Protein 2BO4 (pdb70)

Organism: Rhodothermus marinus (NCBI:txid29549)

InterPro domains:
  IPR029044 Nucleotide-diphospho-sugar transferases [G3DSA:3.90.550.10] (1-147)
  IPR029044 Nucleotide-diphospho-sugar transferases [G3DSA:3.90.550.10] (148-223)
  IPR029044 Nucleotide-diphospho-sugar transferases [SSF53448] (4-381)
  IPR054143 Mannosylglycerate synthase, C-terminal domain [PF21967] (263-370)
  IPR054145 Mannosylglycerate synthase, GT domain [PF21969] (2-239)

Solvent-accessible surface area: 82065 Å² total

Radius of gyration: 50.49 Å; Cα contacts (8 Å, |Δi|>4): 4241; chains: 6; bounding box: 122×125×132 Å

Structure (mmCIF, N/CA/C/O backbone):
data_2BO4
#
_entry.id   2BO4
#
_cell.length_a   261.148
_cell.length_b   151.288
_cell.length_c   153.240
_cell.angle_alpha   90.00
_cell.angle_beta   90.41
_cell.angle_gamma   90.00
#
_symmetry.space_group_name_H-M   'C 1 2 1'
#
loop_
_entity.id
_entity.type
_entity.pdbx_description
1 polymer 'MANNOSYLGLYCERATE SYNTHASE'
2 non-polymer 'CITRATE ANION'
3 water water
#
loop_
_atom_site.group_PDB
_atom_site.id
_atom_site.type_symbol
_atom_site.label_atom_id
_atom_site.label_alt_id
_atom_site.label_comp_id
_atom_site.label_asym_id
_atom_site.label_entity_id
_atom_site.label_seq_id
_atom_site.pdbx_PDB_ins_code
_atom_site.Cartn_x
_atom_site.Cartn_y
_atom_site.Cartn_z
_atom_site.occupancy
_atom_site.B_iso_or_equiv
_atom_site.auth_seq_id
_atom_site.auth_comp_id
_atom_site.auth_asym_id
_atom_site.auth_atom_id
_atom_site.pdbx_PDB_model_num
ATOM 1 N N . SER A 1 2 ? 94.650 -20.534 21.470 1.00 18.66 2 SER A N 1
ATOM 2 C CA . SER A 1 2 ? 94.448 -19.080 21.742 1.00 18.56 2 SER A CA 1
ATOM 3 C C . SER A 1 2 ? 95.459 -18.554 22.768 1.00 17.69 2 SER A C 1
ATOM 4 O O . SER A 1 2 ? 96.144 -19.329 23.424 1.00 17.82 2 SER A O 1
ATOM 7 N N . LEU A 1 3 ? 95.558 -17.233 22.885 1.00 16.47 3 LEU A N 1
ATOM 8 C CA . LEU A 1 3 ? 96.474 -16.589 23.820 1.00 15.58 3 LEU A CA 1
ATOM 9 C C . LEU A 1 3 ? 95.707 -16.206 25.072 1.00 14.84 3 LEU A C 1
ATOM 10 O O . LEU A 1 3 ? 94.640 -15.630 24.970 1.00 14.58 3 LEU A O 1
ATOM 15 N N . VAL A 1 4 ? 96.240 -16.527 26.243 1.00 14.06 4 VAL A N 1
ATOM 16 C CA . VAL A 1 4 ? 95.678 -16.045 27.499 1.00 13.99 4 VAL A CA 1
ATOM 17 C C . VAL A 1 4 ? 96.666 -15.095 28.146 1.00 13.62 4 VAL A C 1
ATOM 18 O O . VAL A 1 4 ? 97.839 -15.430 28.314 1.00 13.40 4 VAL A O 1
ATOM 22 N N . VAL A 1 5 ? 96.173 -13.922 28.520 1.00 13.33 5 VAL A N 1
ATOM 23 C CA . VAL A 1 5 ? 97.002 -12.847 29.030 1.00 14.07 5 VAL A CA 1
ATOM 24 C C . VAL A 1 5 ? 96.628 -12.520 30.475 1.00 13.94 5 VAL A C 1
ATOM 25 O O . VAL A 1 5 ? 95.470 -12.249 30.766 1.00 13.96 5 VAL A O 1
ATOM 29 N N . PHE A 1 6 ? 97.616 -12.549 31.358 1.00 14.15 6 PHE A N 1
ATOM 30 C CA . PHE A 1 6 ? 97.472 -12.082 32.730 1.00 14.97 6 PHE A CA 1
ATOM 31 C C . PHE A 1 6 ? 98.319 -10.816 32.961 1.00 15.84 6 PHE A C 1
ATOM 32 O O . PHE A 1 6 ? 99.524 -10.916 33.145 1.00 15.47 6 PHE A O 1
ATOM 40 N N . PRO A 1 7 ? 97.707 -9.639 32.955 1.00 17.07 7 PRO A N 1
ATOM 41 C CA . PRO A 1 7 ? 98.400 -8.443 33.441 1.00 18.41 7 PRO A CA 1
ATOM 42 C C . PRO A 1 7 ? 98.539 -8.561 34.958 1.00 19.69 7 PRO A C 1
ATOM 43 O O . PRO A 1 7 ? 97.577 -8.994 35.602 1.00 20.06 7 PRO A O 1
ATOM 47 N N . PHE A 1 8 ? 99.701 -8.230 35.504 1.00 20.78 8 PHE A N 1
ATOM 48 C CA . PHE A 1 8 ? 99.977 -8.450 36.925 1.00 22.32 8 PHE A CA 1
ATOM 49 C C . PHE A 1 8 ? 100.793 -7.320 37.559 1.00 24.51 8 PHE A C 1
ATOM 50 O O . PHE A 1 8 ? 101.431 -6.537 36.860 1.00 23.66 8 PHE A O 1
ATOM 58 N N . LYS A 1 9 ? 100.753 -7.267 38.890 1.00 27.61 9 LYS A N 1
ATOM 59 C CA . LYS A 1 9 ? 101.428 -6.246 39.692 1.00 30.25 9 LYS A CA 1
ATOM 60 C C . LYS A 1 9 ? 102.031 -6.846 40.969 1.00 31.78 9 LYS A C 1
ATOM 61 O O . LYS A 1 9 ? 102.445 -8.011 40.978 1.00 32.51 9 LYS A O 1
ATOM 67 N N . HIS A 1 10 ? 102.135 -5.994 41.998 1.00 33.76 10 HIS A N 1
ATOM 68 C CA . HIS A 1 10 ? 102.157 -6.358 43.437 1.00 34.98 10 HIS A CA 1
ATOM 69 C C . HIS A 1 10 ? 101.912 -7.860 43.666 1.00 34.78 10 HIS A C 1
ATOM 70 O O . HIS A 1 10 ? 102.846 -8.669 43.586 1.00 34.43 10 HIS A O 1
ATOM 77 N N . GLU A 1 11 ? 100.654 -8.176 44.022 1.00 34.91 11 GLU A N 1
ATOM 78 C CA . GLU A 1 11 ? 100.001 -9.462 43.777 1.00 34.59 11 GLU A CA 1
ATOM 79 C C . GLU A 1 11 ? 100.880 -10.653 44.037 1.00 33.61 11 GLU A C 1
ATOM 80 O O . GLU A 1 11 ? 101.701 -11.005 43.190 1.00 33.98 11 GLU A O 1
ATOM 86 N N . HIS A 1 12 ? 100.695 -11.284 45.193 1.00 32.59 12 HIS A N 1
ATOM 87 C CA . HIS A 1 12 ? 101.446 -12.490 45.527 1.00 31.51 12 HIS A CA 1
ATOM 88 C C . HIS A 1 12 ? 101.592 -13.375 44.288 1.00 29.95 12 HIS A C 1
ATOM 89 O O . HIS A 1 12 ? 100.599 -13.665 43.598 1.00 29.39 12 HIS A O 1
ATOM 96 N N . PRO A 1 13 ? 102.824 -13.785 44.001 1.00 28.21 13 PRO A N 1
ATOM 97 C CA . PRO A 1 13 ? 103.106 -14.564 42.791 1.00 27.45 13 PRO A CA 1
ATOM 98 C C . PRO A 1 13 ? 102.406 -15.918 42.753 1.00 26.77 13 PRO A C 1
ATOM 99 O O . PRO A 1 13 ? 102.188 -16.420 41.659 1.00 26.47 13 PRO A O 1
ATOM 103 N N . GLU A 1 14 ? 102.073 -16.495 43.908 1.00 26.13 14 GLU A N 1
ATOM 104 C CA . GLU A 1 14 ? 101.463 -17.827 43.954 1.00 25.85 14 GLU A CA 1
ATOM 105 C C . GLU A 1 14 ? 100.055 -17.853 43.364 1.00 24.66 14 GLU A C 1
ATOM 106 O O . GLU A 1 14 ? 99.652 -18.849 42.778 1.00 24.30 14 GLU A O 1
ATOM 112 N N . VAL A 1 15 ? 99.315 -16.762 43.510 1.00 23.75 15 VAL A N 1
ATOM 113 C CA . VAL A 1 15 ? 98.019 -16.645 42.853 1.00 23.21 15 VAL A CA 1
ATOM 114 C C . VAL A 1 15 ? 98.206 -16.575 41.330 1.00 22.51 15 VAL A C 1
ATOM 115 O O . VAL A 1 15 ? 97.520 -17.273 40.593 1.00 22.32 15 VAL A O 1
ATOM 119 N N . LEU A 1 16 ? 99.144 -15.747 40.868 1.00 21.57 16 LEU A N 1
ATOM 120 C CA . LEU A 1 16 ? 99.430 -15.618 39.435 1.00 20.76 16 LEU A CA 1
ATOM 121 C C . LEU A 1 16 ? 99.855 -16.948 38.823 1.00 19.97 16 LEU A C 1
ATOM 122 O O . LEU A 1 16 ? 99.347 -17.354 37.783 1.00 19.57 16 LEU A O 1
ATOM 127 N N . LEU A 1 17 ? 100.789 -17.624 39.474 1.00 19.22 17 LEU A N 1
ATOM 128 C CA . LEU A 1 17 ? 101.345 -18.862 38.948 1.00 19.08 17 LEU A CA 1
ATOM 129 C C . LEU A 1 17 ? 100.278 -19.970 38.855 1.00 18.78 17 LEU A C 1
ATOM 130 O O . LEU A 1 17 ? 100.300 -20.766 37.922 1.00 18.16 17 LEU A O 1
ATOM 135 N N . HIS A 1 18 ? 99.351 -19.998 39.813 1.00 18.48 18 HIS A N 1
ATOM 136 C CA . HIS A 1 18 ? 98.232 -20.950 39.803 1.00 18.79 18 HIS A CA 1
ATOM 137 C C . HIS A 1 18 ? 97.364 -20.702 38.575 1.00 18.14 18 HIS A C 1
ATOM 138 O O . HIS A 1 18 ? 97.052 -21.619 37.836 1.00 18.04 18 HIS A O 1
ATOM 145 N N . ASN A 1 19 ? 97.005 -19.443 38.357 1.00 17.97 19 ASN A N 1
ATOM 146 C CA . ASN A 1 19 ? 96.181 -19.054 37.218 1.00 17.47 19 ASN A CA 1
ATOM 147 C C . ASN A 1 19 ? 96.860 -19.357 35.885 1.00 17.26 19 ASN A C 1
ATOM 148 O O . ASN A 1 19 ? 96.206 -19.814 34.952 1.00 16.98 19 ASN A O 1
ATOM 153 N N . VAL A 1 20 ? 98.177 -19.146 35.811 1.00 16.86 20 VAL A N 1
ATOM 154 C CA . VAL A 1 20 ? 98.953 -19.476 34.621 1.00 16.25 20 VAL A CA 1
ATOM 155 C C . VAL A 1 20 ? 98.911 -20.979 34.359 1.00 16.53 20 VAL A C 1
ATOM 156 O O . VAL A 1 20 ? 98.810 -21.416 33.208 1.00 16.02 20 VAL A O 1
ATOM 160 N N . ARG A 1 21 ? 99.015 -21.768 35.423 1.00 16.64 21 ARG A N 1
ATOM 161 C CA . ARG A 1 21 ? 98.960 -23.223 35.300 1.00 17.31 21 ARG A CA 1
ATOM 162 C C . ARG A 1 21 ? 97.594 -23.701 34.790 1.00 16.60 21 ARG A C 1
ATOM 163 O O . ARG A 1 21 ? 97.525 -24.611 33.982 1.00 16.40 21 ARG A O 1
ATOM 171 N N . VAL A 1 22 ? 96.525 -23.057 35.241 1.00 16.35 22 VAL A N 1
ATOM 172 C CA . VAL A 1 22 ? 95.178 -23.383 34.786 1.00 16.48 22 VAL A CA 1
ATOM 173 C C . VAL A 1 22 ? 95.039 -23.087 33.282 1.00 16.26 22 VAL A C 1
ATOM 174 O O . VAL A 1 22 ? 94.631 -23.953 32.509 1.00 15.66 22 VAL A O 1
ATOM 178 N N . ALA A 1 23 ? 95.418 -21.881 32.867 1.00 16.07 23 ALA A N 1
ATOM 179 C CA . ALA A 1 23 ? 95.376 -21.512 31.451 1.00 16.15 23 ALA A CA 1
ATOM 180 C C . ALA A 1 23 ? 96.221 -22.446 30.578 1.00 16.04 23 ALA A C 1
ATOM 181 O O . ALA A 1 23 ? 95.763 -22.917 29.537 1.00 16.20 23 ALA A O 1
ATOM 183 N N . ALA A 1 24 ? 97.448 -22.717 31.013 1.00 15.75 24 ALA A N 1
ATOM 184 C CA . ALA A 1 24 ? 98.398 -23.496 30.224 1.00 15.75 24 ALA A CA 1
ATOM 185 C C . ALA A 1 24 ? 97.933 -24.931 30.005 1.00 15.57 24 ALA A C 1
ATOM 186 O O . ALA A 1 24 ? 98.228 -25.526 28.967 1.00 15.50 24 ALA A O 1
ATOM 188 N N . ALA A 1 25 ? 97.214 -25.474 30.983 1.00 15.57 25 ALA A N 1
ATOM 189 C CA . ALA A 1 25 ? 96.737 -26.858 30.936 1.00 15.82 25 ALA A CA 1
ATOM 190 C C . ALA A 1 25 ? 95.410 -27.010 30.170 1.00 15.85 25 ALA A C 1
ATOM 191 O O . ALA A 1 25 ? 94.987 -28.127 29.884 1.00 15.80 25 ALA A O 1
ATOM 193 N N . HIS A 1 26 ? 94.761 -25.896 29.838 1.00 15.87 26 HIS A N 1
ATOM 194 C CA . HIS A 1 26 ? 93.494 -25.936 29.116 1.00 16.17 26 HIS A CA 1
ATOM 195 C C . HIS A 1 26 ? 93.721 -26.315 27.650 1.00 16.38 26 HIS A C 1
ATOM 196 O O . HIS A 1 26 ? 94.577 -25.736 26.995 1.00 16.02 26 HIS A O 1
ATOM 203 N N . PRO A 1 27 ? 92.967 -27.287 27.136 1.00 16.92 27 PRO A N 1
ATOM 204 C CA . PRO A 1 27 ? 93.206 -27.803 25.777 1.00 17.21 27 PRO A CA 1
ATOM 205 C C . PRO A 1 27 ? 93.098 -26.779 24.643 1.00 17.25 27 PRO A C 1
ATOM 206 O O . PRO A 1 27 ? 93.666 -27.014 23.585 1.00 17.34 27 PRO A O 1
ATOM 210 N N . ARG A 1 28 ? 92.378 -25.683 24.846 1.00 17.52 28 ARG A N 1
ATOM 211 C CA . ARG A 1 28 ? 92.186 -24.689 23.790 1.00 18.05 28 ARG A CA 1
ATOM 212 C C . ARG A 1 28 ? 93.175 -23.523 23.874 1.00 17.72 28 ARG A C 1
ATOM 213 O O . ARG A 1 28 ? 93.185 -22.650 23.009 1.00 17.89 28 ARG A O 1
ATOM 221 N N . VAL A 1 29 ? 94.005 -23.515 24.909 1.00 17.23 29 VAL A N 1
ATOM 222 C CA . VAL A 1 29 ? 95.002 -22.465 25.099 1.00 17.21 29 VAL A CA 1
ATOM 223 C C . VAL A 1 29 ? 96.343 -22.910 24.507 1.00 17.27 29 VAL A C 1
ATOM 224 O O . VAL A 1 29 ? 96.887 -23.947 24.879 1.00 16.63 29 VAL A O 1
ATOM 228 N N . HIS A 1 30 ? 96.845 -22.135 23.551 1.00 17.43 30 HIS A N 1
ATOM 229 C CA . HIS A 1 30 ? 98.097 -22.452 22.871 1.00 17.89 30 HIS A CA 1
ATOM 230 C C . HIS A 1 30 ? 99.274 -21.624 23.390 1.00 17.07 30 HIS A C 1
ATOM 231 O O . HIS A 1 30 ? 100.422 -21.939 23.102 1.00 16.88 30 HIS A O 1
ATOM 238 N N . GLU A 1 31 ? 98.990 -20.585 24.176 1.00 16.18 31 GLU A N 1
ATOM 239 C CA . GLU A 1 31 ? 100.030 -19.719 24.724 1.00 15.73 31 GLU A CA 1
ATOM 240 C C . GLU A 1 31 ? 99.527 -18.868 25.894 1.00 15.15 31 GLU A C 1
ATOM 241 O O . GLU A 1 31 ? 98.395 -18.414 25.896 1.00 14.93 31 GLU A O 1
ATOM 247 N N . VAL A 1 32 ? 100.389 -18.655 26.883 1.00 14.62 32 VAL A N 1
ATOM 248 C CA . VAL A 1 32 ? 100.097 -17.782 28.008 1.00 14.22 32 VAL A CA 1
ATOM 249 C C . VAL A 1 32 ? 101.146 -16.652 28.043 1.00 14.26 32 VAL A C 1
ATOM 250 O O . VAL A 1 32 ? 102.333 -16.893 27.811 1.00 14.24 32 VAL A O 1
ATOM 254 N N . LEU A 1 33 ? 100.683 -15.431 28.306 1.00 13.98 33 LEU A N 1
ATOM 255 C CA . LEU A 1 33 ? 101.532 -14.236 28.385 1.00 14.31 33 LEU A CA 1
ATOM 256 C C . LEU A 1 33 ? 101.198 -13.469 29.646 1.00 14.29 33 LEU A C 1
ATOM 257 O O . LEU A 1 33 ? 100.034 -13.137 29.880 1.00 14.53 33 LEU A O 1
ATOM 262 N N . CYS A 1 34 ? 102.204 -13.214 30.469 1.00 14.58 34 CYS A N 1
ATOM 263 C CA . CYS A 1 34 ? 102.053 -12.359 31.636 1.00 15.12 34 CYS A CA 1
ATOM 264 C C . CYS A 1 34 ? 102.757 -11.027 31.363 1.00 15.33 34 CYS A C 1
ATOM 265 O O . CYS A 1 34 ? 103.870 -11.018 30.860 1.00 14.73 34 CYS A O 1
ATOM 268 N N . ILE A 1 35 ? 102.099 -9.916 31.686 1.00 15.72 35 ILE A N 1
ATOM 269 C CA . ILE A 1 35 ? 102.652 -8.583 31.470 1.00 16.33 35 ILE A CA 1
ATOM 270 C C . ILE A 1 35 ? 102.769 -7.865 32.807 1.00 16.34 35 ILE A C 1
ATOM 271 O O . ILE A 1 35 ? 101.781 -7.716 33.508 1.00 16.18 35 ILE A O 1
ATOM 276 N N . GLY A 1 36 ? 103.975 -7.424 33.150 1.00 16.36 36 GLY A N 1
ATOM 277 C CA . GLY A 1 36 ? 104.191 -6.617 34.336 1.00 16.61 36 GLY A CA 1
ATOM 278 C C . GLY A 1 36 ? 104.928 -5.329 34.008 1.00 16.63 36 GLY A C 1
ATOM 279 O O . GLY A 1 36 ? 105.521 -5.197 32.934 1.00 16.15 36 GLY A O 1
ATOM 280 N N . TYR A 1 37 ? 104.913 -4.400 34.952 1.00 16.54 37 TYR A N 1
ATOM 281 C CA . TYR A 1 37 ? 105.488 -3.076 34.758 1.00 16.85 37 TYR A CA 1
ATOM 282 C C . TYR A 1 37 ? 107.011 -3.104 34.834 1.00 16.79 37 TYR A C 1
ATOM 283 O O . TYR A 1 37 ? 107.691 -2.433 34.054 1.00 16.43 37 TYR A O 1
ATOM 292 N N . GLU A 1 38 ? 107.539 -3.868 35.785 1.00 16.82 38 GLU A N 1
ATOM 293 C CA . GLU A 1 38 ? 108.971 -3.909 36.055 1.00 17.32 38 GLU A CA 1
ATOM 294 C C . GLU A 1 38 ? 109.430 -5.307 36.432 1.00 17.64 38 GLU A C 1
ATOM 295 O O . GLU A 1 38 ? 108.610 -6.165 36.761 1.00 17.98 38 GLU A O 1
ATOM 301 N N . ARG A 1 39 ? 110.741 -5.511 36.412 1.00 17.88 39 ARG A N 1
ATOM 302 C CA . ARG A 1 39 ? 111.361 -6.786 36.758 1.00 18.56 39 ARG A CA 1
ATOM 303 C C . ARG A 1 39 ? 111.558 -6.852 38.276 1.00 19.02 39 ARG A C 1
ATOM 304 O O . ARG A 1 39 ? 112.677 -6.780 38.775 1.00 19.06 39 ARG A O 1
ATOM 312 N N . ASP A 1 40 ? 110.447 -6.970 39.001 1.00 20.25 40 ASP A N 1
ATOM 313 C CA . ASP A 1 40 ? 110.463 -7.171 40.455 1.00 21.18 40 ASP A CA 1
ATOM 314 C C . ASP A 1 40 ? 110.448 -8.681 40.755 1.00 21.70 40 ASP A C 1
ATOM 315 O O . ASP A 1 40 ? 110.621 -9.488 39.847 1.00 21.15 40 ASP A O 1
ATOM 320 N N . GLN A 1 41 ? 110.243 -9.062 42.014 1.00 22.68 41 GLN A N 1
ATOM 321 C CA . GLN A 1 41 ? 110.317 -10.475 42.419 1.00 23.56 41 GLN A CA 1
ATOM 322 C C . GLN A 1 41 ? 109.209 -11.336 41.827 1.00 23.22 41 GLN A C 1
ATOM 323 O O . GLN A 1 41 ? 109.441 -12.504 41.510 1.00 23.34 41 GLN A O 1
ATOM 329 N N . THR A 1 42 ? 108.018 -10.762 41.677 1.00 23.17 42 THR A N 1
ATOM 330 C CA . THR A 1 42 ? 106.895 -11.472 41.074 1.00 23.12 42 THR A CA 1
ATOM 331 C C . THR A 1 42 ? 107.195 -11.794 39.614 1.00 22.75 42 THR A C 1
ATOM 332 O O . THR A 1 42 ? 106.988 -12.923 39.165 1.00 22.83 42 THR A O 1
ATOM 336 N N . TYR A 1 43 ? 107.707 -10.799 38.885 1.00 22.05 43 TYR A N 1
ATOM 337 C CA . TYR A 1 43 ? 108.137 -10.977 37.498 1.00 21.14 43 TYR A CA 1
ATOM 338 C C . TYR A 1 43 ? 109.179 -12.089 37.382 1.00 20.95 43 TYR A C 1
ATOM 339 O O . TYR A 1 43 ? 109.095 -12.919 36.486 1.00 20.13 43 TYR A O 1
ATOM 348 N N . GLU A 1 44 ? 110.156 -12.102 38.288 1.00 21.42 44 GLU A N 1
ATOM 349 C CA . GLU A 1 44 ? 111.245 -13.088 38.249 1.00 21.98 44 GLU A CA 1
ATOM 350 C C . GLU A 1 44 ? 110.750 -14.498 38.577 1.00 21.83 44 GLU A C 1
ATOM 351 O O . GLU A 1 44 ? 111.252 -15.480 38.028 1.00 21.43 44 GLU A O 1
ATOM 357 N N . ALA A 1 45 ? 109.767 -14.592 39.467 1.00 22.05 45 ALA A N 1
ATOM 358 C CA . ALA A 1 45 ? 109.192 -15.883 39.855 1.00 22.32 45 ALA A CA 1
ATOM 359 C C . ALA A 1 45 ? 108.493 -16.556 38.676 1.00 22.58 45 ALA A C 1
ATOM 360 O O . ALA A 1 45 ? 108.653 -17.756 38.479 1.00 22.98 45 ALA A O 1
ATOM 362 N N . VAL A 1 46 ? 107.757 -15.781 37.878 1.00 23.01 46 VAL A N 1
ATOM 363 C CA . VAL A 1 46 ? 107.069 -16.318 36.696 1.00 23.42 46 VAL A CA 1
ATOM 364 C C . VAL A 1 46 ? 108.053 -16.706 35.606 1.00 23.89 46 VAL A C 1
ATOM 365 O O . VAL A 1 46 ? 107.917 -17.766 34.990 1.00 24.03 46 VAL A O 1
ATOM 369 N N . GLU A 1 47 ? 109.039 -15.843 35.364 1.00 24.22 47 GLU A N 1
ATOM 370 C CA . GLU A 1 47 ? 110.091 -16.120 34.389 1.00 24.63 47 GLU A CA 1
ATOM 371 C C . GLU A 1 47 ? 110.835 -17.404 34.768 1.00 24.50 47 GLU A C 1
ATOM 372 O O . GLU A 1 47 ? 111.268 -18.156 33.897 1.00 24.91 47 GLU A O 1
ATOM 378 N N . ARG A 1 48 ? 110.952 -17.659 36.068 1.00 24.45 48 ARG A N 1
ATOM 379 C CA . ARG A 1 48 ? 111.646 -18.839 36.584 1.00 24.56 48 ARG A CA 1
ATOM 380 C C . ARG A 1 48 ? 110.785 -20.102 36.467 1.00 24.37 48 ARG A C 1
ATOM 381 O O . ARG A 1 48 ? 111.292 -21.178 36.162 1.00 24.04 48 ARG A O 1
ATOM 389 N N . ALA A 1 49 ? 109.482 -19.962 36.707 1.00 24.57 49 ALA A N 1
ATOM 390 C CA . ALA A 1 49 ? 108.550 -21.094 36.646 1.00 24.75 49 ALA A CA 1
ATOM 391 C C . ALA A 1 49 ? 108.176 -21.459 35.207 1.00 25.03 49 ALA A C 1
ATOM 392 O O . ALA A 1 49 ? 107.827 -22.601 34.933 1.00 25.11 49 ALA A O 1
ATOM 394 N N . ALA A 1 50 ? 108.292 -20.495 34.293 1.00 25.38 50 ALA A N 1
ATOM 395 C CA . ALA A 1 50 ? 107.735 -20.607 32.940 1.00 25.46 50 ALA A CA 1
ATOM 396 C C . ALA A 1 50 ? 108.219 -21.810 32.133 1.00 25.57 50 ALA A C 1
ATOM 397 O O . ALA A 1 50 ? 107.403 -22.456 31.482 1.00 25.82 50 ALA A O 1
ATOM 399 N N . PRO A 1 51 ? 109.523 -22.101 32.134 1.00 25.40 51 PRO A N 1
ATOM 400 C CA . PRO A 1 51 ? 110.034 -23.286 31.427 1.00 25.21 51 PRO A CA 1
ATOM 401 C C . PRO A 1 51 ? 109.471 -24.627 31.926 1.00 25.05 51 PRO A C 1
ATOM 402 O O . PRO A 1 51 ? 109.278 -25.517 31.101 1.00 24.90 51 PRO A O 1
ATOM 406 N N . GLU A 1 52 ? 109.238 -24.770 33.230 1.00 25.01 52 GLU A N 1
ATOM 407 C CA . GLU A 1 52 ? 108.651 -25.996 33.793 1.00 25.15 52 GLU A CA 1
ATOM 408 C C . GLU A 1 52 ? 107.169 -26.146 33.421 1.00 24.72 52 GLU A C 1
ATOM 409 O O . GLU A 1 52 ? 106.718 -27.237 33.082 1.00 24.76 52 GLU A O 1
ATOM 415 N N . ILE A 1 53 ? 106.414 -25.055 33.516 1.00 24.24 53 ILE A N 1
ATOM 416 C CA . ILE A 1 53 ? 105.011 -25.055 33.118 1.00 23.82 53 ILE A CA 1
ATOM 417 C C . ILE A 1 53 ? 104.905 -25.358 31.621 1.00 24.03 53 ILE A C 1
ATOM 418 O O . ILE A 1 53 ? 104.041 -26.121 31.207 1.00 24.19 53 ILE A O 1
ATOM 423 N N . SER A 1 54 ? 105.811 -24.795 30.825 1.00 24.03 54 SER A N 1
ATOM 424 C CA . SER A 1 54 ? 105.801 -24.983 29.376 1.00 24.04 54 SER A CA 1
ATOM 425 C C . SER A 1 54 ? 106.118 -26.415 28.973 1.00 24.18 54 SER A C 1
ATOM 426 O O . SER A 1 54 ? 105.597 -26.907 27.975 1.00 24.51 54 SER A O 1
ATOM 429 N N . ARG A 1 55 ? 106.979 -27.080 29.741 1.00 24.23 55 ARG A N 1
ATOM 430 C CA . ARG A 1 55 ? 107.375 -28.458 29.448 1.00 24.02 55 ARG A CA 1
ATOM 431 C C . ARG A 1 55 ? 106.289 -29.443 29.895 1.00 23.28 55 ARG A C 1
ATOM 432 O O . ARG A 1 55 ? 106.022 -30.427 29.211 1.00 23.09 55 ARG A O 1
ATOM 440 N N . ALA A 1 56 ? 105.666 -29.161 31.037 1.00 22.61 56 ALA A N 1
ATOM 441 C CA . ALA A 1 56 ? 104.610 -30.010 31.603 1.00 22.17 56 ALA A CA 1
ATOM 442 C C . ALA A 1 56 ? 103.311 -29.998 30.788 1.00 21.55 56 ALA A C 1
ATOM 443 O O . ALA A 1 56 ? 102.662 -31.031 30.645 1.00 21.57 56 ALA A O 1
ATOM 445 N N . THR A 1 57 ? 102.941 -28.834 30.257 1.00 20.67 57 THR A N 1
ATOM 446 C CA . THR A 1 57 ? 101.651 -28.657 29.584 1.00 20.04 57 THR A CA 1
ATOM 447 C C . THR A 1 57 ? 101.730 -28.687 28.057 1.00 19.53 57 THR A C 1
ATOM 448 O O . THR A 1 57 ? 100.709 -28.858 27.390 1.00 19.43 57 THR A O 1
ATOM 452 N N . GLY A 1 58 ? 102.926 -28.502 27.504 1.00 18.72 58 GLY A N 1
ATOM 453 C CA . GLY A 1 58 ? 103.083 -28.278 26.077 1.00 18.38 58 GLY A CA 1
ATOM 454 C C . GLY A 1 58 ? 102.663 -26.882 25.618 1.00 18.23 58 GLY A C 1
ATOM 455 O O . GLY A 1 58 ? 102.637 -26.610 24.415 1.00 18.41 58 GLY A O 1
ATOM 456 N N . THR A 1 59 ? 102.361 -25.993 26.566 1.00 17.51 59 THR A N 1
ATOM 457 C CA . THR A 1 59 ? 101.928 -24.636 26.262 1.00 17.37 59 THR A CA 1
ATOM 458 C C . THR A 1 59 ? 103.016 -23.619 26.637 1.00 17.25 59 THR A C 1
ATOM 459 O O . THR A 1 59 ? 103.342 -23.499 27.816 1.00 17.34 59 THR A O 1
ATOM 463 N N . PRO A 1 60 ? 103.560 -22.877 25.670 1.00 17.00 60 PRO A N 1
ATOM 464 C CA . PRO A 1 60 ? 104.563 -21.844 25.986 1.00 16.90 60 PRO A CA 1
ATOM 465 C C . PRO A 1 60 ? 104.015 -20.732 26.883 1.00 16.56 60 PRO A C 1
ATOM 466 O O . PRO A 1 60 ? 102.906 -20.244 26.670 1.00 16.39 60 PRO A O 1
ATOM 470 N N . VAL A 1 61 ? 104.803 -20.368 27.892 1.00 16.18 61 VAL A N 1
ATOM 471 C CA . VAL A 1 61 ? 104.492 -19.295 28.825 1.00 15.63 61 VAL A CA 1
ATOM 472 C C . VAL A 1 61 ? 105.598 -18.247 28.711 1.00 15.69 61 VAL A C 1
ATOM 473 O O . VAL A 1 61 ? 106.783 -18.573 28.827 1.00 15.31 61 VAL A O 1
ATOM 477 N N . SER A 1 62 ? 105.205 -17.005 28.453 1.00 15.54 62 SER A N 1
ATOM 478 C CA . SER A 1 62 ? 106.134 -15.883 28.359 1.00 15.63 62 SER A CA 1
ATOM 479 C C . SER A 1 62 ? 105.754 -14.807 29.350 1.00 15.20 62 SER A C 1
ATOM 480 O O . SER A 1 62 ? 104.584 -14.650 29.700 1.00 14.70 62 SER A O 1
ATOM 483 N N . VAL A 1 63 ? 106.767 -14.072 29.788 1.00 14.88 63 VAL A N 1
ATOM 484 C CA . VAL A 1 63 ? 106.600 -12.853 30.550 1.00 15.17 63 VAL A CA 1
ATOM 485 C C . VAL A 1 63 ? 107.254 -11.716 29.767 1.00 14.96 63 VAL A C 1
ATOM 486 O O . VAL A 1 63 ? 108.372 -11.859 29.260 1.00 14.52 63 VAL A O 1
ATOM 490 N N . ARG A 1 64 ? 106.537 -10.603 29.659 1.00 14.81 64 ARG A N 1
ATOM 491 C CA . ARG A 1 64 ? 107.038 -9.418 28.982 1.00 14.74 64 ARG A CA 1
ATOM 492 C C . ARG A 1 64 ? 106.776 -8.192 29.833 1.00 14.64 64 ARG A C 1
ATOM 493 O O . ARG A 1 64 ? 105.877 -8.175 30.661 1.00 14.39 64 ARG A O 1
ATOM 501 N N . LEU A 1 65 ? 107.598 -7.173 29.626 1.00 14.26 65 LEU A N 1
ATOM 502 C CA . LEU A 1 65 ? 107.422 -5.890 30.265 1.00 14.40 65 LEU A CA 1
ATOM 503 C C . LEU A 1 65 ? 106.364 -5.087 29.538 1.00 14.17 65 LEU A C 1
ATOM 504 O O . LEU A 1 65 ? 106.222 -5.160 28.318 1.00 13.87 65 LEU A O 1
ATOM 509 N N . GLN A 1 66 ? 105.643 -4.301 30.313 1.00 13.94 66 GLN A N 1
ATOM 510 C CA . GLN A 1 66 ? 104.716 -3.323 29.806 1.00 14.36 66 GLN A CA 1
ATOM 511 C C . GLN A 1 66 ? 105.471 -2.235 29.016 1.00 14.31 66 GLN A C 1
ATOM 512 O O . GLN A 1 66 ? 106.453 -1.672 29.500 1.00 13.90 66 GLN A O 1
ATOM 518 N N . GLU A 1 67 ? 105.011 -1.963 27.805 1.00 14.38 67 GLU A N 1
ATOM 519 C CA . GLU A 1 67 ? 105.584 -0.908 26.975 1.00 15.12 67 GLU A CA 1
ATOM 520 C C . GLU A 1 67 ? 104.779 0.378 27.094 1.00 15.12 67 GLU A C 1
ATOM 521 O O . GLU A 1 67 ? 103.562 0.348 27.312 1.00 15.20 67 GLU A O 1
ATOM 527 N N . ARG A 1 68 ? 105.473 1.501 26.946 1.00 15.81 68 ARG A N 1
ATOM 528 C CA . ARG A 1 68 ? 104.862 2.822 26.980 1.00 16.52 68 ARG A CA 1
ATOM 529 C C . ARG A 1 68 ? 104.297 3.162 25.596 1.00 16.51 68 ARG A C 1
ATOM 530 O O . ARG A 1 68 ? 104.994 3.713 24.733 1.00 16.80 68 ARG A O 1
ATOM 538 N N . LEU A 1 69 ? 103.029 2.816 25.412 1.00 16.66 69 LEU A N 1
ATOM 539 C CA . LEU A 1 69 ? 102.326 2.944 24.144 1.00 17.08 69 LEU A CA 1
ATOM 540 C C . LEU A 1 69 ? 101.357 4.130 24.096 1.00 17.19 69 LEU A C 1
ATOM 541 O O . LEU A 1 69 ? 101.041 4.609 23.007 1.00 17.39 69 LEU A O 1
ATOM 546 N N . GLY A 1 70 ? 100.918 4.608 25.262 1.00 16.96 70 GLY A N 1
ATOM 547 C CA . GLY A 1 70 ? 99.965 5.703 25.371 1.00 16.96 70 GLY A CA 1
ATOM 548 C C . GLY A 1 70 ? 100.566 6.965 25.970 1.00 17.13 70 GLY A C 1
ATOM 549 O O . GLY A 1 70 ? 101.782 7.078 26.069 1.00 16.12 70 GLY A O 1
ATOM 550 N N . THR A 1 71 ? 99.709 7.908 26.375 1.00 17.36 71 THR A N 1
ATOM 551 C CA . THR A 1 71 ? 100.146 9.258 26.769 1.00 17.96 71 THR A CA 1
ATOM 552 C C . THR A 1 71 ? 99.551 9.742 28.097 1.00 17.59 71 THR A C 1
ATOM 553 O O . THR A 1 71 ? 99.691 10.902 28.465 1.00 17.02 71 THR A O 1
ATOM 557 N N . LEU A 1 72 ? 98.898 8.845 28.822 1.00 17.34 72 LEU A N 1
ATOM 558 C CA . LEU A 1 72 ? 98.300 9.175 30.108 1.00 17.67 72 LEU A CA 1
ATOM 559 C C . LEU A 1 72 ? 99.180 8.542 31.198 1.00 17.10 72 LEU A C 1
ATOM 560 O O . LEU A 1 72 ? 100.304 8.161 30.928 1.00 16.77 72 LEU A O 1
ATOM 565 N N . ARG A 1 73 ? 98.705 8.435 32.435 1.00 17.00 73 ARG A N 1
ATOM 566 C CA . ARG A 1 73 ? 99.454 7.679 33.451 1.00 16.77 73 ARG A CA 1
ATOM 567 C C . ARG A 1 73 ? 99.745 6.266 32.915 1.00 16.48 73 ARG A C 1
ATOM 568 O O . ARG A 1 73 ? 98.862 5.638 32.358 1.00 15.67 73 ARG A O 1
ATOM 576 N N . PRO A 1 74 ? 100.985 5.798 33.038 1.00 16.72 74 PRO A N 1
ATOM 577 C CA . PRO A 1 74 ? 101.353 4.448 32.580 1.00 17.21 74 PRO A CA 1
ATOM 578 C C . PRO A 1 74 ? 100.776 3.353 33.497 1.00 17.77 74 PRO A C 1
ATOM 579 O O . PRO A 1 74 ? 101.408 2.964 34.469 1.00 19.41 74 PRO A O 1
ATOM 583 N N . GLY A 1 75 ? 99.581 2.885 33.177 1.00 17.28 75 GLY A N 1
ATOM 584 C CA . GLY A 1 75 ? 98.858 1.938 34.009 1.00 17.33 75 GLY A CA 1
ATOM 585 C C . GLY A 1 75 ? 98.349 0.762 33.204 1.00 16.94 75 GLY A C 1
ATOM 586 O O . GLY A 1 75 ? 99.065 0.241 32.336 1.00 16.57 75 GLY A O 1
ATOM 587 N N . LYS A 1 76 ? 97.110 0.357 33.471 1.00 17.38 76 LYS A N 1
ATOM 588 C CA . LYS A 1 76 ? 96.571 -0.882 32.911 1.00 17.64 76 LYS A CA 1
ATOM 589 C C . LYS A 1 76 ? 96.468 -0.849 31.385 1.00 16.95 76 LYS A C 1
ATOM 590 O O . LYS A 1 76 ? 96.746 -1.836 30.728 1.00 16.77 76 LYS A O 1
ATOM 596 N N . GLY A 1 77 ? 96.080 0.290 30.831 1.00 16.76 77 GLY A N 1
ATOM 597 C CA . GLY A 1 77 ? 96.021 0.458 29.385 1.00 16.48 77 GLY A CA 1
ATOM 598 C C . GLY A 1 77 ? 97.299 0.105 28.635 1.00 16.19 77 GLY A C 1
ATOM 599 O O . GLY A 1 77 ? 97.255 -0.601 27.628 1.00 16.54 77 GLY A O 1
ATOM 600 N N . ASP A 1 78 ? 98.436 0.591 29.110 1.00 16.17 78 ASP A N 1
ATOM 601 C CA . ASP A 1 78 ? 99.710 0.246 28.483 1.00 16.24 78 ASP A CA 1
ATOM 602 C C . ASP A 1 78 ? 99.954 -1.264 28.552 1.00 16.27 78 ASP A C 1
ATOM 603 O O . ASP A 1 78 ? 100.449 -1.856 27.602 1.00 16.11 78 ASP A O 1
ATOM 608 N N . GLY A 1 79 ? 99.618 -1.878 29.681 1.00 16.39 79 GLY A N 1
ATOM 609 C CA . GLY A 1 79 ? 99.714 -3.325 29.817 1.00 16.34 79 GLY A CA 1
ATOM 610 C C . GLY A 1 79 ? 98.872 -4.077 28.795 1.00 16.21 79 GLY A C 1
ATOM 611 O O . GLY A 1 79 ? 99.378 -4.957 28.086 1.00 15.87 79 GLY A O 1
ATOM 612 N N . MET A 1 80 ? 97.598 -3.717 28.694 1.00 15.52 80 MET A N 1
ATOM 613 C CA . MET A 1 80 ? 96.680 -4.428 27.810 1.00 16.13 80 MET A CA 1
ATOM 614 C C . MET A 1 80 ? 97.032 -4.207 26.337 1.00 15.75 80 MET A C 1
ATOM 615 O O . MET A 1 80 ? 97.036 -5.156 25.550 1.00 15.29 80 MET A O 1
ATOM 620 N N . ASN A 1 81 ? 97.363 -2.970 25.975 1.00 15.70 81 ASN A N 1
ATOM 621 C CA . ASN A 1 81 ? 97.741 -2.659 24.601 1.00 15.45 81 ASN A CA 1
ATOM 622 C C . ASN A 1 81 ? 99.072 -3.325 24.207 1.00 15.50 81 ASN A C 1
ATOM 623 O O . ASN A 1 81 ? 99.252 -3.689 23.055 1.00 15.43 81 ASN A O 1
ATOM 628 N N . THR A 1 82 ? 99.971 -3.517 25.175 1.00 15.16 82 THR A N 1
ATOM 629 C CA . THR A 1 82 ? 101.213 -4.253 24.950 1.00 14.98 82 THR A CA 1
ATOM 630 C C . THR A 1 82 ? 100.910 -5.699 24.601 1.00 14.45 82 THR A C 1
ATOM 631 O O . THR A 1 82 ? 101.516 -6.269 23.689 1.00 13.45 82 THR A O 1
ATOM 635 N N . ALA A 1 83 ? 99.960 -6.288 25.319 1.00 14.50 83 ALA A N 1
ATOM 636 C CA . ALA A 1 83 ? 99.524 -7.657 25.042 1.00 14.78 83 ALA A CA 1
ATOM 637 C C . ALA A 1 83 ? 98.862 -7.769 23.663 1.00 15.08 83 ALA A C 1
ATOM 638 O O . ALA A 1 83 ? 99.102 -8.723 22.921 1.00 14.71 83 ALA A O 1
ATOM 640 N N . LEU A 1 84 ? 98.066 -6.772 23.306 1.00 15.38 84 LEU A N 1
ATOM 641 C CA . LEU A 1 84 ? 97.479 -6.702 21.962 1.00 16.21 84 LEU A CA 1
ATOM 642 C C . LEU A 1 84 ? 98.563 -6.698 20.885 1.00 15.95 84 LEU A C 1
ATOM 643 O O . LEU A 1 84 ? 98.472 -7.394 19.882 1.00 15.83 84 LEU A O 1
ATOM 648 N N . ARG A 1 85 ? 99.616 -5.929 21.116 1.00 15.78 85 ARG A N 1
ATOM 649 C CA . ARG A 1 85 ? 100.698 -5.847 20.167 1.00 15.91 85 ARG A CA 1
ATOM 650 C C . ARG A 1 85 ? 101.390 -7.197 20.027 1.00 15.66 85 ARG A C 1
ATOM 651 O O . ARG A 1 85 ? 101.666 -7.631 18.907 1.00 15.07 85 ARG A O 1
ATOM 659 N N . TYR A 1 86 ? 101.660 -7.857 21.150 1.00 15.12 86 TYR A N 1
ATOM 660 C CA . TYR A 1 86 ? 102.247 -9.194 21.129 1.00 15.15 86 TYR A CA 1
ATOM 661 C C . TYR A 1 86 ? 101.354 -10.193 20.368 1.00 15.03 86 TYR A C 1
ATOM 662 O O . TYR A 1 86 ? 101.819 -10.948 19.524 1.00 14.85 86 TYR A O 1
ATOM 671 N N . PHE A 1 87 ? 100.075 -10.203 20.700 1.00 15.24 87 PHE A N 1
ATOM 672 C CA . PHE A 1 87 ? 99.085 -11.057 20.031 1.00 15.48 87 PHE A CA 1
ATOM 673 C C . PHE A 1 87 ? 99.124 -10.889 18.495 1.00 15.78 87 PHE A C 1
ATOM 674 O O . PHE A 1 87 ? 99.144 -11.868 17.748 1.00 15.18 87 PHE A O 1
ATOM 682 N N . LEU A 1 88 ? 99.164 -9.641 18.044 1.00 16.32 88 LEU A N 1
ATOM 683 C CA . LEU A 1 88 ? 99.039 -9.308 16.627 1.00 17.07 88 LEU A CA 1
ATOM 684 C C . LEU A 1 88 ? 100.350 -9.413 15.833 1.00 17.79 88 LEU A C 1
ATOM 685 O O . LEU A 1 88 ? 100.339 -9.800 14.662 1.00 17.72 88 LEU A O 1
ATOM 690 N N . GLU A 1 89 ? 101.475 -9.085 16.465 1.00 18.51 89 GLU A N 1
ATOM 691 C CA . GLU A 1 89 ? 102.764 -9.026 15.772 1.00 19.33 89 GLU A CA 1
ATOM 692 C C . GLU A 1 89 ? 103.640 -10.273 15.969 1.00 19.24 89 GLU A C 1
ATOM 693 O O . GLU A 1 89 ? 104.485 -10.559 15.130 1.00 19.02 89 GLU A O 1
ATOM 699 N N . GLU A 1 90 ? 103.428 -11.011 17.058 1.00 19.24 90 GLU A N 1
ATOM 700 C CA . GLU A 1 90 ? 104.277 -12.158 17.417 1.00 19.47 90 GLU A CA 1
ATOM 701 C C . GLU A 1 90 ? 103.546 -13.500 17.466 1.00 19.42 90 GLU A C 1
ATOM 702 O O . GLU A 1 90 ? 104.166 -14.525 17.754 1.00 19.58 90 GLU A O 1
ATOM 708 N N . THR A 1 91 ? 102.240 -13.507 17.207 1.00 19.22 91 THR A N 1
ATOM 709 C CA . THR A 1 91 ? 101.495 -14.763 17.110 1.00 19.24 91 THR A CA 1
ATOM 710 C C . THR A 1 91 ? 100.510 -14.762 15.964 1.00 19.54 91 THR A C 1
ATOM 711 O O . THR A 1 91 ? 100.234 -13.741 15.343 1.00 18.90 91 THR A O 1
ATOM 715 N N . GLN A 1 92 ? 99.935 -15.930 15.749 1.00 20.49 92 GLN A N 1
ATOM 716 C CA . GLN A 1 92 ? 98.934 -16.135 14.727 1.00 21.47 92 GLN A CA 1
ATOM 717 C C . GLN A 1 92 ? 97.635 -16.684 15.297 1.00 20.83 92 GLN A C 1
ATOM 718 O O . GLN A 1 92 ? 96.802 -17.183 14.542 1.00 21.21 92 GLN A O 1
ATOM 724 N N . TRP A 1 93 ? 97.451 -16.595 16.612 1.00 20.04 93 TRP A N 1
ATOM 725 C CA . TRP A 1 93 ? 96.251 -17.154 17.240 1.00 19.39 93 TRP A CA 1
ATOM 726 C C . TRP A 1 93 ? 95.005 -16.338 16.865 1.00 18.85 93 TRP A C 1
ATOM 727 O O . TRP A 1 93 ? 95.082 -15.124 16.644 1.00 18.29 93 TRP A O 1
ATOM 738 N N . GLU A 1 94 ? 93.862 -17.019 16.781 1.00 18.31 94 GLU A N 1
ATOM 739 C CA . GLU A 1 94 ? 92.611 -16.401 16.355 1.00 18.18 94 GLU A CA 1
ATOM 740 C C . GLU A 1 94 ? 91.934 -15.624 17.485 1.00 17.67 94 GLU A C 1
ATOM 741 O O . GLU A 1 94 ? 91.125 -14.743 17.222 1.00 17.67 94 GLU A O 1
ATOM 747 N N . ARG A 1 95 ? 92.261 -15.962 18.733 1.00 16.79 95 ARG A N 1
ATOM 748 C CA . ARG A 1 95 ? 91.615 -15.370 19.900 1.00 16.39 95 ARG A CA 1
ATOM 749 C C . ARG A 1 95 ? 92.602 -15.029 21.007 1.00 15.52 95 ARG A C 1
ATOM 750 O O . ARG A 1 95 ? 93.599 -15.708 21.184 1.00 14.79 95 ARG A O 1
ATOM 758 N N . ILE A 1 96 ? 92.275 -13.984 21.758 1.00 14.71 96 ILE A N 1
ATOM 759 C CA . ILE A 1 96 ? 93.035 -13.573 22.929 1.00 14.70 96 ILE A CA 1
ATOM 760 C C . ILE A 1 96 ? 92.077 -13.433 24.112 1.00 14.69 96 ILE A C 1
ATOM 761 O O . ILE A 1 96 ? 91.015 -12.836 23.966 1.00 15.11 96 ILE A O 1
ATOM 766 N N . HIS A 1 97 ? 92.443 -13.999 25.262 1.00 14.66 97 HIS A N 1
ATOM 767 C CA . HIS A 1 97 ? 91.750 -13.740 26.529 1.00 14.62 97 HIS A CA 1
ATOM 768 C C . HIS A 1 97 ? 92.577 -12.806 27.405 1.00 15.01 97 HIS A C 1
ATOM 769 O O . HIS A 1 97 ? 93.803 -12.881 27.415 1.00 14.98 97 HIS A O 1
ATOM 776 N N . PHE A 1 98 ? 91.896 -11.967 28.177 1.00 15.15 98 PHE A N 1
ATOM 777 C CA . PHE A 1 98 ? 92.496 -11.274 29.303 1.00 15.65 98 PHE A CA 1
ATOM 778 C C . PHE A 1 98 ? 91.822 -11.740 30.594 1.00 16.10 98 PHE A C 1
ATOM 779 O O . PHE A 1 98 ? 90.602 -11.843 30.642 1.00 15.68 98 PHE A O 1
ATOM 787 N N . TYR A 1 99 ? 92.608 -11.994 31.634 1.00 16.83 99 TYR A N 1
ATOM 788 C CA . TYR A 1 99 ? 92.087 -12.131 32.998 1.00 17.98 99 TYR A CA 1
ATOM 789 C C . TYR A 1 99 ? 92.997 -11.384 33.960 1.00 19.54 99 TYR A C 1
ATOM 790 O O . TYR A 1 99 ? 94.213 -11.467 33.851 1.00 19.08 99 TYR A O 1
ATOM 799 N N . ASP A 1 100 ? 92.410 -10.658 34.905 1.00 21.51 100 ASP A N 1
ATOM 800 C CA . ASP A 1 100 ? 93.188 -10.089 35.997 1.00 23.41 100 ASP A CA 1
ATOM 801 C C . ASP A 1 100 ? 93.914 -11.213 36.741 1.00 23.98 100 ASP A C 1
ATOM 802 O O . ASP A 1 100 ? 93.344 -12.262 37.002 1.00 23.39 100 ASP A O 1
ATOM 807 N N . ALA A 1 101 ? 95.192 -10.990 37.036 1.00 25.13 101 ALA A N 1
ATOM 808 C CA . ALA A 1 101 ? 96.058 -12.014 37.614 1.00 26.39 101 ALA A CA 1
ATOM 809 C C . ALA A 1 101 ? 95.684 -12.422 39.040 1.00 27.57 101 ALA A C 1
ATOM 810 O O . ALA A 1 101 ? 95.988 -13.535 39.456 1.00 27.20 101 ALA A O 1
ATOM 812 N N . ASP A 1 102 ? 95.053 -11.509 39.780 1.00 29.30 102 ASP A N 1
ATOM 813 C CA . ASP A 1 102 ? 94.774 -11.698 41.206 1.00 30.87 102 ASP A CA 1
ATOM 814 C C . ASP A 1 102 ? 93.451 -12.403 41.522 1.00 31.24 102 ASP A C 1
ATOM 815 O O . ASP A 1 102 ? 93.062 -12.491 42.687 1.00 32.07 102 ASP A O 1
ATOM 820 N N . ILE A 1 103 ? 92.770 -12.916 40.501 1.00 31.35 103 ILE A N 1
ATOM 821 C CA . ILE A 1 103 ? 91.513 -13.645 40.702 1.00 31.37 103 ILE A CA 1
ATOM 822 C C . ILE A 1 103 ? 91.767 -15.011 41.356 1.00 31.13 103 ILE A C 1
ATOM 823 O O . ILE A 1 103 ? 92.570 -15.789 40.872 1.00 30.96 103 ILE A O 1
ATOM 828 N N . THR A 1 104 ? 91.061 -15.293 42.450 1.00 31.70 104 THR A N 1
ATOM 829 C CA . THR A 1 104 ? 91.300 -16.505 43.250 1.00 31.79 104 THR A CA 1
ATOM 830 C C . THR A 1 104 ? 90.303 -17.624 42.971 1.00 31.61 104 THR A C 1
ATOM 831 O O . THR A 1 104 ? 90.411 -18.696 43.558 1.00 31.76 104 THR A O 1
ATOM 835 N N . SER A 1 105 ? 89.359 -17.380 42.063 1.00 31.19 105 SER A N 1
ATOM 836 C CA . SER A 1 105 ? 88.319 -18.352 41.723 1.00 31.03 105 SER A CA 1
ATOM 837 C C . SER A 1 105 ? 88.484 -18.923 40.299 1.00 30.42 105 SER A C 1
ATOM 838 O O . SER A 1 105 ? 87.616 -19.662 39.811 1.00 30.32 105 SER A O 1
ATOM 841 N N . PHE A 1 106 ? 89.608 -18.599 39.651 1.00 29.31 106 PHE A N 1
ATOM 842 C CA . PHE A 1 106 ? 89.836 -18.942 38.246 1.00 28.05 106 PHE A CA 1
ATOM 843 C C . PHE A 1 106 ? 89.783 -20.435 38.020 1.00 27.57 106 PHE A C 1
ATOM 844 O O . PHE A 1 106 ? 90.332 -21.206 38.802 1.00 28.25 106 PHE A O 1
ATOM 852 N N . GLY A 1 107 ? 89.096 -20.840 36.956 1.00 26.70 107 GLY A N 1
ATOM 853 C CA . GLY A 1 107 ? 89.001 -22.243 36.587 1.00 25.93 107 GLY A CA 1
ATOM 854 C C . GLY A 1 107 ? 88.909 -22.413 35.085 1.00 25.27 107 GLY A C 1
ATOM 855 O O . GLY A 1 107 ? 88.633 -21.448 34.369 1.00 25.33 107 GLY A O 1
ATOM 856 N N . PRO A 1 108 ? 89.137 -23.628 34.597 1.00 24.89 108 PRO A N 1
ATOM 857 C CA . PRO A 1 108 ? 89.120 -23.891 33.152 1.00 24.62 108 PRO A CA 1
ATOM 858 C C . PRO A 1 108 ? 87.784 -23.560 32.479 1.00 24.45 108 PRO A C 1
ATOM 859 O O . PRO A 1 108 ? 87.770 -23.211 31.301 1.00 23.67 108 PRO A O 1
ATOM 863 N N . ASP A 1 109 ? 86.679 -23.665 33.215 1.00 24.34 109 ASP A N 1
ATOM 864 C CA . ASP A 1 109 ? 85.366 -23.354 32.654 1.00 24.32 109 ASP A CA 1
ATOM 865 C C . ASP A 1 109 ? 85.216 -21.898 32.211 1.00 22.87 109 ASP A C 1
ATOM 866 O O . ASP A 1 109 ? 84.461 -21.623 31.291 1.00 22.90 109 ASP A O 1
ATOM 871 N N . TRP A 1 110 ? 85.933 -20.973 32.843 1.00 21.64 110 TRP A N 1
ATOM 872 C CA . TRP A 1 110 ? 85.919 -19.577 32.404 1.00 20.47 110 TRP A CA 1
ATOM 873 C C . TRP A 1 110 ? 86.412 -19.504 30.962 1.00 19.75 110 TRP A C 1
ATOM 874 O O . TRP A 1 110 ? 85.805 -18.847 30.122 1.00 19.63 110 TRP A O 1
ATOM 885 N N . ILE A 1 111 ? 87.520 -20.187 30.690 1.00 18.78 111 ILE A N 1
ATOM 886 C CA . ILE A 1 111 ? 88.098 -20.231 29.356 1.00 18.27 111 ILE A CA 1
ATOM 887 C C . ILE A 1 111 ? 87.147 -20.939 28.385 1.00 18.35 111 ILE A C 1
ATOM 888 O O . ILE A 1 111 ? 86.921 -20.473 27.268 1.00 17.72 111 ILE A O 1
ATOM 893 N N . THR A 1 112 ? 86.579 -22.056 28.824 1.00 18.17 112 THR A N 1
ATOM 894 C CA . THR A 1 112 ? 85.687 -22.838 27.982 1.00 18.56 112 THR A CA 1
ATOM 895 C C . THR A 1 112 ? 84.454 -22.039 27.562 1.00 18.52 112 THR A C 1
ATOM 896 O O . THR A 1 112 ? 84.091 -22.031 26.390 1.00 18.50 112 THR A O 1
ATOM 900 N N . LYS A 1 113 ? 83.842 -21.345 28.511 1.00 18.84 113 LYS A N 1
ATOM 901 C CA . LYS A 1 113 ? 82.638 -20.565 28.242 1.00 19.31 113 LYS A CA 1
ATOM 902 C C . LYS A 1 113 ? 82.866 -19.495 27.175 1.00 19.21 113 LYS A C 1
ATOM 903 O O . LYS A 1 113 ? 82.020 -19.300 26.292 1.00 19.41 113 LYS A O 1
ATOM 909 N N . ALA A 1 114 ? 84.013 -18.818 27.244 1.00 18.78 114 ALA A N 1
ATOM 910 C CA . ALA A 1 114 ? 84.329 -17.767 26.297 1.00 18.49 114 ALA A CA 1
ATOM 911 C C . ALA A 1 114 ? 84.661 -18.353 24.927 1.00 18.58 114 ALA A C 1
ATOM 912 O O . ALA A 1 114 ? 84.223 -17.818 23.908 1.00 18.65 114 ALA A O 1
ATOM 914 N N . GLU A 1 115 ? 85.434 -19.440 24.904 1.00 18.43 115 GLU A N 1
ATOM 915 C CA . GLU A 1 115 ? 85.829 -20.091 23.654 1.00 19.06 115 GLU A CA 1
ATOM 916 C C . GLU A 1 115 ? 84.610 -20.632 22.890 1.00 19.39 115 GLU A C 1
ATOM 917 O O . GLU A 1 115 ? 84.539 -20.532 21.664 1.00 19.79 115 GLU A O 1
ATOM 923 N N . GLU A 1 116 ? 83.652 -21.187 23.618 1.00 19.99 116 GLU A N 1
ATOM 924 C CA . GLU A 1 116 ? 82.461 -21.766 23.001 1.00 20.64 116 GLU A CA 1
ATOM 925 C C . GLU A 1 116 ? 81.516 -20.691 22.475 1.00 20.99 116 GLU A C 1
ATOM 926 O O . GLU A 1 116 ? 80.946 -20.847 21.397 1.00 21.55 116 GLU A O 1
ATOM 932 N N . ALA A 1 117 ? 81.392 -19.584 23.201 1.00 21.19 117 ALA A N 1
ATOM 933 C CA . ALA A 1 117 ? 80.651 -18.439 22.698 1.00 21.31 117 ALA A CA 1
ATOM 934 C C . ALA A 1 117 ? 81.308 -17.903 21.430 1.00 21.54 117 ALA A C 1
ATOM 935 O O . ALA A 1 117 ? 80.623 -17.573 20.463 1.00 21.96 117 ALA A O 1
ATOM 937 N N . ALA A 1 118 ? 82.637 -17.848 21.411 1.00 21.25 118 ALA A N 1
ATOM 938 C CA . ALA A 1 118 ? 83.355 -17.373 20.233 1.00 21.48 118 ALA A CA 1
ATOM 939 C C . ALA A 1 118 ? 83.211 -18.313 19.040 1.00 21.31 118 ALA A C 1
ATOM 940 O O . ALA A 1 118 ? 83.310 -17.870 17.905 1.00 21.43 118 ALA A O 1
ATOM 942 N N . ASP A 1 119 ? 82.960 -19.599 19.284 1.00 21.82 119 ASP A N 1
ATOM 943 C CA . ASP A 1 119 ? 82.707 -20.558 18.194 1.00 21.88 119 ASP A CA 1
ATOM 944 C C . ASP A 1 119 ? 81.439 -20.231 17.404 1.00 22.12 119 ASP A C 1
ATOM 945 O O . ASP A 1 119 ? 81.293 -20.667 16.267 1.00 21.74 119 ASP A O 1
ATOM 950 N N . PHE A 1 120 ? 80.513 -19.501 18.025 1.00 22.18 120 PHE A N 1
ATOM 951 C CA . PHE A 1 120 ? 79.288 -19.079 17.351 1.00 22.27 120 PHE A CA 1
ATOM 952 C C . PHE A 1 120 ? 79.395 -17.694 16.713 1.00 22.10 120 PHE A C 1
ATOM 953 O O . PHE A 1 120 ? 78.408 -17.143 16.240 1.00 22.98 120 PHE A O 1
ATOM 961 N N . GLY A 1 121 ? 80.599 -17.140 16.690 1.00 21.66 121 GLY A N 1
ATOM 962 C CA . GLY A 1 121 ? 80.884 -15.946 15.911 1.00 21.12 121 GLY A CA 1
ATOM 963 C C . GLY A 1 121 ? 80.916 -14.632 16.668 1.00 20.64 121 GLY A C 1
ATOM 964 O O . GLY A 1 121 ? 81.178 -13.599 16.053 1.00 20.81 121 GLY A O 1
ATOM 965 N N . TYR A 1 122 ? 80.670 -14.639 17.980 1.00 19.87 122 TYR A N 1
ATOM 966 C CA . TYR A 1 122 ? 80.745 -13.397 18.754 1.00 19.34 122 TYR A CA 1
ATOM 967 C C . TYR A 1 122 ? 82.165 -12.846 18.709 1.00 19.14 122 TYR A C 1
ATOM 968 O O . TYR A 1 122 ? 83.126 -13.588 18.913 1.00 19.27 122 TYR A O 1
ATOM 977 N N . GLY A 1 123 ? 82.285 -11.551 18.415 1.00 18.50 123 GLY A N 1
ATOM 978 C CA . GLY A 1 123 ? 83.571 -10.884 18.304 1.00 17.97 123 GLY A CA 1
ATOM 979 C C . GLY A 1 123 ? 84.221 -10.574 19.634 1.00 17.56 123 GLY A C 1
ATOM 980 O O . GLY A 1 123 ? 85.444 -10.485 19.721 1.00 16.98 123 GLY A O 1
ATOM 981 N N . LEU A 1 124 ? 83.389 -10.391 20.656 1.00 17.27 124 LEU A N 1
ATOM 982 C CA . LEU A 1 124 ? 83.840 -10.074 22.006 1.00 17.37 124 LEU A CA 1
ATOM 983 C C . LEU A 1 124 ? 82.989 -10.860 23.004 1.00 17.28 124 LEU A C 1
ATOM 984 O O . LEU A 1 124 ? 81.755 -10.883 22.896 1.00 16.87 124 LEU A O 1
ATOM 989 N N . VAL A 1 125 ? 83.644 -11.527 23.947 1.00 16.99 125 VAL A N 1
ATOM 990 C CA . VAL A 1 125 ? 82.966 -12.207 25.041 1.00 16.70 125 VAL A CA 1
ATOM 991 C C . VAL A 1 125 ? 83.436 -11.538 26.309 1.00 16.91 125 VAL A C 1
ATOM 992 O O . VAL A 1 125 ? 84.636 -11.433 26.527 1.00 17.37 125 VAL A O 1
ATOM 996 N N . ARG A 1 126 ? 82.498 -11.045 27.115 1.00 16.97 126 ARG A N 1
ATOM 997 C CA . ARG A 1 126 ? 82.792 -10.404 28.388 1.00 17.21 126 ARG A CA 1
ATOM 998 C C . ARG A 1 126 ? 82.303 -11.307 29.527 1.00 17.34 126 ARG A C 1
ATOM 999 O O . ARG A 1 126 ? 81.146 -11.712 29.543 1.00 16.89 126 ARG A O 1
ATOM 1007 N N . HIS A 1 127 ? 83.171 -11.587 30.495 1.00 17.37 127 HIS A N 1
ATOM 1008 C CA . HIS A 1 127 ? 82.765 -12.288 31.702 1.00 16.98 127 HIS A CA 1
ATOM 1009 C C . HIS A 1 127 ? 82.245 -11.279 32.718 1.00 16.54 127 HIS A C 1
ATOM 1010 O O . HIS A 1 127 ? 82.907 -10.286 33.003 1.00 16.83 127 HIS A O 1
ATOM 1017 N N . TYR A 1 128 ? 81.069 -11.535 33.273 1.00 16.16 128 TYR A N 1
ATOM 1018 C CA . TYR A 1 128 ? 80.540 -10.698 34.345 1.00 16.10 128 TYR A CA 1
ATOM 1019 C C . TYR A 1 128 ? 80.164 -11.499 35.588 1.00 16.17 128 TYR A C 1
ATOM 1020 O O . TYR A 1 128 ? 79.931 -12.695 35.516 1.00 16.01 128 TYR A O 1
ATOM 1029 N N . PHE A 1 129 ? 80.128 -10.817 36.727 1.00 16.14 129 PHE A N 1
ATOM 1030 C CA . PHE A 1 129 ? 80.143 -11.441 38.038 1.00 16.35 129 PHE A CA 1
ATOM 1031 C C . PHE A 1 129 ? 79.117 -10.803 38.964 1.00 16.38 129 PHE A C 1
ATOM 1032 O O . PHE A 1 129 ? 78.812 -9.613 38.830 1.00 16.94 129 PHE A O 1
ATOM 1040 N N . PRO A 1 130 ? 78.647 -11.559 39.950 1.00 16.50 130 PRO A N 1
ATOM 1041 C CA . PRO A 1 130 ? 77.837 -10.971 41.018 1.00 17.18 130 PRO A CA 1
ATOM 1042 C C . PRO A 1 130 ? 78.700 -10.000 41.812 1.00 17.59 130 PRO A C 1
ATOM 1043 O O . PRO A 1 130 ? 79.871 -10.290 42.014 1.00 17.80 130 PRO A O 1
ATOM 1047 N N . ARG A 1 131 ? 78.148 -8.861 42.218 1.00 18.52 131 ARG A N 1
ATOM 1048 C CA . ARG A 1 131 ? 78.895 -7.874 43.001 1.00 19.11 131 ARG A CA 1
ATOM 1049 C C . ARG A 1 131 ? 78.040 -7.388 44.161 1.00 18.36 131 ARG A C 1
ATOM 1050 O O . ARG A 1 131 ? 76.817 -7.278 44.046 1.00 17.83 131 ARG A O 1
ATOM 1058 N N . ALA A 1 132 ? 78.696 -7.116 45.284 1.00 17.66 132 ALA A N 1
ATOM 1059 C CA . ALA A 1 132 ? 78.040 -6.569 46.465 1.00 17.22 132 ALA A CA 1
ATOM 1060 C C . ALA A 1 132 ? 77.412 -5.210 46.136 1.00 16.74 132 ALA A C 1
ATOM 1061 O O . ALA A 1 132 ? 77.835 -4.522 45.194 1.00 15.90 132 ALA A O 1
ATOM 1063 N N . SER A 1 133 ? 76.393 -4.829 46.902 1.00 16.61 133 SER A N 1
ATOM 1064 C CA . SER A 1 133 ? 75.642 -3.609 46.612 1.00 16.83 133 SER A CA 1
ATOM 1065 C C . SER A 1 133 ? 76.488 -2.352 46.806 1.00 17.05 133 SER A C 1
ATOM 1066 O O . SER A 1 133 ? 76.203 -1.325 46.200 1.00 17.62 133 SER A O 1
ATOM 1069 N N . THR A 1 134 ? 77.535 -2.429 47.630 1.00 16.93 134 THR A N 1
ATOM 1070 C CA . THR A 1 134 ? 78.427 -1.278 47.823 1.00 17.20 134 THR A CA 1
ATOM 1071 C C . THR A 1 134 ? 79.797 -1.451 47.161 1.00 17.92 134 THR A C 1
ATOM 1072 O O . THR A 1 134 ? 80.730 -0.697 47.462 1.00 17.75 134 THR A O 1
ATOM 1076 N N . ASP A 1 135 ? 79.906 -2.441 46.272 1.00 18.64 135 ASP A N 1
ATOM 1077 C CA . ASP A 1 135 ? 80.974 -2.492 45.284 1.00 19.29 135 ASP A CA 1
ATOM 1078 C C . ASP A 1 135 ? 80.465 -1.892 43.975 1.00 19.31 135 ASP A C 1
ATOM 1079 O O . ASP A 1 135 ? 79.280 -1.546 43.838 1.00 19.77 135 ASP A O 1
ATOM 1084 N N . ALA A 1 136 ? 81.383 -1.776 43.022 1.00 18.97 136 ALA A N 1
ATOM 1085 C CA . ALA A 1 136 ? 81.090 -1.365 41.663 1.00 18.38 136 ALA A CA 1
ATOM 1086 C C . ALA A 1 136 ? 80.493 0.039 41.612 1.00 18.13 136 ALA A C 1
ATOM 1087 O O . ALA A 1 136 ? 79.690 0.347 40.743 1.00 18.25 136 ALA A O 1
ATOM 1089 N N . MET A 1 137 ? 80.913 0.903 42.529 1.00 18.25 137 MET A N 1
ATOM 1090 C CA . MET A 1 137 ? 80.406 2.275 42.569 1.00 18.05 137 MET A CA 1
ATOM 1091 C C . MET A 1 137 ? 80.967 3.188 41.465 1.00 18.02 137 MET A C 1
ATOM 1092 O O . MET A 1 137 ? 80.328 4.181 41.091 1.00 17.70 137 MET A O 1
ATOM 1097 N N . ILE A 1 138 ? 82.123 2.849 40.911 1.00 16.92 138 ILE A N 1
ATOM 1098 C CA . ILE A 1 138 ? 82.562 3.537 39.708 1.00 17.29 138 ILE A CA 1
ATOM 1099 C C . ILE A 1 138 ? 81.759 3.046 38.511 1.00 17.02 138 ILE A C 1
ATOM 1100 O O . ILE A 1 138 ? 81.224 3.847 37.748 1.00 16.87 138 ILE A O 1
ATOM 1105 N N . THR A 1 139 ? 81.672 1.730 38.357 1.00 17.23 139 THR A N 1
ATOM 1106 C CA . THR A 1 139 ? 80.860 1.108 37.309 1.00 17.32 139 THR A CA 1
ATOM 1107 C C . THR A 1 139 ? 79.473 1.754 37.231 1.00 17.29 139 THR A C 1
ATOM 1108 O O . THR A 1 139 ? 79.042 2.185 36.168 1.00 17.18 139 THR A O 1
ATOM 1112 N N . TRP A 1 140 ? 78.785 1.846 38.360 1.00 17.30 140 TRP A N 1
ATOM 1113 C CA . TRP A 1 140 ? 77.395 2.295 38.341 1.00 17.38 140 TRP A CA 1
ATOM 1114 C C . TRP A 1 140 ? 77.264 3.814 38.244 1.00 17.36 140 TRP A C 1
ATOM 1115 O O . TRP A 1 140 ? 76.526 4.314 37.398 1.00 17.80 140 TRP A O 1
ATOM 1126 N N . MET A 1 141 ? 77.955 4.536 39.118 1.00 17.48 141 MET A N 1
ATOM 1127 C CA . MET A 1 141 ? 77.767 5.987 39.249 1.00 17.46 141 MET A CA 1
ATOM 1128 C C . MET A 1 141 ? 78.558 6.826 38.264 1.00 17.56 141 MET A C 1
ATOM 1129 O O . MET A 1 141 ? 78.247 8.004 38.085 1.00 17.54 141 MET A O 1
ATOM 1134 N N . ILE A 1 142 ? 79.556 6.232 37.604 1.00 17.23 142 ILE A N 1
ATOM 1135 C CA . ILE A 1 142 ? 80.383 6.948 36.654 1.00 17.25 142 ILE A CA 1
ATOM 1136 C C . ILE A 1 142 ? 80.189 6.397 35.241 1.00 17.14 142 ILE A C 1
ATOM 1137 O O . ILE A 1 142 ? 79.759 7.116 34.347 1.00 17.67 142 ILE A O 1
ATOM 1142 N N . THR A 1 143 ? 80.481 5.121 35.037 1.00 16.56 143 THR A N 1
ATOM 1143 C CA . THR A 1 143 ? 80.566 4.577 33.679 1.00 16.25 143 THR A CA 1
ATOM 1144 C C . THR A 1 143 ? 79.202 4.311 33.046 1.00 15.48 143 THR A C 1
ATOM 1145 O O . THR A 1 143 ? 78.876 4.845 31.987 1.00 14.59 143 THR A O 1
ATOM 1149 N N . ARG A 1 144 ? 78.404 3.493 33.703 1.00 15.46 144 ARG A N 1
ATOM 1150 C CA . ARG A 1 144 ? 77.066 3.181 33.214 1.00 16.00 144 ARG A CA 1
ATOM 1151 C C . ARG A 1 144 ? 76.147 4.404 33.244 1.00 16.49 144 ARG A C 1
ATOM 1152 O O . ARG A 1 144 ? 75.392 4.610 32.309 1.00 17.37 144 ARG A O 1
ATOM 1160 N N . THR A 1 145 ? 76.241 5.221 34.287 1.00 16.62 145 THR A N 1
ATOM 1161 C CA . THR A 1 145 ? 75.511 6.484 34.339 1.00 16.86 145 THR A CA 1
ATOM 1162 C C . THR A 1 145 ? 75.883 7.377 33.152 1.00 16.97 145 THR A C 1
ATOM 1163 O O . THR A 1 145 ? 75.017 7.956 32.498 1.00 16.93 145 THR A O 1
ATOM 1167 N N . GLY A 1 146 ? 77.175 7.488 32.868 1.00 17.13 146 GLY A N 1
ATOM 1168 C CA . GLY A 1 146 ? 77.617 8.350 31.800 1.00 16.66 146 GLY A CA 1
ATOM 1169 C C . GLY A 1 146 ? 77.117 7.859 30.458 1.00 16.76 146 GLY A C 1
ATOM 1170 O O . GLY A 1 146 ? 76.651 8.648 29.632 1.00 16.91 146 GLY A O 1
ATOM 1171 N N . PHE A 1 147 ? 77.236 6.556 30.230 1.00 16.55 147 PHE A N 1
ATOM 1172 C CA . PHE A 1 147 ? 76.720 5.942 29.013 1.00 16.62 147 PHE A CA 1
ATOM 1173 C C . PHE A 1 147 ? 75.201 6.165 28.841 1.00 16.73 147 PHE A C 1
ATOM 1174 O O . PHE A 1 147 ? 74.729 6.400 27.727 1.00 16.81 147 PHE A O 1
ATOM 1182 N N . ALA A 1 148 ? 74.454 6.094 29.940 1.00 16.98 148 ALA A N 1
ATOM 1183 C CA . ALA A 1 148 ? 72.997 6.300 29.924 1.00 16.84 148 ALA A CA 1
ATOM 1184 C C . ALA A 1 148 ? 72.607 7.760 29.646 1.00 17.00 148 ALA A C 1
ATOM 1185 O O . ALA A 1 148 ? 71.652 8.029 28.909 1.00 16.89 148 ALA A O 1
ATOM 1187 N N . LEU A 1 149 ? 73.337 8.694 30.248 1.00 17.07 149 LEU A N 1
ATOM 1188 C CA . LEU A 1 149 ? 73.016 10.109 30.131 1.00 17.11 149 LEU A CA 1
ATOM 1189 C C . LEU A 1 149 ? 73.339 10.654 28.731 1.00 17.29 149 LEU A C 1
ATOM 1190 O O . LEU A 1 149 ? 72.643 11.537 28.231 1.00 16.64 149 LEU A O 1
ATOM 1195 N N . LEU A 1 150 ? 74.389 10.122 28.112 1.00 17.57 150 LEU A N 1
ATOM 1196 C CA . LEU A 1 150 ? 74.914 10.652 26.857 1.00 18.14 150 LEU A CA 1
ATOM 1197 C C . LEU A 1 150 ? 74.472 9.876 25.637 1.00 17.53 150 LEU A C 1
ATOM 1198 O O . LEU A 1 150 ? 74.286 10.462 24.591 1.00 17.76 150 LEU A O 1
ATOM 1203 N N . TRP A 1 151 ? 74.291 8.561 25.771 1.00 16.99 151 TRP A N 1
ATOM 1204 C CA . TRP A 1 151 ? 73.917 7.709 24.641 1.00 16.86 151 TRP A CA 1
ATOM 1205 C C . TRP A 1 151 ? 72.757 6.760 25.015 1.00 17.01 151 TRP A C 1
ATOM 1206 O O . TRP A 1 151 ? 72.903 5.535 24.951 1.00 16.24 151 TRP A O 1
ATOM 1217 N N . PRO A 1 152 ? 71.617 7.329 25.392 1.00 17.14 152 PRO A N 1
ATOM 1218 C CA . PRO A 1 152 ? 70.480 6.541 25.900 1.00 17.90 152 PRO A CA 1
ATOM 1219 C C . PRO A 1 152 ? 69.898 5.507 24.924 1.00 18.28 152 PRO A C 1
ATOM 1220 O O . PRO A 1 152 ? 69.357 4.515 25.387 1.00 19.22 152 PRO A O 1
ATOM 1224 N N . HIS A 1 153 ? 70.001 5.727 23.616 1.00 18.80 153 HIS A N 1
ATOM 1225 C CA . HIS A 1 153 ? 69.399 4.817 22.635 1.00 19.14 153 HIS A CA 1
ATOM 1226 C C . HIS A 1 153 ? 70.350 3.726 22.150 1.00 19.14 153 HIS A C 1
ATOM 1227 O O . HIS A 1 153 ? 69.971 2.898 21.309 1.00 21.16 153 HIS A O 1
ATOM 1234 N N . THR A 1 154 ? 71.567 3.703 22.681 1.00 18.12 154 THR A N 1
ATOM 1235 C CA . THR A 1 154 ? 72.585 2.758 22.242 1.00 17.49 154 THR A CA 1
ATOM 1236 C C . THR A 1 154 ? 72.732 1.619 23.228 1.00 17.61 154 THR A C 1
ATOM 1237 O O . THR A 1 154 ? 72.191 1.665 24.331 1.00 17.38 154 THR A O 1
ATOM 1241 N N . GLU A 1 155 ? 73.524 0.625 22.838 1.00 17.66 155 GLU A N 1
ATOM 1242 C CA . GLU A 1 155 ? 73.865 -0.497 23.713 1.00 18.26 155 GLU A CA 1
ATOM 1243 C C . GLU A 1 155 ? 74.781 -0.172 24.891 1.00 18.28 155 GLU A C 1
ATOM 1244 O O . GLU A 1 155 ? 74.880 -0.978 25.817 1.00 18.19 155 GLU A O 1
ATOM 1250 N N . LEU A 1 156 ? 75.463 0.977 24.867 1.00 17.97 156 LEU A N 1
ATOM 1251 C CA . LEU A 1 156 ? 76.559 1.225 25.810 1.00 18.06 156 LEU A CA 1
ATOM 1252 C C . LEU A 1 156 ? 76.214 0.977 27.278 1.00 17.70 156 LEU A C 1
ATOM 1253 O O . LEU A 1 156 ? 76.923 0.239 27.950 1.00 17.57 156 LEU A O 1
ATOM 1258 N N . SER A 1 157 ? 75.138 1.586 27.766 1.00 17.56 157 SER A N 1
ATOM 1259 C CA . SER A 1 157 ? 74.774 1.469 29.176 1.00 17.61 157 SER A CA 1
ATOM 1260 C C . SER A 1 157 ? 74.163 0.119 29.523 1.00 17.62 157 SER A C 1
ATOM 1261 O O . SER A 1 157 ? 73.943 -0.152 30.682 1.00 18.25 157 SER A O 1
ATOM 1264 N N . TRP A 1 158 ? 73.894 -0.710 28.523 1.00 17.87 158 TRP A N 1
ATOM 1265 C CA . TRP A 1 158 ? 73.373 -2.067 28.727 1.00 18.26 158 TRP A CA 1
ATOM 1266 C C . TRP A 1 158 ? 74.471 -3.132 28.863 1.00 18.33 158 TRP A C 1
ATOM 1267 O O . TRP A 1 158 ? 74.169 -4.280 29.169 1.00 18.75 158 TRP A O 1
ATOM 1278 N N . ILE A 1 159 ? 75.727 -2.776 28.635 1.00 18.12 159 ILE A N 1
ATOM 1279 C CA . ILE A 1 159 ? 76.841 -3.675 28.985 1.00 18.38 159 ILE A CA 1
ATOM 1280 C C . ILE A 1 159 ? 76.989 -3.694 30.512 1.00 18.15 159 ILE A C 1
ATOM 1281 O O . ILE A 1 159 ? 77.093 -2.651 31.164 1.00 17.95 159 ILE A O 1
ATOM 1286 N N . GLU A 1 160 ? 76.974 -4.888 31.082 1.00 18.21 160 GLU A N 1
ATOM 1287 C CA . GLU A 1 160 ? 76.881 -5.035 32.529 1.00 18.51 160 GLU A CA 1
ATOM 1288 C C . GLU A 1 160 ? 78.097 -4.532 33.273 1.00 18.40 160 GLU A C 1
ATOM 1289 O O . GLU A 1 160 ? 77.962 -3.793 34.253 1.00 18.39 160 GLU A O 1
ATOM 1295 N N . GLN A 1 161 ? 79.282 -4.930 32.828 1.00 18.05 161 GLN A N 1
ATOM 1296 C CA . GLN A 1 161 ? 80.511 -4.575 33.538 1.00 18.18 161 GLN A CA 1
ATOM 1297 C C . GLN A 1 161 ? 81.524 -3.991 32.567 1.00 17.97 161 GLN A C 1
ATOM 1298 O O . GLN A 1 161 ? 82.479 -4.650 32.156 1.00 17.56 161 GLN A O 1
ATOM 1304 N N . PRO A 1 162 ? 81.299 -2.734 32.194 1.00 17.92 162 PRO A N 1
ATOM 1305 C CA . PRO A 1 162 ? 82.133 -2.062 31.196 1.00 18.16 162 PRO A CA 1
ATOM 1306 C C . PRO A 1 162 ? 83.583 -1.880 31.612 1.00 18.69 162 PRO A C 1
ATOM 1307 O O . PRO A 1 162 ? 84.413 -1.649 30.733 1.00 19.57 162 PRO A O 1
ATOM 1311 N N . LEU A 1 163 ? 83.873 -1.957 32.906 1.00 19.18 163 LEU A N 1
ATOM 1312 C CA . LEU A 1 163 ? 85.228 -1.840 33.425 1.00 19.80 163 LEU A CA 1
ATOM 1313 C C . LEU A 1 163 ? 85.898 -3.197 33.624 1.00 20.31 163 LEU A C 1
ATOM 1314 O O . LEU A 1 163 ? 87.046 -3.263 34.039 1.00 21.52 163 LEU A O 1
ATOM 1319 N N . GLY A 1 164 ? 85.193 -4.280 33.337 1.00 20.51 164 GLY A N 1
ATOM 1320 C CA . GLY A 1 164 ? 85.706 -5.608 33.622 1.00 20.61 164 GLY A CA 1
ATOM 1321 C C . GLY A 1 164 ? 86.876 -5.989 32.727 1.00 20.42 164 GLY A C 1
ATOM 1322 O O . GLY A 1 164 ? 86.831 -5.794 31.510 1.00 21.08 164 GLY A O 1
ATOM 1323 N N . GLY A 1 165 ? 87.909 -6.557 33.332 1.00 20.29 165 GLY A N 1
ATOM 1324 C CA . GLY A 1 165 ? 89.116 -6.941 32.625 1.00 20.16 165 GLY A CA 1
ATOM 1325 C C . GLY A 1 165 ? 89.182 -8.412 32.236 1.00 19.98 165 GLY A C 1
ATOM 1326 O O . GLY A 1 165 ? 90.251 -8.899 31.863 1.00 20.08 165 GLY A O 1
ATOM 1327 N N . GLU A 1 166 ? 88.065 -9.130 32.342 1.00 19.27 166 GLU A N 1
ATOM 1328 C CA . GLU A 1 166 ? 88.021 -10.535 31.969 1.00 19.26 166 GLU A CA 1
ATOM 1329 C C . GLU A 1 166 ? 87.201 -10.636 30.705 1.00 18.70 166 GLU A C 1
ATOM 1330 O O . GLU A 1 166 ? 86.000 -10.379 30.718 1.00 19.12 166 GLU A O 1
ATOM 1336 N N . LEU A 1 167 ? 87.851 -10.979 29.606 1.00 18.34 167 LEU A N 1
ATOM 1337 C CA . LEU A 1 167 ? 87.181 -11.029 28.317 1.00 18.74 167 LEU A CA 1
ATOM 1338 C C . LEU A 1 167 ? 87.987 -11.801 27.273 1.00 18.35 167 LEU A C 1
ATOM 1339 O O . LEU A 1 167 ? 89.154 -12.129 27.490 1.00 18.30 167 LEU A O 1
ATOM 1344 N N . LEU A 1 168 ? 87.331 -12.094 26.157 1.00 17.58 168 LEU A N 1
ATOM 1345 C CA . LEU A 1 168 ? 87.951 -12.706 24.995 1.00 17.84 168 LEU A CA 1
ATOM 1346 C C . LEU A 1 168 ? 87.624 -11.847 23.765 1.00 17.97 168 LEU A C 1
ATOM 1347 O O . LEU A 1 168 ? 86.498 -11.366 23.623 1.00 17.41 168 LEU A O 1
ATOM 1352 N N . MET A 1 169 ? 88.616 -11.637 22.903 1.00 18.08 169 MET A N 1
ATOM 1353 C CA . MET A 1 169 ? 88.429 -10.945 21.631 1.00 18.39 169 MET A CA 1
ATOM 1354 C C . MET A 1 169 ? 88.866 -11.839 20.490 1.00 18.12 169 MET A C 1
ATOM 1355 O O . MET A 1 169 ? 89.896 -12.484 20.585 1.00 17.49 169 MET A O 1
ATOM 1360 N N . ARG A 1 170 ? 88.095 -11.860 19.411 1.00 18.42 170 ARG A N 1
ATOM 1361 C CA . ARG A 1 170 ? 88.563 -12.384 18.132 1.00 19.03 170 ARG A CA 1
ATOM 1362 C C . ARG A 1 170 ? 89.677 -11.480 17.593 1.00 18.78 170 ARG A C 1
ATOM 1363 O O . ARG A 1 170 ? 89.735 -10.297 17.911 1.00 18.30 170 ARG A O 1
ATOM 1371 N N . ARG A 1 171 ? 90.522 -12.043 16.742 1.00 19.03 171 ARG A N 1
ATOM 1372 C CA . ARG A 1 171 ? 91.712 -11.360 16.234 1.00 19.49 171 ARG A CA 1
ATOM 1373 C C . ARG A 1 171 ? 91.370 -10.038 15.548 1.00 19.50 171 ARG A C 1
ATOM 1374 O O . ARG A 1 171 ? 92.058 -9.051 15.733 1.00 19.27 171 ARG A O 1
ATOM 1382 N N . GLU A 1 172 ? 90.296 -10.027 14.769 1.00 19.94 172 GLU A N 1
ATOM 1383 C CA . GLU A 1 172 ? 89.896 -8.847 14.003 1.00 20.60 172 GLU A CA 1
ATOM 1384 C C . GLU A 1 172 ? 89.450 -7.709 14.927 1.00 19.56 172 GLU A C 1
ATOM 1385 O O . GLU A 1 172 ? 89.614 -6.541 14.601 1.00 19.04 172 GLU A O 1
ATOM 1391 N N . VAL A 1 173 ? 88.892 -8.059 16.077 1.00 18.48 173 VAL A N 1
ATOM 1392 C CA . VAL A 1 173 ? 88.478 -7.070 17.066 1.00 18.10 173 VAL A CA 1
ATOM 1393 C C . VAL A 1 173 ? 89.709 -6.472 17.756 1.00 17.87 173 VAL A C 1
ATOM 1394 O O . VAL A 1 173 ? 89.818 -5.248 17.890 1.00 17.60 173 VAL A O 1
ATOM 1398 N N . ALA A 1 174 ? 90.648 -7.332 18.154 1.00 17.28 174 ALA A N 1
ATOM 1399 C CA . ALA A 1 174 ? 91.908 -6.889 18.728 1.00 16.85 174 ALA A CA 1
ATOM 1400 C C . ALA A 1 174 ? 92.660 -5.963 17.773 1.00 16.85 174 ALA A C 1
ATOM 1401 O O . ALA A 1 174 ? 93.187 -4.950 18.198 1.00 16.55 174 ALA A O 1
ATOM 1403 N N . ALA A 1 175 ? 92.705 -6.309 16.486 1.00 16.89 175 ALA A N 1
ATOM 1404 C CA . ALA A 1 175 ? 93.384 -5.489 15.493 1.00 17.03 175 ALA A CA 1
ATOM 1405 C C . ALA A 1 175 ? 92.734 -4.123 15.378 1.00 17.21 175 ALA A C 1
ATOM 1406 O O . ALA A 1 175 ? 93.414 -3.114 15.310 1.00 16.70 175 ALA A O 1
ATOM 1408 N N . MET A 1 176 ? 91.407 -4.097 15.369 1.00 18.06 176 MET A N 1
ATOM 1409 C CA . MET A 1 176 ? 90.675 -2.842 15.282 1.00 18.64 176 MET A CA 1
ATOM 1410 C C . MET A 1 176 ? 90.997 -1.953 16.487 1.00 18.56 176 MET A C 1
ATOM 1411 O O . MET A 1 176 ? 91.281 -0.758 16.330 1.00 18.68 176 MET A O 1
ATOM 1416 N N . LEU A 1 177 ? 90.996 -2.538 17.683 1.00 18.56 177 LEU A N 1
ATOM 1417 C CA . LEU A 1 177 ? 91.265 -1.782 18.914 1.00 18.77 177 LEU A CA 1
ATOM 1418 C C . LEU A 1 177 ? 92.705 -1.295 19.001 1.00 18.91 177 LEU A C 1
ATOM 1419 O O . LEU A 1 177 ? 92.948 -0.167 19.412 1.00 19.36 177 LEU A O 1
ATOM 1424 N N . TYR A 1 178 ? 93.656 -2.137 18.611 1.00 19.78 178 TYR A N 1
ATOM 1425 C CA . TYR A 1 178 ? 95.065 -1.746 18.621 1.00 20.57 178 TYR A CA 1
ATOM 1426 C C . TYR A 1 178 ? 95.341 -0.595 17.622 1.00 21.44 178 TYR A C 1
ATOM 1427 O O . TYR A 1 178 ? 96.165 0.283 17.891 1.00 21.28 178 TYR A O 1
ATOM 1436 N N . GLU A 1 179 ? 94.622 -0.577 16.501 1.00 22.30 179 GLU A N 1
ATOM 1437 C CA . GLU A 1 179 ? 94.834 0.445 15.458 1.00 23.55 179 GLU A CA 1
ATOM 1438 C C . GLU A 1 179 ? 94.186 1.781 15.805 1.00 23.01 179 GLU A C 1
ATOM 1439 O O . GLU A 1 179 ? 94.500 2.807 15.202 1.00 23.33 179 GLU A O 1
ATOM 1445 N N . ASP A 1 180 ? 93.276 1.761 16.767 1.00 22.22 180 ASP A N 1
ATOM 1446 C CA . ASP A 1 180 ? 92.510 2.936 17.127 1.00 21.89 180 ASP A CA 1
ATOM 1447 C C . ASP A 1 180 ? 93.297 3.850 18.078 1.00 21.27 180 ASP A C 1
ATOM 1448 O O . ASP A 1 180 ? 93.657 3.448 19.181 1.00 20.29 180 ASP A O 1
ATOM 1453 N N . GLU A 1 181 ? 93.532 5.086 17.646 1.00 21.11 181 GLU A N 1
ATOM 1454 C CA . GLU A 1 181 ? 94.350 6.043 18.385 1.00 21.52 181 GLU A CA 1
ATOM 1455 C C . GLU A 1 181 ? 93.773 6.388 19.760 1.00 20.62 181 GLU A C 1
ATOM 1456 O O . GLU A 1 181 ? 94.536 6.623 20.688 1.00 19.32 181 GLU A O 1
ATOM 1462 N N . ARG A 1 182 ? 92.446 6.438 19.887 1.00 20.02 182 ARG A N 1
ATOM 1463 C CA . ARG A 1 182 ? 91.824 6.756 21.181 1.00 20.06 182 ARG A CA 1
ATOM 1464 C C . ARG A 1 182 ? 92.060 5.654 22.199 1.00 19.10 182 ARG A C 1
ATOM 1465 O O . ARG A 1 182 ? 92.143 5.917 23.386 1.00 19.70 182 ARG A O 1
ATOM 1473 N N . VAL A 1 183 ? 92.109 4.420 21.720 1.00 18.69 183 VAL A N 1
ATOM 1474 C CA . VAL A 1 183 ? 92.353 3.256 22.567 1.00 18.28 183 VAL A CA 1
ATOM 1475 C C . VAL A 1 183 ? 93.834 3.212 22.951 1.00 18.30 183 VAL A C 1
ATOM 1476 O O . VAL A 1 183 ? 94.170 3.062 24.120 1.00 17.63 183 VAL A O 1
ATOM 1480 N N . ARG A 1 184 ? 94.703 3.374 21.957 1.00 18.38 184 ARG A N 1
ATOM 1481 C CA . ARG A 1 184 ? 96.152 3.304 22.153 1.00 19.21 184 ARG A CA 1
ATOM 1482 C C . ARG A 1 184 ? 96.654 4.327 23.165 1.00 19.07 184 ARG A C 1
ATOM 1483 O O . ARG A 1 184 ? 97.557 4.031 23.937 1.00 19.12 184 ARG A O 1
ATOM 1491 N N . ARG A 1 185 ? 96.061 5.517 23.165 1.00 18.86 185 ARG A N 1
ATOM 1492 C CA . ARG A 1 185 ? 96.500 6.569 24.058 1.00 19.40 185 ARG A CA 1
ATOM 1493 C C . ARG A 1 185 ? 96.069 6.362 25.516 1.00 18.08 185 ARG A C 1
ATOM 1494 O O . ARG A 1 185 ? 96.677 6.932 26.409 1.00 16.66 185 ARG A O 1
ATOM 1502 N N . ARG A 1 186 ? 95.067 5.505 25.741 1.00 17.21 186 ARG A N 1
ATOM 1503 C CA . ARG A 1 186 ? 94.461 5.302 27.054 1.00 16.97 186 ARG A CA 1
ATOM 1504 C C . ARG A 1 186 ? 95.256 4.317 27.900 1.00 16.42 186 ARG A C 1
ATOM 1505 O O . ARG A 1 186 ? 94.837 3.181 28.147 1.00 16.57 186 ARG A O 1
ATOM 1513 N N . SER A 1 187 ? 96.399 4.783 28.374 1.00 15.66 187 SER A N 1
ATOM 1514 C CA . SER A 1 187 ? 97.366 3.930 29.039 1.00 15.31 187 SER A CA 1
ATOM 1515 C C . SER A 1 187 ? 97.002 3.644 30.491 1.00 15.22 187 SER A C 1
ATOM 1516 O O . SER A 1 187 ? 97.625 2.788 31.110 1.00 14.34 187 SER A O 1
ATOM 1519 N N . ASP A 1 188 ? 96.008 4.362 31.014 1.00 15.21 188 ASP A N 1
ATOM 1520 C CA . ASP A 1 188 ? 95.674 4.341 32.437 1.00 16.12 188 ASP A CA 1
ATOM 1521 C C . ASP A 1 188 ? 94.483 3.411 32.737 1.00 16.86 188 ASP A C 1
ATOM 1522 O O . ASP A 1 188 ? 94.280 2.453 32.006 1.00 16.71 188 ASP A O 1
ATOM 1527 N N . TRP A 1 189 ? 93.723 3.662 33.812 1.00 17.81 189 TRP A N 1
ATOM 1528 C CA . TRP A 1 189 ? 92.557 2.839 34.155 1.00 18.11 189 TRP A CA 1
ATOM 1529 C C . TRP A 1 189 ? 91.412 2.988 33.153 1.00 18.37 189 TRP A C 1
ATOM 1530 O O . TRP A 1 189 ? 90.461 2.216 33.177 1.00 19.07 189 TRP A O 1
ATOM 1541 N N . GLY A 1 190 ? 91.497 3.982 32.277 1.00 18.35 190 GLY A N 1
ATOM 1542 C CA . GLY A 1 190 ? 90.457 4.232 31.298 1.00 18.03 190 GLY A CA 1
ATOM 1543 C C . GLY A 1 190 ? 90.356 3.215 30.179 1.00 17.82 190 GLY A C 1
ATOM 1544 O O . GLY A 1 190 ? 89.404 3.267 29.409 1.00 17.58 190 GLY A O 1
ATOM 1545 N N . ILE A 1 191 ? 91.326 2.303 30.077 1.00 17.11 191 ILE A N 1
ATOM 1546 C CA . ILE A 1 191 ? 91.377 1.351 28.960 1.00 16.63 191 ILE A CA 1
ATOM 1547 C C . ILE A 1 191 ? 90.117 0.506 28.802 1.00 16.88 191 ILE A C 1
ATOM 1548 O O . ILE A 1 191 ? 89.647 0.317 27.693 1.00 15.71 191 ILE A O 1
ATOM 1553 N N . ASP A 1 192 ? 89.565 0.004 29.897 1.00 17.28 192 ASP A N 1
ATOM 1554 C CA . ASP A 1 192 ? 88.413 -0.906 29.801 1.00 18.35 192 ASP A CA 1
ATOM 1555 C C . ASP A 1 192 ? 87.167 -0.200 29.253 1.00 17.91 192 ASP A C 1
ATOM 1556 O O . ASP A 1 192 ? 86.434 -0.761 28.448 1.00 17.72 192 ASP A O 1
ATOM 1561 N N . THR A 1 193 ? 86.965 1.044 29.673 1.00 17.83 193 THR A N 1
ATOM 1562 C CA . THR A 1 193 ? 85.930 1.906 29.115 1.00 17.98 193 THR A CA 1
ATOM 1563 C C . THR A 1 193 ? 86.104 2.066 27.607 1.00 17.59 193 THR A C 1
ATOM 1564 O O . THR A 1 193 ? 85.130 2.014 26.867 1.00 17.32 193 THR A O 1
ATOM 1568 N N . LEU A 1 194 ? 87.343 2.270 27.166 1.00 17.10 194 LEU A N 1
ATOM 1569 C CA . LEU A 1 194 ? 87.615 2.518 25.751 1.00 17.18 194 LEU A CA 1
ATOM 1570 C C . LEU A 1 194 ? 87.387 1.262 24.928 1.00 16.79 194 LEU A C 1
ATOM 1571 O O . LEU A 1 194 ? 86.841 1.337 23.831 1.00 16.94 194 LEU A O 1
ATOM 1576 N N . TYR A 1 195 ? 87.805 0.102 25.436 1.00 17.00 195 TYR A N 1
ATOM 1577 C CA . TYR A 1 195 ? 87.552 -1.157 24.730 1.00 17.63 195 TYR A CA 1
ATOM 1578 C C . TYR A 1 195 ? 86.047 -1.375 24.615 1.00 17.35 195 TYR A C 1
ATOM 1579 O O . TYR A 1 195 ? 85.547 -1.812 23.580 1.00 17.72 195 TYR A O 1
ATOM 1588 N N . THR A 1 196 ? 85.329 -1.078 25.690 1.00 17.49 196 THR A N 1
ATOM 1589 C CA . THR A 1 196 ? 83.879 -1.249 25.713 1.00 17.38 196 THR A CA 1
ATOM 1590 C C . THR A 1 196 ? 83.223 -0.311 24.700 1.00 17.23 196 THR A C 1
ATOM 1591 O O . THR A 1 196 ? 82.369 -0.725 23.913 1.00 17.09 196 THR A O 1
ATOM 1595 N N . PHE A 1 197 ? 83.624 0.954 24.732 1.00 16.94 197 PHE A N 1
ATOM 1596 C CA . PHE A 1 197 ? 82.982 1.984 23.919 1.00 16.94 197 PHE A CA 1
ATOM 1597 C C . PHE A 1 197 ? 83.234 1.751 22.434 1.00 16.73 197 PHE A C 1
ATOM 1598 O O . PHE A 1 197 ? 82.318 1.818 21.622 1.00 16.48 197 PHE A O 1
ATOM 1606 N N . VAL A 1 198 ? 84.482 1.470 22.090 1.00 16.81 198 VAL A N 1
ATOM 1607 C CA . VAL A 1 198 ? 84.882 1.347 20.698 1.00 17.10 198 VAL A CA 1
ATOM 1608 C C . VAL A 1 198 ? 84.290 0.072 20.083 1.00 17.00 198 VAL A C 1
ATOM 1609 O O . VAL A 1 198 ? 83.838 0.096 18.936 1.00 17.05 198 VAL A O 1
ATOM 1613 N N . THR A 1 199 ? 84.241 -1.025 20.842 1.00 16.91 199 THR A N 1
ATOM 1614 C CA . THR A 1 199 ? 83.611 -2.245 20.322 1.00 17.05 199 THR A CA 1
ATOM 1615 C C . THR A 1 199 ? 82.124 -2.015 20.016 1.00 17.13 199 THR A C 1
ATOM 1616 O O . THR A 1 199 ? 81.648 -2.420 18.962 1.00 17.47 199 THR A O 1
ATOM 1620 N N . VAL A 1 200 ? 81.414 -1.330 20.909 1.00 16.95 200 VAL A N 1
ATOM 1621 C CA . VAL A 1 200 ? 79.995 -1.027 20.702 1.00 17.27 200 VAL A CA 1
ATOM 1622 C C . VAL A 1 200 ? 79.820 -0.039 19.535 1.00 17.35 200 VAL A C 1
ATOM 1623 O O . VAL A 1 200 ? 78.960 -0.228 18.669 1.00 16.87 200 VAL A O 1
ATOM 1627 N N . GLN A 1 201 ? 80.657 0.988 19.486 1.00 17.27 201 GLN A N 1
ATOM 1628 C CA . GLN A 1 201 ? 80.544 2.005 18.439 1.00 17.47 201 GLN A CA 1
ATOM 1629 C C . GLN A 1 201 ? 80.738 1.389 17.053 1.00 17.70 201 GLN A C 1
ATOM 1630 O O . GLN A 1 201 ? 80.119 1.825 16.076 1.00 17.40 201 GLN A O 1
ATOM 1636 N N . GLN A 1 202 ? 81.581 0.363 16.977 1.00 17.93 202 GLN A N 1
ATOM 1637 C CA . GLN A 1 202 ? 81.865 -0.320 15.719 1.00 18.73 202 GLN A CA 1
ATOM 1638 C C . GLN A 1 202 ? 80.894 -1.474 15.439 1.00 18.57 202 GLN A C 1
ATOM 1639 O O . GLN A 1 202 ? 80.994 -2.122 14.415 1.00 18.02 202 GLN A O 1
ATOM 1645 N N . GLY A 1 203 ? 79.960 -1.741 16.346 1.00 18.56 203 GLY A N 1
ATOM 1646 C CA . GLY A 1 203 ? 78.946 -2.759 16.103 1.00 18.61 203 GLY A CA 1
ATOM 1647 C C . GLY A 1 203 ? 79.428 -4.202 16.216 1.00 18.68 203 GLY A C 1
ATOM 1648 O O . GLY A 1 203 ? 78.832 -5.115 15.634 1.00 18.67 203 GLY A O 1
ATOM 1649 N N . VAL A 1 204 ? 80.491 -4.409 16.989 1.00 18.75 204 VAL A N 1
ATOM 1650 C CA . VAL A 1 204 ? 80.987 -5.745 17.316 1.00 18.66 204 VAL A CA 1
ATOM 1651 C C . VAL A 1 204 ? 79.913 -6.512 18.080 1.00 18.18 204 VAL A C 1
ATOM 1652 O O . VAL A 1 204 ? 79.288 -5.974 18.983 1.00 18.19 204 VAL A O 1
ATOM 1656 N N . SER A 1 205 ? 79.683 -7.757 17.689 1.00 17.98 205 SER A N 1
ATOM 1657 C CA . SER A 1 205 ? 78.725 -8.626 18.370 1.00 18.17 205 SER A CA 1
ATOM 1658 C C . SER A 1 205 ? 79.296 -9.087 19.724 1.00 18.05 205 SER A C 1
ATOM 1659 O O . SER A 1 205 ? 80.433 -9.530 19.811 1.00 18.73 205 SER A O 1
ATOM 1662 N N . ILE A 1 206 ? 78.511 -8.938 20.781 1.00 17.95 206 ILE A N 1
ATOM 1663 C CA . ILE A 1 206 ? 78.994 -9.123 22.149 1.00 17.39 206 ILE A CA 1
ATOM 1664 C C . ILE A 1 206 ? 78.179 -10.196 22.867 1.00 16.75 206 ILE A C 1
ATOM 1665 O O . ILE A 1 206 ? 76.939 -10.165 22.839 1.00 16.51 206 ILE A O 1
ATOM 1670 N N . TYR A 1 207 ? 78.874 -11.165 23.463 1.00 15.92 207 TYR A N 1
ATOM 1671 C CA . TYR A 1 207 ? 78.266 -12.130 24.373 1.00 15.78 207 TYR A CA 1
ATOM 1672 C C . TYR A 1 207 ? 78.802 -11.868 25.769 1.00 15.69 207 TYR A C 1
ATOM 1673 O O . TYR A 1 207 ? 80.007 -11.740 25.967 1.00 15.88 207 TYR A O 1
ATOM 1682 N N . GLU A 1 208 ? 77.908 -11.772 26.738 1.00 16.01 208 GLU A N 1
ATOM 1683 C CA . GLU A 1 208 ? 78.283 -11.633 28.140 1.00 16.34 208 GLU A CA 1
ATOM 1684 C C . GLU A 1 208 ? 77.981 -12.940 28.852 1.00 17.05 208 GLU A C 1
ATOM 1685 O O . GLU A 1 208 ? 76.822 -13.391 28.900 1.00 16.01 208 GLU A O 1
ATOM 1691 N N . CYS A 1 209 ? 79.012 -13.589 29.370 1.00 17.86 209 CYS A N 1
ATOM 1692 C CA . CYS A 1 209 ? 78.789 -14.812 30.111 1.00 19.60 209 CYS A CA 1
ATOM 1693 C C . CYS A 1 209 ? 78.922 -14.594 31.606 1.00 18.45 209 CYS A C 1
ATOM 1694 O O . CYS A 1 209 ? 79.764 -13.844 32.076 1.00 18.02 209 CYS A O 1
ATOM 1697 N N . TYR A 1 210 ? 78.050 -15.247 32.345 1.00 18.06 210 TYR A N 1
ATOM 1698 C CA . TYR A 1 210 ? 77.977 -15.047 33.780 1.00 18.58 210 TYR A CA 1
ATOM 1699 C C . TYR A 1 210 ? 78.828 -16.072 34.512 1.00 18.41 210 TYR A C 1
ATOM 1700 O O . TYR A 1 210 ? 78.723 -17.255 34.268 1.00 17.49 210 TYR A O 1
ATOM 1709 N N . ILE A 1 211 ? 79.669 -15.604 35.421 1.00 18.81 211 ILE A N 1
ATOM 1710 C CA . ILE A 1 211 ? 80.496 -16.489 36.226 1.00 19.59 211 ILE A CA 1
ATOM 1711 C C . ILE A 1 211 ? 79.938 -16.377 37.638 1.00 21.33 211 ILE A C 1
ATOM 1712 O O . ILE A 1 211 ? 80.105 -15.338 38.276 1.00 20.61 211 ILE A O 1
ATOM 1717 N N . PRO A 1 212 ? 79.249 -17.421 38.101 1.00 24.16 212 PRO A N 1
ATOM 1718 C CA . PRO A 1 212 ? 78.403 -17.329 39.305 1.00 26.39 212 PRO A CA 1
ATOM 1719 C C . PRO A 1 212 ? 79.155 -17.298 40.618 1.00 28.76 212 PRO A C 1
ATOM 1720 O O . PRO A 1 212 ? 78.604 -16.880 41.644 1.00 29.48 212 PRO A O 1
ATOM 1724 N N . GLU A 1 213 ? 80.409 -17.708 40.561 1.00 31.45 213 GLU A N 1
ATOM 1725 C CA . GLU A 1 213 ? 81.248 -17.892 41.734 1.00 33.28 213 GLU A CA 1
ATOM 1726 C C . GLU A 1 213 ? 81.698 -16.504 42.200 1.00 33.88 213 GLU A C 1
ATOM 1727 O O . GLU A 1 213 ? 81.857 -16.263 43.393 1.00 34.35 213 GLU A O 1
ATOM 1733 N N . GLY A 1 214 ? 81.883 -15.594 41.253 1.00 35.07 214 GLY A N 1
ATOM 1734 C CA . GLY A 1 214 ? 82.410 -14.264 41.551 1.00 35.88 214 GLY A CA 1
ATOM 1735 C C . GLY A 1 214 ? 83.937 -14.218 41.537 1.00 36.54 214 GLY A C 1
ATOM 1736 O O . GLY A 1 214 ? 84.573 -15.249 41.296 1.00 36.17 214 GLY A O 1
ATOM 1737 N N . LYS A 1 215 ? 84.501 -13.033 41.841 1.00 37.58 215 LYS A N 1
ATOM 1738 C CA . LYS A 1 215 ? 85.940 -12.721 41.699 1.00 37.85 215 LYS A CA 1
ATOM 1739 C C . LYS A 1 215 ? 86.573 -12.018 42.942 1.00 38.43 215 LYS A C 1
ATOM 1740 O O . LYS A 1 215 ? 86.158 -12.276 44.081 1.00 39.08 215 LYS A O 1
ATOM 1746 N N . ALA A 1 216 ? 87.564 -11.140 42.720 1.00 38.77 216 ALA A N 1
ATOM 1747 C CA . ALA A 1 216 ? 88.449 -10.611 43.785 1.00 38.90 216 ALA A CA 1
ATOM 1748 C C . ALA A 1 216 ? 87.952 -9.345 44.520 1.00 38.87 216 ALA A C 1
ATOM 1749 O O . ALA A 1 216 ? 87.562 -8.355 43.891 1.00 39.44 216 ALA A O 1
ATOM 1751 N N . HIS A 1 217 ? 88.019 -9.379 45.851 1.00 38.39 217 HIS A N 1
ATOM 1752 C CA . HIS A 1 217 ? 87.682 -8.233 46.693 1.00 37.87 217 HIS A CA 1
ATOM 1753 C C . HIS A 1 217 ? 88.937 -7.458 47.041 1.00 37.48 217 HIS A C 1
ATOM 1754 O O . HIS A 1 217 ? 89.907 -8.037 47.538 1.00 37.44 217 HIS A O 1
ATOM 1761 N N . ARG A 1 218 ? 88.917 -6.145 46.806 1.00 36.75 218 ARG A N 1
ATOM 1762 C CA . ARG A 1 218 ? 90.015 -5.291 47.252 1.00 36.18 218 ARG A CA 1
ATOM 1763 C C . ARG A 1 218 ? 90.119 -5.339 48.777 1.00 35.33 218 ARG A C 1
ATOM 1764 O O . ARG A 1 218 ? 89.181 -5.771 49.467 1.00 35.07 218 ARG A O 1
ATOM 1772 N N . LEU A 1 219 ? 91.278 -4.935 49.290 1.00 34.60 219 LEU A N 1
ATOM 1773 C CA . LEU A 1 219 ? 91.474 -4.767 50.731 1.00 33.93 219 LEU A CA 1
ATOM 1774 C C . LEU A 1 219 ? 90.389 -3.823 51.268 1.00 32.99 219 LEU A C 1
ATOM 1775 O O . LEU A 1 219 ? 89.945 -2.906 50.573 1.00 33.25 219 LEU A O 1
ATOM 1780 N N . TYR A 1 220 ? 89.946 -4.061 52.494 1.00 31.57 220 TYR A N 1
ATOM 1781 C CA . TYR A 1 220 ? 88.951 -3.192 53.122 1.00 30.32 220 TYR A CA 1
ATOM 1782 C C . TYR A 1 220 ? 89.561 -1.796 53.280 1.00 28.53 220 TYR A C 1
ATOM 1783 O O . TYR A 1 220 ? 90.658 -1.663 53.823 1.00 28.55 220 TYR A O 1
ATOM 1792 N N . GLY A 1 221 ? 88.873 -0.775 52.769 1.00 26.24 221 GLY A N 1
ATOM 1793 C CA . GLY A 1 221 ? 89.310 0.604 52.944 1.00 24.28 221 GLY A CA 1
ATOM 1794 C C . GLY A 1 221 ? 88.238 1.636 52.612 1.00 22.79 221 GLY A C 1
ATOM 1795 O O . GLY A 1 221 ? 87.130 1.304 52.193 1.00 21.69 221 GLY A O 1
ATOM 1796 N N . GLY A 1 222 ? 88.574 2.904 52.802 1.00 21.13 222 GLY A N 1
ATOM 1797 C CA . GLY A 1 222 ? 87.718 3.984 52.375 1.00 20.55 222 GLY A CA 1
ATOM 1798 C C . GLY A 1 222 ? 87.637 4.047 50.864 1.00 19.96 222 GLY A C 1
ATOM 1799 O O . GLY A 1 222 ? 88.407 3.388 50.150 1.00 19.57 222 GLY A O 1
ATOM 1800 N N . LEU A 1 223 ? 86.723 4.870 50.373 1.00 19.14 223 LEU A N 1
ATOM 1801 C CA . LEU A 1 223 ? 86.579 5.078 48.942 1.00 18.93 223 LEU A CA 1
ATOM 1802 C C . LEU A 1 223 ? 87.839 5.652 48.274 1.00 18.94 223 LEU A C 1
ATOM 1803 O O . LEU A 1 223 ? 88.030 5.485 47.072 1.00 19.03 223 LEU A O 1
ATOM 1808 N N . ASP A 1 224 ? 88.695 6.329 49.029 1.00 19.53 224 ASP A N 1
ATOM 1809 C CA . ASP A 1 224 ? 89.908 6.908 48.441 1.00 20.56 224 ASP A CA 1
ATOM 1810 C C . ASP A 1 224 ? 90.934 5.899 47.885 1.00 20.23 224 ASP A C 1
ATOM 1811 O O . ASP A 1 224 ? 91.774 6.267 47.070 1.00 18.88 224 ASP A O 1
ATOM 1816 N N . ASP A 1 225 ? 90.829 4.629 48.269 1.00 20.26 225 ASP A N 1
ATOM 1817 C CA . ASP A 1 225 ? 91.579 3.572 47.591 1.00 20.61 225 ASP A CA 1
ATOM 1818 C C . ASP A 1 225 ? 91.223 3.490 46.088 1.00 20.15 225 ASP A C 1
ATOM 1819 O O . ASP A 1 225 ? 92.003 2.989 45.295 1.00 20.42 225 ASP A O 1
ATOM 1824 N N . LEU A 1 226 ? 90.051 3.991 45.706 1.00 19.13 226 LEU A N 1
ATOM 1825 C CA . LEU A 1 226 ? 89.590 3.965 44.322 1.00 18.78 226 LEU A CA 1
ATOM 1826 C C . LEU A 1 226 ? 89.704 5.321 43.621 1.00 17.67 226 LEU A C 1
ATOM 1827 O O . LEU A 1 226 ? 89.236 5.476 42.500 1.00 17.44 226 LEU A O 1
ATOM 1832 N N . ARG A 1 227 ? 90.330 6.288 44.271 1.00 17.25 227 ARG A N 1
ATOM 1833 C CA . ARG A 1 227 ? 90.333 7.666 43.793 1.00 17.62 227 ARG A CA 1
ATOM 1834 C C . ARG A 1 227 ? 90.956 7.824 42.394 1.00 17.19 227 ARG A C 1
ATOM 1835 O O . ARG A 1 227 ? 90.387 8.472 41.543 1.00 17.18 227 ARG A O 1
ATOM 1843 N N . THR A 1 228 ? 92.119 7.227 42.168 1.00 17.27 228 THR A N 1
ATOM 1844 C CA . THR A 1 228 ? 92.790 7.312 40.861 1.00 17.19 228 THR A CA 1
ATOM 1845 C C . THR A 1 228 ? 91.958 6.656 39.782 1.00 16.66 228 THR A C 1
ATOM 1846 O O . THR A 1 228 ? 91.753 7.207 38.708 1.00 16.51 228 THR A O 1
ATOM 1850 N N . MET A 1 229 ? 91.442 5.472 40.075 1.00 17.23 229 MET A N 1
ATOM 1851 C CA . MET A 1 229 ? 90.569 4.791 39.136 1.00 17.17 229 MET A CA 1
ATOM 1852 C C . MET A 1 229 ? 89.329 5.638 38.794 1.00 16.70 229 MET A C 1
ATOM 1853 O O . MET A 1 229 ? 88.946 5.749 37.632 1.00 15.86 229 MET A O 1
ATOM 1858 N N . LEU A 1 230 ? 88.744 6.276 39.799 1.00 16.53 230 LEU A N 1
ATOM 1859 C CA . LEU A 1 230 ? 87.603 7.168 39.590 1.00 16.51 230 LEU A CA 1
ATOM 1860 C C . LEU A 1 230 ? 87.902 8.312 38.628 1.00 16.68 230 LEU A C 1
ATOM 1861 O O . LEU A 1 230 ? 87.158 8.547 37.684 1.00 16.74 230 LEU A O 1
ATOM 1866 N N . VAL A 1 231 ? 88.988 9.038 38.883 1.00 17.26 231 VAL A N 1
ATOM 1867 C CA . VAL A 1 231 ? 89.284 10.226 38.102 1.00 17.48 231 VAL A CA 1
ATOM 1868 C C . VAL A 1 231 ? 89.600 9.830 36.660 1.00 17.06 231 VAL A C 1
ATOM 1869 O O . VAL A 1 231 ? 89.223 10.530 35.738 1.00 16.79 231 VAL A O 1
ATOM 1873 N N . GLU A 1 232 ? 90.242 8.684 36.473 1.00 16.52 232 GLU A N 1
ATOM 1874 C CA . GLU A 1 232 ? 90.610 8.222 35.140 1.00 16.71 232 GLU A CA 1
ATOM 1875 C C . GLU A 1 232 ? 89.417 7.608 34.388 1.00 16.56 232 GLU A C 1
ATOM 1876 O O . GLU A 1 232 ? 89.301 7.753 33.167 1.00 15.83 232 GLU A O 1
ATOM 1882 N N . CYS A 1 233 ? 88.517 6.947 35.107 1.00 16.40 233 CYS A N 1
ATOM 1883 C CA . CYS A 1 233 ? 87.315 6.401 34.477 1.00 17.11 233 CYS A CA 1
ATOM 1884 C C . CYS A 1 233 ? 86.368 7.516 34.053 1.00 16.89 233 CYS A C 1
ATOM 1885 O O . CYS A 1 233 ? 85.803 7.471 32.953 1.00 16.36 233 CYS A O 1
ATOM 1888 N N . PHE A 1 234 ? 86.217 8.522 34.908 1.00 16.58 234 PHE A N 1
ATOM 1889 C CA . PHE A 1 234 ? 85.465 9.697 34.526 1.00 16.38 234 PHE A CA 1
ATOM 1890 C C . PHE A 1 234 ? 86.100 10.413 33.337 1.00 16.22 234 PHE A C 1
ATOM 1891 O O . PHE A 1 234 ? 85.408 10.786 32.400 1.00 16.07 234 PHE A O 1
ATOM 1899 N N . ALA A 1 235 ? 87.411 10.622 33.372 1.00 16.86 235 ALA A N 1
ATOM 1900 C CA . ALA A 1 235 ? 88.094 11.294 32.264 1.00 16.36 235 ALA A CA 1
ATOM 1901 C C . ALA A 1 235 ? 87.855 10.579 30.950 1.00 16.65 235 ALA A C 1
ATOM 1902 O O . ALA A 1 235 ? 87.727 11.229 29.916 1.00 16.56 235 ALA A O 1
ATOM 1904 N N . ALA A 1 236 ? 87.792 9.254 30.986 1.00 16.66 236 ALA A N 1
ATOM 1905 C CA . ALA A 1 236 ? 87.563 8.471 29.777 1.00 17.26 236 ALA A CA 1
ATOM 1906 C C . ALA A 1 236 ? 86.187 8.778 29.158 1.00 17.20 236 ALA A C 1
ATOM 1907 O O . ALA A 1 236 ? 86.098 8.990 27.959 1.00 17.67 236 ALA A O 1
ATOM 1909 N N . ILE A 1 237 ? 85.139 8.808 29.979 1.00 17.51 237 ILE A N 1
ATOM 1910 C CA . ILE A 1 237 ? 83.791 9.174 29.512 1.00 17.82 237 ILE A CA 1
ATOM 1911 C C . ILE A 1 237 ? 83.802 10.584 28.955 1.00 17.56 237 ILE A C 1
ATOM 1912 O O . ILE A 1 237 ? 83.289 10.836 27.868 1.00 17.55 237 ILE A O 1
ATOM 1917 N N . GLN A 1 238 ? 84.403 11.507 29.701 1.00 17.92 238 GLN A N 1
ATOM 1918 C CA . GLN A 1 238 ? 84.480 12.901 29.271 1.00 17.66 238 GLN A CA 1
ATOM 1919 C C . GLN A 1 238 ? 85.137 13.043 27.903 1.00 17.83 238 GLN A C 1
ATOM 1920 O O . GLN A 1 238 ? 84.689 13.857 27.078 1.00 17.58 238 GLN A O 1
ATOM 1926 N N . SER A 1 239 ? 86.186 12.253 27.658 1.00 17.52 239 SER A N 1
ATOM 1927 C CA . SER A 1 239 ? 86.946 12.347 26.415 1.00 18.03 239 SER A CA 1
ATOM 1928 C C . SER A 1 239 ? 86.115 11.889 25.228 1.00 18.01 239 SER A C 1
ATOM 1929 O O . SER A 1 239 ? 86.380 12.267 24.093 1.00 17.47 239 SER A O 1
ATOM 1932 N N . LEU A 1 240 ? 85.117 11.056 25.506 1.00 18.33 240 LEU A N 1
ATOM 1933 C CA . LEU A 1 240 ? 84.275 10.459 24.475 1.00 18.59 240 LEU A CA 1
ATOM 1934 C C . LEU A 1 240 ? 82.946 11.199 24.235 1.00 18.70 240 LEU A C 1
ATOM 1935 O O . LEU A 1 240 ? 82.202 10.838 23.333 1.00 17.78 240 LEU A O 1
ATOM 1940 N N . GLN A 1 241 ? 82.652 12.226 25.032 1.00 19.09 241 GLN A N 1
ATOM 1941 C CA . GLN A 1 241 ? 81.280 12.755 25.131 1.00 19.34 241 GLN A CA 1
ATOM 1942 C C . GLN A 1 241 ? 80.679 13.315 23.838 1.00 19.92 241 GLN A C 1
ATOM 1943 O O . GLN A 1 241 ? 79.454 13.399 23.717 1.00 20.43 241 GLN A O 1
ATOM 1949 N N . HIS A 1 242 ? 81.521 13.716 22.889 1.00 19.97 242 HIS A N 1
ATOM 1950 C CA . HIS A 1 242 ? 81.035 14.266 21.623 1.00 20.57 242 HIS A CA 1
ATOM 1951 C C . HIS A 1 242 ? 80.961 13.217 20.500 1.00 20.09 242 HIS A C 1
ATOM 1952 O O . HIS A 1 242 ? 80.643 13.547 19.373 1.00 19.56 242 HIS A O 1
ATOM 1959 N N . GLU A 1 243 ? 81.239 11.958 20.819 1.00 19.50 243 GLU A N 1
ATOM 1960 C CA . GLU A 1 243 ? 81.203 10.888 19.833 1.00 19.48 243 GLU A CA 1
ATOM 1961 C C . GLU A 1 243 ? 79.767 10.552 19.462 1.00 19.47 243 GLU A C 1
ATOM 1962 O O . GLU A 1 243 ? 78.848 10.731 20.268 1.00 19.27 243 GLU A O 1
ATOM 1968 N N . VAL A 1 244 ? 79.593 10.095 18.229 1.00 19.34 244 VAL A N 1
ATOM 1969 C CA . VAL A 1 244 ? 78.318 9.627 17.721 1.00 19.72 244 VAL A CA 1
ATOM 1970 C C . VAL A 1 244 ? 78.355 8.101 17.757 1.00 19.29 244 VAL A C 1
ATOM 1971 O O . VAL A 1 244 ? 79.317 7.483 17.303 1.00 18.94 244 VAL A O 1
ATOM 1975 N N . VAL A 1 245 ? 77.304 7.512 18.312 1.00 18.90 245 VAL A N 1
ATOM 1976 C CA . VAL A 1 245 ? 77.152 6.072 18.405 1.00 18.98 245 VAL A CA 1
ATOM 1977 C C . VAL A 1 245 ? 75.793 5.684 17.802 1.00 19.52 245 VAL A C 1
ATOM 1978 O O . VAL A 1 245 ? 74.768 6.296 18.111 1.00 19.17 245 VAL A O 1
ATOM 1982 N N . GLY A 1 246 ? 75.799 4.686 16.926 1.00 20.11 246 GLY A N 1
ATOM 1983 C CA . GLY A 1 246 ? 74.593 4.232 16.261 1.00 20.99 246 GLY A CA 1
ATOM 1984 C C . GLY A 1 246 ? 73.730 3.306 17.103 1.00 21.61 246 GLY A C 1
ATOM 1985 O O . GLY A 1 246 ? 73.980 3.081 18.287 1.00 21.36 246 GLY A O 1
ATOM 1986 N N . GLN A 1 247 ? 72.692 2.769 16.475 1.00 22.82 247 GLN A N 1
ATOM 1987 C CA . GLN A 1 247 ? 71.758 1.860 17.140 1.00 23.83 247 GLN A CA 1
ATOM 1988 C C . GLN A 1 247 ? 72.397 0.494 17.507 1.00 23.39 247 GLN A C 1
ATOM 1989 O O . GLN A 1 247 ? 73.443 0.115 16.967 1.00 23.19 247 GLN A O 1
ATOM 1995 N N . PRO A 1 248 ? 71.775 -0.236 18.437 1.00 23.39 248 PRO A N 1
ATOM 1996 C CA . PRO A 1 248 ? 72.308 -1.530 18.895 1.00 22.97 248 PRO A CA 1
ATOM 1997 C C . PRO A 1 248 ? 72.607 -2.529 17.778 1.00 22.51 248 PRO A C 1
ATOM 1998 O O . PRO A 1 248 ? 71.889 -2.586 16.784 1.00 22.52 248 PRO A O 1
ATOM 2002 N N . ALA A 1 249 ? 73.702 -3.265 17.940 1.00 22.16 249 ALA A N 1
ATOM 2003 C CA . ALA A 1 249 ? 74.015 -4.427 17.122 1.00 21.88 249 ALA A CA 1
ATOM 2004 C C . ALA A 1 249 ? 73.708 -5.686 17.969 1.00 21.55 249 ALA A C 1
ATOM 2005 O O . ALA A 1 249 ? 72.827 -5.638 18.829 1.00 21.89 249 ALA A O 1
ATOM 2007 N N . ILE A 1 250 ? 74.412 -6.796 17.750 1.00 20.86 250 ILE A N 1
ATOM 2008 C CA . ILE A 1 250 ? 74.106 -8.050 18.455 1.00 20.36 250 ILE A CA 1
ATOM 2009 C C . ILE A 1 250 ? 74.672 -8.014 19.886 1.00 19.34 250 ILE A C 1
ATOM 2010 O O . ILE A 1 250 ? 75.854 -7.750 20.095 1.00 18.64 250 ILE A O 1
ATOM 2015 N N . HIS A 1 251 ? 73.808 -8.264 20.857 1.00 18.50 251 HIS A N 1
ATOM 2016 C CA . HIS A 1 251 ? 74.191 -8.328 22.265 1.00 18.45 251 HIS A CA 1
ATOM 2017 C C . HIS A 1 251 ? 73.374 -9.439 22.914 1.00 18.21 251 HIS A C 1
ATOM 2018 O O . HIS A 1 251 ? 72.145 -9.331 23.019 1.00 18.16 251 HIS A O 1
ATOM 2025 N N . ARG A 1 252 ? 74.059 -10.522 23.281 1.00 17.66 252 ARG A N 1
ATOM 2026 C CA . ARG A 1 252 ? 73.465 -11.659 23.996 1.00 18.07 252 ARG A CA 1
ATOM 2027 C C . ARG A 1 252 ? 74.070 -11.654 25.404 1.00 17.65 252 ARG A C 1
ATOM 2028 O O . ARG A 1 252 ? 75.258 -11.412 25.585 1.00 17.71 252 ARG A O 1
ATOM 2036 N N . GLN A 1 253 ? 73.239 -11.901 26.398 1.00 17.77 253 GLN A N 1
ATOM 2037 C CA . GLN A 1 253 ? 73.638 -11.792 27.793 1.00 17.61 253 GLN A CA 1
ATOM 2038 C C . GLN A 1 253 ? 73.064 -12.958 28.591 1.00 17.46 253 GLN A C 1
ATOM 2039 O O . GLN A 1 253 ? 71.845 -13.071 28.751 1.00 17.99 253 GLN A O 1
ATOM 2045 N N . GLU A 1 254 ? 73.937 -13.839 29.061 1.00 17.14 254 GLU A N 1
ATOM 2046 C CA . GLU A 1 254 ? 73.525 -14.927 29.937 1.00 17.55 254 GLU A CA 1
ATOM 2047 C C . GLU A 1 254 ? 72.752 -14.360 31.134 1.00 17.16 254 GLU A C 1
ATOM 2048 O O . GLU A 1 254 ? 73.135 -13.346 31.699 1.00 16.78 254 GLU A O 1
ATOM 2054 N N . HIS A 1 255 ? 71.626 -14.980 31.466 1.00 16.92 255 HIS A N 1
ATOM 2055 C CA . HIS A 1 255 ? 70.814 -14.548 32.605 1.00 17.43 255 HIS A CA 1
ATOM 2056 C C . HIS A 1 255 ? 71.555 -14.822 33.909 1.00 17.24 255 HIS A C 1
ATOM 2057 O O . HIS A 1 255 ? 72.057 -15.916 34.090 1.00 16.99 255 HIS A O 1
ATOM 2064 N N . PRO A 1 256 ? 71.654 -13.828 34.788 1.00 17.92 256 PRO A N 1
ATOM 2065 C CA . PRO A 1 256 ? 72.393 -13.996 36.048 1.00 18.26 256 PRO A CA 1
ATOM 2066 C C . PRO A 1 256 ? 71.804 -15.059 36.943 1.00 18.13 256 PRO A C 1
ATOM 2067 O O . PRO A 1 256 ? 70.587 -15.140 37.084 1.00 17.93 256 PRO A O 1
ATOM 2071 N N . HIS A 1 257 ? 72.669 -15.880 37.528 1.00 17.86 257 HIS A N 1
ATOM 2072 C CA . HIS A 1 257 ? 72.240 -16.891 38.491 1.00 17.86 257 HIS A CA 1
ATOM 2073 C C . HIS A 1 257 ? 71.906 -16.181 39.814 1.00 17.35 257 HIS A C 1
ATOM 2074 O O . HIS A 1 257 ? 72.013 -14.967 39.919 1.00 17.41 257 HIS A O 1
ATOM 2081 N N . ARG A 1 258 ? 71.495 -16.940 40.816 1.00 17.03 258 ARG A N 1
ATOM 2082 C CA . ARG A 1 258 ? 71.258 -16.383 42.148 1.00 17.34 258 ARG A CA 1
ATOM 2083 C C . ARG A 1 258 ? 72.572 -15.862 42.756 1.00 17.02 258 ARG A C 1
ATOM 2084 O O . ARG A 1 258 ? 73.612 -16.502 42.643 1.00 16.92 258 ARG A O 1
ATOM 2092 N N . VAL A 1 259 ? 72.517 -14.691 43.376 1.00 16.95 259 VAL A N 1
ATOM 2093 C CA . VAL A 1 259 ? 73.689 -14.098 44.024 1.00 16.91 259 VAL A CA 1
ATOM 2094 C C . VAL A 1 259 ? 74.149 -14.991 45.200 1.00 16.19 259 VAL A C 1
ATOM 2095 O O . VAL A 1 259 ? 73.325 -15.431 45.997 1.00 15.05 259 VAL A O 1
ATOM 2099 N N . PRO A 1 260 ? 75.443 -15.293 45.299 1.00 15.69 260 PRO A N 1
ATOM 2100 C CA . PRO A 1 260 ? 75.935 -16.025 46.470 1.00 15.89 260 PRO A CA 1
ATOM 2101 C C . PRO A 1 260 ? 75.699 -15.198 47.732 1.00 15.42 260 PRO A C 1
ATOM 2102 O O . PRO A 1 260 ? 75.793 -13.967 47.688 1.00 14.48 260 PRO A O 1
ATOM 2106 N N . VAL A 1 261 ? 75.381 -15.864 48.826 1.00 15.53 261 VAL A N 1
ATOM 2107 C CA . VAL A 1 261 ? 75.007 -15.180 50.055 1.00 16.30 261 VAL A CA 1
ATOM 2108 C C . VAL A 1 261 ? 76.142 -14.267 50.539 1.00 16.64 261 VAL A C 1
ATOM 2109 O O . VAL A 1 261 ? 75.886 -13.129 50.935 1.00 15.89 261 VAL A O 1
ATOM 2113 N N . HIS A 1 262 ? 77.385 -14.736 50.449 1.00 17.19 262 HIS A N 1
ATOM 2114 C CA . HIS A 1 262 ? 78.530 -13.956 50.929 1.00 18.36 262 HIS A CA 1
ATOM 2115 C C . HIS A 1 262 ? 78.737 -12.684 50.131 1.00 18.28 262 HIS A C 1
ATOM 2116 O O . HIS A 1 262 ? 79.310 -11.722 50.637 1.00 19.26 262 HIS A O 1
ATOM 2123 N N . ILE A 1 263 ? 78.266 -12.656 48.887 1.00 17.54 263 ILE A N 1
ATOM 2124 C CA . ILE A 1 263 ? 78.306 -11.437 48.098 1.00 17.38 263 ILE A CA 1
ATOM 2125 C C . ILE A 1 263 ? 77.158 -10.488 48.450 1.00 17.13 263 ILE A C 1
ATOM 2126 O O . ILE A 1 263 ? 77.368 -9.275 48.581 1.00 16.68 263 ILE A O 1
ATOM 2131 N N . ALA A 1 264 ? 75.950 -11.026 48.596 1.00 16.78 264 ALA A N 1
ATOM 2132 C CA . ALA A 1 264 ? 74.795 -10.210 48.964 1.00 17.16 264 ALA A CA 1
ATOM 2133 C C . ALA A 1 264 ? 74.991 -9.583 50.346 1.00 17.33 264 ALA A C 1
ATOM 2134 O O . ALA A 1 264 ? 74.486 -8.500 50.598 1.00 17.74 264 ALA A O 1
ATOM 2136 N N . GLU A 1 265 ? 75.746 -10.253 51.215 1.00 16.77 265 GLU A N 1
ATOM 2137 C CA . GLU A 1 265 ? 75.953 -9.792 52.588 1.00 16.87 265 GLU A CA 1
ATOM 2138 C C . GLU A 1 265 ? 77.311 -9.078 52.805 1.00 17.31 265 GLU A C 1
ATOM 2139 O O . GLU A 1 265 ? 77.690 -8.783 53.926 1.00 18.12 265 GLU A O 1
ATOM 2145 N N . ARG A 1 266 ? 78.012 -8.760 51.726 1.00 17.08 266 ARG A N 1
ATOM 2146 C CA . ARG A 1 266 ? 79.289 -8.056 51.806 1.00 17.38 266 ARG A CA 1
ATOM 2147 C C . ARG A 1 266 ? 79.096 -6.529 51.861 1.00 17.07 266 ARG A C 1
ATOM 2148 O O . ARG A 1 266 ? 78.231 -5.981 51.186 1.00 16.72 266 ARG A O 1
ATOM 2156 N N . VAL A 1 267 ? 79.934 -5.869 52.660 1.00 17.04 267 VAL A N 1
ATOM 2157 C CA . VAL A 1 267 ? 80.072 -4.417 52.676 1.00 17.42 267 VAL A CA 1
ATOM 2158 C C . VAL A 1 267 ? 81.390 -4.038 51.994 1.00 17.44 267 VAL A C 1
ATOM 2159 O O . VAL A 1 267 ? 82.461 -4.496 52.395 1.00 18.12 267 VAL A O 1
ATOM 2163 N N . GLY A 1 268 ? 81.300 -3.197 50.974 1.00 17.19 268 GLY A N 1
ATOM 2164 C CA . GLY A 1 268 ? 82.390 -2.976 50.042 1.00 17.25 268 GLY A CA 1
ATOM 2165 C C . GLY A 1 268 ? 83.364 -1.869 50.385 1.00 17.26 268 GLY A C 1
ATOM 2166 O O . GLY A 1 268 ? 84.376 -1.736 49.708 1.00 17.68 268 GLY A O 1
ATOM 2167 N N . TYR A 1 269 ? 83.065 -1.065 51.407 1.00 16.86 269 TYR A N 1
ATOM 2168 C CA . TYR A 1 269 ? 83.975 -0.002 51.838 1.00 16.31 269 TYR A CA 1
ATOM 2169 C C . TYR A 1 269 ? 83.768 0.365 53.314 1.00 16.38 269 TYR A C 1
ATOM 2170 O O . TYR A 1 269 ? 82.739 0.032 53.918 1.00 15.39 269 TYR A O 1
ATOM 2179 N N . ASP A 1 270 ? 84.760 1.060 53.868 1.00 15.87 270 ASP A N 1
ATOM 2180 C CA . ASP A 1 270 ? 84.786 1.499 55.260 1.00 15.92 270 ASP A CA 1
ATOM 2181 C C . ASP A 1 270 ? 84.093 2.869 55.348 1.00 15.58 270 ASP A C 1
ATOM 2182 O O . ASP A 1 270 ? 84.626 3.893 54.879 1.00 14.50 270 ASP A O 1
ATOM 2187 N N . VAL A 1 271 ? 82.902 2.872 55.937 1.00 15.31 271 VAL A N 1
ATOM 2188 C CA . VAL A 1 271 ? 82.047 4.061 55.956 1.00 15.21 271 VAL A CA 1
ATOM 2189 C C . VAL A 1 271 ? 82.654 5.159 56.809 1.00 14.70 271 VAL A C 1
ATOM 2190 O O . VAL A 1 271 ? 82.696 6.302 56.372 1.00 14.69 271 VAL A O 1
ATOM 2194 N N . GLU A 1 272 ? 83.126 4.824 58.005 1.00 14.41 272 GLU A N 1
ATOM 2195 C CA . GLU A 1 272 ? 83.725 5.815 58.885 1.00 14.68 272 GLU A CA 1
ATOM 2196 C C . GLU A 1 272 ? 84.897 6.522 58.206 1.00 14.84 272 GLU A C 1
ATOM 2197 O O . GLU A 1 272 ? 84.980 7.756 58.230 1.00 13.84 272 GLU A O 1
ATOM 2203 N N . ALA A 1 273 ? 85.802 5.743 57.611 1.00 14.60 273 ALA A N 1
ATOM 2204 C CA . ALA A 1 273 ? 86.971 6.313 56.943 1.00 14.67 273 ALA A CA 1
ATOM 2205 C C . ALA A 1 273 ? 86.552 7.175 55.774 1.00 14.78 273 ALA A C 1
ATOM 2206 O O . ALA A 1 273 ? 87.188 8.186 55.496 1.00 14.50 273 ALA A O 1
ATOM 2208 N N . THR A 1 274 ? 85.479 6.787 55.092 1.00 14.77 274 THR A N 1
ATOM 2209 C CA . THR A 1 274 ? 85.004 7.531 53.927 1.00 15.02 274 THR A CA 1
ATOM 2210 C C . THR A 1 274 ? 84.434 8.899 54.342 1.00 15.78 274 THR A C 1
ATOM 2211 O O . THR A 1 274 ? 84.675 9.918 53.668 1.00 15.50 274 THR A O 1
ATOM 2215 N N . LEU A 1 275 ? 83.741 8.915 55.483 1.00 15.98 275 LEU A N 1
ATOM 2216 C CA . LEU A 1 275 ? 83.159 10.126 56.053 1.00 15.96 275 LEU A CA 1
ATOM 2217 C C . LEU A 1 275 ? 84.228 11.109 56.471 1.00 15.96 275 LEU A C 1
ATOM 2218 O O . LEU A 1 275 ? 84.110 12.287 56.193 1.00 16.44 275 LEU A O 1
ATOM 2223 N N . HIS A 1 276 ? 85.262 10.619 57.148 1.00 16.46 276 HIS A N 1
ATOM 2224 C CA . HIS A 1 276 ? 86.407 11.411 57.584 1.00 16.84 276 HIS A CA 1
ATOM 2225 C C . HIS A 1 276 ? 87.132 12.022 56.389 1.00 16.91 276 HIS A C 1
ATOM 2226 O O . HIS A 1 276 ? 87.473 13.212 56.387 1.00 16.84 276 HIS A O 1
ATOM 2233 N N . ARG A 1 277 ? 87.368 11.203 55.373 1.00 16.54 277 ARG A N 1
ATOM 2234 C CA . ARG A 1 277 ? 88.140 11.620 54.210 1.00 16.87 277 ARG A CA 1
ATOM 2235 C C . ARG A 1 277 ? 87.421 12.721 53.404 1.00 17.05 277 ARG A C 1
ATOM 2236 O O . ARG A 1 277 ? 88.056 13.576 52.789 1.00 16.44 277 ARG A O 1
ATOM 2244 N N . LEU A 1 278 ? 86.097 12.721 53.473 1.00 17.40 278 LEU A N 1
ATOM 2245 C CA . LEU A 1 278 ? 85.260 13.760 52.877 1.00 17.79 278 LEU A CA 1
ATOM 2246 C C . LEU A 1 278 ? 85.518 15.165 53.466 1.00 17.78 278 LEU A C 1
ATOM 2247 O O . LEU A 1 278 ? 85.308 16.187 52.799 1.00 18.28 278 LEU A O 1
ATOM 2252 N N . MET A 1 279 ? 85.986 15.212 54.711 1.00 17.17 279 MET A N 1
ATOM 2253 C CA . ME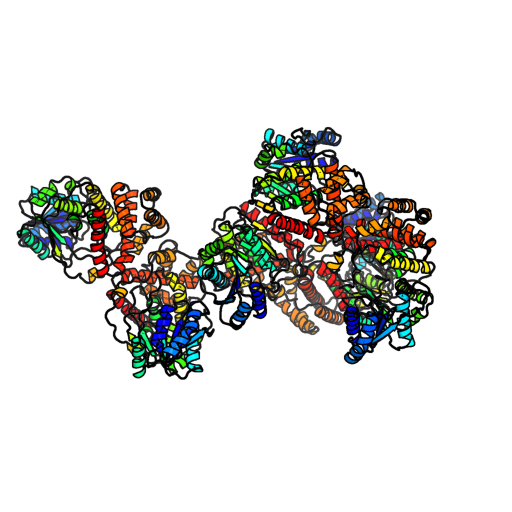T A 1 279 ? 86.296 16.463 55.398 1.00 17.21 279 MET A CA 1
ATOM 2254 C C . MET A 1 279 ? 87.739 16.921 55.203 1.00 17.03 279 MET A C 1
ATOM 2255 O O . MET A 1 279 ? 88.143 17.940 55.753 1.00 16.78 279 MET A O 1
ATOM 2260 N N . GLN A 1 280 ? 88.518 16.176 54.423 1.00 16.94 280 GLN A N 1
ATOM 2261 C CA . GLN A 1 280 ? 89.956 16.413 54.311 1.00 17.44 280 GLN A CA 1
ATOM 2262 C C . GLN A 1 280 ? 90.339 16.957 52.935 1.00 17.14 280 GLN A C 1
ATOM 2263 O O . GLN A 1 280 ? 89.564 16.855 51.987 1.00 16.33 280 GLN A O 1
ATOM 2269 N N . HIS A 1 281 ? 91.533 17.551 52.855 1.00 17.34 281 HIS A N 1
ATOM 2270 C CA . HIS A 1 281 ? 92.133 18.016 51.600 1.00 18.02 281 HIS A CA 1
ATOM 2271 C C . HIS A 1 281 ? 91.332 19.107 50.873 1.00 17.82 281 HIS A C 1
ATOM 2272 O O . HIS A 1 281 ? 91.349 19.178 49.641 1.00 17.72 281 HIS A O 1
ATOM 2279 N N . TRP A 1 282 ? 90.638 19.940 51.643 1.00 17.05 282 TRP A N 1
ATOM 2280 C CA . TRP A 1 282 ? 89.940 21.106 51.104 1.00 17.50 282 TRP A CA 1
ATOM 2281 C C . TRP A 1 282 ? 90.936 22.204 50.759 1.00 17.60 282 TRP A C 1
ATOM 2282 O O . TRP A 1 282 ? 91.948 22.357 51.432 1.00 16.80 282 TRP A O 1
ATOM 2293 N N . THR A 1 283 ? 90.646 22.930 49.686 1.00 18.08 283 THR A N 1
ATOM 2294 C CA . THR A 1 283 ? 91.319 24.179 49.364 1.00 18.93 283 THR A CA 1
ATOM 2295 C C . THR A 1 283 ? 90.312 25.262 49.019 1.00 18.91 283 THR A C 1
ATOM 2296 O O . THR A 1 283 ? 89.199 24.970 48.616 1.00 18.52 283 THR A O 1
ATOM 2300 N N . PRO A 1 284 ? 90.718 26.518 49.150 1.00 19.25 284 PRO A N 1
ATOM 2301 C CA . PRO A 1 284 ? 89.862 27.628 48.707 1.00 19.52 284 PRO A CA 1
ATOM 2302 C C . PRO A 1 284 ? 89.410 27.480 47.246 1.00 19.48 284 PRO A C 1
ATOM 2303 O O . PRO A 1 284 ? 88.278 27.824 46.943 1.00 19.45 284 PRO A O 1
ATOM 2307 N N . ARG A 1 285 ? 90.265 26.959 46.371 1.00 19.62 285 ARG A N 1
ATOM 2308 C CA . ARG A 1 285 ? 89.883 26.749 44.975 1.00 20.30 285 ARG A CA 1
ATOM 2309 C C . ARG A 1 285 ? 88.761 25.721 44.806 1.00 20.05 285 ARG A C 1
ATOM 2310 O O . ARG A 1 285 ? 87.896 25.896 43.961 1.00 19.54 285 ARG A O 1
ATOM 2318 N N . GLN A 1 286 ? 88.767 24.646 45.592 1.00 19.83 286 GLN A N 1
ATOM 2319 C CA . GLN A 1 286 ? 87.665 23.689 45.544 1.00 19.78 286 GLN A CA 1
ATOM 2320 C C . GLN A 1 286 ? 86.360 24.376 45.926 1.00 20.02 286 GLN A C 1
ATOM 2321 O O . GLN A 1 286 ? 85.313 24.130 45.314 1.00 19.35 286 GLN A O 1
ATOM 2327 N N . VAL A 1 287 ? 86.425 25.231 46.943 1.00 20.17 287 VAL A N 1
ATOM 2328 C CA . VAL A 1 287 ? 85.242 25.941 47.416 1.00 21.05 287 VAL A CA 1
ATOM 2329 C C . VAL A 1 287 ? 84.698 26.838 46.293 1.00 21.54 287 VAL A C 1
ATOM 2330 O O . VAL A 1 287 ? 83.499 26.869 46.060 1.00 21.67 287 VAL A O 1
ATOM 2334 N N . GLU A 1 288 ? 85.599 27.515 45.591 1.00 22.01 288 GLU A N 1
ATOM 2335 C CA . GLU A 1 288 ? 85.261 28.407 44.472 1.00 23.12 288 GLU A CA 1
ATOM 2336 C C . GLU A 1 288 ? 84.689 27.635 43.273 1.00 22.44 288 GLU A C 1
ATOM 2337 O O . GLU A 1 288 ? 83.716 28.061 42.665 1.00 22.25 288 GLU A O 1
ATOM 2343 N N . LEU A 1 289 ? 85.281 26.490 42.957 1.00 21.73 289 LEU A N 1
ATOM 2344 C CA . LEU A 1 289 ? 84.858 25.677 41.813 1.00 21.50 289 LEU A CA 1
ATOM 2345 C C . LEU A 1 289 ? 83.399 25.220 41.961 1.00 20.93 289 LEU A C 1
ATOM 2346 O O . LEU A 1 289 ? 82.705 25.023 40.967 1.00 20.00 289 LEU A O 1
ATOM 2351 N N . LEU A 1 290 ? 82.937 25.082 43.205 1.00 20.44 290 LEU A N 1
ATOM 2352 C CA . LEU A 1 290 ? 81.553 24.701 43.475 1.00 20.70 290 LEU A CA 1
ATOM 2353 C C . LEU A 1 290 ? 80.500 25.725 43.029 1.00 20.63 290 LEU A C 1
ATOM 2354 O O . LEU A 1 290 ? 79.336 25.380 42.922 1.00 20.18 290 LEU A O 1
ATOM 2359 N N . GLU A 1 291 ? 80.899 26.968 42.770 1.00 20.85 291 GLU A N 1
ATOM 2360 C CA . GLU A 1 291 ? 79.995 27.953 42.164 1.00 21.39 291 GLU A CA 1
ATOM 2361 C C . GLU A 1 291 ? 79.430 27.507 40.802 1.00 20.71 291 GLU A C 1
ATOM 2362 O O . GLU A 1 291 ? 78.401 28.016 40.369 1.00 20.78 291 GLU A O 1
ATOM 2368 N N . LEU A 1 292 ? 80.099 26.567 40.136 1.00 19.85 292 LEU A N 1
ATOM 2369 C CA . LEU A 1 292 ? 79.624 26.017 38.859 1.00 19.30 292 LEU A CA 1
ATOM 2370 C C . LEU A 1 292 ? 78.454 25.023 38.989 1.00 19.10 292 LEU A C 1
ATOM 2371 O O . LEU A 1 292 ? 77.812 24.677 37.990 1.00 18.41 292 LEU A O 1
ATOM 2376 N N . PHE A 1 293 ? 78.195 24.556 40.207 1.00 18.66 293 PHE A N 1
ATOM 2377 C CA . PHE A 1 293 ? 77.215 23.487 40.447 1.00 19.00 293 PHE A CA 1
ATOM 2378 C C . PHE A 1 293 ? 75.875 24.043 40.911 1.00 19.49 293 PHE A C 1
ATOM 2379 O O . PHE A 1 293 ? 75.770 25.224 41.223 1.00 19.32 293 PHE A O 1
ATOM 2387 N N . THR A 1 294 ? 74.848 23.200 40.931 1.00 20.35 294 THR A N 1
ATOM 2388 C CA . THR A 1 294 ? 73.531 23.631 41.411 1.00 20.95 294 THR A CA 1
ATOM 2389 C C . THR A 1 294 ? 73.617 24.000 42.883 1.00 21.41 294 THR A C 1
ATOM 2390 O O . THR A 1 294 ? 74.470 23.489 43.606 1.00 21.12 294 THR A O 1
ATOM 2394 N N . THR A 1 295 ? 72.726 24.884 43.316 1.00 21.63 295 THR A N 1
ATOM 2395 C CA . THR A 1 295 ? 72.753 25.404 44.673 1.00 22.02 295 THR A CA 1
ATOM 2396 C C . THR A 1 295 ? 72.739 24.328 45.759 1.00 21.68 295 THR A C 1
ATOM 2397 O O . THR A 1 295 ? 73.502 24.427 46.701 1.00 21.56 295 THR A O 1
ATOM 2401 N N . PRO A 1 296 ? 71.888 23.312 45.652 1.00 21.45 296 PRO A N 1
ATOM 2402 C CA . PRO A 1 296 ? 71.883 22.247 46.664 1.00 21.37 296 PRO A CA 1
ATOM 2403 C C . PRO A 1 296 ? 73.216 21.475 46.734 1.00 20.45 296 PRO A C 1
ATOM 2404 O O . PRO A 1 296 ? 73.646 21.109 47.819 1.00 20.61 296 PRO A O 1
ATOM 2408 N N . VAL A 1 297 ? 73.845 21.230 45.593 1.00 19.31 297 VAL A N 1
ATOM 2409 C CA . VAL A 1 297 ? 75.152 20.563 45.560 1.00 18.91 297 VAL A CA 1
ATOM 2410 C C . VAL A 1 297 ? 76.282 21.463 46.056 1.00 18.75 297 VAL A C 1
ATOM 2411 O O . VAL A 1 297 ? 77.126 21.028 46.815 1.00 18.87 297 VAL A O 1
ATOM 2415 N N . ARG A 1 298 ? 76.290 22.718 45.637 1.00 19.09 298 ARG A N 1
ATOM 2416 C CA . ARG A 1 298 ? 77.274 23.679 46.107 1.00 19.15 298 ARG A CA 1
ATOM 2417 C C . ARG A 1 298 ? 77.228 23.797 47.634 1.00 19.09 298 ARG A C 1
ATOM 2418 O O . ARG A 1 298 ? 78.255 23.687 48.302 1.00 18.49 298 ARG A O 1
ATOM 2426 N N . GLU A 1 299 ? 76.036 24.011 48.176 1.00 19.26 299 GLU A N 1
ATOM 2427 C CA . GLU A 1 299 ? 75.858 24.171 49.624 1.00 20.30 299 GLU A CA 1
ATOM 2428 C C . GLU A 1 299 ? 76.086 22.873 50.405 1.00 19.70 299 GLU A C 1
ATOM 2429 O O . GLU A 1 299 ? 76.594 22.899 51.521 1.00 19.83 299 GLU A O 1
ATOM 2435 N N . GLY A 1 300 ? 75.717 21.747 49.807 1.00 19.23 300 GLY A N 1
ATOM 2436 C CA . GLY A 1 300 ? 75.888 20.450 50.428 1.00 18.96 300 GLY A CA 1
ATOM 2437 C C . GLY A 1 300 ? 77.350 20.077 50.578 1.00 18.37 300 GLY A C 1
ATOM 2438 O O . GLY A 1 300 ? 77.778 19.698 51.655 1.00 17.99 300 GLY A O 1
ATOM 2439 N N . LEU A 1 301 ? 78.117 20.183 49.502 1.00 18.54 301 LEU A N 1
ATOM 2440 C CA . LEU A 1 301 ? 79.541 19.847 49.559 1.00 19.13 301 LEU A CA 1
ATOM 2441 C C . LEU A 1 301 ? 80.315 20.833 50.423 1.00 18.67 301 LEU A C 1
ATOM 2442 O O . LEU A 1 301 ? 81.236 20.443 51.131 1.00 18.87 301 LEU A O 1
ATOM 2447 N N . ARG A 1 302 ? 79.965 22.115 50.359 1.00 18.53 302 ARG A N 1
ATOM 2448 C CA . ARG A 1 302 ? 80.631 23.109 51.201 1.00 18.35 302 ARG A CA 1
ATOM 2449 C C . ARG A 1 302 ? 80.439 22.791 52.680 1.00 17.44 302 ARG A C 1
ATOM 2450 O O . ARG A 1 302 ? 81.313 23.056 53.477 1.00 16.87 302 ARG A O 1
ATOM 2458 N N . THR A 1 303 ? 79.303 22.204 53.035 1.00 17.09 303 THR A N 1
ATOM 2459 C CA . THR A 1 303 ? 79.073 21.774 54.413 1.00 17.25 303 THR A CA 1
ATOM 2460 C C . THR A 1 303 ? 80.098 20.733 54.874 1.00 17.00 303 THR A C 1
ATOM 2461 O O . THR A 1 303 ? 80.421 20.657 56.047 1.00 16.43 303 THR A O 1
ATOM 2465 N N . CYS A 1 304 ? 80.595 19.938 53.931 1.00 17.35 304 CYS A N 1
ATOM 2466 C CA . CYS A 1 304 ? 81.581 18.894 54.205 1.00 17.68 304 CYS A CA 1
ATOM 2467 C C . CYS A 1 304 ? 82.915 19.409 54.708 1.00 17.96 304 CYS A C 1
ATOM 2468 O O . CYS A 1 304 ? 83.726 18.610 55.159 1.00 19.15 304 CYS A O 1
ATOM 2471 N N . GLN A 1 305 ? 83.145 20.726 54.682 1.00 18.04 305 GLN A N 1
ATOM 2472 C CA . GLN A 1 305 ? 84.311 21.294 55.357 1.00 17.79 305 GLN A CA 1
ATOM 2473 C C . GLN A 1 305 ? 84.201 21.173 56.868 1.00 17.75 305 GLN A C 1
ATOM 2474 O O . GLN A 1 305 ? 85.213 21.182 57.562 1.00 16.97 305 GLN A O 1
ATOM 2480 N N . ARG A 1 306 ? 82.974 21.107 57.374 1.00 17.82 306 ARG A N 1
ATOM 2481 C CA . ARG A 1 306 ? 82.711 21.121 58.818 1.00 18.74 306 ARG A CA 1
ATOM 2482 C C . ARG A 1 306 ? 82.186 19.779 59.337 1.00 18.00 306 ARG A C 1
ATOM 2483 O O . ARG A 1 306 ? 82.436 19.384 60.472 1.00 17.16 306 ARG A O 1
ATOM 2491 N N . ARG A 1 307 ? 81.406 19.108 58.511 1.00 17.99 307 ARG A N 1
ATOM 2492 C CA . ARG A 1 307 ? 80.855 17.804 58.868 1.00 18.36 307 ARG A CA 1
ATOM 2493 C C . ARG A 1 307 ? 80.343 17.094 57.633 1.00 18.15 307 ARG A C 1
ATOM 2494 O O . ARG A 1 307 ? 80.080 17.727 56.615 1.00 17.70 307 ARG A O 1
ATOM 2502 N N . PRO A 1 308 ? 80.241 15.772 57.682 1.00 18.20 308 PRO A N 1
ATOM 2503 C CA . PRO A 1 308 ? 79.829 15.025 56.496 1.00 18.00 308 PRO A CA 1
ATOM 2504 C C . PRO A 1 308 ? 78.371 15.318 56.136 1.00 17.83 308 PRO A C 1
ATOM 2505 O O . PRO A 1 308 ? 77.492 15.314 56.998 1.00 17.81 308 PRO A O 1
ATOM 2509 N N . ALA A 1 309 ? 78.143 15.611 54.863 1.00 16.56 309 ALA A N 1
ATOM 2510 C CA . ALA A 1 309 ? 76.811 15.832 54.344 1.00 16.41 309 ALA A CA 1
ATOM 2511 C C . ALA A 1 309 ? 76.713 15.085 53.026 1.00 16.12 309 ALA A C 1
ATOM 2512 O O . ALA A 1 309 ? 77.648 15.113 52.223 1.00 16.19 309 ALA A O 1
ATOM 2514 N N . PHE A 1 310 ? 75.595 14.408 52.827 1.00 15.74 310 PHE A N 1
ATOM 2515 C CA . PHE A 1 310 ? 75.361 13.622 51.626 1.00 16.16 310 PHE A CA 1
ATOM 2516 C C . PHE A 1 310 ? 73.879 13.405 51.264 1.00 16.16 310 PHE A C 1
ATOM 2517 O O . PHE A 1 310 ? 73.598 12.951 50.157 1.00 16.65 310 PHE A O 1
ATOM 2525 N N . ASN A 1 311 ? 72.937 13.694 52.168 1.00 16.36 311 ASN A N 1
ATOM 2526 C CA . ASN A 1 311 ? 71.500 13.568 51.857 1.00 16.81 311 ASN A CA 1
ATOM 2527 C C . ASN A 1 311 ? 71.100 14.349 50.595 1.00 16.73 311 ASN A C 1
ATOM 2528 O O . ASN A 1 311 ? 70.196 13.940 49.876 1.00 17.18 311 ASN A O 1
ATOM 2533 N N . PHE A 1 312 ? 71.791 15.443 50.314 1.00 16.38 312 PHE A N 1
ATOM 2534 C CA . PHE A 1 312 ? 71.516 16.260 49.128 1.00 16.48 312 PHE A CA 1
ATOM 2535 C C . PHE A 1 312 ? 71.803 15.563 47.787 1.00 16.82 312 PHE A C 1
ATOM 2536 O O . PHE A 1 312 ? 71.248 15.958 46.749 1.00 16.56 312 PHE A O 1
ATOM 2544 N N . MET A 1 313 ? 72.694 14.570 47.794 1.00 16.57 313 MET A N 1
ATOM 2545 C CA . MET A 1 313 ? 73.206 13.999 46.553 1.00 16.60 313 MET A CA 1
ATOM 2546 C C . MET A 1 313 ? 72.378 12.801 46.133 1.00 16.68 313 MET A C 1
ATOM 2547 O O . MET A 1 313 ? 72.861 11.663 46.078 1.00 17.09 313 MET A O 1
ATOM 2552 N N . ASP A 1 314 ? 71.122 13.083 45.824 1.00 16.86 314 ASP A N 1
ATOM 2553 C CA . ASP A 1 314 ? 70.205 12.090 45.335 1.00 17.49 314 ASP A CA 1
ATOM 2554 C C . ASP A 1 314 ? 70.430 11.889 43.827 1.00 17.19 314 ASP A C 1
ATOM 2555 O O . ASP A 1 314 ? 71.337 12.480 43.238 1.00 16.50 314 ASP A O 1
ATOM 2560 N N . GLU A 1 315 ? 69.608 11.048 43.229 1.00 17.12 315 GLU A N 1
ATOM 2561 C CA . GLU A 1 315 ? 69.753 10.628 41.850 1.00 18.06 315 GLU A CA 1
ATOM 2562 C C . GLU A 1 315 ? 69.703 11.789 40.854 1.00 18.08 315 GLU A C 1
ATOM 2563 O O . GLU A 1 315 ? 70.503 11.843 39.913 1.00 18.11 315 GLU A O 1
ATOM 2569 N N . MET A 1 316 ? 68.764 12.706 41.068 1.00 18.16 316 MET A N 1
ATOM 2570 C CA . MET A 1 316 ? 68.594 13.874 40.193 1.00 19.53 316 MET A CA 1
ATOM 2571 C C . MET A 1 316 ? 69.763 14.862 40.354 1.00 17.83 316 MET A C 1
ATOM 2572 O O . MET A 1 316 ? 70.252 15.414 39.373 1.00 17.03 316 MET A O 1
ATOM 2577 N N . ALA A 1 317 ? 70.201 15.080 41.594 1.00 16.65 317 ALA A N 1
ATOM 2578 C CA . ALA A 1 317 ? 71.343 15.959 41.864 1.00 16.13 317 ALA A CA 1
ATOM 2579 C C . ALA A 1 317 ? 72.629 15.411 41.240 1.00 15.96 317 ALA A C 1
ATOM 2580 O O . ALA A 1 317 ? 73.468 16.172 40.751 1.00 14.87 317 ALA A O 1
ATOM 2582 N N . TRP A 1 318 ? 72.780 14.089 41.246 1.00 15.65 318 TRP A N 1
ATOM 2583 C CA . TRP A 1 318 ? 73.966 13.462 40.674 1.00 15.58 318 TRP A CA 1
ATOM 2584 C C . TRP A 1 318 ? 74.024 13.655 39.160 1.00 15.67 318 TRP A C 1
ATOM 2585 O O . TRP A 1 318 ? 75.084 13.960 38.612 1.00 16.09 318 TRP A O 1
ATOM 2596 N N . ALA A 1 319 ? 72.889 13.521 38.487 1.00 15.25 319 ALA A N 1
ATOM 2597 C CA . ALA A 1 319 ? 72.838 13.722 37.047 1.00 15.28 319 ALA A CA 1
ATOM 2598 C C . ALA A 1 319 ? 73.184 15.169 36.674 1.00 15.62 319 ALA A C 1
ATOM 2599 O O . ALA A 1 319 ? 73.928 15.393 35.734 1.00 15.26 319 ALA A O 1
ATOM 2601 N N . ALA A 1 320 ? 72.663 16.137 37.429 1.00 16.00 320 ALA A N 1
ATOM 2602 C CA . ALA A 1 320 ? 72.988 17.548 37.210 1.00 16.60 320 ALA A CA 1
ATOM 2603 C C . ALA A 1 320 ? 74.484 17.795 37.428 1.00 16.33 320 ALA A C 1
ATOM 2604 O O . ALA A 1 320 ? 75.115 18.495 36.653 1.00 16.54 320 ALA A O 1
ATOM 2606 N N . THR A 1 321 ? 75.024 17.195 38.485 1.00 15.78 321 THR A N 1
ATOM 2607 C CA . THR A 1 321 ? 76.434 17.281 38.833 1.00 15.52 321 THR A CA 1
ATOM 2608 C C . THR A 1 321 ? 77.312 16.684 37.732 1.00 15.60 321 THR A C 1
ATOM 2609 O O . THR A 1 321 ? 78.348 17.247 37.366 1.00 15.47 321 THR A O 1
ATOM 2613 N N . TYR A 1 322 ? 76.873 15.548 37.204 1.00 15.70 322 TYR A N 1
ATOM 2614 C CA . TYR A 1 322 ? 77.576 14.832 36.147 1.00 15.78 322 TYR A CA 1
ATOM 2615 C C . TYR A 1 322 ? 77.750 15.721 34.914 1.00 16.07 322 TYR A C 1
ATOM 2616 O O . TYR A 1 322 ? 78.843 15.790 34.347 1.00 15.94 322 TYR A O 1
ATOM 2625 N N . HIS A 1 323 ? 76.695 16.426 34.524 1.00 16.32 323 HIS A N 1
ATOM 2626 C CA . HIS A 1 323 ? 76.762 17.294 33.343 1.00 16.96 323 HIS A CA 1
ATOM 2627 C C . HIS A 1 323 ? 77.691 18.492 33.558 1.00 16.36 323 HIS A C 1
ATOM 2628 O O . HIS A 1 323 ? 78.384 18.902 32.637 1.00 15.54 323 HIS A O 1
ATOM 2635 N N . VAL A 1 324 ? 77.727 19.027 34.778 1.00 16.39 324 VAL A N 1
ATOM 2636 C CA . VAL A 1 324 ? 78.645 20.123 35.102 1.00 16.65 324 VAL A CA 1
ATOM 2637 C C . VAL A 1 324 ? 80.096 19.632 35.007 1.00 16.76 324 VAL A C 1
ATOM 2638 O O . VAL A 1 324 ? 80.942 20.309 34.423 1.00 17.17 324 VAL A O 1
ATOM 2642 N N . LEU A 1 325 ? 80.372 18.456 35.565 1.00 16.51 325 LEU A N 1
ATOM 2643 C CA . LEU A 1 325 ? 81.693 17.839 35.465 1.00 16.63 325 LEU A CA 1
ATOM 2644 C C . LEU A 1 325 ? 82.097 17.576 34.008 1.00 16.89 325 LEU A C 1
ATOM 2645 O O . LEU A 1 325 ? 83.230 17.844 33.621 1.00 16.79 325 LEU A O 1
ATOM 2650 N N . LEU A 1 326 ? 81.173 17.095 33.185 1.00 16.91 326 LEU A N 1
ATOM 2651 C CA . LEU A 1 326 ? 81.510 16.800 31.793 1.00 17.24 326 LEU A CA 1
ATOM 2652 C C . LEU A 1 326 ? 82.032 18.041 31.086 1.00 17.52 326 LEU A C 1
ATOM 2653 O O . LEU A 1 326 ? 82.964 17.953 30.289 1.00 17.60 326 LEU A O 1
ATOM 2658 N N . GLU A 1 327 ? 81.433 19.190 31.395 1.00 17.62 327 GLU A N 1
ATOM 2659 C CA . GLU A 1 327 ? 81.815 20.457 30.782 1.00 18.29 327 GLU A CA 1
ATOM 2660 C C . GLU A 1 327 ? 83.110 21.024 31.379 1.00 17.87 327 GLU A C 1
ATOM 2661 O O . GLU A 1 327 ? 83.945 21.523 30.646 1.00 17.37 327 GLU A O 1
ATOM 2667 N N . HIS A 1 328 ? 83.271 20.941 32.698 1.00 17.33 328 HIS A N 1
ATOM 2668 C CA . HIS A 1 328 ? 84.264 21.756 33.399 1.00 17.53 328 HIS A CA 1
ATOM 2669 C C . HIS A 1 328 ? 85.431 21.011 34.051 1.00 16.86 328 HIS A C 1
ATOM 2670 O O . HIS A 1 328 ? 86.475 21.595 34.270 1.00 16.77 328 HIS A O 1
ATOM 2677 N N . PHE A 1 329 ? 85.247 19.738 34.385 1.00 16.88 329 PHE A N 1
ATOM 2678 C CA . PHE A 1 329 ? 86.313 18.937 34.981 1.00 16.33 329 PHE A CA 1
ATOM 2679 C C . PHE A 1 329 ? 87.575 18.923 34.108 1.00 16.45 329 PHE A C 1
ATOM 2680 O O . PHE A 1 329 ? 87.502 18.708 32.890 1.00 15.13 329 PHE A O 1
ATOM 2688 N N . GLN A 1 330 ? 88.721 19.144 34.754 1.00 16.31 330 GLN A N 1
ATOM 2689 C CA . GLN A 1 330 ? 90.024 19.098 34.087 1.00 16.86 330 GLN A CA 1
ATOM 2690 C C . GLN A 1 330 ? 90.852 17.947 34.636 1.00 16.73 330 GLN A C 1
ATOM 2691 O O . GLN A 1 330 ? 91.345 18.022 35.760 1.00 16.52 330 GLN A O 1
ATOM 2697 N N . PRO A 1 331 ? 91.010 16.875 33.867 1.00 16.92 331 PRO A N 1
ATOM 2698 C CA . PRO A 1 331 ? 91.915 15.794 34.286 1.00 17.15 331 PRO A CA 1
ATOM 2699 C C . PRO A 1 331 ? 93.322 16.353 34.520 1.00 17.06 331 PRO A C 1
ATOM 2700 O O . PRO A 1 331 ? 93.797 17.171 33.739 1.00 16.84 331 PRO A O 1
ATOM 2704 N N . GLY A 1 332 ? 93.940 15.960 35.624 1.00 17.43 332 GLY A N 1
ATOM 2705 C CA . GLY A 1 332 ? 95.281 16.395 35.977 1.00 17.50 332 GLY A CA 1
ATOM 2706 C C . GLY A 1 332 ? 95.328 17.610 36.881 1.00 17.84 332 GLY A C 1
ATOM 2707 O O . GLY A 1 332 ? 96.372 17.909 37.445 1.00 18.81 332 GLY A O 1
ATOM 2708 N N . ASP A 1 333 ? 94.231 18.352 36.993 1.00 17.90 333 ASP A N 1
ATOM 2709 C CA . ASP A 1 333 ? 94.183 19.472 37.925 1.00 18.00 333 ASP A CA 1
ATOM 2710 C C . ASP A 1 333 ? 93.875 18.890 39.312 1.00 18.18 333 ASP A C 1
ATOM 2711 O O . ASP A 1 333 ? 92.841 18.256 39.483 1.00 17.46 333 ASP A O 1
ATOM 2716 N N . PRO A 1 334 ? 94.751 19.085 40.294 1.00 18.69 334 PRO A N 1
ATOM 2717 C CA . PRO A 1 334 ? 94.547 18.457 41.618 1.00 18.64 334 PRO A CA 1
ATOM 2718 C C . PRO A 1 334 ? 93.221 18.837 42.282 1.00 18.26 334 PRO A C 1
ATOM 2719 O O . PRO A 1 334 ? 92.577 17.982 42.886 1.00 17.77 334 PRO A O 1
ATOM 2723 N N . ASP A 1 335 ? 92.814 20.096 42.163 1.00 17.93 335 ASP A N 1
ATOM 2724 C CA . ASP A 1 335 ? 91.557 20.546 42.767 1.00 18.06 335 ASP A CA 1
ATOM 2725 C C . ASP A 1 335 ? 90.324 19.948 42.094 1.00 17.57 335 ASP A C 1
ATOM 2726 O O . ASP A 1 335 ? 89.384 19.558 42.777 1.00 17.37 335 ASP A O 1
ATOM 2731 N N . TRP A 1 336 ? 90.328 19.848 40.764 1.00 17.37 336 TRP A N 1
ATOM 2732 C CA . TRP A 1 336 ? 89.217 19.204 40.047 1.00 16.87 336 TRP A CA 1
ATOM 2733 C C . TRP A 1 336 ? 89.131 17.724 40.366 1.00 16.53 336 TRP A C 1
ATOM 2734 O O . TRP A 1 336 ? 88.043 17.174 40.530 1.00 16.23 336 TRP A O 1
ATOM 2745 N N . GLU A 1 337 ? 90.280 17.077 40.478 1.00 16.28 337 GLU A N 1
ATOM 2746 C CA . GLU A 1 337 ? 90.291 15.663 40.806 1.00 16.75 337 GLU A CA 1
ATOM 2747 C C . GLU A 1 337 ? 89.728 15.419 42.200 1.00 16.50 337 GLU A C 1
ATOM 2748 O O . GLU A 1 337 ? 88.947 14.485 42.394 1.00 16.05 337 GLU A O 1
ATOM 2754 N N . GLU A 1 338 ? 90.089 16.278 43.141 1.00 16.55 338 GLU A N 1
ATOM 2755 C CA . GLU A 1 338 ? 89.611 16.161 44.511 1.00 16.93 338 GLU A CA 1
ATOM 2756 C C . GLU A 1 338 ? 88.125 16.480 44.614 1.00 17.26 338 GLU A C 1
ATOM 2757 O O . GLU A 1 338 ? 87.408 15.834 45.380 1.00 17.17 338 GLU A O 1
ATOM 2763 N N . LEU A 1 339 ? 87.655 17.458 43.844 1.00 17.37 339 LEU A N 1
ATOM 2764 C CA . LEU A 1 339 ? 86.238 17.810 43.860 1.00 17.96 339 LEU A CA 1
ATOM 2765 C C . LEU A 1 339 ? 85.409 16.659 43.316 1.00 17.35 339 LEU A C 1
ATOM 2766 O O . LEU A 1 339 ? 84.399 16.316 43.891 1.00 16.77 339 LEU A O 1
ATOM 2771 N N . LEU A 1 340 ? 85.858 16.054 42.218 1.00 16.86 340 LEU A N 1
ATOM 2772 C CA . LEU A 1 340 ? 85.204 14.884 41.664 1.00 16.90 340 LEU A CA 1
ATOM 2773 C C . LEU A 1 340 ? 85.131 13.770 42.694 1.00 16.15 340 LEU A C 1
ATOM 2774 O O . LEU A 1 340 ? 84.073 13.169 42.894 1.00 16.27 340 LEU A O 1
ATOM 2779 N N . PHE A 1 341 ? 86.239 13.516 43.376 1.00 15.70 341 PHE A N 1
ATOM 2780 C CA . PHE A 1 341 ? 86.267 12.476 44.384 1.00 15.71 341 PHE A CA 1
ATOM 2781 C C . PHE A 1 341 ? 85.264 12.751 45.524 1.00 15.87 341 PHE A C 1
ATOM 2782 O O . PHE A 1 341 ? 84.571 11.834 45.981 1.00 14.80 341 PHE A O 1
ATOM 2790 N N . LYS A 1 342 ? 85.195 13.997 45.992 1.00 15.32 342 LYS A N 1
ATOM 2791 C CA . LYS A 1 342 ? 84.277 14.333 47.088 1.00 15.57 342 LYS A CA 1
ATOM 2792 C C . LYS A 1 342 ? 82.828 14.230 46.631 1.00 15.39 342 LYS A C 1
ATOM 2793 O O . LYS A 1 342 ? 81.983 13.703 47.340 1.00 15.33 342 LYS A O 1
ATOM 2799 N N . LEU A 1 343 ? 82.551 14.692 45.418 1.00 15.10 343 LEU A N 1
ATOM 2800 C CA . LEU A 1 343 ? 81.197 14.665 44.901 1.00 15.40 343 LEU A CA 1
ATOM 2801 C C . LEU A 1 343 ? 80.717 13.216 44.760 1.00 15.65 343 LEU A C 1
ATOM 2802 O O . LEU A 1 343 ? 79.613 12.869 45.175 1.00 15.68 343 LEU A O 1
ATOM 2807 N N . TRP A 1 344 ? 81.567 12.380 44.174 1.00 15.88 344 TRP A N 1
ATOM 2808 C CA . TRP A 1 344 ? 81.287 10.963 44.023 1.00 16.00 344 TRP A CA 1
ATOM 2809 C C . TRP A 1 344 ? 81.110 10.294 45.381 1.00 15.42 344 TRP A C 1
ATOM 2810 O O . TRP A 1 344 ? 80.217 9.465 45.550 1.00 15.53 344 TRP A O 1
ATOM 2821 N N . THR A 1 345 ? 81.955 10.650 46.342 1.00 15.23 345 THR A N 1
ATOM 2822 C CA . THR A 1 345 ? 81.825 10.125 47.702 1.00 15.21 345 THR A CA 1
ATOM 2823 C C . THR A 1 345 ? 80.426 10.397 48.279 1.00 15.19 345 THR A C 1
ATOM 2824 O O . THR A 1 345 ? 79.809 9.497 48.860 1.00 14.66 345 THR A O 1
ATOM 2828 N N . THR A 1 346 ? 79.920 11.622 48.110 1.00 14.81 346 THR A N 1
ATOM 2829 C CA . THR A 1 346 ? 78.592 11.952 48.638 1.00 14.76 346 THR A CA 1
ATOM 2830 C C . THR A 1 346 ? 77.490 11.155 47.932 1.00 14.51 346 THR A C 1
ATOM 2831 O O . THR A 1 346 ? 76.539 10.741 48.575 1.00 14.54 346 THR A O 1
ATOM 2835 N N . ARG A 1 347 ? 77.622 10.924 46.629 1.00 14.35 347 ARG A N 1
ATOM 2836 C CA . ARG A 1 347 ? 76.647 10.130 45.915 1.00 14.72 347 ARG A CA 1
ATOM 2837 C C . ARG A 1 347 ? 76.660 8.695 46.445 1.00 14.63 347 ARG A C 1
ATOM 2838 O O . ARG A 1 347 ? 75.605 8.115 46.700 1.00 14.24 347 ARG A O 1
ATOM 2846 N N . VAL A 1 348 ? 77.856 8.135 46.624 1.00 14.32 348 VAL A N 1
ATOM 2847 C CA . VAL A 1 348 ? 77.987 6.770 47.134 1.00 14.22 348 VAL A CA 1
ATOM 2848 C C . VAL A 1 348 ? 77.408 6.649 48.553 1.00 14.09 348 VAL A C 1
ATOM 2849 O O . VAL A 1 348 ? 76.714 5.685 48.872 1.00 14.05 348 VAL A O 1
ATOM 2853 N N . LEU A 1 349 ? 77.678 7.630 49.396 1.00 14.15 349 LEU A N 1
ATOM 2854 C CA . LEU A 1 349 ? 77.155 7.614 50.757 1.00 14.63 349 LEU A CA 1
ATOM 2855 C C . LEU A 1 349 ? 75.632 7.721 50.743 1.00 15.01 349 LEU A C 1
ATOM 2856 O O . LEU A 1 349 ? 74.950 7.023 51.481 1.00 14.80 349 LEU A O 1
ATOM 2861 N N . ASN A 1 350 ? 75.099 8.571 49.875 1.00 15.27 350 ASN A N 1
ATOM 2862 C CA . ASN A 1 350 ? 73.654 8.756 49.784 1.00 15.16 350 ASN A CA 1
ATOM 2863 C C . ASN A 1 350 ? 72.981 7.464 49.361 1.00 14.76 350 ASN A C 1
ATOM 2864 O O . ASN A 1 350 ? 72.003 7.026 49.969 1.00 14.52 350 ASN A O 1
ATOM 2869 N N . TYR A 1 351 ? 73.512 6.872 48.297 1.00 14.94 351 TYR A N 1
ATOM 2870 C CA . TYR A 1 351 ? 73.055 5.577 47.787 1.00 14.85 351 TYR A CA 1
ATOM 2871 C C . TYR A 1 351 ? 73.112 4.488 48.859 1.00 14.72 351 TYR A C 1
ATOM 2872 O O . TYR A 1 351 ? 72.182 3.697 49.020 1.00 14.07 351 TYR A O 1
ATOM 2881 N N . THR A 1 352 ? 74.190 4.469 49.620 1.00 14.92 352 THR A N 1
ATOM 2882 C CA . THR A 1 352 ? 74.385 3.472 50.659 1.00 14.65 352 THR A CA 1
ATOM 2883 C C . THR A 1 352 ? 73.295 3.551 51.731 1.00 15.55 352 THR A C 1
ATOM 2884 O O . THR A 1 352 ? 72.739 2.529 52.114 1.00 14.87 352 THR A O 1
ATOM 2888 N N . MET A 1 353 ? 72.987 4.759 52.203 1.00 15.99 353 MET A N 1
ATOM 2889 C CA . MET A 1 353 ? 71.998 4.921 53.272 1.00 16.46 353 MET A CA 1
ATOM 2890 C C . MET A 1 353 ? 70.547 4.875 52.781 1.00 16.65 353 MET A C 1
ATOM 2891 O O . MET A 1 353 ? 69.689 4.400 53.501 1.00 17.40 353 MET A O 1
ATOM 2896 N N . THR A 1 354 ? 70.272 5.307 51.554 1.00 17.18 354 THR A N 1
ATOM 2897 C CA . THR A 1 354 ? 68.895 5.354 51.047 1.00 17.44 354 THR A CA 1
ATOM 2898 C C . THR A 1 354 ? 68.506 4.148 50.199 1.00 17.45 354 THR A C 1
ATOM 2899 O O . THR A 1 354 ? 67.322 3.936 49.956 1.00 17.26 354 THR A O 1
ATOM 2903 N N . VAL A 1 355 ? 69.495 3.387 49.724 1.00 17.25 355 VAL A N 1
ATOM 2904 C CA . VAL A 1 355 ? 69.249 2.248 48.862 1.00 17.36 355 VAL A CA 1
ATOM 2905 C C . VAL A 1 355 ? 69.876 0.961 49.398 1.00 17.11 355 VAL A C 1
ATOM 2906 O O . VAL A 1 355 ? 69.154 -0.001 49.653 1.00 17.35 355 VAL A O 1
ATOM 2910 N N . ALA A 1 356 ? 71.202 0.916 49.552 1.00 16.32 356 ALA A N 1
ATOM 2911 C CA . ALA A 1 356 ? 71.869 -0.335 49.934 1.00 15.70 356 ALA A CA 1
ATOM 2912 C C . ALA A 1 356 ? 71.399 -0.856 51.287 1.00 15.38 356 ALA A C 1
ATOM 2913 O O . ALA A 1 356 ? 71.258 -2.067 51.485 1.00 13.79 356 ALA A O 1
ATOM 2915 N N . LEU A 1 357 ? 71.111 0.064 52.203 1.00 15.22 357 LEU A N 1
ATOM 2916 C CA . LEU A 1 357 ? 70.637 -0.282 53.534 1.00 15.17 357 LEU A CA 1
ATOM 2917 C C . LEU A 1 357 ? 69.230 -0.944 53.533 1.00 15.24 357 LEU A C 1
ATOM 2918 O O . LEU A 1 357 ? 68.840 -1.595 54.485 1.00 13.61 357 LEU A O 1
ATOM 2923 N N . ARG A 1 358 ? 68.487 -0.798 52.441 1.00 15.19 358 ARG A N 1
ATOM 2924 C CA . ARG A 1 358 ? 67.201 -1.474 52.307 1.00 15.18 358 ARG A CA 1
ATOM 2925 C C . ARG A 1 358 ? 67.327 -2.922 51.818 1.00 14.84 358 ARG A C 1
ATOM 2926 O O . ARG A 1 358 ? 66.324 -3.603 51.675 1.00 14.70 358 ARG A O 1
ATOM 2934 N N . GLY A 1 359 ? 68.545 -3.370 51.517 1.00 14.47 359 GLY A N 1
ATOM 2935 C CA . GLY A 1 359 ? 68.822 -4.760 51.211 1.00 14.15 359 GLY A CA 1
ATOM 2936 C C . GLY A 1 359 ? 69.238 -4.951 49.770 1.00 14.25 359 GLY A C 1
ATOM 2937 O O . GLY A 1 359 ? 68.986 -4.111 48.911 1.00 13.08 359 GLY A O 1
ATOM 2938 N N . TYR A 1 360 ? 69.838 -6.101 49.510 1.00 14.90 360 TYR A N 1
ATOM 2939 C CA . TYR A 1 360 ? 70.494 -6.380 48.249 1.00 15.86 360 TYR A CA 1
ATOM 2940 C C . TYR A 1 360 ? 69.499 -6.345 47.084 1.00 16.00 360 TYR A C 1
ATOM 2941 O O . TYR A 1 360 ? 69.786 -5.764 46.051 1.00 15.52 360 TYR A O 1
ATOM 2950 N N . ASP A 1 361 ? 68.330 -6.951 47.261 1.00 16.47 361 ASP A N 1
ATOM 2951 C CA . ASP A 1 361 ? 67.340 -6.999 46.179 1.00 17.79 361 ASP A CA 1
ATOM 2952 C C . ASP A 1 361 ? 66.816 -5.600 45.841 1.00 17.16 361 ASP A C 1
ATOM 2953 O O . ASP A 1 361 ? 66.717 -5.253 44.667 1.00 16.35 361 ASP A O 1
ATOM 2958 N N . TYR A 1 362 ? 66.540 -4.789 46.861 1.00 16.59 362 TYR A N 1
ATOM 2959 C CA . TYR A 1 362 ? 66.137 -3.400 46.633 1.00 17.03 362 TYR A CA 1
ATOM 2960 C C . TYR A 1 362 ? 67.217 -2.629 45.873 1.00 16.81 362 TYR A C 1
ATOM 2961 O O . TYR A 1 362 ? 66.918 -1.843 44.964 1.00 16.21 362 TYR A O 1
ATOM 2970 N N . ALA A 1 363 ? 68.475 -2.848 46.246 1.00 16.56 363 ALA A N 1
ATOM 2971 C CA . ALA A 1 363 ? 69.574 -2.138 45.627 1.00 16.55 363 ALA A CA 1
ATOM 2972 C C . ALA A 1 363 ? 69.724 -2.523 44.167 1.00 16.78 363 ALA A C 1
ATOM 2973 O O . ALA A 1 363 ? 69.978 -1.661 43.338 1.00 15.94 363 ALA A O 1
ATOM 2975 N N . GLN A 1 364 ? 69.511 -3.793 43.837 1.00 17.24 364 GLN A N 1
ATOM 2976 C CA . GLN A 1 364 ? 69.641 -4.237 42.450 1.00 18.24 364 GLN A CA 1
ATOM 2977 C C . GLN A 1 364 ? 68.546 -3.596 41.580 1.00 18.05 364 GLN A C 1
ATOM 2978 O O . GLN A 1 364 ? 68.850 -3.047 40.528 1.00 18.24 364 GLN A O 1
ATOM 2984 N N . GLN A 1 365 ? 67.288 -3.643 42.029 1.00 17.76 365 GLN A N 1
ATOM 2985 C CA . GLN A 1 365 ? 66.210 -3.020 41.264 1.00 17.88 365 GLN A CA 1
ATOM 2986 C C . GLN A 1 365 ? 66.465 -1.528 41.106 1.00 17.41 365 GLN A C 1
ATOM 2987 O O . GLN A 1 365 ? 66.287 -0.993 40.015 1.00 16.65 365 GLN A O 1
ATOM 2993 N N . TYR A 1 366 ? 66.937 -0.887 42.177 1.00 16.88 366 TYR A N 1
ATOM 2994 C CA . TYR A 1 366 ? 67.208 0.536 42.162 1.00 16.63 366 TYR A CA 1
ATOM 2995 C C . TYR A 1 366 ? 68.224 0.916 41.091 1.00 16.68 366 TYR A C 1
ATOM 2996 O O . TYR A 1 366 ? 68.014 1.861 40.349 1.00 16.49 366 TYR A O 1
ATOM 3005 N N . LEU A 1 367 ? 69.335 0.190 41.026 1.00 16.51 367 LEU A N 1
ATOM 3006 C CA . LEU A 1 367 ? 70.427 0.539 40.138 1.00 16.60 367 LEU A CA 1
ATOM 3007 C C . LEU A 1 367 ? 70.033 0.386 38.669 1.00 16.39 367 LEU A C 1
ATOM 3008 O O . LEU A 1 367 ? 70.322 1.260 37.856 1.00 15.51 367 LEU A O 1
ATOM 3013 N N . TYR A 1 368 ? 69.363 -0.715 38.336 1.00 16.35 368 TYR A N 1
ATOM 3014 C CA . TYR A 1 368 ? 68.932 -0.955 36.961 1.00 16.83 368 TYR A CA 1
ATOM 3015 C C . TYR A 1 368 ? 67.850 0.042 36.542 1.00 16.74 368 TYR A C 1
ATOM 3016 O O . TYR A 1 368 ? 67.865 0.525 35.414 1.00 16.47 368 TYR A O 1
ATOM 3025 N N . ARG A 1 369 ? 66.943 0.369 37.461 1.00 16.67 369 ARG A N 1
ATOM 3026 C CA . ARG A 1 369 ? 65.885 1.336 37.173 1.00 16.80 369 ARG A CA 1
ATOM 3027 C C . ARG A 1 369 ? 66.413 2.772 37.160 1.00 16.67 369 ARG A C 1
ATOM 3028 O O . ARG A 1 369 ? 65.885 3.609 36.436 1.00 16.01 369 ARG A O 1
ATOM 3036 N N . MET A 1 370 ? 67.461 3.037 37.940 1.00 16.65 370 MET A N 1
ATOM 3037 C CA . MET A 1 370 ? 68.173 4.311 37.904 1.00 16.60 370 MET A CA 1
ATOM 3038 C C . MET A 1 370 ? 68.680 4.573 36.483 1.00 16.26 370 MET A C 1
ATOM 3039 O O . MET A 1 370 ? 68.473 5.657 35.940 1.00 16.56 370 MET A O 1
ATOM 3044 N N . LEU A 1 371 ? 69.342 3.593 35.883 1.00 15.46 371 LEU A N 1
ATOM 3045 C CA . LEU A 1 371 ? 69.818 3.742 34.522 1.00 15.46 371 LEU A CA 1
ATOM 3046 C C . LEU A 1 371 ? 68.655 3.978 33.567 1.00 15.43 371 LEU A C 1
ATOM 3047 O O . LEU A 1 371 ? 68.769 4.785 32.649 1.00 15.32 371 LEU A O 1
ATOM 3052 N N . GLY A 1 372 ? 67.540 3.282 33.782 1.00 15.07 372 GLY A N 1
ATOM 3053 C CA . GLY A 1 372 ? 66.349 3.455 32.964 1.00 15.21 372 GLY A CA 1
ATOM 3054 C C . GLY A 1 372 ? 65.787 4.870 33.032 1.00 15.22 372 GLY A C 1
ATOM 3055 O O . GLY A 1 372 ? 65.430 5.455 32.008 1.00 15.00 372 GLY A O 1
ATOM 3056 N N . ARG A 1 373 ? 65.725 5.424 34.232 1.00 15.10 373 ARG A N 1
ATOM 3057 C CA . ARG A 1 373 ? 65.279 6.799 34.426 1.00 15.66 373 ARG A CA 1
ATOM 3058 C C . ARG A 1 373 ? 66.217 7.789 33.749 1.00 15.59 373 ARG A C 1
ATOM 3059 O O . ARG A 1 373 ? 65.762 8.728 33.108 1.00 15.80 373 ARG A O 1
ATOM 3067 N N . TYR A 1 374 ? 67.520 7.564 33.867 1.00 15.64 374 TYR A N 1
ATOM 3068 C CA . TYR A 1 374 ? 68.510 8.441 33.262 1.00 15.80 374 TYR A CA 1
ATOM 3069 C C . TYR A 1 374 ? 68.389 8.423 31.733 1.00 16.34 374 TYR A C 1
ATOM 3070 O O . TYR A 1 374 ? 68.409 9.473 31.093 1.00 15.87 374 TYR A O 1
ATOM 3079 N N . ARG A 1 375 ? 68.212 7.248 31.145 1.00 16.56 375 ARG A N 1
ATOM 3080 C CA . ARG A 1 375 ? 68.063 7.155 29.692 1.00 16.97 375 ARG A CA 1
ATOM 3081 C C . ARG A 1 375 ? 66.811 7.847 29.192 1.00 17.16 375 ARG A C 1
ATOM 3082 O O . ARG A 1 375 ? 66.837 8.537 28.178 1.00 16.05 375 ARG A O 1
ATOM 3090 N N . TYR A 1 376 ? 65.698 7.577 29.871 1.00 17.36 376 TYR A N 1
ATOM 3091 C CA . TYR A 1 376 ? 64.409 8.168 29.547 1.00 18.13 376 TYR A CA 1
ATOM 3092 C C . TYR A 1 376 ? 64.478 9.699 29.602 1.00 18.91 376 TYR A C 1
ATOM 3093 O O . TYR A 1 376 ? 64.056 10.374 28.665 1.00 18.18 376 TYR A O 1
ATOM 3102 N N . GLN A 1 377 ? 65.033 10.228 30.688 1.00 19.99 377 GLN A N 1
ATOM 3103 C CA . GLN A 1 377 ? 65.212 11.672 30.858 1.00 21.72 377 GLN A CA 1
ATOM 3104 C C . GLN A 1 377 ? 66.114 12.259 29.772 1.00 21.33 377 GLN A C 1
ATOM 3105 O O . GLN A 1 377 ? 65.808 13.296 29.201 1.00 21.11 377 GLN A O 1
ATOM 3111 N N . ALA A 1 378 ? 67.214 11.582 29.484 1.00 21.75 378 ALA A N 1
ATOM 3112 C CA . ALA A 1 378 ? 68.165 12.043 28.476 1.00 22.79 378 ALA A CA 1
ATOM 3113 C C . ALA A 1 378 ? 67.546 12.072 27.080 1.00 23.83 378 ALA A C 1
ATOM 3114 O O . ALA A 1 378 ? 67.823 12.970 26.301 1.00 23.64 378 ALA A O 1
ATOM 3116 N N . ALA A 1 379 ? 66.699 11.095 26.778 1.00 25.25 379 ALA A N 1
ATOM 3117 C CA . ALA A 1 379 ? 66.042 11.017 25.480 1.00 26.73 379 ALA A CA 1
ATOM 3118 C C . ALA A 1 379 ? 64.937 12.074 25.329 1.00 28.42 379 ALA A C 1
ATOM 3119 O O . ALA A 1 379 ? 64.651 12.511 24.222 1.00 28.18 379 ALA A O 1
ATOM 3121 N N . LEU A 1 380 ? 64.338 12.485 26.443 1.00 31.07 380 LEU A N 1
ATOM 3122 C CA . LEU A 1 380 ? 63.223 13.445 26.439 1.00 33.52 380 LEU A CA 1
ATOM 3123 C C . LEU A 1 380 ? 63.652 14.905 26.314 1.00 35.62 380 LEU A C 1
ATOM 3124 O O . LEU A 1 380 ? 62.813 15.775 26.065 1.00 36.43 380 LEU A O 1
ATOM 3129 N N . GLU A 1 381 ? 64.938 15.174 26.510 1.00 37.98 381 GLU A N 1
ATOM 3130 C CA . GLU A 1 381 ? 65.495 16.521 26.371 1.00 39.70 381 GLU A CA 1
ATOM 3131 C C . GLU A 1 381 ? 66.463 16.563 25.183 1.00 40.45 381 GLU A C 1
ATOM 3132 O O . GLU A 1 381 ? 67.233 17.516 24.988 1.00 41.31 381 GLU A O 1
ATOM 3138 N N . ASN A 1 382 ? 66.509 15.635 24.365 1.00 41.19 382 ASN A N 1
ATOM 3139 N N . SER B 1 2 ? 35.903 -7.909 79.012 1.00 17.69 2 SER B N 1
ATOM 3140 C CA . SER B 1 2 ? 37.266 -7.366 79.254 1.00 17.59 2 SER B CA 1
ATOM 3141 C C . SER B 1 2 ? 37.263 -5.846 79.080 1.00 17.08 2 SER B C 1
ATOM 3142 O O . SER B 1 2 ? 36.368 -5.291 78.448 1.00 17.57 2 SER B O 1
ATOM 3145 N N . LEU B 1 3 ? 38.255 -5.183 79.665 1.00 16.29 3 LEU B N 1
ATOM 3146 C CA . LEU B 1 3 ? 38.493 -3.757 79.456 1.00 15.57 3 LEU B CA 1
ATOM 3147 C C . LEU B 1 3 ? 39.589 -3.609 78.407 1.00 15.36 3 LEU B C 1
ATOM 3148 O O . LEU B 1 3 ? 40.604 -4.286 78.492 1.00 14.71 3 LEU B O 1
ATOM 3153 N N . VAL B 1 4 ? 39.375 -2.755 77.408 1.00 14.87 4 VAL B N 1
ATOM 3154 C CA . VAL B 1 4 ? 40.410 -2.439 76.430 1.00 14.61 4 VAL B CA 1
ATOM 3155 C C . VAL B 1 4 ? 40.766 -0.980 76.639 1.00 14.70 4 VAL B C 1
ATOM 3156 O O . VAL B 1 4 ? 39.884 -0.127 76.698 1.00 14.45 4 VAL B O 1
ATOM 3160 N N . VAL B 1 5 ? 42.059 -0.701 76.747 1.00 14.47 5 VAL B N 1
ATOM 3161 C CA . VAL B 1 5 ? 42.546 0.630 77.079 1.00 14.74 5 VAL B CA 1
ATOM 3162 C C . VAL B 1 5 ? 43.420 1.183 75.951 1.00 15.09 5 VAL B C 1
ATOM 3163 O O . VAL B 1 5 ? 44.340 0.505 75.474 1.00 14.85 5 VAL B O 1
ATOM 3167 N N . PHE B 1 6 ? 43.141 2.415 75.544 1.00 15.00 6 PHE B N 1
ATOM 3168 C CA . PHE B 1 6 ? 43.995 3.142 74.618 1.00 15.40 6 PHE B CA 1
ATOM 3169 C C . PHE B 1 6 ? 44.543 4.381 75.343 1.00 16.11 6 PHE B C 1
ATOM 3170 O O . PHE B 1 6 ? 43.829 5.369 75.497 1.00 15.95 6 PHE B O 1
ATOM 3178 N N . PRO B 1 7 ? 45.786 4.330 75.812 1.00 16.71 7 PRO B N 1
ATOM 3179 C CA . PRO B 1 7 ? 46.454 5.551 76.280 1.00 17.63 7 PRO B CA 1
ATOM 3180 C C . PRO B 1 7 ? 46.772 6.421 75.076 1.00 17.57 7 PRO B C 1
ATOM 3181 O O . PRO B 1 7 ? 47.180 5.896 74.044 1.00 17.78 7 PRO B O 1
ATOM 3185 N N . PHE B 1 8 ? 46.557 7.719 75.188 1.00 17.56 8 PHE B N 1
ATOM 3186 C CA . PHE B 1 8 ? 46.855 8.615 74.093 1.00 17.96 8 PHE B CA 1
ATOM 3187 C C . PHE B 1 8 ? 47.374 9.957 74.597 1.00 18.52 8 PHE B C 1
ATOM 3188 O O . PHE B 1 8 ? 47.098 10.364 75.730 1.00 18.55 8 PHE B O 1
ATOM 3196 N N . LYS B 1 9 ? 48.134 10.623 73.736 1.00 19.05 9 LYS B N 1
ATOM 3197 C CA . LYS B 1 9 ? 48.636 11.964 73.976 1.00 19.56 9 LYS B CA 1
ATOM 3198 C C . LYS B 1 9 ? 48.183 12.871 72.828 1.00 19.88 9 LYS B C 1
ATOM 3199 O O . LYS B 1 9 ? 47.094 13.441 72.902 1.00 19.74 9 LYS B O 1
ATOM 3205 N N . HIS B 1 10 ? 48.969 12.974 71.755 1.00 20.43 10 HIS B N 1
ATOM 3206 C CA . HIS B 1 10 ? 48.613 13.836 70.620 1.00 21.27 10 HIS B CA 1
ATOM 3207 C C . HIS B 1 10 ? 48.406 13.083 69.298 1.00 21.68 10 HIS B C 1
ATOM 3208 O O . HIS B 1 10 ? 48.427 13.690 68.230 1.00 21.63 10 HIS B O 1
ATOM 3215 N N . GLU B 1 11 ? 48.149 11.779 69.375 1.00 22.42 11 GLU B N 1
ATOM 3216 C CA . GLU B 1 11 ? 47.922 10.966 68.177 1.00 22.87 11 GLU B CA 1
ATOM 3217 C C . GLU B 1 11 ? 46.676 11.462 67.457 1.00 22.86 11 GLU B C 1
ATOM 3218 O O . GLU B 1 11 ? 45.776 12.028 68.081 1.00 23.36 11 GLU B O 1
ATOM 3224 N N . HIS B 1 12 ? 46.633 11.273 66.141 1.00 23.02 12 HIS B N 1
ATOM 3225 C CA . HIS B 1 12 ? 45.521 11.779 65.333 1.00 22.93 12 HIS B CA 1
ATOM 3226 C C . HIS B 1 12 ? 44.227 11.108 65.818 1.00 22.05 12 HIS B C 1
ATOM 3227 O O . HIS B 1 12 ? 44.184 9.890 65.954 1.00 21.51 12 HIS B O 1
ATOM 3234 N N . PRO B 1 13 ? 43.197 11.893 66.123 1.00 21.43 13 PRO B N 1
ATOM 3235 C CA . PRO B 1 13 ? 41.993 11.342 66.763 1.00 21.43 13 PRO B CA 1
ATOM 3236 C C . PRO B 1 13 ? 41.187 10.370 65.894 1.00 21.49 13 PRO B C 1
ATOM 3237 O O . PRO B 1 13 ? 40.513 9.504 66.444 1.00 20.69 13 PRO B O 1
ATOM 3241 N N . GLU B 1 14 ? 41.276 10.493 64.573 1.00 21.63 14 GLU B N 1
ATOM 3242 C CA . GLU B 1 14 ? 40.486 9.661 63.669 1.00 22.01 14 GLU B CA 1
ATOM 3243 C C . GLU B 1 14 ? 41.002 8.219 63.584 1.00 21.37 14 GLU B C 1
ATOM 3244 O O . GLU B 1 14 ? 40.200 7.297 63.515 1.00 21.07 14 GLU B O 1
ATOM 3250 N N . VAL B 1 15 ? 42.319 8.012 63.614 1.00 20.98 15 VAL B N 1
ATOM 3251 C CA . VAL B 1 15 ? 42.844 6.645 63.725 1.00 20.89 15 VAL B CA 1
ATOM 3252 C C . VAL B 1 15 ? 42.521 6.067 65.110 1.00 20.03 15 VAL B C 1
ATOM 3253 O O . VAL B 1 15 ? 42.147 4.902 65.225 1.00 19.94 15 VAL B O 1
ATOM 3257 N N . LEU B 1 16 ? 42.648 6.879 66.154 1.00 19.00 16 LEU B N 1
ATOM 3258 C CA . LEU B 1 16 ? 42.307 6.427 67.507 1.00 18.42 16 LEU B CA 1
ATOM 3259 C C . LEU B 1 16 ? 40.838 5.993 67.599 1.00 17.70 16 LEU B C 1
ATOM 3260 O O . LEU B 1 16 ? 40.538 4.931 68.125 1.00 16.75 16 LEU B O 1
ATOM 3265 N N . LEU B 1 17 ? 39.935 6.805 67.060 1.00 17.11 17 LEU B N 1
ATOM 3266 C CA . LEU B 1 17 ? 38.508 6.548 67.184 1.00 17.12 17 LEU B CA 1
ATOM 3267 C C . LEU B 1 17 ? 38.081 5.327 66.366 1.00 17.01 17 LEU B C 1
ATOM 3268 O O . LEU B 1 17 ? 37.203 4.584 66.783 1.00 16.60 17 LEU B O 1
ATOM 3273 N N . HIS B 1 18 ? 38.710 5.123 65.214 1.00 17.11 18 HIS B N 1
ATOM 3274 C CA . HIS B 1 18 ? 38.533 3.894 64.446 1.00 17.51 18 HIS B CA 1
ATOM 3275 C C . HIS B 1 18 ? 38.912 2.676 65.294 1.00 17.11 18 HIS B C 1
ATOM 3276 O O . HIS B 1 18 ? 38.166 1.707 65.343 1.00 16.89 18 HIS B O 1
ATOM 3283 N N . ASN B 1 19 ? 40.056 2.740 65.973 1.00 16.86 19 ASN B N 1
ATOM 3284 C CA . ASN B 1 19 ? 40.505 1.635 66.833 1.00 17.14 19 ASN B CA 1
ATOM 3285 C C . ASN B 1 19 ? 39.581 1.418 68.036 1.00 17.04 19 ASN B C 1
ATOM 3286 O O . ASN B 1 19 ? 39.345 0.282 68.442 1.00 16.70 19 ASN B O 1
ATOM 3291 N N . VAL B 1 20 ? 39.053 2.509 68.587 1.00 16.79 20 VAL B N 1
ATOM 3292 C CA . VAL B 1 20 ? 38.113 2.441 69.706 1.00 16.77 20 VAL B CA 1
ATOM 3293 C C . VAL B 1 20 ? 36.847 1.711 69.261 1.00 16.85 20 VAL B C 1
ATOM 3294 O O . VAL B 1 20 ? 36.311 0.892 70.000 1.00 16.52 20 VAL B O 1
ATOM 3298 N N . ARG B 1 21 ? 36.400 2.002 68.042 1.00 17.02 21 ARG B N 1
ATOM 3299 C CA . ARG B 1 21 ? 35.201 1.394 67.465 1.00 17.58 21 ARG B CA 1
ATOM 3300 C C . ARG B 1 21 ? 35.384 -0.109 67.274 1.00 16.98 21 ARG B C 1
ATOM 3301 O O . ARG B 1 21 ? 34.483 -0.888 67.567 1.00 16.14 21 ARG B O 1
ATOM 3309 N N . VAL B 1 22 ? 36.550 -0.501 66.765 1.00 16.37 22 VAL B N 1
ATOM 3310 C CA . VAL B 1 22 ? 36.872 -1.914 66.592 1.00 16.45 22 VAL B CA 1
ATOM 3311 C C . VAL B 1 22 ? 36.822 -2.633 67.941 1.00 15.90 22 VAL B C 1
ATOM 3312 O O . VAL B 1 22 ? 36.230 -3.693 68.051 1.00 15.46 22 VAL B O 1
ATOM 3316 N N . ALA B 1 23 ? 37.435 -2.043 68.965 1.00 15.62 23 ALA B N 1
ATOM 3317 C CA . ALA B 1 23 ? 37.448 -2.647 70.295 1.00 15.62 23 ALA B CA 1
ATOM 3318 C C . ALA B 1 23 ? 36.035 -2.763 70.872 1.00 15.73 23 ALA B C 1
ATOM 3319 O O . ALA B 1 23 ? 35.672 -3.802 71.415 1.00 15.95 23 ALA B O 1
ATOM 3321 N N . ALA B 1 24 ? 35.237 -1.706 70.728 1.00 15.68 24 ALA B N 1
ATOM 3322 C CA . ALA B 1 24 ? 33.888 -1.671 71.288 1.00 15.82 24 ALA B CA 1
ATOM 3323 C C . ALA B 1 24 ? 32.952 -2.659 70.594 1.00 15.66 24 ALA B C 1
ATOM 3324 O O . ALA B 1 24 ? 32.029 -3.173 71.218 1.00 16.28 24 ALA B O 1
ATOM 3326 N N . ALA B 1 25 ? 33.195 -2.930 69.314 1.00 15.54 25 ALA B N 1
ATOM 3327 C CA . ALA B 1 25 ? 32.338 -3.820 68.528 1.00 15.93 25 ALA B CA 1
ATOM 3328 C C . ALA B 1 25 ? 32.660 -5.301 68.755 1.00 15.89 25 ALA B C 1
ATOM 3329 O O . ALA B 1 25 ? 31.910 -6.168 68.327 1.00 15.39 25 ALA B O 1
ATOM 3331 N N . HIS B 1 26 ? 33.788 -5.581 69.408 1.00 16.25 26 HIS B N 1
ATOM 3332 C CA . HIS B 1 26 ? 34.231 -6.956 69.658 1.00 16.33 26 HIS B CA 1
ATOM 3333 C C . HIS B 1 26 ? 33.378 -7.585 70.752 1.00 16.32 26 HIS B C 1
ATOM 3334 O O . HIS B 1 26 ? 33.199 -6.975 71.803 1.00 15.99 26 HIS B O 1
ATOM 3341 N N . PRO B 1 27 ? 32.858 -8.796 70.527 1.00 16.77 27 PRO B N 1
ATOM 3342 C CA . PRO B 1 27 ? 31.951 -9.426 71.502 1.00 17.04 27 PRO B CA 1
ATOM 3343 C C . PRO B 1 27 ? 32.572 -9.766 72.871 1.00 17.21 27 PRO B C 1
ATOM 3344 O O . PRO B 1 27 ? 31.835 -9.955 73.832 1.00 17.59 27 PRO B O 1
ATOM 3348 N N . ARG B 1 28 ? 33.891 -9.844 72.971 1.00 17.35 28 ARG B N 1
ATOM 3349 C CA . ARG B 1 28 ? 34.524 -10.142 74.258 1.00 17.69 28 ARG B CA 1
ATOM 3350 C C . ARG B 1 28 ? 34.914 -8.892 75.052 1.00 17.26 28 ARG B C 1
ATOM 3351 O O . ARG B 1 28 ? 35.326 -8.984 76.206 1.00 17.17 28 ARG B O 1
ATOM 3359 N N . VAL B 1 29 ? 34.733 -7.724 74.439 1.00 16.82 29 VAL B N 1
ATOM 3360 C CA . VAL B 1 29 ? 35.030 -6.448 75.084 1.00 16.66 29 VAL B CA 1
ATOM 3361 C C . VAL B 1 29 ? 33.756 -5.832 75.684 1.00 16.60 29 VAL B C 1
ATOM 3362 O O . VAL B 1 29 ? 32.753 -5.617 74.982 1.00 15.51 29 VAL B O 1
ATOM 3366 N N . HIS B 1 30 ? 33.807 -5.567 76.989 1.00 16.71 30 HIS B N 1
ATOM 3367 C CA . HIS B 1 30 ? 32.667 -5.021 77.722 1.00 17.38 30 HIS B CA 1
ATOM 3368 C C . HIS B 1 30 ? 32.820 -3.549 78.074 1.00 16.74 30 HIS B C 1
ATOM 3369 O O . HIS B 1 30 ? 31.874 -2.933 78.548 1.00 16.63 30 HIS B O 1
ATOM 3376 N N . GLU B 1 31 ? 34.011 -2.995 77.863 1.00 15.96 31 GLU B N 1
ATOM 3377 C CA . GLU B 1 31 ? 34.256 -1.576 78.102 1.00 15.59 31 GLU B CA 1
ATOM 3378 C C . GLU B 1 31 ? 35.550 -1.143 77.419 1.00 15.04 31 GLU B C 1
ATOM 3379 O O . GLU B 1 31 ? 36.504 -1.908 77.335 1.00 14.01 31 GLU B O 1
ATOM 3385 N N . VAL B 1 32 ? 35.561 0.088 76.926 1.00 14.86 32 VAL B N 1
ATOM 3386 C CA . VAL B 1 32 ? 36.752 0.692 76.371 1.00 14.95 32 VAL B CA 1
ATOM 3387 C C . VAL B 1 32 ? 37.047 1.963 77.157 1.00 15.53 32 VAL B C 1
ATOM 3388 O O . VAL B 1 32 ? 36.158 2.785 77.392 1.00 15.19 32 VAL B O 1
ATOM 3392 N N . LEU B 1 33 ? 38.300 2.105 77.568 1.00 16.19 33 LEU B N 1
ATOM 3393 C CA . LEU B 1 33 ? 38.784 3.275 78.281 1.00 16.83 33 LEU B CA 1
ATOM 3394 C C . LEU B 1 33 ? 39.890 3.956 77.482 1.00 17.08 33 LEU B C 1
ATOM 3395 O O . LEU B 1 33 ? 40.871 3.316 77.119 1.00 16.66 33 LEU B O 1
ATOM 3400 N N . CYS B 1 34 ? 39.733 5.248 77.216 1.00 17.07 34 CYS B N 1
ATOM 3401 C CA . CYS B 1 34 ? 40.795 6.051 76.629 1.00 17.56 34 CYS B CA 1
ATOM 3402 C C . CYS B 1 34 ? 41.352 6.963 77.721 1.00 17.73 34 CYS B C 1
ATOM 3403 O O . CYS B 1 34 ? 40.609 7.730 78.324 1.00 16.54 34 CYS B O 1
ATOM 3406 N N . ILE B 1 35 ? 42.644 6.832 78.010 1.00 17.98 35 ILE B N 1
ATOM 3407 C CA . ILE B 1 35 ? 43.311 7.655 79.022 1.00 18.71 35 ILE B CA 1
ATOM 3408 C C . ILE B 1 35 ? 44.193 8.677 78.323 1.00 18.34 35 ILE B C 1
ATOM 3409 O O . ILE B 1 35 ? 45.199 8.310 77.716 1.00 18.03 35 ILE B O 1
ATOM 3414 N N . GLY B 1 36 ? 43.816 9.950 78.413 1.00 18.23 36 GLY B N 1
ATOM 3415 C CA . GLY B 1 36 ? 44.545 11.034 77.776 1.00 18.60 36 GLY B CA 1
ATOM 3416 C C . GLY B 1 36 ? 45.595 11.715 78.648 1.00 18.70 36 GLY B C 1
ATOM 3417 O O . GLY B 1 36 ? 45.459 11.798 79.855 1.00 19.29 36 GLY B O 1
ATOM 3418 N N . TYR B 1 37 ? 46.626 12.241 78.007 1.00 18.90 37 TYR B N 1
ATOM 3419 C CA . TYR B 1 37 ? 47.692 13.004 78.659 1.00 18.85 37 TYR B CA 1
ATOM 3420 C C . TYR B 1 37 ? 47.166 14.303 79.268 1.00 18.94 37 TYR B C 1
ATOM 3421 O O . TYR B 1 37 ? 47.462 14.633 80.415 1.00 18.14 37 TYR B O 1
ATOM 3430 N N . GLU B 1 38 ? 46.383 15.031 78.480 1.00 19.32 38 GLU B N 1
ATOM 3431 C CA . GLU B 1 38 ? 45.845 16.320 78.879 1.00 19.53 38 GLU B CA 1
ATOM 3432 C C . GLU B 1 38 ? 44.625 16.655 78.031 1.00 19.88 38 GLU B C 1
ATOM 3433 O O . GLU B 1 38 ? 44.348 15.977 77.050 1.00 19.38 38 GLU B O 1
ATOM 3439 N N . ARG B 1 39 ? 43.925 17.725 78.394 1.00 20.21 39 ARG B N 1
ATOM 3440 C CA . ARG B 1 39 ? 42.748 18.183 77.660 1.00 20.78 39 ARG B CA 1
ATOM 3441 C C . ARG B 1 39 ? 43.134 18.961 76.387 1.00 20.84 39 ARG B C 1
ATOM 3442 O O . ARG B 1 39 ? 42.851 20.144 76.258 1.00 20.73 39 ARG B O 1
ATOM 3450 N N . ASP B 1 40 ? 43.779 18.271 75.447 1.00 21.55 40 ASP B N 1
ATOM 3451 C CA . ASP B 1 40 ? 44.187 18.852 74.169 1.00 22.06 40 ASP B CA 1
ATOM 3452 C C . ASP B 1 40 ? 43.103 18.625 73.100 1.00 22.58 40 ASP B C 1
ATOM 3453 O O . ASP B 1 40 ? 41.972 18.245 73.427 1.00 22.54 40 ASP B O 1
ATOM 3458 N N . GLN B 1 41 ? 43.448 18.869 71.834 1.00 22.98 41 GLN B N 1
ATOM 3459 C CA . GLN B 1 41 ? 42.504 18.711 70.722 1.00 23.48 41 GLN B CA 1
ATOM 3460 C C . GLN B 1 41 ? 42.113 17.250 70.531 1.00 22.52 41 GLN B C 1
ATOM 3461 O O . GLN B 1 41 ? 40.954 16.961 70.294 1.00 22.42 41 GLN B O 1
ATOM 3467 N N . THR B 1 42 ? 43.085 16.346 70.618 1.00 22.21 42 THR B N 1
ATOM 3468 C CA . THR B 1 42 ? 42.809 14.920 70.550 1.00 21.93 42 THR B CA 1
ATOM 3469 C C . THR B 1 42 ? 41.780 14.543 71.613 1.00 21.46 42 THR B C 1
ATOM 3470 O O . THR B 1 42 ? 40.778 13.918 71.293 1.00 21.23 42 THR B O 1
ATOM 3474 N N . TYR B 1 43 ? 42.019 14.952 72.862 1.00 20.96 43 TYR B N 1
ATOM 3475 C CA . TYR B 1 43 ? 41.122 14.633 73.983 1.00 20.35 43 TYR B CA 1
ATOM 3476 C C . TYR B 1 43 ? 39.692 15.050 73.706 1.00 20.09 43 TYR B C 1
ATOM 3477 O O . TYR B 1 43 ? 38.782 14.263 73.886 1.00 19.51 43 TYR B O 1
ATOM 3486 N N . GLU B 1 44 ? 39.494 16.288 73.275 1.00 20.23 44 GLU B N 1
ATOM 3487 C CA . GLU B 1 44 ? 38.138 16.819 73.113 1.00 20.67 44 GLU B CA 1
ATOM 3488 C C . GLU B 1 44 ? 37.420 16.131 71.956 1.00 19.99 44 GLU B C 1
ATOM 3489 O O . GLU B 1 44 ? 36.228 15.915 72.024 1.00 19.57 44 GLU B O 1
ATOM 3495 N N . ALA B 1 45 ? 38.163 15.776 70.912 1.00 19.85 45 ALA B N 1
ATOM 3496 C CA . ALA B 1 45 ? 37.634 14.986 69.801 1.00 19.77 45 ALA B CA 1
ATOM 3497 C C . ALA B 1 45 ? 37.152 13.612 70.273 1.00 19.40 45 ALA B C 1
ATOM 3498 O O . ALA B 1 45 ? 36.108 13.137 69.839 1.00 19.15 45 ALA B O 1
ATOM 3500 N N . VAL B 1 46 ? 37.914 12.994 71.168 1.00 19.24 46 VAL B N 1
ATOM 3501 C CA . VAL B 1 46 ? 37.598 11.661 71.672 1.00 19.38 46 VAL B CA 1
ATOM 3502 C C . VAL B 1 46 ? 36.404 11.699 72.635 1.00 19.43 46 VAL B C 1
ATOM 3503 O O . VAL B 1 46 ? 35.499 10.869 72.540 1.00 19.03 46 VAL B O 1
ATOM 3507 N N . GLU B 1 47 ? 36.404 12.674 73.541 1.00 19.62 47 GLU B N 1
ATOM 3508 C CA . GLU B 1 47 ? 35.309 12.881 74.497 1.00 20.13 47 GLU B CA 1
ATOM 3509 C C . GLU B 1 47 ? 33.964 13.091 73.782 1.00 19.89 47 GLU B C 1
ATOM 3510 O O . GLU B 1 47 ? 32.933 12.551 74.189 1.00 20.06 47 GLU B O 1
ATOM 3516 N N . ARG B 1 48 ? 34.006 13.863 72.702 1.00 19.60 48 ARG B N 1
ATOM 3517 C CA . ARG B 1 48 ? 32.839 14.170 71.871 1.00 19.91 48 ARG B CA 1
ATOM 3518 C C . ARG B 1 48 ? 32.296 12.920 71.160 1.00 19.38 48 ARG B C 1
ATOM 3519 O O . ARG B 1 48 ? 31.094 12.712 71.084 1.00 19.00 48 ARG B O 1
ATOM 3527 N N . ALA B 1 49 ? 33.203 12.096 70.645 1.00 18.97 49 ALA B N 1
ATOM 3528 C CA . ALA B 1 49 ? 32.846 10.937 69.832 1.00 18.84 49 ALA B CA 1
ATOM 3529 C C . ALA B 1 49 ? 32.399 9.722 70.647 1.00 18.67 49 ALA B C 1
ATOM 3530 O O . ALA B 1 49 ? 31.684 8.864 70.128 1.00 18.53 49 ALA B O 1
ATOM 3532 N N . ALA B 1 50 ? 32.805 9.656 71.914 1.00 18.55 50 ALA B N 1
ATOM 3533 C CA . ALA B 1 50 ? 32.652 8.439 72.712 1.00 18.36 50 ALA B CA 1
ATOM 3534 C C . ALA B 1 50 ? 31.200 7.994 72.929 1.00 18.46 50 ALA B C 1
ATOM 3535 O O . ALA B 1 50 ? 30.933 6.796 72.847 1.00 18.34 50 ALA B O 1
ATOM 3537 N N . PRO B 1 51 ? 30.274 8.918 73.220 1.00 18.45 51 PRO B N 1
ATOM 3538 C CA . PRO B 1 51 ? 28.852 8.565 73.374 1.00 18.40 51 PRO B CA 1
ATOM 3539 C C . PRO B 1 51 ? 28.204 7.867 72.161 1.00 18.35 51 PRO B C 1
ATOM 3540 O O . PRO B 1 51 ? 27.472 6.899 72.349 1.00 18.15 51 PRO B O 1
ATOM 3544 N N . GLU B 1 52 ? 28.456 8.362 70.952 1.00 18.30 52 GLU B N 1
ATOM 3545 C CA . GLU B 1 52 ? 27.935 7.743 69.734 1.00 18.44 52 GLU B CA 1
ATOM 3546 C C . GLU B 1 52 ? 28.486 6.326 69.555 1.00 18.33 52 GLU B C 1
ATOM 3547 O O . GLU B 1 52 ? 27.774 5.450 69.069 1.00 17.91 52 GLU B O 1
ATOM 3553 N N . ILE B 1 53 ? 29.745 6.109 69.940 1.00 18.05 53 ILE B N 1
ATOM 3554 C CA . ILE B 1 53 ? 30.357 4.781 69.830 1.00 18.30 53 ILE B CA 1
ATOM 3555 C C . ILE B 1 53 ? 29.701 3.814 70.816 1.00 18.40 53 ILE B C 1
ATOM 3556 O O . ILE B 1 53 ? 29.389 2.682 70.451 1.00 18.46 53 ILE B O 1
ATOM 3561 N N . SER B 1 54 ? 29.464 4.283 72.040 1.00 18.42 54 SER B N 1
ATOM 3562 C CA . SER B 1 54 ? 28.810 3.492 73.085 1.00 18.62 54 SER B CA 1
ATOM 3563 C C . SER B 1 54 ? 27.399 3.067 72.689 1.00 18.92 54 SER B C 1
ATOM 3564 O O . SER B 1 54 ? 26.970 1.950 72.979 1.00 18.93 54 SER B O 1
ATOM 3567 N N . ARG B 1 55 ? 26.690 3.972 72.029 1.00 19.24 55 ARG B N 1
ATOM 3568 C CA . ARG B 1 55 ? 25.308 3.750 71.619 1.00 19.82 55 ARG B CA 1
ATOM 3569 C C . ARG B 1 55 ? 25.240 2.734 70.471 1.00 19.43 55 ARG B C 1
ATOM 3570 O O . ARG B 1 55 ? 24.415 1.820 70.491 1.00 19.49 55 ARG B O 1
ATOM 3578 N N . ALA B 1 56 ? 26.138 2.886 69.498 1.00 19.21 56 ALA B N 1
ATOM 3579 C CA . ALA B 1 56 ? 26.151 2.062 68.288 1.00 19.10 56 ALA B CA 1
ATOM 3580 C C . ALA B 1 56 ? 26.623 0.622 68.522 1.00 18.93 56 ALA B C 1
ATOM 3581 O O . ALA B 1 56 ? 26.197 -0.288 67.814 1.00 19.02 56 ALA B O 1
ATOM 3583 N N . THR B 1 57 ? 27.504 0.421 69.500 1.00 18.57 57 THR B N 1
ATOM 3584 C CA . THR B 1 57 ? 28.051 -0.903 69.796 1.00 18.15 57 THR B CA 1
ATOM 3585 C C . THR B 1 57 ? 27.431 -1.555 71.020 1.00 18.23 57 THR B C 1
ATOM 3586 O O . THR B 1 57 ? 27.552 -2.765 71.194 1.00 18.68 57 THR B O 1
ATOM 3590 N N . GLY B 1 58 ? 26.781 -0.764 71.870 1.00 18.00 58 GLY B N 1
ATOM 3591 C CA . GLY B 1 58 ? 26.281 -1.247 73.148 1.00 17.86 58 GLY B CA 1
ATOM 3592 C C . GLY B 1 58 ? 27.361 -1.459 74.196 1.00 17.83 58 GLY B C 1
ATOM 3593 O O . GLY B 1 58 ? 27.090 -1.987 75.272 1.00 18.15 58 GLY B O 1
ATOM 3594 N N . THR B 1 59 ? 28.586 -1.036 73.887 1.00 17.83 59 THR B N 1
ATOM 3595 C CA . THR B 1 59 ? 29.726 -1.174 74.783 1.00 17.50 59 THR B CA 1
ATOM 3596 C C . THR B 1 59 ? 30.126 0.221 75.268 1.00 17.44 59 THR B C 1
ATOM 3597 O O . THR B 1 59 ? 30.403 1.097 74.451 1.00 17.25 59 THR B O 1
ATOM 3601 N N . PRO B 1 60 ? 30.157 0.437 76.582 1.00 17.38 60 PRO B N 1
ATOM 3602 C CA . PRO B 1 60 ? 30.492 1.762 77.120 1.00 17.46 60 PRO B CA 1
ATOM 3603 C C . PRO B 1 60 ? 31.939 2.173 76.825 1.00 17.56 60 PRO B C 1
ATOM 3604 O O . PRO B 1 60 ? 32.869 1.387 77.008 1.00 17.24 60 PRO B O 1
ATOM 3608 N N . VAL B 1 61 ? 32.100 3.399 76.342 1.00 17.59 61 VAL B N 1
ATOM 3609 C CA . VAL B 1 61 ? 33.401 3.984 76.064 1.00 17.70 61 VAL B CA 1
ATOM 3610 C C . VAL B 1 61 ? 33.529 5.224 76.930 1.00 18.14 61 VAL B C 1
ATOM 3611 O O . VAL B 1 61 ? 32.703 6.136 76.840 1.00 17.53 61 VAL B O 1
ATOM 3615 N N . SER B 1 62 ? 34.534 5.260 77.793 1.00 18.46 62 SER B N 1
ATOM 3616 C CA . SER B 1 62 ? 34.776 6.467 78.569 1.00 19.33 62 SER B CA 1
ATOM 3617 C C . SER B 1 62 ? 36.162 7.000 78.339 1.00 19.27 62 SER B C 1
ATOM 3618 O O . SER B 1 62 ? 37.063 6.282 77.909 1.00 19.01 62 SER B O 1
ATOM 3621 N N . VAL B 1 63 ? 36.307 8.279 78.636 1.00 19.62 63 VAL B N 1
ATOM 3622 C CA . VAL B 1 63 ? 37.543 9.006 78.448 1.00 20.04 63 VAL B CA 1
ATOM 3623 C C . VAL B 1 63 ? 37.885 9.681 79.769 1.00 20.05 63 VAL B C 1
ATOM 3624 O O . VAL B 1 63 ? 37.019 10.319 80.379 1.00 19.68 63 VAL B O 1
ATOM 3628 N N . ARG B 1 64 ? 39.130 9.520 80.205 1.00 19.89 64 ARG B N 1
ATOM 3629 C CA . ARG B 1 64 ? 39.633 10.148 81.426 1.00 20.40 64 ARG B CA 1
ATOM 3630 C C . ARG B 1 64 ? 41.029 10.714 81.203 1.00 19.81 64 ARG B C 1
ATOM 3631 O O . ARG B 1 64 ? 41.735 10.287 80.303 1.00 19.02 64 ARG B O 1
ATOM 3639 N N . LEU B 1 65 ? 41.405 11.666 82.050 1.00 19.15 65 LEU B N 1
ATOM 3640 C CA . LEU B 1 65 ? 42.755 12.208 82.101 1.00 19.35 65 LEU B CA 1
ATOM 3641 C C . LEU B 1 65 ? 43.635 11.285 82.931 1.00 18.85 65 LEU B C 1
ATOM 3642 O O . LEU B 1 65 ? 43.179 10.745 83.935 1.00 18.22 65 LEU B O 1
ATOM 3647 N N . GLN B 1 66 ? 44.895 11.123 82.532 1.00 18.40 66 GLN B N 1
ATOM 3648 C CA . GLN B 1 66 ? 45.854 10.404 83.361 1.00 18.62 66 GLN B CA 1
ATOM 3649 C C . GLN B 1 66 ? 46.060 11.143 84.677 1.00 18.73 66 GLN B C 1
ATOM 3650 O O . GLN B 1 66 ? 46.047 12.374 84.721 1.00 18.62 66 GLN B O 1
ATOM 3656 N N . GLU B 1 67 ? 46.216 10.368 85.741 1.00 18.33 67 GLU B N 1
ATOM 3657 C CA . GLU B 1 67 ? 46.433 10.880 87.083 1.00 18.34 67 GLU B CA 1
ATOM 3658 C C . GLU B 1 67 ? 47.933 10.938 87.329 1.00 18.37 67 GLU B C 1
ATOM 3659 O O . GLU B 1 67 ? 48.705 10.317 86.597 1.00 18.33 67 GLU B O 1
ATOM 3665 N N . ARG B 1 68 ? 48.350 11.699 88.335 1.00 18.32 68 ARG B N 1
ATOM 3666 C CA . ARG B 1 68 ? 49.758 11.799 88.705 1.00 18.52 68 ARG B CA 1
ATOM 3667 C C . ARG B 1 68 ? 49.993 10.790 89.821 1.00 18.17 68 ARG B C 1
ATOM 3668 O O . ARG B 1 68 ? 49.690 11.057 90.976 1.00 17.60 68 ARG B O 1
ATOM 3676 N N . LEU B 1 69 ? 50.513 9.623 89.451 1.00 18.21 69 LEU B N 1
ATOM 3677 C CA . LEU B 1 69 ? 50.700 8.507 90.381 1.00 18.48 69 LEU B CA 1
ATOM 3678 C C . LEU B 1 69 ? 52.166 8.195 90.706 1.00 18.62 69 LEU B C 1
ATOM 3679 O O . LEU B 1 69 ? 52.452 7.617 91.760 1.00 18.92 69 LEU B O 1
ATOM 3684 N N . GLY B 1 70 ? 53.081 8.567 89.813 1.00 18.35 70 GLY B N 1
ATOM 3685 C CA . GLY B 1 70 ? 54.503 8.318 89.991 1.00 18.15 70 GLY B CA 1
ATOM 3686 C C . GLY B 1 70 ? 55.307 9.577 90.298 1.00 18.53 70 GLY B C 1
ATOM 3687 O O . GLY B 1 70 ? 54.736 10.627 90.591 1.00 17.66 70 GLY B O 1
ATOM 3688 N N . THR B 1 71 ? 56.633 9.464 90.201 1.00 18.34 71 THR B N 1
ATOM 3689 C CA . THR B 1 71 ? 57.561 10.494 90.679 1.00 18.96 71 THR B CA 1
ATOM 3690 C C . THR B 1 71 ? 58.599 10.931 89.654 1.00 18.69 71 THR B C 1
ATOM 3691 O O . THR B 1 71 ? 59.462 11.730 89.971 1.00 19.11 71 THR B O 1
ATOM 3695 N N . LEU B 1 72 ? 58.529 10.396 88.442 1.00 18.05 72 LEU B N 1
ATOM 3696 C CA . LEU B 1 72 ? 59.449 10.763 87.370 1.00 18.42 72 LEU B CA 1
ATOM 3697 C C . LEU B 1 72 ? 58.733 11.739 86.427 1.00 17.64 72 LEU B C 1
ATOM 3698 O O . LEU B 1 72 ? 57.777 12.359 86.829 1.00 16.75 72 LEU B O 1
ATOM 3703 N N . ARG B 1 73 ? 59.188 11.896 85.184 1.00 17.37 73 ARG B N 1
ATOM 3704 C CA . ARG B 1 73 ? 58.461 12.719 84.204 1.00 17.04 73 ARG B CA 1
ATOM 3705 C C . ARG B 1 73 ? 57.039 12.160 84.062 1.00 17.34 73 ARG B C 1
ATOM 3706 O O . ARG B 1 73 ? 56.873 10.931 83.964 1.00 16.65 73 ARG B O 1
ATOM 3714 N N . PRO B 1 74 ? 56.018 13.027 84.095 1.00 17.33 74 PRO B N 1
ATOM 3715 C CA . PRO B 1 74 ? 54.640 12.578 83.850 1.00 17.54 74 PRO B CA 1
ATOM 3716 C C . PRO B 1 74 ? 54.463 12.145 82.396 1.00 17.86 74 PRO B C 1
ATOM 3717 O O . PRO B 1 74 ? 54.424 12.979 81.494 1.00 17.53 74 PRO B O 1
ATOM 3721 N N . GLY B 1 75 ? 54.357 10.838 82.190 1.00 17.63 75 GLY B N 1
ATOM 3722 C CA . GLY B 1 75 ? 54.326 10.281 80.855 1.00 17.59 75 GLY B CA 1
ATOM 3723 C C . GLY B 1 75 ? 53.538 8.992 80.789 1.00 17.69 75 GLY B C 1
ATOM 3724 O O . GLY B 1 75 ? 52.513 8.818 81.450 1.00 16.62 75 GLY B O 1
ATOM 3725 N N . LYS B 1 76 ? 54.049 8.069 79.993 1.00 17.88 76 LYS B N 1
ATOM 3726 C CA . LYS B 1 76 ? 53.309 6.873 79.638 1.00 18.34 76 LYS B CA 1
ATOM 3727 C C . LYS B 1 76 ? 52.918 6.049 80.860 1.00 17.20 76 LYS B C 1
ATOM 3728 O O . LYS B 1 76 ? 51.830 5.498 80.911 1.00 17.24 76 LYS B O 1
ATOM 3734 N N . GLY B 1 77 ? 53.817 5.959 81.830 1.00 16.36 77 GLY B N 1
ATOM 3735 C CA . GLY B 1 77 ? 53.574 5.196 83.038 1.00 15.98 77 GLY B CA 1
ATOM 3736 C C . GLY B 1 77 ? 52.409 5.684 83.871 1.00 15.86 77 GLY B C 1
ATOM 3737 O O . GLY B 1 77 ? 51.632 4.877 84.367 1.00 15.92 77 GLY B O 1
ATOM 3738 N N . ASP B 1 78 ? 52.284 7.000 84.040 1.00 15.99 78 ASP B N 1
ATOM 3739 C CA . ASP B 1 78 ? 51.115 7.576 84.683 1.00 15.93 78 ASP B CA 1
ATOM 3740 C C . ASP B 1 78 ? 49.844 7.178 83.931 1.00 15.90 78 ASP B C 1
ATOM 3741 O O . ASP B 1 78 ? 48.838 6.849 84.546 1.00 16.40 78 ASP B O 1
ATOM 3746 N N . GLY B 1 79 ? 49.891 7.209 82.604 1.00 15.67 79 GLY B N 1
ATOM 3747 C CA . GLY B 1 79 ? 48.762 6.795 81.788 1.00 16.00 79 GLY B CA 1
ATOM 3748 C C . GLY B 1 79 ? 48.335 5.360 82.030 1.00 15.93 79 GLY B C 1
ATOM 3749 O O . GLY B 1 79 ? 47.172 5.085 82.333 1.00 16.18 79 GLY B O 1
ATOM 3750 N N . MET B 1 80 ? 49.283 4.440 81.925 1.00 16.51 80 MET B N 1
ATOM 3751 C CA . MET B 1 80 ? 48.980 3.020 82.070 1.00 16.82 80 MET B CA 1
ATOM 3752 C C . MET B 1 80 ? 48.609 2.650 83.516 1.00 16.75 80 MET B C 1
ATOM 3753 O O . MET B 1 80 ? 47.716 1.845 83.731 1.00 17.00 80 MET B O 1
ATOM 3758 N N . ASN B 1 81 ? 49.269 3.255 84.499 1.00 16.93 81 ASN B N 1
ATOM 3759 C CA . ASN B 1 81 ? 48.964 2.970 85.904 1.00 16.83 81 ASN B CA 1
ATOM 3760 C C . ASN B 1 81 ? 47.612 3.544 86.322 1.00 16.96 81 ASN B C 1
ATOM 3761 O O . ASN B 1 81 ? 46.949 2.997 87.203 1.00 17.09 81 ASN B O 1
ATOM 3766 N N . THR B 1 82 ? 47.197 4.639 85.682 1.00 16.55 82 THR B N 1
ATOM 3767 C CA . THR B 1 82 ? 45.859 5.182 85.881 1.00 15.99 82 THR B CA 1
ATOM 3768 C C . THR B 1 82 ? 44.815 4.190 85.423 1.00 15.55 82 THR B C 1
ATOM 3769 O O . THR B 1 82 ? 43.812 3.993 86.086 1.00 15.04 82 THR B O 1
ATOM 3773 N N . ALA B 1 83 ? 45.057 3.587 84.268 1.00 15.88 83 ALA B N 1
ATOM 3774 C CA . ALA B 1 83 ? 44.160 2.590 83.696 1.00 15.84 83 ALA B CA 1
ATOM 3775 C C . ALA B 1 83 ? 44.071 1.368 84.600 1.00 16.04 83 ALA B C 1
ATOM 3776 O O . ALA B 1 83 ? 42.993 0.820 84.794 1.00 15.22 83 ALA B O 1
ATOM 3778 N N . LEU B 1 84 ? 45.208 0.952 85.149 1.00 16.31 84 LEU B N 1
ATOM 3779 C CA . LEU B 1 84 ? 45.239 -0.138 86.122 1.00 16.89 84 LEU B CA 1
ATOM 3780 C C . LEU B 1 84 ? 44.353 0.209 87.312 1.00 17.01 84 LEU B C 1
ATOM 3781 O O . LEU B 1 84 ? 43.587 -0.627 87.770 1.00 16.91 84 LEU B O 1
ATOM 3786 N N . ARG B 1 85 ? 44.448 1.441 87.804 1.00 17.42 85 ARG B N 1
ATOM 3787 C CA . ARG B 1 85 ? 43.665 1.845 88.972 1.00 18.21 85 ARG B CA 1
ATOM 3788 C C . ARG B 1 85 ? 42.167 1.803 88.672 1.00 18.23 85 ARG B C 1
ATOM 3789 O O . ARG B 1 85 ? 41.387 1.283 89.471 1.00 18.05 85 ARG B O 1
ATOM 3797 N N . TYR B 1 86 ? 41.771 2.347 87.523 1.00 18.01 86 TYR B N 1
ATOM 3798 C CA . TYR B 1 86 ? 40.373 2.329 87.109 1.00 17.95 86 TYR B CA 1
ATOM 3799 C C . TYR B 1 86 ? 39.866 0.900 86.980 1.00 17.80 86 TYR B C 1
ATOM 3800 O O . TYR B 1 86 ? 38.790 0.569 87.465 1.00 17.31 86 TYR B O 1
ATOM 3809 N N . PHE B 1 87 ? 40.653 0.066 86.306 1.00 17.46 87 PHE B N 1
ATOM 3810 C CA . PHE B 1 87 ? 40.337 -1.345 86.104 1.00 17.56 87 PHE B CA 1
ATOM 3811 C C . PHE B 1 87 ? 40.083 -2.049 87.444 1.00 17.72 87 PHE B C 1
ATOM 3812 O O . PHE B 1 87 ? 39.101 -2.774 87.598 1.00 17.11 87 PHE B O 1
ATOM 3820 N N . LEU B 1 88 ? 40.946 -1.785 88.419 1.00 18.26 88 LEU B N 1
ATOM 3821 C CA . LEU B 1 88 ? 40.921 -2.485 89.705 1.00 18.84 88 LEU B CA 1
ATOM 3822 C C . LEU B 1 88 ? 39.891 -1.929 90.691 1.00 19.12 88 LEU B C 1
ATOM 3823 O O . LEU B 1 88 ? 39.250 -2.690 91.401 1.00 19.03 88 LEU B O 1
ATOM 3828 N N . GLU B 1 89 ? 39.742 -0.606 90.739 1.00 19.68 89 GLU B N 1
ATOM 3829 C CA . GLU B 1 89 ? 38.918 0.044 91.754 1.00 20.06 89 GLU B CA 1
ATOM 3830 C C . GLU B 1 89 ? 37.500 0.385 91.275 1.00 20.28 89 GLU B C 1
ATOM 3831 O O . GLU B 1 89 ? 36.619 0.585 92.092 1.00 19.74 89 GLU B O 1
ATOM 3837 N N . GLU B 1 90 ? 37.285 0.442 89.962 1.00 20.47 90 GLU B N 1
ATOM 3838 C CA . GLU B 1 90 ? 36.001 0.877 89.399 1.00 20.69 90 GLU B CA 1
ATOM 3839 C C . GLU B 1 90 ? 35.336 -0.113 88.424 1.00 20.51 90 GLU B C 1
ATOM 3840 O O . GLU B 1 90 ? 34.282 0.190 87.869 1.00 20.56 90 GLU B O 1
ATOM 3846 N N . THR B 1 91 ? 35.943 -1.279 88.197 1.00 20.33 91 THR B N 1
ATOM 3847 C CA . THR B 1 91 ? 35.316 -2.322 87.387 1.00 20.12 91 THR B CA 1
ATOM 3848 C C . THR B 1 91 ? 35.487 -3.690 88.025 1.00 20.53 91 THR B C 1
ATOM 3849 O O . THR B 1 91 ? 36.250 -3.857 88.977 1.00 20.46 91 THR B O 1
ATOM 3853 N N . GLN B 1 92 ? 34.771 -4.661 87.468 1.00 20.93 92 GLN B N 1
ATOM 3854 C CA . GLN B 1 92 ? 34.891 -6.059 87.860 1.00 21.50 92 GLN B CA 1
ATOM 3855 C C . GLN B 1 92 ? 35.358 -6.943 86.706 1.00 20.56 92 GLN B C 1
ATOM 3856 O O . GLN B 1 92 ? 35.295 -8.160 86.803 1.00 19.99 92 GLN B O 1
ATOM 3862 N N . TRP B 1 93 ? 35.852 -6.336 85.629 1.00 19.70 93 TRP B N 1
ATOM 3863 C CA . TRP B 1 93 ? 36.315 -7.103 84.475 1.00 19.23 93 TRP B CA 1
ATOM 3864 C C . TRP B 1 93 ? 37.514 -7.968 84.865 1.00 18.95 93 TRP B C 1
ATOM 3865 O O . TRP B 1 93 ? 38.305 -7.592 85.725 1.00 18.66 93 TRP B O 1
ATOM 3876 N N . GLU B 1 94 ? 37.631 -9.128 84.227 1.00 18.71 94 GLU B N 1
ATOM 3877 C CA . GLU B 1 94 ? 38.651 -10.112 84.575 1.00 19.19 94 GLU B CA 1
ATOM 3878 C C . GLU B 1 94 ? 39.967 -9.912 83.825 1.00 18.37 94 GLU B C 1
ATOM 3879 O O . GLU B 1 94 ? 40.983 -10.483 84.203 1.00 18.44 94 GLU B O 1
ATOM 3885 N N . ARG B 1 95 ? 39.940 -9.129 82.749 1.00 17.48 95 ARG B N 1
ATOM 3886 C CA . ARG B 1 95 ? 41.111 -8.935 81.898 1.00 16.57 95 ARG B CA 1
ATOM 3887 C C . ARG B 1 95 ? 41.162 -7.510 81.381 1.00 16.03 95 ARG B C 1
ATOM 3888 O O . ARG B 1 95 ? 40.127 -6.903 81.135 1.00 14.91 95 ARG B O 1
ATOM 3896 N N . ILE B 1 96 ? 42.377 -7.005 81.193 1.00 15.48 96 ILE B N 1
ATOM 3897 C CA . ILE B 1 96 ? 42.605 -5.668 80.665 1.00 15.33 96 ILE B CA 1
ATOM 3898 C C . ILE B 1 96 ? 43.591 -5.764 79.505 1.00 15.27 96 ILE B C 1
ATOM 3899 O O . ILE B 1 96 ? 44.624 -6.421 79.629 1.00 15.22 96 ILE B O 1
ATOM 3904 N N . HIS B 1 97 ? 43.258 -5.141 78.377 1.00 15.10 97 HIS B N 1
ATOM 3905 C CA . HIS B 1 97 ? 44.186 -5.011 77.266 1.00 15.07 97 HIS B CA 1
ATOM 3906 C C . HIS B 1 97 ? 44.704 -3.579 77.237 1.00 14.90 97 HIS B C 1
ATOM 3907 O O . HIS B 1 97 ? 43.996 -2.657 77.639 1.00 14.72 97 HIS B O 1
ATOM 3914 N N . PHE B 1 98 ? 45.922 -3.402 76.734 1.00 14.77 98 PHE B N 1
ATOM 3915 C CA . PHE B 1 98 ? 46.437 -2.102 76.311 1.00 15.05 98 PHE B CA 1
ATOM 3916 C C . PHE B 1 98 ? 46.817 -2.189 74.837 1.00 15.59 98 PHE B C 1
ATOM 3917 O O . PHE B 1 98 ? 47.362 -3.211 74.402 1.00 15.41 98 PHE B O 1
ATOM 3925 N N . TYR B 1 99 ? 46.495 -1.139 74.078 1.00 15.83 99 TYR B N 1
ATOM 3926 C CA . TYR B 1 99 ? 46.979 -0.939 72.709 1.00 16.64 99 TYR B CA 1
ATOM 3927 C C . TYR B 1 99 ? 47.352 0.529 72.523 1.00 17.61 99 TYR B C 1
ATOM 3928 O O . TYR B 1 99 ? 46.679 1.419 73.042 1.00 17.13 99 TYR B O 1
ATOM 3937 N N . ASP B 1 100 ? 48.417 0.783 71.776 1.00 18.87 100 ASP B N 1
ATOM 3938 C CA . ASP B 1 100 ? 48.793 2.159 71.438 1.00 19.96 100 ASP B CA 1
ATOM 3939 C C . ASP B 1 100 ? 47.728 2.789 70.534 1.00 19.61 100 ASP B C 1
ATOM 3940 O O . ASP B 1 100 ? 47.080 2.102 69.740 1.00 19.05 100 ASP B O 1
ATOM 3945 N N . ALA B 1 101 ? 47.555 4.103 70.668 1.00 19.97 101 ALA B N 1
ATOM 3946 C CA . ALA B 1 101 ? 46.488 4.833 69.993 1.00 20.32 101 ALA B CA 1
ATOM 3947 C C . ALA B 1 101 ? 46.677 4.959 68.490 1.00 20.89 101 ALA B C 1
ATOM 3948 O O . ALA B 1 101 ? 45.701 5.125 67.759 1.00 20.98 101 ALA B O 1
ATOM 3950 N N . ASP B 1 102 ? 47.925 4.902 68.033 1.00 21.93 102 ASP B N 1
ATOM 3951 C CA . ASP B 1 102 ? 48.241 5.109 66.615 1.00 22.97 102 ASP B CA 1
ATOM 3952 C C . ASP B 1 102 ? 48.537 3.831 65.812 1.00 23.62 102 ASP B C 1
ATOM 3953 O O . ASP B 1 102 ? 49.070 3.910 64.698 1.00 23.63 102 ASP B O 1
ATOM 3958 N N . ILE B 1 103 ? 48.200 2.659 66.349 1.00 23.70 103 ILE B N 1
ATOM 3959 C CA . ILE B 1 103 ? 48.323 1.430 65.552 1.00 23.80 103 ILE B CA 1
ATOM 3960 C C . ILE B 1 103 ? 47.503 1.558 64.258 1.00 23.78 103 ILE B C 1
ATOM 3961 O O . ILE B 1 103 ? 46.390 2.088 64.255 1.00 23.68 103 ILE B O 1
ATOM 3966 N N . THR B 1 104 ? 48.075 1.073 63.161 1.00 24.00 104 THR B N 1
ATOM 3967 C CA . THR B 1 104 ? 47.566 1.336 61.810 1.00 24.25 104 THR B CA 1
ATOM 3968 C C . THR B 1 104 ? 46.783 0.182 61.211 1.00 24.11 104 THR B C 1
ATOM 3969 O O . THR B 1 104 ? 46.096 0.363 60.207 1.00 24.44 104 THR B O 1
ATOM 3973 N N . SER B 1 105 ? 46.911 -1.005 61.788 1.00 23.71 105 SER B N 1
ATOM 3974 C CA . SER B 1 105 ? 46.334 -2.198 61.180 1.00 23.82 105 SER B CA 1
ATOM 3975 C C . SER B 1 105 ? 45.492 -2.996 62.182 1.00 23.19 105 SER B C 1
ATOM 3976 O O . SER B 1 105 ? 45.348 -4.217 62.061 1.00 23.33 105 SER B O 1
ATOM 3979 N N . PHE B 1 106 ? 44.923 -2.290 63.153 1.00 22.24 106 PHE B N 1
ATOM 3980 C CA . PHE B 1 106 ? 44.145 -2.906 64.217 1.00 21.45 106 PHE B CA 1
ATOM 3981 C C . PHE B 1 106 ? 42.926 -3.596 63.644 1.00 20.98 106 PHE B C 1
ATOM 3982 O O . PHE B 1 106 ? 42.300 -3.106 62.698 1.00 20.91 106 PHE B O 1
ATOM 3990 N N . GLY B 1 107 ? 42.598 -4.741 64.226 1.00 20.55 107 GLY B N 1
ATOM 3991 C CA . GLY B 1 107 ? 41.394 -5.466 63.879 1.00 20.39 107 GLY B CA 1
ATOM 3992 C C . GLY B 1 107 ? 40.946 -6.349 65.031 1.00 20.12 107 GLY B C 1
ATOM 3993 O O . GLY B 1 107 ? 41.674 -6.504 66.016 1.00 19.60 107 GLY B O 1
ATOM 3994 N N . PRO B 1 108 ? 39.756 -6.931 64.914 1.00 19.92 108 PRO B N 1
ATOM 3995 C CA . PRO B 1 108 ? 39.223 -7.796 65.973 1.00 20.06 108 PRO B CA 1
ATOM 3996 C C . PRO B 1 108 ? 40.142 -8.979 66.301 1.00 20.31 108 PRO B C 1
ATOM 3997 O O . PRO B 1 108 ? 40.172 -9.419 67.447 1.00 19.88 108 PRO B O 1
ATOM 4001 N N . ASP B 1 109 ? 40.891 -9.463 65.316 1.00 20.70 109 ASP B N 1
ATOM 4002 C CA . ASP B 1 109 ? 41.786 -10.604 65.510 1.00 21.55 109 ASP B CA 1
ATOM 4003 C C . ASP B 1 109 ? 42.870 -10.375 66.562 1.00 20.24 109 ASP B C 1
ATOM 4004 O O . ASP B 1 109 ? 43.316 -11.328 67.185 1.00 20.10 109 ASP B O 1
ATOM 4009 N N . TRP B 1 110 ? 43.296 -9.129 66.752 1.00 19.12 110 TRP B N 1
ATOM 4010 C CA . TRP B 1 110 ? 44.304 -8.827 67.764 1.00 18.12 110 TRP B CA 1
ATOM 4011 C C . TRP B 1 110 ? 43.733 -9.099 69.152 1.00 17.26 110 TRP B C 1
ATOM 4012 O O . TRP B 1 110 ? 44.407 -9.643 70.016 1.00 16.75 110 TRP B O 1
ATOM 4023 N N . ILE B 1 111 ? 42.491 -8.672 69.357 1.00 16.16 111 ILE B N 1
ATOM 4024 C CA . ILE B 1 111 ? 41.796 -8.870 70.620 1.00 15.59 111 ILE B CA 1
ATOM 4025 C C . ILE B 1 111 ? 41.513 -10.368 70.827 1.00 15.70 111 ILE B C 1
ATOM 4026 O O . ILE B 1 111 ? 41.731 -10.901 71.908 1.00 15.38 111 ILE B O 1
ATOM 4031 N N . THR B 1 112 ? 41.041 -11.031 69.775 1.00 15.27 112 THR B N 1
ATOM 4032 C CA . THR B 1 112 ? 40.688 -12.448 69.834 1.00 15.80 112 THR B CA 1
ATOM 4033 C C . THR B 1 112 ? 41.897 -13.320 70.184 1.00 15.84 112 THR B C 1
ATOM 4034 O O . THR B 1 112 ? 41.780 -14.244 70.981 1.00 15.69 112 THR B O 1
ATOM 4038 N N . LYS B 1 113 ? 43.047 -13.005 69.600 1.00 15.82 113 LYS B N 1
ATOM 4039 C CA . LYS B 1 113 ? 44.262 -13.791 69.810 1.00 16.39 113 LYS B CA 1
ATOM 4040 C C . LYS B 1 113 ? 44.710 -13.681 71.261 1.00 16.22 113 LYS B C 1
ATOM 4041 O O . LYS B 1 113 ? 45.075 -14.679 71.872 1.00 16.31 113 LYS B O 1
ATOM 4047 N N . ALA B 1 114 ? 44.656 -12.473 71.813 1.00 15.83 114 ALA B N 1
ATOM 4048 C CA . ALA B 1 114 ? 45.048 -12.244 73.200 1.00 15.66 114 ALA B CA 1
ATOM 4049 C C . ALA B 1 114 ? 44.105 -12.963 74.156 1.00 15.68 114 ALA B C 1
ATOM 4050 O O . ALA B 1 114 ? 44.540 -13.586 75.120 1.00 15.75 114 ALA B O 1
ATOM 4052 N N . GLU B 1 115 ? 42.810 -12.885 73.871 1.00 15.66 115 GLU B N 1
ATOM 4053 C CA . GLU B 1 115 ? 41.788 -13.472 74.737 1.00 15.70 115 GLU B CA 1
ATOM 4054 C C . GLU B 1 115 ? 41.856 -14.993 74.715 1.00 15.51 115 GLU B C 1
ATOM 4055 O O . GLU B 1 115 ? 41.659 -15.643 75.736 1.00 14.75 115 GLU B O 1
ATOM 4061 N N . GLU B 1 116 ? 42.152 -15.549 73.549 1.00 15.02 116 GLU B N 1
ATOM 4062 C CA . GLU B 1 116 ? 42.215 -16.992 73.395 1.00 15.72 116 GLU B CA 1
ATOM 4063 C C . GLU B 1 116 ? 43.460 -17.567 74.075 1.00 15.47 116 GLU B C 1
ATOM 4064 O O . GLU B 1 116 ? 43.393 -18.622 74.687 1.00 15.44 116 GLU B O 1
ATOM 4070 N N . ALA B 1 117 ? 44.582 -16.855 73.998 1.00 15.94 117 ALA B N 1
ATOM 4071 C CA . ALA B 1 117 ? 45.774 -17.220 74.761 1.00 15.98 117 ALA B CA 1
ATOM 4072 C C . ALA B 1 117 ? 45.523 -17.121 76.275 1.00 15.96 117 ALA B C 1
ATOM 4073 O O . ALA B 1 117 ? 45.969 -17.973 77.035 1.00 15.69 117 ALA B O 1
ATOM 4075 N N . ALA B 1 118 ? 44.797 -16.096 76.712 1.00 15.98 118 ALA B N 1
ATOM 4076 C CA . ALA B 1 118 ? 44.445 -15.978 78.133 1.00 16.15 118 ALA B CA 1
ATOM 4077 C C . ALA B 1 118 ? 43.517 -17.124 78.557 1.00 16.12 118 ALA B C 1
ATOM 4078 O O . ALA B 1 118 ? 43.606 -17.620 79.673 1.00 16.05 118 ALA B O 1
ATOM 4080 N N . ASP B 1 119 ? 42.645 -17.558 77.652 1.00 16.27 119 ASP B N 1
ATOM 4081 C CA . ASP B 1 119 ? 41.744 -18.678 77.917 1.00 16.39 119 ASP B CA 1
ATOM 4082 C C . ASP B 1 119 ? 42.526 -19.969 78.163 1.00 16.27 119 ASP B C 1
ATOM 4083 O O . ASP B 1 119 ? 42.067 -20.846 78.892 1.00 15.20 119 ASP B O 1
ATOM 4088 N N . PHE B 1 120 ? 43.686 -20.089 77.513 1.00 15.96 120 PHE B N 1
ATOM 4089 C CA . PHE B 1 120 ? 44.555 -21.246 77.710 1.00 16.24 120 PHE B CA 1
ATOM 4090 C C . PHE B 1 120 ? 45.154 -21.282 79.123 1.00 16.30 120 PHE B C 1
ATOM 4091 O O . PHE B 1 120 ? 45.436 -22.352 79.643 1.00 16.24 120 PHE B O 1
ATOM 4099 N N . GLY B 1 121 ? 45.336 -20.110 79.719 1.00 16.35 121 GLY B N 1
ATOM 4100 C CA . GLY B 1 121 ? 45.741 -19.988 81.114 1.00 16.55 121 GLY B CA 1
ATOM 4101 C C . GLY B 1 121 ? 46.827 -18.950 81.385 1.00 16.21 121 GLY B C 1
ATOM 4102 O O . GLY B 1 121 ? 47.202 -18.751 82.532 1.00 16.07 121 GLY B O 1
ATOM 4103 N N . TYR B 1 122 ? 47.340 -18.291 80.346 1.00 16.17 122 TYR B N 1
ATOM 4104 C CA . TYR B 1 122 ? 48.432 -17.326 80.507 1.00 16.16 122 TYR B CA 1
ATOM 4105 C C . TYR B 1 122 ? 47.996 -16.112 81.335 1.00 16.18 122 TYR B C 1
ATOM 4106 O O . TYR B 1 122 ? 46.870 -15.648 81.208 1.00 16.21 122 TYR B O 1
ATOM 4115 N N . GLY B 1 123 ? 48.883 -15.626 82.199 1.00 16.01 123 GLY B N 1
ATOM 4116 C CA . GLY B 1 123 ? 48.640 -14.427 82.984 1.00 16.11 123 GLY B CA 1
ATOM 4117 C C . GLY B 1 123 ? 48.898 -13.127 82.237 1.00 16.51 123 GLY B C 1
ATOM 4118 O O . GLY B 1 123 ? 48.291 -12.091 82.553 1.00 16.00 123 GLY B O 1
ATOM 4119 N N . LEU B 1 124 ? 49.790 -13.185 81.255 1.00 16.52 124 LEU B N 1
ATOM 4120 C CA . LEU B 1 124 ? 50.197 -12.023 80.474 1.00 17.00 124 LEU B CA 1
ATOM 4121 C C . LEU B 1 124 ? 50.365 -12.463 79.032 1.00 16.86 124 LEU B C 1
ATOM 4122 O O . LEU B 1 124 ? 51.051 -13.425 78.755 1.00 16.39 124 LEU B O 1
ATOM 4127 N N . VAL B 1 125 ? 49.733 -11.744 78.125 1.00 16.67 125 VAL B N 1
ATOM 4128 C CA . VAL B 1 125 ? 49.882 -11.967 76.690 1.00 16.64 125 VAL B CA 1
ATOM 4129 C C . VAL B 1 125 ? 50.452 -10.691 76.079 1.00 16.93 125 VAL B C 1
ATOM 4130 O O . VAL B 1 125 ? 49.938 -9.603 76.329 1.00 16.57 125 VAL B O 1
ATOM 4134 N N . ARG B 1 126 ? 51.525 -10.818 75.303 1.00 17.11 126 ARG B N 1
ATOM 4135 C CA . ARG B 1 126 ? 52.187 -9.681 74.684 1.00 17.16 126 ARG B CA 1
ATOM 4136 C C . ARG B 1 126 ? 52.082 -9.823 73.172 1.00 17.44 126 ARG B C 1
ATOM 4137 O O . ARG B 1 126 ? 52.294 -10.905 72.641 1.00 18.24 126 ARG B O 1
ATOM 4145 N N . HIS B 1 127 ? 51.750 -8.752 72.467 1.00 17.16 127 HIS B N 1
ATOM 4146 C CA . HIS B 1 127 ? 51.774 -8.780 71.006 1.00 17.48 127 HIS B CA 1
ATOM 4147 C C . HIS B 1 127 ? 53.123 -8.285 70.523 1.00 16.92 127 HIS B C 1
ATOM 4148 O O . HIS B 1 127 ? 53.592 -7.222 70.946 1.00 17.61 127 HIS B O 1
ATOM 4155 N N . TYR B 1 128 ? 53.753 -9.038 69.635 1.00 16.60 128 TYR B N 1
ATOM 4156 C CA . TYR B 1 128 ? 55.012 -8.598 69.053 1.00 16.13 128 TYR B CA 1
ATOM 4157 C C . TYR B 1 128 ? 54.932 -8.609 67.547 1.00 16.12 128 TYR B C 1
ATOM 4158 O O . TYR B 1 128 ? 54.114 -9.333 66.957 1.00 15.34 128 TYR B O 1
ATOM 4167 N N . PHE B 1 129 ? 55.787 -7.779 66.950 1.00 16.72 129 PHE B N 1
ATOM 4168 C CA . PHE B 1 129 ? 55.723 -7.390 65.543 1.00 17.55 129 PHE B CA 1
ATOM 4169 C C . PHE B 1 129 ? 57.090 -7.490 64.888 1.00 17.82 129 PHE B C 1
ATOM 4170 O O . PHE B 1 129 ? 58.107 -7.250 65.543 1.00 18.17 129 PHE B O 1
ATOM 4178 N N . PRO B 1 130 ? 57.132 -7.726 63.584 1.00 18.28 130 PRO B N 1
ATOM 4179 C CA . PRO B 1 130 ? 58.397 -7.598 62.864 1.00 19.07 130 PRO B CA 1
ATOM 4180 C C . PRO B 1 130 ? 58.798 -6.117 62.819 1.00 19.55 130 PRO B C 1
ATOM 4181 O O . PRO B 1 130 ? 57.919 -5.277 62.715 1.00 19.33 130 PRO B O 1
ATOM 4185 N N . ARG B 1 131 ? 60.090 -5.828 62.963 1.00 20.31 131 ARG B N 1
ATOM 4186 C CA . ARG B 1 131 ? 60.627 -4.459 62.965 1.00 20.88 131 ARG B CA 1
ATOM 4187 C C . ARG B 1 131 ? 61.778 -4.365 61.976 1.00 20.71 131 ARG B C 1
ATOM 4188 O O . ARG B 1 131 ? 62.509 -5.332 61.773 1.00 20.58 131 ARG B O 1
ATOM 4196 N N . ALA B 1 132 ? 61.939 -3.192 61.373 1.00 20.34 132 ALA B N 1
ATOM 4197 C CA . ALA B 1 132 ? 63.080 -2.905 60.504 1.00 20.11 132 ALA B CA 1
ATOM 4198 C C . ALA B 1 132 ? 64.383 -3.113 61.272 1.00 19.82 132 ALA B C 1
ATOM 4199 O O . ALA B 1 132 ? 64.433 -2.945 62.493 1.00 19.01 132 ALA B O 1
ATOM 4201 N N . SER B 1 133 ? 65.433 -3.483 60.547 1.00 19.48 133 SER B N 1
ATOM 4202 C CA . SER B 1 133 ? 66.726 -3.769 61.164 1.00 19.35 133 SER B CA 1
ATOM 4203 C C . SER B 1 133 ? 67.313 -2.576 61.911 1.00 18.80 133 SER B C 1
ATOM 4204 O O . SER B 1 133 ? 68.080 -2.766 62.834 1.00 18.90 133 SER B O 1
ATOM 4207 N N . THR B 1 134 ? 66.910 -1.362 61.556 1.00 18.94 134 THR B N 1
ATOM 4208 C CA . THR B 1 134 ? 67.389 -0.153 62.240 1.00 18.87 134 THR B CA 1
ATOM 4209 C C . THR B 1 134 ? 66.312 0.567 63.046 1.00 19.60 134 THR B C 1
ATOM 4210 O O . THR B 1 134 ? 66.494 1.725 63.440 1.00 19.91 134 THR B O 1
ATOM 4214 N N . ASP B 1 135 ? 65.188 -0.104 63.269 1.00 20.14 135 ASP B N 1
ATOM 4215 C CA . ASP B 1 135 ? 64.281 0.255 64.359 1.00 20.58 135 ASP B CA 1
ATOM 4216 C C . ASP B 1 135 ? 64.668 -0.583 65.576 1.00 20.08 135 ASP B C 1
ATOM 4217 O O . ASP B 1 135 ? 65.560 -1.432 65.503 1.00 20.39 135 ASP B O 1
ATOM 4222 N N . ALA B 1 136 ? 63.988 -0.322 66.683 1.00 19.78 136 ALA B N 1
ATOM 4223 C CA . ALA B 1 136 ? 64.085 -1.116 67.899 1.00 19.24 136 ALA B CA 1
ATOM 4224 C C . ALA B 1 136 ? 65.492 -1.075 68.501 1.00 18.48 136 ALA B C 1
ATOM 4225 O O . ALA B 1 136 ? 65.935 -2.036 69.108 1.00 18.36 136 ALA B O 1
ATOM 4227 N N . MET B 1 137 ? 66.208 0.026 68.313 1.00 17.75 137 MET B N 1
ATOM 4228 C CA . MET B 1 137 ? 67.577 0.127 68.833 1.00 17.46 137 MET B CA 1
ATOM 4229 C C . MET B 1 137 ? 67.668 0.355 70.353 1.00 17.01 137 MET B C 1
ATOM 4230 O O . MET B 1 137 ? 68.686 0.045 70.959 1.00 17.24 137 MET B O 1
ATOM 4235 N N . ILE B 1 138 ? 66.622 0.874 70.974 1.00 16.46 138 ILE B N 1
ATOM 4236 C CA . ILE B 1 138 ? 66.568 0.886 72.440 1.00 16.83 138 ILE B CA 1
ATOM 4237 C C . ILE B 1 138 ? 66.258 -0.519 72.952 1.00 17.02 138 ILE B C 1
ATOM 4238 O O . ILE B 1 138 ? 66.937 -1.039 73.832 1.00 16.93 138 ILE B O 1
ATOM 4243 N N . THR B 1 139 ? 65.243 -1.141 72.378 1.00 17.16 139 THR B N 1
ATOM 4244 C CA . THR B 1 139 ? 64.899 -2.519 72.697 1.00 17.31 139 THR B CA 1
ATOM 4245 C C . THR B 1 139 ? 66.116 -3.443 72.688 1.00 17.39 139 THR B C 1
ATOM 4246 O O . THR B 1 139 ? 66.360 -4.154 73.651 1.00 17.40 139 THR B O 1
ATOM 4250 N N . TRP B 1 140 ? 66.862 -3.455 71.592 1.00 17.17 140 TRP B N 1
ATOM 4251 C CA . TRP B 1 140 ? 67.976 -4.387 71.461 1.00 17.31 140 TRP B CA 1
ATOM 4252 C C . TRP B 1 140 ? 69.229 -3.966 72.228 1.00 17.12 140 TRP B C 1
ATOM 4253 O O . TRP B 1 140 ? 69.786 -4.760 72.976 1.00 17.83 140 TRP B O 1
ATOM 4264 N N . MET B 1 141 ? 69.673 -2.729 72.038 1.00 17.10 141 MET B N 1
ATOM 4265 C CA . MET B 1 141 ? 70.950 -2.284 72.600 1.00 17.06 141 MET B CA 1
ATOM 4266 C C . MET B 1 141 ? 70.870 -1.828 74.046 1.00 17.25 141 MET B C 1
ATOM 4267 O O . MET B 1 141 ? 71.894 -1.781 74.712 1.00 17.85 141 MET B O 1
ATOM 4272 N N . ILE B 1 142 ? 69.676 -1.487 74.535 1.00 17.00 142 ILE B N 1
ATOM 4273 C CA . ILE B 1 142 ? 69.518 -1.070 75.928 1.00 16.88 142 ILE B CA 1
ATOM 4274 C C . ILE B 1 142 ? 68.813 -2.113 76.792 1.00 16.88 142 ILE B C 1
ATOM 4275 O O . ILE B 1 142 ? 69.372 -2.603 77.775 1.00 17.22 142 ILE B O 1
ATOM 4280 N N . THR B 1 143 ? 67.583 -2.446 76.430 1.00 17.01 143 THR B N 1
ATOM 4281 C CA . THR B 1 143 ? 66.713 -3.208 77.303 1.00 16.48 143 THR B CA 1
ATOM 4282 C C . THR B 1 143 ? 67.082 -4.693 77.274 1.00 16.57 143 THR B C 1
ATOM 4283 O O . THR B 1 143 ? 67.413 -5.267 78.312 1.00 15.42 143 THR B O 1
ATOM 4287 N N . ARG B 1 144 ? 67.042 -5.307 76.093 1.00 16.02 144 ARG B N 1
ATOM 4288 C CA . ARG B 1 144 ? 67.349 -6.733 75.993 1.00 16.52 144 ARG B CA 1
ATOM 4289 C C . ARG B 1 144 ? 68.808 -6.997 76.339 1.00 16.42 144 ARG B C 1
ATOM 4290 O O . ARG B 1 144 ? 69.118 -7.975 77.014 1.00 16.68 144 ARG B O 1
ATOM 4298 N N . THR B 1 145 ? 69.697 -6.108 75.903 1.00 16.67 145 THR B N 1
ATOM 4299 C CA . THR B 1 145 ? 71.115 -6.209 76.258 1.00 16.95 145 THR B CA 1
ATOM 4300 C C . THR B 1 145 ? 71.327 -6.131 77.793 1.00 17.12 145 THR B C 1
ATOM 4301 O O . THR B 1 145 ? 72.044 -6.939 78.374 1.00 16.97 145 THR B O 1
ATOM 4305 N N . GLY B 1 146 ? 70.678 -5.180 78.443 1.00 17.27 146 GLY B N 1
ATOM 4306 C CA . GLY B 1 146 ? 70.798 -5.043 79.886 1.00 17.32 146 GLY B CA 1
ATOM 4307 C C . GLY B 1 146 ? 70.280 -6.272 80.609 1.00 17.24 146 GLY B C 1
ATOM 4308 O O . GLY B 1 146 ? 70.921 -6.771 81.546 1.00 17.34 146 GLY B O 1
ATOM 4309 N N . PHE B 1 147 ? 69.124 -6.777 80.175 1.00 16.87 147 PHE B N 1
ATOM 4310 C CA . PHE B 1 147 ? 68.558 -7.986 80.769 1.00 16.52 147 PHE B CA 1
ATOM 4311 C C . PHE B 1 147 ? 69.518 -9.180 80.627 1.00 16.27 147 PHE B C 1
ATOM 4312 O O . PHE B 1 147 ? 69.648 -9.990 81.532 1.00 16.07 147 PHE B O 1
ATOM 4320 N N . ALA B 1 148 ? 70.171 -9.294 79.479 1.00 16.40 148 ALA B N 1
ATOM 4321 C CA . ALA B 1 148 ? 71.087 -10.409 79.206 1.00 16.50 148 ALA B CA 1
ATOM 4322 C C . ALA B 1 148 ? 72.355 -10.308 80.043 1.00 16.51 148 ALA B C 1
ATOM 4323 O O . ALA B 1 148 ? 72.859 -11.317 80.524 1.00 16.27 148 ALA B O 1
ATOM 4325 N N . LEU B 1 149 ? 72.875 -9.090 80.190 1.00 16.50 149 LEU B N 1
ATOM 4326 C CA . LEU B 1 149 ? 74.120 -8.873 80.923 1.00 16.93 149 LEU B CA 1
ATOM 4327 C C . LEU B 1 149 ? 73.912 -9.019 82.433 1.00 16.81 149 LEU B C 1
ATOM 4328 O O . LEU B 1 149 ? 74.809 -9.453 83.128 1.00 17.45 149 LEU B O 1
ATOM 4333 N N . LEU B 1 150 ? 72.728 -8.676 82.928 1.00 16.93 150 LEU B N 1
ATOM 4334 C CA . LEU B 1 150 ? 72.485 -8.613 84.376 1.00 17.22 150 LEU B CA 1
ATOM 4335 C C . LEU B 1 150 ? 71.821 -9.873 84.911 1.00 16.99 150 LEU B C 1
ATOM 4336 O O . LEU B 1 150 ? 72.084 -10.273 86.038 1.00 16.01 150 LEU B O 1
ATOM 4341 N N . TRP B 1 151 ? 70.969 -10.500 84.097 1.00 16.66 151 TRP B N 1
ATOM 4342 C CA . TRP B 1 151 ? 70.236 -11.703 84.513 1.00 16.62 151 TRP B CA 1
ATOM 4343 C C . TRP B 1 151 ? 70.274 -12.772 83.421 1.00 16.92 151 TRP B C 1
ATOM 4344 O O . TRP B 1 151 ? 69.229 -13.184 82.923 1.00 16.72 151 TRP B O 1
ATOM 4355 N N . PRO B 1 152 ? 71.477 -13.243 83.084 1.00 17.47 152 PRO B N 1
ATOM 4356 C CA . PRO B 1 152 ? 71.676 -14.132 81.931 1.00 17.76 152 PRO B CA 1
ATOM 4357 C C . PRO B 1 152 ? 70.950 -15.479 82.007 1.00 18.27 152 PRO B C 1
ATOM 4358 O O . PRO B 1 152 ? 70.687 -16.063 80.957 1.00 18.51 152 PRO B O 1
ATOM 4362 N N . HIS B 1 153 ? 70.653 -15.970 83.204 1.00 18.43 153 HIS B N 1
ATOM 4363 C CA . HIS B 1 153 ? 70.014 -17.271 83.357 1.00 18.59 153 HIS B CA 1
ATOM 4364 C C . HIS B 1 153 ? 68.485 -17.185 83.350 1.00 18.51 153 HIS B C 1
ATOM 4365 O O . HIS B 1 153 ? 67.811 -18.218 83.399 1.00 18.92 153 HIS B O 1
ATOM 4372 N N . THR B 1 154 ? 67.939 -15.966 83.284 1.00 17.38 154 THR B N 1
ATOM 4373 C CA . THR B 1 154 ? 66.499 -15.761 83.414 1.00 16.82 154 THR B CA 1
ATOM 4374 C C . THR B 1 154 ? 65.834 -15.556 82.074 1.00 16.68 154 THR B C 1
ATOM 4375 O O . THR B 1 154 ? 66.495 -15.376 81.056 1.00 16.78 154 THR B O 1
ATOM 4379 N N . GLU B 1 155 ? 64.508 -15.523 82.105 1.00 17.09 155 GLU B N 1
ATOM 4380 C CA . GLU B 1 155 ? 63.693 -15.309 80.921 1.00 17.12 155 GLU B CA 1
ATOM 4381 C C . GLU B 1 155 ? 63.690 -13.869 80.428 1.00 16.94 155 GLU B C 1
ATOM 4382 O O . GLU B 1 155 ? 63.252 -13.617 79.308 1.00 16.78 155 GLU B O 1
ATOM 4388 N N . LEU B 1 156 ? 64.175 -12.928 81.242 1.00 16.34 156 LEU B N 1
ATOM 4389 C CA . LEU B 1 156 ? 64.061 -11.505 80.927 1.00 16.31 156 LEU B CA 1
ATOM 4390 C C . LEU B 1 156 ? 64.487 -11.135 79.495 1.00 16.49 156 LEU B C 1
ATOM 4391 O O . LEU B 1 156 ? 63.722 -10.487 78.779 1.00 16.57 156 LEU B O 1
ATOM 4396 N N . SER B 1 157 ? 65.691 -11.538 79.089 1.00 16.35 157 SER B N 1
ATOM 4397 C CA . SER B 1 157 ? 66.225 -11.161 77.773 1.00 16.54 157 SER B CA 1
ATOM 4398 C C . SER B 1 157 ? 65.580 -11.914 76.614 1.00 16.84 157 SER B C 1
ATOM 4399 O O . SER B 1 157 ? 65.821 -11.567 75.454 1.00 16.66 157 SER B O 1
ATOM 4402 N N . TRP B 1 158 ? 64.786 -12.934 76.925 1.00 17.36 158 TRP B N 1
ATOM 4403 C CA . TRP B 1 158 ? 64.060 -13.713 75.918 1.00 17.94 158 TRP B CA 1
ATOM 4404 C C . TRP B 1 158 ? 62.717 -13.119 75.491 1.00 18.34 158 TRP B C 1
ATOM 4405 O O . TRP B 1 158 ? 62.154 -13.560 74.487 1.00 18.64 158 TRP B O 1
ATOM 4416 N N . ILE B 1 159 ? 62.208 -12.148 76.244 1.00 18.49 159 ILE B N 1
ATOM 4417 C CA . ILE B 1 159 ? 60.970 -11.454 75.888 1.00 19.00 159 ILE B CA 1
ATOM 4418 C C . ILE B 1 159 ? 61.264 -10.632 74.628 1.00 19.18 159 ILE B C 1
ATOM 4419 O O . ILE B 1 159 ? 62.236 -9.874 74.583 1.00 18.80 159 ILE B O 1
ATOM 4424 N N . GLU B 1 160 ? 60.444 -10.796 73.598 1.00 18.99 160 GLU B N 1
ATOM 4425 C CA . GLU B 1 160 ? 60.761 -10.224 72.296 1.00 19.65 160 GLU B CA 1
ATOM 4426 C C . GLU B 1 160 ? 60.785 -8.710 72.300 1.00 19.16 160 GLU B C 1
ATOM 4427 O O . GLU B 1 160 ? 61.750 -8.110 71.840 1.00 19.18 160 GLU B O 1
ATOM 4433 N N . GLN B 1 161 ? 59.714 -8.107 72.807 1.00 18.57 161 GLN B N 1
ATOM 4434 C CA . GLN B 1 161 ? 59.539 -6.663 72.752 1.00 18.70 161 GLN B CA 1
ATOM 4435 C C . GLN B 1 161 ? 59.123 -6.147 74.128 1.00 18.37 161 GLN B C 1
ATOM 4436 O O . GLN B 1 161 ? 57.957 -5.825 74.350 1.00 18.26 161 GLN B O 1
ATOM 4442 N N . PRO B 1 162 ? 60.098 -6.074 75.041 1.00 17.79 162 PRO B N 1
ATOM 4443 C CA . PRO B 1 162 ? 59.856 -5.691 76.437 1.00 18.26 162 PRO B CA 1
ATOM 4444 C C . PRO B 1 162 ? 59.364 -4.257 76.599 1.00 18.41 162 PRO B C 1
ATOM 4445 O O . PRO B 1 162 ? 58.832 -3.907 77.659 1.00 18.47 162 PRO B O 1
ATOM 4449 N N . LEU B 1 163 ? 59.558 -3.433 75.573 1.00 18.38 163 LEU B N 1
ATOM 4450 C CA . LEU B 1 163 ? 59.076 -2.058 75.580 1.00 19.34 163 LEU B CA 1
ATOM 4451 C C . LEU B 1 163 ? 57.719 -1.913 74.922 1.00 19.70 163 LEU B C 1
ATOM 4452 O O . LEU B 1 163 ? 57.195 -0.802 74.852 1.00 20.36 163 LEU B O 1
ATOM 4457 N N . GLY B 1 164 ? 57.168 -3.017 74.420 1.00 19.92 164 GLY B N 1
ATOM 4458 C CA . GLY B 1 164 ? 55.929 -2.996 73.662 1.00 20.36 164 GLY B CA 1
ATOM 4459 C C . GLY B 1 164 ? 54.711 -2.697 74.526 1.00 20.49 164 GLY B C 1
ATOM 4460 O O . GLY B 1 164 ? 54.578 -3.250 75.619 1.00 20.65 164 GLY B O 1
ATOM 4461 N N . GLY B 1 165 ? 53.820 -1.844 74.022 1.00 20.24 165 GLY B N 1
ATOM 4462 C CA . GLY B 1 165 ? 52.628 -1.432 74.756 1.00 20.24 165 GLY B CA 1
ATOM 4463 C C . GLY B 1 165 ? 51.335 -2.139 74.375 1.00 20.16 165 GLY B C 1
ATOM 4464 O O . GLY B 1 165 ? 50.251 -1.698 74.764 1.00 20.19 165 GLY B O 1
ATOM 4465 N N . GLU B 1 166 ? 51.435 -3.209 73.588 1.00 19.56 166 GLU B N 1
ATOM 4466 C CA . GLU B 1 166 ? 50.269 -4.003 73.219 1.00 19.57 166 GLU B CA 1
ATOM 4467 C C . GLU B 1 166 ? 50.330 -5.289 74.041 1.00 19.16 166 GLU B C 1
ATOM 4468 O O . GLU B 1 166 ? 51.246 -6.091 73.868 1.00 18.55 166 GLU B O 1
ATOM 4474 N N . LEU B 1 167 ? 49.383 -5.450 74.959 1.00 18.95 167 LEU B N 1
ATOM 4475 C CA . LEU B 1 167 ? 49.360 -6.604 75.845 1.00 18.99 167 LEU B CA 1
ATOM 4476 C C . LEU B 1 167 ? 48.002 -6.820 76.505 1.00 18.65 167 LEU B C 1
ATOM 4477 O O . LEU B 1 167 ? 47.114 -5.968 76.425 1.00 18.36 167 LEU B O 1
ATOM 4482 N N . LEU B 1 168 ? 47.844 -7.988 77.120 1.00 17.85 168 LEU B N 1
ATOM 4483 C CA . LEU B 1 168 ? 46.696 -8.315 77.946 1.00 17.55 168 LEU B CA 1
ATOM 4484 C C . LEU B 1 168 ? 47.194 -8.851 79.287 1.00 17.69 168 LEU B C 1
ATOM 4485 O O . LEU B 1 168 ? 48.105 -9.663 79.319 1.00 17.54 168 LEU B O 1
ATOM 4490 N N . MET B 1 169 ? 46.611 -8.374 80.382 1.00 17.69 169 MET B N 1
ATOM 4491 C CA . MET B 1 169 ? 46.873 -8.896 81.717 1.00 18.55 169 MET B CA 1
ATOM 4492 C C . MET B 1 169 ? 45.570 -9.420 82.298 1.00 18.61 169 MET B C 1
ATOM 4493 O O . MET B 1 169 ? 44.528 -8.784 82.181 1.00 18.43 169 MET B O 1
ATOM 4498 N N . ARG B 1 170 ? 45.606 -10.552 82.965 1.00 19.28 170 ARG B N 1
ATOM 4499 C CA . ARG B 1 170 ? 44.455 -10.896 83.784 1.00 20.18 170 ARG B CA 1
ATOM 4500 C C . ARG B 1 170 ? 44.497 -10.104 85.090 1.00 19.63 170 ARG B C 1
ATOM 4501 O O . ARG B 1 170 ? 45.530 -9.531 85.450 1.00 19.03 170 ARG B O 1
ATOM 4509 N N . ARG B 1 171 ? 43.354 -10.045 85.758 1.00 19.69 171 ARG B N 1
ATOM 4510 C CA . ARG B 1 171 ? 43.133 -9.129 86.877 1.00 19.63 171 ARG B CA 1
ATOM 4511 C C . ARG B 1 171 ? 44.207 -9.225 87.944 1.00 19.37 171 ARG B C 1
ATOM 4512 O O . ARG B 1 171 ? 44.659 -8.211 88.456 1.00 18.56 171 ARG B O 1
ATOM 4520 N N . GLU B 1 172 ? 44.611 -10.450 88.262 1.00 19.38 172 GLU B N 1
ATOM 4521 C CA . GLU B 1 172 ? 45.533 -10.710 89.376 1.00 19.98 172 GLU B CA 1
ATOM 4522 C C . GLU B 1 172 ? 46.926 -10.157 89.069 1.00 18.91 172 GLU B C 1
ATOM 4523 O O . GLU B 1 172 ? 47.623 -9.680 89.965 1.00 18.04 172 GLU B O 1
ATOM 4529 N N . VAL B 1 173 ? 47.313 -10.208 87.798 1.00 17.77 173 VAL B N 1
ATOM 4530 C CA . VAL B 1 173 ? 48.596 -9.676 87.360 1.00 17.41 173 VAL B CA 1
ATOM 4531 C C . VAL B 1 173 ? 48.554 -8.148 87.429 1.00 17.56 173 VAL B C 1
ATOM 4532 O O . VAL B 1 173 ? 49.471 -7.513 87.940 1.00 17.84 173 VAL B O 1
ATOM 4536 N N . ALA B 1 174 ? 47.473 -7.566 86.924 1.00 17.38 174 ALA B N 1
ATOM 4537 C CA . ALA B 1 174 ? 47.254 -6.140 87.030 1.00 17.26 174 ALA B CA 1
ATOM 4538 C C . ALA B 1 174 ? 47.311 -5.668 88.494 1.00 17.51 174 ALA B C 1
ATOM 4539 O O . ALA B 1 174 ? 47.929 -4.652 88.789 1.00 17.05 174 ALA B O 1
ATOM 4541 N N . ALA B 1 175 ? 46.684 -6.411 89.399 1.00 17.44 175 ALA B N 1
ATOM 4542 C CA . ALA B 1 175 ? 46.638 -6.028 90.814 1.00 18.07 175 ALA B CA 1
ATOM 4543 C C . ALA B 1 175 ? 48.043 -6.021 91.419 1.00 18.51 175 ALA B C 1
ATOM 4544 O O . ALA B 1 175 ? 48.427 -5.087 92.110 1.00 18.80 175 ALA B O 1
ATOM 4546 N N . MET B 1 176 ? 48.816 -7.060 91.124 1.00 18.89 176 MET B N 1
ATOM 4547 C CA . MET B 1 176 ? 50.196 -7.171 91.587 1.00 19.38 176 MET B CA 1
ATOM 4548 C C . MET B 1 176 ? 51.056 -5.988 91.083 1.00 18.71 176 MET B C 1
ATOM 4549 O O . MET B 1 176 ? 51.815 -5.397 91.843 1.00 18.19 176 MET B O 1
ATOM 4554 N N . LEU B 1 177 ? 50.915 -5.634 89.812 1.00 18.34 177 LEU B N 1
ATOM 4555 C CA . LEU B 1 177 ? 51.673 -4.520 89.236 1.00 18.35 177 LEU B CA 1
ATOM 4556 C C . LEU B 1 177 ? 51.295 -3.174 89.852 1.00 18.34 177 LEU B C 1
ATOM 4557 O O . LEU B 1 177 ? 52.157 -2.372 90.182 1.00 18.44 177 LEU B O 1
ATOM 4562 N N . TYR B 1 178 ? 50.003 -2.937 90.016 1.00 18.68 178 TYR B N 1
ATOM 4563 C CA . TYR B 1 178 ? 49.527 -1.680 90.563 1.00 19.07 178 TYR B CA 1
ATOM 4564 C C . TYR B 1 178 ? 49.972 -1.474 92.023 1.00 19.77 178 TYR B C 1
ATOM 4565 O O . TYR B 1 178 ? 50.245 -0.353 92.433 1.00 19.56 178 TYR B O 1
ATOM 4574 N N . GLU B 1 179 ? 50.076 -2.558 92.785 1.00 20.54 179 GLU B N 1
ATOM 4575 C CA . GLU B 1 179 ? 50.467 -2.487 94.196 1.00 21.77 179 GLU B CA 1
ATOM 4576 C C . GLU B 1 179 ? 51.979 -2.354 94.368 1.00 21.09 179 GLU B C 1
ATOM 4577 O O . GLU B 1 179 ? 52.456 -2.050 95.447 1.00 21.11 179 GLU B O 1
ATOM 4583 N N . ASP B 1 180 ? 52.732 -2.589 93.304 1.00 20.87 180 ASP B N 1
ATOM 4584 C CA . ASP B 1 180 ? 54.185 -2.556 93.375 1.00 20.94 180 ASP B CA 1
ATOM 4585 C C . ASP B 1 180 ? 54.748 -1.123 93.269 1.00 21.01 180 ASP B C 1
ATOM 4586 O O . ASP B 1 180 ? 54.584 -0.463 92.255 1.00 19.87 180 ASP B O 1
ATOM 4591 N N . GLU B 1 181 ? 55.422 -0.655 94.318 1.00 21.03 181 GLU B N 1
ATOM 4592 C CA . GLU B 1 181 ? 55.935 0.717 94.345 1.00 21.86 181 GLU B CA 1
ATOM 4593 C C . GLU B 1 181 ? 56.941 1.030 93.231 1.00 20.82 181 GLU B C 1
ATOM 4594 O O . GLU B 1 181 ? 56.993 2.169 92.759 1.00 19.76 181 GLU B O 1
ATOM 4600 N N . ARG B 1 182 ? 57.733 0.042 92.807 1.00 19.78 182 ARG B N 1
ATOM 4601 C CA . ARG B 1 182 ? 58.684 0.273 91.714 1.00 19.67 182 ARG B CA 1
ATOM 4602 C C . ARG B 1 182 ? 57.977 0.557 90.397 1.00 19.11 182 ARG B C 1
ATOM 4603 O O . ARG B 1 182 ? 58.503 1.272 89.540 1.00 19.32 182 ARG B O 1
ATOM 4611 N N . VAL B 1 183 ? 56.810 -0.055 90.231 1.00 18.65 183 VAL B N 1
ATOM 4612 C CA . VAL B 1 183 ? 55.997 0.097 89.031 1.00 18.76 183 VAL B CA 1
ATOM 4613 C C . VAL B 1 183 ? 55.228 1.418 89.098 1.00 18.84 183 VAL B C 1
ATOM 4614 O O . VAL B 1 183 ? 55.195 2.187 88.133 1.00 18.02 183 VAL B O 1
ATOM 4618 N N . ARG B 1 184 ? 54.657 1.699 90.264 1.00 18.86 184 ARG B N 1
ATOM 4619 C CA . ARG B 1 184 ? 53.831 2.882 90.457 1.00 19.36 184 ARG B CA 1
ATOM 4620 C C . ARG B 1 184 ? 54.607 4.182 90.260 1.00 19.74 184 ARG B C 1
ATOM 4621 O O . ARG B 1 184 ? 54.072 5.169 89.749 1.00 19.38 184 ARG B O 1
ATOM 4629 N N . ARG B 1 185 ? 55.866 4.191 90.674 1.00 20.14 185 ARG B N 1
ATOM 4630 C CA . ARG B 1 185 ? 56.670 5.394 90.559 1.00 20.75 185 ARG B CA 1
ATOM 4631 C C . ARG B 1 185 ? 57.192 5.647 89.144 1.00 19.68 185 ARG B C 1
ATOM 4632 O O . ARG B 1 185 ? 57.536 6.771 88.813 1.00 19.33 185 ARG B O 1
ATOM 4640 N N . ARG B 1 186 ? 57.225 4.611 88.315 1.00 19.13 186 ARG B N 1
ATOM 4641 C CA . ARG B 1 186 ? 57.721 4.728 86.951 1.00 18.80 186 ARG B CA 1
ATOM 4642 C C . ARG B 1 186 ? 56.706 5.400 86.015 1.00 18.14 186 ARG B C 1
ATOM 4643 O O . ARG B 1 186 ? 56.111 4.758 85.158 1.00 17.98 186 ARG B O 1
ATOM 4651 N N . SER B 1 187 ? 56.571 6.712 86.160 1.00 17.26 187 SER B N 1
ATOM 4652 C CA . SER B 1 187 ? 55.530 7.484 85.478 1.00 17.20 187 SER B CA 1
ATOM 4653 C C . SER B 1 187 ? 55.870 7.799 84.007 1.00 17.06 187 SER B C 1
ATOM 4654 O O . SER B 1 187 ? 55.035 8.321 83.270 1.00 16.33 187 SER B O 1
ATOM 4657 N N . ASP B 1 188 ? 57.098 7.478 83.613 1.00 16.97 188 ASP B N 1
ATOM 4658 C CA . ASP B 1 188 ? 57.674 7.917 82.351 1.00 16.95 188 ASP B CA 1
ATOM 4659 C C . ASP B 1 188 ? 57.752 6.772 81.308 1.00 16.97 188 ASP B C 1
ATOM 4660 O O . ASP B 1 188 ? 56.926 5.849 81.343 1.00 17.10 188 ASP B O 1
ATOM 4665 N N . TRP B 1 189 ? 58.709 6.826 80.376 1.00 17.06 189 TRP B N 1
ATOM 4666 C CA . TRP B 1 189 ? 58.844 5.785 79.343 1.00 18.16 189 TRP B CA 1
ATOM 4667 C C . TRP B 1 189 ? 59.282 4.443 79.929 1.00 18.20 189 TRP B C 1
ATOM 4668 O O . TRP B 1 189 ? 59.177 3.411 79.268 1.00 18.36 189 TRP B O 1
ATOM 4679 N N . GLY B 1 190 ? 59.770 4.449 81.165 1.00 17.89 190 GLY B N 1
ATOM 4680 C CA . GLY B 1 190 ? 60.281 3.242 81.777 1.00 18.13 190 GLY B CA 1
ATOM 4681 C C . GLY B 1 190 ? 59.243 2.238 82.237 1.00 18.05 190 GLY B C 1
ATOM 4682 O O . GLY B 1 190 ? 59.612 1.142 82.655 1.00 18.12 190 GLY B O 1
ATOM 4683 N N . ILE B 1 191 ? 57.964 2.595 82.157 1.00 17.96 191 ILE B N 1
ATOM 4684 C CA . ILE B 1 191 ? 56.889 1.726 82.625 1.00 17.71 191 ILE B CA 1
ATOM 4685 C C . ILE B 1 191 ? 56.888 0.333 81.980 1.00 18.53 191 ILE B C 1
ATOM 4686 O O . ILE B 1 191 ? 56.659 -0.660 82.669 1.00 17.91 191 ILE B O 1
ATOM 4691 N N . ASP B 1 192 ? 57.108 0.255 80.668 1.00 18.85 192 ASP B N 1
ATOM 4692 C CA . ASP B 1 192 ? 57.005 -1.038 79.974 1.00 19.58 192 ASP B CA 1
ATOM 4693 C C . ASP B 1 192 ? 58.116 -1.974 80.432 1.00 19.07 192 ASP B C 1
ATOM 4694 O O . ASP B 1 192 ? 57.897 -3.173 80.593 1.00 19.35 192 ASP B O 1
ATOM 4699 N N . THR B 1 193 ? 59.299 -1.410 80.665 1.00 18.72 193 THR B N 1
ATOM 4700 C CA . THR B 1 193 ? 60.422 -2.135 81.244 1.00 18.64 193 THR B CA 1
ATOM 4701 C C . THR B 1 193 ? 60.039 -2.714 82.604 1.00 18.31 193 THR B C 1
ATOM 4702 O O . THR B 1 193 ? 60.287 -3.878 82.875 1.00 18.16 193 THR B O 1
ATOM 4706 N N . LEU B 1 194 ? 59.416 -1.902 83.441 1.00 17.76 194 LEU B N 1
ATOM 4707 C CA . LEU B 1 194 ? 58.994 -2.336 84.770 1.00 18.05 194 LEU B CA 1
ATOM 4708 C C . LEU B 1 194 ? 57.888 -3.412 84.728 1.00 18.01 194 LEU B C 1
ATOM 4709 O O . LEU B 1 194 ? 57.953 -4.361 85.492 1.00 17.81 194 LEU B O 1
ATOM 4714 N N . TYR B 1 195 ? 56.896 -3.281 83.849 1.00 17.83 195 TYR B N 1
ATOM 4715 C CA . TYR B 1 195 ? 55.875 -4.325 83.702 1.00 17.98 195 TYR B CA 1
ATOM 4716 C C . TYR B 1 195 ? 56.504 -5.661 83.275 1.00 17.98 195 TYR B C 1
ATOM 4717 O O . TYR B 1 195 ? 56.157 -6.729 83.806 1.00 17.76 195 TYR B O 1
ATOM 4726 N N . THR B 1 196 ? 57.416 -5.592 82.312 1.00 17.49 196 THR B N 1
ATOM 4727 C CA . THR B 1 196 ? 58.113 -6.768 81.815 1.00 17.64 196 THR B CA 1
ATOM 4728 C C . THR B 1 196 ? 58.943 -7.401 82.924 1.00 17.30 196 THR B C 1
ATOM 4729 O O . THR B 1 196 ? 58.894 -8.616 83.149 1.00 16.78 196 THR B O 1
ATOM 4733 N N . PHE B 1 197 ? 59.726 -6.570 83.602 1.00 17.14 197 PHE B N 1
ATOM 4734 C CA . PHE B 1 197 ? 60.611 -7.056 84.648 1.00 17.18 197 PHE B CA 1
ATOM 4735 C C . PHE B 1 197 ? 59.846 -7.707 85.777 1.00 17.19 197 PHE B C 1
ATOM 4736 O O . PHE B 1 197 ? 60.165 -8.822 86.160 1.00 17.10 197 PHE B O 1
ATOM 4744 N N . VAL B 1 198 ? 58.862 -7.033 86.349 1.00 17.49 198 VAL B N 1
ATOM 4745 C CA . VAL B 1 198 ? 58.282 -7.601 87.568 1.00 17.40 198 VAL B CA 1
ATOM 4746 C C . VAL B 1 198 ? 57.315 -8.750 87.282 1.00 17.14 198 VAL B C 1
ATOM 4747 O O . VAL B 1 198 ? 57.197 -9.652 88.118 1.00 16.75 198 VAL B O 1
ATOM 4751 N N . THR B 1 199 ? 56.695 -8.795 86.095 1.00 16.61 199 THR B N 1
ATOM 4752 C CA . THR B 1 199 ? 55.926 -9.994 85.729 1.00 16.58 199 THR B CA 1
ATOM 4753 C C . THR B 1 199 ? 56.838 -11.214 85.639 1.00 16.54 199 THR B C 1
ATOM 4754 O O . THR B 1 199 ? 56.486 -12.278 86.150 1.00 16.64 199 THR B O 1
ATOM 4758 N N . VAL B 1 200 ? 58.008 -11.063 85.016 1.00 15.91 200 VAL B N 1
ATOM 4759 C CA . VAL B 1 200 ? 58.967 -12.164 84.966 1.00 16.28 200 VAL B CA 1
ATOM 4760 C C . VAL B 1 200 ? 59.491 -12.539 86.368 1.00 16.09 200 VAL B C 1
ATOM 4761 O O . VAL B 1 200 ? 59.514 -13.713 86.727 1.00 14.89 200 VAL B O 1
ATOM 4765 N N . GLN B 1 201 ? 59.858 -11.544 87.163 1.00 16.42 201 GLN B N 1
ATOM 4766 C CA . GLN B 1 201 ? 60.397 -11.788 88.499 1.00 16.88 201 GLN B CA 1
ATOM 4767 C C . GLN B 1 201 ? 59.377 -12.507 89.400 1.00 17.81 201 GLN B C 1
ATOM 4768 O O . GLN B 1 201 ? 59.760 -13.255 90.288 1.00 18.08 201 GLN B O 1
ATOM 4774 N N . GLN B 1 202 ? 58.086 -12.280 89.165 1.00 18.51 202 GLN B N 1
ATOM 4775 C CA . GLN B 1 202 ? 57.015 -12.903 89.944 1.00 19.35 202 GLN B CA 1
ATOM 4776 C C . GLN B 1 202 ? 56.520 -14.230 89.368 1.00 19.00 202 GLN B C 1
ATOM 4777 O O . GLN B 1 202 ? 55.579 -14.816 89.893 1.00 19.33 202 GLN B O 1
ATOM 4783 N N . GLY B 1 203 ? 57.127 -14.686 88.279 1.00 19.14 203 GLY B N 1
ATOM 4784 C CA . GLY B 1 203 ? 56.785 -15.968 87.684 1.00 19.15 203 GLY B CA 1
ATOM 4785 C C . GLY B 1 203 ? 55.439 -16.025 86.972 1.00 18.64 203 GLY B C 1
ATOM 4786 O O . GLY B 1 203 ? 54.821 -17.070 86.928 1.00 18.94 203 GLY B O 1
ATOM 4787 N N . VAL B 1 204 ? 54.993 -14.915 86.402 1.00 18.12 204 VAL B N 1
ATOM 4788 C CA . VAL B 1 204 ? 53.755 -14.886 85.626 1.00 18.04 204 VAL B CA 1
ATOM 4789 C C . VAL B 1 204 ? 53.982 -15.645 84.321 1.00 17.50 204 VAL B C 1
ATOM 4790 O O . VAL B 1 204 ? 55.016 -15.482 83.700 1.00 17.89 204 VAL B O 1
ATOM 4794 N N . SER B 1 205 ? 53.039 -16.488 83.920 1.00 17.27 205 SER B N 1
ATOM 4795 C CA . SER B 1 205 ? 53.142 -17.167 82.628 1.00 17.55 205 SER B CA 1
ATOM 4796 C C . SER B 1 205 ? 52.870 -16.168 81.496 1.00 17.33 205 SER B C 1
ATOM 4797 O O . SER B 1 205 ? 51.930 -15.365 81.576 1.00 17.23 205 SER B O 1
ATOM 4800 N N . ILE B 1 206 ? 53.703 -16.214 80.459 1.00 16.86 206 ILE B N 1
ATOM 4801 C CA . ILE B 1 206 ? 53.696 -15.215 79.402 1.00 16.70 206 ILE B CA 1
ATOM 4802 C C . ILE B 1 206 ? 53.609 -15.873 78.042 1.00 16.70 206 ILE B C 1
ATOM 4803 O O . ILE B 1 206 ? 54.373 -16.797 77.745 1.00 16.51 206 ILE B O 1
ATOM 4808 N N . TYR B 1 207 ? 52.659 -15.414 77.229 1.00 16.23 207 TYR B N 1
ATOM 4809 C CA . TYR B 1 207 ? 52.533 -15.832 75.833 1.00 16.14 207 TYR B CA 1
ATOM 4810 C C . TYR B 1 207 ? 52.748 -14.622 74.927 1.00 16.53 207 TYR B C 1
ATOM 4811 O O . TYR B 1 207 ? 52.179 -13.546 75.171 1.00 15.58 207 TYR B O 1
ATOM 4820 N N . GLU B 1 208 ? 53.552 -14.793 73.881 1.00 16.56 208 GLU B N 1
ATOM 4821 C CA . GLU B 1 208 ? 53.749 -13.732 72.899 1.00 17.26 208 GLU B CA 1
ATOM 4822 C C . GLU B 1 208 ? 53.078 -14.065 71.566 1.00 17.25 208 GLU B C 1
ATOM 4823 O O . GLU B 1 208 ? 53.479 -15.006 70.892 1.00 16.65 208 GLU B O 1
ATOM 4829 N N . CYS B 1 209 ? 52.023 -13.322 71.240 1.00 17.50 209 CYS B N 1
ATOM 4830 C CA . CYS B 1 209 ? 51.290 -13.445 69.983 1.00 18.95 209 CYS B CA 1
ATOM 4831 C C . CYS B 1 209 ? 52.005 -12.649 68.895 1.00 17.97 209 CYS B C 1
ATOM 4832 O O . CYS B 1 209 ? 52.392 -11.524 69.119 1.00 17.71 209 CYS B O 1
ATOM 4835 N N . TYR B 1 210 ? 52.140 -13.226 67.713 1.00 17.78 210 TYR B N 1
ATOM 4836 C CA . TYR B 1 210 ? 52.753 -12.546 66.583 1.00 17.98 210 TYR B CA 1
ATOM 4837 C C . TYR B 1 210 ? 51.714 -11.827 65.722 1.00 18.31 210 TYR B C 1
ATOM 4838 O O . TYR B 1 210 ? 50.741 -12.433 65.282 1.00 17.63 210 TYR B O 1
ATOM 4847 N N . ILE B 1 211 ? 51.948 -10.538 65.488 1.00 19.02 211 ILE B N 1
ATOM 4848 C CA . ILE B 1 211 ? 51.131 -9.712 64.615 1.00 19.94 211 ILE B CA 1
ATOM 4849 C C . ILE B 1 211 ? 52.048 -9.194 63.496 1.00 21.01 211 ILE B C 1
ATOM 4850 O O . ILE B 1 211 ? 53.027 -8.522 63.768 1.00 20.55 211 ILE B O 1
ATOM 4855 N N . PRO B 1 212 ? 51.771 -9.529 62.248 1.00 22.87 212 PRO B N 1
ATOM 4856 C CA . PRO B 1 212 ? 52.687 -9.149 61.155 1.00 24.25 212 PRO B CA 1
ATOM 4857 C C . PRO B 1 212 ? 52.858 -7.633 60.904 1.00 25.61 212 PRO B C 1
ATOM 4858 O O . PRO B 1 212 ? 53.925 -7.212 60.451 1.00 26.16 212 PRO B O 1
ATOM 4862 N N . GLU B 1 213 ? 51.840 -6.838 61.202 1.00 26.66 213 GLU B N 1
ATOM 4863 C CA . GLU B 1 213 ? 51.835 -5.430 60.824 1.00 28.16 213 GLU B CA 1
ATOM 4864 C C . GLU B 1 213 ? 51.008 -4.634 61.819 1.00 28.20 213 GLU B C 1
ATOM 4865 O O . GLU B 1 213 ? 50.070 -5.167 62.412 1.00 27.23 213 GLU B O 1
ATOM 4871 N N . GLY B 1 214 ? 51.353 -3.362 62.002 1.00 28.93 214 GLY B N 1
ATOM 4872 C CA . GLY B 1 214 ? 50.494 -2.460 62.756 1.00 29.58 214 GLY B CA 1
ATOM 4873 C C . GLY B 1 214 ? 51.136 -1.461 63.691 1.00 29.98 214 GLY B C 1
ATOM 4874 O O . GLY B 1 214 ? 50.445 -0.561 64.153 1.00 30.21 214 GLY B O 1
ATOM 4875 N N . LYS B 1 215 ? 52.418 -1.612 64.012 1.00 30.61 215 LYS B N 1
ATOM 4876 C CA . LYS B 1 215 ? 53.122 -0.563 64.745 1.00 31.02 215 LYS B CA 1
ATOM 4877 C C . LYS B 1 215 ? 53.312 0.631 63.807 1.00 30.82 215 LYS B C 1
ATOM 4878 O O . LYS B 1 215 ? 53.802 0.475 62.697 1.00 30.84 215 LYS B O 1
ATOM 4884 N N . ALA B 1 216 ? 52.880 1.808 64.247 1.00 30.77 216 ALA B N 1
ATOM 4885 C CA . ALA B 1 216 ? 53.168 3.050 63.543 1.00 30.85 216 ALA B CA 1
ATOM 4886 C C . ALA B 1 216 ? 54.672 3.316 63.528 1.00 30.74 216 ALA B C 1
ATOM 4887 O O . ALA B 1 216 ? 55.383 2.997 64.471 1.00 30.45 216 ALA B O 1
ATOM 4889 N N . HIS B 1 217 ? 55.144 3.894 62.436 1.00 30.90 217 HIS B N 1
ATOM 4890 C CA . HIS B 1 217 ? 56.537 4.266 62.301 1.00 30.87 217 HIS B CA 1
ATOM 4891 C C . HIS B 1 217 ? 56.666 5.722 62.707 1.00 30.82 217 HIS B C 1
ATOM 4892 O O . HIS B 1 217 ? 55.862 6.558 62.291 1.00 30.83 217 HIS B O 1
ATOM 4899 N N . ARG B 1 218 ? 57.674 6.027 63.518 1.00 30.92 218 ARG B N 1
ATOM 4900 C CA . ARG B 1 218 ? 57.978 7.404 63.859 1.00 30.99 218 ARG B CA 1
ATOM 4901 C C . ARG B 1 218 ? 58.399 8.168 62.600 1.00 30.61 218 ARG B C 1
ATOM 4902 O O . ARG B 1 218 ? 58.827 7.582 61.597 1.00 30.25 218 ARG B O 1
ATOM 4910 N N . LEU B 1 219 ? 58.255 9.481 62.659 1.00 30.44 219 LEU B N 1
ATOM 4911 C CA . LEU B 1 219 ? 58.657 10.343 61.555 1.00 30.35 219 LEU B CA 1
ATOM 4912 C C . LEU B 1 219 ? 60.152 10.149 61.295 1.00 29.34 219 LEU B C 1
ATOM 4913 O O . LEU B 1 219 ? 60.914 9.826 62.211 1.00 28.97 219 LEU B O 1
ATOM 4918 N N . TYR B 1 220 ? 60.556 10.308 60.041 1.00 28.44 220 TYR B N 1
ATOM 4919 C CA . TYR B 1 220 ? 61.967 10.264 59.672 1.00 27.62 220 TYR B CA 1
ATOM 4920 C C . TYR B 1 220 ? 62.745 11.289 60.502 1.00 26.56 220 TYR B C 1
ATOM 4921 O O . TYR B 1 220 ? 62.411 12.479 60.502 1.00 25.78 220 TYR B O 1
ATOM 4930 N N . GLY B 1 221 ? 63.753 10.824 61.243 1.00 25.03 221 GLY B N 1
ATOM 4931 C CA . GLY B 1 221 ? 64.607 11.738 61.988 1.00 23.64 221 GLY B CA 1
ATOM 4932 C C . GLY B 1 221 ? 65.876 11.095 62.493 1.00 22.54 221 GLY B C 1
ATOM 4933 O O . GLY B 1 221 ? 66.055 9.883 62.385 1.00 21.61 221 GLY B O 1
ATOM 4934 N N . GLY B 1 222 ? 66.763 11.914 63.044 1.00 21.35 222 GLY B N 1
ATOM 4935 C CA . GLY B 1 222 ? 67.911 11.413 63.768 1.00 21.03 222 GLY B CA 1
ATOM 4936 C C . GLY B 1 222 ? 67.541 10.614 65.005 1.00 20.46 222 GLY B C 1
ATOM 4937 O O . GLY B 1 222 ? 66.404 10.654 65.478 1.00 20.30 222 GLY B O 1
ATOM 4938 N N . LEU B 1 223 ? 68.520 9.900 65.544 1.00 19.77 223 LEU B N 1
ATOM 4939 C CA . LEU B 1 223 ? 68.359 9.167 66.791 1.00 19.18 223 LEU B CA 1
ATOM 4940 C C . LEU B 1 223 ? 68.005 10.076 67.970 1.00 19.70 223 LEU B C 1
ATOM 4941 O O . LEU B 1 223 ? 67.456 9.611 68.963 1.00 18.88 223 LEU B O 1
ATOM 4946 N N . ASP B 1 224 ? 68.344 11.359 67.840 1.00 20.33 224 ASP B N 1
ATOM 4947 C CA . ASP B 1 224 ? 67.973 12.442 68.757 1.00 21.78 224 ASP B CA 1
ATOM 4948 C C . ASP B 1 224 ? 66.482 12.423 69.153 1.00 20.86 224 ASP B C 1
ATOM 4949 O O . ASP B 1 224 ? 66.113 12.767 70.274 1.00 20.26 224 ASP B O 1
ATOM 4954 N N . ASP B 1 225 ? 65.636 12.042 68.209 1.00 20.30 225 ASP B N 1
ATOM 4955 C CA . ASP B 1 225 ? 64.194 11.957 68.443 1.00 20.70 225 ASP B CA 1
ATOM 4956 C C . ASP B 1 225 ? 63.798 10.934 69.501 1.00 19.73 225 ASP B C 1
ATOM 4957 O O . ASP B 1 225 ? 62.716 11.029 70.051 1.00 19.91 225 ASP B O 1
ATOM 4962 N N . LEU B 1 226 ? 64.675 9.968 69.770 1.00 18.99 226 LEU B N 1
ATOM 4963 C CA . LEU B 1 226 ? 64.459 8.938 70.779 1.00 18.43 226 LEU B CA 1
ATOM 4964 C C . LEU B 1 226 ? 65.226 9.179 72.078 1.00 17.78 226 LEU B C 1
ATOM 4965 O O . LEU B 1 226 ? 65.218 8.338 72.951 1.00 16.84 226 LEU B O 1
ATOM 4970 N N . ARG B 1 227 ? 65.839 10.347 72.220 1.00 17.80 227 ARG B N 1
ATOM 4971 C CA . ARG B 1 227 ? 66.746 10.619 73.333 1.00 17.78 227 ARG B CA 1
ATOM 4972 C C . ARG B 1 227 ? 66.073 10.514 74.704 1.00 17.45 227 ARG B C 1
ATOM 4973 O O . ARG B 1 227 ? 66.619 9.917 75.628 1.00 16.80 227 ARG B O 1
ATOM 4981 N N . THR B 1 228 ? 64.891 11.081 74.842 1.00 17.01 228 THR B N 1
ATOM 4982 C CA . THR B 1 228 ? 64.181 10.999 76.114 1.00 17.30 228 THR B CA 1
ATOM 4983 C C . THR B 1 228 ? 63.803 9.580 76.489 1.00 17.29 228 THR B C 1
ATOM 4984 O O . THR B 1 228 ? 63.993 9.168 77.630 1.00 16.57 228 THR B O 1
ATOM 4988 N N . MET B 1 229 ? 63.268 8.828 75.530 1.00 17.44 229 MET B N 1
ATOM 4989 C CA . MET B 1 229 ? 62.946 7.432 75.748 1.00 17.68 229 MET B CA 1
ATOM 4990 C C . MET B 1 229 ? 64.205 6.655 76.128 1.00 17.61 229 MET B C 1
ATOM 4991 O O . MET B 1 229 ? 64.171 5.820 77.035 1.00 17.11 229 MET B O 1
ATOM 4996 N N . LEU B 1 230 ? 65.309 6.946 75.441 1.00 17.42 230 LEU B N 1
ATOM 4997 C CA . LEU B 1 230 ? 66.586 6.296 75.718 1.00 17.71 230 LEU B CA 1
ATOM 4998 C C . LEU B 1 230 ? 66.999 6.465 77.161 1.00 17.99 230 LEU B C 1
ATOM 4999 O O . LEU B 1 230 ? 67.275 5.474 77.842 1.00 17.99 230 LEU B O 1
ATOM 5004 N N . VAL B 1 231 ? 67.055 7.711 77.632 1.00 17.97 231 VAL B N 1
ATOM 5005 C CA . VAL B 1 231 ? 67.602 7.963 78.969 1.00 18.34 231 VAL B CA 1
ATOM 5006 C C . VAL B 1 231 ? 66.685 7.425 80.059 1.00 18.11 231 VAL B C 1
ATOM 5007 O O . VAL B 1 231 ? 67.162 7.010 81.103 1.00 17.85 231 VAL B O 1
ATOM 5011 N N . GLU B 1 232 ? 65.378 7.401 79.809 1.00 18.01 232 GLU B N 1
ATOM 5012 C CA . GLU B 1 232 ? 64.435 6.850 80.782 1.00 17.89 232 GLU B CA 1
ATOM 5013 C C . GLU B 1 232 ? 64.410 5.320 80.790 1.00 17.56 232 GLU B C 1
ATOM 5014 O O . GLU B 1 232 ? 64.271 4.707 81.841 1.00 17.28 232 GLU B O 1
ATOM 5020 N N . CYS B 1 233 ? 64.568 4.701 79.630 1.00 17.61 233 CYS B N 1
ATOM 5021 C CA . CYS B 1 233 ? 64.629 3.233 79.551 1.00 17.36 233 CYS B CA 1
ATOM 5022 C C . CYS B 1 233 ? 65.922 2.709 80.174 1.00 17.01 233 CYS B C 1
ATOM 5023 O O . CYS B 1 233 ? 65.924 1.680 80.853 1.00 17.05 233 CYS B O 1
ATOM 5026 N N . PHE B 1 234 ? 67.031 3.401 79.950 1.00 16.88 234 PHE B N 1
ATOM 5027 C CA . PHE B 1 234 ? 68.271 3.010 80.594 1.00 16.59 234 PHE B CA 1
ATOM 5028 C C . PHE B 1 234 ? 68.196 3.192 82.105 1.00 16.66 234 PHE B C 1
ATOM 5029 O O . PHE B 1 234 ? 68.654 2.334 82.837 1.00 16.13 234 PHE B O 1
ATOM 5037 N N . ALA B 1 235 ? 67.629 4.307 82.562 1.00 16.92 235 ALA B N 1
ATOM 5038 C CA . ALA B 1 235 ? 67.486 4.566 83.996 1.00 16.89 235 ALA B CA 1
ATOM 5039 C C . ALA B 1 235 ? 66.639 3.482 84.671 1.00 16.97 235 ALA B C 1
ATOM 5040 O O . ALA B 1 235 ? 66.925 3.090 85.790 1.00 16.16 235 ALA B O 1
ATOM 5042 N N . ALA B 1 236 ? 65.621 2.984 83.975 1.00 16.99 236 ALA B N 1
ATOM 5043 C CA . ALA B 1 236 ? 64.783 1.908 84.505 1.00 17.28 236 ALA B CA 1
ATOM 5044 C C . ALA B 1 236 ? 65.608 0.635 84.729 1.00 17.31 236 ALA B C 1
ATOM 5045 O O . ALA B 1 236 ? 65.540 0.050 85.801 1.00 16.84 236 ALA B O 1
ATOM 5047 N N . ILE B 1 237 ? 66.399 0.232 83.732 1.00 17.59 237 ILE B N 1
ATOM 5048 C CA . ILE B 1 237 ? 67.276 -0.922 83.885 1.00 18.39 237 ILE B CA 1
ATOM 5049 C C . ILE B 1 237 ? 68.244 -0.692 85.046 1.00 18.14 237 ILE B C 1
ATOM 5050 O O . ILE B 1 237 ? 68.413 -1.567 85.893 1.00 18.27 237 ILE B O 1
ATOM 5055 N N . GLN B 1 238 ? 68.876 0.482 85.083 1.00 17.83 238 GLN B N 1
ATOM 5056 C CA . GLN B 1 238 ? 69.817 0.794 86.157 1.00 17.68 238 GLN B CA 1
ATOM 5057 C C . GLN B 1 238 ? 69.172 0.695 87.532 1.00 17.88 238 GLN B C 1
ATOM 5058 O O . GLN B 1 238 ? 69.799 0.203 88.473 1.00 17.04 238 GLN B O 1
ATOM 5064 N N . SER B 1 239 ? 67.915 1.140 87.653 1.00 17.99 239 SER B N 1
ATOM 5065 C CA . SER B 1 239 ? 67.203 1.116 88.944 1.00 17.76 239 SER B CA 1
ATOM 5066 C C . SER B 1 239 ? 66.943 -0.311 89.429 1.00 17.73 239 SER B C 1
ATOM 5067 O O . SER B 1 239 ? 66.761 -0.542 90.624 1.00 16.69 239 SER B O 1
ATOM 5070 N N . LEU B 1 240 ? 66.875 -1.251 88.489 1.00 17.30 240 LEU B N 1
ATOM 5071 C CA . LEU B 1 240 ? 66.632 -2.663 88.809 1.00 17.63 240 LEU B CA 1
ATOM 5072 C C . LEU B 1 240 ? 67.885 -3.529 89.002 1.00 17.80 240 LEU B C 1
ATOM 5073 O O . LEU B 1 240 ? 67.766 -4.715 89.316 1.00 17.40 240 LEU B O 1
ATOM 5078 N N . GLN B 1 241 ? 69.073 -2.958 88.835 1.00 18.38 241 GLN B N 1
ATOM 5079 C CA . GLN B 1 241 ? 70.284 -3.770 88.606 1.00 19.12 241 GLN B CA 1
ATOM 5080 C C . GLN B 1 241 ? 70.715 -4.689 89.749 1.00 19.53 241 GLN B C 1
ATOM 5081 O O . GLN B 1 241 ? 71.427 -5.667 89.515 1.00 19.91 241 GLN B O 1
ATOM 5087 N N . HIS B 1 242 ? 70.292 -4.378 90.970 1.00 19.55 242 HIS B N 1
ATOM 5088 C CA . HIS B 1 242 ? 70.624 -5.183 92.136 1.00 20.33 242 HIS B CA 1
ATOM 5089 C C . HIS B 1 242 ? 69.497 -6.154 92.528 1.00 19.77 242 HIS B C 1
ATOM 5090 O O . HIS B 1 242 ? 69.579 -6.810 93.545 1.00 19.65 242 HIS B O 1
ATOM 5097 N N . GLU B 1 243 ? 68.453 -6.247 91.716 1.00 19.21 243 GLU B N 1
ATOM 5098 C CA . GLU B 1 243 ? 67.361 -7.176 91.979 1.00 19.41 243 GLU B CA 1
ATOM 5099 C C . GLU B 1 243 ? 67.814 -8.614 91.717 1.00 19.69 243 GLU B C 1
ATOM 5100 O O . GLU B 1 243 ? 68.686 -8.865 90.879 1.00 18.67 243 GLU B O 1
ATOM 5106 N N . VAL B 1 244 ? 67.207 -9.530 92.452 1.00 20.45 244 VAL B N 1
ATOM 5107 C CA . VAL B 1 244 ? 67.382 -10.957 92.284 1.00 21.69 244 VAL B CA 1
ATOM 5108 C C . VAL B 1 244 ? 66.162 -11.486 91.510 1.00 22.34 244 VAL B C 1
ATOM 5109 O O . VAL B 1 244 ? 65.020 -11.107 91.792 1.00 21.47 244 VAL B O 1
ATOM 5113 N N . VAL B 1 245 ? 66.419 -12.347 90.533 1.00 23.57 245 VAL B N 1
ATOM 5114 C CA . VAL B 1 245 ? 65.380 -12.941 89.689 1.00 25.21 245 VAL B CA 1
ATOM 5115 C C . VAL B 1 245 ? 65.638 -14.448 89.566 1.00 26.98 245 VAL B C 1
ATOM 5116 O O . VAL B 1 245 ? 66.746 -14.854 89.237 1.00 27.90 245 VAL B O 1
ATOM 5120 N N . GLY B 1 246 ? 64.628 -15.271 89.844 1.00 28.93 246 GLY B N 1
ATOM 5121 C CA . GLY B 1 246 ? 64.729 -16.721 89.699 1.00 30.02 246 GLY B CA 1
ATOM 5122 C C . GLY B 1 246 ? 64.648 -17.189 88.246 1.00 31.24 246 GLY B C 1
ATOM 5123 O O . GLY B 1 246 ? 64.212 -16.436 87.362 1.00 31.20 246 GLY B O 1
ATOM 5124 N N . GLN B 1 247 ? 65.068 -18.432 87.984 1.00 32.75 247 GLN B N 1
ATOM 5125 C CA . GLN B 1 247 ? 64.983 -18.978 86.618 1.00 33.69 247 GLN B CA 1
ATOM 5126 C C . GLN B 1 247 ? 63.558 -19.391 86.184 1.00 33.56 247 GLN B C 1
ATOM 5127 O O . GLN B 1 247 ? 63.181 -19.121 85.025 1.00 34.02 247 GLN B O 1
ATOM 5133 N N . PRO B 1 248 ? 62.786 -20.044 87.068 1.00 33.27 248 PRO B N 1
ATOM 5134 C CA . PRO B 1 248 ? 61.472 -20.603 86.688 1.00 32.56 248 PRO B CA 1
ATOM 5135 C C . PRO B 1 248 ? 60.569 -19.617 85.954 1.00 31.78 248 PRO B C 1
ATOM 5136 O O . PRO B 1 248 ? 60.277 -18.537 86.440 1.00 31.90 248 PRO B O 1
ATOM 5140 N N . ALA B 1 249 ? 60.146 -20.026 84.768 1.00 30.54 249 ALA B N 1
ATOM 5141 C CA . ALA B 1 249 ? 59.324 -19.212 83.886 1.00 28.86 249 ALA B CA 1
ATOM 5142 C C . ALA B 1 249 ? 58.504 -20.132 82.997 1.00 27.20 249 ALA B C 1
ATOM 5143 O O . ALA B 1 249 ? 58.942 -21.251 82.658 1.00 27.17 249 ALA B O 1
ATOM 5145 N N . ILE B 1 250 ? 57.300 -19.692 82.654 1.00 24.32 250 ILE B N 1
ATOM 5146 C CA . ILE B 1 250 ? 56.610 -20.264 81.515 1.00 22.22 250 ILE B CA 1
ATOM 5147 C C . ILE B 1 250 ? 56.458 -19.125 80.546 1.00 20.73 250 ILE B C 1
ATOM 5148 O O . ILE B 1 250 ? 55.777 -18.135 80.836 1.00 19.34 250 ILE B O 1
ATOM 5153 N N . HIS B 1 251 ? 57.143 -19.253 79.414 1.00 18.88 251 HIS B N 1
ATOM 5154 C CA . HIS B 1 251 ? 57.209 -18.196 78.437 1.00 18.15 251 HIS B CA 1
ATOM 5155 C C . HIS B 1 251 ? 57.225 -18.812 77.041 1.00 17.65 251 HIS B C 1
ATOM 5156 O O . HIS B 1 251 ? 58.209 -19.461 76.669 1.00 16.98 251 HIS B O 1
ATOM 5163 N N . ARG B 1 252 ? 56.133 -18.625 76.297 1.00 16.81 252 ARG B N 1
ATOM 5164 C CA . ARG B 1 252 ? 55.988 -19.175 74.948 1.00 17.00 252 ARG B CA 1
ATOM 5165 C C . ARG B 1 252 ? 55.841 -18.060 73.932 1.00 17.32 252 ARG B C 1
ATOM 5166 O O . ARG B 1 252 ? 55.310 -17.004 74.244 1.00 17.00 252 ARG B O 1
ATOM 5174 N N . GLN B 1 253 ? 56.277 -18.332 72.709 1.00 17.92 253 GLN B N 1
ATOM 5175 C CA . GLN B 1 253 ? 56.213 -17.397 71.598 1.00 18.84 253 GLN B CA 1
ATOM 5176 C C . GLN B 1 253 ? 55.572 -18.061 70.367 1.00 18.48 253 GLN B C 1
ATOM 5177 O O . GLN B 1 253 ? 55.997 -19.141 69.951 1.00 18.00 253 GLN B O 1
ATOM 5183 N N . GLU B 1 254 ? 54.545 -17.424 69.810 1.00 18.20 254 GLU B N 1
ATOM 5184 C CA . GLU B 1 254 ? 53.980 -17.822 68.526 1.00 18.49 254 GLU B CA 1
ATOM 5185 C C . GLU B 1 254 ? 55.054 -17.610 67.460 1.00 18.52 254 GLU B C 1
ATOM 5186 O O . GLU B 1 254 ? 55.725 -16.585 67.437 1.00 18.83 254 GLU B O 1
ATOM 5192 N N . HIS B 1 255 ? 55.219 -18.597 66.594 1.00 18.78 255 HIS B N 1
ATOM 5193 C CA . HIS B 1 255 ? 56.241 -18.563 65.566 1.00 19.69 255 HIS B CA 1
ATOM 5194 C C . HIS B 1 255 ? 55.913 -17.470 64.537 1.00 20.31 255 HIS B C 1
ATOM 5195 O O . HIS B 1 255 ? 54.770 -17.381 64.079 1.00 19.36 255 HIS B O 1
ATOM 5202 N N . PRO B 1 256 ? 56.894 -16.638 64.193 1.00 21.58 256 PRO B N 1
ATOM 5203 C CA . PRO B 1 256 ? 56.690 -15.619 63.151 1.00 23.20 256 PRO B CA 1
ATOM 5204 C C . PRO B 1 256 ? 56.303 -16.185 61.780 1.00 24.72 256 PRO B C 1
ATOM 5205 O O . PRO B 1 256 ? 56.634 -17.326 61.442 1.00 24.70 256 PRO B O 1
ATOM 5209 N N . HIS B 1 257 ? 55.583 -15.379 61.010 1.00 26.82 257 HIS B N 1
ATOM 5210 C CA . HIS B 1 257 ? 55.525 -15.542 59.550 1.00 28.70 257 HIS B CA 1
ATOM 5211 C C . HIS B 1 257 ? 56.740 -14.811 58.940 1.00 29.52 257 HIS B C 1
ATOM 5212 O O . HIS B 1 257 ? 57.445 -14.053 59.614 1.00 30.52 257 HIS B O 1
ATOM 5219 N N . ARG B 1 258 ? 57.000 -15.048 57.664 1.00 30.57 258 ARG B N 1
ATOM 5220 C CA . ARG B 1 258 ? 58.056 -14.302 56.953 1.00 30.96 258 ARG B CA 1
ATOM 5221 C C . ARG B 1 258 ? 57.799 -12.768 57.069 1.00 30.77 258 ARG B C 1
ATOM 5222 O O . ARG B 1 258 ? 56.653 -12.297 57.067 1.00 31.29 258 ARG B O 1
ATOM 5230 N N . VAL B 1 259 ? 58.864 -11.990 57.210 1.00 30.57 259 VAL B N 1
ATOM 5231 C CA . VAL B 1 259 ? 58.729 -10.541 57.390 1.00 29.74 259 VAL B CA 1
ATOM 5232 C C . VAL B 1 259 ? 58.152 -9.876 56.126 1.00 28.67 259 VAL B C 1
ATOM 5233 O O . VAL B 1 259 ? 58.531 -10.256 55.014 1.00 28.26 259 VAL B O 1
ATOM 5237 N N . PRO B 1 260 ? 57.228 -8.921 56.280 1.00 27.19 260 PRO B N 1
ATOM 5238 C CA . PRO B 1 260 ? 56.692 -8.197 55.121 1.00 26.52 260 PRO B CA 1
ATOM 5239 C C . PRO B 1 260 ? 57.759 -7.335 54.439 1.00 26.55 260 PRO B C 1
ATOM 5240 O O . PRO B 1 260 ? 58.562 -6.689 55.129 1.00 25.32 260 PRO B O 1
ATOM 5244 N N . VAL B 1 261 ? 57.746 -7.322 53.106 1.00 26.13 261 VAL B N 1
ATOM 5245 C CA . VAL B 1 261 ? 58.736 -6.581 52.315 1.00 26.38 261 VAL B CA 1
ATOM 5246 C C . VAL B 1 261 ? 58.965 -5.164 52.822 1.00 25.87 261 VAL B C 1
ATOM 5247 O O . VAL B 1 261 ? 60.105 -4.739 52.929 1.00 26.29 261 VAL B O 1
ATOM 5251 N N . HIS B 1 262 ? 57.892 -4.439 53.128 1.00 25.57 262 HIS B N 1
ATOM 5252 C CA . HIS B 1 262 ? 58.014 -3.038 53.524 1.00 25.89 262 HIS B CA 1
ATOM 5253 C C . HIS B 1 262 ? 58.689 -2.796 54.886 1.00 25.40 262 HIS B C 1
ATOM 5254 O O . HIS B 1 262 ? 59.159 -1.682 55.176 1.00 25.59 262 HIS B O 1
ATOM 5261 N N . ILE B 1 263 ? 58.726 -3.828 55.724 1.00 24.30 263 ILE B N 1
ATOM 5262 C CA . ILE B 1 263 ? 59.483 -3.780 56.962 1.00 23.20 263 ILE B CA 1
ATOM 5263 C C . ILE B 1 263 ? 60.950 -4.100 56.694 1.00 22.36 263 ILE B C 1
ATOM 5264 O O . ILE B 1 263 ? 61.833 -3.435 57.226 1.00 21.89 263 ILE B O 1
ATOM 5269 N N . ALA B 1 264 ? 61.205 -5.125 55.887 1.00 21.65 264 ALA B N 1
ATOM 5270 C CA . ALA B 1 264 ? 62.572 -5.509 55.547 1.00 21.70 264 ALA B CA 1
ATOM 5271 C C . ALA B 1 264 ? 63.325 -4.394 54.802 1.00 21.57 264 ALA B C 1
ATOM 5272 O O . ALA B 1 264 ? 64.540 -4.277 54.929 1.00 22.48 264 ALA B O 1
ATOM 5274 N N . GLU B 1 265 ? 62.596 -3.589 54.028 1.00 20.54 265 GLU B N 1
ATOM 5275 C CA . GLU B 1 265 ? 63.173 -2.517 53.223 1.00 19.63 265 GLU B CA 1
ATOM 5276 C C . GLU B 1 265 ? 63.216 -1.168 53.960 1.00 19.11 265 GLU B C 1
ATOM 5277 O O . GLU B 1 265 ? 63.696 -0.190 53.412 1.00 19.11 265 GLU B O 1
ATOM 5283 N N . ARG B 1 266 ? 62.699 -1.107 55.181 1.00 18.33 266 ARG B N 1
ATOM 5284 C CA . ARG B 1 266 ? 62.613 0.150 55.919 1.00 18.61 266 ARG B CA 1
ATOM 5285 C C . ARG B 1 266 ? 63.957 0.546 56.568 1.00 18.42 266 ARG B C 1
ATOM 5286 O O . ARG B 1 266 ? 64.719 -0.293 57.045 1.00 18.47 266 ARG B O 1
ATOM 5294 N N . VAL B 1 267 ? 64.233 1.841 56.553 1.00 18.29 267 VAL B N 1
ATOM 5295 C CA . VAL B 1 267 ? 65.349 2.420 57.274 1.00 18.35 267 VAL B CA 1
ATOM 5296 C C . VAL B 1 267 ? 64.730 3.249 58.392 1.00 18.37 267 VAL B C 1
ATOM 5297 O O . VAL B 1 267 ? 63.850 4.054 58.144 1.00 19.00 267 VAL B O 1
ATOM 5301 N N . GLY B 1 268 ? 65.199 3.043 59.612 1.00 17.99 268 GLY B N 1
ATOM 5302 C CA . GLY B 1 268 ? 64.531 3.536 60.794 1.00 18.49 268 GLY B CA 1
ATOM 5303 C C . GLY B 1 268 ? 64.988 4.902 61.277 1.00 18.46 268 GLY B C 1
ATOM 5304 O O . GLY B 1 268 ? 64.361 5.471 62.168 1.00 18.59 268 GLY B O 1
ATOM 5305 N N . TYR B 1 269 ? 66.072 5.428 60.707 1.00 18.08 269 TYR B N 1
ATOM 5306 C CA . TYR B 1 269 ? 66.590 6.731 61.124 1.00 17.34 269 TYR B CA 1
ATOM 5307 C C . TYR B 1 269 ? 67.409 7.416 60.036 1.00 17.41 269 TYR B C 1
ATOM 5308 O O . TYR B 1 269 ? 67.833 6.794 59.083 1.00 17.29 269 TYR B O 1
ATOM 5317 N N . ASP B 1 270 ? 67.603 8.719 60.210 1.00 16.99 270 ASP B N 1
ATOM 5318 C CA . ASP B 1 270 ? 68.348 9.575 59.302 1.00 16.95 270 ASP B CA 1
ATOM 5319 C C . ASP B 1 270 ? 69.820 9.515 59.716 1.00 16.46 270 ASP B C 1
ATOM 5320 O O . ASP B 1 270 ? 70.202 10.024 60.770 1.00 16.25 270 ASP B O 1
ATOM 5325 N N . VAL B 1 271 ? 70.631 8.855 58.891 1.00 15.75 271 VAL B N 1
ATOM 5326 C CA . VAL B 1 271 ? 72.024 8.578 59.213 1.00 15.47 271 VAL B CA 1
ATOM 5327 C C . VAL B 1 271 ? 72.835 9.867 59.223 1.00 15.21 271 VAL B C 1
ATOM 5328 O O . VAL B 1 271 ? 73.584 10.096 60.157 1.00 15.37 271 VAL B O 1
ATOM 5332 N N . GLU B 1 272 ? 72.653 10.727 58.227 1.00 14.80 272 GLU B N 1
ATOM 5333 C CA . GLU B 1 272 ? 73.401 11.977 58.173 1.00 15.20 272 GLU B CA 1
ATOM 5334 C C . GLU B 1 272 ? 73.150 12.832 59.420 1.00 16.02 272 GLU B C 1
ATOM 5335 O O . GLU B 1 272 ? 74.100 13.361 60.017 1.00 15.32 272 GLU B O 1
ATOM 5341 N N . ALA B 1 273 ? 71.876 12.982 59.788 1.00 16.15 273 ALA B N 1
ATOM 5342 C CA . ALA B 1 273 ? 71.503 13.785 60.962 1.00 16.41 273 ALA B CA 1
ATOM 5343 C C . ALA B 1 273 ? 72.100 13.220 62.230 1.00 16.19 273 ALA B C 1
ATOM 5344 O O . ALA B 1 273 ? 72.535 13.970 63.100 1.00 16.72 273 ALA B O 1
ATOM 5346 N N . THR B 1 274 ? 72.130 11.900 62.320 1.00 16.46 274 THR B N 1
ATOM 5347 C CA . THR B 1 274 ? 72.671 11.191 63.468 1.00 16.57 274 THR B CA 1
ATOM 5348 C C . THR B 1 274 ? 74.193 11.380 63.594 1.00 16.85 274 THR B C 1
ATOM 5349 O O . THR B 1 274 ? 74.691 11.572 64.692 1.00 16.55 274 THR B O 1
ATOM 5353 N N . LEU B 1 275 ? 74.910 11.360 62.470 1.00 17.01 275 LEU B N 1
ATOM 5354 C CA . LEU B 1 275 ? 76.358 11.630 62.440 1.00 17.28 275 LEU B CA 1
ATOM 5355 C C . LEU B 1 275 ? 76.683 13.049 62.886 1.00 17.86 275 LEU B C 1
ATOM 5356 O O . LEU B 1 275 ? 77.600 13.259 63.671 1.00 19.15 275 LEU B O 1
ATOM 5361 N N . HIS B 1 276 ? 75.918 14.019 62.403 1.00 18.30 276 HIS B N 1
ATOM 5362 C CA . HIS B 1 276 ? 76.092 15.419 62.758 1.00 18.70 276 HIS B CA 1
ATOM 5363 C C . HIS B 1 276 ? 75.884 15.642 64.260 1.00 18.99 276 HIS B C 1
ATOM 5364 O O . HIS B 1 276 ? 76.647 16.363 64.907 1.00 18.70 276 HIS B O 1
ATOM 5371 N N . ARG B 1 277 ? 74.839 15.023 64.793 1.00 18.81 277 ARG B N 1
ATOM 5372 C CA . ARG B 1 277 ? 74.404 15.241 66.175 1.00 18.82 277 ARG B CA 1
ATOM 5373 C C . ARG B 1 277 ? 75.422 14.681 67.158 1.00 18.46 277 ARG B C 1
ATOM 5374 O O . ARG B 1 277 ? 75.577 15.170 68.276 1.00 18.08 277 ARG B O 1
ATOM 5382 N N . LEU B 1 278 ? 76.140 13.665 66.711 1.00 18.56 278 LEU B N 1
ATOM 5383 C CA . LEU B 1 278 ? 77.229 13.072 67.461 1.00 18.71 278 LEU B CA 1
ATOM 5384 C C . LEU B 1 278 ? 78.377 14.065 67.759 1.00 18.92 278 LEU B C 1
ATOM 5385 O O . LEU B 1 278 ? 79.104 13.908 68.731 1.00 19.12 278 LEU B O 1
ATOM 5390 N N . MET B 1 279 ? 78.522 15.076 66.907 1.00 18.22 279 MET B N 1
ATOM 5391 C CA . MET B 1 279 ? 79.560 16.078 67.026 1.00 18.73 279 MET B CA 1
ATOM 5392 C C . MET B 1 279 ? 79.106 17.298 67.821 1.00 18.27 279 MET B C 1
ATOM 5393 O O . MET B 1 279 ? 79.869 18.219 67.991 1.00 18.45 279 MET B O 1
ATOM 5398 N N . GLN B 1 280 ? 77.860 17.307 68.279 1.00 18.46 280 GLN B N 1
ATOM 5399 C CA . GLN B 1 280 ? 77.275 18.474 68.915 1.00 18.75 280 GLN B CA 1
ATOM 5400 C C . GLN B 1 280 ? 77.115 18.280 70.417 1.00 19.02 280 GLN B C 1
ATOM 5401 O O . GLN B 1 280 ? 77.146 17.149 70.919 1.00 18.31 280 GLN B O 1
ATOM 5407 N N . HIS B 1 281 ? 76.947 19.412 71.102 1.00 19.63 281 HIS B N 1
ATOM 5408 C CA . HIS B 1 281 ? 76.585 19.495 72.519 1.00 20.84 281 HIS B CA 1
ATOM 5409 C C . HIS B 1 281 ? 77.609 18.871 73.463 1.00 19.98 281 HIS B C 1
ATOM 5410 O O . HIS B 1 281 ? 77.254 18.347 74.507 1.00 20.63 281 HIS B O 1
ATOM 5417 N N . TRP B 1 282 ? 78.877 18.967 73.088 1.00 19.40 282 TRP B N 1
ATOM 5418 C CA . TRP B 1 282 ? 79.986 18.555 73.935 1.00 18.99 282 TRP B CA 1
ATOM 5419 C C . TRP B 1 282 ? 80.245 19.594 75.022 1.00 18.32 282 TRP B C 1
ATOM 5420 O O . TRP B 1 282 ? 80.011 20.777 74.852 1.00 18.06 282 TRP B O 1
ATOM 5431 N N . THR B 1 283 ? 80.666 19.111 76.180 1.00 17.52 283 THR B N 1
ATOM 5432 C CA . THR B 1 283 ? 81.131 19.962 77.259 1.00 17.11 283 THR B CA 1
ATOM 5433 C C . THR B 1 283 ? 82.444 19.426 77.794 1.00 16.95 283 THR B C 1
ATOM 5434 O O . THR B 1 283 ? 82.730 18.250 77.663 1.00 16.01 283 THR B O 1
ATOM 5438 N N . PRO B 1 284 ? 83.245 20.284 78.409 1.00 16.91 284 PRO B N 1
ATOM 5439 C CA . PRO B 1 284 ? 84.464 19.779 79.053 1.00 17.29 284 PRO B CA 1
ATOM 5440 C C . PRO B 1 284 ? 84.205 18.634 80.046 1.00 17.69 284 PRO B C 1
ATOM 5441 O O . PRO B 1 284 ? 85.036 17.715 80.143 1.00 18.18 284 PRO B O 1
ATOM 5445 N N . ARG B 1 285 ? 83.070 18.661 80.735 1.00 17.14 285 ARG B N 1
ATOM 5446 C CA . ARG B 1 285 ? 82.734 17.614 81.708 1.00 17.12 285 ARG B CA 1
ATOM 5447 C C . ARG B 1 285 ? 82.481 16.248 81.044 1.00 17.00 285 ARG B C 1
ATOM 5448 O O . ARG B 1 285 ? 82.909 15.221 81.549 1.00 16.22 285 ARG B O 1
ATOM 5456 N N . GLN B 1 286 ? 81.803 16.240 79.905 1.00 16.96 286 GLN B N 1
ATOM 5457 C CA . GLN B 1 286 ? 81.614 15.014 79.143 1.00 17.19 286 GLN B CA 1
ATOM 5458 C C . GLN B 1 286 ? 82.964 14.403 78.762 1.00 17.14 286 GLN B C 1
ATOM 5459 O O . GLN B 1 286 ? 83.146 13.196 78.868 1.00 16.69 286 GLN B O 1
ATOM 5465 N N . VAL B 1 287 ? 83.890 15.247 78.318 1.00 17.16 287 VAL B N 1
ATOM 5466 C CA . VAL B 1 287 ? 85.212 14.808 77.899 1.00 17.56 287 VAL B CA 1
ATOM 5467 C C . VAL B 1 287 ? 85.937 14.151 79.073 1.00 18.21 287 VAL B C 1
ATOM 5468 O O . VAL B 1 287 ? 86.558 13.107 78.923 1.00 17.98 287 VAL B O 1
ATOM 5472 N N . GLU B 1 288 ? 85.802 14.745 80.252 1.00 18.53 288 GLU B N 1
ATOM 5473 C CA . GLU B 1 288 ? 86.440 14.250 81.452 1.00 19.25 288 GLU B CA 1
ATOM 5474 C C . GLU B 1 288 ? 85.809 12.954 81.978 1.00 18.68 288 GLU B C 1
ATOM 5475 O O . GLU B 1 288 ? 86.527 12.051 82.397 1.00 18.43 288 GLU B O 1
ATOM 5481 N N . LEU B 1 289 ? 84.480 12.867 81.967 1.00 17.98 289 LEU B N 1
ATOM 5482 C CA . LEU B 1 289 ? 83.777 11.671 82.422 1.00 17.76 289 LEU B CA 1
ATOM 5483 C C . LEU B 1 289 ? 84.151 10.429 81.614 1.00 17.52 289 LEU B C 1
ATOM 5484 O O . LEU B 1 289 ? 84.036 9.328 82.118 1.00 16.80 289 LEU B O 1
ATOM 5489 N N . LEU B 1 290 ? 84.580 10.609 80.365 1.00 17.42 290 LEU B N 1
ATOM 5490 C CA . LEU B 1 290 ? 85.019 9.490 79.537 1.00 18.29 290 LEU B CA 1
ATOM 5491 C C . LEU B 1 290 ? 86.254 8.765 80.084 1.00 19.02 290 LEU B C 1
ATOM 5492 O O . LEU B 1 290 ? 86.561 7.658 79.653 1.00 18.94 290 LEU B O 1
ATOM 5497 N N . GLU B 1 291 ? 86.957 9.397 81.020 1.00 19.61 291 GLU B N 1
ATOM 5498 C CA . GLU B 1 291 ? 88.052 8.757 81.735 1.00 20.80 291 GLU B CA 1
ATOM 5499 C C . GLU B 1 291 ? 87.603 7.484 82.490 1.00 20.16 291 GLU B C 1
ATOM 5500 O O . GLU B 1 291 ? 88.426 6.634 82.797 1.00 19.52 291 GLU B O 1
ATOM 5506 N N . LEU B 1 292 ? 86.306 7.366 82.769 1.00 19.22 292 LEU B N 1
ATOM 5507 C CA . LEU B 1 292 ? 85.746 6.208 83.470 1.00 19.48 292 LEU B CA 1
ATOM 5508 C C . LEU B 1 292 ? 85.597 4.969 82.580 1.00 18.64 292 LEU B C 1
ATOM 5509 O O . LEU B 1 292 ? 85.355 3.874 83.075 1.00 18.60 292 LEU B O 1
ATOM 5514 N N . PHE B 1 293 ? 85.741 5.150 81.276 1.00 18.29 293 PHE B N 1
ATOM 5515 C CA . PHE B 1 293 ? 85.473 4.104 80.298 1.00 18.64 293 PHE B CA 1
ATOM 5516 C C . PHE B 1 293 ? 86.788 3.490 79.818 1.00 19.16 293 PHE B C 1
ATOM 5517 O O . PHE B 1 293 ? 87.861 4.018 80.087 1.00 18.94 293 PHE B O 1
ATOM 5525 N N . THR B 1 294 ? 86.696 2.379 79.102 1.00 20.17 294 THR B N 1
ATOM 5526 C CA . THR B 1 294 ? 87.882 1.718 78.550 1.00 20.72 294 THR B CA 1
ATOM 5527 C C . THR B 1 294 ? 88.542 2.644 77.555 1.00 21.06 294 THR B C 1
ATOM 5528 O O . THR B 1 294 ? 87.892 3.506 76.979 1.00 20.80 294 THR B O 1
ATOM 5532 N N . THR B 1 295 ? 89.825 2.433 77.314 1.00 21.42 295 THR B N 1
ATOM 5533 C CA . THR B 1 295 ? 90.592 3.353 76.491 1.00 22.02 295 THR B CA 1
ATOM 5534 C C . THR B 1 295 ? 90.097 3.479 75.047 1.00 21.56 295 THR B C 1
ATOM 5535 O O . THR B 1 295 ? 90.029 4.585 74.538 1.00 21.03 295 THR B O 1
ATOM 5539 N N . PRO B 1 296 ? 89.778 2.377 74.372 1.00 21.58 296 PRO B N 1
ATOM 5540 C CA . PRO B 1 296 ? 89.214 2.487 73.011 1.00 21.34 296 PRO B CA 1
ATOM 5541 C C . PRO B 1 296 ? 87.910 3.317 72.950 1.00 20.66 296 PRO B C 1
ATOM 5542 O O . PRO B 1 296 ? 87.713 4.040 71.975 1.00 20.64 296 PRO B O 1
ATOM 5546 N N . VAL B 1 297 ? 87.055 3.213 73.967 1.00 19.90 297 VAL B N 1
ATOM 5547 C CA . VAL B 1 297 ? 85.796 3.964 74.005 1.00 19.37 297 VAL B CA 1
ATOM 5548 C C . VAL B 1 297 ? 86.042 5.424 74.355 1.00 19.34 297 VAL B C 1
ATOM 5549 O O . VAL B 1 297 ? 85.478 6.313 73.735 1.00 19.16 297 VAL B O 1
ATOM 5553 N N . ARG B 1 298 ? 86.889 5.670 75.343 1.00 19.45 298 ARG B N 1
ATOM 5554 C CA . ARG B 1 298 ? 87.290 7.026 75.697 1.00 20.18 298 ARG B CA 1
ATOM 5555 C C . ARG B 1 298 ? 87.851 7.775 74.500 1.00 20.14 298 ARG B C 1
ATOM 5556 O O . ARG B 1 298 ? 87.423 8.880 74.191 1.00 19.38 298 ARG B O 1
ATOM 5564 N N . GLU B 1 299 ? 88.812 7.167 73.829 1.00 20.50 299 GLU B N 1
ATOM 5565 C CA . GLU B 1 299 ? 89.464 7.796 72.684 1.00 21.72 299 GLU B CA 1
ATOM 5566 C C . GLU B 1 299 ? 88.537 7.895 71.469 1.00 20.83 299 GLU B C 1
ATOM 5567 O O . GLU B 1 299 ? 88.579 8.882 70.736 1.00 21.15 299 GLU B O 1
ATOM 5573 N N . GLY B 1 300 ? 87.701 6.879 71.276 1.00 20.27 300 GLY B N 1
ATOM 5574 C CA . GLY B 1 300 ? 86.760 6.849 70.169 1.00 19.75 300 GLY B CA 1
ATOM 5575 C C . GLY B 1 300 ? 85.696 7.929 70.285 1.00 19.13 300 GLY B C 1
ATOM 5576 O O . GLY B 1 300 ? 85.428 8.635 69.327 1.00 18.79 300 GLY B O 1
ATOM 5577 N N . LEU B 1 301 ? 85.087 8.073 71.456 1.00 18.62 301 LEU B N 1
ATOM 5578 C CA . LEU B 1 301 ? 84.041 9.077 71.597 1.00 18.73 301 LEU B CA 1
ATOM 5579 C C . LEU B 1 301 ? 84.619 10.491 71.607 1.00 18.70 301 LEU B C 1
ATOM 5580 O O . LEU B 1 301 ? 84.003 11.409 71.073 1.00 18.94 301 LEU B O 1
ATOM 5585 N N . ARG B 1 302 ? 85.806 10.673 72.177 1.00 18.49 302 ARG B N 1
ATOM 5586 C CA . ARG B 1 302 ? 86.450 11.993 72.151 1.00 18.28 302 ARG B CA 1
ATOM 5587 C C . ARG B 1 302 ? 86.769 12.455 70.730 1.00 18.12 302 ARG B C 1
ATOM 5588 O O . ARG B 1 302 ? 86.731 13.643 70.430 1.00 17.64 302 ARG B O 1
ATOM 5596 N N . THR B 1 303 ? 87.075 11.510 69.856 1.00 18.36 303 THR B N 1
ATOM 5597 C CA . THR B 1 303 ? 87.256 11.804 68.435 1.00 18.75 303 THR B CA 1
ATOM 5598 C C . THR B 1 303 ? 86.018 12.470 67.818 1.00 18.41 303 THR B C 1
ATOM 5599 O O . THR B 1 303 ? 86.144 13.249 66.879 1.00 17.48 303 THR B O 1
ATOM 5603 N N . CYS B 1 304 ? 84.833 12.160 68.348 1.00 18.64 304 CYS B N 1
ATOM 5604 C CA . CYS B 1 304 ? 83.578 12.731 67.856 1.00 18.73 304 CYS B CA 1
ATOM 5605 C C . CYS B 1 304 ? 83.436 14.235 68.048 1.00 19.18 304 CYS B C 1
ATOM 5606 O O . CYS B 1 304 ? 82.560 14.834 67.452 1.00 19.53 304 CYS B O 1
ATOM 5609 N N . GLN B 1 305 ? 84.310 14.860 68.837 1.00 19.52 305 GLN B N 1
ATOM 5610 C CA . GLN B 1 305 ? 84.400 16.327 68.856 1.00 19.59 305 GLN B CA 1
ATOM 5611 C C . GLN B 1 305 ? 84.836 16.917 67.505 1.00 19.81 305 GLN B C 1
ATOM 5612 O O . GLN B 1 305 ? 84.515 18.061 67.188 1.00 19.38 305 GLN B O 1
ATOM 5618 N N . ARG B 1 306 ? 85.580 16.147 66.722 1.00 19.94 306 ARG B N 1
ATOM 5619 C CA . ARG B 1 306 ? 86.138 16.631 65.464 1.00 20.87 306 ARG B CA 1
ATOM 5620 C C . ARG B 1 306 ? 85.511 15.981 64.232 1.00 20.50 306 ARG B C 1
ATOM 5621 O O . ARG B 1 306 ? 85.373 16.625 63.185 1.00 20.12 306 ARG B O 1
ATOM 5629 N N . ARG B 1 307 ? 85.155 14.709 64.349 1.00 19.90 307 ARG B N 1
ATOM 5630 C CA . ARG B 1 307 ? 84.486 13.996 63.264 1.00 20.32 307 ARG B CA 1
ATOM 5631 C C . ARG B 1 307 ? 83.798 12.728 63.769 1.00 19.95 307 ARG B C 1
ATOM 5632 O O . ARG B 1 307 ? 84.165 12.191 64.815 1.00 19.95 307 ARG B O 1
ATOM 5640 N N . PRO B 1 308 ? 82.799 12.238 63.046 1.00 19.76 308 PRO B N 1
ATOM 5641 C CA . PRO B 1 308 ? 82.027 11.095 63.549 1.00 19.96 308 PRO B CA 1
ATOM 5642 C C . PRO B 1 308 ? 82.891 9.842 63.585 1.00 19.60 308 PRO B C 1
ATOM 5643 O O . PRO B 1 308 ? 83.515 9.520 62.578 1.00 20.50 308 PRO B O 1
ATOM 5647 N N . ALA B 1 309 ? 82.976 9.198 64.739 1.00 18.41 309 ALA B N 1
ATOM 5648 C CA . ALA B 1 309 ? 83.685 7.930 64.873 1.00 18.27 309 ALA B CA 1
ATOM 5649 C C . ALA B 1 309 ? 82.758 6.920 65.511 1.00 17.52 309 ALA B C 1
ATOM 5650 O O . ALA B 1 309 ? 82.007 7.257 66.427 1.00 17.42 309 ALA B O 1
ATOM 5652 N N . PHE B 1 310 ? 82.800 5.685 65.019 1.00 16.59 310 PHE B N 1
ATOM 5653 C CA . PHE B 1 310 ? 81.957 4.619 65.549 1.00 16.59 310 PHE B CA 1
ATOM 5654 C C . PHE B 1 310 ? 82.495 3.195 65.312 1.00 16.70 310 PHE B C 1
ATOM 5655 O O . PHE B 1 310 ? 81.979 2.256 65.887 1.00 16.24 310 PHE B O 1
ATOM 5663 N N . ASN B 1 311 ? 83.533 3.025 64.496 1.00 16.83 311 ASN B N 1
ATOM 5664 C CA . ASN B 1 311 ? 84.119 1.693 64.295 1.00 17.33 311 ASN B CA 1
ATOM 5665 C C . ASN B 1 311 ? 84.552 1.030 65.602 1.00 16.84 311 ASN B C 1
ATOM 5666 O O . ASN B 1 311 ? 84.508 -0.181 65.719 1.00 17.04 311 ASN B O 1
ATOM 5671 N N . PHE B 1 312 ? 84.938 1.837 66.580 1.00 16.98 312 PHE B N 1
ATOM 5672 C CA . PHE B 1 312 ? 85.373 1.341 67.881 1.00 17.09 312 PHE B CA 1
ATOM 5673 C C . PHE B 1 312 ? 84.268 0.663 68.710 1.00 17.27 312 PHE B C 1
ATOM 5674 O O . PHE B 1 312 ? 84.574 -0.165 69.572 1.00 17.47 312 PHE B O 1
ATOM 5682 N N . MET B 1 313 ? 83.005 1.033 68.485 1.00 16.88 313 MET B N 1
ATOM 5683 C CA . MET B 1 313 ? 81.916 0.572 69.342 1.00 16.86 313 MET B CA 1
ATOM 5684 C C . MET B 1 313 ? 81.306 -0.719 68.815 1.00 17.04 313 MET B C 1
ATOM 5685 O O . MET B 1 313 ? 80.142 -0.774 68.365 1.00 16.31 313 MET B O 1
ATOM 5690 N N . ASP B 1 314 ? 82.113 -1.775 68.900 1.00 16.98 314 ASP B N 1
ATOM 5691 C CA . ASP B 1 314 ? 81.672 -3.092 68.515 1.00 17.27 314 ASP B CA 1
ATOM 5692 C C . ASP B 1 314 ? 80.930 -3.723 69.686 1.00 17.36 314 ASP B C 1
ATOM 5693 O O . ASP B 1 314 ? 80.723 -3.096 70.732 1.00 16.36 314 ASP B O 1
ATOM 5698 N N . GLU B 1 315 ? 80.498 -4.953 69.486 1.00 17.56 315 GLU B N 1
ATOM 5699 C CA . GLU B 1 315 ? 79.665 -5.653 70.442 1.00 18.22 315 GLU B CA 1
ATOM 5700 C C . GLU B 1 315 ? 80.290 -5.725 71.841 1.00 18.44 315 GLU B C 1
ATOM 5701 O O . GLU B 1 315 ? 79.625 -5.484 72.829 1.00 17.41 315 GLU B O 1
ATOM 5707 N N . MET B 1 316 ? 81.572 -6.056 71.909 1.00 19.16 316 MET B N 1
ATOM 5708 C CA . MET B 1 316 ? 82.266 -6.180 73.191 1.00 20.20 316 MET B CA 1
ATOM 5709 C C . MET B 1 316 ? 82.512 -4.855 73.885 1.00 18.65 316 MET B C 1
ATOM 5710 O O . MET B 1 316 ? 82.388 -4.756 75.107 1.00 18.14 316 MET B O 1
ATOM 5715 N N . ALA B 1 317 ? 82.877 -3.844 73.109 1.00 17.61 317 ALA B N 1
ATOM 5716 C CA . ALA B 1 317 ? 83.070 -2.511 73.648 1.00 17.08 317 ALA B CA 1
ATOM 5717 C C . ALA B 1 317 ? 81.754 -1.992 74.231 1.00 16.77 317 ALA B C 1
ATOM 5718 O O . ALA B 1 317 ? 81.750 -1.336 75.256 1.00 16.93 317 ALA B O 1
ATOM 5720 N N . TRP B 1 318 ? 80.632 -2.302 73.588 1.00 16.64 318 TRP B N 1
ATOM 5721 C CA . TRP B 1 318 ? 79.340 -1.846 74.086 1.00 16.73 318 TRP B CA 1
ATOM 5722 C C . TRP B 1 318 ? 79.008 -2.482 75.436 1.00 16.50 318 TRP B C 1
ATOM 5723 O O . TRP B 1 318 ? 78.499 -1.806 76.319 1.00 16.46 318 TRP B O 1
ATOM 5734 N N . ALA B 1 319 ? 79.298 -3.769 75.610 1.00 16.19 319 ALA B N 1
ATOM 5735 C CA . ALA B 1 319 ? 79.061 -4.425 76.904 1.00 15.96 319 ALA B CA 1
ATOM 5736 C C . ALA B 1 319 ? 79.908 -3.798 78.017 1.00 16.12 319 ALA B C 1
ATOM 5737 O O . ALA B 1 319 ? 79.415 -3.548 79.114 1.00 16.43 319 ALA B O 1
ATOM 5739 N N . ALA B 1 320 ? 81.179 -3.535 77.734 1.00 16.16 320 ALA B N 1
ATOM 5740 C CA . ALA B 1 320 ? 82.052 -2.901 78.716 1.00 16.08 320 ALA B CA 1
ATOM 5741 C C . ALA B 1 320 ? 81.530 -1.488 79.048 1.00 16.21 320 ALA B C 1
ATOM 5742 O O . ALA B 1 320 ? 81.503 -1.095 80.196 1.00 15.76 320 ALA B O 1
ATOM 5744 N N . THR B 1 321 ? 81.068 -0.770 78.030 1.00 16.29 321 THR B N 1
ATOM 5745 C CA . THR B 1 321 ? 80.500 0.565 78.193 1.00 16.78 321 THR B CA 1
ATOM 5746 C C . THR B 1 321 ? 79.229 0.513 79.048 1.00 17.14 321 THR B C 1
ATOM 5747 O O . THR B 1 321 ? 79.037 1.327 79.960 1.00 17.67 321 THR B O 1
ATOM 5751 N N . TYR B 1 322 ? 78.378 -0.469 78.754 1.00 17.20 322 TYR B N 1
ATOM 5752 C CA . TYR B 1 322 ? 77.134 -0.689 79.482 1.00 16.91 322 TYR B CA 1
ATOM 5753 C C . TYR B 1 322 ? 77.388 -0.809 80.995 1.00 16.37 322 TYR B C 1
ATOM 5754 O O . TYR B 1 322 ? 76.678 -0.208 81.783 1.00 15.82 322 TYR B O 1
ATOM 5763 N N . HIS B 1 323 ? 78.410 -1.554 81.392 1.00 16.51 323 HIS B N 1
ATOM 5764 C CA . HIS B 1 323 ? 78.707 -1.756 82.814 1.00 16.98 323 HIS B CA 1
ATOM 5765 C C . HIS B 1 323 ? 79.233 -0.479 83.484 1.00 16.43 323 HIS B C 1
ATOM 5766 O O . HIS B 1 323 ? 78.935 -0.220 84.639 1.00 15.26 323 HIS B O 1
ATOM 5773 N N . VAL B 1 324 ? 80.007 0.317 82.756 1.00 16.12 324 VAL B N 1
ATOM 5774 C CA . VAL B 1 324 ? 80.466 1.597 83.280 1.00 16.34 324 VAL B CA 1
ATOM 5775 C C . VAL B 1 324 ? 79.261 2.528 83.507 1.00 16.46 324 VAL B C 1
ATOM 5776 O O . VAL B 1 324 ? 79.143 3.134 84.565 1.00 16.42 324 VAL B O 1
ATOM 5780 N N . LEU B 1 325 ? 78.363 2.612 82.528 1.00 16.53 325 LEU B N 1
ATOM 5781 C CA . LEU B 1 325 ? 77.116 3.377 82.676 1.00 16.57 325 LEU B CA 1
ATOM 5782 C C . LEU B 1 325 ? 76.266 2.908 83.858 1.00 16.81 325 LEU B C 1
ATOM 5783 O O . LEU B 1 325 ? 75.761 3.718 84.627 1.00 16.25 325 LEU B O 1
ATOM 5788 N N . LEU B 1 326 ? 76.124 1.600 84.036 1.00 16.76 326 LEU B N 1
ATOM 5789 C CA . LEU B 1 326 ? 75.337 1.096 85.158 1.00 16.75 326 LEU B CA 1
ATOM 5790 C C . LEU B 1 326 ? 75.888 1.590 86.488 1.00 16.88 326 LEU B C 1
ATOM 5791 O O . LEU B 1 326 ? 75.129 1.874 87.404 1.00 16.32 326 LEU B O 1
ATOM 5796 N N . GLU B 1 327 ? 77.209 1.694 86.594 1.00 17.16 327 GLU B N 1
ATOM 5797 C CA . GLU B 1 327 ? 77.827 2.103 87.850 1.00 17.59 327 GLU B CA 1
ATOM 5798 C C . GLU B 1 327 ? 77.771 3.617 88.050 1.00 17.44 327 GLU B C 1
ATOM 5799 O O . GLU B 1 327 ? 77.545 4.070 89.151 1.00 17.20 327 GLU B O 1
ATOM 5805 N N . HIS B 1 328 ? 77.960 4.391 86.984 1.00 17.56 328 HIS B N 1
ATOM 5806 C CA . HIS B 1 328 ? 78.259 5.823 87.111 1.00 17.86 328 HIS B CA 1
ATOM 5807 C C . HIS B 1 328 ? 77.201 6.784 86.551 1.00 17.62 328 HIS B C 1
ATOM 5808 O O . HIS B 1 328 ? 77.190 7.953 86.899 1.00 17.28 328 HIS B O 1
ATOM 5815 N N . PHE B 1 329 ? 76.325 6.297 85.678 1.00 17.67 329 PHE B N 1
ATOM 5816 C CA . PHE B 1 329 ? 75.287 7.128 85.080 1.00 17.78 329 PHE B CA 1
ATOM 5817 C C . PHE B 1 329 ? 74.387 7.736 86.161 1.00 18.22 329 PHE B C 1
ATOM 5818 O O . PHE B 1 329 ? 73.898 7.035 87.058 1.00 17.86 329 PHE B O 1
ATOM 5826 N N . GLN B 1 330 ? 74.195 9.049 86.068 1.00 18.54 330 GLN B N 1
ATOM 5827 C CA . GLN B 1 330 ? 73.334 9.789 86.994 1.00 19.67 330 GLN B CA 1
ATOM 5828 C C . GLN B 1 330 ? 72.079 10.220 86.251 1.00 18.93 330 GLN B C 1
ATOM 5829 O O . GLN B 1 330 ? 72.153 11.122 85.433 1.00 18.35 330 GLN B O 1
ATOM 5835 N N . PRO B 1 331 ? 70.937 9.596 86.516 1.00 19.19 331 PRO B N 1
ATOM 5836 C CA . PRO B 1 331 ? 69.680 10.029 85.893 1.00 19.22 331 PRO B CA 1
ATOM 5837 C C . PRO B 1 331 ? 69.391 11.516 86.147 1.00 18.52 331 PRO B C 1
ATOM 5838 O O . PRO B 1 331 ? 69.609 12.003 87.243 1.00 17.13 331 PRO B O 1
ATOM 5842 N N . GLY B 1 332 ? 68.966 12.228 85.107 1.00 18.57 332 GLY B N 1
ATOM 5843 C CA . GLY B 1 332 ? 68.667 13.651 85.202 1.00 18.83 332 GLY B CA 1
ATOM 5844 C C . GLY B 1 332 ? 69.845 14.596 84.979 1.00 18.65 332 GLY B C 1
ATOM 5845 O O . GLY B 1 332 ? 69.641 15.789 84.756 1.00 19.60 332 GLY B O 1
ATOM 5846 N N . ASP B 1 333 ? 71.067 14.078 85.049 1.00 18.08 333 ASP B N 1
ATOM 5847 C CA . ASP B 1 333 ? 72.283 14.872 84.903 1.00 18.29 333 ASP B CA 1
ATOM 5848 C C . ASP B 1 333 ? 72.508 15.080 83.406 1.00 17.82 333 ASP B C 1
ATOM 5849 O O . ASP B 1 333 ? 72.742 14.106 82.690 1.00 17.88 333 ASP B O 1
ATOM 5854 N N . PRO B 1 334 ? 72.430 16.314 82.908 1.00 16.83 334 PRO B N 1
ATOM 5855 C CA . PRO B 1 334 ? 72.538 16.541 81.452 1.00 17.13 334 PRO B CA 1
ATOM 5856 C C . PRO B 1 334 ? 73.783 15.942 80.773 1.00 16.83 334 PRO B C 1
ATOM 5857 O O . PRO B 1 334 ? 73.654 15.391 79.681 1.00 17.14 334 PRO B O 1
ATOM 5861 N N . ASP B 1 335 ? 74.956 16.033 81.396 1.00 16.39 335 ASP B N 1
ATOM 5862 C CA . ASP B 1 335 ? 76.173 15.447 80.809 1.00 16.32 335 ASP B CA 1
ATOM 5863 C C . ASP B 1 335 ? 76.140 13.927 80.730 1.00 15.97 335 ASP B C 1
ATOM 5864 O O . ASP B 1 335 ? 76.574 13.357 79.732 1.00 15.29 335 ASP B O 1
ATOM 5869 N N . TRP B 1 336 ? 75.644 13.275 81.776 1.00 15.50 336 TRP B N 1
ATOM 5870 C CA . TRP B 1 336 ? 75.515 11.821 81.761 1.00 16.15 336 TRP B CA 1
ATOM 5871 C C . TRP B 1 336 ? 74.480 11.350 80.750 1.00 16.25 336 TRP B C 1
ATOM 5872 O O . TRP B 1 336 ? 74.715 10.370 80.049 1.00 15.93 336 TRP B O 1
ATOM 5883 N N . GLU B 1 337 ? 73.366 12.072 80.650 1.00 16.00 337 GLU B N 1
ATOM 5884 C CA . GLU B 1 337 ? 72.334 11.752 79.666 1.00 16.48 337 GLU B CA 1
ATOM 5885 C C . GLU B 1 337 ? 72.859 11.932 78.247 1.00 16.56 337 GLU B C 1
ATOM 5886 O O . GLU B 1 337 ? 72.566 11.118 77.369 1.00 16.45 337 GLU B O 1
ATOM 5892 N N . GLU B 1 338 ? 73.692 12.953 78.043 1.00 16.72 338 GLU B N 1
ATOM 5893 C CA . GLU B 1 338 ? 74.257 13.222 76.731 1.00 17.18 338 GLU B CA 1
ATOM 5894 C C . GLU B 1 338 ? 75.316 12.184 76.367 1.00 17.35 338 GLU B C 1
ATOM 5895 O O . GLU B 1 338 ? 75.396 11.756 75.222 1.00 17.48 338 GLU B O 1
ATOM 5901 N N . LEU B 1 339 ? 76.110 11.777 77.347 1.00 17.29 339 LEU B N 1
ATOM 5902 C CA . LEU B 1 339 ? 77.108 10.729 77.152 1.00 17.99 339 LEU B CA 1
ATOM 5903 C C . LEU B 1 339 ? 76.447 9.398 76.790 1.00 17.29 339 LEU B C 1
ATOM 5904 O O . LEU B 1 339 ? 76.886 8.723 75.876 1.00 17.39 339 LEU B O 1
ATOM 5909 N N . LEU B 1 340 ? 75.398 9.025 77.520 1.00 17.15 340 LEU B N 1
ATOM 5910 C CA . LEU B 1 340 ? 74.625 7.823 77.208 1.00 17.09 340 LEU B CA 1
ATOM 5911 C C . LEU B 1 340 ? 74.122 7.921 75.774 1.00 16.79 340 LEU B C 1
ATOM 5912 O O . LEU B 1 340 ? 74.250 6.975 74.992 1.00 15.89 340 LEU B O 1
ATOM 5917 N N . PHE B 1 341 ? 73.596 9.085 75.416 1.00 16.64 341 PHE B N 1
ATOM 5918 C CA . PHE B 1 341 ? 73.064 9.281 74.075 1.00 16.56 341 PHE B CA 1
ATOM 5919 C C . PHE B 1 341 ? 74.133 9.140 72.975 1.00 16.58 341 PHE B C 1
ATOM 5920 O O . PHE B 1 341 ? 73.897 8.496 71.938 1.00 16.98 341 PHE B O 1
ATOM 5928 N N . LYS B 1 342 ? 75.292 9.762 73.172 1.00 16.28 342 LYS B N 1
ATOM 5929 C CA . LYS B 1 342 ? 76.364 9.683 72.173 1.00 16.44 342 LYS B CA 1
ATOM 5930 C C . LYS B 1 342 ? 76.938 8.260 72.077 1.00 15.94 342 LYS B C 1
ATOM 5931 O O . LYS B 1 342 ? 77.217 7.768 70.994 1.00 15.68 342 LYS B O 1
ATOM 5937 N N . LEU B 1 343 ? 77.135 7.627 73.216 1.00 15.25 343 LEU B N 1
ATOM 5938 C CA . LEU B 1 343 ? 77.672 6.272 73.248 1.00 15.61 343 LEU B CA 1
ATOM 5939 C C . LEU B 1 343 ? 76.730 5.298 72.530 1.00 15.78 343 LEU B C 1
ATOM 5940 O O . LEU B 1 343 ? 77.167 4.499 71.705 1.00 15.74 343 LEU B O 1
ATOM 5945 N N . TRP B 1 344 ? 75.439 5.398 72.836 1.00 15.34 344 TRP B N 1
ATOM 5946 C CA . TRP B 1 344 ? 74.419 4.583 72.195 1.00 15.56 344 TRP B CA 1
ATOM 5947 C C . TRP B 1 344 ? 74.369 4.855 70.690 1.00 15.83 344 TRP B C 1
ATOM 5948 O O . TRP B 1 344 ? 74.310 3.922 69.900 1.00 15.83 344 TRP B O 1
ATOM 5959 N N . THR B 1 345 ? 74.433 6.128 70.306 1.00 15.47 345 THR B N 1
ATOM 5960 C CA . THR B 1 345 ? 74.559 6.514 68.909 1.00 15.81 345 THR B CA 1
ATOM 5961 C C . THR B 1 345 ? 75.693 5.759 68.198 1.00 15.99 345 THR B C 1
ATOM 5962 O O . THR B 1 345 ? 75.481 5.215 67.106 1.00 15.49 345 THR B O 1
ATOM 5966 N N . THR B 1 346 ? 76.880 5.711 68.806 1.00 15.72 346 THR B N 1
ATOM 5967 C CA . THR B 1 346 ? 78.020 5.068 68.152 1.00 15.55 346 THR B CA 1
ATOM 5968 C C . THR B 1 346 ? 77.792 3.579 68.004 1.00 15.52 346 THR B C 1
ATOM 5969 O O . THR B 1 346 ? 78.201 3.006 67.007 1.00 16.01 346 THR B O 1
ATOM 5973 N N . ARG B 1 347 ? 77.139 2.960 68.979 1.00 15.65 347 ARG B N 1
ATOM 5974 C CA . ARG B 1 347 ? 76.816 1.548 68.881 1.00 15.90 347 ARG B CA 1
ATOM 5975 C C . ARG B 1 347 ? 75.825 1.297 67.738 1.00 15.78 347 ARG B C 1
ATOM 5976 O O . ARG B 1 347 ? 76.019 0.382 66.952 1.00 15.19 347 ARG B O 1
ATOM 5984 N N . VAL B 1 348 ? 74.788 2.123 67.644 1.00 14.97 348 VAL B N 1
ATOM 5985 C CA . VAL B 1 348 ? 73.791 1.978 66.597 1.00 15.04 348 VAL B CA 1
ATOM 5986 C C . VAL B 1 348 ? 74.408 2.161 65.207 1.00 14.58 348 VAL B C 1
ATOM 5987 O O . VAL B 1 348 ? 74.099 1.403 64.282 1.00 15.02 348 VAL B O 1
ATOM 5991 N N . LEU B 1 349 ? 75.269 3.171 65.060 1.00 14.28 349 LEU B N 1
ATOM 5992 C CA . LEU B 1 349 ? 75.971 3.412 63.811 1.00 13.73 349 LEU B CA 1
ATOM 5993 C C . LEU B 1 349 ? 76.868 2.225 63.444 1.00 14.13 349 LEU B C 1
ATOM 5994 O O . LEU B 1 349 ? 76.883 1.779 62.294 1.00 12.81 349 LEU B O 1
ATOM 5999 N N . ASN B 1 350 ? 77.574 1.687 64.430 1.00 14.33 350 ASN B N 1
ATOM 6000 C CA . ASN B 1 350 ? 78.496 0.578 64.199 1.00 15.11 350 ASN B CA 1
ATOM 6001 C C . ASN B 1 350 ? 77.701 -0.638 63.740 1.00 15.13 350 ASN B C 1
ATOM 6002 O O . ASN B 1 350 ? 78.027 -1.262 62.727 1.00 15.33 350 ASN B O 1
ATOM 6007 N N . TYR B 1 351 ? 76.642 -0.941 64.491 1.00 15.37 351 TYR B N 1
ATOM 6008 C CA . TYR B 1 351 ? 75.714 -2.018 64.149 1.00 15.63 351 TYR B CA 1
ATOM 6009 C C . TYR B 1 351 ? 75.124 -1.812 62.759 1.00 15.14 351 TYR B C 1
ATOM 6010 O O . TYR B 1 351 ? 75.009 -2.762 61.993 1.00 14.71 351 TYR B O 1
ATOM 6019 N N . THR B 1 352 ? 74.784 -0.570 62.420 1.00 14.87 352 THR B N 1
ATOM 6020 C CA . THR B 1 352 ? 74.186 -0.269 61.125 1.00 14.39 352 THR B CA 1
ATOM 6021 C C . THR B 1 352 ? 75.107 -0.605 59.957 1.00 14.92 352 THR B C 1
ATOM 6022 O O . THR B 1 352 ? 74.670 -1.198 58.975 1.00 14.04 352 THR B O 1
ATOM 6026 N N . MET B 1 353 ? 76.379 -0.215 60.063 1.00 14.78 353 MET B N 1
ATOM 6027 C CA . MET B 1 353 ? 77.339 -0.416 58.992 1.00 14.84 353 MET B CA 1
ATOM 6028 C C . MET B 1 353 ? 77.951 -1.813 58.977 1.00 14.87 353 MET B C 1
ATOM 6029 O O . MET B 1 353 ? 78.358 -2.277 57.915 1.00 15.46 353 MET B O 1
ATOM 6034 N N . THR B 1 354 ? 78.016 -2.495 60.122 1.00 15.16 354 THR B N 1
ATOM 6035 C CA . THR B 1 354 ? 78.620 -3.844 60.153 1.00 15.17 354 THR B CA 1
ATOM 6036 C C . THR B 1 354 ? 77.609 -4.972 60.137 1.00 15.59 354 THR B C 1
ATOM 6037 O O . THR B 1 354 ? 77.987 -6.124 59.928 1.00 15.60 354 THR B O 1
ATOM 6041 N N . VAL B 1 355 ? 76.341 -4.672 60.393 1.00 15.38 355 VAL B N 1
ATOM 6042 C CA . VAL B 1 355 ? 75.313 -5.718 60.438 1.00 15.44 355 VAL B CA 1
ATOM 6043 C C . VAL B 1 355 ? 74.131 -5.394 59.527 1.00 15.23 355 VAL B C 1
ATOM 6044 O O . VAL B 1 355 ? 73.862 -6.144 58.604 1.00 14.97 355 VAL B O 1
ATOM 6048 N N . ALA B 1 356 ? 73.439 -4.274 59.773 1.00 15.42 356 ALA B N 1
ATOM 6049 C CA . ALA B 1 356 ? 72.212 -3.951 59.019 1.00 14.90 356 ALA B CA 1
ATOM 6050 C C . ALA B 1 356 ? 72.445 -3.804 57.529 1.00 14.59 356 ALA B C 1
ATOM 6051 O O . ALA B 1 356 ? 71.609 -4.215 56.719 1.00 13.81 356 ALA B O 1
ATOM 6053 N N . LEU B 1 357 ? 73.600 -3.257 57.158 1.00 14.30 357 LEU B N 1
ATOM 6054 C CA . LEU B 1 357 ? 73.963 -3.080 55.751 1.00 14.61 357 LEU B CA 1
ATOM 6055 C C . LEU B 1 357 ? 74.177 -4.419 55.028 1.00 13.91 357 LEU B C 1
ATOM 6056 O O . LEU B 1 357 ? 74.128 -4.492 53.801 1.00 13.30 357 LEU B O 1
ATOM 6061 N N . ARG B 1 358 ? 74.388 -5.486 55.793 1.00 14.02 358 ARG B N 1
ATOM 6062 C CA . ARG B 1 358 ? 74.455 -6.845 55.226 1.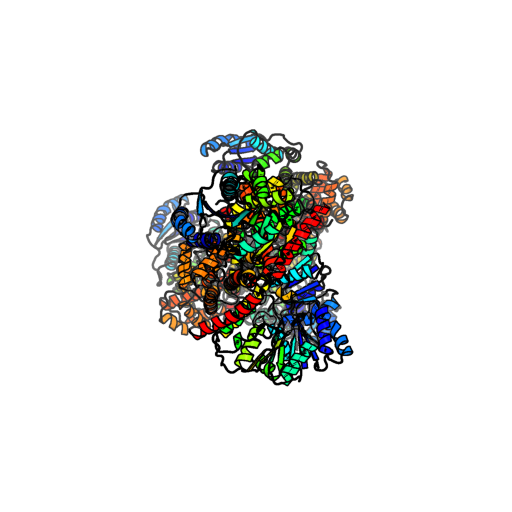00 14.31 358 ARG B CA 1
ATOM 6063 C C . ARG B 1 358 ? 73.076 -7.451 54.941 1.00 14.18 358 ARG B C 1
ATOM 6064 O O . ARG B 1 358 ? 72.978 -8.506 54.338 1.00 14.72 358 ARG B O 1
ATOM 6072 N N . GLY B 1 359 ? 72.014 -6.806 55.398 1.00 14.28 359 GLY B N 1
ATOM 6073 C CA . GLY B 1 359 ? 70.677 -7.199 55.000 1.00 14.76 359 GLY B CA 1
ATOM 6074 C C . GLY B 1 359 ? 69.861 -7.699 56.167 1.00 15.12 359 GLY B C 1
ATOM 6075 O O . GLY B 1 359 ? 70.386 -8.054 57.232 1.00 14.73 359 GLY B O 1
ATOM 6076 N N . TYR B 1 360 ? 68.555 -7.724 55.957 1.00 15.71 360 TYR B N 1
ATOM 6077 C CA . TYR B 1 360 ? 67.606 -7.999 57.027 1.00 16.41 360 TYR B CA 1
ATOM 6078 C C . TYR B 1 360 ? 67.837 -9.368 57.688 1.00 16.00 360 TYR B C 1
ATOM 6079 O O . TYR B 1 360 ? 67.831 -9.487 58.909 1.00 15.33 360 TYR B O 1
ATOM 6088 N N . ASP B 1 361 ? 67.988 -10.397 56.868 1.00 16.46 361 ASP B N 1
ATOM 6089 C CA . ASP B 1 361 ? 68.168 -11.757 57.371 1.00 17.45 361 ASP B CA 1
ATOM 6090 C C . ASP B 1 361 ? 69.457 -11.873 58.208 1.00 17.00 361 ASP B C 1
ATOM 6091 O O . ASP B 1 361 ? 69.443 -12.446 59.308 1.00 16.11 361 ASP B O 1
ATOM 6096 N N . TYR B 1 362 ? 70.543 -11.268 57.724 1.00 15.99 362 TYR B N 1
ATOM 6097 C CA . TYR B 1 362 ? 71.787 -11.253 58.483 1.00 15.52 362 TYR B CA 1
ATOM 6098 C C . TYR B 1 362 ? 71.602 -10.580 59.827 1.00 15.44 362 TYR B C 1
ATOM 6099 O O . TYR B 1 362 ? 72.055 -11.093 60.846 1.00 14.64 362 TYR B O 1
ATOM 6108 N N . ALA B 1 363 ? 70.934 -9.430 59.824 1.00 15.51 363 ALA B N 1
ATOM 6109 C CA . ALA B 1 363 ? 70.728 -8.659 61.026 1.00 16.68 363 ALA B CA 1
ATOM 6110 C C . ALA B 1 363 ? 69.918 -9.418 62.059 1.00 17.70 363 ALA B C 1
ATOM 6111 O O . ALA B 1 363 ? 70.266 -9.406 63.230 1.00 17.41 363 ALA B O 1
ATOM 6113 N N . GLN B 1 364 ? 68.842 -10.074 61.636 1.00 18.88 364 GLN B N 1
ATOM 6114 C CA . GLN B 1 364 ? 67.994 -10.794 62.584 1.00 20.76 364 GLN B CA 1
ATOM 6115 C C . GLN B 1 364 ? 68.788 -11.910 63.286 1.00 20.00 364 GLN B C 1
ATOM 6116 O O . GLN B 1 364 ? 68.796 -11.997 64.514 1.00 19.96 364 GLN B O 1
ATOM 6122 N N . GLN B 1 365 ? 69.490 -12.727 62.514 1.00 19.14 365 GLN B N 1
ATOM 6123 C CA . GLN B 1 365 ? 70.293 -13.780 63.123 1.00 19.39 365 GLN B CA 1
ATOM 6124 C C . GLN B 1 365 ? 71.387 -13.198 64.031 1.00 18.87 365 GLN B C 1
ATOM 6125 O O . GLN B 1 365 ? 71.646 -13.741 65.113 1.00 17.64 365 GLN B O 1
ATOM 6131 N N . TYR B 1 366 ? 71.966 -12.059 63.627 1.00 17.97 366 TYR B N 1
ATOM 6132 C CA . TYR B 1 366 ? 73.006 -11.408 64.409 1.00 17.20 366 TYR B CA 1
ATOM 6133 C C . TYR B 1 366 ? 72.490 -11.012 65.780 1.00 17.10 366 TYR B C 1
ATOM 6134 O O . TYR B 1 366 ? 73.139 -11.279 66.794 1.00 16.71 366 TYR B O 1
ATOM 6143 N N . LEU B 1 367 ? 71.336 -10.348 65.809 1.00 16.26 367 LEU B N 1
ATOM 6144 C CA . LEU B 1 367 ? 70.800 -9.801 67.048 1.00 16.45 367 LEU B CA 1
ATOM 6145 C C . LEU B 1 367 ? 70.528 -10.887 68.097 1.00 16.08 367 LEU B C 1
ATOM 6146 O O . LEU B 1 367 ? 70.868 -10.715 69.274 1.00 15.68 367 LEU B O 1
ATOM 6151 N N . TYR B 1 368 ? 69.936 -12.002 67.681 1.00 15.96 368 TYR B N 1
ATOM 6152 C CA . TYR B 1 368 ? 69.705 -13.102 68.625 1.00 16.92 368 TYR B CA 1
ATOM 6153 C C . TYR B 1 368 ? 71.023 -13.720 69.111 1.00 17.34 368 TYR B C 1
ATOM 6154 O O . TYR B 1 368 ? 71.159 -14.049 70.290 1.00 17.83 368 TYR B O 1
ATOM 6163 N N . ARG B 1 369 ? 71.994 -13.833 68.216 1.00 17.33 369 ARG B N 1
ATOM 6164 C CA . ARG B 1 369 ? 73.288 -14.400 68.571 1.00 17.50 369 ARG B CA 1
ATOM 6165 C C . ARG B 1 369 ? 74.062 -13.454 69.484 1.00 16.78 369 ARG B C 1
ATOM 6166 O O . ARG B 1 369 ? 74.815 -13.902 70.342 1.00 15.95 369 ARG B O 1
ATOM 6174 N N . MET B 1 370 ? 73.839 -12.153 69.307 1.00 16.31 370 MET B N 1
ATOM 6175 C CA . MET B 1 370 ? 74.423 -11.117 70.145 1.00 16.45 370 MET B CA 1
ATOM 6176 C C . MET B 1 370 ? 73.977 -11.294 71.608 1.00 15.96 370 MET B C 1
ATOM 6177 O O . MET B 1 370 ? 74.800 -11.279 72.516 1.00 15.76 370 MET B O 1
ATOM 6182 N N . LEU B 1 371 ? 72.680 -11.462 71.826 1.00 15.72 371 LEU B N 1
ATOM 6183 C CA . LEU B 1 371 ? 72.147 -11.705 73.170 1.00 15.76 371 LEU B CA 1
ATOM 6184 C C . LEU B 1 371 ? 72.670 -13.004 73.769 1.00 15.82 371 LEU B C 1
ATOM 6185 O O . LEU B 1 371 ? 72.964 -13.069 74.966 1.00 15.66 371 LEU B O 1
ATOM 6190 N N . GLY B 1 372 ? 72.785 -14.029 72.934 1.00 15.86 372 GLY B N 1
ATOM 6191 C CA . GLY B 1 372 ? 73.427 -15.274 73.309 1.00 15.91 372 GLY B CA 1
ATOM 6192 C C . GLY B 1 372 ? 74.843 -15.081 73.851 1.00 16.22 372 GLY B C 1
ATOM 6193 O O . GLY B 1 372 ? 75.176 -15.611 74.910 1.00 16.48 372 GLY B O 1
ATOM 6194 N N . ARG B 1 373 ? 75.672 -14.330 73.132 1.00 15.71 373 ARG B N 1
ATOM 6195 C CA . ARG B 1 373 ? 77.057 -14.098 73.551 1.00 16.43 373 ARG B CA 1
ATOM 6196 C C . ARG B 1 373 ? 77.116 -13.257 74.830 1.00 16.34 373 ARG B C 1
ATOM 6197 O O . ARG B 1 373 ? 77.969 -13.478 75.669 1.00 16.12 373 ARG B O 1
ATOM 6205 N N . TYR B 1 374 ? 76.202 -12.301 74.975 1.00 16.84 374 TYR B N 1
ATOM 6206 C CA . TYR B 1 374 ? 76.138 -11.489 76.185 1.00 16.73 374 TYR B CA 1
ATOM 6207 C C . TYR B 1 374 ? 75.727 -12.323 77.408 1.00 17.48 374 TYR B C 1
ATOM 6208 O O . TYR B 1 374 ? 76.279 -12.154 78.488 1.00 17.42 374 TYR B O 1
ATOM 6217 N N . ARG B 1 375 ? 74.747 -13.208 77.250 1.00 18.05 375 ARG B N 1
ATOM 6218 C CA . ARG B 1 375 ? 74.342 -14.094 78.349 1.00 18.31 375 ARG B CA 1
ATOM 6219 C C . ARG B 1 375 ? 75.503 -14.969 78.774 1.00 18.19 375 ARG B C 1
ATOM 6220 O O . ARG B 1 375 ? 75.727 -15.199 79.951 1.00 18.06 375 ARG B O 1
ATOM 6228 N N . TYR B 1 376 ? 76.186 -15.527 77.784 1.00 18.40 376 TYR B N 1
ATOM 6229 C CA . TYR B 1 376 ? 77.296 -16.431 78.024 1.00 18.50 376 TYR B CA 1
ATOM 6230 C C . TYR B 1 376 ? 78.426 -15.705 78.763 1.00 18.85 376 TYR B C 1
ATOM 6231 O O . TYR B 1 376 ? 78.913 -16.195 79.776 1.00 18.02 376 TYR B O 1
ATOM 6240 N N . GLN B 1 377 ? 78.818 -14.536 78.255 1.00 19.47 377 GLN B N 1
ATOM 6241 C CA . GLN B 1 377 ? 79.859 -13.720 78.876 1.00 20.61 377 GLN B CA 1
ATOM 6242 C C . GLN B 1 377 ? 79.481 -13.397 80.326 1.00 20.22 377 GLN B C 1
ATOM 6243 O O . GLN B 1 377 ? 80.281 -13.588 81.234 1.00 19.88 377 GLN B O 1
ATOM 6249 N N . ALA B 1 378 ? 78.248 -12.945 80.534 1.00 19.94 378 ALA B N 1
ATOM 6250 C CA . ALA B 1 378 ? 77.778 -12.546 81.854 1.00 20.18 378 ALA B CA 1
ATOM 6251 C C . ALA B 1 378 ? 77.725 -13.727 82.822 1.00 20.87 378 ALA B C 1
ATOM 6252 O O . ALA B 1 378 ? 78.055 -13.585 84.000 1.00 20.50 378 ALA B O 1
ATOM 6254 N N . ALA B 1 379 ? 77.336 -14.897 82.324 1.00 21.55 379 ALA B N 1
ATOM 6255 C CA . ALA B 1 379 ? 77.237 -16.099 83.152 1.00 22.90 379 ALA B CA 1
ATOM 6256 C C . ALA B 1 379 ? 78.611 -16.579 83.657 1.00 24.22 379 ALA B C 1
ATOM 6257 O O . ALA B 1 379 ? 78.722 -17.125 84.755 1.00 23.75 379 ALA B O 1
ATOM 6259 N N . LEU B 1 380 ? 79.640 -16.368 82.843 1.00 26.49 380 LEU B N 1
ATOM 6260 C CA . LEU B 1 380 ? 81.010 -16.749 83.178 1.00 28.82 380 LEU B CA 1
ATOM 6261 C C . LEU B 1 380 ? 81.692 -15.796 84.147 1.00 30.87 380 LEU B C 1
ATOM 6262 O O . LEU B 1 380 ? 82.596 -16.203 84.855 1.00 31.39 380 LEU B O 1
ATOM 6267 N N . GLU B 1 381 ? 81.274 -14.534 84.165 1.00 33.66 381 GLU B N 1
ATOM 6268 C CA . GLU B 1 381 ? 81.981 -13.488 84.917 1.00 35.89 381 GLU B CA 1
ATOM 6269 C C . GLU B 1 381 ? 81.488 -13.373 86.361 1.00 36.94 381 GLU B C 1
ATOM 6270 O O . GLU B 1 381 ? 80.785 -14.248 86.880 1.00 38.65 381 GLU B O 1
ATOM 6276 N N . SER C 1 2 ? 120.949 51.350 -29.800 1.00 16.28 2 SER C N 1
ATOM 6277 C CA . SER C 1 2 ? 119.844 50.467 -29.340 1.00 16.48 2 SER C CA 1
ATOM 6278 C C . SER C 1 2 ? 118.882 51.168 -28.379 1.00 15.77 2 SER C C 1
ATOM 6279 O O . SER C 1 2 ? 119.219 52.174 -27.759 1.00 15.48 2 SER C O 1
ATOM 6282 N N . LEU C 1 3 ? 117.685 50.609 -28.257 1.00 15.08 3 LEU C N 1
ATOM 6283 C CA . LEU C 1 3 ? 116.680 51.099 -27.330 1.00 14.79 3 LEU C CA 1
ATOM 6284 C C . LEU C 1 3 ? 116.725 50.232 -26.087 1.00 14.31 3 LEU C C 1
ATOM 6285 O O . LEU C 1 3 ? 116.747 49.017 -26.200 1.00 14.54 3 LEU C O 1
ATOM 6290 N N . VAL C 1 4 ? 116.742 50.855 -24.913 1.00 13.78 4 VAL C N 1
ATOM 6291 C CA . VAL C 1 4 ? 116.612 50.141 -23.649 1.00 13.66 4 VAL C CA 1
ATOM 6292 C C . VAL C 1 4 ? 115.289 50.535 -23.000 1.00 13.28 4 VAL C C 1
ATOM 6293 O O . VAL C 1 4 ? 115.004 51.714 -22.817 1.00 13.51 4 VAL C O 1
ATOM 6297 N N . VAL C 1 5 ? 114.509 49.532 -22.628 1.00 13.10 5 VAL C N 1
ATOM 6298 C CA . VAL C 1 5 ? 113.174 49.720 -22.091 1.00 13.64 5 VAL C CA 1
ATOM 6299 C C . VAL C 1 5 ? 113.097 49.253 -20.637 1.00 13.57 5 VAL C C 1
ATOM 6300 O O . VAL C 1 5 ? 113.487 48.142 -20.331 1.00 13.98 5 VAL C O 1
ATOM 6304 N N . PHE C 1 6 ? 112.574 50.099 -19.765 1.00 14.06 6 PHE C N 1
ATOM 6305 C CA . PHE C 1 6 ? 112.303 49.752 -18.374 1.00 15.00 6 PHE C CA 1
ATOM 6306 C C . PHE C 1 6 ? 110.799 49.856 -18.108 1.00 16.12 6 PHE C C 1
ATOM 6307 O O . PHE C 1 6 ? 110.283 50.954 -17.902 1.00 15.60 6 PHE C O 1
ATOM 6315 N N . PRO C 1 7 ? 110.079 48.738 -18.128 1.00 17.46 7 PRO C N 1
ATOM 6316 C CA . PRO C 1 7 ? 108.691 48.750 -17.655 1.00 18.87 7 PRO C CA 1
ATOM 6317 C C . PRO C 1 7 ? 108.706 48.913 -16.138 1.00 20.11 7 PRO C C 1
ATOM 6318 O O . PRO C 1 7 ? 109.512 48.247 -15.479 1.00 20.56 7 PRO C O 1
ATOM 6322 N N . PHE C 1 8 ? 107.873 49.798 -15.606 1.00 21.14 8 PHE C N 1
ATOM 6323 C CA . PHE C 1 8 ? 107.895 50.110 -14.177 1.00 22.58 8 PHE C CA 1
ATOM 6324 C C . PHE C 1 8 ? 106.492 50.222 -13.569 1.00 24.78 8 PHE C C 1
ATOM 6325 O O . PHE C 1 8 ? 105.508 50.396 -14.281 1.00 24.06 8 PHE C O 1
ATOM 6333 N N . LYS C 1 9 ? 106.433 50.130 -12.243 1.00 27.75 9 LYS C N 1
ATOM 6334 C CA . LYS C 1 9 ? 105.173 50.132 -11.503 1.00 30.34 9 LYS C CA 1
ATOM 6335 C C . LYS C 1 9 ? 105.360 50.616 -10.059 1.00 31.90 9 LYS C C 1
ATOM 6336 O O . LYS C 1 9 ? 105.347 51.826 -9.798 1.00 31.86 9 LYS C O 1
ATOM 6342 N N . HIS C 1 10 ? 105.557 49.678 -9.129 1.00 34.17 10 HIS C N 1
ATOM 6343 C CA . HIS C 1 10 ? 105.556 49.992 -7.685 1.00 35.72 10 HIS C CA 1
ATOM 6344 C C . HIS C 1 10 ? 106.950 50.395 -7.182 1.00 35.89 10 HIS C C 1
ATOM 6345 O O . HIS C 1 10 ? 107.091 50.994 -6.104 1.00 36.30 10 HIS C O 1
ATOM 6352 N N . GLU C 1 11 ? 107.975 50.063 -7.969 1.00 35.78 11 GLU C N 1
ATOM 6353 C CA . GLU C 1 11 ? 109.357 50.371 -7.607 1.00 35.38 11 GLU C CA 1
ATOM 6354 C C . GLU C 1 11 ? 109.493 51.791 -7.121 1.00 34.54 11 GLU C C 1
ATOM 6355 O O . GLU C 1 11 ? 108.928 52.707 -7.719 1.00 35.19 11 GLU C O 1
ATOM 6361 N N . HIS C 1 12 ? 110.244 51.967 -6.037 1.00 33.53 12 HIS C N 1
ATOM 6362 C CA . HIS C 1 12 ? 110.702 53.285 -5.634 1.00 32.51 12 HIS C CA 1
ATOM 6363 C C . HIS C 1 12 ? 111.436 53.923 -6.818 1.00 30.93 12 HIS C C 1
ATOM 6364 O O . HIS C 1 12 ? 112.221 53.254 -7.503 1.00 30.58 12 HIS C O 1
ATOM 6371 N N . PRO C 1 13 ? 111.150 55.194 -7.084 1.00 29.21 13 PRO C N 1
ATOM 6372 C CA . PRO C 1 13 ? 111.676 55.861 -8.278 1.00 28.40 13 PRO C CA 1
ATOM 6373 C C . PRO C 1 13 ? 113.203 55.946 -8.356 1.00 27.50 13 PRO C C 1
ATOM 6374 O O . PRO C 1 13 ? 113.729 55.951 -9.462 1.00 27.13 13 PRO C O 1
ATOM 6378 N N . GLU C 1 14 ? 113.891 56.029 -7.220 1.00 26.77 14 GLU C N 1
ATOM 6379 C CA . GLU C 1 14 ? 115.350 56.173 -7.219 1.00 26.15 14 GLU C CA 1
ATOM 6380 C C . GLU C 1 14 ? 116.052 54.971 -7.844 1.00 24.94 14 GLU C C 1
ATOM 6381 O O . GLU C 1 14 ? 117.080 55.129 -8.492 1.00 24.20 14 GLU C O 1
ATOM 6387 N N . VAL C 1 15 ? 115.489 53.782 -7.665 1.00 24.09 15 VAL C N 1
ATOM 6388 C CA . VAL C 1 15 ? 116.039 52.587 -8.291 1.00 23.69 15 VAL C CA 1
ATOM 6389 C C . VAL C 1 15 ? 115.877 52.664 -9.809 1.00 22.90 15 VAL C C 1
ATOM 6390 O O . VAL C 1 15 ? 116.814 52.378 -10.544 1.00 22.71 15 VAL C O 1
ATOM 6394 N N . LEU C 1 16 ? 114.693 53.059 -10.270 1.00 21.94 16 LEU C N 1
ATOM 6395 C CA . LEU C 1 16 ? 114.441 53.198 -11.704 1.00 21.11 16 LEU C CA 1
ATOM 6396 C C . LEU C 1 16 ? 115.368 54.248 -12.320 1.00 20.07 16 LEU C C 1
ATOM 6397 O O . LEU C 1 16 ? 115.947 54.030 -13.375 1.00 19.66 16 LEU C O 1
ATOM 6402 N N . LEU C 1 17 ? 115.508 55.379 -11.652 1.00 19.17 17 LEU C N 1
ATOM 6403 C CA . LEU C 1 17 ? 116.299 56.485 -12.178 1.00 18.95 17 LEU C CA 1
ATOM 6404 C C . LEU C 1 17 ? 117.796 56.133 -12.265 1.00 18.32 17 LEU C C 1
ATOM 6405 O O . LEU C 1 17 ? 118.490 56.569 -13.185 1.00 17.52 17 LEU C O 1
ATOM 6410 N N . HIS C 1 18 ? 118.273 55.354 -11.298 1.00 17.63 18 HIS C N 1
ATOM 6411 C CA . HIS C 1 18 ? 119.648 54.867 -11.297 1.00 17.86 18 HIS C CA 1
ATOM 6412 C C . HIS C 1 18 ? 119.854 53.993 -12.523 1.00 17.09 18 HIS C C 1
ATOM 6413 O O . HIS C 1 18 ? 120.796 54.187 -13.273 1.00 16.86 18 HIS C O 1
ATOM 6420 N N . ASN C 1 19 ? 118.940 53.051 -12.727 1.00 16.82 19 ASN C N 1
ATOM 6421 C CA . ASN C 1 19 ? 118.986 52.157 -13.879 1.00 16.86 19 ASN C CA 1
ATOM 6422 C C . ASN C 1 19 ? 118.912 52.917 -15.198 1.00 16.63 19 ASN C C 1
ATOM 6423 O O . ASN C 1 19 ? 119.622 52.582 -16.146 1.00 16.51 19 ASN C O 1
ATOM 6428 N N . VAL C 1 20 ? 118.079 53.958 -15.250 1.00 16.32 20 VAL C N 1
ATOM 6429 C CA . VAL C 1 20 ? 117.942 54.761 -16.456 1.00 16.13 20 VAL C CA 1
ATOM 6430 C C . VAL C 1 20 ? 119.265 55.453 -16.773 1.00 16.86 20 VAL C C 1
ATOM 6431 O O . VAL C 1 20 ? 119.645 55.562 -17.939 1.00 16.85 20 VAL C O 1
ATOM 6435 N N . ARG C 1 21 ? 119.956 55.930 -15.739 1.00 17.15 21 ARG C N 1
ATOM 6436 C CA . ARG C 1 21 ? 121.238 56.611 -15.921 1.00 17.83 21 ARG C CA 1
ATOM 6437 C C . ARG C 1 21 ? 122.365 55.664 -16.383 1.00 17.10 21 ARG C C 1
ATOM 6438 O O . ARG C 1 21 ? 123.189 56.044 -17.206 1.00 16.94 21 ARG C O 1
ATOM 6446 N N . VAL C 1 22 ? 122.375 54.433 -15.885 1.00 16.97 22 VAL C N 1
ATOM 6447 C CA . VAL C 1 22 ? 123.337 53.428 -16.340 1.00 16.69 22 VAL C CA 1
ATOM 6448 C C . VAL C 1 22 ? 123.135 53.163 -17.843 1.00 16.48 22 VAL C C 1
ATOM 6449 O O . VAL C 1 22 ? 124.070 53.262 -18.637 1.00 16.18 22 VAL C O 1
ATOM 6453 N N . ALA C 1 23 ? 121.900 52.870 -18.234 1.00 15.97 23 ALA C N 1
ATOM 6454 C CA . ALA C 1 23 ? 121.579 52.655 -19.642 1.00 15.94 23 ALA C CA 1
ATOM 6455 C C . ALA C 1 23 ? 121.926 53.863 -20.512 1.00 15.75 23 ALA C C 1
ATOM 6456 O O . ALA C 1 23 ? 122.542 53.714 -21.567 1.00 15.77 23 ALA C O 1
ATOM 6458 N N . ALA C 1 24 ? 121.546 55.057 -20.067 1.00 15.54 24 ALA C N 1
ATOM 6459 C CA . ALA C 1 24 ? 121.746 56.268 -20.852 1.00 15.70 24 ALA C CA 1
ATOM 6460 C C . ALA C 1 24 ? 123.227 56.585 -21.079 1.00 15.55 24 ALA C C 1
ATOM 6461 O O . ALA C 1 24 ? 123.583 57.146 -22.109 1.00 15.54 24 ALA C O 1
ATOM 6463 N N . ALA C 1 25 ? 124.070 56.223 -20.117 1.00 15.65 25 ALA C N 1
ATOM 6464 C CA . ALA C 1 25 ? 125.507 56.499 -20.177 1.00 15.89 25 ALA C CA 1
ATOM 6465 C C . ALA C 1 25 ? 126.302 55.431 -20.942 1.00 15.93 25 ALA C C 1
ATOM 6466 O O . ALA C 1 25 ? 127.477 55.623 -21.210 1.00 16.16 25 ALA C O 1
ATOM 6468 N N . HIS C 1 26 ? 125.668 54.315 -21.287 1.00 16.08 26 HIS C N 1
ATOM 6469 C CA . HIS C 1 26 ? 126.329 53.248 -22.041 1.00 16.43 26 HIS C CA 1
ATOM 6470 C C . HIS C 1 26 ? 126.534 53.650 -23.513 1.00 16.57 26 HIS C C 1
ATOM 6471 O O . HIS C 1 26 ? 125.592 54.101 -24.168 1.00 16.43 26 HIS C O 1
ATOM 6478 N N . PRO C 1 27 ? 127.748 53.482 -24.043 1.00 16.71 27 PRO C N 1
ATOM 6479 C CA . PRO C 1 27 ? 128.066 53.972 -25.396 1.00 16.95 27 PRO C CA 1
ATOM 6480 C C . PRO C 1 27 ? 127.279 53.326 -26.549 1.00 16.94 27 PRO C C 1
ATOM 6481 O O . PRO C 1 27 ? 127.210 53.910 -27.624 1.00 17.03 27 PRO C O 1
ATOM 6485 N N . ARG C 1 28 ? 126.693 52.152 -26.333 1.00 16.94 28 ARG C N 1
ATOM 6486 C CA . ARG C 1 28 ? 125.935 51.478 -27.389 1.00 17.35 28 ARG C CA 1
ATOM 6487 C C . ARG C 1 28 ? 124.429 51.726 -27.298 1.00 16.70 28 ARG C C 1
ATOM 6488 O O . ARG C 1 28 ? 123.682 51.297 -28.169 1.00 16.62 28 ARG C O 1
ATOM 6496 N N . VAL C 1 29 ? 123.997 52.429 -26.256 1.00 16.29 29 VAL C N 1
ATOM 6497 C CA . VAL C 1 29 ? 122.585 52.768 -26.066 1.00 15.83 29 VAL C CA 1
ATOM 6498 C C . VAL C 1 29 ? 122.302 54.146 -26.654 1.00 16.07 29 VAL C C 1
ATOM 6499 O O . VAL C 1 29 ? 122.914 55.133 -26.253 1.00 15.51 29 VAL C O 1
ATOM 6503 N N . HIS C 1 30 ? 121.378 54.204 -27.613 1.00 16.64 30 HIS C N 1
ATOM 6504 C CA . HIS C 1 30 ? 121.016 55.463 -28.269 1.00 17.16 30 HIS C CA 1
ATOM 6505 C C . HIS C 1 30 ? 119.704 56.064 -27.750 1.00 16.39 30 HIS C C 1
ATOM 6506 O O . HIS C 1 30 ? 119.438 57.233 -27.987 1.00 16.01 30 HIS C O 1
ATOM 6513 N N . GLU C 1 31 ? 118.898 55.278 -27.039 1.00 15.81 31 GLU C N 1
ATOM 6514 C CA . GLU C 1 31 ? 117.643 55.767 -26.471 1.00 15.54 31 GLU C CA 1
ATOM 6515 C C . GLU C 1 31 ? 117.183 54.917 -25.285 1.00 15.04 31 GLU C C 1
ATOM 6516 O O . GLU C 1 31 ? 117.393 53.712 -25.256 1.00 14.42 31 GLU C O 1
ATOM 6522 N N . VAL C 1 32 ? 116.561 55.564 -24.305 1.00 14.84 32 VAL C N 1
ATOM 6523 C CA . VAL C 1 32 ? 115.931 54.874 -23.186 1.00 14.78 32 VAL C CA 1
ATOM 6524 C C . VAL C 1 32 ? 114.440 55.229 -23.140 1.00 14.95 32 VAL C C 1
ATOM 6525 O O . VAL C 1 32 ? 114.057 56.383 -23.377 1.00 14.58 32 VAL C O 1
ATOM 6529 N N . LEU C 1 33 ? 113.612 54.221 -22.856 1.00 14.86 33 LEU C N 1
ATOM 6530 C CA . LEU C 1 33 ? 112.157 54.372 -22.751 1.00 15.19 33 LEU C CA 1
ATOM 6531 C C . LEU C 1 33 ? 111.660 53.722 -21.468 1.00 15.23 33 LEU C C 1
ATOM 6532 O O . LEU C 1 33 ? 111.937 52.558 -21.218 1.00 15.27 33 LEU C O 1
ATOM 6537 N N . CYS C 1 34 ? 110.932 54.466 -20.653 1.00 15.44 34 CYS C N 1
ATOM 6538 C CA . CYS C 1 34 ? 110.285 53.888 -19.484 1.00 15.90 34 CYS C CA 1
ATOM 6539 C C . CYS C 1 34 ? 108.791 53.817 -19.751 1.00 16.04 34 CYS C C 1
ATOM 6540 O O . CYS C 1 34 ? 108.222 54.773 -20.254 1.00 15.20 34 CYS C O 1
ATOM 6543 N N . ILE C 1 35 ? 108.168 52.683 -19.433 1.00 16.48 35 ILE C N 1
ATOM 6544 C CA . ILE C 1 35 ? 106.732 52.487 -19.659 1.00 17.18 35 ILE C CA 1
ATOM 6545 C C . ILE C 1 35 ? 106.045 52.245 -18.332 1.00 17.06 35 ILE C C 1
ATOM 6546 O O . ILE C 1 35 ? 106.403 51.313 -17.633 1.00 17.09 35 ILE C O 1
ATOM 6551 N N . GLY C 1 36 ? 105.058 53.073 -17.996 1.00 17.00 36 GLY C N 1
ATOM 6552 C CA . GLY C 1 36 ? 104.248 52.872 -16.808 1.00 17.46 36 GLY C CA 1
ATOM 6553 C C . GLY C 1 36 ? 102.757 52.861 -17.114 1.00 17.73 36 GLY C C 1
ATOM 6554 O O . GLY C 1 36 ? 102.331 53.321 -18.174 1.00 17.74 36 GLY C O 1
ATOM 6555 N N . TYR C 1 37 ? 101.965 52.363 -16.173 1.00 17.68 37 TYR C N 1
ATOM 6556 C CA . TYR C 1 37 ? 100.520 52.234 -16.347 1.00 17.72 37 TYR C CA 1
ATOM 6557 C C . TYR C 1 37 ? 99.783 53.570 -16.262 1.00 17.86 37 TYR C C 1
ATOM 6558 O O . TYR C 1 37 ? 98.849 53.830 -17.025 1.00 17.32 37 TYR C O 1
ATOM 6567 N N . GLU C 1 38 ? 100.196 54.405 -15.317 1.00 17.98 38 GLU C N 1
ATOM 6568 C CA . GLU C 1 38 ? 99.520 55.661 -15.037 1.00 18.36 38 GLU C CA 1
ATOM 6569 C C . GLU C 1 38 ? 100.506 56.739 -14.617 1.00 18.64 38 GLU C C 1
ATOM 6570 O O . GLU C 1 38 ? 101.646 56.432 -14.254 1.00 18.40 38 GLU C O 1
ATOM 6576 N N . ARG C 1 39 ? 100.044 57.989 -14.651 1.00 18.74 39 ARG C N 1
ATOM 6577 C CA . ARG C 1 39 ? 100.845 59.161 -14.305 1.00 19.41 39 ARG C CA 1
ATOM 6578 C C . ARG C 1 39 ? 100.790 59.365 -12.795 1.00 20.07 39 ARG C C 1
ATOM 6579 O O . ARG C 1 39 ? 100.118 60.269 -12.301 1.00 19.69 39 ARG C O 1
ATOM 6587 N N . ASP C 1 40 ? 101.495 58.496 -12.071 1.00 21.29 40 ASP C N 1
ATOM 6588 C CA . ASP C 1 40 ? 101.620 58.594 -10.614 1.00 22.48 40 ASP C CA 1
ATOM 6589 C C . ASP C 1 40 ? 102.933 59.320 -10.275 1.00 22.99 40 ASP C C 1
ATOM 6590 O O . ASP C 1 40 ? 103.569 59.881 -11.166 1.00 22.56 40 ASP C O 1
ATOM 6595 N N . GLN C 1 41 ? 103.334 59.310 -9.003 1.00 23.96 41 GLN C N 1
ATOM 6596 C CA . GLN C 1 41 ? 104.524 60.048 -8.549 1.00 24.73 41 GLN C CA 1
ATOM 6597 C C . GLN C 1 41 ? 105.809 59.596 -9.238 1.00 24.39 41 GLN C C 1
ATOM 6598 O O . GLN C 1 41 ? 106.659 60.418 -9.581 1.00 24.51 41 GLN C O 1
ATOM 6604 N N . THR C 1 42 ? 105.935 58.289 -9.440 1.00 24.18 42 THR C N 1
ATOM 6605 C CA . THR C 1 42 ? 107.126 57.692 -10.040 1.00 23.95 42 THR C CA 1
ATOM 6606 C C . THR C 1 42 ? 107.262 58.084 -11.506 1.00 23.43 42 THR C C 1
ATOM 6607 O O . THR C 1 42 ? 108.349 58.424 -11.969 1.00 23.16 42 THR C O 1
ATOM 6611 N N . TYR C 1 43 ? 106.141 58.034 -12.227 1.00 22.76 43 TYR C N 1
ATOM 6612 C CA . TYR C 1 43 ? 106.082 58.448 -13.627 1.00 21.78 43 TYR C CA 1
ATOM 6613 C C . TYR C 1 43 ? 106.551 59.886 -13.746 1.00 21.55 43 TYR C C 1
ATOM 6614 O O . TYR C 1 43 ? 107.350 60.208 -14.615 1.00 20.95 43 TYR C O 1
ATOM 6623 N N . GLU C 1 44 ? 106.052 60.740 -12.859 1.00 21.78 44 GLU C N 1
ATOM 6624 C CA . GLU C 1 44 ? 106.359 62.167 -12.900 1.00 22.15 44 GLU C CA 1
ATOM 6625 C C . GLU C 1 44 ? 107.815 62.441 -12.523 1.00 22.01 44 GLU C C 1
ATOM 6626 O O . GLU C 1 44 ? 108.434 63.340 -13.074 1.00 21.71 44 GLU C O 1
ATOM 6632 N N . ALA C 1 45 ? 108.363 61.648 -11.608 1.00 22.29 45 ALA C N 1
ATOM 6633 C CA . ALA C 1 45 ? 109.769 61.778 -11.211 1.00 22.48 45 ALA C CA 1
ATOM 6634 C C . ALA C 1 45 ? 110.696 61.516 -12.394 1.00 22.73 45 ALA C C 1
ATOM 6635 O O . ALA C 1 45 ? 111.674 62.227 -12.574 1.00 23.10 45 ALA C O 1
ATOM 6637 N N . VAL C 1 46 ? 110.369 60.519 -13.214 1.00 23.20 46 VAL C N 1
ATOM 6638 C CA . VAL C 1 46 ? 111.201 60.166 -14.363 1.00 23.67 46 VAL C CA 1
ATOM 6639 C C . VAL C 1 46 ? 111.067 61.190 -15.481 1.00 24.05 46 VAL C C 1
ATOM 6640 O O . VAL C 1 46 ? 112.064 61.595 -16.081 1.00 24.21 46 VAL C O 1
ATOM 6644 N N . GLU C 1 47 ? 109.833 61.602 -15.765 1.00 24.46 47 GLU C N 1
ATOM 6645 C CA . GLU C 1 47 ? 109.563 62.627 -16.776 1.00 24.75 47 GLU C CA 1
ATOM 6646 C C . GLU C 1 47 ? 110.280 63.928 -16.409 1.00 24.72 47 GLU C C 1
ATOM 6647 O O . GLU C 1 47 ? 110.719 64.672 -17.283 1.00 25.11 47 GLU C O 1
ATOM 6653 N N . ARG C 1 48 ? 110.416 64.170 -15.107 1.00 24.61 48 ARG C N 1
ATOM 6654 C CA . ARG C 1 48 ? 111.061 65.365 -14.568 1.00 24.75 48 ARG C CA 1
ATOM 6655 C C . ARG C 1 48 ? 112.590 65.286 -14.658 1.00 24.64 48 ARG C C 1
ATOM 6656 O O . ARG C 1 48 ? 113.252 66.281 -14.940 1.00 24.52 48 ARG C O 1
ATOM 6664 N N . ALA C 1 49 ? 113.140 64.097 -14.418 1.00 24.82 49 ALA C N 1
ATOM 6665 C CA . ALA C 1 49 ? 114.584 63.875 -14.464 1.00 24.90 49 ALA C CA 1
ATOM 6666 C C . ALA C 1 49 ? 115.103 63.682 -15.885 1.00 25.20 49 ALA C C 1
ATOM 6667 O O . ALA C 1 49 ? 116.293 63.848 -16.129 1.00 25.45 49 ALA C O 1
ATOM 6669 N N . ALA C 1 50 ? 114.212 63.355 -16.820 1.00 25.45 50 ALA C N 1
ATOM 6670 C CA . ALA C 1 50 ? 114.618 62.886 -18.148 1.00 25.52 50 ALA C CA 1
ATOM 6671 C C . ALA C 1 50 ? 115.411 63.906 -18.960 1.00 25.38 50 ALA C C 1
ATOM 6672 O O . ALA C 1 50 ? 116.410 63.537 -19.566 1.00 25.57 50 ALA C O 1
ATOM 6674 N N . PRO C 1 51 ? 114.979 65.166 -18.998 1.00 25.21 51 PRO C N 1
ATOM 6675 C CA . PRO C 1 51 ? 115.726 66.208 -19.719 1.00 25.12 51 PRO C CA 1
ATOM 6676 C C . PRO C 1 51 ? 117.189 66.381 -19.288 1.00 24.99 51 PRO C C 1
ATOM 6677 O O . PRO C 1 51 ? 118.017 66.706 -20.137 1.00 24.68 51 PRO C O 1
ATOM 6681 N N . GLU C 1 52 ? 117.484 66.195 -18.002 1.00 25.05 52 GLU C N 1
ATOM 6682 C CA . GLU C 1 52 ? 118.840 66.394 -17.472 1.00 25.23 52 GLU C CA 1
ATOM 6683 C C . GLU C 1 52 ? 119.731 65.175 -17.729 1.00 24.65 52 GLU C C 1
ATOM 6684 O O . GLU C 1 52 ? 120.919 65.323 -18.006 1.00 24.80 52 GLU C O 1
ATOM 6690 N N . ILE C 1 53 ? 119.157 63.980 -17.619 1.00 24.00 53 ILE C N 1
ATOM 6691 C CA . ILE C 1 53 ? 119.859 62.750 -17.967 1.00 23.46 53 ILE C CA 1
ATOM 6692 C C . ILE C 1 53 ? 120.166 62.748 -19.469 1.00 23.64 53 ILE C C 1
ATOM 6693 O O . ILE C 1 53 ? 121.239 62.324 -19.884 1.00 23.51 53 ILE C O 1
ATOM 6698 N N . SER C 1 54 ? 119.225 63.242 -20.271 1.00 23.66 54 SER C N 1
ATOM 6699 C CA . SER C 1 54 ? 119.399 63.343 -21.719 1.00 23.67 54 SER C CA 1
ATOM 6700 C C . SER C 1 54 ? 120.478 64.341 -22.095 1.00 23.61 54 SER C C 1
ATOM 6701 O O . SER C 1 54 ? 121.227 64.122 -23.044 1.00 23.83 54 SER C O 1
ATOM 6704 N N . ARG C 1 55 ? 120.546 65.439 -21.348 1.00 23.50 55 ARG C N 1
ATOM 6705 C CA . ARG C 1 55 ? 121.500 66.510 -21.611 1.00 23.25 55 ARG C CA 1
ATOM 6706 C C . ARG C 1 55 ? 122.918 66.075 -21.225 1.00 22.61 55 ARG C C 1
ATOM 6707 O O . ARG C 1 55 ? 123.877 66.383 -21.926 1.00 22.52 55 ARG C O 1
ATOM 6715 N N . ALA C 1 56 ? 123.029 65.330 -20.127 1.00 21.89 56 ALA C N 1
ATOM 6716 C CA . ALA C 1 56 ? 124.315 64.898 -19.580 1.00 21.31 56 ALA C CA 1
ATOM 6717 C C . ALA C 1 56 ? 124.953 63.729 -20.343 1.00 20.77 56 ALA C C 1
ATOM 6718 O O . ALA C 1 56 ? 126.177 63.645 -20.422 1.00 20.82 56 ALA C O 1
ATOM 6720 N N . THR C 1 57 ? 124.133 62.829 -20.891 1.00 19.69 57 THR C N 1
ATOM 6721 C CA . THR C 1 57 ? 124.636 61.629 -21.567 1.00 18.85 57 THR C CA 1
ATOM 6722 C C . THR C 1 57 ? 124.613 61.721 -23.091 1.00 18.19 57 THR C C 1
ATOM 6723 O O . THR C 1 57 ? 125.231 60.901 -23.763 1.00 17.90 57 THR C O 1
ATOM 6727 N N . GLY C 1 58 ? 123.890 62.696 -23.634 1.00 17.49 58 GLY C N 1
ATOM 6728 C CA . GLY C 1 58 ? 123.590 62.730 -25.057 1.00 17.11 58 GLY C CA 1
ATOM 6729 C C . GLY C 1 58 ? 122.582 61.676 -25.514 1.00 17.09 58 GLY C C 1
ATOM 6730 O O . GLY C 1 58 ? 122.375 61.500 -26.720 1.00 16.92 58 GLY C O 1
ATOM 6731 N N . THR C 1 59 ? 121.933 61.002 -24.561 1.00 16.72 59 THR C N 1
ATOM 6732 C CA . THR C 1 59 ? 121.004 59.912 -24.848 1.00 16.62 59 THR C CA 1
ATOM 6733 C C . THR C 1 59 ? 119.565 60.315 -24.483 1.00 16.50 59 THR C C 1
ATOM 6734 O O . THR C 1 59 ? 119.273 60.513 -23.307 1.00 16.45 59 THR C O 1
ATOM 6738 N N . PRO C 1 60 ? 118.672 60.434 -25.467 1.00 16.26 60 PRO C N 1
ATOM 6739 C CA . PRO C 1 60 ? 117.265 60.761 -25.183 1.00 16.42 60 PRO C CA 1
ATOM 6740 C C . PRO C 1 60 ? 116.560 59.738 -24.279 1.00 16.14 60 PRO C C 1
ATOM 6741 O O . PRO C 1 60 ? 116.699 58.527 -24.463 1.00 16.16 60 PRO C O 1
ATOM 6745 N N . VAL C 1 61 ? 115.834 60.254 -23.294 1.00 15.91 61 VAL C N 1
ATOM 6746 C CA . VAL C 1 61 ? 115.087 59.457 -22.333 1.00 15.84 61 VAL C CA 1
ATOM 6747 C C . VAL C 1 61 ? 113.628 59.898 -22.408 1.00 16.05 61 VAL C C 1
ATOM 6748 O O . VAL C 1 61 ? 113.333 61.083 -22.263 1.00 15.75 61 VAL C O 1
ATOM 6752 N N . SER C 1 62 ? 112.737 58.939 -22.652 1.00 16.27 62 SER C N 1
ATOM 6753 C CA . SER C 1 62 ? 111.299 59.179 -22.753 1.00 16.59 62 SER C CA 1
ATOM 6754 C C . SER C 1 62 ? 110.542 58.329 -21.751 1.00 16.51 62 SER C C 1
ATOM 6755 O O . SER C 1 62 ? 110.982 57.244 -21.372 1.00 16.06 62 SER C O 1
ATOM 6758 N N . VAL C 1 63 ? 109.389 58.833 -21.342 1.00 16.22 63 VAL C N 1
ATOM 6759 C CA . VAL C 1 63 ? 108.447 58.080 -20.545 1.00 16.39 63 VAL C CA 1
ATOM 6760 C C . VAL C 1 63 ? 107.118 58.068 -21.298 1.00 16.11 63 VAL C C 1
ATOM 6761 O O . VAL C 1 63 ? 106.679 59.100 -21.812 1.00 16.26 63 VAL C O 1
ATOM 6765 N N . ARG C 1 64 ? 106.498 56.894 -21.361 1.00 15.58 64 ARG C N 1
ATOM 6766 C CA . ARG C 1 64 ? 105.230 56.715 -22.046 1.00 15.25 64 ARG C CA 1
ATOM 6767 C C . ARG C 1 64 ? 104.304 55.876 -21.198 1.00 14.73 64 ARG C C 1
ATOM 6768 O O . ARG C 1 64 ? 104.741 55.100 -20.350 1.00 14.30 64 ARG C O 1
ATOM 6776 N N . LEU C 1 65 ? 103.012 56.060 -21.429 1.00 14.40 65 LEU C N 1
ATOM 6777 C CA . LEU C 1 65 ? 101.989 55.248 -20.810 1.00 14.26 65 LEU C CA 1
ATOM 6778 C C . LEU C 1 65 ? 101.795 53.945 -21.565 1.00 14.42 65 LEU C C 1
ATOM 6779 O O . LEU C 1 65 ? 101.960 53.868 -22.783 1.00 14.35 65 LEU C O 1
ATOM 6784 N N . GLN C 1 66 ? 101.450 52.921 -20.805 1.00 14.23 66 GLN C N 1
ATOM 6785 C CA . GLN C 1 66 ? 101.092 51.630 -21.324 1.00 14.94 66 GLN C CA 1
ATOM 6786 C C . GLN C 1 66 ? 99.780 51.762 -22.119 1.00 14.80 66 GLN C C 1
ATOM 6787 O O . GLN C 1 66 ? 98.836 52.385 -21.654 1.00 14.48 66 GLN C O 1
ATOM 6793 N N . GLU C 1 67 ? 99.748 51.192 -23.319 1.00 15.01 67 GLU C N 1
ATOM 6794 C CA . GLU C 1 67 ? 98.551 51.189 -24.145 1.00 15.80 67 GLU C CA 1
ATOM 6795 C C . GLU C 1 67 ? 97.831 49.851 -24.021 1.00 15.95 67 GLU C C 1
ATOM 6796 O O . GLU C 1 67 ? 98.464 48.810 -23.788 1.00 15.81 67 GLU C O 1
ATOM 6802 N N . ARG C 1 68 ? 96.506 49.893 -24.133 1.00 16.44 68 ARG C N 1
ATOM 6803 C CA . ARG C 1 68 ? 95.682 48.689 -24.143 1.00 17.38 68 ARG C CA 1
ATOM 6804 C C . ARG C 1 68 ? 95.695 48.067 -25.545 1.00 17.07 68 ARG C C 1
ATOM 6805 O O . ARG C 1 68 ? 94.885 48.419 -26.409 1.00 17.43 68 ARG C O 1
ATOM 6813 N N . LEU C 1 69 ? 96.637 47.151 -25.743 1.00 17.00 69 LEU C N 1
ATOM 6814 C CA . LEU C 1 69 ? 96.855 46.471 -27.011 1.00 17.22 69 LEU C CA 1
ATOM 6815 C C . LEU C 1 69 ? 96.279 45.053 -27.017 1.00 17.06 69 LEU C C 1
ATOM 6816 O O . LEU C 1 69 ? 95.959 44.527 -28.084 1.00 17.15 69 LEU C O 1
ATOM 6821 N N . GLY C 1 70 ? 96.133 44.456 -25.832 1.00 16.68 70 GLY C N 1
ATOM 6822 C CA . GLY C 1 70 ? 95.649 43.094 -25.686 1.00 16.30 70 GLY C CA 1
ATOM 6823 C C . GLY C 1 70 ? 94.255 42.985 -25.101 1.00 16.13 70 GLY C C 1
ATOM 6824 O O . GLY C 1 70 ? 93.543 43.968 -25.015 1.00 15.84 70 GLY C O 1
ATOM 6825 N N . THR C 1 71 ? 93.868 41.776 -24.697 1.00 16.30 71 THR C N 1
ATOM 6826 C CA . THR C 1 71 ? 92.485 41.472 -24.319 1.00 16.91 71 THR C CA 1
ATOM 6827 C C . THR C 1 71 ? 92.347 40.732 -22.988 1.00 16.74 71 THR C C 1
ATOM 6828 O O . THR C 1 71 ? 91.246 40.375 -22.597 1.00 16.43 71 THR C O 1
ATOM 6832 N N . LEU C 1 72 ? 93.462 40.504 -22.299 1.00 16.42 72 LEU C N 1
ATOM 6833 C CA . LEU C 1 72 ? 93.464 39.855 -20.990 1.00 16.88 72 LEU C CA 1
ATOM 6834 C C . LEU C 1 72 ? 93.561 40.955 -19.923 1.00 16.34 72 LEU C C 1
ATOM 6835 O O . LEU C 1 72 ? 93.324 42.104 -20.214 1.00 15.90 72 LEU C O 1
ATOM 6840 N N . ARG C 1 73 ? 93.879 40.624 -18.678 1.00 16.64 73 ARG C N 1
ATOM 6841 C CA . ARG C 1 73 ? 94.148 41.661 -17.674 1.00 16.56 73 ARG C CA 1
ATOM 6842 C C . ARG C 1 73 ? 95.255 42.611 -18.174 1.00 17.04 73 ARG C C 1
ATOM 6843 O O . ARG C 1 73 ? 96.263 42.161 -18.732 1.00 16.49 73 ARG C O 1
ATOM 6851 N N . PRO C 1 74 ? 95.049 43.917 -18.028 1.00 17.79 74 PRO C N 1
ATOM 6852 C CA . PRO C 1 74 ? 96.045 44.903 -18.472 1.00 18.28 74 PRO C CA 1
ATOM 6853 C C . PRO C 1 74 ? 97.263 44.911 -17.556 1.00 18.95 74 PRO C C 1
ATOM 6854 O O . PRO C 1 74 ? 97.256 45.565 -16.523 1.00 20.65 74 PRO C O 1
ATOM 6858 N N . GLY C 1 75 ? 98.294 44.175 -17.936 1.00 18.59 75 GLY C N 1
ATOM 6859 C CA . GLY C 1 75 ? 99.462 43.994 -17.098 1.00 18.20 75 GLY C CA 1
ATOM 6860 C C . GLY C 1 75 ? 100.732 44.132 -17.901 1.00 17.91 75 GLY C C 1
ATOM 6861 O O . GLY C 1 75 ? 100.830 44.980 -18.796 1.00 17.45 75 GLY C O 1
ATOM 6862 N N . LYS C 1 76 ? 101.707 43.282 -17.602 1.00 17.81 76 LYS C N 1
ATOM 6863 C CA . LYS C 1 76 ? 103.045 43.450 -18.152 1.00 18.00 76 LYS C CA 1
ATOM 6864 C C . LYS C 1 76 ? 103.073 43.342 -19.679 1.00 17.52 76 LYS C C 1
ATOM 6865 O O . LYS C 1 76 ? 103.817 44.054 -20.328 1.00 17.46 76 LYS C O 1
ATOM 6871 N N . GLY C 1 77 ? 102.260 42.457 -20.245 1.00 16.79 77 GLY C N 1
ATOM 6872 C CA . GLY C 1 77 ? 102.184 42.301 -21.691 1.00 16.56 77 GLY C CA 1
ATOM 6873 C C . GLY C 1 77 ? 101.827 43.568 -22.460 1.00 16.20 77 GLY C C 1
ATOM 6874 O O . GLY C 1 77 ? 102.453 43.871 -23.474 1.00 16.37 77 GLY C O 1
ATOM 6875 N N . ASP C 1 78 ? 100.836 44.308 -21.983 1.00 15.66 78 ASP C N 1
ATOM 6876 C CA . ASP C 1 78 ? 100.493 45.588 -22.592 1.00 16.25 78 ASP C CA 1
ATOM 6877 C C . ASP C 1 78 ? 101.697 46.527 -22.529 1.00 15.98 78 ASP C C 1
ATOM 6878 O O . ASP C 1 78 ? 101.987 47.228 -23.489 1.00 16.09 78 ASP C O 1
ATOM 6883 N N . GLY C 1 79 ? 102.397 46.536 -21.400 1.00 16.07 79 GLY C N 1
ATOM 6884 C CA . GLY C 1 79 ? 103.595 47.342 -21.258 1.00 16.27 79 GLY C CA 1
ATOM 6885 C C . GLY C 1 79 ? 104.675 47.011 -22.282 1.00 16.34 79 GLY C C 1
ATOM 6886 O O . GLY C 1 79 ? 105.147 47.902 -23.000 1.00 16.37 79 GLY C O 1
ATOM 6887 N N . MET C 1 80 ? 105.049 45.736 -22.364 1.00 16.11 80 MET C N 1
ATOM 6888 C CA . MET C 1 80 ? 106.108 45.302 -23.270 1.00 16.64 80 MET C CA 1
ATOM 6889 C C . MET C 1 80 ? 105.714 45.471 -24.738 1.00 16.41 80 MET C C 1
ATOM 6890 O O . MET C 1 80 ? 106.525 45.917 -25.536 1.00 16.53 80 MET C O 1
ATOM 6895 N N . ASN C 1 81 ? 104.469 45.155 -25.083 1.00 16.11 81 ASN C N 1
ATOM 6896 C CA . ASN C 1 81 ? 103.995 45.314 -26.457 1.00 15.76 81 ASN C CA 1
ATOM 6897 C C . ASN C 1 81 ? 103.892 46.785 -26.892 1.00 15.61 81 ASN C C 1
ATOM 6898 O O . ASN C 1 81 ? 104.082 47.096 -28.064 1.00 15.16 81 ASN C O 1
ATOM 6903 N N . THR C 1 82 ? 103.628 47.678 -25.936 1.00 15.36 82 THR C N 1
ATOM 6904 C CA . THR C 1 82 ? 103.640 49.113 -26.175 1.00 15.36 82 THR C CA 1
ATOM 6905 C C . THR C 1 82 ? 105.047 49.575 -26.516 1.00 15.43 82 THR C C 1
ATOM 6906 O O . THR C 1 82 ? 105.246 50.390 -27.423 1.00 14.42 82 THR C O 1
ATOM 6910 N N . ALA C 1 83 ? 106.029 49.036 -25.804 1.00 15.30 83 ALA C N 1
ATOM 6911 C CA . ALA C 1 83 ? 107.426 49.345 -26.091 1.00 15.72 83 ALA C CA 1
ATOM 6912 C C . ALA C 1 83 ? 107.839 48.807 -27.462 1.00 15.88 83 ALA C C 1
ATOM 6913 O O . ALA C 1 83 ? 108.574 49.467 -28.195 1.00 15.10 83 ALA C O 1
ATOM 6915 N N . LEU C 1 84 ? 107.346 47.628 -27.818 1.00 16.36 84 LEU C N 1
ATOM 6916 C CA . LEU C 1 84 ? 107.616 47.063 -29.147 1.00 16.96 84 LEU C CA 1
ATOM 6917 C C . LEU C 1 84 ? 107.080 47.996 -30.218 1.00 16.77 84 LEU C C 1
ATOM 6918 O O . LEU C 1 84 ? 107.748 48.280 -31.204 1.00 17.22 84 LEU C O 1
ATOM 6923 N N . ARG C 1 85 ? 105.872 48.496 -30.009 1.00 16.44 85 ARG C N 1
ATOM 6924 C CA . ARG C 1 85 ? 105.270 49.432 -30.946 1.00 16.56 85 ARG C CA 1
ATOM 6925 C C . ARG C 1 85 ? 106.112 50.695 -31.102 1.00 16.11 85 ARG C C 1
ATOM 6926 O O . ARG C 1 85 ? 106.329 51.168 -32.229 1.00 15.45 85 ARG C O 1
ATOM 6934 N N . TYR C 1 86 ? 106.567 51.242 -29.980 1.00 15.42 86 TYR C N 1
ATOM 6935 C CA . TYR C 1 86 ? 107.392 52.442 -29.984 1.00 15.39 86 TYR C CA 1
ATOM 6936 C C . TYR C 1 86 ? 108.692 52.180 -30.748 1.00 15.37 86 TYR C C 1
ATOM 6937 O O . TYR C 1 86 ? 109.092 52.959 -31.605 1.00 15.05 86 TYR C O 1
ATOM 6946 N N . PHE C 1 87 ? 109.337 51.069 -30.429 1.00 15.08 87 PHE C N 1
ATOM 6947 C CA . PHE C 1 87 ? 110.557 50.630 -31.113 1.00 15.42 87 PHE C CA 1
ATOM 6948 C C . PHE C 1 87 ? 110.395 50.568 -32.643 1.00 15.90 87 PHE C C 1
ATOM 6949 O O . PHE C 1 87 ? 111.228 51.087 -33.384 1.00 15.13 87 PHE C O 1
ATOM 6957 N N . LEU C 1 88 ? 109.296 49.966 -33.098 1.00 16.88 88 LEU C N 1
ATOM 6958 C CA . LEU C 1 88 ? 109.072 49.688 -34.517 1.00 17.69 88 LEU C CA 1
ATOM 6959 C C . LEU C 1 88 ? 108.511 50.869 -35.321 1.00 18.25 88 LEU C C 1
ATOM 6960 O O . LEU C 1 88 ? 108.806 51.002 -36.512 1.00 18.52 88 LEU C O 1
ATOM 6965 N N . GLU C 1 89 ? 107.741 51.734 -34.670 1.00 18.73 89 GLU C N 1
ATOM 6966 C CA . GLU C 1 89 ? 107.033 52.818 -35.343 1.00 19.35 89 GLU C CA 1
ATOM 6967 C C . GLU C 1 89 ? 107.673 54.201 -35.142 1.00 19.35 89 GLU C C 1
ATOM 6968 O O . GLU C 1 89 ? 107.478 55.082 -35.972 1.00 19.46 89 GLU C O 1
ATOM 6974 N N . GLU C 1 90 ? 108.441 54.381 -34.067 1.00 19.25 90 GLU C N 1
ATOM 6975 C CA . GLU C 1 90 ? 109.028 55.688 -33.717 1.00 19.26 90 GLU C CA 1
ATOM 6976 C C . GLU C 1 90 ? 110.558 55.711 -33.681 1.00 18.82 90 GLU C C 1
ATOM 6977 O O . GLU C 1 90 ? 111.145 56.760 -33.423 1.00 19.08 90 GLU C O 1
ATOM 6983 N N . THR C 1 91 ? 111.205 54.569 -33.896 1.00 18.27 91 THR C N 1
ATOM 6984 C CA . THR C 1 91 ? 112.662 54.534 -34.007 1.00 18.19 91 THR C CA 1
ATOM 6985 C C . THR C 1 91 ? 113.109 53.684 -35.177 1.00 18.79 91 THR C C 1
ATOM 6986 O O . THR C 1 91 ? 112.329 52.939 -35.763 1.00 18.36 91 THR C O 1
ATOM 6990 N N . GLN C 1 92 ? 114.399 53.765 -35.461 1.00 19.80 92 GLN C N 1
ATOM 6991 C CA . GLN C 1 92 ? 115.036 52.949 -36.477 1.00 20.85 92 GLN C CA 1
ATOM 6992 C C . GLN C 1 92 ? 116.178 52.127 -35.904 1.00 20.23 92 GLN C C 1
ATOM 6993 O O . GLN C 1 92 ? 117.011 51.618 -36.660 1.00 20.51 92 GLN C O 1
ATOM 6999 N N . TRP C 1 93 ? 116.219 51.973 -34.581 1.00 19.57 93 TRP C N 1
ATOM 7000 C CA . TRP C 1 93 ? 117.309 51.233 -33.945 1.00 18.86 93 TRP C CA 1
ATOM 7001 C C . TRP C 1 93 ? 117.212 49.743 -34.303 1.00 18.24 93 TRP C C 1
ATOM 7002 O O . TRP C 1 93 ? 116.124 49.225 -34.530 1.00 17.33 93 TRP C O 1
ATOM 7013 N N . GLU C 1 94 ? 118.360 49.072 -34.363 1.00 17.69 94 GLU C N 1
ATOM 7014 C CA . GLU C 1 94 ? 118.431 47.679 -34.792 1.00 17.71 94 GLU C CA 1
ATOM 7015 C C . GLU C 1 94 ? 118.127 46.704 -33.654 1.00 17.26 94 GLU C C 1
ATOM 7016 O O . GLU C 1 94 ? 117.818 45.552 -33.918 1.00 17.17 94 GLU C O 1
ATOM 7022 N N . ARG C 1 95 ? 118.224 47.162 -32.402 1.00 16.54 95 ARG C N 1
ATOM 7023 C CA . ARG C 1 95 ? 118.024 46.305 -31.234 1.00 16.57 95 ARG C CA 1
ATOM 7024 C C . ARG C 1 95 ? 117.229 46.979 -30.127 1.00 15.86 95 ARG C C 1
ATOM 7025 O O . ARG C 1 95 ? 117.272 48.193 -29.976 1.00 15.55 95 ARG C O 1
ATOM 7033 N N . ILE C 1 96 ? 116.528 46.164 -29.344 1.00 15.07 96 ILE C N 1
ATOM 7034 C CA . ILE C 1 96 ? 115.795 46.628 -28.177 1.00 14.90 96 ILE C CA 1
ATOM 7035 C C . ILE C 1 96 ? 116.138 45.725 -27.000 1.00 14.87 96 ILE C C 1
ATOM 7036 O O . ILE C 1 96 ? 116.149 44.510 -27.154 1.00 15.48 96 ILE C O 1
ATOM 7041 N N . HIS C 1 97 ? 116.460 46.320 -25.850 1.00 14.56 97 HIS C N 1
ATOM 7042 C CA . HIS C 1 97 ? 116.579 45.589 -24.589 1.00 14.51 97 HIS C CA 1
ATOM 7043 C C . HIS C 1 97 ? 115.360 45.863 -23.723 1.00 14.51 97 HIS C C 1
ATOM 7044 O O . HIS C 1 97 ? 114.801 46.951 -23.757 1.00 14.71 97 HIS C O 1
ATOM 7051 N N . PHE C 1 98 ? 114.985 44.877 -22.921 1.00 14.84 98 PHE C N 1
ATOM 7052 C CA . PHE C 1 98 ? 114.077 45.050 -21.802 1.00 15.15 98 PHE C CA 1
ATOM 7053 C C . PHE C 1 98 ? 114.818 44.667 -20.518 1.00 15.45 98 PHE C C 1
ATOM 7054 O O . PHE C 1 98 ? 115.499 43.650 -20.485 1.00 14.89 98 PHE C O 1
ATOM 7062 N N . TYR C 1 99 ? 114.661 45.461 -19.471 1.00 16.33 99 TYR C N 1
ATOM 7063 C CA . TYR C 1 99 ? 115.048 45.071 -18.107 1.00 18.09 99 TYR C CA 1
ATOM 7064 C C . TYR C 1 99 ? 113.955 45.525 -17.168 1.00 20.13 99 TYR C C 1
ATOM 7065 O O . TYR C 1 99 ? 113.463 46.643 -17.311 1.00 19.68 99 TYR C O 1
ATOM 7074 N N . ASP C 1 100 ? 113.554 44.717 -16.191 1.00 23.06 100 ASP C N 1
ATOM 7075 C CA . ASP C 1 100 ? 112.592 45.303 -15.272 1.00 25.60 100 ASP C CA 1
ATOM 7076 C C . ASP C 1 100 ? 113.244 46.300 -14.332 1.00 25.99 100 ASP C C 1
ATOM 7077 O O . ASP C 1 100 ? 114.426 46.227 -14.027 1.00 25.32 100 ASP C O 1
ATOM 7082 N N . ALA C 1 101 ? 112.445 47.295 -13.969 1.00 26.74 101 ALA C N 1
ATOM 7083 C CA . ALA C 1 101 ? 112.935 48.532 -13.392 1.00 27.60 101 ALA C CA 1
ATOM 7084 C C . ALA C 1 101 ? 113.489 48.383 -11.983 1.00 28.53 101 ALA C C 1
ATOM 7085 O O . ALA C 1 101 ? 114.273 49.225 -11.561 1.00 28.78 101 ALA C O 1
ATOM 7087 N N . ASP C 1 102 ? 113.070 47.331 -11.272 1.00 30.01 102 ASP C N 1
ATOM 7088 C CA . ASP C 1 102 ? 113.425 47.107 -9.857 1.00 31.49 102 ASP C CA 1
ATOM 7089 C C . ASP C 1 102 ? 114.718 46.328 -9.604 1.00 31.58 102 ASP C C 1
ATOM 7090 O O . ASP C 1 102 ? 115.028 46.007 -8.458 1.00 32.28 102 ASP C O 1
ATOM 7095 N N . ILE C 1 103 ? 115.467 46.016 -10.653 1.00 31.64 103 ILE C N 1
ATOM 7096 C CA . ILE C 1 103 ? 116.739 45.314 -10.498 1.00 31.43 103 ILE C CA 1
ATOM 7097 C C . ILE C 1 103 ? 117.757 46.213 -9.793 1.00 31.36 103 ILE C C 1
ATOM 7098 O O . ILE C 1 103 ? 118.013 47.328 -10.236 1.00 30.94 103 ILE C O 1
ATOM 7103 N N . THR C 1 104 ? 118.338 45.718 -8.699 1.00 31.89 104 THR C N 1
ATOM 7104 C CA . THR C 1 104 ? 119.277 46.511 -7.879 1.00 31.89 104 THR C CA 1
ATOM 7105 C C . THR C 1 104 ? 120.751 46.245 -8.208 1.00 31.57 104 THR C C 1
ATOM 7106 O O . THR C 1 104 ? 121.630 46.930 -7.685 1.00 31.65 104 THR C O 1
ATOM 7110 N N . SER C 1 105 ? 121.017 45.285 -9.093 1.00 31.00 105 SER C N 1
ATOM 7111 C CA . SER C 1 105 ? 122.389 44.903 -9.453 1.00 30.79 105 SER C CA 1
ATOM 7112 C C . SER C 1 105 ? 122.777 45.305 -10.895 1.00 30.31 105 SER C C 1
ATOM 7113 O O . SER C 1 105 ? 123.835 44.907 -11.389 1.00 30.40 105 SER C O 1
ATOM 7116 N N . PHE C 1 106 ? 121.920 46.098 -11.551 1.00 29.42 106 PHE C N 1
ATOM 7117 C CA . PHE C 1 106 ? 122.099 46.507 -12.951 1.00 28.20 106 PHE C CA 1
ATOM 7118 C C . PHE C 1 106 ? 123.394 47.267 -13.185 1.00 27.82 106 PHE C C 1
ATOM 7119 O O . PHE C 1 106 ? 123.741 48.181 -12.434 1.00 28.33 106 PHE C O 1
ATOM 7127 N N . GLY C 1 107 ? 124.113 46.876 -14.232 1.00 26.83 107 GLY C N 1
ATOM 7128 C CA . GLY C 1 107 ? 125.340 47.545 -14.618 1.00 26.16 107 GLY C CA 1
ATOM 7129 C C . GLY C 1 107 ? 125.546 47.522 -16.121 1.00 25.63 107 GLY C C 1
ATOM 7130 O O . GLY C 1 107 ? 124.844 46.818 -16.841 1.00 25.48 107 GLY C O 1
ATOM 7131 N N . PRO C 1 108 ? 126.511 48.294 -16.601 1.00 25.08 108 PRO C N 1
ATOM 7132 C CA . PRO C 1 108 ? 126.766 48.401 -18.044 1.00 24.87 108 PRO C CA 1
ATOM 7133 C C . PRO C 1 108 ? 127.141 47.070 -18.711 1.00 24.75 108 PRO C C 1
ATOM 7134 O O . PRO C 1 108 ? 126.902 46.898 -19.901 1.00 24.43 108 PRO C O 1
ATOM 7138 N N . ASP C 1 109 ? 127.721 46.145 -17.952 1.00 24.46 109 ASP C N 1
ATOM 7139 C CA . ASP C 1 109 ? 128.113 44.846 -18.491 1.00 24.25 109 ASP C CA 1
ATOM 7140 C C . ASP C 1 109 ? 126.930 43.991 -18.952 1.00 22.83 109 ASP C C 1
ATOM 7141 O O . ASP C 1 109 ? 127.066 43.213 -19.888 1.00 22.42 109 ASP C O 1
ATOM 7146 N N . TRP C 1 110 ? 125.775 44.155 -18.315 1.00 21.61 110 TRP C N 1
ATOM 7147 C CA . TRP C 1 110 ? 124.542 43.488 -18.748 1.00 20.71 110 TRP C CA 1
ATOM 7148 C C . TRP C 1 110 ? 124.218 43.869 -20.191 1.00 20.18 110 TRP C C 1
ATOM 7149 O O . TRP C 1 110 ? 123.899 43.024 -21.020 1.00 19.91 110 TRP C O 1
ATOM 7160 N N . ILE C 1 111 ? 124.292 45.162 -20.469 1.00 19.44 111 ILE C N 1
ATOM 7161 C CA . ILE C 1 111 ? 124.057 45.680 -21.807 1.00 18.92 111 ILE C CA 1
ATOM 7162 C C . ILE C 1 111 ? 125.126 45.177 -22.782 1.00 18.53 111 ILE C C 1
ATOM 7163 O O . ILE C 1 111 ? 124.812 44.712 -23.874 1.00 18.33 111 ILE C O 1
ATOM 7168 N N . THR C 1 112 ? 126.384 45.256 -22.372 1.00 18.43 112 THR C N 1
ATOM 7169 C CA . THR C 1 112 ? 127.510 44.877 -23.221 1.00 18.47 112 THR C CA 1
ATOM 7170 C C . THR C 1 112 ? 127.424 43.409 -23.629 1.00 18.32 112 THR C C 1
ATOM 7171 O O . THR C 1 112 ? 127.587 43.078 -24.801 1.00 18.10 112 THR C O 1
ATOM 7175 N N . LYS C 1 113 ? 127.134 42.543 -22.667 1.00 18.47 113 LYS C N 1
ATOM 7176 C CA . LYS C 1 113 ? 127.071 41.104 -22.914 1.00 18.93 113 LYS C CA 1
ATOM 7177 C C . LYS C 1 113 ? 126.027 40.778 -23.986 1.00 18.57 113 LYS C C 1
ATOM 7178 O O . LYS C 1 113 ? 126.303 39.994 -24.903 1.00 18.34 113 LYS C O 1
ATOM 7184 N N . ALA C 1 114 ? 124.848 41.403 -23.892 1.00 18.22 114 ALA C N 1
ATOM 7185 C CA . ALA C 1 114 ? 123.786 41.159 -24.850 1.00 17.82 114 ALA C CA 1
ATOM 7186 C C . ALA C 1 114 ? 124.113 41.753 -26.219 1.00 17.98 114 ALA C C 1
ATOM 7187 O O . ALA C 1 114 ? 123.853 41.128 -27.243 1.00 18.14 114 ALA C O 1
ATOM 7189 N N . GLU C 1 115 ? 124.679 42.956 -26.239 1.00 17.95 115 GLU C N 1
ATOM 7190 C CA . GLU C 1 115 ? 125.042 43.618 -27.489 1.00 18.33 115 GLU C CA 1
ATOM 7191 C C . GLU C 1 115 ? 126.119 42.833 -28.259 1.00 18.65 115 GLU C C 1
ATOM 7192 O O . GLU C 1 115 ? 126.048 42.720 -29.487 1.00 19.15 115 GLU C O 1
ATOM 7198 N N . GLU C 1 116 ? 127.096 42.287 -27.539 1.00 18.63 116 GLU C N 1
ATOM 7199 C CA . GLU C 1 116 ? 128.198 41.562 -28.167 1.00 19.17 116 GLU C CA 1
ATOM 7200 C C . GLU C 1 116 ? 127.746 40.211 -28.717 1.00 19.35 116 GLU C C 1
ATOM 7201 O O . GLU C 1 116 ? 128.171 39.806 -29.802 1.00 19.67 116 GLU C O 1
ATOM 7207 N N . ALA C 1 117 ? 126.832 39.554 -28.011 1.00 19.61 117 ALA C N 1
ATOM 7208 C CA . ALA C 1 117 ? 126.234 38.322 -28.498 1.00 19.56 117 ALA C CA 1
ATOM 7209 C C . ALA C 1 117 ? 125.425 38.611 -29.744 1.00 19.55 117 ALA C C 1
ATOM 7210 O O . ALA C 1 117 ? 125.487 37.870 -30.717 1.00 19.84 117 ALA C O 1
ATOM 7212 N N . ALA C 1 118 ? 124.689 39.714 -29.727 1.00 19.47 118 ALA C N 1
ATOM 7213 C CA . ALA C 1 118 ? 123.903 40.114 -30.879 1.00 19.63 118 ALA C CA 1
ATOM 7214 C C . ALA C 1 118 ? 124.781 40.435 -32.096 1.00 19.83 118 ALA C C 1
ATOM 7215 O O . ALA C 1 118 ? 124.337 40.270 -33.230 1.00 19.67 118 ALA C O 1
ATOM 7217 N N . ASP C 1 119 ? 126.021 40.873 -31.872 1.00 20.30 119 ASP C N 1
ATOM 7218 C CA . ASP C 1 119 ? 126.966 41.130 -32.975 1.00 20.96 119 ASP C CA 1
ATOM 7219 C C . ASP C 1 119 ? 127.282 39.869 -33.785 1.00 21.43 119 ASP C C 1
ATOM 7220 O O . ASP C 1 119 ? 127.706 39.967 -34.936 1.00 21.16 119 ASP C O 1
ATOM 7225 N N . PHE C 1 120 ? 127.120 38.695 -33.170 1.00 21.66 120 PHE C N 1
ATOM 7226 C CA . PHE C 1 120 ? 127.356 37.429 -33.867 1.00 22.30 120 PHE C CA 1
ATOM 7227 C C . PHE C 1 120 ? 126.095 36.828 -34.496 1.00 22.30 120 PHE C C 1
ATOM 7228 O O . PHE C 1 120 ? 126.112 35.699 -34.973 1.00 23.28 120 PHE C O 1
ATOM 7236 N N . GLY C 1 121 ? 125.007 37.584 -34.506 1.00 21.83 121 GLY C N 1
ATOM 7237 C CA . GLY C 1 121 ? 123.830 37.211 -35.268 1.00 21.59 121 GLY C CA 1
ATOM 7238 C C . GLY C 1 121 ? 122.688 36.568 -34.505 1.00 20.96 121 GLY C C 1
ATOM 7239 O O . GLY C 1 121 ? 121.678 36.233 -35.122 1.00 21.55 121 GLY C O 1
ATOM 7240 N N . TYR C 1 122 ? 122.817 36.394 -33.188 1.00 20.16 122 TYR C N 1
ATOM 7241 C CA . TYR C 1 122 ? 121.713 35.860 -32.392 1.00 19.41 122 TYR C CA 1
ATOM 7242 C C . TYR C 1 122 ? 120.528 36.825 -32.430 1.00 19.05 122 TYR C C 1
ATOM 7243 O O . TYR C 1 122 ? 120.690 38.024 -32.196 1.00 18.47 122 TYR C O 1
ATOM 7252 N N . GLY C 1 123 ? 119.344 36.293 -32.751 1.00 18.51 123 GLY C N 1
ATOM 7253 C CA . GLY C 1 123 ? 118.125 37.077 -32.804 1.00 18.07 123 GLY C CA 1
ATOM 7254 C C . GLY C 1 123 ? 117.560 37.495 -31.456 1.00 17.91 123 GLY C C 1
ATOM 7255 O O . GLY C 1 123 ? 116.866 38.512 -31.350 1.00 17.39 123 GLY C O 1
ATOM 7256 N N . LEU C 1 124 ? 117.838 36.692 -30.437 1.00 17.59 124 LEU C N 1
ATOM 7257 C CA . LEU C 1 124 ? 117.311 36.896 -29.094 1.00 17.93 124 LEU C CA 1
ATOM 7258 C C . LEU C 1 124 ? 118.429 36.606 -28.103 1.00 17.56 124 LEU C C 1
ATOM 7259 O O . LEU C 1 124 ? 119.084 35.576 -28.208 1.00 16.95 124 LEU C O 1
ATOM 7264 N N . VAL C 1 125 ? 118.671 37.519 -27.170 1.00 17.26 125 VAL C N 1
ATOM 7265 C CA . VAL C 1 125 ? 119.596 37.263 -26.078 1.00 17.16 125 VAL C CA 1
ATOM 7266 C C . VAL C 1 125 ? 118.795 37.339 -24.802 1.00 17.21 125 VAL C C 1
ATOM 7267 O O . VAL C 1 125 ? 118.113 38.334 -24.564 1.00 17.19 125 VAL C O 1
ATOM 7271 N N . ARG C 1 126 ? 118.838 36.276 -24.007 1.00 16.83 126 ARG C N 1
ATOM 7272 C CA . ARG C 1 126 ? 118.132 36.210 -22.733 1.00 17.12 126 ARG C CA 1
ATOM 7273 C C . ARG C 1 126 ? 119.152 36.218 -21.590 1.00 17.30 126 ARG C C 1
ATOM 7274 O O . ARG C 1 126 ? 120.064 35.396 -21.586 1.00 16.66 126 ARG C O 1
ATOM 7282 N N . HIS C 1 127 ? 118.987 37.128 -20.629 1.00 16.94 127 HIS C N 1
ATOM 7283 C CA . HIS C 1 127 ? 119.796 37.135 -19.417 1.00 17.07 127 HIS C CA 1
ATOM 7284 C C . HIS C 1 127 ? 119.173 36.190 -18.393 1.00 16.65 127 HIS C C 1
ATOM 7285 O O . HIS C 1 127 ? 117.971 36.265 -18.114 1.00 16.93 127 HIS C O 1
ATOM 7292 N N . TYR C 1 128 ? 119.985 35.300 -17.833 1.00 16.50 128 TYR C N 1
ATOM 7293 C CA . TYR C 1 128 ? 119.513 34.413 -16.779 1.00 16.13 128 TYR C CA 1
ATOM 7294 C C . TYR C 1 128 ? 120.411 34.461 -15.553 1.00 16.08 128 TYR C C 1
ATOM 7295 O O . TYR C 1 128 ? 121.587 34.801 -15.637 1.00 15.91 128 TYR C O 1
ATOM 7304 N N . PHE C 1 129 ? 119.816 34.124 -14.414 1.00 15.89 129 PHE C N 1
ATOM 7305 C CA . PHE C 1 129 ? 120.352 34.434 -13.108 1.00 16.16 129 PHE C CA 1
ATOM 7306 C C . PHE C 1 129 ? 120.301 33.220 -12.187 1.00 16.02 129 PHE C C 1
ATOM 7307 O O . PHE C 1 129 ? 119.420 32.366 -12.317 1.00 16.76 129 PHE C O 1
ATOM 7315 N N . PRO C 1 130 ? 121.184 33.191 -11.203 1.00 15.97 130 PRO C N 1
ATOM 7316 C CA . PRO C 1 130 ? 121.069 32.202 -10.126 1.00 16.28 130 PRO C CA 1
ATOM 7317 C C . PRO C 1 130 ? 119.816 32.493 -9.309 1.00 16.74 130 PRO C C 1
ATOM 7318 O O . PRO C 1 130 ? 119.527 33.662 -9.051 1.00 16.35 130 PRO C O 1
ATOM 7322 N N . ARG C 1 131 ? 119.072 31.451 -8.942 1.00 17.84 131 ARG C N 1
ATOM 7323 C CA . ARG C 1 131 ? 117.841 31.595 -8.162 1.00 18.50 131 ARG C CA 1
ATOM 7324 C C . ARG C 1 131 ? 117.890 30.659 -6.954 1.00 18.17 131 ARG C C 1
ATOM 7325 O O . ARG C 1 131 ? 118.433 29.545 -7.035 1.00 18.01 131 ARG C O 1
ATOM 7333 N N . ALA C 1 132 ? 117.310 31.109 -5.843 1.00 17.50 132 ALA C N 1
ATOM 7334 C CA . ALA C 1 132 ? 117.142 30.268 -4.662 1.00 17.37 132 ALA C CA 1
ATOM 7335 C C . ALA C 1 132 ? 116.268 29.037 -4.969 1.00 16.82 132 ALA C C 1
ATOM 7336 O O . ALA C 1 132 ? 115.480 29.041 -5.908 1.00 16.40 132 ALA C O 1
ATOM 7338 N N . SER C 1 133 ? 116.430 27.977 -4.187 1.00 16.65 133 SER C N 1
ATOM 7339 C CA . SER C 1 133 ? 115.758 26.713 -4.476 1.00 16.86 133 SER C CA 1
ATOM 7340 C C . SER C 1 133 ? 114.251 26.801 -4.297 1.00 16.73 133 SER C C 1
ATOM 7341 O O . SER C 1 133 ? 113.527 26.028 -4.915 1.00 17.10 133 SER C O 1
ATOM 7344 N N . THR C 1 134 ? 113.782 27.755 -3.488 1.00 16.69 134 THR C N 1
ATOM 7345 C CA . THR C 1 134 ? 112.350 27.951 -3.271 1.00 17.00 134 THR C CA 1
ATOM 7346 C C . THR C 1 134 ? 111.808 29.218 -3.936 1.00 17.35 134 THR C C 1
ATOM 7347 O O . THR C 1 134 ? 110.669 29.624 -3.668 1.00 17.12 134 THR C O 1
ATOM 7351 N N . ASP C 1 135 ? 112.626 29.836 -4.788 1.00 17.78 135 ASP C N 1
ATOM 7352 C CA . ASP C 1 135 ? 112.144 30.780 -5.796 1.00 17.88 135 ASP C CA 1
ATOM 7353 C C . ASP C 1 135 ? 111.881 30.037 -7.110 1.00 17.58 135 ASP C C 1
ATOM 7354 O O . ASP C 1 135 ? 112.184 28.854 -7.248 1.00 17.72 135 ASP C O 1
ATOM 7359 N N . ALA C 1 136 ? 111.301 30.751 -8.065 1.00 17.53 136 ALA C N 1
ATOM 7360 C CA . ALA C 1 136 ? 111.124 30.282 -9.430 1.00 17.33 136 ALA C CA 1
ATOM 7361 C C . ALA C 1 136 ? 110.207 29.059 -9.493 1.00 17.31 136 ALA C C 1
ATOM 7362 O O . ALA C 1 136 ? 110.361 28.208 -10.356 1.00 17.04 136 ALA C O 1
ATOM 7364 N N . MET C 1 137 ? 109.257 28.974 -8.569 1.00 17.47 137 MET C N 1
ATOM 7365 C CA . MET C 1 137 ? 108.316 27.849 -8.527 1.00 17.71 137 MET C CA 1
ATOM 7366 C C . MET C 1 137 ? 107.243 27.870 -9.636 1.00 17.87 137 MET C C 1
ATOM 7367 O O . MET C 1 137 ? 106.702 26.822 -10.000 1.00 17.73 137 MET C O 1
ATOM 7372 N N . ILE C 1 138 ? 106.933 29.040 -10.183 1.00 16.97 138 ILE C N 1
ATOM 7373 C CA . ILE C 1 138 ? 106.122 29.077 -11.396 1.00 16.92 138 ILE C CA 1
ATOM 7374 C C . ILE C 1 138 ? 106.950 28.623 -12.595 1.00 16.61 138 ILE C C 1
ATOM 7375 O O . ILE C 1 138 ? 106.510 27.780 -13.381 1.00 16.24 138 ILE C O 1
ATOM 7380 N N . THR C 1 139 ? 108.144 29.183 -12.732 1.00 16.07 139 THR C N 1
ATOM 7381 C CA . THR C 1 139 ? 109.056 28.803 -13.800 1.00 16.44 139 THR C CA 1
ATOM 7382 C C . THR C 1 139 ? 109.196 27.282 -13.873 1.00 16.85 139 THR C C 1
ATOM 7383 O O . THR C 1 139 ? 109.052 26.690 -14.940 1.00 16.00 139 THR C O 1
ATOM 7387 N N . TRP C 1 140 ? 109.504 26.660 -12.737 1.00 16.91 140 TRP C N 1
ATOM 7388 C CA . TRP C 1 140 ? 109.774 25.220 -12.729 1.00 17.19 140 TRP C CA 1
ATOM 7389 C C . TRP C 1 140 ? 108.516 24.356 -12.828 1.00 17.05 140 TRP C C 1
ATOM 7390 O O . TRP C 1 140 ? 108.445 23.492 -13.688 1.00 17.62 140 TRP C O 1
ATOM 7401 N N . MET C 1 141 ? 107.548 24.574 -11.945 1.00 16.95 141 MET C N 1
ATOM 7402 C CA . MET C 1 141 ? 106.392 23.677 -11.821 1.00 17.15 141 MET C CA 1
ATOM 7403 C C . MET C 1 141 ? 105.270 23.954 -12.819 1.00 17.18 141 MET C C 1
ATOM 7404 O O . MET C 1 141 ? 104.413 23.091 -13.031 1.00 17.24 141 MET C O 1
ATOM 7409 N N . ILE C 1 142 ? 105.281 25.141 -13.433 1.00 16.89 142 ILE C N 1
ATOM 7410 C CA . ILE C 1 142 ? 104.275 25.512 -14.420 1.00 17.10 142 ILE C CA 1
ATOM 7411 C C . ILE C 1 142 ? 104.854 25.593 -15.836 1.00 16.85 142 ILE C C 1
ATOM 7412 O O . ILE C 1 142 ? 104.468 24.826 -16.706 1.00 16.79 142 ILE C O 1
ATOM 7417 N N . THR C 1 143 ? 105.783 26.509 -16.067 1.00 16.98 143 THR C N 1
ATOM 7418 C CA . THR C 1 143 ? 106.220 26.835 -17.428 1.00 16.72 143 THR C CA 1
ATOM 7419 C C . THR C 1 143 ? 107.140 25.771 -18.047 1.00 16.60 143 THR C C 1
ATOM 7420 O O . THR C 1 143 ? 106.836 25.206 -19.100 1.00 16.42 143 THR C O 1
ATOM 7424 N N . ARG C 1 144 ? 108.259 25.497 -17.395 1.00 16.48 144 ARG C N 1
ATOM 7425 C CA . ARG C 1 144 ? 109.192 24.489 -17.887 1.00 16.59 144 ARG C CA 1
ATOM 7426 C C . ARG C 1 144 ? 108.578 23.093 -17.853 1.00 16.91 144 ARG C C 1
ATOM 7427 O O . ARG C 1 144 ? 108.749 22.321 -18.796 1.00 16.72 144 ARG C O 1
ATOM 7435 N N . THR C 1 145 ? 107.847 22.780 -16.785 1.00 17.11 145 THR C N 1
ATOM 7436 C CA . THR C 1 145 ? 107.097 21.526 -16.720 1.00 17.10 145 THR C CA 1
ATOM 7437 C C . THR C 1 145 ? 106.146 21.405 -17.905 1.00 17.42 145 THR C C 1
ATOM 7438 O O . THR C 1 145 ? 106.106 20.390 -18.583 1.00 17.36 145 THR C O 1
ATOM 7442 N N . GLY C 1 146 ? 105.398 22.463 -18.182 1.00 17.55 146 GLY C N 1
ATOM 7443 C CA . GLY C 1 146 ? 104.451 22.423 -19.266 1.00 17.47 146 GLY C CA 1
ATOM 7444 C C . GLY C 1 146 ? 105.120 22.195 -20.604 1.00 17.13 146 GLY C C 1
ATOM 7445 O O . GLY C 1 146 ? 104.647 21.401 -21.416 1.00 17.19 146 GLY C O 1
ATOM 7446 N N . PHE C 1 147 ? 106.212 22.911 -20.837 1.00 17.02 147 PHE C N 1
ATOM 7447 C CA . PHE C 1 147 ? 106.960 22.788 -22.077 1.00 16.97 147 PHE C CA 1
ATOM 7448 C C . PHE C 1 147 ? 107.534 21.373 -22.231 1.00 16.87 147 PHE C C 1
ATOM 7449 O O . PHE C 1 147 ? 107.578 20.831 -23.338 1.00 17.09 147 PHE C O 1
ATOM 7457 N N . ALA C 1 148 ? 107.954 20.781 -21.119 1.00 16.68 148 ALA C N 1
ATOM 7458 C CA . ALA C 1 148 ? 108.509 19.429 -21.115 1.00 16.66 148 ALA C CA 1
ATOM 7459 C C . ALA C 1 148 ? 107.450 18.360 -21.409 1.00 16.84 148 ALA C C 1
ATOM 7460 O O . ALA C 1 148 ? 107.704 17.426 -22.162 1.00 15.85 148 ALA C O 1
ATOM 7462 N N . LEU C 1 149 ? 106.267 18.508 -20.813 1.00 17.15 149 LEU C N 1
ATOM 7463 C CA . LEU C 1 149 ? 105.206 17.509 -20.940 1.00 17.62 149 LEU C CA 1
ATOM 7464 C C . LEU C 1 149 ? 104.565 17.519 -22.330 1.00 18.02 149 LEU C C 1
ATOM 7465 O O . LEU C 1 149 ? 104.151 16.480 -22.835 1.00 18.40 149 LEU C O 1
ATOM 7470 N N . LEU C 1 150 ? 104.496 18.697 -22.941 1.00 18.23 150 LEU C N 1
ATOM 7471 C CA . LEU C 1 150 ? 103.772 18.888 -24.191 1.00 18.33 150 LEU C CA 1
ATOM 7472 C C . LEU C 1 150 ? 104.671 18.863 -25.412 1.00 17.80 150 LEU C C 1
ATOM 7473 O O . LEU C 1 150 ? 104.251 18.396 -26.462 1.00 17.84 150 LEU C O 1
ATOM 7478 N N . TRP C 1 151 ? 105.896 19.374 -25.278 1.00 17.56 151 TRP C N 1
ATOM 7479 C CA . TRP C 1 151 ? 106.845 19.456 -26.395 1.00 17.69 151 TRP C CA 1
ATOM 7480 C C . TRP C 1 151 ? 108.252 18.944 -26.030 1.00 17.76 151 TRP C C 1
ATOM 7481 O O . TRP C 1 151 ? 109.231 19.674 -26.164 1.00 17.59 151 TRP C O 1
ATOM 7492 N N . PRO C 1 152 ? 108.345 17.678 -25.639 1.00 18.00 152 PRO C N 1
ATOM 7493 C CA . PRO C 1 152 ? 109.594 17.099 -25.111 1.00 18.37 152 PRO C CA 1
ATOM 7494 C C . PRO C 1 152 ? 110.793 17.093 -26.075 1.00 18.92 152 PRO C C 1
ATOM 7495 O O . PRO C 1 152 ? 111.929 17.130 -25.593 1.00 19.80 152 PRO C O 1
ATOM 7499 N N . HIS C 1 153 ? 110.549 17.054 -27.385 1.00 18.99 153 HIS C N 1
ATOM 7500 C CA . HIS C 1 153 ? 111.614 17.004 -28.383 1.00 19.64 153 HIS C CA 1
ATOM 7501 C C . HIS C 1 153 ? 112.069 18.381 -28.869 1.00 19.38 153 HIS C C 1
ATOM 7502 O O . HIS C 1 153 ? 112.954 18.463 -29.719 1.00 21.28 153 HIS C O 1
ATOM 7509 N N . THR C 1 154 ? 111.488 19.449 -28.337 1.00 18.39 154 THR C N 1
ATOM 7510 C CA . THR C 1 154 ? 111.797 20.805 -28.782 1.00 17.47 154 THR C CA 1
ATOM 7511 C C . THR C 1 154 ? 112.712 21.495 -27.793 1.00 17.48 154 THR C C 1
ATOM 7512 O O . THR C 1 154 ? 112.944 20.996 -26.699 1.00 17.19 154 THR C O 1
ATOM 7516 N N . GLU C 1 155 ? 113.171 22.678 -28.178 1.00 17.14 155 GLU C N 1
ATOM 7517 C CA . GLU C 1 155 ? 114.015 23.517 -27.343 1.00 17.45 155 GLU C CA 1
ATOM 7518 C C . GLU C 1 155 ? 113.280 24.161 -26.173 1.00 17.37 155 GLU C C 1
ATOM 7519 O O . GLU C 1 155 ? 113.927 24.671 -25.264 1.00 17.58 155 GLU C O 1
ATOM 7525 N N . LEU C 1 156 ? 111.942 24.156 -26.190 1.00 17.14 156 LEU C N 1
ATOM 7526 C CA . LEU C 1 156 ? 111.159 24.967 -25.258 1.00 17.24 156 LEU C CA 1
ATOM 7527 C C . LEU C 1 156 ? 111.550 24.805 -23.788 1.00 17.01 156 LEU C C 1
ATOM 7528 O O . LEU C 1 156 ? 111.855 25.782 -23.129 1.00 17.05 156 LEU C O 1
ATOM 7533 N N . SER C 1 157 ? 111.569 23.573 -23.294 1.00 16.78 157 SER C N 1
ATOM 7534 C CA . SER C 1 157 ? 111.830 23.336 -21.886 1.00 16.98 157 SER C CA 1
ATOM 7535 C C . SER C 1 157 ? 113.307 23.510 -21.538 1.00 17.09 157 SER C C 1
ATOM 7536 O O . SER C 1 157 ? 113.657 23.461 -20.372 1.00 17.63 157 SER C O 1
ATOM 7539 N N . TRP C 1 158 ? 114.156 23.691 -22.545 1.00 17.19 158 TRP C N 1
ATOM 7540 C CA . TRP C 1 158 ? 115.591 23.902 -22.341 1.00 17.98 158 TRP C CA 1
ATOM 7541 C C . TRP C 1 158 ? 115.957 25.378 -22.208 1.00 18.15 158 TRP C C 1
ATOM 7542 O O . TRP C 1 158 ? 117.102 25.703 -21.922 1.00 18.85 158 TRP C O 1
ATOM 7553 N N . ILE C 1 159 ? 115.001 26.266 -22.421 1.00 18.33 159 ILE C N 1
ATOM 7554 C CA . ILE C 1 159 ? 115.198 27.683 -22.111 1.00 18.73 159 ILE C CA 1
ATOM 7555 C C . ILE C 1 159 ? 115.205 27.826 -20.584 1.00 18.85 159 ILE C C 1
ATOM 7556 O O . ILE C 1 159 ? 114.269 27.397 -19.919 1.00 18.21 159 ILE C O 1
ATOM 7561 N N . GLU C 1 160 ? 116.246 28.440 -20.035 1.00 18.83 160 GLU C N 1
ATOM 7562 C CA . GLU C 1 160 ? 116.443 28.435 -18.576 1.00 19.21 160 GLU C CA 1
ATOM 7563 C C . GLU C 1 160 ? 115.403 29.230 -17.802 1.00 19.05 160 GLU C C 1
ATOM 7564 O O . GLU C 1 160 ? 114.840 28.740 -16.811 1.00 18.78 160 GLU C O 1
ATOM 7570 N N . GLN C 1 161 ? 115.154 30.456 -18.241 1.00 18.78 161 GLN C N 1
ATOM 7571 C CA . GLN C 1 161 ? 114.237 31.348 -17.539 1.00 18.84 161 GLN C CA 1
ATOM 7572 C C . GLN C 1 161 ? 113.236 31.954 -18.512 1.00 18.56 161 GLN C C 1
ATOM 7573 O O . GLN C 1 161 ? 113.342 33.119 -18.920 1.00 17.93 161 GLN C O 1
ATOM 7579 N N . PRO C 1 162 ? 112.257 31.134 -18.894 1.00 18.37 162 PRO C N 1
ATOM 7580 C CA . PRO C 1 162 ? 111.284 31.525 -19.918 1.00 18.53 162 PRO C CA 1
ATOM 7581 C C . PRO C 1 162 ? 110.376 32.663 -19.488 1.00 18.88 162 PRO C C 1
ATOM 7582 O O . PRO C 1 162 ? 109.756 33.272 -20.350 1.00 18.72 162 PRO C O 1
ATOM 7586 N N . LEU C 1 163 ? 110.275 32.919 -18.187 1.00 19.27 163 LEU C N 1
ATOM 7587 C CA . LEU C 1 163 ? 109.501 34.044 -17.674 1.00 20.07 163 LEU C CA 1
ATOM 7588 C C . LEU C 1 163 ? 110.357 35.299 -17.473 1.00 20.53 163 LEU C C 1
ATOM 7589 O O . LEU C 1 163 ? 109.849 36.321 -17.045 1.00 21.19 163 LEU C O 1
ATOM 7594 N N . GLY C 1 164 ? 111.647 35.221 -17.769 1.00 20.29 164 GLY C N 1
ATOM 7595 C CA . GLY C 1 164 ? 112.553 36.335 -17.557 1.00 20.51 164 GLY C CA 1
ATOM 7596 C C . GLY C 1 164 ? 112.277 37.529 -18.468 1.00 20.52 164 GLY C C 1
ATOM 7597 O O . GLY C 1 164 ? 112.072 37.378 -19.679 1.00 21.39 164 GLY C O 1
ATOM 7598 N N . GLY C 1 165 ? 112.302 38.717 -17.878 1.00 20.01 165 GLY C N 1
ATOM 7599 C CA . GLY C 1 165 ? 112.002 39.952 -18.574 1.00 20.21 165 GLY C CA 1
ATOM 7600 C C . GLY C 1 165 ? 113.239 40.753 -18.932 1.00 19.68 165 GLY C C 1
ATOM 7601 O O . GLY C 1 165 ? 113.135 41.930 -19.288 1.00 19.84 165 GLY C O 1
ATOM 7602 N N . GLU C 1 166 ? 114.407 40.125 -18.829 1.00 18.97 166 GLU C N 1
ATOM 7603 C CA . GLU C 1 166 ? 115.657 40.769 -19.178 1.00 19.01 166 GLU C CA 1
ATOM 7604 C C . GLU C 1 166 ? 116.153 40.093 -20.435 1.00 18.45 166 GLU C C 1
ATOM 7605 O O . GLU C 1 166 ? 116.512 38.913 -20.418 1.00 18.53 166 GLU C O 1
ATOM 7611 N N . LEU C 1 167 ? 116.141 40.832 -21.529 1.00 17.92 167 LEU C N 1
ATOM 7612 C CA . LEU C 1 167 ? 116.519 40.279 -22.823 1.00 17.87 167 LEU C CA 1
ATOM 7613 C C . LEU C 1 167 ? 116.765 41.368 -23.871 1.00 17.32 167 LEU C C 1
ATOM 7614 O O . LEU C 1 167 ? 116.446 42.546 -23.658 1.00 17.09 167 LEU C O 1
ATOM 7619 N N . LEU C 1 168 ? 117.341 40.955 -24.991 1.00 16.47 168 LEU C N 1
ATOM 7620 C CA . LEU C 1 168 ? 117.576 41.809 -26.133 1.00 16.89 168 LEU C CA 1
ATOM 7621 C C . LEU C 1 168 ? 116.995 41.107 -27.348 1.00 17.05 168 LEU C C 1
ATOM 7622 O O . LEU C 1 168 ? 117.155 39.899 -27.491 1.00 16.91 168 LEU C O 1
ATOM 7627 N N . MET C 1 169 ? 116.301 41.854 -28.204 1.00 17.13 169 MET C N 1
ATOM 7628 C CA . MET C 1 169 ? 115.809 41.329 -29.475 1.00 17.79 169 MET C CA 1
ATOM 7629 C C . MET C 1 169 ? 116.363 42.164 -30.603 1.00 17.92 169 MET C C 1
ATOM 7630 O O . MET C 1 169 ? 116.405 43.379 -30.503 1.00 17.03 169 MET C O 1
ATOM 7635 N N . ARG C 1 170 ? 116.743 41.539 -31.707 1.00 18.99 170 ARG C N 1
ATOM 7636 C CA . ARG C 1 170 ? 116.933 42.328 -32.919 1.00 20.05 170 ARG C CA 1
ATOM 7637 C C . ARG C 1 170 ? 115.594 42.724 -33.545 1.00 19.79 170 ARG C C 1
ATOM 7638 O O . ARG C 1 170 ? 114.556 42.130 -33.261 1.00 18.77 170 ARG C O 1
ATOM 7646 N N . ARG C 1 171 ? 115.643 43.751 -34.381 1.00 19.88 171 ARG C N 1
ATOM 7647 C CA . ARG C 1 171 ? 114.449 44.419 -34.880 1.00 20.47 171 ARG C CA 1
ATOM 7648 C C . ARG C 1 171 ? 113.489 43.432 -35.545 1.00 20.37 171 ARG C C 1
ATOM 7649 O O . ARG C 1 171 ? 112.291 43.477 -35.309 1.00 19.56 171 ARG C O 1
ATOM 7657 N N . GLU C 1 172 ? 114.038 42.548 -36.373 1.00 20.35 172 GLU C N 1
ATOM 7658 C CA . GLU C 1 172 ? 113.242 41.584 -37.132 1.00 20.82 172 GLU C CA 1
ATOM 7659 C C . GLU C 1 172 ? 112.479 40.618 -36.207 1.00 19.63 172 GLU C C 1
ATOM 7660 O O . GLU C 1 172 ? 111.370 40.204 -36.519 1.00 19.19 172 GLU C O 1
ATOM 7666 N N . VAL C 1 173 ? 113.068 40.282 -35.069 1.00 18.30 173 VAL C N 1
ATOM 7667 C CA . VAL C 1 173 ? 112.411 39.443 -34.069 1.00 17.76 173 VAL C CA 1
ATOM 7668 C C . VAL C 1 173 ? 111.274 40.200 -33.382 1.00 17.18 173 VAL C C 1
ATOM 7669 O O . VAL C 1 173 ? 110.176 39.660 -33.199 1.00 16.75 173 VAL C O 1
ATOM 7673 N N . ALA C 1 174 ? 111.531 41.457 -33.023 1.00 16.40 174 ALA C N 1
ATOM 7674 C CA . ALA C 1 174 ? 110.531 42.306 -32.406 1.00 16.04 174 ALA C CA 1
ATOM 7675 C C . ALA C 1 174 ? 109.366 42.544 -33.358 1.00 16.44 174 ALA C C 1
ATOM 7676 O O . ALA C 1 174 ? 108.218 42.553 -32.927 1.00 15.38 174 ALA C O 1
ATOM 7678 N N . ALA C 1 175 ? 109.661 42.729 -34.649 1.00 16.61 175 ALA C N 1
ATOM 7679 C CA . ALA C 1 175 ? 108.618 42.908 -35.654 1.00 17.22 175 ALA C CA 1
ATOM 7680 C C . ALA C 1 175 ? 107.730 41.671 -35.720 1.00 17.51 175 ALA C C 1
ATOM 7681 O O . ALA C 1 175 ? 106.520 41.777 -35.722 1.00 17.57 175 ALA C O 1
ATOM 7683 N N . MET C 1 176 ? 108.344 40.497 -35.749 1.00 18.08 176 MET C N 1
ATOM 7684 C CA . MET C 1 176 ? 107.606 39.248 -35.834 1.00 18.73 176 MET C CA 1
ATOM 7685 C C . MET C 1 176 ? 106.697 39.049 -34.616 1.00 18.62 176 MET C C 1
ATOM 7686 O O . MET C 1 176 ? 105.534 38.691 -34.756 1.00 18.81 176 MET C O 1
ATOM 7691 N N . LEU C 1 177 ? 107.217 39.293 -33.421 1.00 18.80 177 LEU C N 1
ATOM 7692 C CA . LEU C 1 177 ? 106.415 39.185 -32.196 1.00 18.89 177 LEU C CA 1
ATOM 7693 C C . LEU C 1 177 ? 105.276 40.207 -32.118 1.00 18.86 177 LEU C C 1
ATOM 7694 O O . LEU C 1 177 ? 104.159 39.878 -31.728 1.00 18.83 177 LEU C O 1
ATOM 7699 N N . TYR C 1 178 ? 105.548 41.446 -32.492 1.00 19.46 178 TYR C N 1
ATOM 7700 C CA . TYR C 1 178 ? 104.507 42.474 -32.482 1.00 20.04 178 TYR C CA 1
ATOM 7701 C C . TYR C 1 178 ? 103.352 42.161 -33.467 1.00 20.83 178 TYR C C 1
ATOM 7702 O O . TYR C 1 178 ? 102.184 42.459 -33.195 1.00 20.63 178 TYR C O 1
ATOM 7711 N N . GLU C 1 179 ? 103.688 41.539 -34.594 1.00 21.46 179 GLU C N 1
ATOM 7712 C CA . GLU C 1 179 ? 102.717 41.195 -35.638 1.00 22.48 179 GLU C CA 1
ATOM 7713 C C . GLU C 1 179 ? 101.888 39.960 -35.270 1.00 22.11 179 GLU C C 1
ATOM 7714 O O . GLU C 1 179 ? 100.865 39.693 -35.872 1.00 22.45 179 GLU C O 1
ATOM 7720 N N . ASP C 1 180 ? 102.337 39.199 -34.285 1.00 22.07 180 ASP C N 1
ATOM 7721 C CA . ASP C 1 180 ? 101.703 37.936 -33.951 1.00 22.01 180 ASP C CA 1
ATOM 7722 C C . ASP C 1 180 ? 100.525 38.153 -33.002 1.00 21.57 180 ASP C C 1
ATOM 7723 O O . ASP C 1 180 ? 100.714 38.632 -31.894 1.00 20.97 180 ASP C O 1
ATOM 7728 N N . GLU C 1 181 ? 99.315 37.788 -33.423 1.00 22.03 181 GLU C N 1
ATOM 7729 C CA . GLU C 1 181 ? 98.107 38.080 -32.630 1.00 22.77 181 GLU C CA 1
ATOM 7730 C C . GLU C 1 181 ? 98.101 37.353 -31.288 1.00 21.49 181 GLU C C 1
ATOM 7731 O O . GLU C 1 181 ? 97.531 37.864 -30.345 1.00 20.76 181 GLU C O 1
ATOM 7737 N N . ARG C 1 182 ? 98.727 36.183 -31.192 1.00 20.50 182 ARG C N 1
ATOM 7738 C CA . ARG C 1 182 ? 98.788 35.473 -29.905 1.00 20.27 182 ARG C CA 1
ATOM 7739 C C . ARG C 1 182 ? 99.618 36.239 -28.878 1.00 19.50 182 ARG C C 1
ATOM 7740 O O . ARG C 1 182 ? 99.338 36.209 -27.677 1.00 19.65 182 ARG C O 1
ATOM 7748 N N . VAL C 1 183 ? 100.672 36.878 -29.362 1.00 18.44 183 VAL C N 1
ATOM 7749 C CA . VAL C 1 183 ? 101.559 37.660 -28.520 1.00 17.69 183 VAL C CA 1
ATOM 7750 C C . VAL C 1 183 ? 100.876 38.983 -28.146 1.00 17.78 183 VAL C C 1
ATOM 7751 O O . VAL C 1 183 ? 100.851 39.365 -26.979 1.00 16.93 183 VAL C O 1
ATOM 7755 N N . ARG C 1 184 ? 100.296 39.655 -29.143 1.00 17.89 184 ARG C N 1
ATOM 7756 C CA . ARG C 1 184 ? 99.656 40.956 -28.942 1.00 18.41 184 ARG C CA 1
ATOM 7757 C C . ARG C 1 184 ? 98.508 40.884 -27.942 1.00 18.11 184 ARG C C 1
ATOM 7758 O O . ARG C 1 184 ? 98.318 41.803 -27.154 1.00 17.59 184 ARG C O 1
ATOM 7766 N N . ARG C 1 185 ? 97.749 39.794 -27.955 1.00 18.19 185 ARG C N 1
ATOM 7767 C CA . ARG C 1 185 ? 96.630 39.683 -27.038 1.00 18.84 185 ARG C CA 1
ATOM 7768 C C . ARG C 1 185 ? 97.029 39.394 -25.589 1.00 17.96 185 ARG C C 1
ATOM 7769 O O . ARG C 1 185 ? 96.221 39.612 -24.690 1.00 17.16 185 ARG C O 1
ATOM 7777 N N . ARG C 1 186 ? 98.268 38.947 -25.374 1.00 17.26 186 ARG C N 1
ATOM 7778 C CA . ARG C 1 186 ? 98.716 38.475 -24.067 1.00 17.23 186 ARG C CA 1
ATOM 7779 C C . ARG C 1 186 ? 99.189 39.648 -23.219 1.00 16.83 186 ARG C C 1
ATOM 7780 O O . ARG C 1 186 ? 100.387 39.862 -23.023 1.00 17.12 186 ARG C O 1
ATOM 7788 N N . SER C 1 187 ? 98.221 40.393 -22.707 1.00 16.09 187 SER C N 1
ATOM 7789 C CA . SER C 1 187 ? 98.472 41.667 -22.058 1.00 16.06 187 SER C CA 1
ATOM 7790 C C . SER C 1 187 ? 98.887 41.529 -20.599 1.00 16.01 187 SER C C 1
ATOM 7791 O O . SER C 1 187 ? 99.271 42.516 -19.974 1.00 15.14 187 SER C O 1
ATOM 7794 N N . ASP C 1 188 ? 98.771 40.320 -20.058 1.00 15.86 188 ASP C N 1
ATOM 7795 C CA . ASP C 1 188 ? 98.951 40.078 -18.625 1.00 16.31 188 ASP C CA 1
ATOM 7796 C C . ASP C 1 188 ? 100.348 39.479 -18.326 1.00 16.72 188 ASP C C 1
ATOM 7797 O O . ASP C 1 188 ? 101.288 39.738 -19.073 1.00 16.48 188 ASP C O 1
ATOM 7802 N N . TRP C 1 189 ? 100.491 38.701 -17.250 1.00 17.16 189 TRP C N 1
ATOM 7803 C CA . TRP C 1 189 ? 101.774 38.081 -16.906 1.00 17.86 189 TRP C CA 1
ATOM 7804 C C . TRP C 1 189 ? 102.206 37.021 -17.917 1.00 18.09 189 TRP C C 1
ATOM 7805 O O . TRP C 1 189 ? 103.359 36.613 -17.922 1.00 19.14 189 TRP C O 1
ATOM 7816 N N . GLY C 1 190 ? 101.299 36.573 -18.774 1.00 18.36 190 GLY C N 1
ATOM 7817 C CA . GLY C 1 190 ? 101.623 35.560 -19.766 1.00 18.14 190 GLY C CA 1
ATOM 7818 C C . GLY C 1 190 ? 102.537 35.988 -20.908 1.00 18.31 190 GLY C C 1
ATOM 7819 O O . GLY C 1 190 ? 102.962 35.127 -21.690 1.00 17.69 190 GLY C O 1
ATOM 7820 N N . ILE C 1 191 ? 102.862 37.283 -20.998 1.00 17.84 191 ILE C N 1
ATOM 7821 C CA . ILE C 1 191 ? 103.655 37.801 -22.127 1.00 17.83 191 ILE C CA 1
ATOM 7822 C C . ILE C 1 191 ? 105.020 37.116 -22.279 1.00 17.74 191 ILE C C 1
ATOM 7823 O O . ILE C 1 191 ? 105.412 36.748 -23.381 1.00 16.63 191 ILE C O 1
ATOM 7828 N N . ASP C 1 192 ? 105.733 36.919 -21.185 1.00 17.65 192 ASP C N 1
ATOM 7829 C CA . ASP C 1 192 ? 107.094 36.354 -21.287 1.00 18.54 192 ASP C CA 1
ATOM 7830 C C . ASP C 1 192 ? 107.070 34.918 -21.831 1.00 17.94 192 ASP C C 1
ATOM 7831 O O . ASP C 1 192 ? 107.904 34.543 -22.657 1.00 18.15 192 ASP C O 1
ATOM 7836 N N . THR C 1 193 ? 106.067 34.148 -21.426 1.00 17.70 193 THR C N 1
ATOM 7837 C CA . THR C 1 193 ? 105.817 32.812 -21.975 1.00 17.88 193 THR C CA 1
ATOM 7838 C C . THR C 1 193 ? 105.587 32.850 -23.483 1.00 17.59 193 THR C C 1
ATOM 7839 O O . THR C 1 193 ? 106.108 32.008 -24.210 1.00 17.70 193 THR C O 1
ATOM 7843 N N . LEU C 1 194 ? 104.812 33.828 -23.944 1.00 17.14 194 LEU C N 1
ATOM 7844 C CA . LEU C 1 194 ? 104.500 33.951 -25.367 1.00 17.15 194 LEU C CA 1
ATOM 7845 C C . LEU C 1 194 ? 105.724 34.370 -26.176 1.00 17.21 194 LEU C C 1
ATOM 7846 O O . LEU C 1 194 ? 105.945 33.855 -27.281 1.00 17.23 194 LEU C O 1
ATOM 7851 N N . TYR C 1 195 ? 106.526 35.298 -25.649 1.00 17.29 195 TYR C N 1
ATOM 7852 C CA . TYR C 1 195 ? 107.757 35.694 -26.341 1.00 17.72 195 TYR C CA 1
ATOM 7853 C C . TYR C 1 195 ? 108.676 34.486 -26.458 1.00 17.84 195 TYR C C 1
ATOM 7854 O O . TYR C 1 195 ? 109.262 34.239 -27.508 1.00 17.98 195 TYR C O 1
ATOM 7863 N N . THR C 1 196 ? 108.794 33.727 -25.373 1.00 17.50 196 THR C N 1
ATOM 7864 C CA . THR C 1 196 ? 109.646 32.546 -25.369 1.00 17.45 196 THR C CA 1
ATOM 7865 C C . THR C 1 196 ? 109.143 31.529 -26.401 1.00 17.16 196 THR C C 1
ATOM 7866 O O . THR C 1 196 ? 109.918 31.002 -27.202 1.00 17.56 196 THR C O 1
ATOM 7870 N N . PHE C 1 197 ? 107.851 31.242 -26.355 1.00 16.70 197 PHE C N 1
ATOM 7871 C CA . PHE C 1 197 ? 107.276 30.164 -27.148 1.00 16.76 197 PHE C CA 1
ATOM 7872 C C . PHE C 1 197 ? 107.369 30.493 -28.623 1.00 16.53 197 PHE C C 1
ATOM 7873 O O . PHE C 1 197 ? 107.766 29.654 -29.417 1.00 16.14 197 PHE C O 1
ATOM 7881 N N . VAL C 1 198 ? 107.028 31.725 -28.978 1.00 16.76 198 VAL C N 1
ATOM 7882 C CA . VAL C 1 198 ? 106.927 32.106 -30.376 1.00 16.82 198 VAL C CA 1
ATOM 7883 C C . VAL C 1 198 ? 108.301 32.237 -31.028 1.00 16.96 198 VAL C C 1
ATOM 7884 O O . VAL C 1 198 ? 108.471 31.864 -32.196 1.00 16.20 198 VAL C O 1
ATOM 7888 N N . THR C 1 199 ? 109.282 32.760 -30.290 1.00 17.21 199 THR C N 1
ATOM 7889 C CA . THR C 1 199 ? 110.655 32.802 -30.818 1.00 17.38 199 THR C CA 1
ATOM 7890 C C . THR C 1 199 ? 111.196 31.392 -31.079 1.00 17.30 199 THR C C 1
ATOM 7891 O O . THR C 1 199 ? 111.800 31.140 -32.127 1.00 17.46 199 THR C O 1
ATOM 7895 N N . VAL C 1 200 ? 110.958 30.468 -30.153 1.00 17.10 200 VAL C N 1
ATOM 7896 C CA . VAL C 1 200 ? 111.363 29.079 -30.357 1.00 17.50 200 VAL C CA 1
ATOM 7897 C C . VAL C 1 200 ? 110.609 28.423 -31.541 1.00 17.94 200 VAL C C 1
ATOM 7898 O O . VAL C 1 200 ? 111.224 27.772 -32.390 1.00 17.91 200 VAL C O 1
ATOM 7902 N N . GLN C 1 201 ? 109.297 28.610 -31.609 1.00 18.14 201 GLN C N 1
ATOM 7903 C CA . GLN C 1 201 ? 108.494 28.021 -32.686 1.00 18.49 201 GLN C CA 1
ATOM 7904 C C . GLN C 1 201 ? 108.940 28.522 -34.069 1.00 18.87 201 GLN C C 1
ATOM 7905 O O . GLN C 1 201 ? 108.883 27.779 -35.050 1.00 18.27 201 GLN C O 1
ATOM 7911 N N . GLN C 1 202 ? 109.412 29.767 -34.126 1.00 19.58 202 GLN C N 1
ATOM 7912 C CA . GLN C 1 202 ? 109.816 30.415 -35.379 1.00 20.61 202 GLN C CA 1
ATOM 7913 C C . GLN C 1 202 ? 111.319 30.184 -35.649 1.00 20.37 202 GLN C C 1
ATOM 7914 O O . GLN C 1 202 ? 111.848 30.623 -36.660 1.00 20.42 202 GLN C O 1
ATOM 7920 N N . GLY C 1 203 ? 111.997 29.467 -34.754 1.00 19.57 203 GLY C N 1
ATOM 7921 C CA . GLY C 1 203 ? 113.374 29.048 -34.975 1.00 19.75 203 GLY C CA 1
ATOM 7922 C C . GLY C 1 203 ? 114.397 30.167 -34.874 1.00 19.53 203 GLY C C 1
ATOM 7923 O O . GLY C 1 203 ? 115.450 30.116 -35.504 1.00 19.48 203 GLY C O 1
ATOM 7924 N N . VAL C 1 204 ? 114.079 31.183 -34.080 1.00 19.31 204 VAL C N 1
ATOM 7925 C CA . VAL C 1 204 ? 115.004 32.276 -33.794 1.00 19.22 204 VAL C CA 1
ATOM 7926 C C . VAL C 1 204 ? 116.223 31.745 -33.032 1.00 18.46 204 VAL C C 1
ATOM 7927 O O . VAL C 1 204 ? 116.084 30.945 -32.108 1.00 18.51 204 VAL C O 1
ATOM 7931 N N . SER C 1 205 ? 117.413 32.172 -33.442 1.00 17.86 205 SER C N 1
ATOM 7932 C CA . SER C 1 205 ? 118.647 31.798 -32.751 1.00 17.99 205 SER C CA 1
ATOM 7933 C C . SER C 1 205 ? 118.739 32.502 -31.387 1.00 17.72 205 SER C C 1
ATOM 7934 O O . SER C 1 205 ? 118.557 33.714 -31.284 1.00 18.62 205 SER C O 1
ATOM 7937 N N . ILE C 1 206 ? 118.972 31.724 -30.336 1.00 17.28 206 ILE C N 1
ATOM 7938 C CA . ILE C 1 206 ? 118.912 32.222 -28.968 1.00 16.79 206 ILE C CA 1
ATOM 7939 C C . ILE C 1 206 ? 120.247 32.046 -28.279 1.00 16.34 206 ILE C C 1
ATOM 7940 O O . ILE C 1 206 ? 120.843 30.961 -28.324 1.00 15.90 206 ILE C O 1
ATOM 7945 N N . TYR C 1 207 ? 120.720 33.122 -27.657 1.00 16.01 207 TYR C N 1
ATOM 7946 C CA . TYR C 1 207 ? 121.875 33.082 -26.767 1.00 16.19 207 TYR C CA 1
ATOM 7947 C C . TYR C 1 207 ? 121.386 33.417 -25.369 1.00 16.18 207 TYR C C 1
ATOM 7948 O O . TYR C 1 207 ? 120.664 34.402 -25.177 1.00 16.42 207 TYR C O 1
ATOM 7957 N N . GLU C 1 208 ? 121.754 32.598 -24.394 1.00 16.23 208 GLU C N 1
ATOM 7958 C CA . GLU C 1 208 ? 121.425 32.853 -22.994 1.00 16.71 208 GLU C CA 1
ATOM 7959 C C . GLU C 1 208 ? 122.698 33.257 -22.285 1.00 17.31 208 GLU C C 1
ATOM 7960 O O . GLU C 1 208 ? 123.677 32.488 -22.268 1.00 16.37 208 GLU C O 1
ATOM 7966 N N . CYS C 1 209 ? 122.745 34.470 -21.757 1.00 17.93 209 CYS C N 1
ATOM 7967 C CA . CYS C 1 209 ? 123.944 34.885 -21.053 1.00 19.85 209 CYS C CA 1
ATOM 7968 C C . CYS C 1 209 ? 123.712 34.941 -19.550 1.00 18.77 209 CYS C C 1
ATOM 7969 O O . CYS C 1 209 ? 122.653 35.343 -19.084 1.00 17.90 209 CYS C O 1
ATOM 7972 N N . TYR C 1 210 ? 124.716 34.497 -18.810 1.00 18.33 210 TYR C N 1
ATOM 7973 C CA . TYR C 1 210 ? 124.595 34.335 -17.373 1.00 18.78 210 TYR C CA 1
ATOM 7974 C C . TYR C 1 210 ? 125.050 35.595 -16.649 1.00 18.61 210 TYR C C 1
ATOM 7975 O O . TYR C 1 210 ? 126.144 36.074 -16.885 1.00 18.14 210 TYR C O 1
ATOM 7984 N N . ILE C 1 211 ? 124.207 36.107 -15.761 1.00 18.94 211 ILE C N 1
ATOM 7985 C CA . ILE C 1 211 ? 124.530 37.260 -14.939 1.00 19.78 211 ILE C CA 1
ATOM 7986 C C . ILE C 1 211 ? 124.707 36.754 -13.509 1.00 21.61 211 ILE C C 1
ATOM 7987 O O . ILE C 1 211 ? 123.748 36.323 -12.885 1.00 20.73 211 ILE C O 1
ATOM 7992 N N . PRO C 1 212 ? 125.936 36.795 -13.003 1.00 24.87 212 PRO C N 1
ATOM 7993 C CA . PRO C 1 212 ? 126.268 36.129 -11.734 1.00 27.15 212 PRO C CA 1
ATOM 7994 C C . PRO C 1 212 ? 125.569 36.604 -10.454 1.00 29.79 212 PRO C C 1
ATOM 7995 O O . PRO C 1 212 ? 125.862 36.001 -9.424 1.00 30.22 212 PRO C O 1
ATOM 7999 N N . GLU C 1 213 ? 124.647 37.575 -10.512 1.00 33.25 213 GLU C N 1
ATOM 8000 C CA . GLU C 1 213 ? 123.840 37.973 -9.343 1.00 35.14 213 GLU C CA 1
ATOM 8001 C C . GLU C 1 213 ? 122.386 38.309 -9.729 1.00 36.88 213 GLU C C 1
ATOM 8002 O O . GLU C 1 213 ? 121.585 37.379 -9.920 1.00 37.56 213 GLU C O 1
ATOM 8008 N N . GLY C 1 214 ? 122.014 39.605 -9.764 1.00 37.95 214 GLY C N 1
ATOM 8009 C CA . GLY C 1 214 ? 120.942 40.085 -10.617 1.00 38.85 214 GLY C CA 1
ATOM 8010 C C . GLY C 1 214 ? 119.522 40.390 -10.136 1.00 39.94 214 GLY C C 1
ATOM 8011 O O . GLY C 1 214 ? 119.145 41.551 -9.897 1.00 40.49 214 GLY C O 1
ATOM 8012 N N . LYS C 1 215 ? 118.703 39.355 -10.064 1.00 40.14 215 LYS C N 1
ATOM 8013 C CA . LYS C 1 215 ? 117.277 39.553 -9.938 1.00 40.58 215 LYS C CA 1
ATOM 8014 C C . LYS C 1 215 ? 116.876 40.192 -8.609 1.00 40.89 215 LYS C C 1
ATOM 8015 O O . LYS C 1 215 ? 117.625 40.153 -7.614 1.00 41.08 215 LYS C O 1
ATOM 8021 N N . ALA C 1 216 ? 115.683 40.790 -8.627 1.00 40.95 216 ALA C N 1
ATOM 8022 C CA . ALA C 1 216 ? 115.048 41.346 -7.435 1.00 40.85 216 ALA C CA 1
ATOM 8023 C C . ALA C 1 216 ? 114.353 40.232 -6.636 1.00 40.65 216 ALA C C 1
ATOM 8024 O O . ALA C 1 216 ? 113.631 39.408 -7.202 1.00 41.06 216 ALA C O 1
ATOM 8026 N N . HIS C 1 217 ? 114.589 40.216 -5.326 1.00 40.06 217 HIS C N 1
ATOM 8027 C CA . HIS C 1 217 ? 113.846 39.362 -4.413 1.00 39.56 217 HIS C CA 1
ATOM 8028 C C . HIS C 1 217 ? 112.549 40.083 -4.067 1.00 38.94 217 HIS C C 1
ATOM 8029 O O . HIS C 1 217 ? 112.582 41.222 -3.586 1.00 39.16 217 HIS C O 1
ATOM 8036 N N . ARG C 1 218 ? 111.409 39.438 -4.321 1.00 38.06 218 ARG C N 1
ATOM 8037 C CA . ARG C 1 218 ? 110.116 39.992 -3.911 1.00 37.23 218 ARG C CA 1
ATOM 8038 C C . ARG C 1 218 ? 110.064 40.077 -2.386 1.00 36.12 218 ARG C C 1
ATOM 8039 O O . ARG C 1 218 ? 110.871 39.450 -1.694 1.00 36.08 218 ARG C O 1
ATOM 8047 N N . LEU C 1 219 ? 109.130 40.870 -1.869 1.00 34.96 219 LEU C N 1
ATOM 8048 C CA . LEU C 1 219 ? 108.947 40.975 -0.423 1.00 34.04 219 LEU C CA 1
ATOM 8049 C C . LEU C 1 219 ? 108.587 39.592 0.148 1.00 33.00 219 LEU C C 1
ATOM 8050 O O . LEU C 1 219 ? 107.953 38.765 -0.518 1.00 32.80 219 LEU C O 1
ATOM 8055 N N . TYR C 1 220 ? 109.028 39.335 1.371 1.00 31.41 220 TYR C N 1
ATOM 8056 C CA . TYR C 1 220 ? 108.767 38.059 2.024 1.00 30.19 220 TYR C CA 1
ATOM 8057 C C . TYR C 1 220 ? 107.258 37.886 2.200 1.00 28.36 220 TYR C C 1
ATOM 8058 O O . TYR C 1 220 ? 106.604 38.745 2.804 1.00 28.39 220 TYR C O 1
ATOM 8067 N N . GLY C 1 221 ? 106.711 36.797 1.655 1.00 26.14 221 GLY C N 1
ATOM 8068 C CA . GLY C 1 221 ? 105.293 36.488 1.814 1.00 24.41 221 GLY C CA 1
ATOM 8069 C C . GLY C 1 221 ? 104.923 35.054 1.456 1.00 23.05 221 GLY C C 1
ATOM 8070 O O . GLY C 1 221 ? 105.769 34.281 0.997 1.00 21.83 221 GLY C O 1
ATOM 8071 N N . GLY C 1 222 ? 103.659 34.694 1.677 1.00 21.18 222 GLY C N 1
ATOM 8072 C CA . GLY C 1 222 ? 103.140 33.423 1.222 1.00 20.53 222 GLY C CA 1
ATOM 8073 C C . GLY C 1 222 ? 103.150 33.313 -0.294 1.00 20.12 222 GLY C C 1
ATOM 8074 O O . GLY C 1 222 ? 103.337 34.309 -1.001 1.00 19.91 222 GLY C O 1
ATOM 8075 N N . LEU C 1 223 ? 102.920 32.108 -0.802 1.00 19.48 223 LEU C N 1
ATOM 8076 C CA . LEU C 1 223 ? 102.792 31.879 -2.243 1.00 19.29 223 LEU C CA 1
ATOM 8077 C C . LEU C 1 223 ? 101.635 32.675 -2.889 1.00 19.60 223 LEU C C 1
ATOM 8078 O O . LEU C 1 223 ? 101.625 32.904 -4.100 1.00 18.94 223 LEU C O 1
ATOM 8083 N N . ASP C 1 224 ? 100.668 33.037 -2.057 1.00 20.00 224 ASP C N 1
ATOM 8084 C CA . ASP C 1 224 ? 99.597 34.017 -2.315 1.00 22.04 224 ASP C CA 1
ATOM 8085 C C . ASP C 1 224 ? 100.001 35.236 -3.161 1.00 21.18 224 ASP C C 1
ATOM 8086 O O . ASP C 1 224 ? 99.260 35.704 -4.030 1.00 20.14 224 ASP C O 1
ATOM 8091 N N . ASP C 1 225 ? 101.167 35.784 -2.856 1.00 21.02 225 ASP C N 1
ATOM 8092 C CA . ASP C 1 225 ? 101.655 36.977 -3.538 1.00 21.25 225 ASP C CA 1
ATOM 8093 C C . ASP C 1 225 ? 101.892 36.714 -5.035 1.00 20.69 225 ASP C C 1
ATOM 8094 O O . ASP C 1 225 ? 101.914 37.641 -5.821 1.00 21.14 225 ASP C O 1
ATOM 8099 N N . LEU C 1 226 ? 102.032 35.445 -5.405 1.00 19.34 226 LEU C N 1
ATOM 8100 C CA . LEU C 1 226 ? 102.283 35.020 -6.776 1.00 19.37 226 LEU C CA 1
ATOM 8101 C C . LEU C 1 226 ? 101.030 34.426 -7.455 1.00 18.31 226 LEU C C 1
ATOM 8102 O O . LEU C 1 226 ? 101.101 33.963 -8.581 1.00 17.58 226 LEU C O 1
ATOM 8107 N N . ARG C 1 227 ? 99.882 34.467 -6.788 1.00 18.09 227 ARG C N 1
ATOM 8108 C CA . ARG C 1 227 ? 98.676 33.797 -7.289 1.00 17.95 227 ARG C CA 1
ATOM 8109 C C . ARG C 1 227 ? 98.254 34.259 -8.693 1.00 17.55 227 ARG C C 1
ATOM 8110 O O . ARG C 1 227 ? 97.989 33.438 -9.572 1.00 17.10 227 ARG C O 1
ATOM 8118 N N . THR C 1 228 ? 98.198 35.567 -8.913 1.00 17.64 228 THR C N 1
ATOM 8119 C CA . THR C 1 228 ? 97.772 36.100 -10.214 1.00 17.75 228 THR C CA 1
ATOM 8120 C C . THR C 1 228 ? 98.760 35.691 -11.316 1.00 17.50 228 THR C C 1
ATOM 8121 O O . THR C 1 228 ? 98.377 35.246 -12.407 1.00 18.06 228 THR C O 1
ATOM 8125 N N . MET C 1 229 ? 100.041 35.806 -11.021 1.00 17.42 229 MET C N 1
ATOM 8126 C CA . MET C 1 229 ? 101.065 35.392 -11.973 1.00 17.35 229 MET C CA 1
ATOM 8127 C C . MET C 1 229 ? 100.938 33.899 -12.308 1.00 16.40 229 MET C C 1
ATOM 8128 O O . MET C 1 229 ? 101.038 33.501 -13.471 1.00 15.70 229 MET C O 1
ATOM 8133 N N . LEU C 1 230 ? 100.669 33.083 -11.296 1.00 15.79 230 LEU C N 1
ATOM 8134 C CA . LEU C 1 230 ? 100.463 31.653 -11.490 1.00 15.81 230 LEU C CA 1
ATOM 8135 C C . LEU C 1 230 ? 99.343 31.334 -12.456 1.00 16.00 230 LEU C C 1
ATOM 8136 O O . LEU C 1 230 ? 99.545 30.580 -13.401 1.00 16.04 230 LEU C O 1
ATOM 8141 N N . VAL C 1 231 ? 98.155 31.897 -12.213 1.00 16.32 231 VAL C N 1
ATOM 8142 C CA . VAL C 1 231 ? 96.993 31.571 -13.025 1.00 16.90 231 VAL C CA 1
ATOM 8143 C C . VAL C 1 231 ? 97.199 32.059 -14.461 1.00 16.78 231 VAL C C 1
ATOM 8144 O O . VAL C 1 231 ? 96.778 31.400 -15.406 1.00 16.98 231 VAL C O 1
ATOM 8148 N N . GLU C 1 232 ? 97.901 33.175 -14.625 1.00 16.62 232 GLU C N 1
ATOM 8149 C CA . GLU C 1 232 ? 98.107 33.750 -15.955 1.00 16.92 232 GLU C CA 1
ATOM 8150 C C . GLU C 1 232 ? 99.204 33.009 -16.719 1.00 16.80 232 GLU C C 1
ATOM 8151 O O . GLU C 1 232 ? 99.090 32.783 -17.928 1.00 16.29 232 GLU C O 1
ATOM 8157 N N . CYS C 1 233 ? 100.229 32.557 -16.004 1.00 16.81 233 CYS C N 1
ATOM 8158 C CA . CYS C 1 233 ? 101.280 31.767 -16.634 1.00 17.16 233 CYS C CA 1
ATOM 8159 C C . CYS C 1 233 ? 100.773 30.399 -17.053 1.00 16.68 233 CYS C C 1
ATOM 8160 O O . CYS C 1 233 ? 101.101 29.914 -18.144 1.00 15.95 233 CYS C O 1
ATOM 8163 N N . PHE C 1 234 ? 99.947 29.786 -16.215 1.00 16.39 234 PHE C N 1
ATOM 8164 C CA . PHE C 1 234 ? 99.355 28.515 -16.589 1.00 16.35 234 PHE C CA 1
ATOM 8165 C C . PHE C 1 234 ? 98.433 28.677 -17.796 1.00 16.12 234 PHE C C 1
ATOM 8166 O O . PHE C 1 234 ? 98.471 27.875 -18.722 1.00 15.98 234 PHE C O 1
ATOM 8174 N N . ALA C 1 235 ? 97.594 29.706 -17.771 1.00 16.15 235 ALA C N 1
ATOM 8175 C CA . ALA C 1 235 ? 96.667 29.984 -18.863 1.00 16.12 235 ALA C CA 1
ATOM 8176 C C . ALA C 1 235 ? 97.396 30.132 -20.171 1.00 16.19 235 ALA C C 1
ATOM 8177 O O . ALA C 1 235 ? 96.907 29.679 -21.194 1.00 15.80 235 ALA C O 1
ATOM 8179 N N . ALA C 1 236 ? 98.565 30.762 -20.136 1.00 16.39 236 ALA C N 1
ATOM 8180 C CA . ALA C 1 236 ? 99.354 30.959 -21.332 1.00 16.89 236 ALA C CA 1
ATOM 8181 C C . ALA C 1 236 ? 99.802 29.611 -21.913 1.00 17.27 236 ALA C C 1
ATOM 8182 O O . ALA C 1 236 ? 99.668 29.387 -23.106 1.00 17.50 236 ALA C O 1
ATOM 8184 N N . ILE C 1 237 ? 100.303 28.709 -21.069 1.00 17.53 237 ILE C N 1
ATOM 8185 C CA . ILE C 1 237 ? 100.664 27.364 -21.529 1.00 17.82 237 ILE C CA 1
ATOM 8186 C C . ILE C 1 237 ? 99.447 26.654 -22.112 1.00 17.86 237 ILE C C 1
ATOM 8187 O O . ILE C 1 237 ? 99.512 26.075 -23.199 1.00 17.67 237 ILE C O 1
ATOM 8192 N N . GLN C 1 238 ? 98.343 26.684 -21.371 1.00 17.87 238 GLN C N 1
ATOM 8193 C CA . GLN C 1 238 ? 97.101 26.038 -21.805 1.00 18.13 238 GLN C CA 1
ATOM 8194 C C . GLN C 1 238 ? 96.634 26.556 -23.174 1.00 17.82 238 GLN C C 1
ATOM 8195 O O . GLN C 1 238 ? 96.122 25.786 -23.994 1.00 17.45 238 GLN C O 1
ATOM 8201 N N . SER C 1 239 ? 96.828 27.851 -23.415 1.00 17.53 239 SER C N 1
ATOM 8202 C CA . SER C 1 239 ? 96.368 28.483 -24.645 1.00 17.80 239 SER C CA 1
ATOM 8203 C C . SER C 1 239 ? 97.179 28.004 -25.840 1.00 17.84 239 SER C C 1
ATOM 8204 O O . SER C 1 239 ? 96.737 28.122 -26.994 1.00 17.82 239 SER C O 1
ATOM 8207 N N . LEU C 1 240 ? 98.376 27.492 -25.563 1.00 17.83 240 LEU C N 1
ATOM 8208 C CA . LEU C 1 240 ? 99.302 27.058 -26.600 1.00 18.42 240 LEU C CA 1
ATOM 8209 C C . LEU C 1 240 ? 99.321 25.559 -26.839 1.00 18.30 240 LEU C C 1
ATOM 8210 O O . LEU C 1 240 ? 100.016 25.099 -27.740 1.00 17.81 240 LEU C O 1
ATOM 8215 N N . GLN C 1 241 ? 98.566 24.798 -26.052 1.00 18.34 241 GLN C N 1
ATOM 8216 C CA . GLN C 1 241 ? 98.780 23.354 -25.955 1.00 18.78 241 GLN C CA 1
ATOM 8217 C C . GLN C 1 241 ? 98.589 22.554 -27.250 1.00 19.07 241 GLN C C 1
ATOM 8218 O O . GLN C 1 241 ? 99.115 21.452 -27.367 1.00 19.66 241 GLN C O 1
ATOM 8224 N N . HIS C 1 242 ? 97.851 23.092 -28.212 1.00 19.44 242 HIS C N 1
ATOM 8225 C CA . HIS C 1 242 ? 97.603 22.385 -29.477 1.00 20.15 242 HIS C CA 1
ATOM 8226 C C . HIS C 1 242 ? 98.546 22.838 -30.595 1.00 19.63 242 HIS C C 1
ATOM 8227 O O . HIS C 1 242 ? 98.444 22.375 -31.724 1.00 19.54 242 HIS C O 1
ATOM 8234 N N . GLU C 1 243 ? 99.476 23.726 -30.269 1.00 19.22 243 GLU C N 1
ATOM 8235 C CA . GLU C 1 243 ? 100.453 24.212 -31.235 1.00 19.15 243 GLU C CA 1
ATOM 8236 C C . GLU C 1 243 ? 101.457 23.118 -31.614 1.00 19.13 243 GLU C C 1
ATOM 8237 O O . GLU C 1 243 ? 101.765 22.242 -30.808 1.00 18.22 243 GLU C O 1
ATOM 8243 N N . VAL C 1 244 ? 101.934 23.190 -32.851 1.00 19.03 244 VAL C N 1
ATOM 8244 C CA . VAL C 1 244 ? 102.970 22.322 -33.379 1.00 19.69 244 VAL C CA 1
ATOM 8245 C C . VAL C 1 244 ? 104.291 23.101 -33.327 1.00 19.71 244 VAL C C 1
ATOM 8246 O O . VAL C 1 244 ? 104.366 24.254 -33.758 1.00 19.58 244 VAL C O 1
ATOM 8250 N N . VAL C 1 245 ? 105.317 22.469 -32.759 1.00 19.63 245 VAL C N 1
ATOM 8251 C CA . VAL C 1 245 ? 106.645 23.057 -32.629 1.00 19.31 245 VAL C CA 1
ATOM 8252 C C . VAL C 1 245 ? 107.653 22.061 -33.204 1.00 19.76 245 VAL C C 1
ATOM 8253 O O . VAL C 1 245 ? 107.626 20.887 -32.860 1.00 19.26 245 VAL C O 1
ATOM 8257 N N . GLY C 1 246 ? 108.527 22.546 -34.079 1.00 20.35 246 GLY C N 1
ATOM 8258 C CA . GLY C 1 246 ? 109.482 21.721 -34.785 1.00 21.29 246 GLY C CA 1
ATOM 8259 C C . GLY C 1 246 ? 110.751 21.449 -33.997 1.00 21.98 246 GLY C C 1
ATOM 8260 O O . GLY C 1 246 ? 110.836 21.701 -32.786 1.00 22.49 246 GLY C O 1
ATOM 8261 N N . GLN C 1 247 ? 111.746 20.919 -34.695 1.00 22.84 247 GLN C N 1
ATOM 8262 C CA . GLN C 1 247 ? 113.016 20.561 -34.078 1.00 24.08 247 GLN C CA 1
ATOM 8263 C C . GLN C 1 247 ? 113.829 21.800 -33.635 1.00 23.56 247 GLN C C 1
ATOM 8264 O O . GLN C 1 247 ? 113.627 22.916 -34.138 1.00 23.72 247 GLN C O 1
ATOM 8270 N N . PRO C 1 248 ? 114.741 21.601 -32.685 1.00 23.49 248 PRO C N 1
ATOM 8271 C CA . PRO C 1 248 ? 115.601 22.688 -32.192 1.00 22.91 248 PRO C CA 1
ATOM 8272 C C . PRO C 1 248 ? 116.361 23.444 -33.278 1.00 22.25 248 PRO C C 1
ATOM 8273 O O . PRO C 1 248 ? 116.840 22.851 -34.250 1.00 21.47 248 PRO C O 1
ATOM 8277 N N . ALA C 1 249 ? 116.430 24.759 -33.108 1.00 21.53 249 ALA C N 1
ATOM 8278 C CA . ALA C 1 249 ? 117.275 25.622 -33.918 1.00 21.34 249 ALA C CA 1
ATOM 8279 C C . ALA C 1 249 ? 118.525 25.969 -33.083 1.00 20.81 249 ALA C C 1
ATOM 8280 O O . ALA C 1 249 ? 118.916 25.183 -32.206 1.00 20.98 249 ALA C O 1
ATOM 8282 N N . ILE C 1 250 ? 119.157 27.113 -33.334 1.00 20.07 250 ILE C N 1
ATOM 8283 C CA . ILE C 1 250 ? 120.407 27.454 -32.644 1.00 19.72 250 ILE C CA 1
ATOM 8284 C C . ILE C 1 250 ? 120.105 27.941 -31.228 1.00 18.90 250 ILE C C 1
ATOM 8285 O O . ILE C 1 250 ? 119.332 28.861 -31.025 1.00 17.74 250 ILE C O 1
ATOM 8290 N N . HIS C 1 251 ? 120.719 27.292 -30.257 1.00 18.35 251 HIS C N 1
ATOM 8291 C CA . HIS C 1 251 ? 120.580 27.678 -28.856 1.00 18.54 251 HIS C CA 1
ATOM 8292 C C . HIS C 1 251 ? 121.955 27.528 -28.209 1.00 18.03 251 HIS C C 1
ATOM 8293 O O . HIS C 1 251 ? 122.503 26.424 -28.150 1.00 18.52 251 HIS C O 1
ATOM 8300 N N . ARG C 1 252 ? 122.533 28.657 -27.807 1.00 17.62 252 ARG C N 1
ATOM 8301 C CA . ARG C 1 252 ? 123.835 28.699 -27.134 1.00 18.16 252 ARG C CA 1
ATOM 8302 C C . ARG C 1 252 ? 123.558 29.228 -25.735 1.00 17.43 252 ARG C C 1
ATOM 8303 O O . ARG C 1 252 ? 122.797 30.166 -25.560 1.00 17.88 252 ARG C O 1
ATOM 8311 N N . GLN C 1 253 ? 124.145 28.598 -24.736 1.00 17.53 253 GLN C N 1
ATOM 8312 C CA . GLN C 1 253 ? 123.864 28.916 -23.347 1.00 17.54 253 GLN C CA 1
ATOM 8313 C C . GLN C 1 253 ? 125.162 28.995 -22.551 1.00 17.39 253 GLN C C 1
ATOM 8314 O O . GLN C 1 253 ? 125.847 27.976 -22.366 1.00 17.12 253 GLN C O 1
ATOM 8320 N N . GLU C 1 254 ? 125.506 30.199 -22.088 1.00 16.81 254 GLU C N 1
ATOM 8321 C CA . GLU C 1 254 ? 126.654 30.376 -21.202 1.00 17.13 254 GLU C CA 1
ATOM 8322 C C . GLU C 1 254 ? 126.550 29.430 -20.008 1.00 16.66 254 GLU C C 1
ATOM 8323 O O . GLU C 1 254 ? 125.488 29.290 -19.410 1.00 16.24 254 GLU C O 1
ATOM 8329 N N . HIS C 1 255 ? 127.648 28.751 -19.695 1.00 16.38 255 HIS C N 1
ATOM 8330 C CA . HIS C 1 255 ? 127.696 27.865 -18.536 1.00 16.74 255 HIS C CA 1
ATOM 8331 C C . HIS C 1 255 ? 127.560 28.672 -17.236 1.00 16.67 255 HIS C C 1
ATOM 8332 O O . HIS C 1 255 ? 128.261 29.652 -17.053 1.00 16.47 255 HIS C O 1
ATOM 8339 N N . PRO C 1 256 ? 126.659 28.267 -16.348 1.00 17.32 256 PRO C N 1
ATOM 8340 C CA . PRO C 1 256 ? 126.444 29.013 -15.105 1.00 17.72 256 PRO C CA 1
ATOM 8341 C C . PRO C 1 256 ? 127.667 29.007 -14.209 1.00 17.81 256 PRO C C 1
ATOM 8342 O O . PRO C 1 256 ? 128.333 27.986 -14.080 1.00 17.58 256 PRO C O 1
ATOM 8346 N N . HIS C 1 257 ? 127.966 30.162 -13.627 1.00 17.59 257 HIS C N 1
ATOM 8347 C CA . HIS C 1 257 ? 129.042 30.288 -12.656 1.00 17.48 257 HIS C CA 1
ATOM 8348 C C . HIS C 1 257 ? 128.561 29.678 -11.332 1.00 17.39 257 HIS C C 1
ATOM 8349 O O . HIS C 1 257 ? 127.440 29.200 -11.224 1.00 17.23 257 HIS C O 1
ATOM 8356 N N . ARG C 1 258 ? 129.418 29.698 -10.330 1.00 17.38 258 ARG C N 1
ATOM 8357 C CA . ARG C 1 258 ? 129.051 29.238 -8.998 1.00 18.09 258 ARG C CA 1
ATOM 8358 C C . ARG C 1 258 ? 127.945 30.129 -8.393 1.00 17.23 258 ARG C C 1
ATOM 8359 O O . ARG C 1 258 ? 127.962 31.350 -8.542 1.00 16.83 258 ARG C O 1
ATOM 8367 N N . VAL C 1 259 ? 126.959 29.502 -7.763 1.00 17.02 259 VAL C N 1
ATOM 8368 C CA . VAL C 1 259 ? 125.845 30.232 -7.141 1.00 16.75 259 VAL C CA 1
ATOM 8369 C C . VAL C 1 259 ? 126.395 31.076 -5.963 1.00 15.95 259 VAL C C 1
ATOM 8370 O O . VAL C 1 259 ? 127.203 30.588 -5.206 1.00 14.64 259 VAL C O 1
ATOM 8374 N N . PRO C 1 260 ? 126.010 32.346 -5.840 1.00 15.58 260 PRO C N 1
ATOM 8375 C CA . PRO C 1 260 ? 126.428 33.137 -4.673 1.00 15.43 260 PRO C CA 1
ATOM 8376 C C . PRO C 1 260 ? 125.820 32.529 -3.400 1.00 15.13 260 PRO C C 1
ATOM 8377 O O . PRO C 1 260 ? 124.701 31.996 -3.441 1.00 14.30 260 PRO C O 1
ATOM 8381 N N . VAL C 1 261 ? 126.548 32.585 -2.302 1.00 15.02 261 VAL C N 1
ATOM 8382 C CA . VAL C 1 261 ? 126.141 31.895 -1.084 1.00 15.54 261 VAL C CA 1
ATOM 8383 C C . VAL C 1 261 ? 124.775 32.411 -0.600 1.00 16.10 261 VAL C C 1
ATOM 8384 O O . VAL C 1 261 ? 123.905 31.616 -0.271 1.00 14.60 261 VAL C O 1
ATOM 8388 N N . HIS C 1 262 ? 124.574 33.728 -0.624 1.00 16.78 262 HIS C N 1
ATOM 8389 C CA . HIS C 1 262 ? 123.315 34.306 -0.145 1.00 17.81 262 HIS C CA 1
ATOM 8390 C C . HIS C 1 262 ? 122.113 33.887 -0.965 1.00 17.65 262 HIS C C 1
ATOM 8391 O O . HIS C 1 262 ? 120.997 33.880 -0.458 1.00 18.79 262 HIS C O 1
ATOM 8398 N N . ILE C 1 263 ? 122.321 33.523 -2.226 1.00 17.20 263 ILE C N 1
ATOM 8399 C CA . ILE C 1 263 ? 121.248 32.966 -3.030 1.00 17.01 263 ILE C CA 1
ATOM 8400 C C . ILE C 1 263 ? 120.976 31.509 -2.651 1.00 16.73 263 ILE C C 1
ATOM 8401 O O . ILE C 1 263 ? 119.821 31.119 -2.506 1.00 16.48 263 ILE C O 1
ATOM 8406 N N . ALA C 1 264 ? 122.032 30.709 -2.522 1.00 16.25 264 ALA C N 1
ATOM 8407 C CA . ALA C 1 264 ? 121.908 29.304 -2.125 1.00 16.78 264 ALA C CA 1
ATOM 8408 C C . ALA C 1 264 ? 121.266 29.146 -0.747 1.00 17.04 264 ALA C C 1
ATOM 8409 O O . ALA C 1 264 ? 120.603 28.146 -0.487 1.00 17.89 264 ALA C O 1
ATOM 8411 N N . GLU C 1 265 ? 121.448 30.137 0.115 1.00 16.50 265 GLU C N 1
ATOM 8412 C CA . GLU C 1 265 ? 120.957 30.076 1.490 1.00 16.56 265 GLU C CA 1
ATOM 8413 C C . GLU C 1 265 ? 119.654 30.890 1.702 1.00 16.86 265 GLU C C 1
ATOM 8414 O O . GLU C 1 265 ? 119.174 31.025 2.816 1.00 17.56 265 GLU C O 1
ATOM 8420 N N . ARG C 1 266 ? 119.069 31.393 0.621 1.00 16.59 266 ARG C N 1
ATOM 8421 C CA . ARG C 1 266 ? 117.821 32.154 0.704 1.00 16.68 266 ARG C CA 1
ATOM 8422 C C . ARG C 1 266 ? 116.597 31.225 0.749 1.00 16.35 266 ARG C C 1
ATOM 8423 O O . ARG C 1 266 ? 116.571 30.190 0.084 1.00 16.16 266 ARG C O 1
ATOM 8431 N N . VAL C 1 267 ? 115.587 31.625 1.519 1.00 16.11 267 VAL C N 1
ATOM 8432 C CA . VAL C 1 267 ? 114.264 30.995 1.512 1.00 16.35 267 VAL C CA 1
ATOM 8433 C C . VAL C 1 267 ? 113.273 31.932 0.832 1.00 16.41 267 VAL C C 1
ATOM 8434 O O . VAL C 1 267 ? 113.122 33.068 1.242 1.00 17.00 267 VAL C O 1
ATOM 8438 N N . GLY C 1 268 ? 112.587 31.439 -0.192 1.00 16.67 268 GLY C N 1
ATOM 8439 C CA . GLY C 1 268 ? 111.832 32.276 -1.111 1.00 16.81 268 GLY C CA 1
ATOM 8440 C C . GLY C 1 268 ? 110.391 32.596 -0.734 1.00 16.83 268 GLY C C 1
ATOM 8441 O O . GLY C 1 268 ? 109.776 33.431 -1.383 1.00 17.32 268 GLY C O 1
ATOM 8442 N N . TYR C 1 269 ? 109.842 31.919 0.275 1.00 16.47 269 TYR C N 1
ATOM 8443 C CA . TYR C 1 269 ? 108.473 32.174 0.729 1.00 15.89 269 TYR C CA 1
ATOM 8444 C C . TYR C 1 269 ? 108.267 31.814 2.206 1.00 15.66 269 TYR C C 1
ATOM 8445 O O . TYR C 1 269 ? 109.068 31.094 2.793 1.00 14.65 269 TYR C O 1
ATOM 8454 N N . ASP C 1 270 ? 107.178 32.337 2.777 1.00 15.24 270 ASP C N 1
ATOM 8455 C CA . ASP C 1 270 ? 106.793 32.134 4.166 1.00 15.26 270 ASP C CA 1
ATOM 8456 C C . ASP C 1 270 ? 105.958 30.839 4.238 1.00 15.25 270 ASP C C 1
ATOM 8457 O O . ASP C 1 270 ? 104.808 30.798 3.770 1.00 14.44 270 ASP C O 1
ATOM 8462 N N . VAL C 1 271 ? 106.543 29.795 4.817 1.00 14.97 271 VAL C N 1
ATOM 8463 C CA . VAL C 1 271 ? 105.933 28.469 4.830 1.00 15.15 271 VAL C CA 1
ATOM 8464 C C . VAL C 1 271 ? 104.678 28.460 5.692 1.00 14.99 271 VAL C C 1
ATOM 8465 O O . VAL C 1 271 ? 103.664 27.909 5.283 1.00 14.40 271 VAL C O 1
ATOM 8469 N N . GLU C 1 272 ? 104.730 29.082 6.862 1.00 15.29 272 GLU C N 1
ATOM 8470 C CA . GLU C 1 272 ? 103.573 29.113 7.751 1.00 15.64 272 GLU C CA 1
ATOM 8471 C C . GLU C 1 272 ? 102.360 29.770 7.082 1.00 15.79 272 GLU C C 1
ATOM 8472 O O . GLU C 1 272 ? 101.246 29.236 7.147 1.00 15.21 272 GLU C O 1
ATOM 8478 N N . ALA C 1 273 ? 102.578 30.924 6.453 1.00 15.74 273 ALA C N 1
ATOM 8479 C CA . ALA C 1 273 ? 101.500 31.653 5.781 1.00 15.79 273 ALA C CA 1
ATOM 8480 C C . ALA C 1 273 ? 100.933 30.833 4.647 1.00 15.40 273 ALA C C 1
ATOM 8481 O O . ALA C 1 273 ? 99.728 30.849 4.417 1.00 15.13 273 ALA C O 1
ATOM 8483 N N . THR C 1 274 ? 101.801 30.106 3.960 1.00 15.39 274 THR C N 1
ATOM 8484 C CA . THR C 1 274 ? 101.409 29.293 2.813 1.00 15.71 274 THR C CA 1
ATOM 8485 C C . THR C 1 274 ? 100.524 28.109 3.233 1.00 16.03 274 THR C C 1
ATOM 8486 O O . THR C 1 274 ? 99.555 27.772 2.546 1.00 15.28 274 THR C O 1
ATOM 8490 N N . LEU C 1 275 ? 100.861 27.508 4.370 1.00 15.91 275 LEU C N 1
ATOM 8491 C CA . LEU C 1 275 ? 100.086 26.412 4.949 1.00 16.09 275 LEU C CA 1
ATOM 8492 C C . LEU C 1 275 ? 98.713 26.879 5.389 1.00 16.04 275 LEU C C 1
ATOM 8493 O O . LEU C 1 275 ? 97.727 26.208 5.137 1.00 16.99 275 LEU C O 1
ATOM 8498 N N . HIS C 1 276 ? 98.646 28.034 6.031 1.00 16.13 276 HIS C N 1
ATOM 8499 C CA . HIS C 1 276 ? 97.378 28.615 6.467 1.00 17.10 276 HIS C CA 1
ATOM 8500 C C . HIS C 1 276 ? 96.467 28.907 5.271 1.00 17.32 276 HIS C C 1
ATOM 8501 O O . HIS C 1 276 ? 95.265 28.593 5.281 1.00 17.33 276 HIS C O 1
ATOM 8508 N N . ARG C 1 277 ? 97.045 29.519 4.244 1.00 17.18 277 ARG C N 1
ATOM 8509 C CA . ARG C 1 277 ? 96.295 29.971 3.087 1.00 17.32 277 ARG C CA 1
ATOM 8510 C C . ARG C 1 277 ? 95.706 28.785 2.294 1.00 17.60 277 ARG C C 1
ATOM 8511 O O . ARG C 1 277 ? 94.651 28.893 1.674 1.00 17.08 277 ARG C O 1
ATOM 8519 N N . LEU C 1 278 ? 96.372 27.644 2.384 1.00 17.75 278 LEU C N 1
ATOM 8520 C CA . LEU C 1 278 ? 95.892 26.390 1.827 1.00 18.16 278 LEU C CA 1
ATOM 8521 C C . LEU C 1 278 ? 94.548 25.914 2.432 1.00 18.23 278 LEU C C 1
ATOM 8522 O O . LEU C 1 278 ? 93.778 25.207 1.777 1.00 18.55 278 LEU C O 1
ATOM 8527 N N . MET C 1 279 ? 94.264 26.322 3.667 1.00 17.32 279 MET C N 1
ATOM 8528 C CA . MET C 1 279 ? 93.018 25.986 4.346 1.00 17.28 279 MET C CA 1
ATOM 8529 C C . MET C 1 279 ? 91.901 27.029 4.156 1.00 16.85 279 MET C C 1
ATOM 8530 O O . MET C 1 279 ? 90.817 26.887 4.705 1.00 16.48 279 MET C O 1
ATOM 8535 N N . GLN C 1 280 ? 92.172 28.082 3.394 1.00 16.76 280 GLN C N 1
ATOM 8536 C CA . GLN C 1 280 ? 91.244 29.196 3.254 1.00 17.10 280 GLN C CA 1
ATOM 8537 C C . GLN C 1 280 ? 90.582 29.223 1.883 1.00 17.03 280 GLN C C 1
ATOM 8538 O O . GLN C 1 280 ? 91.063 28.593 0.946 1.00 16.56 280 GLN C O 1
ATOM 8544 N N . HIS C 1 281 ? 89.491 29.985 1.790 1.00 17.30 281 HIS C N 1
ATOM 8545 C CA . HIS C 1 281 ? 88.772 30.250 0.540 1.00 18.15 281 HIS C CA 1
ATOM 8546 C C . HIS C 1 281 ? 88.260 28.990 -0.171 1.00 17.88 281 HIS C C 1
ATOM 8547 O O . HIS C 1 281 ? 88.235 28.922 -1.404 1.00 18.05 281 HIS C O 1
ATOM 8554 N N . TRP C 1 282 ? 87.865 27.999 0.616 1.00 17.62 282 TRP C N 1
ATOM 8555 C CA . TRP C 1 282 ? 87.239 26.802 0.081 1.00 17.93 282 TRP C CA 1
ATOM 8556 C C . TRP C 1 282 ? 85.790 27.104 -0.244 1.00 18.37 282 TRP C C 1
ATOM 8557 O O . TRP C 1 282 ? 85.160 27.976 0.349 1.00 17.63 282 TRP C O 1
ATOM 8568 N N . THR C 1 283 ? 85.247 26.279 -1.125 1.00 18.76 283 THR C N 1
ATOM 8569 C CA . THR C 1 283 ? 83.952 26.482 -1.734 1.00 19.51 283 THR C CA 1
ATOM 8570 C C . THR C 1 283 ? 83.430 25.093 -2.116 1.00 19.69 283 THR C C 1
ATOM 8571 O O . THR C 1 283 ? 84.206 24.261 -2.556 1.00 19.57 283 THR C O 1
ATOM 8575 N N . PRO C 1 284 ? 82.136 24.827 -1.944 1.00 19.88 284 PRO C N 1
ATOM 8576 C CA . PRO C 1 284 ? 81.585 23.539 -2.404 1.00 19.97 284 PRO C CA 1
ATOM 8577 C C . PRO C 1 284 ? 81.945 23.194 -3.864 1.00 19.98 284 PRO C C 1
ATOM 8578 O O . PRO C 1 284 ? 82.229 22.034 -4.148 1.00 19.85 284 PRO C O 1
ATOM 8582 N N . ARG C 1 285 ? 81.941 24.170 -4.765 1.00 19.77 285 ARG C N 1
ATOM 8583 C CA . ARG C 1 285 ? 82.353 23.916 -6.146 1.00 20.16 285 ARG C CA 1
ATOM 8584 C C . ARG C 1 285 ? 83.805 23.442 -6.286 1.00 19.75 285 ARG C C 1
ATOM 8585 O O . ARG C 1 285 ? 84.085 22.586 -7.113 1.00 19.09 285 ARG C O 1
ATOM 8593 N N . GLN C 1 286 ? 84.723 23.982 -5.486 1.00 19.46 286 GLN C N 1
ATOM 8594 C CA . GLN C 1 286 ? 86.104 23.522 -5.515 1.00 19.24 286 GLN C CA 1
ATOM 8595 C C . GLN C 1 286 ? 86.149 22.049 -5.122 1.00 19.54 286 GLN C C 1
ATOM 8596 O O . GLN C 1 286 ? 86.897 21.263 -5.714 1.00 18.90 286 GLN C O 1
ATOM 8602 N N . VAL C 1 287 ? 85.357 21.681 -4.114 1.00 19.73 287 VAL C N 1
ATOM 8603 C CA . VAL C 1 287 ? 85.333 20.302 -3.629 1.00 20.57 287 VAL C CA 1
ATOM 8604 C C . VAL C 1 287 ? 84.847 19.369 -4.747 1.00 21.20 287 VAL C C 1
ATOM 8605 O O . VAL C 1 287 ? 85.421 18.310 -4.956 1.00 21.47 287 VAL C O 1
ATOM 8609 N N . GLU C 1 288 ? 83.827 19.807 -5.477 1.00 21.79 288 GLU C N 1
ATOM 8610 C CA . GLU C 1 288 ? 83.201 19.027 -6.547 1.00 22.82 288 GLU C CA 1
ATOM 8611 C C . GLU C 1 288 ? 84.127 18.906 -7.773 1.00 22.46 288 GLU C C 1
ATOM 8612 O O . GLU C 1 288 ? 84.205 17.846 -8.386 1.00 22.34 288 GLU C O 1
ATOM 8618 N N . LEU C 1 289 ? 84.852 19.977 -8.093 1.00 21.81 289 LEU C N 1
ATOM 8619 C CA . LEU C 1 289 ? 85.782 20.001 -9.229 1.00 21.64 289 LEU C CA 1
ATOM 8620 C C . LEU C 1 289 ? 86.921 18.988 -9.074 1.00 20.94 289 LEU C C 1
ATOM 8621 O O . LEU C 1 289 ? 87.468 18.523 -10.066 1.00 20.38 289 LEU C O 1
ATOM 8626 N N . LEU C 1 290 ? 87.269 18.657 -7.832 1.00 20.23 290 LEU C N 1
ATOM 8627 C CA . LEU C 1 290 ? 88.298 17.662 -7.558 1.00 20.48 290 LEU C CA 1
ATOM 8628 C C . LEU C 1 290 ? 87.948 16.239 -8.022 1.00 20.44 290 LEU C C 1
ATOM 8629 O O . LEU C 1 290 ? 88.838 15.401 -8.138 1.00 19.76 290 LEU C O 1
ATOM 8634 N N . GLU C 1 291 ? 86.671 15.967 -8.280 1.00 20.34 291 GLU C N 1
ATOM 8635 C CA . GLU C 1 291 ? 86.265 14.701 -8.894 1.00 21.10 291 GLU C CA 1
ATOM 8636 C C . GLU C 1 291 ? 86.945 14.453 -10.244 1.00 20.42 291 GLU C C 1
ATOM 8637 O O . GLU C 1 291 ? 87.075 13.317 -10.664 1.00 20.54 291 GLU C O 1
ATOM 8643 N N . LEU C 1 292 ? 87.378 15.514 -10.919 1.00 20.03 292 LEU C N 1
ATOM 8644 C CA . LEU C 1 292 ? 88.100 15.388 -12.184 1.00 19.65 292 LEU C CA 1
ATOM 8645 C C . LEU C 1 292 ? 89.541 14.867 -12.023 1.00 19.48 292 LEU C C 1
ATOM 8646 O O . LEU C 1 292 ? 90.165 14.455 -12.999 1.00 19.30 292 LEU C O 1
ATOM 8651 N N . PHE C 1 293 ? 90.064 14.883 -10.799 1.00 19.29 293 PHE C N 1
ATOM 8652 C CA . PHE C 1 293 ? 91.475 14.547 -10.548 1.00 19.43 293 PHE C CA 1
ATOM 8653 C C . PHE C 1 293 ? 91.637 13.111 -10.068 1.00 19.69 293 PHE C C 1
ATOM 8654 O O . PHE C 1 293 ? 90.652 12.444 -9.766 1.00 20.01 293 PHE C O 1
ATOM 8662 N N . THR C 1 294 ? 92.876 12.632 -10.019 1.00 20.27 294 THR C N 1
ATOM 8663 C CA . THR C 1 294 ? 93.155 11.274 -9.558 1.00 20.66 294 THR C CA 1
ATOM 8664 C C . THR C 1 294 ? 92.800 11.152 -8.082 1.00 21.08 294 THR C C 1
ATOM 8665 O O . THR C 1 294 ? 92.812 12.135 -7.347 1.00 20.79 294 THR C O 1
ATOM 8669 N N . THR C 1 295 ? 92.502 9.935 -7.652 1.00 21.39 295 THR C N 1
ATOM 8670 C CA . THR C 1 295 ? 92.047 9.704 -6.291 1.00 21.94 295 THR C CA 1
ATOM 8671 C C . THR C 1 295 ? 92.987 10.274 -5.225 1.00 21.61 295 THR C C 1
ATOM 8672 O O . THR C 1 295 ? 92.516 10.949 -4.321 1.00 21.80 295 THR C O 1
ATOM 8676 N N . PRO C 1 296 ? 94.295 10.029 -5.315 1.00 21.49 296 PRO C N 1
ATOM 8677 C CA . PRO C 1 296 ? 95.218 10.575 -4.311 1.00 21.11 296 PRO C CA 1
ATOM 8678 C C . PRO C 1 296 ? 95.211 12.110 -4.259 1.00 20.32 296 PRO C C 1
ATOM 8679 O O . PRO C 1 296 ? 95.319 12.674 -3.181 1.00 19.45 296 PRO C O 1
ATOM 8683 N N . VAL C 1 297 ? 95.076 12.768 -5.406 1.00 19.52 297 VAL C N 1
ATOM 8684 C CA . VAL C 1 297 ? 95.033 14.233 -5.449 1.00 19.33 297 VAL C CA 1
ATOM 8685 C C . VAL C 1 297 ? 93.698 14.786 -4.960 1.00 19.21 297 VAL C C 1
ATOM 8686 O O . VAL C 1 297 ? 93.655 15.776 -4.239 1.00 18.95 297 VAL C O 1
ATOM 8690 N N . ARG C 1 298 ? 92.608 14.144 -5.363 1.00 19.27 298 ARG C N 1
ATOM 8691 C CA . ARG C 1 298 ? 91.280 14.504 -4.886 1.00 19.17 298 ARG C CA 1
ATOM 8692 C C . ARG C 1 298 ? 91.196 14.422 -3.361 1.00 18.71 298 ARG C C 1
ATOM 8693 O O . ARG C 1 298 ? 90.741 15.350 -2.704 1.00 17.82 298 ARG C O 1
ATOM 8701 N N . GLU C 1 299 ? 91.634 13.301 -2.808 1.00 18.78 299 GLU C N 1
ATOM 8702 C CA . GLU C 1 299 ? 91.565 13.080 -1.363 1.00 19.74 299 GLU C CA 1
ATOM 8703 C C . GLU C 1 299 ? 92.594 13.922 -0.601 1.00 19.01 299 GLU C C 1
ATOM 8704 O O . GLU C 1 299 ? 92.330 14.373 0.515 1.00 19.73 299 GLU C O 1
ATOM 8710 N N . GLY C 1 300 ? 93.759 14.142 -1.202 1.00 18.23 300 GLY C N 1
ATOM 8711 C CA . GLY C 1 300 ? 94.799 14.945 -0.574 1.00 17.64 300 GLY C CA 1
ATOM 8712 C C . GLY C 1 300 ? 94.376 16.402 -0.454 1.00 17.16 300 GLY C C 1
ATOM 8713 O O . GLY C 1 300 ? 94.451 16.987 0.610 1.00 16.42 300 GLY C O 1
ATOM 8714 N N . LEU C 1 301 ? 93.906 16.994 -1.547 1.00 16.99 301 LEU C N 1
ATOM 8715 C CA . LEU C 1 301 ? 93.506 18.397 -1.494 1.00 17.25 301 LEU C CA 1
ATOM 8716 C C . LEU C 1 301 ? 92.260 18.592 -0.633 1.00 17.05 301 LEU C C 1
ATOM 8717 O O . LEU C 1 301 ? 92.160 19.573 0.089 1.00 16.83 301 LEU C O 1
ATOM 8722 N N . ARG C 1 302 ? 91.324 17.646 -0.671 1.00 17.08 302 ARG C N 1
ATOM 8723 C CA . ARG C 1 302 ? 90.138 17.741 0.176 1.00 17.07 302 ARG C CA 1
ATOM 8724 C C . ARG C 1 302 ? 90.496 17.773 1.653 1.00 16.50 302 ARG C C 1
ATOM 8725 O O . ARG C 1 302 ? 89.817 18.412 2.435 1.00 16.23 302 ARG C O 1
ATOM 8733 N N . THR C 1 303 ? 91.565 17.080 2.022 1.00 16.14 303 THR C N 1
ATOM 8734 C CA . THR C 1 303 ? 92.060 17.095 3.393 1.00 16.52 303 THR C CA 1
ATOM 8735 C C . THR C 1 303 ? 92.443 18.498 3.851 1.00 16.10 303 THR C C 1
ATOM 8736 O O . THR C 1 303 ? 92.350 18.808 5.035 1.00 14.89 303 THR C O 1
ATOM 8740 N N . CYS C 1 304 ? 92.879 19.328 2.902 1.00 16.30 304 CYS C N 1
ATOM 8741 C CA . CYS C 1 304 ? 93.285 20.709 3.171 1.00 16.79 304 CYS C CA 1
ATOM 8742 C C . CYS C 1 304 ? 92.162 21.606 3.683 1.00 17.08 304 CYS C C 1
ATOM 8743 O O . CYS C 1 304 ? 92.426 22.727 4.100 1.00 17.62 304 CYS C O 1
ATOM 8746 N N . GLN C 1 305 ? 90.923 21.117 3.685 1.00 17.53 305 GLN C N 1
ATOM 8747 C CA . GLN C 1 305 ? 89.829 21.831 4.327 1.00 17.91 305 GLN C CA 1
ATOM 8748 C C . GLN C 1 305 ? 89.970 21.824 5.842 1.00 18.24 305 GLN C C 1
ATOM 8749 O O . GLN C 1 305 ? 89.442 22.712 6.514 1.00 18.25 305 GLN C O 1
ATOM 8755 N N . ARG C 1 306 ? 90.629 20.798 6.376 1.00 18.35 306 ARG C N 1
ATOM 8756 C CA . ARG C 1 306 ? 90.762 20.615 7.827 1.00 19.30 306 ARG C CA 1
ATOM 8757 C C . ARG C 1 306 ? 92.209 20.779 8.320 1.00 18.69 306 ARG C C 1
ATOM 8758 O O . ARG C 1 306 ? 92.440 21.178 9.452 1.00 17.78 306 ARG C O 1
ATOM 8766 N N . ARG C 1 307 ? 93.177 20.449 7.477 1.00 18.63 307 ARG C N 1
ATOM 8767 C CA . ARG C 1 307 ? 94.587 20.634 7.825 1.00 18.77 307 ARG C CA 1
ATOM 8768 C C . ARG C 1 307 ? 95.485 20.522 6.592 1.00 18.65 307 ARG C C 1
ATOM 8769 O O . ARG C 1 307 ? 95.091 19.933 5.592 1.00 17.70 307 ARG C O 1
ATOM 8777 N N . PRO C 1 308 ? 96.680 21.103 6.644 1.00 18.66 308 PRO C N 1
ATOM 8778 C CA . PRO C 1 308 ? 97.547 21.136 5.467 1.00 18.77 308 PRO C CA 1
ATOM 8779 C C . PRO C 1 308 ? 98.020 19.733 5.093 1.00 18.52 308 PRO C C 1
ATOM 8780 O O . PRO C 1 308 ? 98.474 18.981 5.956 1.00 19.29 308 PRO C O 1
ATOM 8784 N N . ALA C 1 309 ? 97.867 19.380 3.826 1.00 17.02 309 ALA C N 1
ATOM 8785 C CA . ALA C 1 309 ? 98.346 18.113 3.311 1.00 16.77 309 ALA C CA 1
ATOM 8786 C C . ALA C 1 309 ? 99.053 18.363 1.986 1.00 16.25 309 ALA C C 1
ATOM 8787 O O . ALA C 1 309 ? 98.582 19.149 1.163 1.00 16.26 309 ALA C O 1
ATOM 8789 N N . PHE C 1 310 ? 100.175 17.689 1.782 1.00 15.76 310 PHE C N 1
ATOM 8790 C CA . PHE C 1 310 ? 100.967 17.862 0.581 1.00 15.86 310 PHE C CA 1
ATOM 8791 C C . PHE C 1 310 ? 101.900 16.692 0.226 1.00 16.17 310 PHE C C 1
ATOM 8792 O O . PHE C 1 310 ? 102.450 16.666 -0.871 1.00 16.47 310 PHE C O 1
ATOM 8800 N N . ASN C 1 311 ? 102.092 15.732 1.127 1.00 16.09 311 ASN C N 1
ATOM 8801 C CA . ASN C 1 311 ? 102.910 14.552 0.826 1.00 16.74 311 ASN C CA 1
ATOM 8802 C C . ASN C 1 311 ? 102.429 13.811 -0.443 1.00 16.65 311 ASN C C 1
ATOM 8803 O O . ASN C 1 311 ? 103.221 13.214 -1.160 1.00 17.02 311 ASN C O 1
ATOM 8808 N N . PHE C 1 312 ? 101.140 13.880 -0.724 1.00 16.51 312 PHE C N 1
ATOM 8809 C CA . PHE C 1 312 ? 100.564 13.244 -1.910 1.00 16.65 312 PHE C CA 1
ATOM 8810 C C . PHE C 1 312 ? 101.033 13.864 -3.243 1.00 16.94 312 PHE C C 1
ATOM 8811 O O . PHE C 1 312 ? 100.977 13.201 -4.295 1.00 16.54 312 PHE C O 1
ATOM 8819 N N . MET C 1 313 ? 101.447 15.133 -3.216 1.00 16.71 313 MET C N 1
ATOM 8820 C CA . MET C 1 313 ? 101.720 15.857 -4.452 1.00 16.73 313 MET C CA 1
ATOM 8821 C C . MET C 1 313 ? 103.157 15.719 -4.897 1.00 16.69 313 MET C C 1
ATOM 8822 O O . MET C 1 313 ? 103.905 16.700 -4.982 1.00 16.87 313 MET C O 1
ATOM 8827 N N . ASP C 1 314 ? 103.527 14.491 -5.226 1.00 16.98 314 ASP C N 1
ATOM 8828 C CA . ASP C 1 314 ? 104.850 14.208 -5.713 1.00 17.52 314 ASP C CA 1
ATOM 8829 C C . ASP C 1 314 ? 104.925 14.496 -7.213 1.00 17.59 314 ASP C C 1
ATOM 8830 O O . ASP C 1 314 ? 103.957 14.958 -7.819 1.00 17.16 314 ASP C O 1
ATOM 8835 N N . GLU C 1 315 ? 106.079 14.234 -7.797 1.00 17.54 315 GLU C N 1
ATOM 8836 C CA . GLU C 1 315 ? 106.356 14.548 -9.193 1.00 18.37 315 GLU C CA 1
ATOM 8837 C C . GLU C 1 315 ? 105.361 13.898 -10.152 1.00 18.29 315 GLU C C 1
ATOM 8838 O O . GLU C 1 315 ? 104.880 14.543 -11.076 1.00 18.46 315 GLU C O 1
ATOM 8844 N N . MET C 1 316 ? 105.052 12.628 -9.926 1.00 18.50 316 MET C N 1
ATOM 8845 C CA . MET C 1 316 ? 104.121 11.894 -10.791 1.00 19.68 316 MET C CA 1
ATOM 8846 C C . MET C 1 316 ? 102.683 12.409 -10.637 1.00 17.94 316 MET C C 1
ATOM 8847 O O . MET C 1 316 ? 101.967 12.562 -11.624 1.00 16.73 316 MET C O 1
ATOM 8852 N N . ALA C 1 317 ? 102.268 12.676 -9.401 1.00 16.78 317 ALA C N 1
ATOM 8853 C CA . ALA C 1 317 ? 100.929 13.216 -9.148 1.00 16.32 317 ALA C CA 1
ATOM 8854 C C . ALA C 1 317 ? 100.757 14.602 -9.768 1.00 16.10 317 ALA C C 1
ATOM 8855 O O . ALA C 1 317 ? 99.686 14.950 -10.267 1.00 14.94 317 ALA C O 1
ATOM 8857 N N . TRP C 1 318 ? 101.821 15.392 -9.749 1.00 15.72 318 TRP C N 1
ATOM 8858 C CA . TRP C 1 318 ? 101.770 16.715 -10.334 1.00 15.93 318 TRP C CA 1
ATOM 8859 C C . TRP C 1 318 ? 101.597 16.641 -11.848 1.00 15.79 318 TRP C C 1
ATOM 8860 O O . TRP C 1 318 ? 100.829 17.401 -12.416 1.00 15.86 318 TRP C O 1
ATOM 8871 N N . ALA C 1 319 ? 102.281 15.716 -12.501 1.00 16.04 319 ALA C N 1
ATOM 8872 C CA . ALA C 1 319 ? 102.152 15.603 -13.944 1.00 16.28 319 ALA C CA 1
ATOM 8873 C C . ALA C 1 319 ? 100.726 15.194 -14.315 1.00 16.34 319 ALA C C 1
ATOM 8874 O O . ALA C 1 319 ? 100.167 15.722 -15.273 1.00 16.48 319 ALA C O 1
ATOM 8876 N N . ALA C 1 320 ? 100.139 14.272 -13.551 1.00 16.09 320 ALA C N 1
ATOM 8877 C CA . ALA C 1 320 ? 98.761 13.835 -13.795 1.00 16.60 320 ALA C CA 1
ATOM 8878 C C . ALA C 1 320 ? 97.800 15.004 -13.589 1.00 16.26 320 ALA C C 1
ATOM 8879 O O . ALA C 1 320 ? 96.895 15.215 -14.378 1.00 16.36 320 ALA C O 1
ATOM 8881 N N . THR C 1 321 ? 98.038 15.766 -12.528 1.00 15.80 321 THR C N 1
ATOM 8882 C CA . THR C 1 321 ? 97.267 16.952 -12.198 1.00 15.51 321 THR C CA 1
ATOM 8883 C C . THR C 1 321 ? 97.367 18.008 -13.296 1.00 15.92 321 THR C C 1
ATOM 8884 O O . THR C 1 321 ? 96.371 18.624 -13.660 1.00 16.91 321 THR C O 1
ATOM 8888 N N . TYR C 1 322 ? 98.574 18.210 -13.816 1.00 16.72 322 TYR C N 1
ATOM 8889 C CA . TYR C 1 322 ? 98.826 19.151 -14.908 1.00 16.95 322 TYR C CA 1
ATOM 8890 C C . TYR C 1 322 ? 97.960 18.827 -16.141 1.00 17.16 322 TYR C C 1
ATOM 8891 O O . TYR C 1 322 ? 97.339 19.728 -16.714 1.00 17.18 322 TYR C O 1
ATOM 8900 N N . HIS C 1 323 ? 97.892 17.554 -16.532 1.00 17.20 323 HIS C N 1
ATOM 8901 C CA . HIS C 1 323 ? 97.090 17.157 -17.706 1.00 17.49 323 HIS C CA 1
ATOM 8902 C C . HIS C 1 323 ? 95.587 17.392 -17.502 1.00 16.82 323 HIS C C 1
ATOM 8903 O O . HIS C 1 323 ? 94.896 17.806 -18.427 1.00 16.38 323 HIS C O 1
ATOM 8910 N N . VAL C 1 324 ? 95.091 17.143 -16.294 1.00 16.33 324 VAL C N 1
ATOM 8911 C CA . VAL C 1 324 ? 93.686 17.402 -15.978 1.00 16.00 324 VAL C CA 1
ATOM 8912 C C . VAL C 1 324 ? 93.402 18.911 -16.072 1.00 15.91 324 VAL C C 1
ATOM 8913 O O . VAL C 1 324 ? 92.399 19.314 -16.666 1.00 16.13 324 VAL C O 1
ATOM 8917 N N . LEU C 1 325 ? 94.294 19.734 -15.515 1.00 15.85 325 LEU C N 1
ATOM 8918 C CA . LEU C 1 325 ? 94.176 21.189 -15.597 1.00 15.93 325 LEU C CA 1
ATOM 8919 C C . LEU C 1 325 ? 94.222 21.685 -17.046 1.00 15.93 325 LEU C C 1
ATOM 8920 O O . LEU C 1 325 ? 93.486 22.581 -17.408 1.00 15.79 325 LEU C O 1
ATOM 8925 N N . LEU C 1 326 ? 95.074 21.097 -17.875 1.00 15.75 326 LEU C N 1
ATOM 8926 C CA . LEU C 1 326 ? 95.158 21.512 -19.270 1.00 16.32 326 LEU C CA 1
ATOM 8927 C C . LEU C 1 326 ? 93.814 21.344 -19.963 1.00 16.87 326 LEU C C 1
ATOM 8928 O O . LEU C 1 326 ? 93.420 22.185 -20.774 1.00 17.34 326 LEU C O 1
ATOM 8933 N N . GLU C 1 327 ? 93.113 20.264 -19.625 1.00 17.31 327 GLU C N 1
ATOM 8934 C CA . GLU C 1 327 ? 91.830 19.969 -20.230 1.00 18.07 327 GLU C CA 1
ATOM 8935 C C . GLU C 1 327 ? 90.703 20.827 -19.656 1.00 17.78 327 GLU C C 1
ATOM 8936 O O . GLU C 1 327 ? 89.885 21.323 -20.403 1.00 17.76 327 GLU C O 1
ATOM 8942 N N . HIS C 1 328 ? 90.670 21.009 -18.336 1.00 17.53 328 HIS C N 1
ATOM 8943 C CA . HIS C 1 328 ? 89.461 21.483 -17.668 1.00 17.58 328 HIS C CA 1
ATOM 8944 C C . HIS C 1 328 ? 89.536 22.873 -17.021 1.00 17.21 328 HIS C C 1
ATOM 8945 O O . HIS C 1 328 ? 88.498 23.495 -16.797 1.00 17.43 328 HIS C O 1
ATOM 8952 N N . PHE C 1 329 ? 90.737 23.342 -16.692 1.00 16.76 329 PHE C N 1
ATOM 8953 C CA . PHE C 1 329 ? 90.909 24.670 -16.100 1.00 16.43 329 PHE C CA 1
ATOM 8954 C C . PHE C 1 329 ? 90.307 25.765 -16.997 1.00 16.64 329 PHE C C 1
ATOM 8955 O O . PHE C 1 329 ? 90.512 25.771 -18.215 1.00 15.27 329 PHE C O 1
ATOM 8963 N N . GLN C 1 330 ? 89.582 26.682 -16.364 1.00 16.73 330 GLN C N 1
ATOM 8964 C CA . GLN C 1 330 ? 88.955 27.807 -17.046 1.00 17.32 330 GLN C CA 1
ATOM 8965 C C . GLN C 1 330 ? 89.504 29.114 -16.477 1.00 17.27 330 GLN C C 1
ATOM 8966 O O . GLN C 1 330 ? 89.147 29.507 -15.364 1.00 17.25 330 GLN C O 1
ATOM 8972 N N . PRO C 1 331 ? 90.372 29.789 -17.219 1.00 17.47 331 PRO C N 1
ATOM 8973 C CA . PRO C 1 331 ? 90.866 31.100 -16.783 1.00 17.71 331 PRO C CA 1
ATOM 8974 C C . PRO C 1 331 ? 89.694 32.043 -16.550 1.00 17.80 331 PRO C C 1
ATOM 8975 O O . PRO C 1 331 ? 88.730 32.022 -17.303 1.00 17.69 331 PRO C O 1
ATOM 8979 N N . GLY C 1 332 ? 89.759 32.821 -15.481 1.00 18.00 332 GLY C N 1
ATOM 8980 C CA . GLY C 1 332 ? 88.687 33.726 -15.120 1.00 18.38 332 GLY C CA 1
ATOM 8981 C C . GLY C 1 332 ? 87.627 33.129 -14.210 1.00 18.59 332 GLY C C 1
ATOM 8982 O O . GLY C 1 332 ? 86.881 33.878 -13.605 1.00 19.54 332 GLY C O 1
ATOM 8983 N N . ASP C 1 333 ? 87.518 31.801 -14.120 1.00 18.60 333 ASP C N 1
ATOM 8984 C CA . ASP C 1 333 ? 86.564 31.198 -13.187 1.00 18.76 333 ASP C CA 1
ATOM 8985 C C . ASP C 1 333 ? 87.195 31.213 -11.798 1.00 18.75 333 ASP C C 1
ATOM 8986 O O . ASP C 1 333 ? 88.255 30.633 -11.620 1.00 17.88 333 ASP C O 1
ATOM 8991 N N . PRO C 1 334 ? 86.574 31.885 -10.830 1.00 19.20 334 PRO C N 1
ATOM 8992 C CA . PRO C 1 334 ? 87.179 32.014 -9.493 1.00 19.39 334 PRO C CA 1
ATOM 8993 C C . PRO C 1 334 ? 87.508 30.675 -8.829 1.00 18.94 334 PRO C C 1
ATOM 8994 O O . PRO C 1 334 ? 88.580 30.564 -8.238 1.00 19.03 334 PRO C O 1
ATOM 8998 N N . ASP C 1 335 ? 86.629 29.681 -8.948 1.00 18.33 335 ASP C N 1
ATOM 8999 C CA . ASP C 1 335 ? 86.870 28.370 -8.345 1.00 18.29 335 ASP C CA 1
ATOM 9000 C C . ASP C 1 335 ? 88.006 27.597 -9.012 1.00 17.84 335 ASP C C 1
ATOM 9001 O O . ASP C 1 335 ? 88.789 26.949 -8.321 1.00 17.12 335 ASP C O 1
ATOM 9006 N N . TRP C 1 336 ? 88.110 27.674 -10.338 1.00 17.30 336 TRP C N 1
ATOM 9007 C CA . TRP C 1 336 ? 89.224 27.049 -11.050 1.00 16.82 336 TRP C CA 1
ATOM 9008 C C . TRP C 1 336 ? 90.552 27.702 -10.700 1.00 16.94 336 TRP C C 1
ATOM 9009 O O . TRP C 1 336 ? 91.555 27.014 -10.483 1.00 16.27 336 TRP C O 1
ATOM 9020 N N . GLU C 1 337 ? 90.555 29.023 -10.622 1.00 16.29 337 GLU C N 1
ATOM 9021 C CA . GLU C 1 337 ? 91.771 29.742 -10.291 1.00 16.95 337 GLU C CA 1
ATOM 9022 C C . GLU C 1 337 ? 92.242 29.394 -8.877 1.00 16.87 337 GLU C C 1
ATOM 9023 O O . GLU C 1 337 ? 93.431 29.187 -8.665 1.00 16.14 337 GLU C O 1
ATOM 9029 N N . GLU C 1 338 ? 91.306 29.309 -7.936 1.00 16.89 338 GLU C N 1
ATOM 9030 C CA . GLU C 1 338 ? 91.639 28.928 -6.566 1.00 17.20 338 GLU C CA 1
ATOM 9031 C C . GLU C 1 338 ? 92.121 27.476 -6.473 1.00 17.47 338 GLU C C 1
ATOM 9032 O O . GLU C 1 338 ? 93.057 27.189 -5.729 1.00 16.90 338 GLU C O 1
ATOM 9038 N N . LEU C 1 339 ? 91.500 26.568 -7.224 1.00 17.27 339 LEU C N 1
ATOM 9039 C CA . LEU C 1 339 ? 91.927 25.167 -7.212 1.00 17.69 339 LEU C CA 1
ATOM 9040 C C . LEU C 1 339 ? 93.327 25.023 -7.774 1.00 16.91 339 LEU C C 1
ATOM 9041 O O . LEU C 1 339 ? 94.141 24.304 -7.218 1.00 16.49 339 LEU C O 1
ATOM 9046 N N . LEU C 1 340 ? 93.613 25.714 -8.877 1.00 16.08 340 LEU C N 1
ATOM 9047 C CA . LEU C 1 340 ? 94.971 25.736 -9.420 1.00 16.11 340 LEU C CA 1
ATOM 9048 C C . LEU C 1 340 ? 95.951 26.251 -8.382 1.00 15.37 340 LEU C C 1
ATOM 9049 O O . LEU C 1 340 ? 97.005 25.660 -8.171 1.00 15.51 340 LEU C O 1
ATOM 9054 N N . PHE C 1 341 ? 95.596 27.332 -7.710 1.00 15.24 341 PHE C N 1
ATOM 9055 C CA . PHE C 1 341 ? 96.468 27.894 -6.695 1.00 15.42 341 PHE C CA 1
ATOM 9056 C C . PHE C 1 341 ? 96.755 26.888 -5.559 1.00 15.53 341 PHE C C 1
ATOM 9057 O O . PHE C 1 341 ? 97.899 26.727 -5.157 1.00 15.23 341 PHE C O 1
ATOM 9065 N N . LYS C 1 342 ? 95.716 26.222 -5.057 1.00 15.38 342 LYS C N 1
ATOM 9066 C CA . LYS C 1 342 ? 95.883 25.241 -3.998 1.00 15.79 342 LYS C CA 1
ATOM 9067 C C . LYS C 1 342 ? 96.689 24.034 -4.460 1.00 15.90 342 LYS C C 1
ATOM 9068 O O . LYS C 1 342 ? 97.537 23.550 -3.717 1.00 16.08 342 LYS C O 1
ATOM 9074 N N . LEU C 1 343 ? 96.455 23.566 -5.688 1.00 15.65 343 LEU C N 1
ATOM 9075 C CA . LEU C 1 343 ? 97.145 22.384 -6.173 1.00 15.77 343 LEU C CA 1
ATOM 9076 C C . LEU C 1 343 ? 98.640 22.687 -6.306 1.00 15.87 343 LEU C C 1
ATOM 9077 O O . LEU C 1 343 ? 99.484 21.905 -5.871 1.00 14.87 343 LEU C O 1
ATOM 9082 N N . TRP C 1 344 ? 98.949 23.828 -6.919 1.00 15.68 344 TRP C N 1
ATOM 9083 C CA . TRP C 1 344 ? 100.321 24.286 -7.064 1.00 15.91 344 TRP C CA 1
ATOM 9084 C C . TRP C 1 344 ? 100.988 24.489 -5.697 1.00 15.43 344 TRP C C 1
ATOM 9085 O O . TRP C 1 344 ? 102.158 24.145 -5.522 1.00 16.27 344 TRP C O 1
ATOM 9096 N N . THR C 1 345 ? 100.252 25.032 -4.740 1.00 15.29 345 THR C N 1
ATOM 9097 C CA . THR C 1 345 ? 100.768 25.205 -3.380 1.00 15.65 345 THR C CA 1
ATOM 9098 C C . THR C 1 345 ? 101.230 23.860 -2.799 1.00 15.40 345 THR C C 1
ATOM 9099 O O . THR C 1 345 ? 102.318 23.785 -2.220 1.00 14.10 345 THR C O 1
ATOM 9103 N N . THR C 1 346 ? 100.422 22.810 -2.966 1.00 14.20 346 THR C N 1
ATOM 9104 C CA . THR C 1 346 ? 100.790 21.514 -2.408 1.00 14.22 346 THR C CA 1
ATOM 9105 C C . THR C 1 346 ? 102.021 20.966 -3.109 1.00 14.11 346 THR C C 1
ATOM 9106 O O . THR C 1 346 ? 102.854 20.348 -2.469 1.00 14.72 346 THR C O 1
ATOM 9110 N N . ARG C 1 347 ? 102.150 21.214 -4.408 1.00 14.09 347 ARG C N 1
ATOM 9111 C CA . ARG C 1 347 ? 103.320 20.747 -5.132 1.00 14.30 347 ARG C CA 1
ATOM 9112 C C . ARG C 1 347 ? 104.579 21.459 -4.630 1.00 14.43 347 ARG C C 1
ATOM 9113 O O . ARG C 1 347 ? 105.602 20.819 -4.369 1.00 13.91 347 ARG C O 1
ATOM 9121 N N . VAL C 1 348 ? 104.490 22.774 -4.447 1.00 14.16 348 VAL C N 1
ATOM 9122 C CA . VAL C 1 348 ? 105.618 23.553 -3.931 1.00 14.17 348 VAL C CA 1
ATOM 9123 C C . VAL C 1 348 ? 106.004 23.117 -2.509 1.00 14.08 348 VAL C C 1
ATOM 9124 O O . VAL C 1 348 ? 107.192 22.966 -2.185 1.00 14.23 348 VAL C O 1
ATOM 9128 N N . LEU C 1 349 ? 105.010 22.900 -1.665 1.00 13.75 349 LEU C N 1
ATOM 9129 C CA . LEU C 1 349 ? 105.273 22.442 -0.312 1.00 14.18 349 LEU C CA 1
ATOM 9130 C C . LEU C 1 349 ? 105.956 21.069 -0.301 1.00 14.60 349 LEU C C 1
ATOM 9131 O O . LEU C 1 349 ? 106.888 20.846 0.466 1.00 13.90 349 LEU C O 1
ATOM 9136 N N . ASN C 1 350 ? 105.484 20.166 -1.155 1.00 15.16 350 ASN C N 1
ATOM 9137 C CA . ASN C 1 350 ? 106.048 18.823 -1.262 1.00 15.11 350 ASN C CA 1
ATOM 9138 C C . ASN C 1 350 ? 107.499 18.885 -1.700 1.00 14.69 350 ASN C C 1
ATOM 9139 O O . ASN C 1 350 ? 108.366 18.282 -1.084 1.00 13.93 350 ASN C O 1
ATOM 9144 N N . TYR C 1 351 ? 107.744 19.612 -2.786 1.00 15.09 351 TYR C N 1
ATOM 9145 C CA . TYR C 1 351 ? 109.093 19.856 -3.286 1.00 15.16 351 TYR C CA 1
ATOM 9146 C C . TYR C 1 351 ? 109.983 20.481 -2.203 1.00 15.21 351 TYR C C 1
ATOM 9147 O O . TYR C 1 351 ? 111.126 20.081 -2.029 1.00 14.50 351 TYR C O 1
ATOM 9156 N N . THR C 1 352 ? 109.448 21.428 -1.446 1.00 14.82 352 THR C N 1
ATOM 9157 C CA . THR C 1 352 ? 110.225 22.105 -0.429 1.00 14.82 352 THR C CA 1
ATOM 9158 C C . THR C 1 352 ? 110.718 21.110 0.625 1.00 15.73 352 THR C C 1
ATOM 9159 O O . THR C 1 352 ? 111.890 21.130 0.979 1.00 15.74 352 THR C O 1
ATOM 9163 N N . MET C 1 353 ? 109.832 20.240 1.114 1.00 16.11 353 MET C N 1
ATOM 9164 C CA . MET C 1 353 ? 110.177 19.344 2.221 1.00 16.62 353 MET C CA 1
ATOM 9165 C C . MET C 1 353 ? 110.930 18.097 1.763 1.00 17.02 353 MET C C 1
ATOM 9166 O O . MET C 1 353 ? 111.737 17.556 2.519 1.00 17.48 353 MET C O 1
ATOM 9171 N N . THR C 1 354 ? 110.699 17.648 0.534 1.00 17.55 354 THR C N 1
ATOM 9172 C CA . THR C 1 354 ? 111.342 16.428 0.036 1.00 18.02 354 THR C CA 1
ATOM 9173 C C . THR C 1 354 ? 112.583 16.686 -0.813 1.00 17.81 354 THR C C 1
ATOM 9174 O O . THR C 1 354 ? 113.369 15.762 -1.021 1.00 18.03 354 THR C O 1
ATOM 9178 N N . VAL C 1 355 ? 112.743 17.912 -1.312 1.00 16.99 355 VAL C N 1
ATOM 9179 C CA . VAL C 1 355 ? 113.852 18.263 -2.185 1.00 17.12 355 VAL C CA 1
ATOM 9180 C C . VAL C 1 355 ? 114.674 19.448 -1.642 1.00 16.67 355 VAL C C 1
ATOM 9181 O O . VAL C 1 355 ? 115.837 19.276 -1.329 1.00 16.45 355 VAL C O 1
ATOM 9185 N N . ALA C 1 356 ? 114.080 20.636 -1.523 1.00 16.15 356 ALA C N 1
ATOM 9186 C CA . ALA C 1 356 ? 114.820 21.840 -1.102 1.00 15.60 356 ALA C CA 1
ATOM 9187 C C . ALA C 1 356 ? 115.525 21.697 0.254 1.00 15.23 356 ALA C C 1
ATOM 9188 O O . ALA C 1 356 ? 116.638 22.191 0.451 1.00 13.43 356 ALA C O 1
ATOM 9190 N N . LEU C 1 357 ? 114.874 20.993 1.170 1.00 14.85 357 LEU C N 1
ATOM 9191 C CA . LEU C 1 357 ? 115.397 20.753 2.500 1.00 14.91 357 LEU C CA 1
ATOM 9192 C C . LEU C 1 357 ? 116.650 19.853 2.488 1.00 14.97 357 LEU C C 1
ATOM 9193 O O . LEU C 1 357 ? 117.422 19.829 3.432 1.00 14.17 357 LEU C O 1
ATOM 9198 N N . ARG C 1 358 ? 116.872 19.141 1.391 1.00 15.13 358 ARG C N 1
ATOM 9199 C CA . ARG C 1 358 ? 118.094 18.365 1.238 1.00 15.41 358 ARG C CA 1
ATOM 9200 C C . ARG C 1 358 ? 119.292 19.190 0.769 1.00 15.14 358 ARG C C 1
ATOM 9201 O O . ARG C 1 358 ? 120.366 18.651 0.621 1.00 14.71 358 ARG C O 1
ATOM 9209 N N . GLY C 1 359 ? 119.099 20.478 0.495 1.00 15.08 359 GLY C N 1
ATOM 9210 C CA . GLY C 1 359 ? 120.197 21.370 0.155 1.00 15.01 359 GLY C CA 1
ATOM 9211 C C . GLY C 1 359 ? 120.114 21.845 -1.282 1.00 15.15 359 GLY C C 1
ATOM 9212 O O . GLY C 1 359 ? 119.446 21.238 -2.126 1.00 14.31 359 GLY C O 1
ATOM 9213 N N . TYR C 1 360 ? 120.829 22.925 -1.562 1.00 15.27 360 TYR C N 1
ATOM 9214 C CA . TYR C 1 360 ? 120.742 23.610 -2.831 1.00 15.95 360 TYR C CA 1
ATOM 9215 C C . TYR C 1 360 ? 121.209 22.725 -3.994 1.00 16.00 360 TYR C C 1
ATOM 9216 O O . TYR C 1 360 ? 120.582 22.705 -5.048 1.00 15.59 360 TYR C O 1
ATOM 9225 N N . ASP C 1 361 ? 122.303 22.004 -3.814 1.00 16.20 361 ASP C N 1
ATOM 9226 C CA . ASP C 1 361 ? 122.829 21.173 -4.909 1.00 17.30 361 ASP C CA 1
ATOM 9227 C C . ASP C 1 361 ? 121.884 20.002 -5.243 1.00 17.08 361 ASP C C 1
ATOM 9228 O O . ASP C 1 361 ? 121.667 19.698 -6.422 1.00 16.50 361 ASP C O 1
ATOM 9233 N N . TYR C 1 362 ? 121.302 19.378 -4.215 1.00 16.77 362 TYR C N 1
ATOM 9234 C CA . TYR C 1 362 ? 120.296 18.337 -4.430 1.00 17.19 362 TYR C CA 1
ATOM 9235 C C . TYR C 1 362 ? 119.090 18.888 -5.188 1.00 16.92 362 TYR C C 1
ATOM 9236 O O . TYR C 1 362 ? 118.542 18.209 -6.074 1.00 16.67 362 TYR C O 1
ATOM 9245 N N . ALA C 1 363 ? 118.666 20.107 -4.846 1.00 16.62 363 ALA C N 1
ATOM 9246 C CA . ALA C 1 363 ? 117.499 20.701 -5.486 1.00 16.65 363 ALA C CA 1
ATOM 9247 C C . ALA C 1 363 ? 117.767 21.004 -6.944 1.00 16.73 363 ALA C C 1
ATOM 9248 O O . ALA C 1 363 ? 116.910 20.752 -7.786 1.00 15.87 363 ALA C O 1
ATOM 9250 N N . GLN C 1 364 ? 118.960 21.499 -7.256 1.00 17.13 364 GLN C N 1
ATOM 9251 C CA . GLN C 1 364 ? 119.315 21.794 -8.639 1.00 17.87 364 GLN C CA 1
ATOM 9252 C C . GLN C 1 364 ? 119.285 20.511 -9.494 1.00 18.05 364 GLN C C 1
ATOM 9253 O O . GLN C 1 364 ? 118.622 20.486 -10.533 1.00 18.21 364 GLN C O 1
ATOM 9259 N N . GLN C 1 365 ? 119.952 19.446 -9.045 1.00 17.76 365 GLN C N 1
ATOM 9260 C CA . GLN C 1 365 ? 119.955 18.201 -9.811 1.00 18.20 365 GLN C CA 1
ATOM 9261 C C . GLN C 1 365 ? 118.531 17.667 -9.973 1.00 17.67 365 GLN C C 1
ATOM 9262 O O . GLN C 1 365 ? 118.150 17.233 -11.058 1.00 16.72 365 GLN C O 1
ATOM 9268 N N . TYR C 1 366 ? 117.756 17.741 -8.896 1.00 17.39 366 TYR C N 1
ATO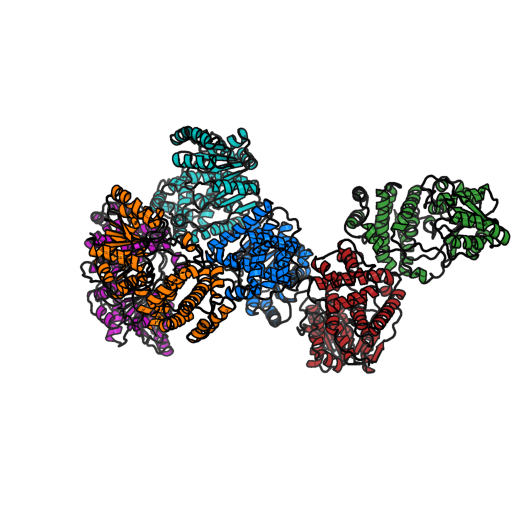M 9269 C CA . TYR C 1 366 ? 116.392 17.277 -8.902 1.00 17.14 366 TYR C CA 1
ATOM 9270 C C . TYR C 1 366 ? 115.577 17.989 -9.973 1.00 17.21 366 TYR C C 1
ATOM 9271 O O . TYR C 1 366 ? 114.854 17.346 -10.701 1.00 16.93 366 TYR C O 1
ATOM 9280 N N . LEU C 1 367 ? 115.677 19.310 -10.048 1.00 17.00 367 LEU C N 1
ATOM 9281 C CA . LEU C 1 367 ? 114.807 20.086 -10.924 1.00 17.15 367 LEU C CA 1
ATOM 9282 C C . LEU C 1 367 ? 115.115 19.814 -12.393 1.00 17.24 367 LEU C C 1
ATOM 9283 O O . LEU C 1 367 ? 114.195 19.609 -13.187 1.00 16.35 367 LEU C O 1
ATOM 9288 N N . TYR C 1 368 ? 116.401 19.782 -12.740 1.00 17.05 368 TYR C N 1
ATOM 9289 C CA . TYR C 1 368 ? 116.814 19.505 -14.113 1.00 17.49 368 TYR C CA 1
ATOM 9290 C C . TYR C 1 368 ? 116.483 18.080 -14.528 1.00 17.34 368 TYR C C 1
ATOM 9291 O O . TYR C 1 368 ? 116.070 17.855 -15.664 1.00 16.92 368 TYR C O 1
ATOM 9300 N N . ARG C 1 369 ? 116.661 17.131 -13.612 1.00 17.05 369 ARG C N 1
ATOM 9301 C CA . ARG C 1 369 ? 116.346 15.737 -13.906 1.00 17.27 369 ARG C CA 1
ATOM 9302 C C . ARG C 1 369 ? 114.832 15.480 -13.921 1.00 16.60 369 ARG C C 1
ATOM 9303 O O . ARG C 1 369 ? 114.374 14.607 -14.644 1.00 15.92 369 ARG C O 1
ATOM 9311 N N . MET C 1 370 ? 114.080 16.237 -13.122 1.00 16.29 370 MET C N 1
ATOM 9312 C CA . MET C 1 370 ? 112.611 16.230 -13.152 1.00 16.28 370 MET C CA 1
ATOM 9313 C C . MET C 1 370 ? 112.128 16.549 -14.566 1.00 16.25 370 MET C C 1
ATOM 9314 O O . MET C 1 370 ? 111.285 15.842 -15.109 1.00 16.82 370 MET C O 1
ATOM 9319 N N . LEU C 1 371 ? 112.663 17.600 -15.170 1.00 15.38 371 LEU C N 1
ATOM 9320 C CA . LEU C 1 371 ? 112.295 17.921 -16.542 1.00 15.98 371 LEU C CA 1
ATOM 9321 C C . LEU C 1 371 ? 112.691 16.805 -17.506 1.00 15.74 371 LEU C C 1
ATOM 9322 O O . LEU C 1 371 ? 111.931 16.483 -18.420 1.00 15.84 371 LEU C O 1
ATOM 9327 N N . GLY C 1 372 ? 113.856 16.200 -17.294 1.00 15.70 372 GLY C N 1
ATOM 9328 C CA . GLY C 1 372 ? 114.308 15.083 -18.112 1.00 15.73 372 GLY C CA 1
ATOM 9329 C C . GLY C 1 372 ? 113.368 13.883 -18.037 1.00 16.21 372 GLY C C 1
ATOM 9330 O O . GLY C 1 372 ? 113.045 13.257 -19.063 1.00 15.86 372 GLY C O 1
ATOM 9331 N N . ARG C 1 373 ? 112.920 13.574 -16.825 1.00 16.11 373 ARG C N 1
ATOM 9332 C CA . ARG C 1 373 ? 111.944 12.509 -16.593 1.00 16.71 373 ARG C CA 1
ATOM 9333 C C . ARG C 1 373 ? 110.584 12.816 -17.250 1.00 16.39 373 ARG C C 1
ATOM 9334 O O . ARG C 1 373 ? 109.976 11.935 -17.849 1.00 15.92 373 ARG C O 1
ATOM 9342 N N . TYR C 1 374 ? 110.127 14.060 -17.152 1.00 16.07 374 TYR C N 1
ATOM 9343 C CA . TYR C 1 374 ? 108.880 14.472 -17.777 1.00 16.53 374 TYR C CA 1
ATOM 9344 C C . TYR C 1 374 ? 108.951 14.348 -19.306 1.00 16.89 374 TYR C C 1
ATOM 9345 O O . TYR C 1 374 ? 108.047 13.802 -19.928 1.00 16.57 374 TYR C O 1
ATOM 9354 N N . ARG C 1 375 ? 110.049 14.806 -19.903 1.00 17.12 375 ARG C N 1
ATOM 9355 C CA . ARG C 1 375 ? 110.229 14.708 -21.353 1.00 17.34 375 ARG C CA 1
ATOM 9356 C C . ARG C 1 375 ? 110.247 13.280 -21.839 1.00 17.29 375 ARG C C 1
ATOM 9357 O O . ARG C 1 375 ? 109.657 12.944 -22.861 1.00 16.61 375 ARG C O 1
ATOM 9365 N N . TYR C 1 376 ? 111.006 12.458 -21.135 1.00 17.57 376 TYR C N 1
ATOM 9366 C CA . TYR C 1 376 ? 111.170 11.055 -21.480 1.00 18.24 376 TYR C CA 1
ATOM 9367 C C . TYR C 1 376 ? 109.808 10.339 -21.441 1.00 19.06 376 TYR C C 1
ATOM 9368 O O . TYR C 1 376 ? 109.433 9.653 -22.387 1.00 18.17 376 TYR C O 1
ATOM 9377 N N . GLN C 1 377 ? 109.079 10.532 -20.344 1.00 20.14 377 GLN C N 1
ATOM 9378 C CA . GLN C 1 377 ? 107.758 9.932 -20.160 1.00 21.83 377 GLN C CA 1
ATOM 9379 C C . GLN C 1 377 ? 106.790 10.410 -21.234 1.00 21.68 377 GLN C C 1
ATOM 9380 O O . GLN C 1 377 ? 106.046 9.620 -21.795 1.00 21.87 377 GLN C O 1
ATOM 9386 N N . ALA C 1 378 ? 106.831 11.699 -21.533 1.00 22.11 378 ALA C N 1
ATOM 9387 C CA . ALA C 1 378 ? 105.946 12.288 -22.537 1.00 22.73 378 ALA C CA 1
ATOM 9388 C C . ALA C 1 378 ? 106.215 11.736 -23.929 1.00 23.50 378 ALA C C 1
ATOM 9389 O O . ALA C 1 378 ? 105.282 11.516 -24.692 1.00 23.44 378 ALA C O 1
ATOM 9391 N N . ALA C 1 379 ? 107.483 11.520 -24.254 1.00 24.64 379 ALA C N 1
ATOM 9392 C CA . ALA C 1 379 ? 107.874 11.010 -25.564 1.00 26.45 379 ALA C CA 1
ATOM 9393 C C . ALA C 1 379 ? 107.532 9.524 -25.721 1.00 28.19 379 ALA C C 1
ATOM 9394 O O . ALA C 1 379 ? 107.308 9.052 -26.832 1.00 28.21 379 ALA C O 1
ATOM 9396 N N . LEU C 1 380 ? 107.482 8.810 -24.600 1.00 30.81 380 LEU C N 1
ATOM 9397 C CA . LEU C 1 380 ? 107.143 7.382 -24.566 1.00 33.22 380 LEU C CA 1
ATOM 9398 C C . LEU C 1 380 ? 105.647 7.127 -24.734 1.00 35.11 380 LEU C C 1
ATOM 9399 O O . LEU C 1 380 ? 105.252 6.049 -25.178 1.00 35.70 380 LEU C O 1
ATOM 9404 N N . GLU C 1 381 ? 104.827 8.105 -24.351 1.00 37.33 381 GLU C N 1
ATOM 9405 C CA . GLU C 1 381 ? 103.367 7.974 -24.368 1.00 38.90 381 GLU C CA 1
ATOM 9406 C C . GLU C 1 381 ? 102.840 8.189 -25.791 1.00 39.72 381 GLU C C 1
ATOM 9407 O O . GLU C 1 381 ? 102.043 7.380 -26.297 1.00 40.52 381 GLU C O 1
ATOM 9413 N N . ASN C 1 382 ? 103.217 9.156 -26.475 1.00 40.40 382 ASN C N 1
ATOM 9414 N N . SER D 1 2 ? 139.350 -5.209 28.286 1.00 17.63 2 SER D N 1
ATOM 9415 C CA . SER D 1 2 ? 138.163 -4.329 28.471 1.00 17.52 2 SER D CA 1
ATOM 9416 C C . SER D 1 2 ? 136.857 -5.092 28.287 1.00 16.79 2 SER D C 1
ATOM 9417 O O . SER D 1 2 ? 136.830 -6.149 27.666 1.00 17.11 2 SER D O 1
ATOM 9420 N N . LEU D 1 3 ? 135.783 -4.545 28.851 1.00 16.02 3 LEU D N 1
ATOM 9421 C CA . LEU D 1 3 ? 134.423 -5.046 28.665 1.00 15.63 3 LEU D CA 1
ATOM 9422 C C . LEU D 1 3 ? 133.712 -4.169 27.647 1.00 15.49 3 LEU D C 1
ATOM 9423 O O . LEU D 1 3 ? 133.768 -2.950 27.756 1.00 15.23 3 LEU D O 1
ATOM 9428 N N . VAL D 1 4 ? 133.064 -4.782 26.660 1.00 14.90 4 VAL D N 1
ATOM 9429 C CA . VAL D 1 4 ? 132.258 -4.060 25.682 1.00 14.59 4 VAL D CA 1
ATOM 9430 C C . VAL D 1 4 ? 130.817 -4.484 25.894 1.00 14.63 4 VAL D C 1
ATOM 9431 O O . VAL D 1 4 ? 130.514 -5.681 25.929 1.00 14.33 4 VAL D O 1
ATOM 9435 N N . VAL D 1 5 ? 129.939 -3.496 26.029 1.00 14.35 5 VAL D N 1
ATOM 9436 C CA . VAL D 1 5 ? 128.541 -3.722 26.369 1.00 14.58 5 VAL D CA 1
ATOM 9437 C C . VAL D 1 5 ? 127.640 -3.244 25.244 1.00 14.97 5 VAL D C 1
ATOM 9438 O O . VAL D 1 5 ? 127.779 -2.114 24.769 1.00 14.43 5 VAL D O 1
ATOM 9442 N N . PHE D 1 6 ? 126.718 -4.114 24.833 1.00 15.17 6 PHE D N 1
ATOM 9443 C CA . PHE D 1 6 ? 125.658 -3.757 23.912 1.00 15.81 6 PHE D CA 1
ATOM 9444 C C . PHE D 1 6 ? 124.315 -3.894 24.634 1.00 16.27 6 PHE D C 1
ATOM 9445 O O . PHE D 1 6 ? 123.811 -5.002 24.816 1.00 15.51 6 PHE D O 1
ATOM 9453 N N . PRO D 1 7 ? 123.733 -2.777 25.056 1.00 17.02 7 PRO D N 1
ATOM 9454 C CA . PRO D 1 7 ? 122.351 -2.802 25.529 1.00 17.43 7 PRO D CA 1
ATOM 9455 C C . PRO D 1 7 ? 121.441 -2.983 24.319 1.00 17.72 7 PRO D C 1
ATOM 9456 O O . PRO D 1 7 ? 121.690 -2.376 23.268 1.00 17.65 7 PRO D O 1
ATOM 9460 N N . PHE D 1 8 ? 120.433 -3.835 24.449 1.00 17.49 8 PHE D N 1
ATOM 9461 C CA . PHE D 1 8 ? 119.492 -4.058 23.370 1.00 17.93 8 PHE D CA 1
ATOM 9462 C C . PHE D 1 8 ? 118.069 -4.249 23.891 1.00 18.72 8 PHE D C 1
ATOM 9463 O O . PHE D 1 8 ? 117.850 -4.617 25.051 1.00 18.45 8 PHE D O 1
ATOM 9471 N N . LYS D 1 9 ? 117.117 -3.957 23.013 1.00 19.25 9 LYS D N 1
ATOM 9472 C CA . LYS D 1 9 ? 115.704 -4.164 23.258 1.00 19.92 9 LYS D CA 1
ATOM 9473 C C . LYS D 1 9 ? 115.174 -5.033 22.118 1.00 20.21 9 LYS D C 1
ATOM 9474 O O . LYS D 1 9 ? 115.247 -6.253 22.210 1.00 20.01 9 LYS D O 1
ATOM 9480 N N . HIS D 1 10 ? 114.713 -4.432 21.023 1.00 20.97 10 HIS D N 1
ATOM 9481 C CA . HIS D 1 10 ? 114.140 -5.194 19.907 1.00 22.07 10 HIS D CA 1
ATOM 9482 C C . HIS D 1 10 ? 114.875 -5.016 18.570 1.00 22.19 10 HIS D C 1
ATOM 9483 O O . HIS D 1 10 ? 114.334 -5.342 17.522 1.00 22.34 10 HIS D O 1
ATOM 9490 N N . GLU D 1 11 ? 116.111 -4.535 18.614 1.00 22.69 11 GLU D N 1
ATOM 9491 C CA . GLU D 1 11 ? 116.906 -4.324 17.401 1.00 22.80 11 GLU D CA 1
ATOM 9492 C C . GLU D 1 11 ? 117.118 -5.660 16.699 1.00 22.50 11 GLU D C 1
ATOM 9493 O O . GLU D 1 11 ? 117.009 -6.715 17.319 1.00 22.77 11 GLU D O 1
ATOM 9499 N N . HIS D 1 12 ? 117.382 -5.621 15.398 1.00 22.56 12 HIS D N 1
ATOM 9500 C CA . HIS D 1 12 ? 117.500 -6.848 14.612 1.00 22.38 12 HIS D CA 1
ATOM 9501 C C . HIS D 1 12 ? 118.715 -7.631 15.116 1.00 21.52 12 HIS D C 1
ATOM 9502 O O . HIS D 1 12 ? 119.792 -7.053 15.260 1.00 21.53 12 HIS D O 1
ATOM 9509 N N . PRO D 1 13 ? 118.546 -8.914 15.428 1.00 20.81 13 PRO D N 1
ATOM 9510 C CA . PRO D 1 13 ? 119.636 -9.698 16.024 1.00 20.76 13 PRO D CA 1
ATOM 9511 C C . PRO D 1 13 ? 120.857 -9.899 15.119 1.00 20.76 13 PRO D C 1
ATOM 9512 O O . PRO D 1 13 ? 121.957 -9.992 15.648 1.00 20.12 13 PRO D O 1
ATOM 9516 N N . GLU D 1 14 ? 120.673 -9.948 13.804 1.00 20.95 14 GLU D N 1
ATOM 9517 C CA . GLU D 1 14 ? 121.789 -10.186 12.883 1.00 21.62 14 GLU D CA 1
ATOM 9518 C C . GLU D 1 14 ? 122.811 -9.048 12.892 1.00 20.80 14 GLU D C 1
ATOM 9519 O O . GLU D 1 14 ? 124.008 -9.297 12.868 1.00 20.16 14 GLU D O 1
ATOM 9525 N N . VAL D 1 15 ? 122.341 -7.806 12.937 1.00 20.64 15 VAL D N 1
ATOM 9526 C CA . VAL D 1 15 ? 123.252 -6.660 13.030 1.00 20.47 15 VAL D CA 1
ATOM 9527 C C . VAL D 1 15 ? 123.930 -6.620 14.400 1.00 19.81 15 VAL D C 1
ATOM 9528 O O . VAL D 1 15 ? 125.116 -6.306 14.504 1.00 19.44 15 VAL D O 1
ATOM 9532 N N . LEU D 1 16 ? 123.176 -6.937 15.448 1.00 19.12 16 LEU D N 1
ATOM 9533 C CA . LEU D 1 16 ? 123.730 -6.985 16.800 1.00 18.52 16 LEU D CA 1
ATOM 9534 C C . LEU D 1 16 ? 124.835 -8.042 16.903 1.00 17.92 16 LEU D C 1
ATOM 9535 O O . LEU D 1 16 ? 125.920 -7.766 17.405 1.00 17.16 16 LEU D O 1
ATOM 9540 N N . LEU D 1 17 ? 124.560 -9.237 16.397 1.00 17.53 17 LEU D N 1
ATOM 9541 C CA . LEU D 1 17 ? 125.496 -10.347 16.502 1.00 17.46 17 LEU D CA 1
ATOM 9542 C C . LEU D 1 17 ? 126.761 -10.119 15.675 1.00 17.49 17 LEU D C 1
ATOM 9543 O O . LEU D 1 17 ? 127.829 -10.579 16.050 1.00 16.94 17 LEU D O 1
ATOM 9548 N N . HIS D 1 18 ? 126.628 -9.411 14.557 1.00 17.67 18 HIS D N 1
ATOM 9549 C CA . HIS D 1 18 ? 127.779 -8.968 13.779 1.00 18.09 18 HIS D CA 1
ATOM 9550 C C . HIS D 1 18 ? 128.657 -8.036 14.615 1.00 17.56 18 HIS D C 1
ATOM 9551 O O . HIS D 1 18 ? 129.871 -8.191 14.657 1.00 17.35 18 HIS D O 1
ATOM 9558 N N . ASN D 1 19 ? 128.032 -7.085 15.294 1.00 17.30 19 ASN D N 1
ATOM 9559 C CA . ASN D 1 19 ? 128.767 -6.140 16.142 1.00 17.34 19 ASN D CA 1
ATOM 9560 C C . ASN D 1 19 ? 129.433 -6.806 17.348 1.00 17.03 19 ASN D C 1
ATOM 9561 O O . ASN D 1 19 ? 130.572 -6.500 17.667 1.00 17.23 19 ASN D O 1
ATOM 9566 N N . VAL D 1 20 ? 128.724 -7.723 17.996 1.00 16.86 20 VAL D N 1
ATOM 9567 C CA . VAL D 1 20 ? 129.275 -8.525 19.087 1.00 16.60 20 VAL D CA 1
ATOM 9568 C C . VAL D 1 20 ? 130.515 -9.292 18.617 1.00 16.60 20 VAL D C 1
ATOM 9569 O O . VAL D 1 20 ? 131.500 -9.386 19.345 1.00 16.00 20 VAL D O 1
ATOM 9573 N N . ARG D 1 21 ? 130.454 -9.838 17.405 1.00 16.67 21 ARG D N 1
ATOM 9574 C CA . ARG D 1 21 ? 131.563 -10.603 16.840 1.00 17.01 21 ARG D CA 1
ATOM 9575 C C . ARG D 1 21 ? 132.770 -9.694 16.571 1.00 16.70 21 ARG D C 1
ATOM 9576 O O . ARG D 1 21 ? 133.904 -10.084 16.811 1.00 15.93 21 ARG D O 1
ATOM 9584 N N . VAL D 1 22 ? 132.513 -8.482 16.084 1.00 16.54 22 VAL D N 1
ATOM 9585 C CA . VAL D 1 22 ? 133.572 -7.485 15.893 1.00 16.54 22 VAL D CA 1
ATOM 9586 C C . VAL D 1 22 ? 134.246 -7.162 17.230 1.00 16.08 22 VAL D C 1
ATOM 9587 O O . VAL D 1 22 ? 135.465 -7.155 17.317 1.00 16.31 22 VAL D O 1
ATOM 9591 N N . ALA D 1 23 ? 133.459 -6.933 18.276 1.00 15.59 23 ALA D N 1
ATOM 9592 C CA . ALA D 1 23 ? 134.022 -6.589 19.584 1.00 15.52 23 ALA D CA 1
ATOM 9593 C C . ALA D 1 23 ? 134.815 -7.752 20.158 1.00 15.52 23 ALA D C 1
ATOM 9594 O O . ALA D 1 23 ? 135.912 -7.562 20.680 1.00 15.57 23 ALA D O 1
ATOM 9596 N N . ALA D 1 24 ? 134.260 -8.956 20.038 1.00 15.28 24 ALA D N 1
ATOM 9597 C CA . ALA D 1 24 ? 134.864 -10.155 20.609 1.00 15.19 24 ALA D CA 1
ATOM 9598 C C . ALA D 1 24 ? 136.211 -10.489 19.963 1.00 15.05 24 ALA D C 1
ATOM 9599 O O . ALA D 1 24 ? 137.101 -11.018 20.627 1.00 15.14 24 ALA D O 1
ATOM 9601 N N . ALA D 1 25 ? 136.359 -10.173 18.680 1.00 15.13 25 ALA D N 1
ATOM 9602 C CA . ALA D 1 25 ? 137.577 -10.499 17.928 1.00 15.34 25 ALA D CA 1
ATOM 9603 C C . ALA D 1 25 ? 138.683 -9.457 18.122 1.00 15.40 25 ALA D C 1
ATOM 9604 O O . ALA D 1 25 ? 139.816 -9.679 17.714 1.00 15.40 25 ALA D O 1
ATOM 9606 N N . HIS D 1 26 ? 138.352 -8.324 18.737 1.00 15.88 26 HIS D N 1
ATOM 9607 C CA . HIS D 1 26 ? 139.325 -7.246 18.954 1.00 16.04 26 HIS D CA 1
ATOM 9608 C C . HIS D 1 26 ? 140.322 -7.648 20.046 1.00 16.33 26 HIS D C 1
ATOM 9609 O O . HIS D 1 26 ? 139.906 -8.089 21.119 1.00 15.76 26 HIS D O 1
ATOM 9616 N N . PRO D 1 27 ? 141.625 -7.485 19.793 1.00 16.78 27 PRO D N 1
ATOM 9617 C CA . PRO D 1 27 ? 142.656 -7.917 20.755 1.00 16.99 27 PRO D CA 1
ATOM 9618 C C . PRO D 1 27 ? 142.603 -7.249 22.136 1.00 17.03 27 PRO D C 1
ATOM 9619 O O . PRO D 1 27 ? 143.090 -7.832 23.099 1.00 16.60 27 PRO D O 1
ATOM 9623 N N . ARG D 1 28 ? 142.011 -6.064 22.241 1.00 17.39 28 ARG D N 1
ATOM 9624 C CA . ARG D 1 28 ? 141.954 -5.352 23.523 1.00 17.83 28 ARG D CA 1
ATOM 9625 C C . ARG D 1 28 ? 140.677 -5.614 24.337 1.00 17.48 28 ARG D C 1
ATOM 9626 O O . ARG D 1 28 ? 140.550 -5.165 25.475 1.00 17.33 28 ARG D O 1
ATOM 9634 N N . VAL D 1 29 ? 139.753 -6.370 23.754 1.00 17.32 29 VAL D N 1
ATOM 9635 C CA . VAL D 1 29 ? 138.484 -6.700 24.391 1.00 16.99 29 VAL D CA 1
ATOM 9636 C C . VAL D 1 29 ? 138.577 -8.099 25.009 1.00 17.09 29 VAL D C 1
ATOM 9637 O O . VAL D 1 29 ? 138.852 -9.078 24.306 1.00 16.32 29 VAL D O 1
ATOM 9641 N N . HIS D 1 30 ? 138.361 -8.177 26.324 1.00 17.24 30 HIS D N 1
ATOM 9642 C CA . HIS D 1 30 ? 138.448 -9.435 27.070 1.00 17.78 30 HIS D CA 1
ATOM 9643 C C . HIS D 1 30 ? 137.090 -10.035 27.449 1.00 17.03 30 HIS D C 1
ATOM 9644 O O . HIS D 1 30 ? 137.035 -11.144 27.959 1.00 16.04 30 HIS D O 1
ATOM 9651 N N . GLU D 1 31 ? 136.006 -9.294 27.212 1.00 16.38 31 GLU D N 1
ATOM 9652 C CA . GLU D 1 31 ? 134.645 -9.782 27.453 1.00 16.19 31 GLU D CA 1
ATOM 9653 C C . GLU D 1 31 ? 133.614 -8.892 26.750 1.00 15.93 31 GLU D C 1
ATOM 9654 O O . GLU D 1 31 ? 133.764 -7.665 26.701 1.00 14.92 31 GLU D O 1
ATOM 9660 N N . VAL D 1 32 ? 132.572 -9.518 26.208 1.00 15.75 32 VAL D N 1
ATOM 9661 C CA . VAL D 1 32 ? 131.424 -8.798 25.673 1.00 15.81 32 VAL D CA 1
ATOM 9662 C C . VAL D 1 32 ? 130.189 -9.162 26.491 1.00 16.39 32 VAL D C 1
ATOM 9663 O O . VAL D 1 32 ? 129.948 -10.332 26.783 1.00 16.29 32 VAL D O 1
ATOM 9667 N N . LEU D 1 33 ? 129.425 -8.143 26.870 1.00 16.80 33 LEU D N 1
ATOM 9668 C CA . LEU D 1 33 ? 128.181 -8.303 27.600 1.00 17.25 33 LEU D CA 1
ATOM 9669 C C . LEU D 1 33 ? 127.041 -7.676 26.801 1.00 17.32 33 LEU D C 1
ATOM 9670 O O . LEU D 1 33 ? 127.113 -6.508 26.421 1.00 16.92 33 LEU D O 1
ATOM 9675 N N . CYS D 1 34 ? 126.002 -8.456 26.531 1.00 17.37 34 CYS D N 1
ATOM 9676 C CA . CYS D 1 34 ? 124.778 -7.931 25.957 1.00 18.28 34 CYS D CA 1
ATOM 9677 C C . CYS D 1 34 ? 123.736 -7.885 27.065 1.00 18.35 34 CYS D C 1
ATOM 9678 O O . CYS D 1 34 ? 123.465 -8.898 27.690 1.00 17.60 34 CYS D O 1
ATOM 9681 N N . ILE D 1 35 ? 123.201 -6.699 27.340 1.00 18.48 35 ILE D N 1
ATOM 9682 C CA . ILE D 1 35 ? 122.158 -6.533 28.344 1.00 19.04 35 ILE D CA 1
ATOM 9683 C C . ILE D 1 35 ? 120.829 -6.301 27.644 1.00 18.75 35 ILE D C 1
ATOM 9684 O O . ILE D 1 35 ? 120.640 -5.271 27.005 1.00 18.46 35 ILE D O 1
ATOM 9689 N N . GLY D 1 36 ? 119.911 -7.249 27.779 1.00 18.81 36 GLY D N 1
ATOM 9690 C CA . GLY D 1 36 ? 118.620 -7.176 27.125 1.00 19.24 36 GLY D CA 1
ATOM 9691 C C . GLY D 1 36 ? 117.493 -6.609 27.976 1.00 19.47 36 GLY D C 1
ATOM 9692 O O . GLY D 1 36 ? 117.469 -6.753 29.195 1.00 20.16 36 GLY D O 1
ATOM 9693 N N . TYR D 1 37 ? 116.523 -6.011 27.300 1.00 19.37 37 TYR D N 1
ATOM 9694 C CA . TYR D 1 37 ? 115.334 -5.442 27.918 1.00 19.20 37 TYR D CA 1
ATOM 9695 C C . TYR D 1 37 ? 114.466 -6.525 28.552 1.00 19.09 37 TYR D C 1
ATOM 9696 O O . TYR D 1 37 ? 114.021 -6.398 29.691 1.00 18.21 37 TYR D O 1
ATOM 9705 N N . GLU D 1 38 ? 114.234 -7.589 27.792 1.00 19.37 38 GLU D N 1
ATOM 9706 C CA . GLU D 1 38 ? 113.394 -8.702 28.217 1.00 19.43 38 GLU D CA 1
ATOM 9707 C C . GLU D 1 38 ? 113.686 -9.929 27.364 1.00 19.91 38 GLU D C 1
ATOM 9708 O O . GLU D 1 38 ? 114.341 -9.828 26.336 1.00 19.43 38 GLU D O 1
ATOM 9714 N N . ARG D 1 39 ? 113.154 -11.076 27.771 1.00 20.46 39 ARG D N 1
ATOM 9715 C CA . ARG D 1 39 ? 113.304 -12.310 27.005 1.00 20.99 39 ARG D CA 1
ATOM 9716 C C . ARG D 1 39 ? 112.399 -12.351 25.755 1.00 20.98 39 ARG D C 1
ATOM 9717 O O . ARG D 1 39 ? 111.464 -13.134 25.680 1.00 21.09 39 ARG D O 1
ATOM 9725 N N . ASP D 1 40 ? 112.703 -11.505 24.773 1.00 21.43 40 ASP D N 1
ATOM 9726 C CA . ASP D 1 40 ? 111.988 -11.483 23.501 1.00 21.75 40 ASP D CA 1
ATOM 9727 C C . ASP D 1 40 ? 112.742 -12.325 22.458 1.00 22.30 40 ASP D C 1
ATOM 9728 O O . ASP D 1 40 ? 113.607 -13.138 22.814 1.00 22.06 40 ASP D O 1
ATOM 9733 N N . GLN D 1 41 ? 112.403 -12.137 21.182 1.00 22.73 41 GLN D N 1
ATOM 9734 C CA . GLN D 1 41 ? 113.030 -12.875 20.084 1.00 23.26 41 GLN D CA 1
ATOM 9735 C C . GLN D 1 41 ? 114.488 -12.465 19.872 1.00 22.56 41 GLN D C 1
ATOM 9736 O O . GLN D 1 41 ? 115.318 -13.303 19.541 1.00 22.59 41 GLN D O 1
ATOM 9742 N N . THR D 1 42 ? 114.789 -11.182 20.037 1.00 22.25 42 THR D N 1
ATOM 9743 C CA . THR D 1 42 ? 116.166 -10.711 19.970 1.00 22.06 42 THR D CA 1
ATOM 9744 C C . THR D 1 42 ? 117.022 -11.386 21.051 1.00 21.71 42 THR D C 1
ATOM 9745 O O . THR D 1 42 ? 118.085 -11.930 20.751 1.00 21.67 42 THR D O 1
ATOM 9749 N N . TYR D 1 43 ? 116.534 -11.380 22.292 1.00 21.01 43 TYR D N 1
ATOM 9750 C CA . TYR D 1 43 ? 117.239 -11.998 23.413 1.00 20.23 43 TYR D CA 1
ATOM 9751 C C . TYR D 1 43 ? 117.577 -13.454 23.159 1.00 19.99 43 TYR D C 1
ATOM 9752 O O . TYR D 1 43 ? 118.701 -13.871 23.406 1.00 19.64 43 TYR D O 1
ATOM 9761 N N . GLU D 1 44 ? 116.607 -14.229 22.680 1.00 19.94 44 GLU D N 1
ATOM 9762 C CA . GLU D 1 44 ? 116.803 -15.668 22.520 1.00 20.04 44 GLU D CA 1
ATOM 9763 C C . GLU D 1 44 ? 117.817 -15.952 21.411 1.00 19.13 44 GLU D C 1
ATOM 9764 O O . GLU D 1 44 ? 118.618 -16.854 21.531 1.00 18.12 44 GLU D O 1
ATOM 9770 N N . ALA D 1 45 ? 117.776 -15.164 20.342 1.00 19.01 45 ALA D N 1
ATOM 9771 C CA . ALA D 1 45 ? 118.747 -15.272 19.254 1.00 19.10 45 ALA D CA 1
ATOM 9772 C C . ALA D 1 45 ? 120.178 -14.974 19.729 1.00 18.96 45 ALA D C 1
ATOM 9773 O O . ALA D 1 45 ? 121.128 -15.619 19.287 1.00 18.71 45 ALA D O 1
ATOM 9775 N N . VAL D 1 46 ? 120.317 -14.017 20.639 1.00 18.98 46 VAL D N 1
ATOM 9776 C CA . VAL D 1 46 ? 121.626 -13.618 21.158 1.00 19.36 46 VAL D CA 1
ATOM 9777 C C . VAL D 1 46 ? 122.176 -14.666 22.133 1.00 19.45 46 VAL D C 1
ATOM 9778 O O . VAL D 1 46 ? 123.342 -15.057 22.043 1.00 18.66 46 VAL D O 1
ATOM 9782 N N . GLU D 1 47 ? 121.319 -15.138 23.039 1.00 19.75 47 GLU D N 1
ATOM 9783 C CA . GLU D 1 47 ? 121.673 -16.185 24.005 1.00 20.10 47 GLU D CA 1
ATOM 9784 C C . GLU D 1 47 ? 122.145 -17.461 23.284 1.00 19.93 47 GLU D C 1
ATOM 9785 O O . GLU D 1 47 ? 123.096 -18.121 23.700 1.00 19.95 47 GLU D O 1
ATOM 9791 N N . ARG D 1 48 ? 121.472 -17.757 22.180 1.00 19.79 48 ARG D N 1
ATOM 9792 C CA . ARG D 1 48 ? 121.717 -18.927 21.342 1.00 20.18 48 ARG D CA 1
ATOM 9793 C C . ARG D 1 48 ? 123.035 -18.821 20.559 1.00 19.61 48 ARG D C 1
ATOM 9794 O O . ARG D 1 48 ? 123.758 -19.797 20.421 1.00 19.22 48 ARG D O 1
ATOM 9802 N N . ALA D 1 49 ? 123.341 -17.627 20.062 1.00 19.24 49 ALA D N 1
ATOM 9803 C CA . ALA D 1 49 ? 124.517 -17.403 19.218 1.00 19.27 49 ALA D CA 1
ATOM 9804 C C . ALA D 1 49 ? 125.807 -17.185 20.015 1.00 19.23 49 ALA D C 1
ATOM 9805 O O . ALA D 1 49 ? 126.895 -17.412 19.492 1.00 19.09 49 ALA D O 1
ATOM 9807 N N . ALA D 1 50 ? 125.675 -16.756 21.270 1.00 19.08 50 ALA D N 1
ATOM 9808 C CA . ALA D 1 50 ? 126.814 -16.309 22.065 1.00 19.06 50 ALA D CA 1
ATOM 9809 C C . ALA D 1 50 ? 127.882 -17.382 22.299 1.00 18.80 50 ALA D C 1
ATOM 9810 O O . ALA D 1 50 ? 129.058 -17.088 22.152 1.00 18.99 50 ALA D O 1
ATOM 9812 N N . PRO D 1 51 ? 127.502 -18.604 22.676 1.00 18.62 51 PRO D N 1
ATOM 9813 C CA . PRO D 1 51 ? 128.485 -19.690 22.846 1.00 18.26 51 PRO D CA 1
ATOM 9814 C C . PRO D 1 51 ? 129.439 -19.886 21.656 1.00 18.10 51 PRO D C 1
ATOM 9815 O O . PRO D 1 51 ? 130.635 -20.072 21.872 1.00 17.71 51 PRO D O 1
ATOM 9819 N N . GLU D 1 52 ? 128.914 -19.849 20.435 1.00 17.89 52 GLU D N 1
ATOM 9820 C CA . GLU D 1 52 ? 129.728 -20.021 19.233 1.00 18.02 52 GLU D CA 1
ATOM 9821 C C . GLU D 1 52 ? 130.678 -18.832 19.032 1.00 17.71 52 GLU D C 1
ATOM 9822 O O . GLU D 1 52 ? 131.804 -19.016 18.578 1.00 17.19 52 GLU D O 1
ATOM 9828 N N . ILE D 1 53 ? 130.225 -17.622 19.360 1.00 17.43 53 ILE D N 1
ATOM 9829 C CA . ILE D 1 53 ? 131.075 -16.439 19.225 1.00 17.60 53 ILE D CA 1
ATOM 9830 C C . ILE D 1 53 ? 132.237 -16.506 20.212 1.00 17.77 53 ILE D C 1
ATOM 9831 O O . ILE D 1 53 ? 133.361 -16.175 19.851 1.00 17.85 53 ILE D O 1
ATOM 9836 N N . SER D 1 54 ? 131.968 -16.966 21.434 1.00 18.10 54 SER D N 1
ATOM 9837 C CA . SER D 1 54 ? 132.993 -17.086 22.472 1.00 18.49 54 SER D CA 1
ATOM 9838 C C . SER D 1 54 ? 134.057 -18.116 22.108 1.00 19.04 54 SER D C 1
ATOM 9839 O O . SER D 1 54 ? 135.237 -17.940 22.409 1.00 19.16 54 SER D O 1
ATOM 9842 N N . ARG D 1 55 ? 133.627 -19.192 21.463 1.00 19.39 55 ARG D N 1
ATOM 9843 C CA . ARG D 1 55 ? 134.514 -20.285 21.082 1.00 19.89 55 ARG D CA 1
ATOM 9844 C C . ARG D 1 55 ? 135.414 -19.870 19.908 1.00 19.37 55 ARG D C 1
ATOM 9845 O O . ARG D 1 55 ? 136.599 -20.191 19.892 1.00 19.56 55 ARG D O 1
ATOM 9853 N N . ALA D 1 56 ? 134.853 -19.135 18.949 1.00 18.97 56 ALA D N 1
ATOM 9854 C CA . ALA D 1 56 ? 135.574 -18.733 17.737 1.00 18.70 56 ALA D CA 1
ATOM 9855 C C . ALA D 1 56 ? 136.609 -17.626 17.985 1.00 18.49 56 ALA D C 1
ATOM 9856 O O . ALA D 1 56 ? 137.620 -17.558 17.290 1.00 18.42 56 ALA D O 1
ATOM 9858 N N . THR D 1 57 ? 136.347 -16.768 18.968 1.00 18.14 57 THR D N 1
ATOM 9859 C CA . THR D 1 57 ? 137.201 -15.616 19.260 1.00 17.77 57 THR D CA 1
ATOM 9860 C C . THR D 1 57 ? 138.073 -15.806 20.499 1.00 17.68 57 THR D C 1
ATOM 9861 O O . THR D 1 57 ? 139.081 -15.123 20.652 1.00 18.03 57 THR D O 1
ATOM 9865 N N . GLY D 1 58 ? 137.693 -16.723 21.383 1.00 17.22 58 GLY D N 1
ATOM 9866 C CA . GLY D 1 58 ? 138.367 -16.876 22.665 1.00 17.07 58 GLY D CA 1
ATOM 9867 C C . GLY D 1 58 ? 138.001 -15.804 23.683 1.00 16.99 58 GLY D C 1
ATOM 9868 O O . GLY D 1 58 ? 138.604 -15.727 24.754 1.00 16.86 58 GLY D O 1
ATOM 9869 N N . THR D 1 59 ? 137.006 -14.981 23.345 1.00 16.67 59 THR D N 1
ATOM 9870 C CA . THR D 1 59 ? 136.522 -13.922 24.213 1.00 16.42 59 THR D CA 1
ATOM 9871 C C . THR D 1 59 ? 135.118 -14.290 24.694 1.00 16.56 59 THR D C 1
ATOM 9872 O O . THR D 1 59 ? 134.222 -14.492 23.876 1.00 16.30 59 THR D O 1
ATOM 9876 N N . PRO D 1 60 ? 134.912 -14.374 26.005 1.00 16.58 60 PRO D N 1
ATOM 9877 C CA . PRO D 1 60 ? 133.597 -14.750 26.529 1.00 16.75 60 PRO D CA 1
ATOM 9878 C C . PRO D 1 60 ? 132.531 -13.705 26.202 1.00 17.05 60 PRO D C 1
ATOM 9879 O O . PRO D 1 60 ? 132.766 -12.509 26.371 1.00 16.74 60 PRO D O 1
ATOM 9883 N N . VAL D 1 61 ? 131.388 -14.176 25.716 1.00 17.27 61 VAL D N 1
ATOM 9884 C CA . VAL D 1 61 ? 130.229 -13.350 25.431 1.00 17.96 61 VAL D CA 1
ATOM 9885 C C . VAL D 1 61 ? 129.121 -13.798 26.379 1.00 18.50 61 VAL D C 1
ATOM 9886 O O . VAL D 1 61 ? 128.773 -14.973 26.406 1.00 18.10 61 VAL D O 1
ATOM 9890 N N . SER D 1 62 ? 128.601 -12.871 27.176 1.00 19.25 62 SER D N 1
ATOM 9891 C CA . SER D 1 62 ? 127.544 -13.174 28.142 1.00 20.10 62 SER D CA 1
ATOM 9892 C C . SER D 1 62 ? 126.314 -12.367 27.789 1.00 19.93 62 SER D C 1
ATOM 9893 O O . SER D 1 62 ? 126.416 -11.260 27.254 1.00 19.20 62 SER D O 1
ATOM 9896 N N . VAL D 1 63 ? 125.153 -12.934 28.089 1.00 20.03 63 VAL D N 1
ATOM 9897 C CA . VAL D 1 63 ? 123.878 -12.269 27.875 1.00 20.50 63 VAL D CA 1
ATOM 9898 C C . VAL D 1 63 ? 123.121 -12.253 29.194 1.00 20.45 63 VAL D C 1
ATOM 9899 O O . VAL D 1 63 ? 123.022 -13.283 29.863 1.00 19.86 63 VAL D O 1
ATOM 9903 N N . ARG D 1 64 ? 122.601 -11.085 29.562 1.00 20.34 64 ARG D N 1
ATOM 9904 C CA . ARG D 1 64 ? 121.842 -10.923 30.800 1.00 20.81 64 ARG D CA 1
ATOM 9905 C C . ARG D 1 64 ? 120.660 -9.990 30.606 1.00 20.18 64 ARG D C 1
ATOM 9906 O O . ARG D 1 64 ? 120.659 -9.150 29.710 1.00 19.67 64 ARG D O 1
ATOM 9914 N N . LEU D 1 65 ? 119.676 -10.132 31.485 1.00 19.56 65 LEU D N 1
ATOM 9915 C CA . LEU D 1 65 ? 118.491 -9.283 31.499 1.00 19.55 65 LEU D CA 1
ATOM 9916 C C . LEU D 1 65 ? 118.810 -8.037 32.301 1.00 19.04 65 LEU D C 1
ATOM 9917 O O . LEU D 1 65 ? 119.496 -8.118 33.316 1.00 18.60 65 LEU D O 1
ATOM 9922 N N . GLN D 1 66 ? 118.319 -6.882 31.864 1.00 18.76 66 GLN D N 1
ATOM 9923 C CA . GLN D 1 66 ? 118.474 -5.670 32.658 1.00 18.82 66 GLN D CA 1
ATOM 9924 C C . GLN D 1 66 ? 117.742 -5.822 33.992 1.00 18.55 66 GLN D C 1
ATOM 9925 O O . GLN D 1 66 ? 116.711 -6.476 34.072 1.00 18.38 66 GLN D O 1
ATOM 9931 N N . GLU D 1 67 ? 118.322 -5.262 35.043 1.00 18.47 67 GLU D N 1
ATOM 9932 C CA . GLU D 1 67 ? 117.754 -5.315 36.385 1.00 18.60 67 GLU D CA 1
ATOM 9933 C C . GLU D 1 67 ? 116.970 -4.031 36.621 1.00 18.63 67 GLU D C 1
ATOM 9934 O O . GLU D 1 67 ? 117.157 -3.048 35.901 1.00 18.25 67 GLU D O 1
ATOM 9940 N N . ARG D 1 68 ? 116.071 -4.053 37.602 1.00 18.68 68 ARG D N 1
ATOM 9941 C CA . ARG D 1 68 ? 115.294 -2.877 37.980 1.00 19.09 68 ARG D CA 1
ATOM 9942 C C . ARG D 1 68 ? 116.067 -2.167 39.078 1.00 18.86 68 ARG D C 1
ATOM 9943 O O . ARG D 1 68 ? 116.010 -2.556 40.242 1.00 18.42 68 ARG D O 1
ATOM 9951 N N . LEU D 1 69 ? 116.814 -1.138 38.691 1.00 19.14 69 LEU D N 1
ATOM 9952 C CA . LEU D 1 69 ? 117.679 -0.410 39.617 1.00 19.36 69 LEU D CA 1
ATOM 9953 C C . LEU D 1 69 ? 117.192 1.005 39.932 1.00 19.42 69 LEU D C 1
ATOM 9954 O O . LEU D 1 69 ? 117.507 1.542 40.996 1.00 19.84 69 LEU D O 1
ATOM 9959 N N . GLY D 1 70 ? 116.423 1.595 39.020 1.00 18.95 70 GLY D N 1
ATOM 9960 C CA . GLY D 1 70 ? 115.955 2.962 39.164 1.00 18.50 70 GLY D CA 1
ATOM 9961 C C . GLY D 1 70 ? 114.478 3.035 39.490 1.00 18.48 70 GLY D C 1
ATOM 9962 O O . GLY D 1 70 ? 113.856 2.009 39.810 1.00 17.99 70 GLY D O 1
ATOM 9963 N N . THR D 1 71 ? 113.920 4.241 39.404 1.00 18.12 71 THR D N 1
ATOM 9964 C CA . THR D 1 71 ? 112.560 4.528 39.876 1.00 18.80 71 THR D CA 1
ATOM 9965 C C . THR D 1 71 ? 111.664 5.212 38.852 1.00 18.31 71 THR D C 1
ATOM 9966 O O . THR D 1 71 ? 110.568 5.635 39.187 1.00 19.21 71 THR D O 1
ATOM 9970 N N . LEU D 1 72 ? 112.130 5.341 37.618 1.00 17.66 72 LEU D N 1
ATOM 9971 C CA . LEU D 1 72 ? 111.349 5.956 36.553 1.00 17.77 72 LEU D CA 1
ATOM 9972 C C . LEU D 1 72 ? 110.854 4.848 35.615 1.00 16.87 72 LEU D C 1
ATOM 9973 O O . LEU D 1 72 ? 110.780 3.712 36.021 1.00 15.34 72 LEU D O 1
ATOM 9978 N N . ARG D 1 73 ? 110.519 5.161 34.367 1.00 16.22 73 ARG D N 1
ATOM 9979 C CA . ARG D 1 73 ? 110.166 4.118 33.403 1.00 16.18 73 ARG D CA 1
ATOM 9980 C C . ARG D 1 73 ? 111.355 3.159 33.233 1.00 16.24 73 ARG D C 1
ATOM 9981 O O . ARG D 1 73 ? 112.498 3.618 33.080 1.00 15.67 73 ARG D O 1
ATOM 9989 N N . PRO D 1 74 ? 111.111 1.846 33.291 1.00 16.42 74 PRO D N 1
ATOM 9990 C CA . PRO D 1 74 ? 112.185 0.867 33.079 1.00 17.04 74 PRO D CA 1
ATOM 9991 C C . PRO D 1 74 ? 112.645 0.890 31.623 1.00 17.59 74 PRO D C 1
ATOM 9992 O O . PRO D 1 74 ? 111.938 0.424 30.738 1.00 18.21 74 PRO D O 1
ATOM 9996 N N . GLY D 1 75 ? 113.809 1.475 31.385 1.00 17.56 75 GLY D N 1
ATOM 9997 C CA . GLY D 1 75 ? 114.321 1.653 30.036 1.00 17.73 75 GLY D CA 1
ATOM 9998 C C . GLY D 1 75 ? 115.838 1.644 29.985 1.00 17.28 75 GLY D C 1
ATOM 9999 O O . GLY D 1 75 ? 116.499 0.860 30.652 1.00 16.96 75 GLY D O 1
ATOM 10000 N N . LYS D 1 76 ? 116.387 2.546 29.190 1.00 17.87 76 LYS D N 1
ATOM 10001 C CA . LYS D 1 76 ? 117.799 2.518 28.821 1.00 18.22 76 LYS D CA 1
ATOM 10002 C C . LYS D 1 76 ? 118.711 2.600 30.045 1.00 17.56 76 LYS D C 1
ATOM 10003 O O . LYS D 1 76 ? 119.730 1.913 30.113 1.00 16.88 76 LYS D O 1
ATOM 10009 N N . GLY D 1 77 ? 118.330 3.442 31.004 1.00 16.96 77 GLY D N 1
ATOM 10010 C CA . GLY D 1 77 ? 119.089 3.632 32.225 1.00 16.50 77 GLY D CA 1
ATOM 10011 C C . GLY D 1 77 ? 119.262 2.392 33.069 1.00 16.19 77 GLY D C 1
ATOM 10012 O O . GLY D 1 77 ? 120.345 2.139 33.598 1.00 16.05 77 GLY D O 1
ATOM 10013 N N . ASP D 1 78 ? 118.193 1.618 33.216 1.00 15.77 78 ASP D N 1
ATOM 10014 C CA . ASP D 1 78 ? 118.280 0.343 33.904 1.00 15.35 78 ASP D CA 1
ATOM 10015 C C . ASP D 1 78 ? 119.249 -0.596 33.194 1.00 14.89 78 ASP D C 1
ATOM 10016 O O . ASP D 1 78 ? 119.987 -1.312 33.843 1.00 14.88 78 ASP D O 1
ATOM 10021 N N . GLY D 1 79 ? 119.239 -0.587 31.863 1.00 14.74 79 GLY D N 1
ATOM 10022 C CA . GLY D 1 79 ? 120.141 -1.409 31.078 1.00 14.95 79 GLY D CA 1
ATOM 10023 C C . GLY D 1 79 ? 121.601 -1.037 31.281 1.00 15.12 79 GLY D C 1
ATOM 10024 O O . GLY D 1 79 ? 122.435 -1.893 31.581 1.00 15.12 79 GLY D O 1
ATOM 10025 N N . MET D 1 80 ? 121.904 0.247 31.130 1.00 15.45 80 MET D N 1
ATOM 10026 C CA . MET D 1 80 ? 123.272 0.742 31.287 1.00 16.33 80 MET D CA 1
ATOM 10027 C C . MET D 1 80 ? 123.805 0.597 32.729 1.00 16.16 80 MET D C 1
ATOM 10028 O O . MET D 1 80 ? 124.935 0.183 32.924 1.00 15.89 80 MET D O 1
ATOM 10033 N N . ASN D 1 81 ? 122.978 0.902 33.724 1.00 16.53 81 ASN D N 1
ATOM 10034 C CA . ASN D 1 81 ? 123.386 0.762 35.128 1.00 16.30 81 ASN D CA 1
ATOM 10035 C C . ASN D 1 81 ? 123.558 -0.700 35.551 1.00 16.33 81 ASN D C 1
ATOM 10036 O O . ASN D 1 81 ? 124.352 -0.997 36.438 1.00 16.33 81 ASN D O 1
ATOM 10041 N N . THR D 1 82 ? 122.815 -1.606 34.918 1.00 16.11 82 THR D N 1
ATOM 10042 C CA . THR D 1 82 ? 122.998 -3.038 35.131 1.00 16.14 82 THR D CA 1
ATOM 10043 C C . THR D 1 82 ? 124.368 -3.481 34.641 1.00 15.88 82 THR D C 1
ATOM 10044 O O . THR D 1 82 ? 125.024 -4.292 35.277 1.00 15.71 82 THR D O 1
ATOM 10048 N N . ALA D 1 83 ? 124.770 -2.963 33.490 1.00 16.08 83 ALA D N 1
ATOM 10049 C CA . ALA D 1 83 ? 126.084 -3.238 32.926 1.00 16.09 83 ALA D CA 1
ATOM 10050 C C . ALA D 1 83 ? 127.178 -2.694 33.835 1.00 16.26 83 ALA D C 1
ATOM 10051 O O . ALA D 1 83 ? 128.208 -3.329 34.018 1.00 15.68 83 ALA D O 1
ATOM 10053 N N . LEU D 1 84 ? 126.939 -1.514 34.396 1.00 16.82 84 LEU D N 1
ATOM 10054 C CA . LEU D 1 84 ? 127.863 -0.899 35.350 1.00 17.43 84 LEU D CA 1
ATOM 10055 C C . LEU D 1 84 ? 128.021 -1.826 36.556 1.00 17.37 84 LEU D C 1
ATOM 10056 O O . LEU D 1 84 ? 129.134 -2.056 37.016 1.00 17.46 84 LEU D O 1
ATOM 10061 N N . ARG D 1 85 ? 126.922 -2.390 37.044 1.00 17.90 85 ARG D N 1
ATOM 10062 C CA . ARG D 1 85 ? 126.985 -3.245 38.228 1.00 18.01 85 ARG D CA 1
ATOM 10063 C C . ARG D 1 85 ? 127.772 -4.515 37.941 1.00 18.06 85 ARG D C 1
ATOM 10064 O O . ARG D 1 85 ? 128.605 -4.918 38.752 1.00 17.56 85 ARG D O 1
ATOM 10072 N N . TYR D 1 86 ? 127.508 -5.139 36.793 1.00 17.92 86 TYR D N 1
ATOM 10073 C CA . TYR D 1 86 ? 128.221 -6.348 36.386 1.00 17.91 86 TYR D CA 1
ATOM 10074 C C . TYR D 1 86 ? 129.714 -6.067 36.254 1.00 17.79 86 TYR D C 1
ATOM 10075 O O . TYR D 1 86 ? 130.555 -6.844 36.706 1.00 17.46 86 TYR D O 1
ATOM 10084 N N . PHE D 1 87 ? 130.028 -4.954 35.604 1.00 17.55 87 PHE D N 1
ATOM 10085 C CA . PHE D 1 87 ? 131.405 -4.513 35.403 1.00 17.70 87 PHE D CA 1
ATOM 10086 C C . PHE D 1 87 ? 132.145 -4.380 36.744 1.00 17.80 87 PHE D C 1
ATOM 10087 O O . PHE D 1 87 ? 133.246 -4.895 36.900 1.00 17.51 87 PHE D O 1
ATOM 10095 N N . LEU D 1 88 ? 131.511 -3.719 37.708 1.00 18.33 88 LEU D N 1
ATOM 10096 C CA . LEU D 1 88 ? 132.153 -3.354 38.967 1.00 19.10 88 LEU D CA 1
ATOM 10097 C C . LEU D 1 88 ? 132.167 -4.487 39.983 1.00 19.66 88 LEU D C 1
ATOM 10098 O O . LEU D 1 88 ? 133.123 -4.622 40.736 1.00 19.90 88 LEU D O 1
ATOM 10103 N N . GLU D 1 89 ? 131.112 -5.297 40.008 1.00 19.97 89 GLU D N 1
ATOM 10104 C CA . GLU D 1 89 ? 130.955 -6.331 41.028 1.00 20.43 89 GLU D CA 1
ATOM 10105 C C . GLU D 1 89 ? 131.353 -7.743 40.564 1.00 20.45 89 GLU D C 1
ATOM 10106 O O . GLU D 1 89 ? 131.630 -8.591 41.392 1.00 20.16 89 GLU D O 1
ATOM 10112 N N . GLU D 1 90 ? 131.403 -7.981 39.254 1.00 20.38 90 GLU D N 1
ATOM 10113 C CA . GLU D 1 90 ? 131.647 -9.324 38.719 1.00 20.45 90 GLU D CA 1
ATOM 10114 C C . GLU D 1 90 ? 132.814 -9.452 37.734 1.00 20.17 90 GLU D C 1
ATOM 10115 O O . GLU D 1 90 ? 133.047 -10.534 37.206 1.00 20.14 90 GLU D O 1
ATOM 10121 N N . THR D 1 91 ? 133.526 -8.359 37.464 1.00 20.05 91 THR D N 1
ATOM 10122 C CA . THR D 1 91 ? 134.755 -8.420 36.671 1.00 19.94 91 THR D CA 1
ATOM 10123 C C . THR D 1 91 ? 135.823 -7.539 37.290 1.00 20.35 91 THR D C 1
ATOM 10124 O O . THR D 1 91 ? 135.556 -6.762 38.202 1.00 20.53 91 THR D O 1
ATOM 10128 N N . GLN D 1 92 ? 137.030 -7.661 36.764 1.00 21.00 92 GLN D N 1
ATOM 10129 C CA . GLN D 1 92 ? 138.144 -6.807 37.156 1.00 21.77 92 GLN D CA 1
ATOM 10130 C C . GLN D 1 92 ? 138.683 -5.991 35.981 1.00 20.87 92 GLN D C 1
ATOM 10131 O O . GLN D 1 92 ? 139.778 -5.442 36.060 1.00 20.75 92 GLN D O 1
ATOM 10137 N N . TRP D 1 93 ? 137.907 -5.889 34.906 1.00 19.92 93 TRP D N 1
ATOM 10138 C CA . TRP D 1 93 ? 138.353 -5.163 33.716 1.00 19.48 93 TRP D CA 1
ATOM 10139 C C . TRP D 1 93 ? 138.513 -3.680 34.056 1.00 19.29 93 TRP D C 1
ATOM 10140 O O . TRP D 1 93 ? 137.818 -3.170 34.928 1.00 19.07 93 TRP D O 1
ATOM 10151 N N . GLU D 1 94 ? 139.444 -3.004 33.390 1.00 18.99 94 GLU D N 1
ATOM 10152 C CA . GLU D 1 94 ? 139.804 -1.627 33.745 1.00 19.31 94 GLU D CA 1
ATOM 10153 C C . GLU D 1 94 ? 138.987 -0.577 32.987 1.00 18.86 94 GLU D C 1
ATOM 10154 O O . GLU D 1 94 ? 138.956 0.589 33.370 1.00 19.10 94 GLU D O 1
ATOM 10160 N N . ARG D 1 95 ? 138.358 -0.986 31.890 1.00 17.95 95 ARG D N 1
ATOM 10161 C CA . ARG D 1 95 ? 137.588 -0.076 31.049 1.00 17.41 95 ARG D CA 1
ATOM 10162 C C . ARG D 1 95 ? 136.314 -0.746 30.582 1.00 16.80 95 ARG D C 1
ATOM 10163 O O . ARG D 1 95 ? 136.290 -1.958 30.382 1.00 16.48 95 ARG D O 1
ATOM 10171 N N . ILE D 1 96 ? 135.265 0.052 30.408 1.00 16.09 96 ILE D N 1
ATOM 10172 C CA . ILE D 1 96 ? 134.002 -0.429 29.869 1.00 15.86 96 ILE D CA 1
ATOM 10173 C C . ILE D 1 96 ? 133.595 0.441 28.680 1.00 15.93 96 ILE D C 1
ATOM 10174 O O . ILE D 1 96 ? 133.647 1.658 28.759 1.00 15.69 96 ILE D O 1
ATOM 10179 N N . HIS D 1 97 ? 133.238 -0.196 27.568 1.00 15.69 97 HIS D N 1
ATOM 10180 C CA . HIS D 1 97 ? 132.674 0.498 26.423 1.00 15.61 97 HIS D CA 1
ATOM 10181 C C . HIS D 1 97 ? 131.179 0.223 26.394 1.00 15.24 97 HIS D C 1
ATOM 10182 O O . HIS D 1 97 ? 130.743 -0.862 26.768 1.00 15.04 97 HIS D O 1
ATOM 10189 N N . PHE D 1 98 ? 130.405 1.199 25.931 1.00 15.14 98 PHE D N 1
ATOM 10190 C CA . PHE D 1 98 ? 129.026 0.993 25.505 1.00 15.02 98 PHE D CA 1
ATOM 10191 C C . PHE D 1 98 ? 128.900 1.339 24.022 1.00 15.47 98 PHE D C 1
ATOM 10192 O O . PHE D 1 98 ? 129.486 2.323 23.559 1.00 15.11 98 PHE D O 1
ATOM 10200 N N . TYR D 1 99 ? 128.167 0.511 23.282 1.00 15.79 99 TYR D N 1
ATOM 10201 C CA . TYR D 1 99 ? 127.756 0.807 21.912 1.00 16.70 99 TYR D CA 1
ATOM 10202 C C . TYR D 1 99 ? 126.303 0.375 21.722 1.00 17.69 99 TYR D C 1
ATOM 10203 O O . TYR D 1 99 ? 125.893 -0.668 22.219 1.00 17.29 99 TYR D O 1
ATOM 10212 N N . ASP D 1 100 ? 125.528 1.183 21.008 1.00 19.02 100 ASP D N 1
ATOM 10213 C CA . ASP D 1 100 ? 124.156 0.809 20.667 1.00 20.26 100 ASP D CA 1
ATOM 10214 C C . ASP D 1 100 ? 124.128 -0.433 19.770 1.00 19.99 100 ASP D C 1
ATOM 10215 O O . ASP D 1 100 ? 125.032 -0.665 18.964 1.00 19.44 100 ASP D O 1
ATOM 10220 N N . ALA D 1 101 ? 123.083 -1.236 19.940 1.00 20.19 101 ALA D N 1
ATOM 10221 C CA . ALA D 1 101 ? 122.978 -2.526 19.287 1.00 20.66 101 ALA D CA 1
ATOM 10222 C C . ALA D 1 101 ? 122.778 -2.414 17.781 1.00 21.14 101 ALA D C 1
ATOM 10223 O O . ALA D 1 101 ? 123.137 -3.330 17.046 1.00 20.97 101 ALA D O 1
ATOM 10225 N N . ASP D 1 102 ? 122.218 -1.298 17.325 1.00 22.10 102 ASP D N 1
ATOM 10226 C CA . ASP D 1 102 ? 121.866 -1.145 15.905 1.00 23.04 102 ASP D CA 1
ATOM 10227 C C . ASP D 1 102 ? 122.834 -0.305 15.055 1.00 23.54 102 ASP D C 1
ATOM 10228 O O . ASP D 1 102 ? 122.506 0.037 13.916 1.00 23.86 102 ASP D O 1
ATOM 10233 N N . ILE D 1 103 ? 124.019 0.011 15.576 1.00 23.70 103 ILE D N 1
ATOM 10234 C CA . ILE D 1 103 ? 125.025 0.707 14.757 1.00 23.80 103 ILE D CA 1
ATOM 10235 C C . ILE D 1 103 ? 125.333 -0.075 13.478 1.00 24.16 103 ILE D C 1
ATOM 10236 O O . ILE D 1 103 ? 125.447 -1.304 13.499 1.00 24.30 103 ILE D O 1
ATOM 10241 N N . THR D 1 104 ? 125.472 0.652 12.371 1.00 24.70 104 THR D N 1
ATOM 10242 C CA . THR D 1 104 ? 125.475 0.070 11.023 1.00 25.15 104 THR D CA 1
ATOM 10243 C C . THR D 1 104 ? 126.850 -0.024 10.391 1.00 25.28 104 THR D C 1
ATOM 10244 O O . THR D 1 104 ? 127.010 -0.703 9.376 1.00 25.75 104 THR D O 1
ATOM 10248 N N . SER D 1 105 ? 127.827 0.679 10.953 1.00 25.13 105 SER D N 1
ATOM 10249 C CA . SER D 1 105 ? 129.155 0.747 10.352 1.00 25.28 105 SER D CA 1
ATOM 10250 C C . SER D 1 105 ? 130.257 0.433 11.372 1.00 24.36 105 SER D C 1
ATOM 10251 O O . SER D 1 105 ? 131.370 0.943 11.278 1.00 24.50 105 SER D O 1
ATOM 10254 N N . PHE D 1 106 ? 129.933 -0.418 12.338 1.00 23.29 106 PHE D N 1
ATOM 10255 C CA . PHE D 1 106 ? 130.856 -0.777 13.404 1.00 22.29 106 PHE D CA 1
ATOM 10256 C C . PHE D 1 106 ? 132.060 -1.484 12.831 1.00 21.69 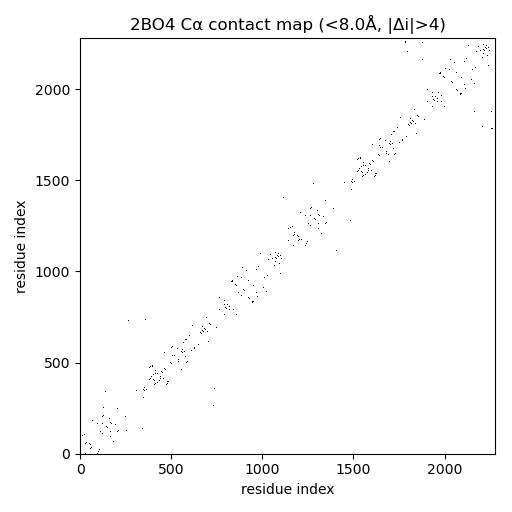106 PHE D C 1
ATOM 10257 O O . PHE D 1 106 ? 131.937 -2.314 11.932 1.00 21.78 106 PHE D O 1
ATOM 10265 N N . GLY D 1 107 ? 133.225 -1.138 13.362 1.00 20.83 107 GLY D N 1
ATOM 10266 C CA . GLY D 1 107 ? 134.460 -1.820 13.038 1.00 20.33 107 GLY D CA 1
ATOM 10267 C C . GLY D 1 107 ? 135.415 -1.761 14.210 1.00 19.74 107 GLY D C 1
ATOM 10268 O O . GLY D 1 107 ? 135.146 -1.050 15.180 1.00 19.03 107 GLY D O 1
ATOM 10269 N N . PRO D 1 108 ? 136.520 -2.499 14.132 1.00 19.47 108 PRO D N 1
ATOM 10270 C CA . PRO D 1 108 ? 137.502 -2.529 15.224 1.00 19.86 108 PRO D CA 1
ATOM 10271 C C . PRO D 1 108 ? 138.108 -1.146 15.510 1.00 20.20 108 PRO D C 1
ATOM 10272 O O . PRO D 1 108 ? 138.510 -0.877 16.632 1.00 19.79 108 PRO D O 1
ATOM 10276 N N . ASP D 1 109 ? 138.154 -0.297 14.491 1.00 20.61 109 ASP D N 1
ATOM 10277 C CA . ASP D 1 109 ? 138.646 1.073 14.599 1.00 21.80 109 ASP D CA 1
ATOM 10278 C C . ASP D 1 109 ? 137.909 1.921 15.654 1.00 20.69 109 ASP D C 1
ATOM 10279 O O . ASP D 1 109 ? 138.512 2.789 16.270 1.00 20.64 109 ASP D O 1
ATOM 10284 N N . TRP D 1 110 ? 136.619 1.671 15.862 1.00 19.52 110 TRP D N 1
ATOM 10285 C CA . TRP D 1 110 ? 135.861 2.388 16.891 1.00 18.67 110 TRP D CA 1
ATOM 10286 C C . TRP D 1 110 ? 136.410 2.047 18.283 1.00 18.08 110 TRP D C 1
ATOM 10287 O O . TRP D 1 110 ? 136.558 2.910 19.132 1.00 17.32 110 TRP D O 1
ATOM 10298 N N . ILE D 1 111 ? 136.690 0.766 18.503 1.00 17.50 111 ILE D N 1
ATOM 10299 C CA . ILE D 1 111 ? 137.217 0.283 19.774 1.00 16.90 111 ILE D CA 1
ATOM 10300 C C . ILE D 1 111 ? 138.649 0.793 19.973 1.00 16.58 111 ILE D C 1
ATOM 10301 O O . ILE D 1 111 ? 138.987 1.288 21.038 1.00 16.15 111 ILE D O 1
ATOM 10306 N N . THR D 1 112 ? 139.477 0.660 18.942 1.00 16.34 112 THR D N 1
ATOM 10307 C CA . THR D 1 112 ? 140.874 1.105 18.985 1.00 16.52 112 THR D CA 1
ATOM 10308 C C . THR D 1 112 ? 140.998 2.593 19.338 1.00 16.68 112 THR D C 1
ATOM 10309 O O . THR D 1 112 ? 141.827 2.965 20.161 1.00 16.36 112 THR D O 1
ATOM 10313 N N . LYS D 1 113 ? 140.165 3.425 18.718 1.00 16.95 113 LYS D N 1
ATOM 10314 C CA . LYS D 1 113 ? 140.213 4.868 18.935 1.00 17.35 113 LYS D CA 1
ATOM 10315 C C . LYS D 1 113 ? 139.882 5.218 20.386 1.00 17.03 113 LYS D C 1
ATOM 10316 O O . LYS D 1 113 ? 140.568 6.041 20.988 1.00 17.09 113 LYS D O 1
ATOM 10322 N N . ALA D 1 114 ? 138.857 4.575 20.947 1.00 16.79 114 ALA D N 1
ATOM 10323 C CA . ALA D 1 114 ? 138.466 4.818 22.331 1.00 16.38 114 ALA D CA 1
ATOM 10324 C C . ALA D 1 114 ? 139.552 4.360 23.285 1.00 16.16 114 ALA D C 1
ATOM 10325 O O . ALA D 1 114 ? 139.860 5.058 24.234 1.00 16.11 114 ALA D O 1
ATOM 10327 N N . GLU D 1 115 ? 140.142 3.194 23.018 1.00 15.94 115 GLU D N 1
ATOM 10328 C CA . GLU D 1 115 ? 141.175 2.622 23.887 1.00 15.55 115 GLU D CA 1
ATOM 10329 C C . GLU D 1 115 ? 142.458 3.460 23.872 1.00 15.70 115 GLU D C 1
ATOM 10330 O O . GLU D 1 115 ? 143.108 3.629 24.900 1.00 14.85 115 GLU D O 1
ATOM 10336 N N . GLU D 1 116 ? 142.811 3.982 22.706 1.00 15.61 116 GLU D N 1
ATOM 10337 C CA . GLU D 1 116 ? 144.030 4.765 22.562 1.00 16.46 116 GLU D CA 1
ATOM 10338 C C . GLU D 1 116 ? 143.875 6.156 23.196 1.00 16.37 116 GLU D C 1
ATOM 10339 O O . GLU D 1 116 ? 144.817 6.676 23.787 1.00 16.68 116 GLU D O 1
ATOM 10345 N N . ALA D 1 117 ? 142.683 6.737 23.118 1.00 16.24 117 ALA D N 1
ATOM 10346 C CA . ALA D 1 117 ? 142.393 7.967 23.853 1.00 16.48 117 ALA D CA 1
ATOM 10347 C C . ALA D 1 117 ? 142.446 7.722 25.364 1.00 16.36 117 ALA D C 1
ATOM 10348 O O . ALA D 1 117 ? 142.975 8.540 26.105 1.00 16.05 117 ALA D O 1
ATOM 10350 N N . ALA D 1 118 ? 141.913 6.594 25.817 1.00 16.46 118 ALA D N 1
ATOM 10351 C CA . ALA D 1 118 ? 142.001 6.237 27.235 1.00 16.78 118 ALA D CA 1
ATOM 10352 C C . ALA D 1 118 ? 143.463 6.020 27.655 1.00 16.73 118 ALA D C 1
ATOM 10353 O O . ALA D 1 118 ? 143.837 6.366 28.772 1.00 16.99 118 ALA D O 1
ATOM 10355 N N . ASP D 1 119 ? 144.284 5.466 26.761 1.00 16.42 119 ASP D N 1
ATOM 10356 C CA . ASP D 1 119 ? 145.712 5.248 27.034 1.00 16.50 119 ASP D CA 1
ATOM 10357 C C . ASP D 1 119 ? 146.432 6.575 27.284 1.00 16.13 119 ASP D C 1
ATOM 10358 O O . ASP D 1 119 ? 147.373 6.628 28.066 1.00 15.16 119 ASP D O 1
ATOM 10363 N N . PHE D 1 120 ? 146.002 7.630 26.588 1.00 15.63 120 PHE D N 1
ATOM 10364 C CA . PHE D 1 120 ? 146.580 8.971 26.768 1.00 15.87 120 PHE D CA 1
ATOM 10365 C C . PHE D 1 120 ? 146.279 9.525 28.174 1.00 15.99 120 PHE D C 1
ATOM 10366 O O . PHE D 1 120 ? 147.021 10.353 28.693 1.00 15.60 120 PHE D O 1
ATOM 10374 N N . GLY D 1 121 ? 145.184 9.062 28.772 1.00 16.19 121 GLY D N 1
ATOM 10375 C CA . GLY D 1 121 ? 144.856 9.365 30.159 1.00 16.09 121 GLY D CA 1
ATOM 10376 C C . GLY D 1 121 ? 143.425 9.814 30.424 1.00 16.14 121 GLY D C 1
ATOM 10377 O O . GLY D 1 121 ? 143.069 10.042 31.578 1.00 16.05 121 GLY D O 1
ATOM 10378 N N . TYR D 1 122 ? 142.595 9.920 29.386 1.00 15.73 122 TYR D N 1
ATOM 10379 C CA . TYR D 1 122 ? 141.214 10.386 29.546 1.00 15.78 122 TYR D CA 1
ATOM 10380 C C . TYR D 1 122 ? 140.355 9.434 30.369 1.00 16.05 122 TYR D C 1
ATOM 10381 O O . TYR D 1 122 ? 140.459 8.224 30.223 1.00 16.27 122 TYR D O 1
ATOM 10390 N N . GLY D 1 123 ? 139.505 9.998 31.224 1.00 15.94 123 GLY D N 1
ATOM 10391 C CA . GLY D 1 123 ? 138.587 9.229 32.043 1.00 16.25 123 GLY D CA 1
ATOM 10392 C C . GLY D 1 123 ? 137.345 8.766 31.306 1.00 16.42 123 GLY D C 1
ATOM 10393 O O . GLY D 1 123 ? 136.779 7.709 31.622 1.00 16.17 123 GLY D O 1
ATOM 10394 N N . LEU D 1 124 ? 136.917 9.557 30.328 1.00 16.57 124 LEU D N 1
ATOM 10395 C CA . LEU D 1 124 ? 135.714 9.291 29.544 1.00 16.90 124 LEU D CA 1
ATOM 10396 C C . LEU D 1 124 ? 136.018 9.633 28.093 1.00 16.62 124 LEU D C 1
ATOM 10397 O O . LEU D 1 124 ? 136.499 10.710 27.803 1.00 15.80 124 LEU D O 1
ATOM 10402 N N . VAL D 1 125 ? 135.728 8.706 27.196 1.00 16.06 125 VAL D N 1
ATOM 10403 C CA . VAL D 1 125 ? 135.840 8.917 25.760 1.00 16.08 125 VAL D CA 1
ATOM 10404 C C . VAL D 1 125 ? 134.437 8.756 25.179 1.00 16.13 125 VAL D C 1
ATOM 10405 O O . VAL D 1 125 ? 133.770 7.759 25.443 1.00 16.11 125 VAL D O 1
ATOM 10409 N N . ARG D 1 126 ? 133.989 9.742 24.405 1.00 16.18 126 ARG D N 1
ATOM 10410 C CA . ARG D 1 126 ? 132.674 9.733 23.766 1.00 16.18 126 ARG D CA 1
ATOM 10411 C C . ARG D 1 126 ? 132.883 9.710 22.254 1.00 16.74 126 ARG D C 1
ATOM 10412 O O . ARG D 1 126 ? 133.745 10.429 21.736 1.00 17.05 126 ARG D O 1
ATOM 10420 N N . HIS D 1 127 ? 132.143 8.864 21.545 1.00 16.14 127 HIS D N 1
ATOM 10421 C CA . HIS D 1 127 ? 132.180 8.874 20.093 1.00 16.35 127 HIS D CA 1
ATOM 10422 C C . HIS D 1 127 ? 131.069 9.777 19.598 1.00 15.85 127 HIS D C 1
ATOM 10423 O O . HIS D 1 127 ? 129.913 9.604 19.998 1.00 15.63 127 HIS D O 1
ATOM 10430 N N . TYR D 1 128 ? 131.398 10.734 18.739 1.00 15.44 128 TYR D N 1
ATOM 10431 C CA . TYR D 1 128 ? 130.377 11.575 18.126 1.00 15.75 128 TYR D CA 1
ATOM 10432 C C . TYR D 1 128 ? 130.404 11.481 16.608 1.00 15.98 128 TYR D C 1
ATOM 10433 O O . TYR D 1 128 ? 131.425 11.126 16.007 1.00 15.76 128 TYR D O 1
ATOM 10442 N N . PHE D 1 129 ? 129.257 11.805 16.012 1.00 16.60 129 PHE D N 1
ATOM 10443 C CA . PHE D 1 129 ? 128.953 11.539 14.609 1.00 17.27 129 PHE D CA 1
ATOM 10444 C C . PHE D 1 129 ? 128.354 12.774 13.955 1.00 17.60 129 PHE D C 1
ATOM 10445 O O . PHE D 1 129 ? 127.629 13.535 14.606 1.00 17.70 129 PHE D O 1
ATOM 10453 N N . PRO D 1 130 ? 128.536 12.929 12.655 1.00 17.83 130 PRO D N 1
ATOM 10454 C CA . PRO D 1 130 ? 127.790 13.968 11.940 1.00 18.60 130 PRO D CA 1
ATOM 10455 C C . PRO D 1 130 ? 126.306 13.567 11.863 1.00 18.87 130 PRO D C 1
ATOM 10456 O O . PRO D 1 130 ? 126.018 12.388 11.682 1.00 18.48 130 PRO D O 1
ATOM 10460 N N . ARG D 1 131 ? 125.400 14.518 12.056 1.00 19.53 131 ARG D N 1
ATOM 10461 C CA . ARG D 1 131 ? 123.957 14.266 11.996 1.00 20.37 131 ARG D CA 1
ATOM 10462 C C . ARG D 1 131 ? 123.304 15.203 10.986 1.00 20.06 131 ARG D C 1
ATOM 10463 O O . ARG D 1 131 ? 123.785 16.316 10.754 1.00 20.16 131 ARG D O 1
ATOM 10471 N N . ALA D 1 132 ? 122.199 14.745 10.404 1.00 19.34 132 ALA D N 1
ATOM 10472 C CA . ALA D 1 132 ? 121.376 15.563 9.522 1.00 19.27 132 ALA D CA 1
ATOM 10473 C C . ALA D 1 132 ? 120.902 16.806 10.279 1.00 18.40 132 ALA D C 1
ATOM 10474 O O . ALA D 1 132 ? 120.705 16.753 11.486 1.00 17.73 132 ALA D O 1
ATOM 10476 N N . SER D 1 133 ? 120.727 17.909 9.558 1.00 18.09 133 SER D N 1
ATOM 10477 C CA . SER D 1 133 ? 120.295 19.178 10.147 1.00 18.35 133 SER D CA 1
ATOM 10478 C C . SER D 1 133 ? 118.953 19.105 10.876 1.00 17.78 133 SER D C 1
ATOM 10479 O O . SER D 1 133 ? 118.705 19.901 11.765 1.00 18.43 133 SER D O 1
ATOM 10482 N N . THR D 1 134 ? 118.108 18.135 10.540 1.00 17.72 134 THR D N 1
ATOM 10483 C CA . THR D 1 134 ? 116.823 17.976 11.220 1.00 17.61 134 THR D CA 1
ATOM 10484 C C . THR D 1 134 ? 116.746 16.707 12.068 1.00 18.38 134 THR D C 1
ATOM 10485 O O . THR D 1 134 ? 115.657 16.284 12.460 1.00 18.56 134 THR D O 1
ATOM 10489 N N . ASP D 1 135 ? 117.893 16.083 12.316 1.00 18.61 135 ASP D N 1
ATOM 10490 C CA . ASP D 1 135 ? 118.024 15.107 13.392 1.00 19.15 135 ASP D CA 1
ATOM 10491 C C . ASP D 1 135 ? 118.576 15.859 14.603 1.00 18.40 135 ASP D C 1
ATOM 10492 O O . ASP D 1 135 ? 118.889 17.044 14.522 1.00 18.76 135 ASP D O 1
ATOM 10497 N N . ALA D 1 136 ? 118.697 15.148 15.715 1.00 18.06 136 ALA D N 1
ATOM 10498 C CA . ALA D 1 136 ? 119.335 15.648 16.921 1.00 17.76 136 ALA D CA 1
ATOM 10499 C C . ALA D 1 136 ? 118.596 16.843 17.521 1.00 17.39 136 ALA D C 1
ATOM 10500 O O . ALA D 1 136 ? 119.207 17.705 18.138 1.00 17.77 136 ALA D O 1
ATOM 10502 N N . MET D 1 137 ? 117.291 16.910 17.324 1.00 17.02 137 MET D N 1
ATOM 10503 C CA . MET D 1 137 ? 116.535 18.041 17.822 1.00 17.35 137 MET D CA 1
ATOM 10504 C C . MET D 1 137 ? 116.287 18.039 19.328 1.00 16.72 137 MET D C 1
ATOM 10505 O O . MET D 1 137 ? 116.049 19.074 19.907 1.00 16.65 137 MET D O 1
ATOM 10510 N N . ILE D 1 138 ? 116.330 16.876 19.954 1.00 16.14 138 ILE D N 1
ATOM 10511 C CA . ILE D 1 138 ? 116.333 16.848 21.414 1.00 16.66 138 ILE D CA 1
ATOM 10512 C C . ILE D 1 138 ? 117.714 17.293 21.915 1.00 16.88 138 ILE D C 1
ATOM 10513 O O . ILE D 1 138 ? 117.818 18.133 22.788 1.00 17.59 138 ILE D O 1
ATOM 10518 N N . THR D 1 139 ? 118.771 16.743 21.330 1.00 17.03 139 THR D N 1
ATOM 10519 C CA . THR D 1 139 ? 120.142 17.116 21.671 1.00 17.18 139 THR D CA 1
ATOM 10520 C C . THR D 1 139 ? 120.326 18.631 21.657 1.00 17.17 139 THR D C 1
ATOM 10521 O O . THR D 1 139 ? 120.809 19.198 22.616 1.00 16.32 139 THR D O 1
ATOM 10525 N N . TRP D 1 140 ? 119.924 19.279 20.564 1.00 17.05 140 TRP D N 1
ATOM 10526 C CA . TRP D 1 140 ? 120.202 20.698 20.404 1.00 17.16 140 TRP D CA 1
ATOM 10527 C C . TRP D 1 140 ? 119.214 21.589 21.155 1.00 16.99 140 TRP D C 1
ATOM 10528 O O . TRP D 1 140 ? 119.630 22.478 21.875 1.00 17.46 140 TRP D O 1
ATOM 10539 N N . MET D 1 141 ? 117.916 21.350 20.991 1.00 17.27 141 MET D N 1
ATOM 10540 C CA . MET D 1 141 ? 116.904 22.251 21.548 1.00 17.65 141 MET D CA 1
ATOM 10541 C C . MET D 1 141 ? 116.561 21.992 23.020 1.00 17.83 141 MET D C 1
ATOM 10542 O O . MET D 1 141 ? 115.998 22.860 23.672 1.00 18.12 141 MET D O 1
ATOM 10547 N N . ILE D 1 142 ? 116.895 20.814 23.542 1.00 17.45 142 ILE D N 1
ATOM 10548 C CA . ILE D 1 142 ? 116.575 20.476 24.924 1.00 17.67 142 ILE D CA 1
ATOM 10549 C C . ILE D 1 142 ? 117.824 20.379 25.781 1.00 17.35 142 ILE D C 1
ATOM 10550 O O . ILE D 1 142 ? 117.964 21.102 26.750 1.00 17.70 142 ILE D O 1
ATOM 10555 N N . THR D 1 143 ? 118.729 19.480 25.419 1.00 17.35 143 THR D N 1
ATOM 10556 C CA . THR D 1 143 ? 119.848 19.127 26.287 1.00 17.46 143 THR D CA 1
ATOM 10557 C C . THR D 1 143 ? 120.963 20.160 26.262 1.00 16.84 143 THR D C 1
ATOM 10558 O O . THR D 1 143 ? 121.290 20.723 27.286 1.00 15.97 143 THR D O 1
ATOM 10562 N N . ARG D 1 144 ? 121.533 20.409 25.088 1.00 16.63 144 ARG D N 1
ATOM 10563 C CA . ARG D 1 144 ? 122.597 21.412 24.959 1.00 16.44 144 ARG D CA 1
ATOM 10564 C C . ARG D 1 144 ? 122.074 22.818 25.284 1.00 16.44 144 ARG D C 1
ATOM 10565 O O . ARG D 1 144 ? 122.758 23.605 25.954 1.00 16.25 144 ARG D O 1
ATOM 10573 N N . THR D 1 145 ? 120.849 23.112 24.859 1.00 16.26 145 THR D N 1
ATOM 10574 C CA . THR D 1 145 ? 120.210 24.385 25.190 1.00 16.48 145 THR D CA 1
ATOM 10575 C C . THR D 1 145 ? 120.048 24.554 26.716 1.00 16.42 145 THR D C 1
ATOM 10576 O O . THR D 1 145 ? 120.408 25.592 27.270 1.00 16.38 145 THR D O 1
ATOM 10580 N N . GLY D 1 146 ? 119.539 23.531 27.394 1.00 16.40 146 GLY D N 1
ATOM 10581 C CA . GLY D 1 146 ? 119.377 23.587 28.834 1.00 16.30 146 GLY D CA 1
ATOM 10582 C C . GLY D 1 146 ? 120.704 23.756 29.556 1.00 16.61 146 GLY D C 1
ATOM 10583 O O . GLY D 1 146 ? 120.809 24.541 30.509 1.00 16.26 146 GLY D O 1
ATOM 10584 N N . PHE D 1 147 ? 121.722 23.018 29.111 1.00 15.98 147 PHE D N 1
ATOM 10585 C CA . PHE D 1 147 ? 123.045 23.111 29.710 1.00 15.97 147 PHE D CA 1
ATOM 10586 C C . PHE D 1 147 ? 123.610 24.532 29.540 1.00 15.93 147 PHE D C 1
ATOM 10587 O O . PHE D 1 147 ? 124.266 25.050 30.433 1.00 16.09 147 PHE D O 1
ATOM 10595 N N . ALA D 1 148 ? 123.371 25.145 28.383 1.00 15.70 148 ALA D N 1
ATOM 10596 C CA . ALA D 1 148 ? 123.860 26.501 28.113 1.00 16.05 148 ALA D CA 1
ATOM 10597 C C . ALA D 1 148 ? 123.128 27.564 28.940 1.00 15.88 148 ALA D C 1
ATOM 10598 O O . ALA D 1 148 ? 123.752 28.490 29.451 1.00 15.49 148 ALA D O 1
ATOM 10600 N N . LEU D 1 149 ? 121.812 27.421 29.081 1.00 15.68 149 LEU D N 1
ATOM 10601 C CA . LEU D 1 149 ? 121.008 28.406 29.810 1.00 16.22 149 LEU D CA 1
ATOM 10602 C C . LEU D 1 149 ? 121.209 28.311 31.314 1.00 16.18 149 LEU D C 1
ATOM 10603 O O . LEU D 1 149 ? 121.124 29.318 31.995 1.00 16.92 149 LEU D O 1
ATOM 10608 N N . LEU D 1 150 ? 121.505 27.114 31.821 1.00 16.40 150 LEU D N 1
ATOM 10609 C CA . LEU D 1 150 ? 121.595 26.875 33.262 1.00 16.72 150 LEU D CA 1
ATOM 10610 C C . LEU D 1 150 ? 123.032 26.942 33.795 1.00 16.57 150 LEU D C 1
ATOM 10611 O O . LEU D 1 150 ? 123.241 27.360 34.927 1.00 15.86 150 LEU D O 1
ATOM 10616 N N . TRP D 1 151 ? 124.006 26.510 32.989 1.00 16.03 151 TRP D N 1
ATOM 10617 C CA . TRP D 1 151 ? 125.416 26.491 33.409 1.00 16.16 151 TRP D CA 1
ATOM 10618 C C . TRP D 1 151 ? 126.332 27.066 32.324 1.00 16.03 151 TRP D C 1
ATOM 10619 O O . TRP D 1 151 ? 127.207 26.359 31.824 1.00 15.84 151 TRP D O 1
ATOM 10630 N N . PRO D 1 152 ? 126.121 28.338 31.974 1.00 16.40 152 PRO D N 1
ATOM 10631 C CA . PRO D 1 152 ? 126.792 28.967 30.828 1.00 16.98 152 PRO D CA 1
ATOM 10632 C C . PRO D 1 152 ? 128.319 29.009 30.877 1.00 17.63 152 PRO D C 1
ATOM 10633 O O . PRO D 1 152 ? 128.943 29.079 29.812 1.00 17.69 152 PRO D O 1
ATOM 10637 N N . HIS D 1 153 ? 128.908 28.979 32.071 1.00 17.95 153 HIS D N 1
ATOM 10638 C CA . HIS D 1 153 ? 130.358 29.086 32.213 1.00 18.37 153 HIS D CA 1
ATOM 10639 C C . HIS D 1 153 ? 131.045 27.718 32.222 1.00 17.78 153 HIS D C 1
ATOM 10640 O O . HIS D 1 153 ? 132.267 27.655 32.256 1.00 18.56 153 HIS D O 1
ATOM 10647 N N . THR D 1 154 ? 130.271 26.632 32.184 1.00 16.91 154 THR D N 1
ATOM 10648 C CA . THR D 1 154 ? 130.818 25.282 32.321 1.00 15.83 154 THR D CA 1
ATOM 10649 C C . THR D 1 154 ? 130.978 24.600 30.980 1.00 15.58 154 THR D C 1
ATOM 10650 O O . THR D 1 154 ? 130.502 25.082 29.956 1.00 15.47 154 THR D O 1
ATOM 10654 N N . GLU D 1 155 ? 131.626 23.449 31.016 1.00 15.64 155 GLU D N 1
ATOM 10655 C CA . GLU D 1 155 ? 131.831 22.602 29.850 1.00 16.67 155 GLU D CA 1
ATOM 10656 C C . GLU D 1 155 ? 130.588 21.857 29.372 1.00 16.28 155 GLU D C 1
ATOM 10657 O O . GLU D 1 155 ? 130.597 21.289 28.278 1.00 16.86 155 GLU D O 1
ATOM 10663 N N . LEU D 1 156 ? 129.524 21.833 30.170 1.00 16.33 156 LEU D N 1
ATOM 10664 C CA . LEU D 1 156 ? 128.358 21.001 29.856 1.00 15.60 156 LEU D CA 1
ATOM 10665 C C . LEU D 1 156 ? 127.816 21.154 28.420 1.00 16.15 156 LEU D C 1
ATOM 10666 O O . LEU D 1 156 ? 127.680 20.165 27.706 1.00 16.00 156 LEU D O 1
ATOM 10671 N N . SER D 1 157 ? 127.507 22.381 28.018 1.00 16.17 157 SER D N 1
ATOM 10672 C CA . SER D 1 157 ? 126.928 22.647 26.710 1.00 16.60 157 SER D CA 1
ATOM 10673 C C . SER D 1 157 ? 127.905 22.453 25.539 1.00 17.26 157 SER D C 1
ATOM 10674 O O . SER D 1 157 ? 127.490 22.538 24.387 1.00 17.71 157 SER D O 1
ATOM 10677 N N . TRP D 1 158 ? 129.181 22.229 25.838 1.00 17.91 158 TRP D N 1
ATOM 10678 C CA . TRP D 1 158 ? 130.223 22.024 24.835 1.00 18.10 158 TRP D CA 1
ATOM 10679 C C . TRP D 1 158 ? 130.389 20.563 24.422 1.00 18.83 158 TRP D C 1
ATOM 10680 O O . TRP D 1 158 ? 131.029 20.290 23.414 1.00 18.82 158 TRP D O 1
ATOM 10691 N N . ILE D 1 159 ? 129.842 19.626 25.198 1.00 19.33 159 ILE D N 1
ATOM 10692 C CA . ILE D 1 159 ? 129.896 18.212 24.829 1.00 20.02 159 ILE D CA 1
ATOM 10693 C C . ILE D 1 159 ? 129.012 18.033 23.600 1.00 20.37 159 ILE D C 1
ATOM 10694 O O . ILE D 1 159 ? 127.876 18.503 23.576 1.00 19.35 159 ILE D O 1
ATOM 10699 N N . GLU D 1 160 ? 129.576 17.447 22.549 1.00 21.10 160 GLU D N 1
ATOM 10700 C CA . GLU D 1 160 ? 128.818 17.149 21.357 1.00 23.17 160 GLU D CA 1
ATOM 10701 C C . GLU D 1 160 ? 127.519 16.362 21.197 1.00 23.48 160 GLU D C 1
ATOM 10702 O O . GLU D 1 160 ? 126.576 16.784 20.542 1.00 27.15 160 GLU D O 1
ATOM 10708 N N . GLN D 1 161 ? 127.423 15.202 21.723 1.00 23.73 161 GLN D N 1
ATOM 10709 C CA . GLN D 1 161 ? 126.076 14.584 21.679 1.00 21.48 161 GLN D CA 1
ATOM 10710 C C . GLN D 1 161 ? 126.086 14.047 23.131 1.00 20.48 161 GLN D C 1
ATOM 10711 O O . GLN D 1 161 ? 126.478 12.907 23.411 1.00 18.76 161 GLN D O 1
ATOM 10717 N N . PRO D 1 162 ? 125.562 14.858 24.049 1.00 19.33 162 PRO D N 1
ATOM 10718 C CA . PRO D 1 162 ? 125.397 14.442 25.445 1.00 19.18 162 PRO D CA 1
ATOM 10719 C C . PRO D 1 162 ? 124.394 13.287 25.637 1.00 19.38 162 PRO D C 1
ATOM 10720 O O . PRO D 1 162 ? 124.354 12.693 26.720 1.00 19.36 162 PRO D O 1
ATOM 10724 N N . LEU D 1 163 ? 123.605 12.986 24.603 1.00 18.77 163 LEU D N 1
ATOM 10725 C CA . LEU D 1 163 ? 122.668 11.871 24.612 1.00 19.46 163 LEU D CA 1
ATOM 10726 C C . LEU D 1 163 ? 123.220 10.620 23.942 1.00 19.83 163 LEU D C 1
ATOM 10727 O O . LEU D 1 163 ? 122.519 9.628 23.854 1.00 20.35 163 LEU D O 1
ATOM 10732 N N . GLY D 1 164 ? 124.458 10.660 23.470 1.00 20.26 164 GLY D N 1
ATOM 10733 C CA . GLY D 1 164 ? 125.026 9.538 22.740 1.00 20.89 164 GLY D CA 1
ATOM 10734 C C . GLY D 1 164 ? 125.360 8.364 23.648 1.00 20.99 164 GLY D C 1
ATOM 10735 O O . GLY D 1 164 ? 125.879 8.566 24.738 1.00 21.84 164 GLY D O 1
ATOM 10736 N N . GLY D 1 165 ? 125.071 7.150 23.187 1.00 20.99 165 GLY D N 1
ATOM 10737 C CA . GLY D 1 165 ? 125.319 5.927 23.941 1.00 21.13 165 GLY D CA 1
ATOM 10738 C C . GLY D 1 165 ? 126.592 5.173 23.577 1.00 20.83 165 GLY D C 1
ATOM 10739 O O . GLY D 1 165 ? 126.784 4.041 24.011 1.00 20.74 165 GLY D O 1
ATOM 10740 N N . GLU D 1 166 ? 127.450 5.787 22.769 1.00 20.46 166 GLU D N 1
ATOM 10741 C CA . GLU D 1 166 ? 128.718 5.192 22.390 1.00 20.35 166 GLU D CA 1
ATOM 10742 C C . GLU D 1 166 ? 129.809 5.903 23.176 1.00 20.16 166 GLU D C 1
ATOM 10743 O O . GLU D 1 166 ? 130.073 7.093 22.954 1.00 19.58 166 GLU D O 1
ATOM 10749 N N . LEU D 1 167 ? 130.423 5.181 24.110 1.00 19.97 167 LEU D N 1
ATOM 10750 C CA . LEU D 1 167 ? 131.435 5.754 24.972 1.00 20.23 167 LEU D CA 1
ATOM 10751 C C . LEU D 1 167 ? 132.293 4.695 25.665 1.00 19.59 167 LEU D C 1
ATOM 10752 O O . LEU D 1 167 ? 131.991 3.500 25.620 1.00 18.76 167 LEU D O 1
ATOM 10757 N N . LEU D 1 168 ? 133.387 5.158 26.266 1.00 18.80 168 LEU D N 1
ATOM 10758 C CA . LEU D 1 168 ? 134.245 4.348 27.112 1.00 18.50 168 LEU D CA 1
ATOM 10759 C C . LEU D 1 168 ? 134.475 5.068 28.446 1.00 18.74 168 LEU D C 1
ATOM 10760 O O . LEU D 1 168 ? 134.670 6.281 28.481 1.00 18.67 168 LEU D O 1
ATOM 10765 N N . MET D 1 169 ? 134.421 4.311 29.536 1.00 18.40 169 MET D N 1
ATOM 10766 C CA . MET D 1 169 ? 134.690 4.816 30.878 1.00 19.03 169 MET D CA 1
ATOM 10767 C C . MET D 1 169 ? 135.801 3.992 31.488 1.00 18.84 169 MET D C 1
ATOM 10768 O O . MET D 1 169 ? 135.771 2.772 31.429 1.00 18.41 169 MET D O 1
ATOM 10773 N N . ARG D 1 170 ? 136.766 4.629 32.120 1.00 19.12 170 ARG D N 1
ATOM 10774 C CA . ARG D 1 170 ? 137.655 3.849 32.963 1.00 20.00 170 ARG D CA 1
ATOM 10775 C C . ARG D 1 170 ? 136.914 3.458 34.239 1.00 19.38 170 ARG D C 1
ATOM 10776 O O . ARG D 1 170 ? 135.853 4.013 34.555 1.00 18.52 170 ARG D O 1
ATOM 10784 N N . ARG D 1 171 ? 137.457 2.464 34.927 1.00 18.99 171 ARG D N 1
ATOM 10785 C CA . ARG D 1 171 ? 136.762 1.801 36.022 1.00 19.29 171 ARG D CA 1
ATOM 10786 C C . ARG D 1 171 ? 136.272 2.776 37.089 1.00 19.32 171 ARG D C 1
ATOM 10787 O O . ARG D 1 171 ? 135.159 2.653 37.575 1.00 19.04 171 ARG D O 1
ATOM 10795 N N . GLU D 1 172 ? 137.111 3.742 37.438 1.00 19.70 172 GLU D N 1
ATOM 10796 C CA . GLU D 1 172 ? 136.837 4.655 38.552 1.00 20.14 172 GLU D CA 1
ATOM 10797 C C . GLU D 1 172 ? 135.714 5.626 38.208 1.00 19.03 172 GLU D C 1
ATOM 10798 O O . GLU D 1 172 ? 134.973 6.051 39.088 1.00 18.31 172 GLU D O 1
ATOM 10804 N N . VAL D 1 173 ? 135.593 5.978 36.928 1.00 18.07 173 VAL D N 1
ATOM 10805 C CA . VAL D 1 173 ? 134.481 6.810 36.462 1.00 17.41 173 VAL D CA 1
ATOM 10806 C C . VAL D 1 173 ? 133.183 6.019 36.553 1.00 17.00 173 VAL D C 1
ATOM 10807 O O . VAL D 1 173 ? 132.178 6.523 37.048 1.00 16.78 173 VAL D O 1
ATOM 10811 N N . ALA D 1 174 ? 133.217 4.770 36.101 1.00 16.73 174 ALA D N 1
ATOM 10812 C CA . ALA D 1 174 ? 132.070 3.878 36.201 1.00 16.72 174 ALA D CA 1
ATOM 10813 C C . ALA D 1 174 ? 131.652 3.670 37.666 1.00 17.21 174 ALA D C 1
ATOM 10814 O O . ALA D 1 174 ? 130.474 3.688 37.980 1.00 17.18 174 ALA D O 1
ATOM 10816 N N . ALA D 1 175 ? 132.621 3.506 38.561 1.00 17.90 175 ALA D N 1
ATOM 10817 C CA . ALA D 1 175 ? 132.331 3.301 39.986 1.00 18.36 175 ALA D CA 1
ATOM 10818 C C . ALA D 1 175 ? 131.642 4.528 40.587 1.00 18.93 175 ALA D C 1
ATOM 10819 O O . ALA D 1 175 ? 130.679 4.399 41.322 1.00 19.42 175 ALA D O 1
ATOM 10821 N N . MET D 1 176 ? 132.116 5.719 40.240 1.00 19.30 176 MET D N 1
ATOM 10822 C CA . MET D 1 176 ? 131.518 6.966 40.709 1.00 19.63 176 MET D CA 1
ATOM 10823 C C . MET D 1 176 ? 130.066 7.132 40.213 1.00 19.44 176 MET D C 1
ATOM 10824 O O . MET D 1 176 ? 129.178 7.525 40.974 1.00 19.20 176 MET D O 1
ATOM 10829 N N . LEU D 1 177 ? 129.829 6.815 38.945 1.00 18.82 177 LEU D N 1
ATOM 10830 C CA . LEU D 1 177 ? 128.492 6.919 38.359 1.00 19.00 177 LEU D CA 1
ATOM 10831 C C . LEU D 1 177 ? 127.524 5.931 38.998 1.00 19.09 177 LEU D C 1
ATOM 10832 O O . LEU D 1 177 ? 126.390 6.273 39.303 1.00 19.04 177 LEU D O 1
ATOM 10837 N N . TYR D 1 178 ? 127.988 4.711 39.226 1.00 19.58 178 TYR D N 1
ATOM 10838 C CA . TYR D 1 178 ? 127.135 3.675 39.786 1.00 20.12 178 TYR D CA 1
ATOM 10839 C C . TYR D 1 178 ? 126.743 3.965 41.254 1.00 20.48 178 TYR D C 1
ATOM 10840 O O . TYR D 1 178 ? 125.628 3.655 41.661 1.00 20.33 178 TYR D O 1
ATOM 10849 N N . GLU D 1 179 ? 127.623 4.593 42.028 1.00 21.25 179 GLU D N 1
ATOM 10850 C CA . GLU D 1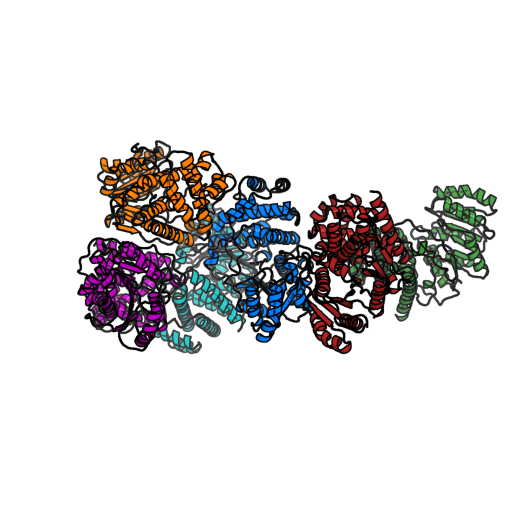 179 ? 127.301 4.917 43.427 1.00 22.31 179 GLU D CA 1
ATOM 10851 C C . GLU D 1 179 ? 126.465 6.187 43.566 1.00 21.60 179 GLU D C 1
ATOM 10852 O O . GLU D 1 179 ? 126.026 6.513 44.652 1.00 21.72 179 GLU D O 1
ATOM 10858 N N . ASP D 1 180 ? 126.267 6.916 42.478 1.00 21.37 180 ASP D N 1
ATOM 10859 C CA . ASP D 1 180 ? 125.508 8.162 42.515 1.00 21.41 180 ASP D CA 1
ATOM 10860 C C . ASP D 1 180 ? 123.991 7.909 42.395 1.00 21.46 180 ASP D C 1
ATOM 10861 O O . ASP D 1 180 ? 123.531 7.394 41.383 1.00 20.80 180 ASP D O 1
ATOM 10866 N N . GLU D 1 181 ? 123.219 8.278 43.416 1.00 21.61 181 GLU D N 1
ATOM 10867 C CA . GLU D 1 181 ? 121.772 8.008 43.421 1.00 22.13 181 GLU D CA 1
ATOM 10868 C C . GLU D 1 181 ? 121.005 8.725 42.317 1.00 20.98 181 GLU D C 1
ATOM 10869 O O . GLU D 1 181 ? 119.978 8.231 41.879 1.00 20.17 181 GLU D O 1
ATOM 10875 N N . ARG D 1 182 ? 121.464 9.899 41.892 1.00 19.59 182 ARG D N 1
ATOM 10876 C CA . ARG D 1 182 ? 120.794 10.602 40.793 1.00 19.36 182 ARG D CA 1
ATOM 10877 C C . ARG D 1 182 ? 120.922 9.830 39.489 1.00 18.52 182 ARG D C 1
ATOM 10878 O O . ARG D 1 182 ? 120.048 9.899 38.633 1.00 19.12 182 ARG D O 1
ATOM 10886 N N . VAL D 1 183 ? 122.035 9.127 39.338 1.00 17.91 183 VAL D N 1
ATOM 10887 C CA . VAL D 1 183 ? 122.317 8.342 38.146 1.00 17.77 183 VAL D CA 1
ATOM 10888 C C . VAL D 1 183 ? 121.544 7.018 38.215 1.00 18.10 183 VAL D C 1
ATOM 10889 O O . VAL D 1 183 ? 120.930 6.593 37.237 1.00 17.50 183 VAL D O 1
ATOM 10893 N N . ARG D 1 184 ? 121.568 6.391 39.387 1.00 18.37 184 ARG D N 1
ATOM 10894 C CA . ARG D 1 184 ? 120.982 5.070 39.593 1.00 19.10 184 ARG D CA 1
ATOM 10895 C C . ARG D 1 184 ? 119.475 5.082 39.412 1.00 19.39 184 ARG D C 1
ATOM 10896 O O . ARG D 1 184 ? 118.893 4.123 38.890 1.00 19.77 184 ARG D O 1
ATOM 10904 N N . ARG D 1 185 ? 118.843 6.170 39.834 1.00 19.56 185 ARG D N 1
ATOM 10905 C CA . ARG D 1 185 ? 117.409 6.283 39.722 1.00 20.21 185 ARG D CA 1
ATOM 10906 C C . ARG D 1 185 ? 116.936 6.608 38.304 1.00 19.22 185 ARG D C 1
ATOM 10907 O O . ARG D 1 185 ? 115.789 6.364 37.985 1.00 18.09 185 ARG D O 1
ATOM 10915 N N . ARG D 1 186 ? 117.830 7.117 37.463 1.00 18.74 186 ARG D N 1
ATOM 10916 C CA . ARG D 1 186 ? 117.496 7.478 36.090 1.00 18.48 186 ARG D CA 1
ATOM 10917 C C . ARG D 1 186 ? 117.414 6.266 35.164 1.00 18.05 186 ARG D C 1
ATOM 10918 O O . ARG D 1 186 ? 118.281 6.059 34.302 1.00 18.09 186 ARG D O 1
ATOM 10926 N N . SER D 1 187 ? 116.332 5.507 35.319 1.00 17.26 187 SER D N 1
ATOM 10927 C CA . SER D 1 187 ? 116.156 4.216 34.664 1.00 17.12 187 SER D CA 1
ATOM 10928 C C . SER D 1 187 ? 115.702 4.326 33.207 1.00 17.00 187 SER D C 1
ATOM 10929 O O . SER D 1 187 ? 115.684 3.328 32.494 1.00 16.89 187 SER D O 1
ATOM 10932 N N . ASP D 1 188 ? 115.330 5.530 32.784 1.00 17.30 188 ASP D N 1
ATOM 10933 C CA . ASP D 1 188 ? 114.678 5.774 31.497 1.00 17.39 188 ASP D CA 1
ATOM 10934 C C . ASP D 1 188 ? 115.651 6.372 30.449 1.00 17.84 188 ASP D C 1
ATOM 10935 O O . ASP D 1 188 ? 116.851 6.145 30.543 1.00 18.77 188 ASP D O 1
ATOM 10940 N N . TRP D 1 189 ? 115.155 7.122 29.464 1.00 17.96 189 TRP D N 1
ATOM 10941 C CA . TRP D 1 189 ? 116.016 7.774 28.468 1.00 18.90 189 TRP D CA 1
ATOM 10942 C C . TRP D 1 189 ? 116.946 8.842 29.059 1.00 19.04 189 TRP D C 1
ATOM 10943 O O . TRP D 1 189 ? 117.897 9.269 28.409 1.00 19.48 189 TRP D O 1
ATOM 10954 N N . GLY D 1 190 ? 116.662 9.295 30.272 1.00 18.61 190 GLY D N 1
ATOM 10955 C CA . GLY D 1 190 ? 117.429 10.358 30.877 1.00 18.76 190 GLY D CA 1
ATOM 10956 C C . GLY D 1 190 ? 118.820 9.961 31.330 1.00 18.66 190 GLY D C 1
ATOM 10957 O O . GLY D 1 190 ? 119.587 10.824 31.717 1.00 18.49 190 GLY D O 1
ATOM 10958 N N . ILE D 1 191 ? 119.150 8.671 31.268 1.00 18.68 191 ILE D N 1
ATOM 10959 C CA . ILE D 1 191 ? 120.454 8.191 31.735 1.00 18.40 191 ILE D CA 1
ATOM 10960 C C . ILE D 1 191 ? 121.665 8.881 31.087 1.00 18.79 191 ILE D C 1
ATOM 10961 O O . ILE D 1 191 ? 122.624 9.196 31.779 1.00 18.31 191 ILE D O 1
ATOM 10966 N N . ASP D 1 192 ? 121.632 9.093 29.775 1.00 19.05 192 ASP D N 1
ATOM 10967 C CA . ASP D 1 192 ? 122.786 9.656 29.061 1.00 19.33 192 ASP D CA 1
ATOM 10968 C C . ASP D 1 192 ? 123.048 11.080 29.508 1.00 18.61 192 ASP D C 1
ATOM 10969 O O . ASP D 1 192 ? 124.199 11.490 29.685 1.00 18.20 192 ASP D O 1
ATOM 10974 N N . THR D 1 193 ? 121.968 11.828 29.703 1.00 18.36 193 THR D N 1
ATOM 10975 C CA . THR D 1 193 ? 122.040 13.163 30.268 1.00 18.17 193 THR D CA 1
ATOM 10976 C C . THR D 1 193 ? 122.720 13.133 31.631 1.00 18.02 193 THR D C 1
ATOM 10977 O O . THR D 1 193 ? 123.605 13.941 31.912 1.00 17.72 193 THR D O 1
ATOM 10981 N N . LEU D 1 194 ? 122.331 12.177 32.461 1.00 17.89 194 LEU D N 1
ATOM 10982 C CA . LEU D 1 194 ? 122.902 12.051 33.804 1.00 18.05 194 LEU D CA 1
ATOM 10983 C C . LEU D 1 194 ? 124.390 11.658 33.783 1.00 18.12 194 LEU D C 1
ATOM 10984 O O . LEU D 1 194 ? 125.159 12.207 34.536 1.00 18.86 194 LEU D O 1
ATOM 10989 N N . TYR D 1 195 ? 124.799 10.732 32.920 1.00 18.24 195 TYR D N 1
ATOM 10990 C CA . TYR D 1 195 ? 126.214 10.385 32.796 1.00 18.04 195 TYR D CA 1
ATOM 10991 C C . TYR D 1 195 ? 127.034 11.591 32.351 1.00 17.78 195 TYR D C 1
ATOM 10992 O O . TYR D 1 195 ? 128.124 11.811 32.852 1.00 17.66 195 TYR D O 1
ATOM 11001 N N . THR D 1 196 ? 126.522 12.338 31.377 1.00 17.90 196 THR D N 1
ATOM 11002 C CA . THR D 1 196 ? 127.202 13.527 30.873 1.00 17.59 196 THR D CA 1
ATOM 11003 C C . THR D 1 196 ? 127.349 14.571 31.973 1.00 17.29 196 THR D C 1
ATOM 11004 O O . THR D 1 196 ? 128.438 15.108 32.199 1.00 17.43 196 THR D O 1
ATOM 11008 N N . PHE D 1 197 ? 126.256 14.854 32.667 1.00 17.31 197 PHE D N 1
ATOM 11009 C CA . PHE D 1 197 ? 126.245 15.895 33.695 1.00 16.88 197 PHE D CA 1
ATOM 11010 C C . PHE D 1 197 ? 127.181 15.561 34.837 1.00 17.03 197 PHE D C 1
ATOM 11011 O O . PHE D 1 197 ? 127.982 16.387 35.250 1.00 16.35 197 PHE D O 1
ATOM 11019 N N . VAL D 1 198 ? 127.067 14.352 35.362 1.00 17.27 198 VAL D N 1
ATOM 11020 C CA . VAL D 1 198 ? 127.800 13.993 36.559 1.00 17.10 198 VAL D CA 1
ATOM 11021 C C . VAL D 1 198 ? 129.299 13.875 36.265 1.00 17.19 198 VAL D C 1
ATOM 11022 O O . VAL D 1 198 ? 130.101 14.306 37.074 1.00 17.35 198 VAL D O 1
ATOM 11026 N N . THR D 1 199 ? 129.686 13.323 35.113 1.00 17.35 199 THR D N 1
ATOM 11027 C CA . THR D 1 199 ? 131.106 13.256 34.782 1.00 17.17 199 THR D CA 1
ATOM 11028 C C . THR D 1 199 ? 131.698 14.657 34.674 1.00 16.96 199 THR D C 1
ATOM 11029 O O . THR D 1 199 ? 132.785 14.894 35.174 1.00 16.83 199 THR D O 1
ATOM 11033 N N . VAL D 1 200 ? 130.979 15.592 34.061 1.00 16.63 200 VAL D N 1
ATOM 11034 C CA . VAL D 1 200 ? 131.459 16.971 33.982 1.00 16.69 200 VAL D CA 1
ATOM 11035 C C . VAL D 1 200 ? 131.520 17.604 35.382 1.00 16.92 200 VAL D C 1
ATOM 11036 O O . VAL D 1 200 ? 132.531 18.184 35.752 1.00 15.95 200 VAL D O 1
ATOM 11040 N N . GLN D 1 201 ? 130.460 17.453 36.170 1.00 17.35 201 GLN D N 1
ATOM 11041 C CA . GLN D 1 201 ? 130.420 18.029 37.521 1.00 17.66 201 GLN D CA 1
ATOM 11042 C C . GLN D 1 201 ? 131.576 17.540 38.412 1.00 17.93 201 GLN D C 1
ATOM 11043 O O . GLN D 1 201 ? 132.070 18.286 39.257 1.00 18.04 201 GLN D O 1
ATOM 11049 N N . GLN D 1 202 ? 132.019 16.301 38.205 1.00 18.36 202 GLN D N 1
ATOM 11050 C CA . GLN D 1 202 ? 133.104 15.712 38.996 1.00 18.91 202 GLN D CA 1
ATOM 11051 C C . GLN D 1 202 ? 134.495 15.934 38.387 1.00 18.49 202 GLN D C 1
ATOM 11052 O O . GLN D 1 202 ? 135.474 15.400 38.875 1.00 18.26 202 GLN D O 1
ATOM 11058 N N . GLY D 1 203 ? 134.578 16.695 37.307 1.00 18.47 203 GLY D N 1
ATOM 11059 C CA . GLY D 1 203 ? 135.866 17.035 36.715 1.00 18.42 203 GLY D CA 1
ATOM 11060 C C . GLY D 1 203 ? 136.576 15.901 35.991 1.00 18.03 203 GLY D C 1
ATOM 11061 O O . GLY D 1 203 ? 137.797 15.905 35.904 1.00 18.55 203 GLY D O 1
ATOM 11062 N N . VAL D 1 204 ? 135.823 14.949 35.451 1.00 17.56 204 VAL D N 1
ATOM 11063 C CA . VAL D 1 204 ? 136.401 13.859 34.670 1.00 17.45 204 VAL D CA 1
ATOM 11064 C C . VAL D 1 204 ? 136.953 14.432 33.353 1.00 17.16 204 VAL D C 1
ATOM 11065 O O . VAL D 1 204 ? 136.316 15.266 32.727 1.00 17.53 204 VAL D O 1
ATOM 11069 N N . SER D 1 205 ? 138.146 14.021 32.953 1.00 16.96 205 SER D N 1
ATOM 11070 C CA . SER D 1 205 ? 138.697 14.456 31.670 1.00 17.44 205 SER D CA 1
ATOM 11071 C C . SER D 1 205 ? 137.989 13.699 30.536 1.00 17.48 205 SER D C 1
ATOM 11072 O O . SER D 1 205 ? 137.793 12.483 30.618 1.00 17.58 205 SER D O 1
ATOM 11075 N N . ILE D 1 206 ? 137.582 14.422 29.497 1.00 17.26 206 ILE D N 1
ATOM 11076 C CA . ILE D 1 206 ? 136.744 13.874 28.449 1.00 17.12 206 ILE D CA 1
ATOM 11077 C C . ILE D 1 206 ? 137.360 14.096 27.069 1.00 17.15 206 ILE D C 1
ATOM 11078 O O . ILE D 1 206 ? 137.802 15.199 26.757 1.00 16.95 206 ILE D O 1
ATOM 11083 N N . TYR D 1 207 ? 137.391 13.043 26.252 1.00 16.46 207 TYR D N 1
ATOM 11084 C CA . TYR D 1 207 ? 137.843 13.125 24.862 1.00 16.43 207 TYR D CA 1
ATOM 11085 C C . TYR D 1 207 ? 136.694 12.686 23.956 1.00 16.79 207 TYR D C 1
ATOM 11086 O O . TYR D 1 207 ? 136.035 11.685 24.223 1.00 16.46 207 TYR D O 1
ATOM 11095 N N . GLU D 1 208 ? 136.451 13.437 22.890 1.00 17.37 208 GLU D N 1
ATOM 11096 C CA . GLU D 1 208 ? 135.411 13.081 21.935 1.00 17.98 208 GLU D CA 1
ATOM 11097 C C . GLU D 1 208 ? 136.023 12.627 20.610 1.00 18.11 208 GLU D C 1
ATOM 11098 O O . GLU D 1 208 ? 136.656 13.421 19.916 1.00 17.70 208 GLU D O 1
ATOM 11104 N N . CYS D 1 209 ? 135.886 11.339 20.307 1.00 18.59 209 CYS D N 1
ATOM 11105 C CA . CYS D 1 209 ? 136.327 10.750 19.034 1.00 20.08 209 CYS D CA 1
ATOM 11106 C C . CYS D 1 209 ? 135.295 10.940 17.938 1.00 19.25 209 CYS D C 1
ATOM 11107 O O . CYS D 1 209 ? 134.140 10.618 18.132 1.00 18.97 209 CYS D O 1
ATOM 11110 N N . TYR D 1 210 ? 135.727 11.408 16.776 1.00 19.13 210 TYR D N 1
ATOM 11111 C CA . TYR D 1 210 ? 134.853 11.559 15.625 1.00 19.13 210 TYR D CA 1
ATOM 11112 C C . TYR D 1 210 ? 134.754 10.282 14.794 1.00 19.60 210 TYR D C 1
ATOM 11113 O O . TYR D 1 210 ? 135.765 9.710 14.409 1.00 19.29 210 TYR D O 1
ATOM 11122 N N . ILE D 1 211 ? 133.526 9.852 14.523 1.00 20.12 211 ILE D N 1
ATOM 11123 C CA . ILE D 1 211 ? 133.247 8.719 13.651 1.00 21.13 211 ILE D CA 1
ATOM 11124 C C . ILE D 1 211 ? 132.352 9.239 12.519 1.00 22.22 211 ILE D C 1
ATOM 11125 O O . ILE D 1 211 ? 131.257 9.732 12.787 1.00 22.43 211 ILE D O 1
ATOM 11130 N N . PRO D 1 212 ? 132.792 9.163 11.274 1.00 23.85 212 PRO D N 1
ATOM 11131 C CA . PRO D 1 212 ? 131.994 9.717 10.158 1.00 25.26 212 PRO D CA 1
ATOM 11132 C C . PRO D 1 212 ? 130.583 9.110 9.958 1.00 26.52 212 PRO D C 1
ATOM 11133 O O . PRO D 1 212 ? 129.662 9.824 9.538 1.00 27.05 212 PRO D O 1
ATOM 11137 N N . GLU D 1 213 ? 130.413 7.827 10.259 1.00 27.58 213 GLU D N 1
ATOM 11138 C CA . GLU D 1 213 ? 129.188 7.122 9.885 1.00 28.82 213 GLU D CA 1
ATOM 11139 C C . GLU D 1 213 ? 128.877 6.000 10.863 1.00 28.92 213 GLU D C 1
ATOM 11140 O O . GLU D 1 213 ? 129.784 5.444 11.471 1.00 28.27 213 GLU D O 1
ATOM 11146 N N . GLY D 1 214 ? 127.601 5.652 11.003 1.00 29.62 214 GLY D N 1
ATOM 11147 C CA . GLY D 1 214 ? 127.242 4.450 11.740 1.00 30.22 214 GLY D CA 1
ATOM 11148 C C . GLY D 1 214 ? 126.100 4.536 12.724 1.00 30.74 214 GLY D C 1
ATOM 11149 O O . GLY D 1 214 ? 125.651 3.500 13.206 1.00 31.15 214 GLY D O 1
ATOM 11150 N N . LYS D 1 215 ? 125.641 5.741 13.048 1.00 31.13 215 LYS D N 1
ATOM 11151 C CA . LYS D 1 215 ? 124.408 5.890 13.804 1.00 31.59 215 LYS D CA 1
ATOM 11152 C C . LYS D 1 215 ? 123.219 5.443 12.948 1.00 31.38 215 LYS D C 1
ATOM 11153 O O . LYS D 1 215 ? 123.062 5.876 11.808 1.00 31.37 215 LYS D O 1
ATOM 11159 N N . ALA D 1 216 ? 122.396 4.560 13.501 1.00 31.11 216 ALA D N 1
ATOM 11160 C CA . ALA D 1 216 ? 121.179 4.140 12.831 1.00 30.92 216 ALA D CA 1
ATOM 11161 C C . ALA D 1 216 ? 120.221 5.325 12.764 1.00 30.69 216 ALA D C 1
ATOM 11162 O O . ALA D 1 216 ? 120.178 6.159 13.671 1.00 30.48 216 ALA D O 1
ATOM 11164 N N . HIS D 1 217 ? 119.470 5.379 11.672 1.00 30.42 217 HIS D N 1
ATOM 11165 C CA . HIS D 1 217 ? 118.465 6.401 11.446 1.00 30.33 217 HIS D CA 1
ATOM 11166 C C . HIS D 1 217 ? 117.133 5.813 11.859 1.00 30.17 217 HIS D C 1
ATOM 11167 O O . HIS D 1 217 ? 116.796 4.703 11.454 1.00 29.68 217 HIS D O 1
ATOM 11174 N N . ARG D 1 218 ? 116.361 6.549 12.651 1.00 30.10 218 ARG D N 1
ATOM 11175 C CA . ARG D 1 218 ? 115.028 6.088 12.995 1.00 30.14 218 ARG D CA 1
ATOM 11176 C C . ARG D 1 218 ? 114.177 6.051 11.727 1.00 29.83 218 ARG D C 1
ATOM 11177 O O . ARG D 1 218 ? 114.489 6.713 10.726 1.00 29.83 218 ARG D O 1
ATOM 11185 N N . LEU D 1 219 ? 113.125 5.249 11.771 1.00 29.70 219 LEU D N 1
ATOM 11186 C CA . LEU D 1 219 ? 112.175 5.160 10.671 1.00 29.66 219 LEU D CA 1
ATOM 11187 C C . LEU D 1 219 ? 111.565 6.536 10.407 1.00 28.70 219 LEU D C 1
ATOM 11188 O O . LEU D 1 219 ? 111.396 7.341 11.328 1.00 28.80 219 LEU D O 1
ATOM 11193 N N . TYR D 1 220 ? 111.260 6.805 9.146 1.00 27.53 220 TYR D N 1
ATOM 11194 C CA . TYR D 1 220 ? 110.594 8.042 8.761 1.00 26.73 220 TYR D CA 1
ATOM 11195 C C . TYR D 1 220 ? 109.300 8.235 9.576 1.00 25.49 220 TYR D C 1
ATOM 11196 O O . TYR D 1 220 ? 108.418 7.376 9.567 1.00 24.72 220 TYR D O 1
ATOM 11205 N N . GLY D 1 221 ? 109.201 9.348 10.298 1.00 23.99 221 GLY D N 1
ATOM 11206 C CA . GLY D 1 221 ? 107.997 9.627 11.069 1.00 22.62 221 GLY D CA 1
ATOM 11207 C C . GLY D 1 221 ? 107.902 11.054 11.563 1.00 21.27 221 GLY D C 1
ATOM 11208 O O . GLY D 1 221 ? 108.853 11.831 11.454 1.00 20.42 221 GLY D O 1
ATOM 11209 N N . GLY D 1 222 ? 106.749 11.392 12.130 1.00 19.86 222 GLY D N 1
ATOM 11210 C CA . GLY D 1 222 ? 106.575 12.649 12.827 1.00 19.54 222 GLY D CA 1
ATOM 11211 C C . GLY D 1 222 ? 107.447 12.759 14.068 1.00 19.49 222 GLY D C 1
ATOM 11212 O O . GLY D 1 222 ? 107.994 11.765 14.560 1.00 18.82 222 GLY D O 1
ATOM 11213 N N . LEU D 1 223 ? 107.551 13.975 14.597 1.00 19.09 223 LEU D N 1
ATOM 11214 C CA . LEU D 1 223 ? 108.287 14.219 15.829 1.00 18.97 223 LEU D CA 1
ATOM 11215 C C . LEU D 1 223 ? 107.714 13.447 17.020 1.00 19.71 223 LEU D C 1
ATOM 11216 O O . LEU D 1 223 ? 108.414 13.207 17.993 1.00 19.22 223 LEU D O 1
ATOM 11221 N N . ASP D 1 224 ? 106.437 13.080 16.909 1.00 20.72 224 ASP D N 1
ATOM 11222 C CA . ASP D 1 224 ? 105.698 12.247 17.860 1.00 21.97 224 ASP D CA 1
ATOM 11223 C C . ASP D 1 224 ? 106.433 10.963 18.272 1.00 21.26 224 ASP D C 1
ATOM 11224 O O . ASP D 1 224 ? 106.291 10.477 19.391 1.00 20.34 224 ASP D O 1
ATOM 11229 N N . ASP D 1 225 ? 107.179 10.392 17.335 1.00 20.95 225 ASP D N 1
ATOM 11230 C CA . ASP D 1 225 ? 107.981 9.191 17.594 1.00 21.53 225 ASP D CA 1
ATOM 11231 C C . ASP D 1 225 ? 109.060 9.399 18.660 1.00 20.85 225 ASP D C 1
ATOM 11232 O O . ASP D 1 225 ? 109.527 8.440 19.259 1.00 21.65 225 ASP D O 1
ATOM 11237 N N . LEU D 1 226 ? 109.434 10.652 18.904 1.00 19.66 226 LEU D N 1
ATOM 11238 C CA . LEU D 1 226 ? 110.438 11.004 19.895 1.00 19.27 226 LEU D CA 1
ATOM 11239 C C . LEU D 1 226 ? 109.844 11.579 21.183 1.00 18.26 226 LEU D C 1
ATOM 11240 O O . LEU D 1 226 ? 110.571 12.077 22.015 1.00 17.87 226 LEU D O 1
ATOM 11245 N N . ARG D 1 227 ? 108.531 11.492 21.354 1.00 17.79 227 ARG D N 1
ATOM 11246 C CA . ARG D 1 227 ? 107.847 12.175 22.451 1.00 17.37 227 ARG D CA 1
ATOM 11247 C C . ARG D 1 227 ? 108.282 11.650 23.823 1.00 16.73 227 ARG D C 1
ATOM 11248 O O . ARG D 1 227 ? 108.541 12.436 24.737 1.00 15.46 227 ARG D O 1
ATOM 11256 N N . THR D 1 228 ? 108.414 10.338 23.969 1.00 16.23 228 THR D N 1
ATOM 11257 C CA . THR D 1 228 ? 108.832 9.783 25.264 1.00 16.45 228 THR D CA 1
ATOM 11258 C C . THR D 1 228 ? 110.252 10.196 25.599 1.00 16.66 228 THR D C 1
ATOM 11259 O O . THR D 1 228 ? 110.518 10.660 26.696 1.00 16.56 228 THR D O 1
ATOM 11263 N N . MET D 1 229 ? 111.156 10.071 24.633 1.00 16.79 229 MET D N 1
ATOM 11264 C CA . MET D 1 229 ? 112.524 10.510 24.815 1.00 17.43 229 MET D CA 1
ATOM 11265 C C . MET D 1 229 ? 112.558 11.995 25.190 1.00 17.14 229 MET D C 1
ATOM 11266 O O . MET D 1 229 ? 113.278 12.389 26.077 1.00 17.13 229 MET D O 1
ATOM 11271 N N . LEU D 1 230 ? 111.747 12.807 24.519 1.00 17.77 230 LEU D N 1
ATOM 11272 C CA . LEU D 1 230 ? 111.697 14.238 24.783 1.00 17.31 230 LEU D CA 1
ATOM 11273 C C . LEU D 1 230 ? 111.315 14.527 26.221 1.00 17.34 230 LEU D C 1
ATOM 11274 O O . LEU D 1 230 ? 112.009 15.268 26.899 1.00 17.27 230 LEU D O 1
ATOM 11279 N N . VAL D 1 231 ? 110.216 13.956 26.699 1.00 17.63 231 VAL D N 1
ATOM 11280 C CA . VAL D 1 231 ? 109.731 14.332 28.029 1.00 18.14 231 VAL D CA 1
ATOM 11281 C C . VAL D 1 231 ? 110.649 13.820 29.121 1.00 18.10 231 VAL D C 1
ATOM 11282 O O . VAL D 1 231 ? 110.773 14.455 30.161 1.00 18.32 231 VAL D O 1
ATOM 11286 N N . GLU D 1 232 ? 111.327 12.703 28.868 1.00 17.83 232 GLU D N 1
ATOM 11287 C CA . GLU D 1 232 ? 112.267 12.143 29.841 1.00 17.65 232 GLU D CA 1
ATOM 11288 C C . GLU D 1 232 ? 113.603 12.903 29.842 1.00 17.61 232 GLU D C 1
ATOM 11289 O O . GLU D 1 232 ? 114.194 13.139 30.904 1.00 16.50 232 GLU D O 1
ATOM 11295 N N . CYS D 1 233 ? 114.070 13.306 28.663 1.00 17.16 233 CYS D N 1
ATOM 11296 C CA . CYS D 1 233 ? 115.303 14.106 28.576 1.00 17.46 233 CYS D CA 1
ATOM 11297 C C . CYS D 1 233 ? 115.114 15.486 29.185 1.00 17.01 233 CYS D C 1
ATOM 11298 O O . CYS D 1 233 ? 116.006 15.986 29.869 1.00 17.56 233 CYS D O 1
ATOM 11301 N N . PHE D 1 234 ? 113.952 16.097 28.980 1.00 16.83 234 PHE D N 1
ATOM 11302 C CA . PHE D 1 234 ? 113.671 17.373 29.626 1.00 16.63 234 PHE D CA 1
ATOM 11303 C C . PHE D 1 234 ? 113.532 17.234 31.138 1.00 16.58 234 PHE D C 1
ATOM 11304 O O . PHE D 1 234 ? 114.039 18.068 31.887 1.00 15.94 234 PHE D O 1
ATOM 11312 N N . ALA D 1 235 ? 112.869 16.175 31.599 1.00 16.55 235 ALA D N 1
ATOM 11313 C CA . ALA D 1 235 ? 112.714 15.971 33.036 1.00 16.60 235 ALA D CA 1
ATOM 11314 C C . ALA D 1 235 ? 114.078 15.802 33.709 1.00 16.77 235 ALA D C 1
ATOM 11315 O O . ALA D 1 235 ? 114.281 16.283 34.823 1.00 16.14 235 ALA D O 1
ATOM 11317 N N . ALA D 1 236 ? 115.014 15.156 33.014 1.00 16.80 236 ALA D N 1
ATOM 11318 C CA . ALA D 1 236 ? 116.373 14.972 33.518 1.00 17.21 236 ALA D CA 1
ATOM 11319 C C . ALA D 1 236 ? 117.067 16.319 33.732 1.00 16.87 236 ALA D C 1
ATOM 11320 O O . ALA D 1 236 ? 117.572 16.572 34.813 1.00 16.32 236 ALA D O 1
ATOM 11322 N N . ILE D 1 237 ? 117.041 17.192 32.730 1.00 16.90 237 ILE D N 1
ATOM 11323 C CA . ILE D 1 237 ? 117.581 18.539 32.891 1.00 17.85 237 ILE D CA 1
ATOM 11324 C C . ILE D 1 237 ? 116.903 19.286 34.048 1.00 17.93 237 ILE D C 1
ATOM 11325 O O . ILE D 1 237 ? 117.585 19.903 34.876 1.00 17.68 237 ILE D O 1
ATOM 11330 N N . GLN D 1 238 ? 115.572 19.223 34.111 1.00 17.81 238 GLN D N 1
ATOM 11331 C CA . GLN D 1 238 ? 114.824 19.909 35.172 1.00 17.58 238 GLN D CA 1
ATOM 11332 C C . GLN D 1 238 ? 115.197 19.419 36.564 1.00 17.62 238 GLN D C 1
ATOM 11333 O O . GLN D 1 238 ? 115.247 20.219 37.498 1.00 17.12 238 GLN D O 1
ATOM 11339 N N . SER D 1 239 ? 115.462 18.114 36.708 1.00 17.84 239 SER D N 1
ATOM 11340 C CA . SER D 1 239 ? 115.828 17.520 38.002 1.00 17.83 239 SER D CA 1
ATOM 11341 C C . SER D 1 239 ? 117.202 18.015 38.477 1.00 17.98 239 SER D C 1
ATOM 11342 O O . SER D 1 239 ? 117.501 17.992 39.666 1.00 17.52 239 SER D O 1
ATOM 11345 N N . LEU D 1 240 ? 118.031 18.431 37.524 1.00 17.67 240 LEU D N 1
ATOM 11346 C CA . LEU D 1 240 ? 119.384 18.919 37.797 1.00 17.89 240 LEU D CA 1
ATOM 11347 C C . LEU D 1 240 ? 119.511 20.434 37.967 1.00 17.83 240 LEU D C 1
ATOM 11348 O O . LEU D 1 240 ? 120.592 20.913 38.294 1.00 17.91 240 LEU D O 1
ATOM 11353 N N . GLN D 1 241 ? 118.426 21.179 37.777 1.00 18.29 241 GLN D N 1
ATOM 11354 C CA . GLN D 1 241 ? 118.510 22.625 37.551 1.00 18.81 241 GLN D CA 1
ATOM 11355 C C . GLN D 1 241 ? 119.103 23.453 38.683 1.00 19.50 241 GLN D C 1
ATOM 11356 O O . GLN D 1 241 ? 119.651 24.522 38.428 1.00 19.99 241 GLN D O 1
ATOM 11362 N N . HIS D 1 242 ? 118.995 22.972 39.917 1.00 19.66 242 HIS D N 1
ATOM 11363 C CA . HIS D 1 242 ? 119.534 23.677 41.082 1.00 20.30 242 HIS D CA 1
ATOM 11364 C C . HIS D 1 242 ? 120.945 23.227 41.488 1.00 19.98 242 HIS D C 1
ATOM 11365 O O . HIS D 1 242 ? 121.501 23.722 42.469 1.00 19.46 242 HIS D O 1
ATOM 11372 N N . GLU D 1 243 ? 121.539 22.319 40.717 1.00 19.49 243 GLU D N 1
ATOM 11373 C CA . GLU D 1 243 ? 122.908 21.871 40.976 1.00 19.44 243 GLU D CA 1
ATOM 11374 C C . GLU D 1 243 ? 123.905 22.996 40.709 1.00 19.72 243 GLU D C 1
ATOM 11375 O O . GLU D 1 243 ? 123.676 23.860 39.859 1.00 18.77 243 GLU D O 1
ATOM 11381 N N . VAL D 1 244 ? 125.009 22.954 41.446 1.00 20.26 244 VAL D N 1
ATOM 11382 C CA . VAL D 1 244 ? 126.161 23.821 41.253 1.00 21.46 244 VAL D CA 1
ATOM 11383 C C . VAL D 1 244 ? 127.240 23.023 40.495 1.00 21.88 244 VAL D C 1
ATOM 11384 O O . VAL D 1 244 ? 127.503 21.865 40.798 1.00 21.01 244 VAL D O 1
ATOM 11388 N N . VAL D 1 245 ? 127.860 23.662 39.517 1.00 22.68 245 VAL D N 1
ATOM 11389 C CA . VAL D 1 245 ? 128.870 23.039 38.677 1.00 23.89 245 VAL D CA 1
ATOM 11390 C C . VAL D 1 245 ? 130.012 24.042 38.501 1.00 25.53 245 VAL D C 1
ATOM 11391 O O . VAL D 1 245 ? 129.783 25.173 38.092 1.00 26.13 245 VAL D O 1
ATOM 11395 N N . GLY D 1 246 ? 131.231 23.638 38.837 1.00 27.36 246 GLY D N 1
ATOM 11396 C CA . GLY D 1 246 ? 132.407 24.480 38.652 1.00 28.70 246 GLY D CA 1
ATOM 11397 C C . GLY D 1 246 ? 132.894 24.544 37.209 1.00 29.92 246 GLY D C 1
ATOM 11398 O O . GLY D 1 246 ? 132.435 23.784 36.352 1.00 30.27 246 GLY D O 1
ATOM 11399 N N . GLN D 1 247 ? 133.826 25.458 36.932 1.00 31.56 247 GLN D N 1
ATOM 11400 C CA . GLN D 1 247 ? 134.344 25.631 35.567 1.00 32.54 247 GLN D CA 1
ATOM 11401 C C . GLN D 1 247 ? 135.428 24.616 35.127 1.00 32.51 247 GLN D C 1
ATOM 11402 O O . GLN D 1 247 ? 135.383 24.148 33.977 1.00 33.14 247 GLN D O 1
ATOM 11408 N N . PRO D 1 248 ? 136.408 24.313 35.987 1.00 32.55 248 PRO D N 1
ATOM 11409 C CA . PRO D 1 248 ? 137.520 23.418 35.609 1.00 31.84 248 PRO D CA 1
ATOM 11410 C C . PRO D 1 248 ? 137.075 22.157 34.867 1.00 31.21 248 PRO D C 1
ATOM 11411 O O . PRO D 1 248 ? 136.142 21.476 35.263 1.00 31.18 248 PRO D O 1
ATOM 11415 N N . ALA D 1 249 ? 137.759 21.877 33.768 1.00 29.93 249 ALA D N 1
ATOM 11416 C CA . ALA D 1 249 ? 137.384 20.792 32.870 1.00 28.14 249 ALA D CA 1
ATOM 11417 C C . ALA D 1 249 ? 138.551 20.522 31.948 1.00 26.55 249 ALA D C 1
ATOM 11418 O O . ALA D 1 249 ? 139.273 21.458 31.569 1.00 26.77 249 ALA D O 1
ATOM 11420 N N . ILE D 1 250 ? 138.775 19.260 31.610 1.00 23.87 250 ILE D N 1
ATOM 11421 C CA . ILE D 1 250 ? 139.595 18.955 30.445 1.00 22.05 250 ILE D CA 1
ATOM 11422 C C . ILE D 1 250 ? 138.684 18.245 29.474 1.00 20.71 250 ILE D C 1
ATOM 11423 O O . ILE D 1 250 ? 138.168 17.183 29.770 1.00 20.31 250 ILE D O 1
ATOM 11428 N N . HIS D 1 251 ? 138.461 18.871 28.331 1.00 19.14 251 HIS D N 1
ATOM 11429 C CA . HIS D 1 251 ? 137.520 18.388 27.358 1.00 18.42 251 HIS D CA 1
ATOM 11430 C C . HIS D 1 251 ? 138.062 18.710 25.976 1.00 17.62 251 HIS D C 1
ATOM 11431 O O . HIS D 1 251 ? 138.137 19.880 25.600 1.00 17.87 251 HIS D O 1
ATOM 11438 N N . ARG D 1 252 ? 138.461 17.670 25.251 1.00 16.65 252 ARG D N 1
ATOM 11439 C CA . ARG D 1 252 ? 139.010 17.795 23.911 1.00 16.65 252 ARG D CA 1
ATOM 11440 C C . ARG D 1 252 ? 138.113 17.095 22.909 1.00 17.08 252 ARG D C 1
ATOM 11441 O O . ARG D 1 252 ? 137.413 16.142 23.258 1.00 16.41 252 ARG D O 1
ATOM 11449 N N . GLN D 1 253 ? 138.192 17.548 21.659 1.00 17.88 253 GLN D N 1
ATOM 11450 C CA . GLN D 1 253 ? 137.408 17.015 20.555 1.00 19.13 253 GLN D CA 1
ATOM 11451 C C . GLN D 1 253 ? 138.318 16.767 19.342 1.00 18.63 253 GLN D C 1
ATOM 11452 O O . GLN D 1 253 ? 139.083 17.642 18.946 1.00 17.92 253 GLN D O 1
ATOM 11458 N N . GLU D 1 254 ? 138.257 15.558 18.792 1.00 18.68 254 GLU D N 1
ATOM 11459 C CA . GLU D 1 254 ? 138.892 15.245 17.516 1.00 19.10 254 GLU D CA 1
ATOM 11460 C C . GLU D 1 254 ? 138.153 16.044 16.454 1.00 19.22 254 GLU D C 1
ATOM 11461 O O . GLU D 1 254 ? 136.927 16.107 16.447 1.00 19.55 254 GLU D O 1
ATOM 11467 N N . HIS D 1 255 ? 138.914 16.679 15.580 1.00 19.45 255 HIS D N 1
ATOM 11468 C CA . HIS D 1 255 ? 138.363 17.530 14.546 1.00 20.18 255 HIS D CA 1
ATOM 11469 C C . HIS D 1 255 ? 137.588 16.686 13.523 1.00 20.62 255 HIS D C 1
ATOM 11470 O O . HIS D 1 255 ? 138.079 15.645 13.084 1.00 19.98 255 HIS D O 1
ATOM 11477 N N . PRO D 1 256 ? 136.389 17.120 13.160 1.00 21.60 256 PRO D N 1
ATOM 11478 C CA . PRO D 1 256 ? 135.602 16.421 12.133 1.00 23.14 256 PRO D CA 1
ATOM 11479 C C . PRO D 1 256 ? 136.257 16.390 10.746 1.00 24.48 256 PRO D C 1
ATOM 11480 O O . PRO D 1 256 ? 137.085 17.240 10.419 1.00 23.90 256 PRO D O 1
ATOM 11484 N N . HIS D 1 257 ? 135.874 15.403 9.944 1.00 26.49 257 HIS D N 1
ATOM 11485 C CA . HIS D 1 257 ? 136.061 15.450 8.481 1.00 28.12 257 HIS D CA 1
ATOM 11486 C C . HIS D 1 257 ? 134.822 16.128 7.859 1.00 28.86 257 HIS D C 1
ATOM 11487 O O . HIS D 1 257 ? 133.870 16.436 8.576 1.00 29.54 257 HIS D O 1
ATOM 11494 N N . ARG D 1 258 ? 134.808 16.380 6.548 1.00 30.24 258 ARG D N 1
ATOM 11495 C CA . ARG D 1 258 ? 133.580 16.897 5.897 1.00 31.00 258 ARG D CA 1
ATOM 11496 C C . ARG D 1 258 ? 132.398 15.924 6.144 1.00 30.62 258 ARG D C 1
ATOM 11497 O O . ARG D 1 258 ? 132.566 14.691 6.142 1.00 30.72 258 ARG D O 1
ATOM 11505 N N . VAL D 1 259 ? 131.217 16.474 6.407 1.00 30.49 259 VAL D N 1
ATOM 11506 C CA . VAL D 1 259 ? 129.998 15.663 6.506 1.00 29.74 259 VAL D CA 1
ATOM 11507 C C . VAL D 1 259 ? 129.837 14.774 5.247 1.00 29.00 259 VAL D C 1
ATOM 11508 O O . VAL D 1 259 ? 130.031 15.267 4.134 1.00 28.91 259 VAL D O 1
ATOM 11512 N N . PRO D 1 260 ? 129.501 13.488 5.400 1.00 27.84 260 PRO D N 1
ATOM 11513 C CA . PRO D 1 260 ? 129.169 12.646 4.242 1.00 27.16 260 PRO D CA 1
ATOM 11514 C C . PRO D 1 260 ? 127.893 13.128 3.539 1.00 27.06 260 PRO D C 1
ATOM 11515 O O . PRO D 1 260 ? 126.950 13.545 4.212 1.00 25.92 260 PRO D O 1
ATOM 11519 N N . VAL D 1 261 ? 127.857 13.041 2.212 1.00 26.57 261 VAL D N 1
ATOM 11520 C CA . VAL D 1 261 ? 126.768 13.632 1.431 1.00 26.58 261 VAL D CA 1
ATOM 11521 C C . VAL D 1 261 ? 125.402 13.099 1.862 1.00 26.27 261 VAL D C 1
ATOM 11522 O O . VAL D 1 261 ? 124.456 13.871 1.964 1.00 26.36 261 VAL D O 1
ATOM 11526 N N . HIS D 1 262 ? 125.304 11.806 2.161 1.00 25.91 262 HIS D N 1
ATOM 11527 C CA . HIS D 1 262 ? 124.028 11.219 2.565 1.00 26.06 262 HIS D CA 1
ATOM 11528 C C . HIS D 1 262 ? 123.495 11.725 3.919 1.00 25.45 262 HIS D C 1
ATOM 11529 O O . HIS D 1 262 ? 122.286 11.670 4.184 1.00 25.35 262 HIS D O 1
ATOM 11536 N N . ILE D 1 263 ? 124.390 12.201 4.781 1.00 24.29 263 ILE D N 1
ATOM 11537 C CA . ILE D 1 263 ? 123.969 12.872 6.001 1.00 23.51 263 ILE D CA 1
ATOM 11538 C C . ILE D 1 263 ? 123.528 14.302 5.699 1.00 22.58 263 ILE D C 1
ATOM 11539 O O . ILE D 1 263 ? 122.510 14.743 6.215 1.00 22.22 263 ILE D O 1
ATOM 11544 N N . ALA D 1 264 ? 124.276 15.009 4.855 1.00 21.75 264 ALA D N 1
ATOM 11545 C CA . ALA D 1 264 ? 123.937 16.385 4.497 1.00 21.66 264 ALA D CA 1
ATOM 11546 C C . ALA D 1 264 ? 122.575 16.495 3.796 1.00 21.44 264 ALA D C 1
ATOM 11547 O O . ALA D 1 264 ? 121.868 17.476 3.992 1.00 22.58 264 ALA D O 1
ATOM 11549 N N . GLU D 1 265 ? 122.220 15.480 3.004 1.00 20.42 265 GLU D N 1
ATOM 11550 C CA . GLU D 1 265 ? 120.982 15.442 2.223 1.00 19.53 265 GLU D CA 1
ATOM 11551 C C . GLU D 1 265 ? 119.801 14.776 2.947 1.00 18.97 265 GLU D C 1
ATOM 11552 O O . GLU D 1 265 ? 118.718 14.665 2.376 1.00 19.02 265 GLU D O 1
ATOM 11558 N N . ARG D 1 266 ? 120.002 14.308 4.173 1.00 18.42 266 ARG D N 1
ATOM 11559 C CA . ARG D 1 266 ? 118.970 13.590 4.913 1.00 18.59 266 ARG D CA 1
ATOM 11560 C C . ARG D 1 266 ? 117.955 14.554 5.558 1.00 18.59 266 ARG D C 1
ATOM 11561 O O . ARG D 1 266 ? 118.318 15.618 6.044 1.00 18.54 266 ARG D O 1
ATOM 11569 N N . VAL D 1 267 ? 116.684 14.155 5.552 1.00 18.65 267 VAL D N 1
ATOM 11570 C CA . VAL D 1 267 ? 115.633 14.852 6.273 1.00 18.65 267 VAL D CA 1
ATOM 11571 C C . VAL D 1 267 ? 115.212 13.925 7.408 1.00 18.84 267 VAL D C 1
ATOM 11572 O O . VAL D 1 267 ? 114.912 12.772 7.180 1.00 19.61 267 VAL D O 1
ATOM 11576 N N . GLY D 1 268 ? 115.193 14.441 8.624 1.00 18.48 268 GLY D N 1
ATOM 11577 C CA . GLY D 1 268 ? 115.099 13.624 9.817 1.00 19.10 268 GLY D CA 1
ATOM 11578 C C . GLY D 1 268 ? 113.686 13.344 10.315 1.00 19.18 268 GLY D C 1
ATOM 11579 O O . GLY D 1 268 ? 113.513 12.518 11.193 1.00 20.01 268 GLY D O 1
ATOM 11580 N N . TYR D 1 269 ? 112.685 14.028 9.765 1.00 19.09 269 TYR D N 1
ATOM 11581 C CA . TYR D 1 269 ? 111.299 13.835 10.190 1.00 18.35 269 TYR D CA 1
ATOM 11582 C C . TYR D 1 269 ? 110.294 14.190 9.089 1.00 18.05 269 TYR D C 1
ATOM 11583 O O . TYR D 1 269 ? 110.628 14.842 8.110 1.00 18.20 269 TYR D O 1
ATOM 11592 N N . ASP D 1 270 ? 109.061 13.728 9.278 1.00 17.69 270 ASP D N 1
ATOM 11593 C CA . ASP D 1 270 ? 107.949 13.927 8.354 1.00 17.39 270 ASP D CA 1
ATOM 11594 C C . ASP D 1 270 ? 107.271 15.246 8.747 1.00 16.51 270 ASP D C 1
ATOM 11595 O O . ASP D 1 270 ? 106.640 15.345 9.805 1.00 16.12 270 ASP D O 1
ATOM 11600 N N . VAL D 1 271 ? 107.448 16.270 7.914 1.00 15.53 271 VAL D N 1
ATOM 11601 C CA . VAL D 1 271 ? 106.957 17.614 8.223 1.00 15.14 271 VAL D CA 1
ATOM 11602 C C . VAL D 1 271 ? 105.426 17.670 8.235 1.00 14.85 271 VAL D C 1
ATOM 11603 O O . VAL D 1 271 ? 104.847 18.235 9.151 1.00 14.26 271 VAL D O 1
ATOM 11607 N N . GLU D 1 272 ? 104.776 17.077 7.241 1.00 14.32 272 GLU D N 1
ATOM 11608 C CA . GLU D 1 272 ? 103.311 17.106 7.182 1.00 15.12 272 GLU D CA 1
ATOM 11609 C C . GLU D 1 272 ? 102.700 16.496 8.453 1.00 15.53 272 GLU D C 1
ATOM 11610 O O . GLU D 1 272 ? 101.795 17.079 9.059 1.00 14.95 272 GLU D O 1
ATOM 11616 N N . ALA D 1 273 ? 103.201 15.323 8.835 1.00 15.52 273 ALA D N 1
ATOM 11617 C CA . ALA D 1 273 ? 102.687 14.603 10.008 1.00 16.02 273 ALA D CA 1
ATOM 11618 C C . ALA D 1 273 ? 102.882 15.403 11.270 1.00 15.67 273 ALA D C 1
ATOM 11619 O O . ALA D 1 273 ? 102.019 15.417 12.138 1.00 16.46 273 ALA D O 1
ATOM 11621 N N . THR D 1 274 ? 104.014 16.082 11.358 1.00 15.80 274 THR D N 1
ATOM 11622 C CA . THR D 1 274 ? 104.358 16.895 12.508 1.00 16.19 274 THR D CA 1
ATOM 11623 C C . THR D 1 274 ? 103.432 18.112 12.627 1.00 16.38 274 THR D C 1
ATOM 11624 O O . THR D 1 274 ? 103.031 18.483 13.729 1.00 16.27 274 THR D O 1
ATOM 11628 N N . LEU D 1 275 ? 103.094 18.714 11.488 1.00 16.01 275 LEU D N 1
ATOM 11629 C CA . LEU D 1 275 ? 102.153 19.838 11.429 1.00 16.08 275 LEU D CA 1
ATOM 11630 C C . LEU D 1 275 ? 100.756 19.431 11.892 1.00 16.72 275 LEU D C 1
ATOM 11631 O O . LEU D 1 275 ? 100.141 20.132 12.695 1.00 17.82 275 LEU D O 1
ATOM 11636 N N . HIS D 1 276 ? 100.280 18.284 11.406 1.00 17.37 276 HIS D N 1
ATOM 11637 C CA . HIS D 1 276 ? 98.975 17.734 11.756 1.00 18.19 276 HIS D CA 1
ATOM 11638 C C . HIS D 1 276 ? 98.882 17.497 13.268 1.00 18.68 276 HIS D C 1
ATOM 11639 O O . HIS D 1 276 ? 97.891 17.838 13.922 1.00 18.40 276 HIS D O 1
ATOM 11646 N N . ARG D 1 277 ? 99.935 16.897 13.793 1.00 18.54 277 ARG D N 1
ATOM 11647 C CA . ARG D 1 277 ? 99.976 16.417 15.161 1.00 18.93 277 ARG D CA 1
ATOM 11648 C C . ARG D 1 277 ? 99.964 17.582 16.154 1.00 18.61 277 ARG D C 1
ATOM 11649 O O . ARG D 1 277 ? 99.468 17.465 17.272 1.00 18.48 277 ARG D O 1
ATOM 11657 N N . LEU D 1 278 ? 100.493 18.710 15.712 1.00 18.29 278 LEU D N 1
ATOM 11658 C CA . LEU D 1 278 ? 100.430 19.965 16.441 1.00 18.74 278 LEU D CA 1
ATOM 11659 C C . LEU D 1 278 ? 98.992 20.450 16.705 1.00 18.79 278 LEU D C 1
ATOM 11660 O O . LEU D 1 278 ? 98.731 21.164 17.670 1.00 19.03 278 LEU D O 1
ATOM 11665 N N . MET D 1 279 ? 98.070 20.067 15.830 1.00 18.27 279 MET D N 1
ATOM 11666 C CA . MET D 1 279 ? 96.677 20.455 15.946 1.00 18.52 279 MET D CA 1
ATOM 11667 C C . MET D 1 279 ? 95.854 19.475 16.780 1.00 17.93 279 MET D C 1
ATOM 11668 O O . MET D 1 279 ? 94.670 19.689 16.979 1.00 17.41 279 MET D O 1
ATOM 11673 N N . GLN D 1 280 ? 96.480 18.407 17.265 1.00 17.95 280 GLN D N 1
ATOM 11674 C CA . GLN D 1 280 ? 95.759 17.326 17.921 1.00 18.28 280 GLN D CA 1
ATOM 11675 C C . GLN D 1 280 ? 96.012 17.288 19.418 1.00 18.34 280 GLN D C 1
ATOM 11676 O O . GLN D 1 280 ? 96.969 17.869 19.905 1.00 17.74 280 GLN D O 1
ATOM 11682 N N . HIS D 1 281 ? 95.130 16.574 20.114 1.00 18.79 281 HIS D N 1
ATOM 11683 C CA . HIS D 1 281 ? 95.244 16.248 21.537 1.00 19.88 281 HIS D CA 1
ATOM 11684 C C . HIS D 1 281 ? 95.250 17.462 22.454 1.00 19.07 281 HIS D C 1
ATOM 11685 O O . HIS D 1 281 ? 95.882 17.466 23.506 1.00 20.01 281 HIS D O 1
ATOM 11692 N N . TRP D 1 282 ? 94.524 18.484 22.046 1.00 18.65 282 TRP D N 1
ATOM 11693 C CA . TRP D 1 282 ? 94.325 19.663 22.864 1.00 18.49 282 TRP D CA 1
ATOM 11694 C C . TRP D 1 282 ? 93.298 19.389 23.957 1.00 18.29 282 TRP D C 1
ATOM 11695 O O . TRP D 1 282 ? 92.388 18.586 23.815 1.00 17.86 282 TRP D O 1
ATOM 11706 N N . THR D 1 283 ? 93.368 20.213 24.985 1.00 17.89 283 THR D N 1
ATOM 11707 C CA . THR D 1 283 ? 92.688 19.994 26.237 1.00 17.92 283 THR D CA 1
ATOM 11708 C C . THR D 1 283 ? 92.462 21.396 26.813 1.00 17.43 283 THR D C 1
ATOM 11709 O O . THR D 1 283 ? 93.356 22.221 26.737 1.00 16.33 283 THR D O 1
ATOM 11713 N N . PRO D 1 284 ? 91.282 21.695 27.358 1.00 16.96 284 PRO D N 1
ATOM 11714 C CA . PRO D 1 284 ? 91.103 23.028 27.960 1.00 17.10 284 PRO D CA 1
ATOM 11715 C C . PRO D 1 284 ? 92.203 23.404 28.971 1.00 16.92 284 PRO D C 1
ATOM 11716 O O . PRO D 1 284 ? 92.588 24.576 29.064 1.00 16.79 284 PRO D O 1
ATOM 11720 N N . ARG D 1 285 ? 92.709 22.423 29.704 1.00 16.44 285 ARG D N 1
ATOM 11721 C CA . ARG D 1 285 ? 93.777 22.659 30.679 1.00 16.40 285 ARG D CA 1
ATOM 11722 C C . ARG D 1 285 ? 95.093 23.096 30.018 1.00 16.37 285 ARG D C 1
ATOM 11723 O O . ARG D 1 285 ? 95.771 23.981 30.517 1.00 15.73 285 ARG D O 1
ATOM 11731 N N . GLN D 1 286 ? 95.443 22.493 28.889 1.00 16.75 286 GLN D N 1
ATOM 11732 C CA . GLN D 1 286 ? 96.616 22.911 28.131 1.00 17.04 286 GLN D CA 1
ATOM 11733 C C . GLN D 1 286 ? 96.469 24.374 27.719 1.00 17.00 286 GLN D C 1
ATOM 11734 O O . GLN D 1 286 ? 97.414 25.154 27.814 1.00 17.20 286 GLN D O 1
ATOM 11740 N N . VAL D 1 287 ? 95.284 24.730 27.237 1.00 17.03 287 VAL D N 1
ATOM 11741 C CA . VAL D 1 287 ? 94.997 26.097 26.823 1.00 17.26 287 VAL D CA 1
ATOM 11742 C C . VAL D 1 287 ? 95.177 27.076 27.988 1.00 17.67 287 VAL D C 1
ATOM 11743 O O . VAL D 1 287 ? 95.764 28.145 27.821 1.00 17.44 287 VAL D O 1
ATOM 11747 N N . GLU D 1 288 ? 94.732 26.677 29.174 1.00 18.15 288 GLU D N 1
ATOM 11748 C CA . GLU D 1 288 ? 94.828 27.510 30.367 1.00 18.92 288 GLU D CA 1
ATOM 11749 C C . GLU D 1 288 ? 96.262 27.640 30.877 1.00 18.47 288 GLU D C 1
ATOM 11750 O O . GLU D 1 288 ? 96.688 28.720 31.256 1.00 17.98 288 GLU D O 1
ATOM 11756 N N . LEU D 1 289 ? 96.991 26.529 30.886 1.00 17.88 289 LEU D N 1
ATOM 11757 C CA . LEU D 1 289 ? 98.381 26.497 31.316 1.00 17.84 289 LEU D CA 1
ATOM 11758 C C . LEU D 1 289 ? 99.279 27.457 30.518 1.00 17.64 289 LEU D C 1
ATOM 11759 O O . LEU D 1 289 ? 100.306 27.888 31.018 1.00 16.51 289 LEU D O 1
ATOM 11764 N N . LEU D 1 290 ? 98.898 27.748 29.277 1.00 17.44 290 LEU D N 1
ATOM 11765 C CA . LEU D 1 290 ? 99.628 28.678 28.443 1.00 18.11 290 LEU D CA 1
ATOM 11766 C C . LEU D 1 290 ? 99.628 30.123 28.966 1.00 18.91 290 LEU D C 1
ATOM 11767 O O . LEU D 1 290 ? 100.427 30.930 28.506 1.00 19.04 290 LEU D O 1
ATOM 11772 N N . GLU D 1 291 ? 98.760 30.438 29.933 1.00 19.73 291 GLU D N 1
ATOM 11773 C CA . GLU D 1 291 ? 98.802 31.722 30.629 1.00 20.19 291 GLU D CA 1
ATOM 11774 C C . GLU D 1 291 ? 100.140 31.947 31.332 1.00 19.93 291 GLU D C 1
ATOM 11775 O O . GLU D 1 291 ? 100.492 33.085 31.622 1.00 19.10 291 GLU D O 1
ATOM 11781 N N . LEU D 1 292 ? 100.867 30.868 31.629 1.00 19.53 292 LEU D N 1
ATOM 11782 C CA . LEU D 1 292 ? 102.159 30.970 32.320 1.00 19.49 292 LEU D CA 1
ATOM 11783 C C . LEU D 1 292 ? 103.302 31.447 31.416 1.00 19.23 292 LEU D C 1
ATOM 11784 O O . LEU D 1 292 ? 104.369 31.817 31.912 1.00 18.78 292 LEU D O 1
ATOM 11789 N N . PHE D 1 293 ? 103.074 31.431 30.105 1.00 19.06 293 PHE D N 1
ATOM 11790 C CA . PHE D 1 293 ? 104.093 31.737 29.116 1.00 19.34 293 PHE D CA 1
ATOM 11791 C C . PHE D 1 293 ? 103.986 33.169 28.610 1.00 19.98 293 PHE D C 1
ATOM 11792 O O . PHE D 1 293 ? 103.006 33.852 28.862 1.00 19.50 293 PHE D O 1
ATOM 11800 N N . THR D 1 294 ? 105.003 33.613 27.877 1.00 20.91 294 THR D N 1
ATOM 11801 C CA . THR D 1 294 ? 104.988 34.956 27.308 1.00 21.45 294 THR D CA 1
ATOM 11802 C C . THR D 1 294 ? 103.838 35.052 26.333 1.00 21.44 294 THR D C 1
ATOM 11803 O O . THR D 1 294 ? 103.419 34.056 25.764 1.00 21.34 294 THR D O 1
ATOM 11807 N N . THR D 1 295 ? 103.345 36.262 26.137 1.00 21.41 295 THR D N 1
ATOM 11808 C CA . THR D 1 295 ? 102.188 36.495 25.295 1.00 21.86 295 THR D CA 1
ATOM 11809 C C . THR D 1 295 ? 102.331 35.966 23.861 1.00 21.28 295 THR D C 1
ATOM 11810 O O . THR D 1 295 ? 101.405 35.331 23.356 1.00 20.84 295 THR D O 1
ATOM 11814 N N . PRO D 1 296 ? 103.448 36.231 23.184 1.00 20.99 296 PRO D N 1
ATOM 11815 C CA . PRO D 1 296 ? 103.622 35.696 21.824 1.00 20.64 296 PRO D CA 1
ATOM 11816 C C . PRO D 1 296 ? 103.578 34.153 21.780 1.00 19.98 296 PRO D C 1
ATOM 11817 O O . PRO D 1 296 ? 103.073 33.591 20.813 1.00 19.72 296 PRO D O 1
ATOM 11821 N N . VAL D 1 297 ? 104.085 33.487 22.812 1.00 19.13 297 VAL D N 1
ATOM 11822 C CA . VAL D 1 297 ? 104.082 32.017 22.846 1.00 19.14 297 VAL D CA 1
ATOM 11823 C C . VAL D 1 297 ? 102.694 31.488 23.195 1.00 18.79 297 VAL D C 1
ATOM 11824 O O . VAL D 1 297 ? 102.222 30.524 22.600 1.00 18.54 297 VAL D O 1
ATOM 11828 N N . ARG D 1 298 ? 102.046 32.131 24.154 1.00 18.86 298 ARG D N 1
ATOM 11829 C CA . ARG D 1 298 ? 100.678 31.804 24.529 1.00 19.85 298 ARG D CA 1
ATOM 11830 C C . ARG D 1 298 ? 99.732 31.881 23.342 1.00 19.80 298 ARG D C 1
ATOM 11831 O O . ARG D 1 298 ? 98.966 30.953 23.079 1.00 19.27 298 ARG D O 1
ATOM 11839 N N . GLU D 1 299 ? 99.789 33.000 22.635 1.00 20.06 299 GLU D N 1
ATOM 11840 C CA . GLU D 1 299 ? 98.916 33.236 21.486 1.00 21.05 299 GLU D CA 1
ATOM 11841 C C . GLU D 1 299 ? 99.319 32.373 20.294 1.00 20.33 299 GLU D C 1
ATOM 11842 O O . GLU D 1 299 ? 98.468 31.853 19.594 1.00 20.73 299 GLU D O 1
ATOM 11848 N N . GLY D 1 300 ? 100.620 32.212 20.087 1.00 19.63 300 GLY D N 1
ATOM 11849 C CA . GLY D 1 300 ? 101.132 31.360 19.032 1.00 19.42 300 GLY D CA 1
ATOM 11850 C C . GLY D 1 300 ? 100.700 29.906 19.148 1.00 18.61 300 GLY D C 1
ATOM 11851 O O . GLY D 1 300 ? 100.203 29.330 18.192 1.00 18.79 300 GLY D O 1
ATOM 11852 N N . LEU D 1 301 ? 100.885 29.300 20.310 1.00 18.39 301 LEU D N 1
ATOM 11853 C CA . LEU D 1 301 ? 100.507 27.889 20.482 1.00 18.36 301 LEU D CA 1
ATOM 11854 C C . LEU D 1 301 ? 99.001 27.707 20.472 1.00 17.77 301 LEU D C 1
ATOM 11855 O O . LEU D 1 301 ? 98.503 26.712 19.957 1.00 17.51 301 LEU D O 1
ATOM 11860 N N . ARG D 1 302 ? 98.267 28.652 21.053 1.00 17.47 302 ARG D N 1
ATOM 11861 C CA . ARG D 1 302 ? 96.803 28.575 21.038 1.00 17.50 302 ARG D CA 1
ATOM 11862 C C . ARG D 1 302 ? 96.255 28.582 19.617 1.00 17.34 302 ARG D C 1
ATOM 11863 O O . ARG D 1 302 ? 95.243 27.954 19.334 1.00 16.97 302 ARG D O 1
ATOM 11871 N N . THR D 1 303 ? 96.936 29.280 18.726 1.00 17.60 303 THR D N 1
ATOM 11872 C CA . THR D 1 303 ? 96.576 29.268 17.315 1.00 18.02 303 THR D CA 1
ATOM 11873 C C . THR D 1 303 ? 96.607 27.865 16.717 1.00 18.01 303 THR D C 1
ATOM 11874 O O . THR D 1 303 ? 95.838 27.570 15.805 1.00 17.45 303 THR D O 1
ATOM 11878 N N . CYS D 1 304 ? 97.485 27.003 17.234 1.00 18.23 304 CYS D N 1
ATOM 11879 C CA . CYS D 1 304 ? 97.610 25.625 16.754 1.00 18.43 304 CYS D CA 1
ATOM 11880 C C . CYS D 1 304 ? 96.370 24.760 16.964 1.00 19.04 304 CYS D C 1
ATOM 11881 O O . CYS D 1 304 ? 96.297 23.671 16.412 1.00 19.57 304 CYS D O 1
ATOM 11884 N N . GLN D 1 305 ? 95.382 25.235 17.728 1.00 19.46 305 GLN D N 1
ATOM 11885 C CA . GLN D 1 305 ? 94.093 24.549 17.797 1.00 19.51 305 GLN D CA 1
ATOM 11886 C C . GLN D 1 305 ? 93.363 24.604 16.450 1.00 19.90 305 GLN D C 1
ATOM 11887 O O . GLN D 1 305 ? 92.556 23.733 16.146 1.00 19.65 305 GLN D O 1
ATOM 11893 N N . ARG D 1 306 ? 93.628 25.647 15.667 1.00 20.02 306 ARG D N 1
ATOM 11894 C CA . ARG D 1 306 ? 92.935 25.873 14.405 1.00 20.99 306 ARG D CA 1
ATOM 11895 C C . ARG D 1 306 ? 93.832 25.666 13.175 1.00 20.30 306 ARG D C 1
ATOM 11896 O O . ARG D 1 306 ? 93.366 25.223 12.129 1.00 19.85 306 ARG D O 1
ATOM 11904 N N . ARG D 1 307 ? 95.106 26.006 13.297 1.00 20.04 307 ARG D N 1
ATOM 11905 C CA . ARG D 1 307 ? 96.054 25.776 12.213 1.00 20.45 307 ARG D CA 1
ATOM 11906 C C . ARG D 1 307 ? 97.496 25.830 12.707 1.00 20.38 307 ARG D C 1
ATOM 11907 O O . ARG D 1 307 ? 97.786 26.436 13.746 1.00 19.94 307 ARG D O 1
ATOM 11915 N N . PRO D 1 308 ? 98.410 25.187 11.985 1.00 20.28 308 PRO D N 1
ATOM 11916 C CA . PRO D 1 308 ? 99.784 25.092 12.469 1.00 20.51 308 PRO D CA 1
ATOM 11917 C C . PRO D 1 308 ? 100.432 26.472 12.499 1.00 20.13 308 PRO D C 1
ATOM 11918 O O . PRO D 1 308 ? 100.378 27.188 11.500 1.00 21.23 308 PRO D O 1
ATOM 11922 N N . ALA D 1 309 ? 100.969 26.856 13.648 1.00 19.05 309 ALA D N 1
ATOM 11923 C CA . ALA D 1 309 ? 101.707 28.110 13.780 1.00 18.59 309 ALA D CA 1
ATOM 11924 C C . ALA D 1 309 ? 103.043 27.802 14.419 1.00 17.73 309 ALA D C 1
ATOM 11925 O O . ALA D 1 309 ? 103.119 26.982 15.335 1.00 17.48 309 ALA D O 1
ATOM 11927 N N . PHE D 1 310 ? 104.094 28.446 13.926 1.00 16.83 310 PHE D N 1
ATOM 11928 C CA . PHE D 1 310 ? 105.439 28.245 14.454 1.00 16.68 310 PHE D CA 1
ATOM 11929 C C . PHE D 1 310 ? 106.408 29.410 14.217 1.00 17.05 310 P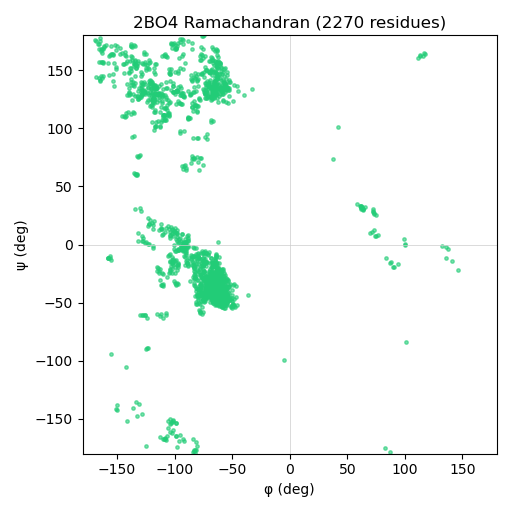HE D C 1
ATOM 11930 O O . PHE D 1 310 ? 107.480 29.421 14.811 1.00 16.66 310 PHE D O 1
ATOM 11938 N N . ASN D 1 311 ? 106.047 30.377 13.371 1.00 17.18 311 ASN D N 1
ATOM 11939 C CA . ASN D 1 311 ? 106.917 31.536 13.134 1.00 18.05 311 ASN D CA 1
ATOM 11940 C C . ASN D 1 311 ? 107.252 32.246 14.444 1.00 17.42 311 ASN D C 1
ATOM 11941 O O . ASN D 1 311 ? 108.320 32.810 14.577 1.00 18.06 311 ASN D O 1
ATOM 11946 N N . PHE D 1 312 ? 106.337 32.206 15.405 1.00 17.57 312 PHE D N 1
ATOM 11947 C CA . PHE D 1 312 ? 106.536 32.856 16.707 1.00 17.40 312 PHE D CA 1
ATOM 11948 C C . PHE D 1 312 ? 107.668 32.263 17.555 1.00 17.34 312 PHE D C 1
ATOM 11949 O O . PHE D 1 312 ? 108.212 32.945 18.432 1.00 16.97 312 PHE D O 1
ATOM 11957 N N . MET D 1 313 ? 108.003 30.996 17.320 1.00 17.18 313 MET D N 1
ATOM 11958 C CA . MET D 1 313 ? 108.942 30.293 18.185 1.00 16.99 313 MET D CA 1
ATOM 11959 C C . MET D 1 313 ? 110.376 30.415 17.687 1.00 17.07 313 MET D C 1
ATOM 11960 O O . MET D 1 313 ? 111.010 29.434 17.254 1.00 16.90 313 MET D O 1
ATOM 11965 N N . ASP D 1 314 ? 110.887 31.638 17.763 1.00 17.06 314 ASP D N 1
ATOM 11966 C CA . ASP D 1 314 ? 112.250 31.906 17.378 1.00 17.38 314 ASP D CA 1
ATOM 11967 C C . ASP D 1 314 ? 113.175 31.577 18.548 1.00 17.21 314 ASP D C 1
ATOM 11968 O O . ASP D 1 314 ? 112.736 31.098 19.599 1.00 15.46 314 ASP D O 1
ATOM 11973 N N . GLU D 1 315 ? 114.456 31.832 18.350 1.00 17.49 315 GLU D N 1
ATOM 11974 C CA . GLU D 1 315 ? 115.487 31.480 19.309 1.00 18.17 315 GLU D CA 1
ATOM 11975 C C . GLU D 1 315 ? 115.237 32.064 20.703 1.00 18.12 315 GLU D C 1
ATOM 11976 O O . GLU D 1 315 ? 115.351 31.377 21.691 1.00 17.42 315 GLU D O 1
ATOM 11982 N N . MET D 1 316 ? 114.887 33.338 20.757 1.00 19.24 316 MET D N 1
ATOM 11983 C CA . MET D 1 316 ? 114.649 34.024 22.023 1.00 20.55 316 MET D CA 1
ATOM 11984 C C . MET D 1 316 ? 113.363 33.582 22.693 1.00 18.92 316 MET D C 1
ATOM 11985 O O . MET D 1 316 ? 113.318 33.436 23.908 1.00 18.60 316 MET D O 1
ATOM 11990 N N . ALA D 1 317 ? 112.316 33.383 21.909 1.00 17.87 317 ALA D N 1
ATOM 11991 C CA . ALA D 1 317 ? 111.062 32.869 22.452 1.00 17.07 317 ALA D CA 1
ATOM 11992 C C . ALA D 1 317 ? 111.274 31.498 23.081 1.00 16.52 317 ALA D C 1
ATOM 11993 O O . ALA D 1 317 ? 110.674 31.198 24.102 1.00 15.89 317 ALA D O 1
ATOM 11995 N N . TRP D 1 318 ? 112.125 30.669 22.469 1.00 15.80 318 TRP D N 1
ATOM 11996 C CA . TRP D 1 318 ? 112.358 29.321 22.977 1.00 15.84 318 TRP D CA 1
ATOM 11997 C C . TRP D 1 318 ? 113.079 29.351 24.321 1.00 15.56 318 TRP D C 1
ATOM 11998 O O . TRP D 1 318 ? 112.749 28.582 25.212 1.00 15.61 318 TRP D O 1
ATOM 12009 N N . ALA D 1 319 ? 114.056 30.244 24.471 1.00 15.63 319 ALA D N 1
ATOM 12010 C CA . ALA D 1 319 ? 114.757 30.404 25.749 1.00 15.66 319 ALA D CA 1
ATOM 12011 C C . ALA D 1 319 ? 113.809 30.827 26.875 1.00 16.03 319 ALA D C 1
ATOM 12012 O O . ALA D 1 319 ? 113.850 30.275 27.981 1.00 16.12 319 ALA D O 1
ATOM 12014 N N . ALA D 1 320 ? 112.940 31.789 26.589 1.00 16.22 320 ALA D N 1
ATOM 12015 C CA . ALA D 1 320 ? 111.946 32.227 27.563 1.00 16.08 320 ALA D CA 1
ATOM 12016 C C . ALA D 1 320 ? 110.969 31.084 27.906 1.00 16.24 320 ALA D C 1
ATOM 12017 O O . ALA D 1 320 ? 110.635 30.875 29.057 1.00 15.34 320 ALA D O 1
ATOM 12019 N N . THR D 1 321 ? 110.553 30.338 26.892 1.00 16.25 321 THR D N 1
ATOM 12020 C CA . THR D 1 321 ? 109.699 29.168 27.074 1.00 16.61 321 THR D CA 1
ATOM 12021 C C . THR D 1 321 ? 110.388 28.106 27.931 1.00 16.82 321 THR D C 1
ATOM 12022 O O . THR D 1 321 ? 109.768 27.503 28.795 1.00 17.46 321 THR D O 1
ATOM 12026 N N . TYR D 1 322 ? 111.670 27.880 27.670 1.00 17.26 322 TYR D N 1
ATOM 12027 C CA . TYR D 1 322 ? 112.461 26.882 28.380 1.00 17.42 322 TYR D CA 1
ATOM 12028 C C . TYR D 1 322 ? 112.409 27.159 29.884 1.00 17.87 322 TYR D C 1
ATOM 12029 O O . TYR D 1 322 ? 112.205 26.249 30.670 1.00 17.98 322 TYR D O 1
ATOM 12038 N N . HIS D 1 323 ? 112.567 28.419 30.277 1.00 18.02 323 HIS D N 1
ATOM 12039 C CA . HIS D 1 323 ? 112.586 28.782 31.689 1.00 18.62 323 HIS D CA 1
ATOM 12040 C C . HIS D 1 323 ? 111.217 28.618 32.348 1.00 18.20 323 HIS D C 1
ATOM 12041 O O . HIS D 1 323 ? 111.132 28.243 33.513 1.00 17.40 323 HIS D O 1
ATOM 12048 N N . VAL D 1 324 ? 110.150 28.899 31.608 1.00 18.00 324 VAL D N 1
ATOM 12049 C CA . VAL D 1 324 ? 108.805 28.692 32.142 1.00 17.76 324 VAL D CA 1
ATOM 12050 C C . VAL D 1 324 ? 108.611 27.193 32.415 1.00 17.43 324 VAL D C 1
ATOM 12051 O O . VAL D 1 324 ? 108.137 26.816 33.483 1.00 16.33 324 VAL D O 1
ATOM 12055 N N . LEU D 1 325 ? 108.993 26.354 31.445 1.00 16.93 325 LEU D N 1
ATOM 12056 C CA . LEU D 1 325 ? 108.914 24.900 31.588 1.00 16.66 325 LEU D CA 1
ATOM 12057 C C . LEU D 1 325 ? 109.723 24.397 32.786 1.00 16.47 325 LEU D C 1
ATOM 12058 O O . LEU D 1 325 ? 109.253 23.551 33.532 1.00 15.86 325 LEU D O 1
ATOM 12063 N N . LEU D 1 326 ? 110.925 24.930 32.986 1.00 16.39 326 LEU D N 1
ATOM 12064 C CA . LEU D 1 326 ? 111.762 24.509 34.112 1.00 16.83 326 LEU D CA 1
ATOM 12065 C C . LEU D 1 326 ? 111.077 24.738 35.454 1.00 16.88 326 LEU D C 1
ATOM 12066 O O . LEU D 1 326 ? 111.219 23.923 36.362 1.00 16.69 326 LEU D O 1
ATOM 12071 N N . GLU D 1 327 ? 110.363 25.857 35.577 1.00 17.00 327 GLU D N 1
ATOM 12072 C CA . GLU D 1 327 ? 109.683 26.207 36.825 1.00 17.30 327 GLU D CA 1
ATOM 12073 C C . GLU D 1 327 ? 108.396 25.397 37.024 1.00 17.03 327 GLU D C 1
ATOM 12074 O O . GLU D 1 327 ? 108.126 24.958 38.122 1.00 17.36 327 GLU D O 1
ATOM 12080 N N . HIS D 1 328 ? 107.622 25.193 35.956 1.00 17.01 328 HIS D N 1
ATOM 12081 C CA . HIS D 1 328 ? 106.234 24.734 36.069 1.00 17.24 328 HIS D CA 1
ATOM 12082 C C . HIS D 1 328 ? 105.931 23.330 35.536 1.00 17.00 328 HIS D C 1
ATOM 12083 O O . HIS D 1 328 ? 104.918 22.743 35.910 1.00 17.28 328 HIS D O 1
ATOM 12090 N N . PHE D 1 329 ? 106.775 22.804 34.654 1.00 16.77 329 PHE D N 1
ATOM 12091 C CA . PHE D 1 329 ? 106.567 21.482 34.069 1.00 17.07 329 PHE D CA 1
ATOM 12092 C C . PHE D 1 329 ? 106.487 20.412 35.145 1.00 17.53 329 PHE D C 1
ATOM 12093 O O . PHE D 1 329 ? 107.347 20.340 36.018 1.00 17.41 329 PHE D O 1
ATOM 12101 N N . GLN D 1 330 ? 105.438 19.595 35.077 1.00 18.45 330 GLN D N 1
ATOM 12102 C CA . GLN D 1 330 ? 105.252 18.469 35.999 1.00 19.07 330 GLN D CA 1
ATOM 12103 C C . GLN D 1 330 ? 105.490 17.164 35.267 1.00 18.47 330 GLN D C 1
ATOM 12104 O O . GLN D 1 330 ? 104.667 16.763 34.448 1.00 17.97 330 GLN D O 1
ATOM 12110 N N . PRO D 1 331 ? 106.610 16.498 35.533 1.00 18.81 331 PRO D N 1
ATOM 12111 C CA . PRO D 1 331 ? 106.876 15.198 34.905 1.00 18.88 331 PRO D CA 1
ATOM 12112 C C . PRO D 1 331 ? 105.729 14.205 35.144 1.00 18.35 331 PRO D C 1
ATOM 12113 O O . PRO D 1 331 ? 105.213 14.118 36.248 1.00 17.49 331 PRO D O 1
ATOM 12117 N N . GLY D 1 332 ? 105.308 13.507 34.097 1.00 18.12 332 GLY D N 1
ATOM 12118 C CA . GLY D 1 332 ? 104.252 12.518 34.205 1.00 18.03 332 GLY D CA 1
ATOM 12119 C C . GLY D 1 332 ? 102.841 13.049 34.029 1.00 18.14 332 GLY D C 1
ATOM 12120 O O . GLY D 1 332 ? 101.924 12.264 33.841 1.00 18.54 332 GLY D O 1
ATOM 12121 N N . ASP D 1 333 ? 102.670 14.367 34.102 1.00 17.80 333 ASP D N 1
ATOM 12122 C CA . ASP D 1 333 ? 101.377 15.036 33.961 1.00 18.29 333 ASP D CA 1
ATOM 12123 C C . ASP D 1 333 ? 101.101 15.114 32.462 1.00 17.61 333 ASP D C 1
ATOM 12124 O O . ASP D 1 333 ? 101.857 15.772 31.741 1.00 17.86 333 ASP D O 1
ATOM 12129 N N . PRO D 1 334 ? 100.079 14.413 31.966 1.00 16.92 334 PRO D N 1
ATOM 12130 C CA . PRO D 1 334 ? 99.831 14.358 30.508 1.00 16.81 334 PRO D CA 1
ATOM 12131 C C . PRO D 1 334 ? 99.687 15.719 29.813 1.00 16.43 334 PRO D C 1
ATOM 12132 O O . PRO D 1 334 ? 100.202 15.880 28.712 1.00 16.25 334 PRO D O 1
ATOM 12136 N N . ASP D 1 335 ? 99.039 16.695 30.438 1.00 15.95 335 ASP D N 1
ATOM 12137 C CA . ASP D 1 335 ? 98.927 18.025 29.816 1.00 15.95 335 ASP D CA 1
ATOM 12138 C C . ASP D 1 335 ? 100.258 18.766 29.705 1.00 15.79 335 ASP D C 1
ATOM 12139 O O . ASP D 1 335 ? 100.510 19.423 28.694 1.00 15.40 335 ASP D O 1
ATOM 12144 N N . TRP D 1 336 ? 101.084 18.685 30.752 1.00 15.35 336 TRP D N 1
ATOM 12145 C CA . TRP D 1 336 ? 102.419 19.295 30.743 1.00 15.68 336 TRP D CA 1
ATOM 12146 C C . TRP D 1 336 ? 103.353 18.626 29.746 1.00 15.53 336 TRP D C 1
ATOM 12147 O O . TRP D 1 336 ? 104.068 19.304 29.028 1.00 15.44 336 TRP D O 1
ATOM 12158 N N . GLU D 1 337 ? 103.301 17.303 29.675 1.00 15.25 337 GLU D N 1
ATOM 12159 C CA . GLU D 1 337 ? 104.080 16.558 28.694 1.00 15.98 337 GLU D CA 1
ATOM 12160 C C . GLU D 1 337 ? 103.635 16.905 27.283 1.00 15.97 337 GLU D C 1
ATOM 12161 O O . GLU D 1 337 ? 104.465 17.029 26.393 1.00 15.98 337 GLU D O 1
ATOM 12167 N N . GLU D 1 338 ? 102.332 17.101 27.089 1.00 16.12 338 GLU D N 1
ATOM 12168 C CA . GLU D 1 338 ? 101.804 17.440 25.776 1.00 16.68 338 GLU D CA 1
ATOM 12169 C C . GLU D 1 338 ? 102.171 18.862 25.387 1.00 16.68 338 GLU D C 1
ATOM 12170 O O . GLU D 1 338 ? 102.485 19.127 24.226 1.00 16.64 338 GLU D O 1
ATOM 12176 N N . LEU D 1 339 ? 102.153 19.770 26.359 1.00 16.86 339 LEU D N 1
ATOM 12177 C CA . LEU D 1 339 ? 102.537 21.161 26.124 1.00 17.70 339 LEU D CA 1
ATOM 12178 C C . LEU D 1 339 ? 104.015 21.236 25.756 1.00 16.85 339 LEU D C 1
ATOM 12179 O O . LEU D 1 339 ? 104.393 21.911 24.803 1.00 17.66 339 LEU D O 1
ATOM 12184 N N . LEU D 1 340 ? 104.851 20.504 26.478 1.00 16.70 340 LEU D N 1
ATOM 12185 C CA . LEU D 1 340 ? 106.276 20.450 26.159 1.00 16.33 340 LEU D CA 1
ATOM 12186 C C . LEU D 1 340 ? 106.479 19.944 24.732 1.00 16.01 340 LEU D C 1
ATOM 12187 O O . LEU D 1 340 ? 107.286 20.492 23.982 1.00 14.40 340 LEU D O 1
ATOM 12192 N N . PHE D 1 341 ? 105.732 18.912 24.365 1.00 15.72 341 PHE D N 1
ATOM 12193 C CA . PHE D 1 341 ? 105.858 18.322 23.037 1.00 15.81 341 PHE D CA 1
ATOM 12194 C C . PHE D 1 341 ? 105.420 19.300 21.925 1.00 15.77 341 PHE D C 1
ATOM 12195 O O . PHE D 1 341 ? 106.068 19.391 20.868 1.00 15.74 341 PHE D O 1
ATOM 12203 N N . LYS D 1 342 ? 104.323 20.025 22.148 1.00 15.43 342 LYS D N 1
ATOM 12204 C CA . LYS D 1 342 ? 103.845 21.010 21.176 1.00 15.85 342 LYS D CA 1
ATOM 12205 C C . LYS D 1 342 ? 104.802 22.208 21.040 1.00 15.81 342 LYS D C 1
ATOM 12206 O O . LYS D 1 342 ? 105.071 22.678 19.943 1.00 16.05 342 LYS D O 1
ATOM 12212 N N . LEU D 1 343 ? 105.288 22.702 22.159 1.00 15.62 343 LEU D N 1
ATOM 12213 C CA . LEU D 1 343 ? 106.179 23.847 22.168 1.00 15.65 343 LEU D CA 1
ATOM 12214 C C . LEU D 1 343 ? 107.495 23.511 21.466 1.00 15.64 343 LEU D C 1
ATOM 12215 O O . LEU D 1 343 ? 107.956 24.261 20.619 1.00 15.73 343 LEU D O 1
ATOM 12220 N N . TRP D 1 344 ? 108.054 22.356 21.802 1.00 15.37 344 TRP D N 1
ATOM 12221 C CA . TRP D 1 344 ? 109.249 21.839 21.152 1.00 15.29 344 TRP D CA 1
ATOM 12222 C C . TRP D 1 344 ? 109.007 21.628 19.656 1.00 15.38 344 TRP D C 1
ATOM 12223 O O . TRP D 1 344 ? 109.830 22.020 18.834 1.00 15.08 344 TRP D O 1
ATOM 12234 N N . THR D 1 345 ? 107.867 21.047 19.302 1.00 14.79 345 THR D N 1
ATOM 12235 C CA . THR D 1 345 ? 107.492 20.917 17.903 1.00 15.07 345 THR D CA 1
ATOM 12236 C C . THR D 1 345 ? 107.575 22.259 17.139 1.00 15.23 345 THR D C 1
ATOM 12237 O O . THR D 1 345 ? 108.148 22.313 16.048 1.00 14.43 345 THR D O 1
ATOM 12241 N N . THR D 1 346 ? 107.008 23.329 17.706 1.00 15.30 346 THR D N 1
ATOM 12242 C CA . THR D 1 346 ? 107.036 24.628 17.039 1.00 15.15 346 THR D CA 1
ATOM 12243 C C . THR D 1 346 ? 108.445 25.162 16.917 1.00 15.23 346 THR D C 1
ATOM 12244 O O . THR D 1 346 ? 108.759 25.782 15.921 1.00 15.57 346 THR D O 1
ATOM 12248 N N . ARG D 1 347 ? 109.288 24.922 17.919 1.00 15.80 347 ARG D N 1
ATOM 12249 C CA . ARG D 1 347 ? 110.669 25.340 17.832 1.00 15.88 347 ARG D CA 1
ATOM 12250 C C . ARG D 1 347 ? 111.381 24.592 16.701 1.00 15.45 347 ARG D C 1
ATOM 12251 O O . ARG D 1 347 ? 112.086 25.202 15.925 1.00 14.87 347 ARG D O 1
ATOM 12259 N N . VAL D 1 348 ? 111.151 23.291 16.586 1.00 15.02 348 VAL D N 1
ATOM 12260 C CA . VAL D 1 348 ? 111.785 22.498 15.539 1.00 15.42 348 VAL D CA 1
ATOM 12261 C C . VAL D 1 348 ? 111.317 22.929 14.158 1.00 14.83 348 VAL D C 1
ATOM 12262 O O . VAL D 1 348 ? 112.123 23.031 13.229 1.00 15.02 348 VAL D O 1
ATOM 12266 N N . LEU D 1 349 ? 110.013 23.182 14.016 1.00 14.88 349 LEU D N 1
ATOM 12267 C CA . LEU D 1 349 ? 109.452 23.629 12.742 1.00 14.67 349 LEU D CA 1
ATOM 12268 C C . LEU D 1 349 ? 110.037 24.981 12.327 1.00 14.70 349 LEU D C 1
ATOM 12269 O O . LEU D 1 349 ? 110.398 25.184 11.158 1.00 14.54 349 LEU D O 1
ATOM 12274 N N . ASN D 1 350 ? 110.167 25.880 13.298 1.00 14.60 350 ASN D N 1
ATOM 12275 C CA . ASN D 1 350 ? 110.690 27.217 13.055 1.00 15.19 350 ASN D CA 1
ATOM 12276 C C . ASN D 1 350 ? 112.137 27.133 12.603 1.00 14.78 350 ASN D C 1
ATOM 12277 O O . ASN D 1 350 ? 112.527 27.766 11.626 1.00 14.19 350 ASN D O 1
ATOM 12282 N N . TYR D 1 351 ? 112.926 26.357 13.349 1.00 14.89 351 TYR D N 1
ATOM 12283 C CA . TYR D 1 351 ? 114.317 26.103 13.008 1.00 14.59 351 TYR D CA 1
ATOM 12284 C C . TYR D 1 351 ? 114.424 25.464 11.626 1.00 14.13 351 TYR D C 1
ATOM 12285 O O . TYR D 1 351 ? 115.297 25.817 10.846 1.00 13.71 351 TYR D O 1
ATOM 12294 N N . THR D 1 352 ? 113.507 24.557 11.297 1.00 14.30 352 THR D N 1
ATOM 12295 C CA . THR D 1 352 ? 113.543 23.880 10.004 1.00 14.13 352 THR D CA 1
ATOM 12296 C C . THR D 1 352 ? 113.357 24.841 8.830 1.00 14.56 352 THR D C 1
ATOM 12297 O O . THR D 1 352 ? 114.067 24.733 7.828 1.00 14.53 352 THR D O 1
ATOM 12301 N N . MET D 1 353 ? 112.413 25.779 8.954 1.00 14.36 353 MET D N 1
ATOM 12302 C CA . MET D 1 353 ? 112.112 26.709 7.869 1.00 14.66 353 MET D CA 1
ATOM 12303 C C . MET D 1 353 ? 113.039 27.936 7.826 1.00 14.45 353 MET D C 1
ATOM 12304 O O . MET D 1 353 ? 113.248 28.502 6.756 1.00 14.88 353 MET D O 1
ATOM 12309 N N . THR D 1 354 ? 113.588 28.348 8.966 1.00 14.58 354 THR D N 1
ATOM 12310 C CA . THR D 1 354 ? 114.455 29.537 9.013 1.00 15.02 354 THR D CA 1
ATOM 12311 C C . THR D 1 354 ? 115.952 29.209 9.009 1.00 15.17 354 THR D C 1
ATOM 12312 O O . THR D 1 354 ? 116.774 30.104 8.827 1.00 15.73 354 THR D O 1
ATOM 12316 N N . VAL D 1 355 ? 116.310 27.946 9.232 1.00 14.71 355 VAL D N 1
ATOM 12317 C CA . VAL D 1 355 ? 117.716 27.559 9.294 1.00 14.81 355 VAL D CA 1
ATOM 12318 C C . VAL D 1 355 ? 118.026 26.356 8.409 1.00 14.28 355 VAL D C 1
ATOM 12319 O O . VAL D 1 355 ? 118.824 26.470 7.498 1.00 13.93 355 VAL D O 1
ATOM 12323 N N . ALA D 1 356 ? 117.390 25.219 8.665 1.00 14.41 356 ALA D N 1
ATOM 12324 C CA . ALA D 1 356 ? 117.712 23.981 7.936 1.00 14.58 356 ALA D CA 1
ATOM 12325 C C . ALA D 1 356 ? 117.470 24.092 6.427 1.00 14.16 356 ALA D C 1
ATOM 12326 O O . ALA D 1 356 ? 118.244 23.564 5.626 1.00 14.15 356 ALA D O 1
ATOM 12328 N N . LEU D 1 357 ? 116.441 24.841 6.044 1.00 13.88 357 LEU D N 1
ATOM 12329 C CA . LEU D 1 357 ? 116.105 25.059 4.645 1.00 13.97 357 LEU D CA 1
ATOM 12330 C C . LEU D 1 357 ? 117.181 25.892 3.916 1.00 13.42 357 LEU D C 1
ATOM 12331 O O . LEU D 1 357 ? 117.261 25.871 2.695 1.00 12.13 357 LEU D O 1
ATOM 12336 N N . ARG D 1 358 ? 118.008 26.612 4.671 1.00 13.10 358 ARG D N 1
ATOM 12337 C CA . ARG D 1 358 ? 119.147 27.339 4.098 1.00 13.85 358 ARG D CA 1
ATOM 12338 C C . ARG D 1 358 ? 120.349 26.443 3.793 1.00 13.83 358 ARG D C 1
ATOM 12339 O O . ARG D 1 358 ? 121.293 26.870 3.150 1.00 14.83 358 ARG D O 1
ATOM 12347 N N . GLY D 1 359 ? 120.329 25.217 4.281 1.00 14.26 359 GLY D N 1
ATOM 12348 C CA . GLY D 1 359 ? 121.340 24.247 3.911 1.00 14.67 359 GLY D CA 1
ATOM 12349 C C . GLY D 1 359 ? 122.154 23.801 5.098 1.00 14.26 359 GLY D C 1
ATOM 12350 O O . GLY D 1 359 ? 122.163 24.432 6.146 1.00 13.90 359 GLY D O 1
ATOM 12351 N N . TYR D 1 360 ? 122.860 22.701 4.905 1.00 14.96 360 TYR D N 1
ATOM 12352 C CA . TYR D 1 360 ? 123.555 22.024 5.979 1.00 15.58 360 TYR D CA 1
ATOM 12353 C C . TYR D 1 360 ? 124.636 22.903 6.618 1.00 15.16 360 TYR D C 1
ATOM 12354 O O . TYR D 1 360 ? 124.729 22.979 7.840 1.00 14.39 360 TYR D O 1
ATOM 12363 N N . ASP D 1 361 ? 125.461 23.530 5.789 1.00 15.46 361 ASP D N 1
ATOM 12364 C CA . ASP D 1 361 ? 126.546 24.375 6.288 1.00 16.51 361 ASP D CA 1
ATOM 12365 C C . ASP D 1 361 ? 126.000 25.546 7.111 1.00 16.35 361 ASP D C 1
ATOM 12366 O O . ASP D 1 361 ? 126.488 25.805 8.214 1.00 15.94 361 ASP D O 1
ATOM 12371 N N . TYR D 1 362 ? 124.940 26.193 6.617 1.00 16.10 362 TYR D N 1
ATOM 12372 C CA . TYR D 1 362 ? 124.296 27.269 7.368 1.00 15.71 362 TYR D CA 1
ATOM 12373 C C . TYR D 1 362 ? 123.774 26.798 8.713 1.00 15.87 362 TYR D C 1
ATOM 12374 O O . TYR D 1 362 ? 123.950 27.482 9.727 1.00 14.97 362 TYR D O 1
ATOM 12383 N N . ALA D 1 363 ? 123.119 25.640 8.720 1.00 15.73 363 ALA D N 1
ATOM 12384 C CA . ALA D 1 363 ? 122.543 25.104 9.938 1.00 16.48 363 ALA D CA 1
ATOM 12385 C C . ALA D 1 363 ? 123.602 24.768 10.974 1.00 17.20 363 ALA D C 1
ATOM 12386 O O . ALA D 1 363 ? 123.402 25.027 12.147 1.00 17.10 363 ALA D O 1
ATOM 12388 N N . GLN D 1 364 ? 124.720 24.192 10.543 1.00 18.27 364 GLN D N 1
ATOM 12389 C CA . GLN D 1 364 ? 125.780 23.801 11.477 1.00 19.62 364 GLN D CA 1
ATOM 12390 C C . GLN D 1 364 ? 126.351 25.038 12.171 1.00 18.96 364 GLN D C 1
ATOM 12391 O O . GLN D 1 364 ? 126.422 25.077 13.403 1.00 19.02 364 GLN D O 1
ATOM 12397 N N . GLN D 1 365 ? 126.692 26.058 11.395 1.00 18.51 365 GLN D N 1
ATOM 12398 C CA . GLN D 1 365 ? 127.179 27.301 11.985 1.00 18.84 365 GLN D CA 1
ATOM 12399 C C . GLN D 1 365 ? 126.121 27.950 12.883 1.00 18.36 365 GLN D C 1
ATOM 12400 O O . GLN D 1 365 ? 126.456 28.443 13.966 1.00 17.17 365 GLN D O 1
ATOM 12406 N N . TYR D 1 366 ? 124.848 27.881 12.479 1.00 17.73 366 TYR D N 1
ATOM 12407 C CA . TYR D 1 366 ? 123.763 28.459 13.268 1.00 17.11 366 TYR D CA 1
ATOM 12408 C C . TYR D 1 366 ? 123.673 27.837 14.653 1.00 17.03 366 TYR D C 1
ATOM 12409 O O . TYR D 1 366 ? 123.562 28.543 15.660 1.00 16.63 366 TYR D O 1
ATOM 12418 N N . LEU D 1 367 ? 123.695 26.508 14.702 1.00 16.80 367 LEU D N 1
ATOM 12419 C CA . LEU D 1 367 ? 123.482 25.784 15.943 1.00 16.70 367 LEU D CA 1
ATOM 12420 C C . LEU D 1 367 ? 124.530 26.100 17.014 1.00 16.65 367 LEU D C 1
ATOM 12421 O O . LEU D 1 367 ? 124.189 26.296 18.184 1.00 16.14 367 LEU D O 1
ATOM 12426 N N . TYR D 1 368 ? 125.801 26.137 16.623 1.00 16.63 368 TYR D N 1
ATOM 12427 C CA . TYR D 1 368 ? 126.863 26.503 17.564 1.00 17.03 368 TYR D CA 1
ATOM 12428 C C . TYR D 1 368 ? 126.760 27.963 18.022 1.00 17.07 368 TYR D C 1
ATOM 12429 O O . TYR D 1 368 ? 126.992 28.272 19.191 1.00 17.41 368 TYR D O 1
ATOM 12438 N N . ARG D 1 369 ? 126.422 28.851 17.100 1.00 17.01 369 ARG D N 1
ATOM 12439 C CA . ARG D 1 369 ? 126.236 30.260 17.432 1.00 17.18 369 ARG D CA 1
ATOM 12440 C C . ARG D 1 369 ? 125.025 30.456 18.351 1.00 16.32 369 ARG D C 1
ATOM 12441 O O . ARG D 1 369 ? 125.034 31.329 19.209 1.00 15.77 369 ARG D O 1
ATOM 12449 N N . MET D 1 370 ? 124.002 29.626 18.165 1.00 15.66 370 MET D N 1
ATOM 12450 C CA . MET D 1 370 ? 122.812 29.620 18.999 1.00 15.69 370 MET D CA 1
ATOM 12451 C C . MET D 1 370 ? 123.186 29.336 20.455 1.00 15.33 370 MET D C 1
ATOM 12452 O O . MET D 1 370 ? 122.761 30.049 21.352 1.00 14.58 370 MET D O 1
ATOM 12457 N N . LEU D 1 371 ? 123.987 28.300 20.685 1.00 15.57 371 LEU D N 1
ATOM 12458 C CA . LEU D 1 371 ? 124.444 27.986 22.039 1.00 15.95 371 LEU D CA 1
ATOM 12459 C C . LEU D 1 371 ? 125.304 29.099 22.634 1.00 16.16 371 LEU D C 1
ATOM 12460 O O . LEU D 1 371 ? 125.226 29.376 23.836 1.00 15.60 371 LEU D O 1
ATOM 12465 N N . GLY D 1 372 ? 126.110 29.737 21.793 1.00 16.21 372 GLY D N 1
ATOM 12466 C CA . GLY D 1 372 ? 126.903 30.878 22.208 1.00 16.16 372 GLY D CA 1
ATOM 12467 C C . GLY D 1 372 ? 126.033 32.035 22.691 1.00 16.58 372 GLY D C 1
ATOM 12468 O O . GLY D 1 372 ? 126.330 32.627 23.724 1.00 16.30 372 GLY D O 1
ATOM 12469 N N . ARG D 1 373 ? 124.963 32.350 21.961 1.00 16.30 373 ARG D N 1
ATOM 12470 C CA . ARG D 1 373 ? 124.056 33.436 22.365 1.00 16.77 373 ARG D CA 1
ATOM 12471 C C . ARG D 1 373 ? 123.314 33.082 23.657 1.00 16.53 373 ARG D C 1
ATOM 12472 O O . ARG D 1 373 ? 123.109 33.944 24.503 1.00 16.40 373 ARG D O 1
ATOM 12480 N N . TYR D 1 374 ? 122.926 31.818 23.806 1.00 16.41 374 TYR D N 1
ATOM 12481 C CA . TYR D 1 374 ? 122.242 31.372 25.009 1.00 16.74 374 TYR D CA 1
ATOM 12482 C C . TYR D 1 374 ? 123.168 31.463 26.237 1.00 17.26 374 TYR D C 1
ATOM 12483 O O . TYR D 1 374 ? 122.742 31.893 27.307 1.00 16.85 374 TYR D O 1
ATOM 12492 N N . ARG D 1 375 ? 124.427 31.061 26.078 1.00 17.40 375 ARG D N 1
ATOM 12493 C CA . ARG D 1 375 ? 125.413 31.158 27.158 1.00 17.66 375 ARG D CA 1
ATOM 12494 C C . ARG D 1 375 ? 125.575 32.603 27.599 1.00 17.36 375 ARG D C 1
ATOM 12495 O O . ARG D 1 375 ? 125.616 32.895 28.775 1.00 16.85 375 ARG D O 1
ATOM 12503 N N . TYR D 1 376 ? 125.733 33.488 26.623 1.00 17.73 376 TYR D N 1
ATOM 12504 C CA . TYR D 1 376 ? 125.949 34.905 26.869 1.00 18.29 376 TYR D CA 1
ATOM 12505 C C . TYR D 1 376 ? 124.731 35.517 27.576 1.00 18.55 376 TYR D C 1
ATOM 12506 O O . TYR D 1 376 ? 124.891 36.201 28.576 1.00 17.91 376 TYR D O 1
ATOM 12515 N N . GLN D 1 377 ? 123.529 35.244 27.069 1.00 19.24 377 GLN D N 1
ATOM 12516 C CA . GLN D 1 377 ? 122.297 35.757 27.676 1.00 20.55 377 GLN D CA 1
ATOM 12517 C C . GLN D 1 377 ? 122.198 35.303 29.138 1.00 20.08 377 GLN D C 1
ATOM 12518 O O . GLN D 1 377 ? 121.915 36.108 30.020 1.00 18.94 377 GLN D O 1
ATOM 12524 N N . ALA D 1 378 ? 122.464 34.019 29.374 1.00 19.91 378 ALA D N 1
ATOM 12525 C CA . ALA D 1 378 ? 122.345 33.424 30.705 1.00 20.57 378 ALA D CA 1
ATOM 12526 C C . ALA D 1 378 ? 123.407 33.968 31.654 1.00 21.46 378 ALA D C 1
ATOM 12527 O O . ALA D 1 378 ? 123.141 34.178 32.839 1.00 21.89 378 ALA D O 1
ATOM 12529 N N . ALA D 1 379 ? 124.606 34.217 31.137 1.00 22.22 379 ALA D N 1
ATOM 12530 C CA . ALA D 1 379 ? 125.694 34.756 31.951 1.00 23.25 379 ALA D CA 1
ATOM 12531 C C . ALA D 1 379 ? 125.419 36.194 32.417 1.00 24.55 379 ALA D C 1
ATOM 12532 O O . ALA D 1 379 ? 125.852 36.594 33.496 1.00 23.96 379 ALA D O 1
ATOM 12534 N N . LEU D 1 380 ? 124.710 36.958 31.595 1.00 26.82 380 LEU D N 1
ATOM 12535 C CA . LEU D 1 380 ? 124.367 38.349 31.905 1.00 29.00 380 LEU D CA 1
ATOM 12536 C C . LEU D 1 380 ? 123.211 38.486 32.891 1.00 31.06 380 LEU D C 1
ATOM 12537 O O . LEU D 1 380 ? 123.064 39.536 33.504 1.00 31.49 380 LEU D O 1
ATOM 12542 N N . GLU D 1 381 ? 122.385 37.450 33.028 1.00 33.62 381 GLU D N 1
ATOM 12543 C CA . GLU D 1 381 ? 121.195 37.513 33.895 1.00 35.86 381 GLU D CA 1
ATOM 12544 C C . GLU D 1 381 ? 121.574 37.591 35.365 1.00 37.13 381 GLU D C 1
ATOM 12545 O O . GLU D 1 381 ? 122.238 36.688 35.878 1.00 38.95 381 GLU D O 1
ATOM 12551 N N . SER E 1 2 ? 84.394 -37.090 81.126 1.00 17.18 2 SER E N 1
ATOM 12552 C CA . SER E 1 2 ? 83.054 -37.606 80.711 1.00 17.36 2 SER E CA 1
ATOM 12553 C C . SER E 1 2 ? 83.182 -38.801 79.771 1.00 16.92 2 SER E C 1
ATOM 12554 O O . SER E 1 2 ? 84.230 -39.020 79.170 1.00 17.11 2 SER E O 1
ATOM 12557 N N . LEU E 1 3 ? 82.107 -39.575 79.663 1.00 16.35 3 LEU E N 1
ATOM 12558 C CA . LEU E 1 3 ? 82.038 -40.702 78.746 1.00 15.66 3 LEU E CA 1
ATOM 12559 C C . LEU E 1 3 ? 81.304 -40.243 77.489 1.00 15.43 3 LEU E C 1
ATOM 12560 O O . LEU E 1 3 ? 80.268 -39.599 77.585 1.00 15.48 3 LEU E O 1
ATOM 12565 N N . VAL E 1 4 ? 81.853 -40.552 76.320 1.00 14.75 4 VAL E N 1
ATOM 12566 C CA . VAL E 1 4 ? 81.170 -40.303 75.060 1.00 14.52 4 VAL E CA 1
ATOM 12567 C C . VAL E 1 4 ? 80.871 -41.645 74.422 1.00 13.97 4 VAL E C 1
ATOM 12568 O O . VAL E 1 4 ? 81.762 -42.482 74.288 1.00 13.75 4 VAL E O 1
ATOM 12572 N N . VAL E 1 5 ? 79.618 -41.823 74.023 1.00 13.79 5 VAL E N 1
ATOM 12573 C CA . VAL E 1 5 ? 79.119 -43.074 73.483 1.00 14.15 5 VAL E CA 1
ATOM 12574 C C . VAL E 1 5 ? 78.681 -42.900 72.026 1.00 14.27 5 VAL E C 1
ATOM 12575 O O . VAL E 1 5 ? 77.927 -42.004 71.711 1.00 14.48 5 VAL E O 1
ATOM 12579 N N . PHE E 1 6 ? 79.160 -43.778 71.164 1.00 14.58 6 PHE E N 1
ATOM 12580 C CA . PHE E 1 6 ? 78.734 -43.840 69.785 1.00 15.52 6 PHE E CA 1
ATOM 12581 C C . PHE E 1 6 ? 78.064 -45.202 69.568 1.00 16.42 6 PHE E C 1
ATOM 12582 O O . PHE E 1 6 ? 78.754 -46.214 69.437 1.00 15.72 6 PHE E O 1
ATOM 12590 N N . PRO E 1 7 ? 76.736 -45.235 69.543 1.00 17.49 7 PRO E N 1
ATOM 12591 C CA . PRO E 1 7 ? 76.032 -46.430 69.080 1.00 18.74 7 PRO E CA 1
ATOM 12592 C C . PRO E 1 7 ? 76.205 -46.522 67.568 1.00 20.02 7 PRO E C 1
ATOM 12593 O O . PRO E 1 7 ? 76.021 -45.509 66.873 1.00 20.48 7 PRO E O 1
ATOM 12597 N N . PHE E 1 8 ? 76.582 -47.687 67.065 1.00 20.88 8 PHE E N 1
ATOM 12598 C CA . PHE E 1 8 ? 76.885 -47.829 65.646 1.00 22.14 8 PHE E CA 1
ATOM 12599 C C . PHE E 1 8 ? 76.321 -49.098 65.023 1.00 24.45 8 PHE E C 1
ATOM 12600 O O . PHE E 1 8 ? 75.987 -50.066 65.710 1.00 23.64 8 PHE E O 1
ATOM 12608 N N . LYS E 1 9 ? 76.243 -49.053 63.696 1.00 27.17 9 LYS E N 1
ATOM 12609 C CA . LYS E 1 9 ? 75.861 -50.173 62.849 1.00 29.54 9 LYS E CA 1
ATOM 12610 C C . LYS E 1 9 ? 76.973 -50.396 61.810 1.00 30.97 9 LYS E C 1
ATOM 12611 O O . LYS E 1 9 ? 78.032 -49.764 61.888 1.00 31.56 9 LYS E O 1
ATOM 12617 N N . HIS E 1 10 ? 76.749 -51.285 60.849 1.00 32.37 10 HIS E N 1
ATOM 12618 C CA . HIS E 1 10 ? 77.799 -51.669 59.894 1.00 33.67 10 HIS E CA 1
ATOM 12619 C C . HIS E 1 10 ? 78.305 -50.489 59.037 1.00 34.34 10 HIS E C 1
ATOM 12620 O O . HIS E 1 10 ? 79.476 -50.449 58.662 1.00 34.93 10 HIS E O 1
ATOM 12627 N N . GLU E 1 11 ? 77.417 -49.539 58.751 1.00 35.32 11 GLU E N 1
ATOM 12628 C CA . GLU E 1 11 ? 77.752 -48.278 58.054 1.00 35.72 11 GLU E CA 1
ATOM 12629 C C . GLU E 1 11 ? 79.151 -47.695 58.323 1.00 35.15 11 GLU E C 1
ATOM 12630 O O . GLU E 1 11 ? 79.600 -47.637 59.469 1.00 35.51 11 GLU E O 1
ATOM 12636 N N . HIS E 1 12 ? 79.830 -47.302 57.242 1.00 34.29 12 HIS E N 1
ATOM 12637 C CA . HIS E 1 12 ? 80.909 -46.307 57.269 1.00 33.32 12 HIS E CA 1
ATOM 12638 C C . HIS E 1 12 ? 81.829 -46.362 58.500 1.00 31.51 12 HIS E C 1
ATOM 12639 O O . HIS E 1 12 ? 81.727 -45.498 59.376 1.00 31.38 12 HIS E O 1
ATOM 12646 N N . PRO E 1 13 ? 82.711 -47.357 58.581 1.00 29.42 13 PRO E N 1
ATOM 12647 C CA . PRO E 1 13 ? 83.656 -47.449 59.704 1.00 28.34 13 PRO E CA 1
ATOM 12648 C C . PRO E 1 13 ? 84.584 -46.232 59.830 1.00 27.35 13 PRO E C 1
ATOM 12649 O O . PRO E 1 13 ? 84.909 -45.833 60.944 1.00 27.02 13 PRO E O 1
ATOM 12653 N N . GLU E 1 14 ? 84.996 -45.673 58.693 1.00 26.24 14 GLU E N 1
ATOM 12654 C CA . GLU E 1 14 ? 85.852 -44.481 58.627 1.00 25.58 14 GLU E CA 1
ATOM 12655 C C . GLU E 1 14 ? 85.207 -43.269 59.317 1.00 24.28 14 GLU E C 1
ATOM 12656 O O . GLU E 1 14 ? 85.889 -42.461 59.933 1.00 23.36 14 GLU E O 1
ATOM 12662 N N . VAL E 1 15 ? 83.891 -43.148 59.203 1.00 23.33 15 VAL E N 1
ATOM 12663 C CA . VAL E 1 15 ? 83.171 -42.058 59.847 1.00 22.78 15 VAL E CA 1
ATOM 12664 C C . VAL E 1 15 ? 83.143 -42.257 61.361 1.00 22.02 15 VAL E C 1
ATOM 12665 O O . VAL E 1 15 ? 83.377 -41.315 62.109 1.00 21.86 15 VAL E O 1
ATOM 12669 N N . LEU E 1 16 ? 82.881 -43.482 61.811 1.00 21.23 16 LEU E N 1
ATOM 12670 C CA . LEU E 1 16 ? 82.884 -43.786 63.242 1.00 20.40 16 LEU E CA 1
ATOM 12671 C C . LEU E 1 16 ? 84.242 -43.487 63.854 1.00 19.65 16 LEU E C 1
ATOM 12672 O O . LEU E 1 16 ? 84.326 -42.838 64.890 1.00 19.37 16 LEU E O 1
ATOM 12677 N N . LEU E 1 17 ? 85.299 -43.950 63.197 1.00 19.20 17 LEU E N 1
ATOM 12678 C CA . LEU E 1 17 ? 86.651 -43.816 63.725 1.00 19.12 17 LEU E CA 1
ATOM 12679 C C . LEU E 1 17 ? 87.086 -42.345 63.801 1.00 18.69 17 LEU E C 1
ATOM 12680 O O . LEU E 1 17 ? 87.785 -41.955 64.725 1.00 18.14 17 LEU E O 1
ATOM 12685 N N . HIS E 1 18 ? 86.653 -41.540 62.836 1.00 18.41 18 HIS E N 1
ATOM 12686 C CA . HIS E 1 18 ? 86.928 -40.109 62.855 1.00 18.63 18 HIS E CA 1
ATOM 12687 C C . HIS E 1 18 ? 86.254 -39.463 64.063 1.00 17.96 18 HIS E C 1
ATOM 12688 O O . HIS E 1 18 ? 86.870 -38.697 64.793 1.00 17.66 18 HIS E O 1
ATOM 12695 N N . ASN E 1 19 ? 84.987 -39.798 64.273 1.00 17.71 19 ASN E N 1
ATOM 12696 C CA . ASN E 1 19 ? 84.219 -39.264 65.394 1.00 17.59 19 ASN E CA 1
ATOM 12697 C C . ASN E 1 19 ? 84.794 -39.708 66.735 1.00 17.46 19 ASN E C 1
ATOM 12698 O O . ASN E 1 19 ? 84.830 -38.924 67.684 1.00 16.84 19 ASN E O 1
ATOM 12703 N N . VAL E 1 20 ? 85.295 -40.946 66.788 1.00 17.28 20 VAL E N 1
ATOM 12704 C CA . VAL E 1 20 ? 85.952 -41.470 67.980 1.00 16.96 20 VAL E CA 1
ATOM 12705 C C . VAL E 1 20 ? 87.231 -40.686 68.277 1.00 17.09 20 VAL E C 1
ATOM 12706 O O . VAL E 1 20 ? 87.533 -40.424 69.435 1.00 16.77 20 VAL E O 1
ATOM 12710 N N . ARG E 1 21 ? 87.977 -40.316 67.238 1.00 17.12 21 ARG E N 1
ATOM 12711 C CA . ARG E 1 21 ? 89.217 -39.562 67.422 1.00 17.47 21 ARG E CA 1
ATOM 12712 C C . ARG E 1 21 ? 88.937 -38.135 67.906 1.00 16.84 21 ARG E C 1
ATOM 12713 O O . ARG E 1 21 ? 89.654 -37.620 68.751 1.00 16.78 21 ARG E O 1
ATOM 12721 N N . VAL E 1 22 ? 87.873 -37.530 67.400 1.00 16.20 22 VAL E N 1
ATOM 12722 C CA . VAL E 1 22 ? 87.459 -36.202 67.837 1.00 16.20 22 VAL E CA 1
ATOM 12723 C C . VAL E 1 22 ? 87.103 -36.215 69.328 1.00 15.80 22 VAL E C 1
ATOM 12724 O O . VAL E 1 22 ? 87.617 -35.406 70.095 1.00 15.30 22 VAL E O 1
ATOM 12728 N N . ALA E 1 23 ? 86.251 -37.151 69.738 1.00 15.51 23 ALA E N 1
ATOM 12729 C CA . ALA E 1 23 ? 85.879 -37.271 71.146 1.00 15.52 23 ALA E CA 1
ATOM 12730 C C . ALA E 1 23 ? 87.084 -37.581 72.038 1.00 15.35 23 ALA E C 1
ATOM 12731 O O . ALA E 1 23 ? 87.246 -36.977 73.097 1.00 15.55 23 ALA E O 1
ATOM 12733 N N . ALA E 1 24 ? 87.925 -38.519 71.610 1.00 15.02 24 ALA E N 1
ATOM 12734 C CA . ALA E 1 24 ? 89.073 -38.941 72.405 1.00 15.29 24 ALA E CA 1
ATOM 12735 C C . ALA E 1 24 ? 90.082 -37.813 72.619 1.00 15.41 24 ALA E C 1
ATOM 12736 O O . ALA E 1 24 ? 90.750 -37.773 73.645 1.00 15.48 24 ALA E O 1
ATOM 12738 N N . ALA E 1 25 ? 90.184 -36.906 71.649 1.00 15.73 25 ALA E N 1
ATOM 12739 C CA . ALA E 1 25 ? 91.154 -35.808 71.698 1.00 15.99 25 ALA E CA 1
ATOM 12740 C C . ALA E 1 25 ? 90.639 -34.585 72.476 1.00 16.16 25 ALA E C 1
ATOM 12741 O O . ALA E 1 25 ? 91.410 -33.684 72.811 1.00 16.46 25 ALA E O 1
ATOM 12743 N N . HIS E 1 26 ? 89.344 -34.557 72.767 1.00 16.45 26 HIS E N 1
ATOM 12744 C CA . HIS E 1 26 ? 88.744 -33.442 73.498 1.00 16.70 26 HIS E CA 1
ATOM 12745 C C . HIS E 1 26 ? 89.177 -33.473 74.965 1.00 16.63 26 HIS E C 1
ATOM 12746 O O . HIS E 1 26 ? 89.092 -34.509 75.607 1.00 16.17 26 HIS E O 1
ATOM 12753 N N . PRO E 1 27 ? 89.643 -32.342 75.496 1.00 17.19 27 PRO E N 1
ATOM 12754 C CA . PRO E 1 27 ? 90.179 -32.303 76.869 1.00 17.31 27 PRO E CA 1
ATOM 12755 C C . PRO E 1 27 ? 89.182 -32.648 77.995 1.00 17.39 27 PRO E C 1
ATOM 12756 O O . PRO E 1 27 ? 89.627 -32.999 79.081 1.00 17.26 27 PRO E O 1
ATOM 12760 N N . ARG E 1 28 ? 87.875 -32.571 77.752 1.00 17.57 28 ARG E N 1
ATOM 12761 C CA . ARG E 1 28 ? 86.898 -32.873 78.802 1.00 17.95 28 ARG E CA 1
ATOM 12762 C C . ARG E 1 28 ? 86.390 -34.316 78.738 1.00 17.69 28 ARG E C 1
ATOM 12763 O O . ARG E 1 28 ? 85.644 -34.755 79.611 1.00 17.81 28 ARG E O 1
ATOM 12771 N N . VAL E 1 29 ? 86.817 -35.052 77.718 1.00 17.34 29 VAL E N 1
ATOM 12772 C CA . VAL E 1 29 ? 86.408 -36.446 77.534 1.00 17.17 29 VAL E CA 1
ATOM 12773 C C . VAL E 1 29 ? 87.450 -37.381 78.146 1.00 17.19 29 VAL E C 1
ATOM 12774 O O . VAL E 1 29 ? 88.618 -37.345 77.778 1.00 16.41 29 VAL E O 1
ATOM 12778 N N . HIS E 1 30 ? 87.012 -38.214 79.086 1.00 17.78 30 HIS E N 1
ATOM 12779 C CA . HIS E 1 30 ? 87.899 -39.154 79.775 1.00 18.36 30 HIS E CA 1
ATOM 12780 C C . HIS E 1 30 ? 87.784 -40.595 79.277 1.00 17.72 30 HIS E C 1
ATOM 12781 O O . HIS E 1 30 ? 88.615 -41.430 79.621 1.00 17.50 30 HIS E O 1
ATOM 12788 N N . GLU E 1 31 ? 86.770 -40.881 78.462 1.00 17.03 31 GLU E N 1
ATOM 12789 C CA . GLU E 1 31 ? 86.546 -42.227 77.942 1.00 16.62 31 GLU E CA 1
ATOM 12790 C C . GLU E 1 31 ? 85.570 -42.209 76.768 1.00 16.15 31 GLU E C 1
ATOM 12791 O O . GLU E 1 31 ? 84.589 -41.465 76.779 1.00 16.62 31 GLU E O 1
ATOM 12797 N N . VAL E 1 32 ? 85.851 -43.025 75.756 1.00 15.34 32 VAL E N 1
ATOM 12798 C CA . VAL E 1 32 ? 84.949 -43.247 74.634 1.00 14.87 32 VAL E CA 1
ATOM 12799 C C . VAL E 1 32 ? 84.504 -44.728 74.588 1.00 14.57 32 VAL E C 1
ATOM 12800 O O . VAL E 1 32 ? 85.310 -45.639 74.786 1.00 14.12 32 VAL E O 1
ATOM 12804 N N . LEU E 1 33 ? 83.216 -44.942 74.333 1.00 14.42 33 LEU E N 1
ATOM 12805 C CA . LEU E 1 33 ? 82.614 -46.274 74.244 1.00 14.73 33 LEU E CA 1
ATOM 12806 C C . LEU E 1 33 ? 81.797 -46.380 72.965 1.00 14.90 33 LEU E C 1
ATOM 12807 O O . LEU E 1 33 ? 80.950 -45.536 72.704 1.00 15.13 33 LEU E O 1
ATOM 12812 N N . CYS E 1 34 ? 82.061 -47.399 72.164 1.00 15.21 34 CYS E N 1
ATOM 12813 C CA . CYS E 1 34 ? 81.250 -47.681 70.985 1.00 15.74 34 CYS E CA 1
ATOM 12814 C C . CYS E 1 34 ? 80.462 -48.956 71.237 1.00 16.01 34 CYS E C 1
ATOM 12815 O O . CYS E 1 34 ? 81.025 -49.940 71.701 1.00 15.67 34 CYS E O 1
ATOM 12818 N N . ILE E 1 35 ? 79.171 -48.934 70.923 1.00 16.48 35 ILE E N 1
ATOM 12819 C CA . ILE E 1 35 ? 78.286 -50.087 71.116 1.00 17.06 35 ILE E CA 1
ATOM 12820 C C . ILE E 1 35 ? 77.736 -50.530 69.775 1.00 16.68 35 ILE E C 1
ATOM 12821 O O . ILE E 1 35 ? 77.123 -49.730 69.078 1.00 16.95 35 ILE E O 1
ATOM 12826 N N . GLY E 1 36 ? 77.967 -51.790 69.414 1.00 16.83 36 GLY E N 1
ATOM 12827 C CA . GLY E 1 36 ? 77.392 -52.382 68.217 1.00 16.98 36 GLY E CA 1
ATOM 12828 C C . GLY E 1 36 ? 76.617 -53.656 68.535 1.00 17.21 36 GLY E C 1
ATOM 12829 O O . GLY E 1 36 ? 76.788 -54.246 69.600 1.00 16.90 36 GLY E O 1
ATOM 12830 N N . TYR E 1 37 ? 75.791 -54.092 67.591 1.00 17.31 37 TYR E N 1
ATOM 12831 C CA . TYR E 1 37 ? 74.940 -55.270 67.765 1.00 17.60 37 TYR E CA 1
ATOM 12832 C C . TYR E 1 37 ? 75.733 -56.573 67.682 1.00 17.28 37 TYR E C 1
ATOM 12833 O O . TYR E 1 37 ? 75.498 -57.512 68.455 1.00 17.29 37 TYR E O 1
ATOM 12842 N N . GLU E 1 38 ? 76.663 -56.631 66.739 1.00 16.98 38 GLU E N 1
ATOM 12843 C CA . GLU E 1 38 ? 77.429 -57.839 66.474 1.00 17.37 38 GLU E CA 1
ATOM 12844 C C . GLU E 1 38 ? 78.878 -57.527 66.101 1.00 17.50 38 GLU E C 1
ATOM 12845 O O . GLU E 1 38 ? 79.199 -56.388 65.729 1.00 16.99 38 GLU E O 1
ATOM 12851 N N . ARG E 1 39 ? 79.723 -58.552 66.188 1.00 17.20 39 ARG E N 1
ATOM 12852 C CA . ARG E 1 39 ? 81.139 -58.464 65.851 1.00 18.11 39 ARG E CA 1
ATOM 12853 C C . ARG E 1 39 ? 81.294 -58.639 64.340 1.00 18.48 39 ARG E C 1
ATOM 12854 O O . ARG E 1 39 ? 81.705 -59.682 63.863 1.00 18.40 39 ARG E O 1
ATOM 12862 N N . ASP E 1 40 ? 80.927 -57.593 63.604 1.00 19.71 40 ASP E N 1
ATOM 12863 C CA . ASP E 1 40 ? 81.102 -57.529 62.150 1.00 20.73 40 ASP E CA 1
ATOM 12864 C C . ASP E 1 40 ? 82.381 -56.743 61.840 1.00 21.19 40 ASP E C 1
ATOM 12865 O O . ASP E 1 40 ? 83.120 -56.403 62.753 1.00 20.68 40 ASP E O 1
ATOM 12870 N N . GLN E 1 41 ? 82.645 -56.472 60.562 1.00 22.16 41 GLN E N 1
ATOM 12871 C CA . GLN E 1 41 ? 83.889 -55.805 60.150 1.00 22.83 41 GLN E CA 1
ATOM 12872 C C . GLN E 1 41 ? 84.107 -54.416 60.774 1.00 22.47 41 GLN E C 1
ATOM 12873 O O . GLN E 1 41 ? 85.241 -54.049 61.068 1.00 22.45 41 GLN E O 1
ATOM 12879 N N . THR E 1 42 ? 83.030 -53.661 60.983 1.00 22.25 42 THR E N 1
ATOM 12880 C CA . THR E 1 42 ? 83.115 -52.326 61.578 1.00 22.07 42 THR E CA 1
ATOM 12881 C C . THR E 1 42 ? 83.509 -52.399 63.056 1.00 21.77 42 THR E C 1
ATOM 12882 O O . THR E 1 42 ? 84.430 -51.712 63.502 1.00 21.69 42 THR E O 1
ATOM 12886 N N . TYR E 1 43 ? 82.809 -53.248 63.811 1.00 21.04 43 TYR E N 1
ATOM 12887 C CA . TYR E 1 43 ? 83.181 -53.570 65.192 1.00 20.16 43 TYR E CA 1
ATOM 12888 C C . TYR E 1 43 ? 84.659 -53.909 65.308 1.00 20.01 43 TYR E C 1
ATOM 12889 O O . TYR E 1 43 ? 85.350 -53.423 66.201 1.00 19.53 43 TYR E O 1
ATOM 12898 N N . GLU E 1 44 ? 85.139 -54.756 64.407 1.00 20.34 44 GLU E N 1
ATOM 12899 C CA . GLU E 1 44 ? 86.527 -55.210 64.445 1.00 20.95 44 GLU E CA 1
ATOM 12900 C C . GLU E 1 44 ? 87.516 -54.106 64.075 1.00 20.81 44 GLU E C 1
ATOM 12901 O O . GLU E 1 44 ? 88.617 -54.058 64.612 1.00 20.48 44 GLU E O 1
ATOM 12907 N N . ALA E 1 45 ? 87.115 -53.221 63.171 1.00 21.07 45 ALA E N 1
ATOM 12908 C CA . ALA E 1 45 ? 87.943 -52.071 62.802 1.00 21.54 45 ALA E CA 1
ATOM 12909 C C . ALA E 1 45 ? 88.158 -51.132 63.992 1.00 21.89 45 ALA E C 1
ATOM 12910 O O . ALA E 1 45 ? 89.258 -50.629 64.175 1.00 22.41 45 ALA E O 1
ATOM 12912 N N . VAL E 1 46 ? 87.131 -50.933 64.819 1.00 22.44 46 VAL E N 1
ATOM 12913 C CA . VAL E 1 46 ? 87.237 -50.053 65.989 1.00 23.12 46 VAL E CA 1
ATOM 12914 C C . VAL E 1 46 ? 88.074 -50.692 67.084 1.00 23.58 46 VAL E C 1
ATOM 12915 O O . VAL E 1 46 ? 88.937 -50.042 67.673 1.00 23.94 46 VAL E O 1
ATOM 12919 N N . GLU E 1 47 ? 87.809 -51.968 67.352 1.00 24.03 47 GLU E N 1
ATOM 12920 C CA . GLU E 1 47 ? 88.564 -52.750 68.330 1.00 24.22 47 GLU E CA 1
ATOM 12921 C C . GLU E 1 47 ? 90.052 -52.728 67.997 1.00 24.08 47 GLU E C 1
ATOM 12922 O O . GLU E 1 47 ? 90.895 -52.652 68.892 1.00 24.33 47 GLU E O 1
ATOM 12928 N N . ARG E 1 48 ? 90.360 -52.781 66.704 1.00 24.07 48 ARG E N 1
ATOM 12929 C CA . ARG E 1 48 ? 91.739 -52.810 66.202 1.00 24.28 48 ARG E CA 1
ATOM 12930 C C . ARG E 1 48 ? 92.416 -51.436 66.302 1.00 24.09 48 ARG E C 1
ATOM 12931 O O . ARG E 1 48 ? 93.591 -51.336 66.644 1.00 23.90 48 ARG E O 1
ATOM 12939 N N . ALA E 1 49 ? 91.657 -50.383 66.002 1.00 24.35 49 ALA E N 1
ATOM 12940 C CA . ALA E 1 49 ? 92.169 -49.011 66.020 1.00 24.39 49 ALA E CA 1
ATOM 12941 C C . ALA E 1 49 ? 92.208 -48.406 67.423 1.00 24.57 49 ALA E C 1
ATOM 12942 O O . ALA E 1 49 ? 92.902 -47.420 67.637 1.00 24.81 49 ALA E O 1
ATOM 12944 N N . ALA E 1 50 ? 91.493 -49.008 68.373 1.00 24.83 50 ALA E N 1
ATOM 12945 C CA . ALA E 1 50 ? 91.264 -48.395 69.687 1.00 24.96 50 ALA E CA 1
ATOM 12946 C C . ALA E 1 50 ? 92.511 -48.247 70.556 1.00 25.15 50 ALA E C 1
ATOM 12947 O O . ALA E 1 50 ? 92.660 -47.223 71.217 1.00 25.57 50 ALA E O 1
ATOM 12949 N N . PRO E 1 51 ? 93.384 -49.254 70.603 1.00 25.05 51 PRO E N 1
ATOM 12950 C CA . PRO E 1 51 ? 94.646 -49.126 71.349 1.00 24.93 51 PRO E CA 1
ATOM 12951 C C . PRO E 1 51 ? 95.556 -47.978 70.890 1.00 24.78 51 PRO E C 1
ATOM 12952 O O . PRO E 1 51 ? 96.230 -47.394 71.737 1.00 24.55 51 PRO E O 1
ATOM 12956 N N . GLU E 1 52 ? 95.586 -47.679 69.593 1.00 24.75 52 GLU E N 1
ATOM 12957 C CA . GLU E 1 52 ? 96.435 -46.602 69.062 1.00 24.94 52 GLU E CA 1
ATOM 12958 C C . GLU E 1 52 ? 95.836 -45.218 69.339 1.00 24.51 52 GLU E C 1
ATOM 12959 O O . GLU E 1 52 ? 96.565 -44.254 69.569 1.00 24.40 52 GLU E O 1
ATOM 12965 N N . ILE E 1 53 ? 94.510 -45.123 69.288 1.00 24.09 53 ILE E N 1
ATOM 12966 C CA . ILE E 1 53 ? 93.811 -43.896 69.650 1.00 23.83 53 ILE E CA 1
ATOM 12967 C C . ILE E 1 53 ? 93.965 -43.634 71.156 1.00 24.04 53 ILE E C 1
ATOM 12968 O O . ILE E 1 53 ? 94.148 -42.494 71.571 1.00 23.92 53 ILE E O 1
ATOM 12973 N N . SER E 1 54 ? 93.923 -44.696 71.958 1.00 24.13 54 SER E N 1
ATOM 12974 C CA . SER E 1 54 ? 94.057 -44.595 73.410 1.00 24.22 54 SER E CA 1
ATOM 12975 C C . SER E 1 54 ? 95.434 -44.100 73.812 1.00 24.35 54 SER E C 1
ATOM 12976 O O . SER E 1 54 ? 95.580 -43.337 74.765 1.00 24.52 54 SER E O 1
ATOM 12979 N N . ARG E 1 55 ? 96.441 -44.554 73.076 1.00 24.37 55 ARG E N 1
ATOM 12980 C CA . ARG E 1 55 ? 97.834 -44.243 73.363 1.00 24.32 55 ARG E CA 1
ATOM 12981 C C . ARG E 1 55 ? 98.159 -42.797 72.972 1.00 23.71 55 ARG E C 1
ATOM 12982 O O . ARG E 1 55 ? 98.836 -42.091 73.709 1.00 23.91 55 ARG E O 1
ATOM 12990 N N . ALA E 1 56 ? 97.655 -42.369 71.818 1.00 23.21 56 ALA E N 1
ATOM 12991 C CA . ALA E 1 56 ? 97.917 -41.035 71.273 1.00 22.84 56 ALA E CA 1
ATOM 12992 C C . ALA E 1 56 ? 97.218 -39.909 72.048 1.00 22.43 56 ALA E C 1
ATOM 12993 O O . ALA E 1 56 ? 97.803 -38.840 72.242 1.00 22.89 56 ALA E O 1
ATOM 12995 N N . THR E 1 57 ? 95.978 -40.151 72.477 1.00 21.51 57 THR E N 1
ATOM 12996 C CA . THR E 1 57 ? 95.151 -39.136 73.141 1.00 20.80 57 THR E CA 1
ATOM 12997 C C . THR E 1 57 ? 95.183 -39.217 74.667 1.00 20.23 57 THR E C 1
ATOM 12998 O O . THR E 1 57 ? 94.792 -38.269 75.347 1.00 20.34 57 THR E O 1
ATOM 13002 N N . GLY E 1 58 ? 95.619 -40.350 75.204 1.00 19.34 58 GLY E N 1
ATOM 13003 C CA . GLY E 1 58 ? 95.493 -40.618 76.624 1.00 18.96 58 GLY E CA 1
ATOM 13004 C C . GLY E 1 58 ? 94.073 -40.926 77.075 1.00 18.64 58 GLY E C 1
ATOM 13005 O O . GLY E 1 58 ? 93.808 -40.970 78.275 1.00 18.88 58 GLY E O 1
ATOM 13006 N N . THR E 1 59 ? 93.166 -41.162 76.125 1.00 18.05 59 THR E N 1
ATOM 13007 C CA . THR E 1 59 ? 91.764 -41.437 76.425 1.00 17.58 59 THR E CA 1
ATOM 13008 C C . THR E 1 59 ? 91.409 -42.890 76.078 1.00 17.19 59 THR E C 1
ATOM 13009 O O . THR E 1 59 ? 91.488 -43.272 74.915 1.00 17.42 59 THR E O 1
ATOM 13013 N N . PRO E 1 60 ? 91.009 -43.694 77.062 1.00 16.66 60 PRO E N 1
ATOM 13014 C CA . PRO E 1 60 ? 90.574 -45.076 76.788 1.00 16.44 60 PRO E CA 1
ATOM 13015 C C . PRO E 1 60 ? 89.387 -45.158 75.820 1.00 16.03 60 PRO E C 1
ATOM 13016 O O . PRO E 1 60 ? 88.406 -44.442 75.984 1.00 15.81 60 PRO E O 1
ATOM 13020 N N . VAL E 1 61 ? 89.508 -46.017 74.817 1.00 15.64 61 VAL E N 1
ATOM 13021 C CA . VAL E 1 61 ? 88.459 -46.286 73.849 1.00 15.30 61 VAL E CA 1
ATOM 13022 C C . VAL E 1 61 ? 88.097 -47.765 73.960 1.00 15.38 61 VAL E C 1
ATOM 13023 O O . VAL E 1 61 ? 88.972 -48.627 73.870 1.00 15.20 61 VAL E O 1
ATOM 13027 N N . SER E 1 62 ? 86.815 -48.042 74.175 1.00 15.35 62 SER E N 1
ATOM 13028 C CA . SER E 1 62 ? 86.296 -49.402 74.283 1.00 15.56 62 SER E CA 1
ATOM 13029 C C . SER E 1 62 ? 85.189 -49.632 73.286 1.00 15.19 62 SER E C 1
ATOM 13030 O O . SER E 1 62 ? 84.476 -48.710 72.895 1.00 15.03 62 SER E O 1
ATOM 13033 N N . VAL E 1 63 ? 85.032 -50.897 72.929 1.00 14.71 63 VAL E N 1
ATOM 13034 C CA . VAL E 1 63 ? 83.949 -51.364 72.101 1.00 14.60 63 VAL E CA 1
ATOM 13035 C C . VAL E 1 63 ? 83.276 -52.515 72.844 1.00 14.30 63 VAL E C 1
ATOM 13036 O O . VAL E 1 63 ? 83.951 -53.420 73.349 1.00 13.29 63 VAL E O 1
ATOM 13040 N N . ARG E 1 64 ? 81.950 -52.455 72.921 1.00 13.89 64 ARG E N 1
ATOM 13041 C CA . ARG E 1 64 ? 81.149 -53.470 73.591 1.00 13.93 64 ARG E CA 1
ATOM 13042 C C . ARG E 1 64 ? 79.955 -53.856 72.743 1.00 13.78 64 ARG E C 1
ATOM 13043 O O . ARG E 1 64 ? 79.490 -53.089 71.919 1.00 13.50 64 ARG E O 1
ATOM 13051 N N . LEU E 1 65 ? 79.469 -55.067 72.966 1.00 14.06 65 LEU E N 1
ATOM 13052 C CA . LEU E 1 65 ? 78.285 -55.578 72.309 1.00 14.13 65 LEU E CA 1
ATOM 13053 C C . LEU E 1 65 ? 77.036 -55.059 73.009 1.00 14.22 65 LEU E C 1
ATOM 13054 O O . LEU E 1 65 ? 76.996 -54.899 74.233 1.00 14.14 65 LEU E O 1
ATOM 13059 N N . GLN E 1 66 ? 76.013 -54.816 72.210 1.00 13.98 66 GLN E N 1
ATOM 13060 C CA . GLN E 1 66 ? 74.697 -54.480 72.695 1.00 14.76 66 GLN E CA 1
ATOM 13061 C C . GLN E 1 66 ? 74.145 -55.666 73.494 1.00 14.63 66 GLN E C 1
ATOM 13062 O O . GLN E 1 66 ? 74.181 -56.803 73.025 1.00 14.33 66 GLN E O 1
ATOM 13068 N N . GLU E 1 67 ? 73.662 -55.399 74.702 1.00 14.98 67 GLU E N 1
ATOM 13069 C CA . GLU E 1 67 ? 73.041 -56.426 75.531 1.00 15.37 67 GLU E CA 1
ATOM 13070 C C . GLU E 1 67 ? 71.513 -56.397 75.400 1.00 15.54 67 GLU E C 1
ATOM 13071 O O . GLU E 1 67 ? 70.915 -55.339 75.192 1.00 14.84 67 GLU E O 1
ATOM 13077 N N . ARG E 1 68 ? 70.898 -57.574 75.508 1.00 16.03 68 ARG E N 1
ATOM 13078 C CA . ARG E 1 68 ? 69.446 -57.714 75.501 1.00 16.97 68 ARG E CA 1
ATOM 13079 C C . ARG E 1 68 ? 68.865 -57.369 76.884 1.00 16.85 68 ARG E C 1
ATOM 13080 O O . ARG E 1 68 ? 68.753 -58.229 77.766 1.00 16.96 68 ARG E O 1
ATOM 13088 N N . LEU E 1 69 ? 68.516 -56.101 77.052 1.00 16.88 69 LEU E N 1
ATOM 13089 C CA . LEU E 1 69 ? 68.038 -55.562 78.321 1.00 17.40 69 LEU E CA 1
ATOM 13090 C C . LEU E 1 69 ? 66.520 -55.322 78.340 1.00 17.48 69 LEU E C 1
ATOM 13091 O O . LEU E 1 69 ? 65.922 -55.353 79.412 1.00 17.65 69 LEU E O 1
ATOM 13096 N N . GLY E 1 70 ? 65.908 -55.127 77.163 1.00 16.93 70 GLY E N 1
ATOM 13097 C CA . GLY E 1 70 ? 64.480 -54.852 77.034 1.00 16.84 70 GLY E CA 1
ATOM 13098 C C . GLY E 1 70 ? 63.679 -55.990 76.408 1.00 16.97 70 GLY E C 1
ATOM 13099 O O . GLY E 1 70 ? 64.182 -57.094 76.284 1.00 15.45 70 GLY E O 1
ATOM 13100 N N . THR E 1 71 ? 62.432 -55.718 76.015 1.00 17.23 71 THR E N 1
ATOM 13101 C CA . THR E 1 71 ? 61.492 -56.782 75.609 1.00 17.93 71 THR E CA 1
ATOM 13102 C C . THR E 1 71 ? 60.844 -56.554 74.246 1.00 17.36 71 THR E C 1
ATOM 13103 O O . THR E 1 71 ? 60.000 -57.328 73.826 1.00 16.94 71 THR E O 1
ATOM 13107 N N . LEU E 1 72 ? 61.227 -55.491 73.554 1.00 16.75 72 LEU E N 1
ATOM 13108 C CA . LEU E 1 72 ? 60.669 -55.198 72.238 1.00 16.48 72 LEU E CA 1
ATOM 13109 C C . LEU E 1 72 ? 61.693 -55.624 71.185 1.00 16.21 72 LEU E C 1
ATOM 13110 O O . LEU E 1 72 ? 62.574 -56.404 71.485 1.00 15.93 72 LEU E O 1
ATOM 13115 N N . ARG E 1 73 ? 61.591 -55.146 69.950 1.00 16.47 73 ARG E N 1
ATOM 13116 C CA . ARG E 1 73 ? 62.616 -55.455 68.951 1.00 16.22 73 ARG E CA 1
ATOM 13117 C C . ARG E 1 73 ? 63.968 -54.981 69.494 1.00 16.22 73 ARG E C 1
ATOM 13118 O O . ARG E 1 73 ? 64.048 -53.891 70.074 1.00 16.09 73 ARG E O 1
ATOM 13126 N N . PRO E 1 74 ? 65.003 -55.809 69.365 1.00 16.52 74 PRO E N 1
ATOM 13127 C CA . PRO E 1 74 ? 66.347 -55.430 69.812 1.00 17.09 74 PRO E CA 1
ATOM 13128 C C . PRO E 1 74 ? 66.996 -54.412 68.882 1.00 17.40 74 PRO E C 1
ATOM 13129 O O . PRO E 1 74 ? 67.637 -54.779 67.920 1.00 18.55 74 PRO E O 1
ATOM 13133 N N . GLY E 1 75 ? 66.834 -53.140 69.195 1.00 17.52 75 GLY E N 1
ATOM 13134 C CA . GLY E 1 75 ? 67.369 -52.073 68.372 1.00 17.52 75 GLY E CA 1
ATOM 13135 C C . GLY E 1 75 ? 68.073 -51.037 69.220 1.00 17.43 75 GLY E C 1
ATOM 13136 O O . GLY E 1 75 ? 68.829 -51.374 70.139 1.00 17.45 75 GLY E O 1
ATOM 13137 N N . LYS E 1 76 ? 67.812 -49.770 68.934 1.00 17.78 76 LYS E N 1
ATOM 13138 C CA . LYS E 1 76 ? 68.618 -48.696 69.508 1.00 17.86 76 LYS E CA 1
ATOM 13139 C C . LYS E 1 76 ? 68.528 -48.609 71.035 1.00 16.95 76 LYS E C 1
ATOM 13140 O O . LYS E 1 76 ? 69.513 -48.330 71.695 1.00 16.39 76 LYS E O 1
ATOM 13146 N N . GLY E 1 77 ? 67.348 -48.846 71.585 1.00 16.67 77 GLY E N 1
ATOM 13147 C CA . GLY E 1 77 ? 67.151 -48.839 73.033 1.00 16.16 77 GLY E CA 1
ATOM 13148 C C . GLY E 1 77 ? 68.078 -49.769 73.793 1.00 15.66 77 GLY E C 1
ATOM 13149 O O . GLY E 1 77 ? 68.677 -49.378 74.788 1.00 15.56 77 GLY E O 1
ATOM 13150 N N . ASP E 1 78 ? 68.223 -50.994 73.319 1.00 15.17 78 ASP E N 1
ATOM 13151 C CA . ASP E 1 78 ? 69.139 -51.946 73.957 1.00 15.40 78 ASP E CA 1
ATOM 13152 C C . ASP E 1 78 ? 70.571 -51.409 73.916 1.00 15.04 78 ASP E C 1
ATOM 13153 O O . ASP E 1 78 ? 71.317 -51.548 74.882 1.00 15.16 78 ASP E O 1
ATOM 13158 N N . GLY E 1 79 ? 70.949 -50.803 72.799 1.00 14.90 79 GLY E N 1
ATOM 13159 C CA . GLY E 1 79 ? 72.262 -50.188 72.669 1.00 15.02 79 GLY E CA 1
ATOM 13160 C C . GLY E 1 79 ? 72.479 -49.066 73.661 1.00 14.98 79 GLY E C 1
ATOM 13161 O O . GLY E 1 79 ? 73.477 -49.042 74.383 1.00 14.95 79 GLY E O 1
ATOM 13162 N N . MET E 1 80 ? 71.526 -48.146 73.730 1.00 15.42 80 MET E N 1
ATOM 13163 C CA . MET E 1 80 ? 71.670 -46.994 74.609 1.00 15.88 80 MET E CA 1
ATOM 13164 C C . MET E 1 80 ? 71.617 -47.408 76.077 1.00 15.95 80 MET E C 1
ATOM 13165 O O . MET E 1 80 ? 72.404 -46.911 76.875 1.00 15.90 80 MET E O 1
ATOM 13170 N N . ASN E 1 81 ? 70.725 -48.335 76.426 1.00 15.64 81 ASN E N 1
ATOM 13171 C CA . ASN E 1 81 ? 70.599 -48.788 77.803 1.00 15.77 81 ASN E CA 1
ATOM 13172 C C . ASN E 1 81 ? 71.816 -49.603 78.240 1.00 15.67 81 ASN E C 1
ATOM 13173 O O . ASN E 1 81 ? 72.183 -49.587 79.413 1.00 15.93 81 ASN E O 1
ATOM 13178 N N . THR E 1 82 ? 72.452 -50.295 77.293 1.00 15.44 82 THR E N 1
ATOM 13179 C CA . THR E 1 82 ? 73.708 -50.996 77.550 1.00 15.26 82 THR E CA 1
ATOM 13180 C C . THR E 1 82 ? 74.818 -50.006 77.905 1.00 15.36 82 THR E C 1
ATOM 13181 O O . THR E 1 82 ? 75.613 -50.253 78.818 1.00 14.61 82 THR E O 1
ATOM 13185 N N . ALA E 1 83 ? 74.864 -48.891 77.182 1.00 15.32 83 ALA E N 1
ATOM 13186 C CA . ALA E 1 83 ? 75.826 -47.829 77.460 1.00 15.76 83 ALA E CA 1
ATOM 13187 C C . ALA E 1 83 ? 75.566 -47.193 78.830 1.00 15.96 83 ALA E C 1
ATOM 13188 O O . ALA E 1 83 ? 76.496 -46.890 79.563 1.00 15.45 83 ALA E O 1
ATOM 13190 N N . LEU E 1 84 ? 74.298 -47.011 79.176 1.00 16.37 84 LEU E N 1
ATOM 13191 C CA . LEU E 1 84 ? 73.927 -46.499 80.503 1.00 16.86 84 LEU E CA 1
ATOM 13192 C C . LEU E 1 84 ? 74.434 -47.453 81.585 1.00 16.34 84 LEU E C 1
ATOM 13193 O O . LEU E 1 84 ? 75.013 -47.031 82.577 1.00 16.02 84 LEU E O 1
ATOM 13198 N N . ARG E 1 85 ? 74.248 -48.746 81.381 1.00 16.04 85 ARG E N 1
ATOM 13199 C CA . ARG E 1 85 ? 74.759 -49.729 82.329 1.00 16.27 85 ARG E CA 1
ATOM 13200 C C . ARG E 1 85 ? 76.274 -49.615 82.488 1.00 15.75 85 ARG E C 1
ATOM 13201 O O . ARG E 1 85 ? 76.786 -49.633 83.614 1.00 15.63 85 ARG E O 1
ATOM 13209 N N . TYR E 1 86 ? 76.985 -49.492 81.373 1.00 15.18 86 TYR E N 1
ATOM 13210 C CA . TYR E 1 86 ? 78.438 -49.351 81.405 1.00 15.31 86 TYR E CA 1
ATOM 13211 C C . TYR E 1 86 ? 78.845 -48.097 82.184 1.00 15.13 86 TYR E C 1
ATOM 13212 O O . TYR E 1 86 ? 79.675 -48.139 83.068 1.00 14.72 86 TYR E O 1
ATOM 13221 N N . PHE E 1 87 ? 78.245 -46.978 81.823 1.00 15.04 87 PHE E N 1
ATOM 13222 C CA . PHE E 1 87 ? 78.460 -45.702 82.502 1.00 15.20 87 PHE E CA 1
ATOM 13223 C C . PHE E 1 87 ? 78.300 -45.824 84.019 1.00 15.43 87 PHE E C 1
ATOM 13224 O O . PHE E 1 87 ? 79.135 -45.347 84.769 1.00 15.06 87 PHE E O 1
ATOM 13232 N N . LEU E 1 88 ? 77.236 -46.491 84.447 1.00 16.39 88 LEU E N 1
ATOM 13233 C CA . LEU E 1 88 ? 76.858 -46.550 85.860 1.00 17.40 88 LEU E CA 1
ATOM 13234 C C . LEU E 1 88 ? 77.588 -47.618 86.681 1.00 17.93 88 LEU E C 1
ATOM 13235 O O . LEU E 1 88 ? 77.846 -47.406 87.865 1.00 17.99 88 LEU E O 1
ATOM 13240 N N . GLU E 1 89 ? 77.916 -48.749 86.060 1.00 18.34 89 GLU E N 1
ATOM 13241 C CA . GLU E 1 89 ? 78.501 -49.894 86.758 1.00 18.96 89 GLU E CA 1
ATOM 13242 C C . GLU E 1 89 ? 80.014 -50.033 86.558 1.00 18.76 89 GLU E C 1
ATOM 13243 O O . GLU E 1 89 ? 80.671 -50.692 87.361 1.00 18.64 89 GLU E O 1
ATOM 13249 N N . GLU E 1 90 ? 80.563 -49.428 85.504 1.00 18.27 90 GLU E N 1
ATOM 13250 C CA . GLU E 1 90 ? 81.983 -49.595 85.160 1.00 18.71 90 GLU E CA 1
ATOM 13251 C C . GLU E 1 90 ? 82.789 -48.289 85.106 1.00 18.73 90 GLU E C 1
ATOM 13252 O O . GLU E 1 90 ? 83.984 -48.317 84.809 1.00 19.18 90 GLU E O 1
ATOM 13258 N N . THR E 1 91 ? 82.149 -47.152 85.369 1.00 18.44 91 THR E N 1
ATOM 13259 C CA . THR E 1 91 ? 82.861 -45.882 85.481 1.00 18.49 91 THR E CA 1
ATOM 13260 C C . THR E 1 91 ? 82.342 -45.055 86.643 1.00 19.17 91 THR E C 1
ATOM 13261 O O . THR E 1 91 ? 81.306 -45.363 87.228 1.00 18.95 91 THR E O 1
ATOM 13265 N N . GLN E 1 92 ? 83.053 -43.973 86.932 1.00 20.30 92 GLN E N 1
ATOM 13266 C CA . GLN E 1 92 ? 82.616 -42.985 87.907 1.00 21.60 92 GLN E CA 1
ATOM 13267 C C . GLN E 1 92 ? 82.530 -41.589 87.308 1.00 20.95 92 GLN E C 1
ATOM 13268 O O . GLN E 1 92 ? 82.586 -40.596 88.039 1.00 20.99 92 GLN E O 1
ATOM 13274 N N . TRP E 1 93 ? 82.395 -41.505 85.986 1.00 20.15 93 TRP E N 1
ATOM 13275 C CA . TRP E 1 93 ? 82.323 -40.209 85.329 1.00 19.58 93 TRP E CA 1
ATOM 13276 C C . TRP E 1 93 ? 80.993 -39.536 85.692 1.00 19.03 93 TRP E C 1
ATOM 13277 O O . TRP E 1 93 ? 79.981 -40.208 85.928 1.00 18.71 93 TRP E O 1
ATOM 13288 N N . GLU E 1 94 ? 81.009 -38.213 85.752 1.00 18.38 94 GLU E N 1
ATOM 13289 C CA . GLU E 1 94 ? 79.842 -37.441 86.169 1.00 18.30 94 GLU E CA 1
ATOM 13290 C C . GLU E 1 94 ? 78.853 -37.217 85.030 1.00 17.43 94 GLU E C 1
ATOM 13291 O O . GLU E 1 94 ? 77.688 -36.920 85.281 1.00 17.18 94 GLU E O 1
ATOM 13297 N N . ARG E 1 95 ? 79.317 -37.343 83.787 1.00 16.65 95 ARG E N 1
ATOM 13298 C CA . ARG E 1 95 ? 78.485 -37.070 82.617 1.00 16.22 95 ARG E CA 1
ATOM 13299 C C . ARG E 1 95 ? 78.675 -38.096 81.507 1.00 15.71 95 ARG E C 1
ATOM 13300 O O . ARG E 1 95 ? 79.747 -38.659 81.347 1.00 15.87 95 ARG E O 1
ATOM 13308 N N . ILE E 1 96 ? 77.630 -38.295 80.717 1.00 15.09 96 ILE E N 1
ATOM 13309 C CA . ILE E 1 96 ? 77.688 -39.178 79.555 1.00 14.86 96 ILE E CA 1
ATOM 13310 C C . ILE E 1 96 ? 77.100 -38.432 78.363 1.00 14.97 96 ILE E C 1
ATOM 13311 O O . ILE E 1 96 ? 76.068 -37.784 78.492 1.00 15.86 96 ILE E O 1
ATOM 13316 N N . HIS E 1 97 ? 77.779 -38.496 77.221 1.00 14.75 97 HIS E N 1
ATOM 13317 C CA . HIS E 1 97 ? 77.249 -38.003 75.953 1.00 14.43 97 HIS E CA 1
ATOM 13318 C C . HIS E 1 97 ? 76.826 -39.190 75.086 1.00 14.70 97 HIS E C 1
ATOM 13319 O O . HIS E 1 97 ? 77.460 -40.244 75.132 1.00 14.57 97 HIS E O 1
ATOM 13326 N N . PHE E 1 98 ? 75.782 -39.011 74.278 1.00 14.79 98 PHE E N 1
ATOM 13327 C CA . PHE E 1 98 ? 75.491 -39.902 73.170 1.00 15.56 98 PHE E CA 1
ATOM 13328 C C . PHE E 1 98 ? 75.568 -39.079 71.883 1.00 16.06 98 PHE E C 1
ATOM 13329 O O . PHE E 1 98 ? 75.073 -37.956 71.840 1.00 15.38 98 PHE E O 1
ATOM 13337 N N . TYR E 1 99 ? 76.191 -39.635 70.851 1.00 16.73 99 TYR E N 1
ATOM 13338 C CA . TYR E 1 99 ? 76.102 -39.099 69.492 1.00 18.24 99 TYR E CA 1
ATOM 13339 C C . TYR E 1 99 ? 75.974 -40.275 68.552 1.00 20.17 99 TYR E C 1
ATOM 13340 O O . TYR E 1 99 ? 76.719 -41.236 68.683 1.00 19.67 99 TYR E O 1
ATOM 13349 N N . ASP E 1 100 ? 75.072 -40.248 67.582 1.00 22.90 100 ASP E N 1
ATOM 13350 C CA . ASP E 1 100 ? 75.106 -41.408 66.702 1.00 25.43 100 ASP E CA 1
ATOM 13351 C C . ASP E 1 100 ? 76.305 -41.358 65.775 1.00 25.68 100 ASP E C 1
ATOM 13352 O O . ASP E 1 100 ? 76.881 -40.294 65.528 1.00 24.95 100 ASP E O 1
ATOM 13357 N N . ALA E 1 101 ? 76.734 -42.548 65.369 1.00 26.17 101 ALA E N 1
ATOM 13358 C CA . ALA E 1 101 ? 78.072 -42.748 64.833 1.00 26.98 101 ALA E CA 1
ATOM 13359 C C . ALA E 1 101 ? 78.230 -42.202 63.432 1.00 27.85 101 ALA E C 1
ATOM 13360 O O . ALA E 1 101 ? 79.345 -41.935 63.014 1.00 27.59 101 ALA E O 1
ATOM 13362 N N . ASP E 1 102 ? 77.116 -42.061 62.713 1.00 29.53 102 ASP E N 1
ATOM 13363 C CA . ASP E 1 102 ? 77.139 -41.700 61.290 1.00 31.03 102 ASP E CA 1
ATOM 13364 C C . ASP E 1 102 ? 77.147 -40.193 61.009 1.00 31.28 102 ASP E C 1
ATOM 13365 O O . ASP E 1 102 ? 77.128 -39.786 59.848 1.00 31.78 102 ASP E O 1
ATOM 13370 N N . ILE E 1 103 ? 77.193 -39.369 62.051 1.00 31.38 103 ILE E N 1
ATOM 13371 C CA . ILE E 1 103 ? 77.201 -37.918 61.866 1.00 31.44 103 ILE E CA 1
ATOM 13372 C C . ILE E 1 103 ? 78.496 -37.472 61.179 1.00 31.49 103 ILE E C 1
ATOM 13373 O O . ILE E 1 103 ? 79.591 -37.809 61.627 1.00 31.18 103 ILE E O 1
ATOM 13378 N N . THR E 1 104 ? 78.359 -36.704 60.098 1.00 32.08 104 THR E N 1
ATOM 13379 C CA . THR E 1 104 ? 79.513 -36.290 59.289 1.00 32.25 104 THR E CA 1
ATOM 13380 C C . THR E 1 104 ? 80.003 -34.868 59.590 1.00 31.90 104 THR E C 1
ATOM 13381 O O . THR E 1 104 ? 81.035 -34.468 59.057 1.00 31.90 104 THR E O 1
ATOM 13385 N N . SER E 1 105 ? 79.299 -34.117 60.441 1.00 31.40 105 SER E N 1
ATOM 13386 C CA . SER E 1 105 ? 79.780 -32.787 60.839 1.00 31.22 105 SER E CA 1
ATOM 13387 C C . SER E 1 105 ? 80.211 -32.674 62.309 1.00 30.35 105 SER E C 1
ATOM 13388 O O . SER E 1 105 ? 80.336 -31.564 62.837 1.00 30.38 105 SER E O 1
ATOM 13391 N N . PHE E 1 106 ? 80.456 -33.815 62.955 1.00 29.31 106 PHE E N 1
ATOM 13392 C CA . PHE E 1 106 ? 80.881 -33.850 64.359 1.00 28.03 106 PHE E CA 1
ATOM 13393 C C . PHE E 1 106 ? 82.155 -33.065 64.566 1.00 27.62 106 PHE E C 1
ATOM 13394 O O . PHE E 1 106 ? 83.086 -33.163 63.774 1.00 28.15 106 PHE E O 1
ATOM 13402 N N . GLY E 1 107 ? 82.189 -32.277 65.633 1.00 26.75 107 GLY E N 1
ATOM 13403 C CA . GLY E 1 107 ? 83.365 -31.504 65.978 1.00 26.21 107 GLY E CA 1
ATOM 13404 C C . GLY E 1 107 ? 83.452 -31.281 67.472 1.00 25.62 107 GLY E C 1
ATOM 13405 O O . GLY E 1 107 ? 82.484 -31.516 68.194 1.00 25.83 107 GLY E O 1
ATOM 13406 N N . PRO E 1 108 ? 84.603 -30.818 67.940 1.00 25.16 108 PRO E N 1
ATOM 13407 C CA . PRO E 1 108 ? 84.834 -30.652 69.376 1.00 24.96 108 PRO E CA 1
ATOM 13408 C C . PRO E 1 108 ? 83.863 -29.679 70.042 1.00 24.94 108 PRO E C 1
ATOM 13409 O O . PRO E 1 108 ? 83.610 -29.817 71.234 1.00 24.46 108 PRO E O 1
ATOM 13413 N N . ASP E 1 109 ? 83.325 -28.716 69.293 1.00 24.70 109 ASP E N 1
ATOM 13414 C CA . ASP E 1 109 ? 82.421 -27.728 69.883 1.00 24.62 109 ASP E CA 1
ATOM 13415 C C . ASP E 1 109 ? 81.073 -28.305 70.286 1.00 23.12 109 ASP E C 1
ATOM 13416 O O . ASP E 1 109 ? 80.418 -27.763 71.169 1.00 23.33 109 ASP E O 1
ATOM 13421 N N . TRP E 1 110 ? 80.667 -29.405 69.663 1.00 21.72 110 TRP E N 1
ATOM 13422 C CA . TRP E 1 110 ? 79.465 -30.116 70.094 1.00 20.48 110 TRP E CA 1
ATOM 13423 C C . TRP E 1 110 ? 79.656 -30.557 71.549 1.00 19.88 110 TRP E C 1
ATOM 13424 O O . TRP E 1 110 ? 78.786 -30.348 72.391 1.00 19.48 110 TRP E O 1
ATOM 13435 N N . ILE E 1 111 ? 80.818 -31.138 71.841 1.00 18.82 111 ILE E N 1
ATOM 13436 C CA . ILE E 1 111 ? 81.113 -31.616 73.185 1.00 18.29 111 ILE E CA 1
ATOM 13437 C C . ILE E 1 111 ? 81.186 -30.439 74.162 1.00 17.76 111 ILE E C 1
ATOM 13438 O O . ILE E 1 111 ? 80.595 -30.482 75.235 1.00 17.10 111 ILE E O 1
ATOM 13443 N N . THR E 1 112 ? 81.882 -29.384 73.754 1.00 17.68 112 THR E N 1
ATOM 13444 C CA . THR E 1 112 ? 82.102 -28.204 74.579 1.00 17.87 112 THR E CA 1
ATOM 13445 C C . THR E 1 112 ? 80.787 -27.545 74.972 1.00 18.17 112 THR E C 1
ATOM 13446 O O . THR E 1 112 ? 80.568 -27.216 76.141 1.00 18.12 112 THR E O 1
ATOM 13450 N N . LYS E 1 113 ? 79.910 -27.359 73.995 1.00 18.53 113 LYS E N 1
ATOM 13451 C CA . LYS E 1 113 ? 78.638 -26.685 74.237 1.00 19.08 113 LYS E CA 1
ATOM 13452 C C . LYS E 1 113 ? 77.818 -27.412 75.292 1.00 19.05 113 LYS E C 1
ATOM 13453 O O . LYS E 1 113 ? 77.276 -26.779 76.215 1.00 18.81 113 LYS E O 1
ATOM 13459 N N . ALA E 1 114 ? 77.770 -28.741 75.182 1.00 18.87 114 ALA E N 1
ATOM 13460 C CA . ALA E 1 114 ? 77.015 -29.550 76.118 1.00 18.45 114 ALA E CA 1
ATOM 13461 C C . ALA E 1 114 ? 77.657 -29.528 77.499 1.00 18.42 114 ALA E C 1
ATOM 13462 O O . ALA E 1 114 ? 76.956 -29.391 78.496 1.00 18.15 114 ALA E O 1
ATOM 13464 N N . GLU E 1 115 ? 78.984 -29.655 77.550 1.00 18.49 115 GLU E N 1
ATOM 13465 C CA . GLU E 1 115 ? 79.730 -29.663 78.813 1.00 18.62 115 GLU E CA 1
ATOM 13466 C C . GLU E 1 115 ? 79.588 -28.347 79.596 1.00 19.12 115 GLU E C 1
ATOM 13467 O O . GLU E 1 115 ? 79.453 -28.355 80.823 1.00 19.14 115 GLU E O 1
ATOM 13473 N N . GLU E 1 116 ? 79.604 -27.227 78.884 1.00 19.29 116 GLU E N 1
ATOM 13474 C CA . GLU E 1 116 ? 79.481 -25.911 79.507 1.00 19.90 116 GLU E CA 1
ATOM 13475 C C . GLU E 1 116 ? 78.063 -25.630 80.010 1.00 20.14 116 GLU E C 1
ATOM 13476 O O . GLU E 1 116 ? 77.891 -25.053 81.080 1.00 20.53 116 GLU E O 1
ATOM 13482 N N . ALA E 1 117 ? 77.055 -26.096 79.278 1.00 20.10 117 ALA E N 1
ATOM 13483 C CA . ALA E 1 117 ? 75.678 -26.033 79.750 1.00 20.01 117 ALA E CA 1
ATOM 13484 C C . ALA E 1 117 ? 75.516 -26.865 81.012 1.00 19.78 117 ALA E C 1
ATOM 13485 O O . ALA E 1 117 ? 74.922 -26.416 81.991 1.00 19.77 117 ALA E O 1
ATOM 13487 N N . ALA E 1 118 ? 76.080 -28.067 81.010 1.00 19.47 118 ALA E N 1
ATOM 13488 C CA . ALA E 1 118 ? 76.023 -28.925 82.188 1.00 19.59 118 ALA E CA 1
ATOM 13489 C C . ALA E 1 118 ? 76.770 -28.309 83.375 1.00 19.47 118 ALA E C 1
ATOM 13490 O O . ALA E 1 118 ? 76.420 -28.572 84.519 1.00 19.14 118 ALA E O 1
ATOM 13492 N N . ASP E 1 119 ? 77.775 -27.478 83.114 1.00 19.87 119 ASP E N 1
ATOM 13493 C CA . ASP E 1 119 ? 78.472 -26.756 84.191 1.00 20.32 119 ASP E CA 1
ATOM 13494 C C . ASP E 1 119 ? 77.553 -25.838 85.002 1.00 20.73 119 ASP E C 1
ATOM 13495 O O . ASP E 1 119 ? 77.832 -25.555 86.168 1.00 20.46 119 ASP E O 1
ATOM 13500 N N . PHE E 1 120 ? 76.483 -25.351 84.378 1.00 20.98 120 PHE E N 1
ATOM 13501 C CA . PHE E 1 120 ? 75.499 -24.526 85.084 1.00 21.44 120 PHE E CA 1
ATOM 13502 C C . PHE E 1 120 ? 74.367 -25.318 85.747 1.00 21.36 120 PHE E C 1
ATOM 13503 O O . PHE E 1 120 ? 73.431 -24.738 86.276 1.00 22.50 120 PHE E O 1
ATOM 13511 N N . GLY E 1 121 ? 74.467 -26.640 85.740 1.00 20.94 121 GLY E N 1
ATOM 13512 C CA . GLY E 1 121 ? 73.566 -27.481 86.504 1.00 20.47 121 GLY E CA 1
ATOM 13513 C C . GLY E 1 121 ? 72.422 -28.113 85.740 1.00 20.09 121 GLY E C 1
ATOM 13514 O O . GLY E 1 121 ? 71.592 -28.766 86.357 1.00 20.69 121 GLY E O 1
ATOM 13515 N N . TYR E 1 122 ? 72.358 -27.943 84.418 1.00 19.42 122 TYR E N 1
ATOM 13516 C CA . TYR E 1 122 ? 71.339 -28.636 83.626 1.00 18.94 122 TYR E CA 1
ATOM 13517 C C . TYR E 1 122 ? 71.569 -30.146 83.682 1.00 18.65 122 TYR E C 1
ATOM 13518 O O . TYR E 1 122 ? 72.695 -30.619 83.496 1.00 19.11 122 TYR E O 1
ATOM 13527 N N . GLY E 1 123 ? 70.507 -30.895 83.978 1.00 18.06 123 GLY E N 1
ATOM 13528 C CA . GLY E 1 123 ? 70.577 -32.345 84.068 1.00 17.39 123 GLY E CA 1
ATOM 13529 C C . GLY E 1 123 ? 70.635 -33.066 82.729 1.00 17.40 123 GLY E C 1
ATOM 13530 O O . GLY E 1 123 ? 71.183 -34.174 82.647 1.00 16.20 123 GLY E O 1
ATOM 13531 N N . LEU E 1 124 ? 70.050 -32.447 81.700 1.00 16.96 124 LEU E N 1
ATOM 13532 C CA . LEU E 1 124 ? 69.993 -32.995 80.342 1.00 17.61 124 LEU E CA 1
ATOM 13533 C C . LEU E 1 124 ? 70.310 -31.865 79.357 1.00 17.22 124 LEU E C 1
ATOM 13534 O O . LEU E 1 124 ? 69.713 -30.789 79.450 1.00 15.96 124 LEU E O 1
ATOM 13539 N N . VAL E 1 125 ? 71.238 -32.103 78.431 1.00 16.63 125 VAL E N 1
ATOM 13540 C CA . VAL E 1 125 ? 71.502 -31.170 77.343 1.00 16.60 125 VAL E CA 1
ATOM 13541 C C . VAL E 1 125 ? 71.185 -31.916 76.073 1.00 16.96 125 VAL E C 1
ATOM 13542 O O . VAL E 1 125 ? 71.677 -33.022 75.874 1.00 17.10 125 VAL E O 1
ATOM 13546 N N . ARG E 1 126 ? 70.321 -31.340 75.241 1.00 17.20 126 ARG E N 1
ATOM 13547 C CA . ARG E 1 126 ? 69.916 -31.942 73.974 1.00 17.27 126 ARG E CA 1
ATOM 13548 C C . ARG E 1 126 ? 70.433 -31.066 72.828 1.00 17.17 126 ARG E C 1
ATOM 13549 O O . ARG E 1 126 ? 70.150 -29.869 72.791 1.00 17.05 126 ARG E O 1
ATOM 13557 N N . HIS E 1 127 ? 71.157 -31.665 71.887 1.00 16.75 127 HIS E N 1
ATOM 13558 C CA . HIS E 1 127 ? 71.577 -30.976 70.679 1.00 16.57 127 HIS E CA 1
ATOM 13559 C C . HIS E 1 127 ? 70.448 -31.046 69.660 1.00 16.46 127 HIS E C 1
ATOM 13560 O O . HIS E 1 127 ? 69.880 -32.115 69.409 1.00 16.55 127 HIS E O 1
ATOM 13567 N N . TYR E 1 128 ? 70.103 -29.904 69.078 1.00 16.28 128 TYR E N 1
ATOM 13568 C CA . TYR E 1 128 ? 69.112 -29.885 68.006 1.00 15.91 128 TYR E CA 1
ATOM 13569 C C . TYR E 1 128 ? 69.621 -29.136 66.781 1.00 16.04 128 TYR E C 1
ATOM 13570 O O . TYR E 1 128 ? 70.528 -28.314 66.875 1.00 15.48 128 TYR E O 1
ATOM 13579 N N . PHE E 1 129 ? 69.044 -29.467 65.630 1.00 16.16 129 PHE E N 1
ATOM 13580 C CA . PHE E 1 129 ? 69.611 -29.134 64.331 1.00 16.56 129 PHE E CA 1
ATOM 13581 C C . PHE E 1 129 ? 68.559 -28.592 63.401 1.00 16.28 129 PHE E C 1
ATOM 13582 O O . PHE E 1 129 ? 67.381 -28.922 63.545 1.00 16.67 129 PHE E O 1
ATOM 13590 N N . PRO E 1 130 ? 68.978 -27.821 62.408 1.00 16.36 130 PRO E N 1
ATOM 13591 C CA . PRO E 1 130 ? 68.069 -27.426 61.327 1.00 16.81 130 PRO E CA 1
ATOM 13592 C C . PRO E 1 130 ? 67.692 -28.665 60.514 1.00 17.30 130 PRO E C 1
ATOM 13593 O O . PRO E 1 130 ? 68.560 -29.488 60.272 1.00 16.87 130 PRO E O 1
ATOM 13597 N N . ARG E 1 131 ? 66.423 -28.809 60.143 1.00 18.21 131 ARG E N 1
ATOM 13598 C CA . ARG E 1 131 ? 65.975 -29.956 59.348 1.00 18.65 131 ARG E CA 1
ATOM 13599 C C . ARG E 1 131 ? 65.195 -29.457 58.138 1.00 17.81 131 ARG E C 1
ATOM 13600 O O . ARG E 1 131 ? 64.515 -28.442 58.209 1.00 17.71 131 ARG E O 1
ATOM 13608 N N . ALA E 1 132 ? 65.297 -30.180 57.031 1.00 17.22 132 ALA E N 1
ATOM 13609 C CA . ALA E 1 132 ? 64.499 -29.903 55.845 1.00 16.92 132 ALA E CA 1
ATOM 13610 C C . ALA E 1 132 ? 63.001 -30.025 56.153 1.00 16.21 132 ALA E C 1
ATOM 13611 O O . ALA E 1 132 ? 62.594 -30.724 57.084 1.00 15.26 132 ALA E O 1
ATOM 13613 N N . SER E 1 133 ? 62.188 -29.346 55.358 1.00 16.01 133 SER E N 1
ATOM 13614 C CA . SER E 1 133 ? 60.757 -29.269 55.622 1.00 16.54 133 SER E CA 1
ATOM 13615 C C . SER E 1 133 ? 60.080 -30.623 55.434 1.00 16.53 133 SER E C 1
ATOM 13616 O O . SER E 1 133 ? 59.057 -30.877 56.049 1.00 16.63 133 SER E O 1
ATOM 13619 N N . THR E 1 134 ? 60.668 -31.498 54.613 1.00 16.86 134 THR E N 1
ATOM 13620 C CA . THR E 1 134 ? 60.126 -32.845 54.418 1.00 17.07 134 THR E CA 1
ATOM 13621 C C . THR E 1 134 ? 60.937 -33.933 55.131 1.00 17.85 134 THR E C 1
ATOM 13622 O O . THR E 1 134 ? 60.762 -35.115 54.848 1.00 18.28 134 THR E O 1
ATOM 13626 N N . ASP E 1 135 ? 61.829 -33.533 56.033 1.00 18.79 135 ASP E N 1
ATOM 13627 C CA . ASP E 1 135 ? 62.398 -34.451 57.022 1.00 19.19 135 ASP E CA 1
ATOM 13628 C C . ASP E 1 135 ? 61.613 -34.289 58.312 1.00 18.98 135 ASP E C 1
ATOM 13629 O O . ASP E 1 135 ? 60.746 -33.410 58.423 1.00 18.96 135 ASP E O 1
ATOM 13634 N N . ALA E 1 136 ? 61.915 -35.155 59.274 1.00 18.41 136 ALA E N 1
ATOM 13635 C CA . ALA E 1 136 ? 61.413 -35.054 60.629 1.00 17.95 136 ALA E CA 1
ATOM 13636 C C . ALA E 1 136 ? 59.900 -35.234 60.673 1.00 17.55 136 ALA E C 1
ATOM 13637 O O . ALA E 1 136 ? 59.213 -34.656 61.515 1.00 17.37 136 ALA E O 1
ATOM 13639 N N . MET E 1 137 ? 59.384 -36.055 59.768 1.00 17.51 137 MET E N 1
ATOM 13640 C CA . MET E 1 137 ? 57.953 -36.308 59.688 1.00 17.45 137 MET E CA 1
ATOM 13641 C C . MET E 1 137 ? 57.413 -37.239 60.785 1.00 17.51 137 MET E C 1
ATOM 13642 O O . MET E 1 137 ? 56.230 -37.180 61.100 1.00 16.80 137 MET E O 1
ATOM 13647 N N . ILE E 1 138 ? 58.261 -38.079 61.376 1.00 17.25 138 ILE E N 1
ATOM 13648 C CA . ILE E 1 138 ? 57.859 -38.801 62.587 1.00 17.54 138 ILE E CA 1
ATOM 13649 C C . ILE E 1 138 ? 57.876 -37.846 63.775 1.00 17.15 138 ILE E C 1
ATOM 13650 O O . ILE E 1 138 ? 56.921 -37.784 64.556 1.00 17.14 138 ILE E O 1
ATOM 13655 N N . THR E 1 139 ? 58.952 -37.092 63.902 1.00 16.80 139 THR E N 1
ATOM 13656 C CA . THR E 1 139 ? 59.068 -36.095 64.945 1.00 16.84 139 THR E CA 1
ATOM 13657 C C . THR E 1 139 ? 57.830 -35.207 64.992 1.00 17.26 139 THR E C 1
ATOM 13658 O O . THR E 1 139 ? 57.227 -35.038 66.050 1.00 17.20 139 THR E O 1
ATOM 13662 N N . TRP E 1 140 ? 57.440 -34.643 63.854 1.00 17.00 140 TRP E N 1
ATOM 13663 C CA . TRP E 1 140 ? 56.342 -33.680 63.862 1.00 17.32 140 TRP E CA 1
ATOM 13664 C C . TRP E 1 140 ? 54.959 -34.327 63.939 1.00 17.45 140 TRP E C 1
ATOM 13665 O O . TRP E 1 140 ? 54.153 -33.928 64.762 1.00 17.65 140 TRP E O 1
ATOM 13676 N N . MET E 1 141 ? 54.694 -35.302 63.079 1.00 17.82 141 MET E N 1
ATOM 13677 C CA . MET E 1 141 ? 53.341 -35.850 62.925 1.00 17.95 141 MET E CA 1
ATOM 13678 C C . MET E 1 141 ? 52.999 -36.931 63.930 1.00 17.88 141 MET E C 1
ATOM 13679 O O . MET E 1 141 ? 51.824 -37.236 64.140 1.00 18.41 141 MET E O 1
ATOM 13684 N N . ILE E 1 142 ? 54.012 -37.505 64.571 1.00 17.76 142 ILE E N 1
ATOM 13685 C CA . ILE E 1 142 ? 53.797 -38.568 65.543 1.00 17.27 142 ILE E CA 1
ATOM 13686 C C . ILE E 1 142 ? 54.162 -38.119 66.951 1.00 17.03 142 ILE E C 1
ATOM 13687 O O . ILE E 1 142 ? 53.320 -38.110 67.837 1.00 16.79 142 ILE E O 1
ATOM 13692 N N . THR E 1 143 ? 55.417 -37.757 67.160 1.00 17.07 143 THR E N 1
ATOM 13693 C CA . THR E 1 143 ? 55.919 -37.556 68.518 1.00 16.93 143 THR E CA 1
ATOM 13694 C C . THR E 1 143 ? 55.434 -36.233 69.123 1.00 16.46 143 THR E C 1
ATOM 13695 O O . THR E 1 143 ? 54.751 -36.226 70.150 1.00 16.31 143 THR E O 1
ATOM 13699 N N . ARG E 1 144 ? 55.779 -35.126 68.486 1.00 15.76 144 ARG E N 1
ATOM 13700 C CA . ARG E 1 144 ? 55.349 -33.816 68.958 1.00 16.00 144 ARG E CA 1
ATOM 13701 C C . ARG E 1 144 ? 53.831 -33.654 68.922 1.00 16.27 144 ARG E C 1
ATOM 13702 O O . ARG E 1 144 ? 53.255 -33.087 69.835 1.00 16.16 144 ARG E O 1
ATOM 13710 N N . THR E 1 145 ? 53.190 -34.167 67.875 1.00 16.67 145 THR E N 1
ATOM 13711 C CA . THR E 1 145 ? 51.731 -34.152 67.790 1.00 16.96 145 THR E CA 1
ATOM 13712 C C . THR E 1 145 ? 51.119 -34.890 68.975 1.00 17.24 145 THR E C 1
ATOM 13713 O O . THR E 1 145 ? 50.210 -34.394 69.627 1.00 17.48 145 THR E O 1
ATOM 13717 N N . GLY E 1 146 ? 51.635 -36.073 69.268 1.00 17.38 146 GLY E N 1
ATOM 13718 C CA . GLY E 1 146 ? 51.105 -36.870 70.347 1.00 17.40 146 GLY E CA 1
ATOM 13719 C C . GLY E 1 146 ? 51.272 -36.187 71.684 1.00 17.25 146 GLY E C 1
ATOM 13720 O O . GLY E 1 146 ? 50.355 -36.170 72.500 1.00 17.53 146 GLY E O 1
ATOM 13721 N N . PHE E 1 147 ? 52.448 -35.620 71.909 1.00 17.07 147 PHE E N 1
ATOM 13722 C CA . PHE E 1 147 ? 52.722 -34.895 73.146 1.00 17.05 147 PHE E CA 1
ATOM 13723 C C . PHE E 1 147 ? 51.775 -33.687 73.293 1.00 16.74 147 PHE E C 1
ATOM 13724 O O . PHE E 1 147 ? 51.304 -33.384 74.397 1.00 16.83 147 PHE E O 1
ATOM 13732 N N . ALA E 1 148 ? 51.487 -33.021 72.175 1.00 16.62 148 ALA E N 1
ATOM 13733 C CA . ALA E 1 148 ? 50.587 -31.866 72.166 1.00 16.05 148 ALA E CA 1
ATOM 13734 C C . ALA E 1 148 ? 49.128 -32.250 72.417 1.00 16.46 148 ALA E C 1
ATOM 13735 O O . ALA E 1 148 ? 48.418 -31.550 73.137 1.00 16.03 148 ALA E O 1
ATOM 13737 N N . LEU E 1 149 ? 48.675 -33.350 71.818 1.00 16.41 149 LEU E N 1
ATOM 13738 C CA . LEU E 1 149 ? 47.278 -33.760 71.951 1.00 16.87 149 LEU E CA 1
ATOM 13739 C C . LEU E 1 149 ? 46.973 -34.266 73.360 1.00 17.33 149 LEU E C 1
ATOM 13740 O O . LEU E 1 149 ? 45.871 -34.069 73.860 1.00 17.88 149 LEU E O 1
ATOM 13745 N N . LEU E 1 150 ? 47.953 -34.901 73.998 1.00 17.73 150 LEU E N 1
ATOM 13746 C CA . LEU E 1 150 ? 47.727 -35.619 75.253 1.00 17.79 150 LEU E CA 1
ATOM 13747 C C . LEU E 1 150 ? 48.163 -34.855 76.480 1.00 17.30 150 LEU E C 1
ATOM 13748 O O . LEU E 1 150 ? 47.565 -35.012 77.537 1.00 16.80 150 LEU E O 1
ATOM 13753 N N . TRP E 1 151 ? 49.204 -34.031 76.347 1.00 16.75 151 TRP E N 1
ATOM 13754 C CA . TRP E 1 151 ? 49.739 -33.273 77.478 1.00 16.53 151 TRP E CA 1
ATOM 13755 C C . TRP E 1 151 ? 49.968 -31.804 77.088 1.00 16.56 151 TRP E C 1
ATOM 13756 O O . TRP E 1 151 ? 51.088 -31.312 77.170 1.00 15.66 151 TRP E O 1
ATOM 13767 N N . PRO E 1 152 ? 48.909 -31.111 76.677 1.00 17.12 152 PRO E N 1
ATOM 13768 C CA . PRO E 1 152 ? 49.033 -29.745 76.139 1.00 17.66 152 PRO E CA 1
ATOM 13769 C C . PRO E 1 152 ? 49.640 -28.717 77.099 1.00 18.40 152 PRO E C 1
ATOM 13770 O O . PRO E 1 152 ? 50.256 -27.772 76.622 1.00 18.56 152 PRO E O 1
ATOM 13774 N N . HIS E 1 153 ? 49.474 -28.893 78.409 1.00 18.80 153 HIS E N 1
ATOM 13775 C CA . HIS E 1 153 ? 49.938 -27.917 79.396 1.00 19.45 153 HIS E CA 1
ATOM 13776 C C . HIS E 1 153 ? 51.344 -28.204 79.922 1.00 19.60 153 HIS E C 1
ATOM 13777 O O . HIS E 1 153 ? 51.836 -27.464 80.785 1.00 21.27 153 HIS E O 1
ATOM 13784 N N . THR E 1 154 ? 51.989 -29.254 79.412 1.00 18.51 154 THR E N 1
ATOM 13785 C CA . THR E 1 154 ? 53.315 -29.656 79.873 1.00 17.71 154 THR E CA 1
ATOM 13786 C C . THR E 1 154 ? 54.397 -29.241 78.892 1.00 17.75 154 THR E C 1
ATOM 13787 O O . THR E 1 154 ? 54.114 -28.793 77.782 1.00 17.69 154 THR E O 1
ATOM 13791 N N . GLU E 1 155 ? 55.645 -29.448 79.298 1.00 17.90 155 GLU E N 1
ATOM 13792 C CA . GLU E 1 155 ? 56.804 -29.138 78.463 1.00 18.51 155 GLU E CA 1
ATOM 13793 C C . GLU E 1 155 ? 57.004 -30.100 77.293 1.00 18.06 155 GLU E C 1
ATOM 13794 O O . GLU E 1 155 ? 57.765 -29.799 76.384 1.00 18.69 155 GLU E O 1
ATOM 13800 N N . LEU E 1 156 ? 56.342 -31.253 77.315 1.00 17.59 156 LEU E N 1
ATOM 13801 C CA . LEU E 1 156 ? 56.664 -32.346 76.380 1.00 17.44 156 LEU E CA 1
ATOM 13802 C C . LEU E 1 156 ? 56.730 -31.932 74.911 1.00 17.01 156 LEU E C 1
ATOM 13803 O O . LEU E 1 156 ? 57.726 -32.195 74.250 1.00 16.70 156 LEU E O 1
ATOM 13808 N N . SER E 1 157 ? 55.686 -31.285 74.408 1.00 16.99 157 SER E N 1
ATOM 13809 C CA . SER E 1 157 ? 55.616 -30.946 72.985 1.00 17.10 157 SER E CA 1
ATOM 13810 C C . SER E 1 157 ? 56.482 -29.736 72.614 1.00 17.54 157 SER E C 1
ATOM 13811 O O . SER E 1 157 ? 56.610 -29.411 71.438 1.00 17.74 157 SER E O 1
ATOM 13814 N N . TRP E 1 158 ? 57.051 -29.077 73.620 1.00 17.89 158 TRP E N 1
ATOM 13815 C CA . TRP E 1 158 ? 57.962 -27.954 73.426 1.00 18.33 158 TRP E CA 1
ATOM 13816 C C . TRP E 1 158 ? 59.424 -28.387 73.324 1.00 18.56 158 TRP E C 1
ATOM 13817 O O . TRP E 1 158 ? 60.292 -27.562 73.055 1.00 19.31 158 TRP E O 1
ATOM 13828 N N . ILE E 1 159 ? 59.712 -29.659 73.534 1.00 18.21 159 ILE E N 1
ATOM 13829 C CA . ILE E 1 159 ? 61.056 -30.175 73.253 1.00 18.74 159 ILE E CA 1
ATOM 13830 C C . ILE E 1 159 ? 61.194 -30.273 71.733 1.00 18.84 159 ILE E C 1
ATOM 13831 O O . ILE E 1 159 ? 60.349 -30.872 71.071 1.00 18.89 159 ILE E O 1
ATOM 13836 N N . GLU E 1 160 ? 62.234 -29.670 71.170 1.00 19.04 160 GLU E N 1
ATOM 13837 C CA . GLU E 1 160 ? 62.354 -29.563 69.709 1.00 18.89 160 GLU E CA 1
ATOM 13838 C C . GLU E 1 160 ? 62.547 -30.877 68.970 1.00 18.78 160 GLU E C 1
ATOM 13839 O O . GLU E 1 160 ? 61.876 -31.144 67.958 1.00 18.36 160 GLU E O 1
ATOM 13845 N N . GLN E 1 161 ? 63.471 -31.700 69.455 1.00 18.40 161 GLN E N 1
ATOM 13846 C CA . GLN E 1 161 ? 63.820 -32.938 68.766 1.00 18.08 161 GLN E CA 1
ATOM 13847 C C . GLN E 1 161 ? 63.826 -34.105 69.735 1.00 17.87 161 GLN E C 1
ATOM 13848 O O . GLN E 1 161 ? 64.871 -34.598 70.142 1.00 16.94 161 GLN E O 1
ATOM 13854 N N . PRO E 1 162 ? 62.623 -34.540 70.100 1.00 18.12 162 PRO E N 1
ATOM 13855 C CA . PRO E 1 162 ? 62.445 -35.574 71.121 1.00 18.41 162 PRO E CA 1
ATOM 13856 C C . PRO E 1 162 ? 62.977 -36.933 70.706 1.00 18.87 162 PRO E C 1
ATOM 13857 O O . PRO E 1 162 ? 63.177 -37.769 71.578 1.00 19.52 162 PRO E O 1
ATOM 13861 N N . LEU E 1 163 ? 63.180 -37.146 69.409 1.00 19.29 163 LEU E N 1
ATOM 13862 C CA . LEU E 1 163 ? 63.792 -38.357 68.886 1.00 19.60 163 LEU E CA 1
ATOM 13863 C C . LEU E 1 163 ? 65.307 -38.246 68.722 1.00 20.03 163 LEU E C 1
ATOM 13864 O O . LEU E 1 163 ? 65.954 -39.213 68.350 1.00 20.42 163 LEU E O 1
ATOM 13869 N N . GLY E 1 164 ? 65.870 -37.081 69.006 1.00 20.33 164 GLY E N 1
ATOM 13870 C CA . GLY E 1 164 ? 67.281 -36.839 68.781 1.00 20.45 164 GLY E CA 1
ATOM 13871 C C . GLY E 1 164 ? 68.162 -37.668 69.690 1.00 20.52 164 GLY E C 1
ATOM 13872 O O . GLY E 1 164 ? 67.941 -37.717 70.903 1.00 21.43 164 GLY E O 1
ATOM 13873 N N . GLY E 1 165 ? 69.180 -38.286 69.104 1.00 20.20 165 GLY E N 1
ATOM 13874 C CA . GLY E 1 165 ? 70.106 -39.144 69.824 1.00 19.91 165 GLY E CA 1
ATOM 13875 C C . GLY E 1 165 ? 71.409 -38.473 70.230 1.00 19.43 165 GLY E C 1
ATOM 13876 O O . GLY E 1 165 ? 72.342 -39.152 70.664 1.00 19.39 165 GLY E O 1
ATOM 13877 N N . GLU E 1 166 ? 71.485 -37.153 70.065 1.00 18.58 166 GLU E N 1
ATOM 13878 C CA . GLU E 1 166 ? 72.645 -36.382 70.468 1.00 18.23 166 GLU E CA 1
ATOM 13879 C C . GLU E 1 166 ? 72.299 -35.628 71.736 1.00 17.33 166 GLU E C 1
ATOM 13880 O O . GLU E 1 166 ? 71.475 -34.722 71.724 1.00 17.53 166 GLU E O 1
ATOM 13886 N N . LEU E 1 167 ? 72.909 -36.017 72.842 1.00 17.30 167 LEU E N 1
ATOM 13887 C CA . LEU E 1 167 ? 72.593 -35.408 74.130 1.00 17.53 167 LEU E CA 1
ATOM 13888 C C . LEU E 1 167 ? 73.645 -35.698 75.188 1.00 17.50 167 LEU E C 1
ATOM 13889 O O . LEU E 1 167 ? 74.504 -36.543 74.998 1.00 17.05 167 LEU E O 1
ATOM 13894 N N . LEU E 1 168 ? 73.573 -34.967 76.292 1.00 17.58 168 LEU E N 1
ATOM 13895 C CA . LEU E 1 168 ? 74.395 -35.219 77.463 1.00 18.17 168 LEU E CA 1
ATOM 13896 C C . LEU E 1 168 ? 73.478 -35.378 78.673 1.00 18.28 168 LEU E C 1
ATOM 13897 O O . LEU E 1 168 ? 72.505 -34.635 78.817 1.00 18.08 168 LEU E O 1
ATOM 13902 N N . MET E 1 169 ? 73.771 -36.353 79.527 1.00 18.46 169 MET E N 1
ATOM 13903 C CA . MET E 1 169 ? 73.062 -36.507 80.799 1.00 19.03 169 MET E CA 1
ATOM 13904 C C . MET E 1 169 ? 74.039 -36.438 81.963 1.00 18.60 169 MET E C 1
ATOM 13905 O O . MET E 1 169 ? 75.121 -36.988 81.876 1.00 18.03 169 MET E O 1
ATOM 13910 N N . ARG E 1 170 ? 73.644 -35.801 83.058 1.00 18.88 170 ARG E N 1
ATOM 13911 C CA . ARG E 1 170 ? 74.362 -35.932 84.323 1.00 19.26 170 ARG E CA 1
ATOM 13912 C C . ARG E 1 170 ? 74.141 -37.342 84.871 1.00 18.84 170 ARG E C 1
ATOM 13913 O O . ARG E 1 170 ? 73.153 -37.983 84.543 1.00 17.98 170 ARG E O 1
ATOM 13921 N N . ARG E 1 171 ? 75.044 -37.799 85.732 1.00 19.08 171 ARG E N 1
ATOM 13922 C CA . ARG E 1 171 ? 75.036 -39.193 86.186 1.00 19.43 171 ARG E CA 1
ATOM 13923 C C . ARG E 1 171 ? 73.706 -39.554 86.839 1.00 19.31 171 ARG E C 1
ATOM 13924 O O . ARG E 1 171 ? 73.175 -40.625 86.608 1.00 18.95 171 ARG E O 1
ATOM 13932 N N . GLU E 1 172 ? 73.187 -38.644 87.652 1.00 19.56 172 GLU E N 1
ATOM 13933 C CA . GLU E 1 172 ? 71.951 -38.858 88.400 1.00 20.19 172 GLU E CA 1
ATOM 13934 C C . GLU E 1 172 ? 70.724 -39.011 87.477 1.00 19.11 172 GLU E C 1
ATOM 13935 O O . GLU E 1 172 ? 69.778 -39.719 87.805 1.00 18.66 172 GLU E O 1
ATOM 13941 N N . VAL E 1 173 ? 70.749 -38.340 86.335 1.00 18.02 173 VAL E N 1
ATOM 13942 C CA . VAL E 1 173 ? 69.697 -38.478 85.324 1.00 17.58 173 VAL E CA 1
ATOM 13943 C C . VAL E 1 173 ? 69.788 -39.842 84.631 1.00 17.55 173 VAL E C 1
ATOM 13944 O O . VAL E 1 173 ? 68.784 -40.541 84.462 1.00 17.22 173 VAL E O 1
ATOM 13948 N N . ALA E 1 174 ? 71.002 -40.231 84.253 1.00 17.33 174 ALA E N 1
ATOM 13949 C CA . ALA E 1 174 ? 71.254 -41.544 83.692 1.00 16.66 174 ALA E CA 1
ATOM 13950 C C . ALA E 1 174 ? 70.838 -42.646 84.654 1.00 16.73 174 ALA E C 1
ATOM 13951 O O . ALA E 1 174 ? 70.284 -43.645 84.227 1.00 16.28 174 ALA E O 1
ATOM 13953 N N . ALA E 1 175 ? 71.097 -42.466 85.950 1.00 17.00 175 ALA E N 1
ATOM 13954 C CA . ALA E 1 175 ? 70.760 -43.486 86.938 1.00 17.32 175 ALA E CA 1
ATOM 13955 C C . ALA E 1 175 ? 69.259 -43.648 87.019 1.00 17.45 175 ALA E C 1
ATOM 13956 O O . ALA E 1 175 ? 68.758 -44.746 87.105 1.00 17.64 175 ALA E O 1
ATOM 13958 N N . MET E 1 176 ? 68.546 -42.533 86.960 1.00 18.23 176 MET E N 1
ATOM 13959 C CA . MET E 1 176 ? 67.095 -42.531 87.040 1.00 18.68 176 MET E CA 1
ATOM 13960 C C . MET E 1 176 ? 66.482 -43.234 85.825 1.00 18.22 176 MET E C 1
ATOM 13961 O O . MET E 1 176 ? 65.570 -44.059 85.968 1.00 18.45 176 MET E O 1
ATOM 13966 N N . LEU E 1 177 ? 66.994 -42.933 84.638 1.00 17.94 177 LEU E N 1
ATOM 13967 C CA . LEU E 1 177 ? 66.500 -43.559 83.412 1.00 18.21 177 LEU E CA 1
ATOM 13968 C C . LEU E 1 177 ? 66.801 -45.049 83.367 1.00 18.25 177 LEU E C 1
ATOM 13969 O O . LEU E 1 177 ? 65.944 -45.832 82.989 1.00 18.55 177 LEU E O 1
ATOM 13974 N N . TYR E 1 178 ? 68.010 -45.443 83.761 1.00 18.96 178 TYR E N 1
ATOM 13975 C CA . TYR E 1 178 ? 68.384 -46.861 83.770 1.00 19.57 178 TYR E CA 1
ATOM 13976 C C . TYR E 1 178 ? 67.525 -47.684 84.759 1.00 20.43 178 TYR E C 1
ATOM 13977 O O . TYR E 1 178 ? 67.173 -48.835 84.484 1.00 20.36 178 TYR E O 1
ATOM 13986 N N . GLU E 1 179 ? 67.177 -47.087 85.895 1.00 21.00 179 GLU E N 1
ATOM 13987 C CA . GLU E 1 179 ? 66.370 -47.758 86.923 1.00 22.21 179 GLU E CA 1
ATOM 13988 C C . GLU E 1 179 ? 64.884 -47.854 86.554 1.00 21.75 179 GLU E C 1
ATOM 13989 O O . GLU E 1 179 ? 64.144 -48.626 87.149 1.00 22.11 179 GLU E O 1
ATOM 13995 N N . ASP E 1 180 ? 64.446 -47.063 85.585 1.00 21.32 180 ASP E N 1
ATOM 13996 C CA . ASP E 1 180 ? 63.040 -47.001 85.215 1.00 21.17 180 ASP E CA 1
ATOM 13997 C C . ASP E 1 180 ? 62.637 -48.145 84.270 1.00 20.77 180 ASP E C 1
ATOM 13998 O O . ASP E 1 180 ? 63.169 -48.252 83.172 1.00 20.17 180 ASP E O 1
ATOM 14003 N N . GLU E 1 181 ? 61.681 -48.980 84.677 1.00 20.83 181 GLU E N 1
ATOM 14004 C CA . GLU E 1 181 ? 61.308 -50.165 83.893 1.00 21.38 181 GLU E CA 1
ATOM 14005 C C . GLU E 1 181 ? 60.687 -49.832 82.544 1.00 20.27 181 GLU E C 1
ATOM 14006 O O . GLU E 1 181 ? 60.867 -50.595 81.606 1.00 19.35 181 GLU E O 1
ATOM 14012 N N . ARG E 1 182 ? 59.972 -48.714 82.425 1.00 19.51 182 ARG E N 1
ATOM 14013 C CA . ARG E 1 182 ? 59.412 -48.342 81.118 1.00 19.61 182 ARG E CA 1
ATOM 14014 C C . ARG E 1 182 ? 60.505 -48.009 80.115 1.00 18.94 182 ARG E C 1
ATOM 14015 O O . ARG E 1 182 ? 60.337 -48.218 78.916 1.00 19.25 182 ARG E O 1
ATOM 14023 N N . VAL E 1 183 ? 61.600 -47.452 80.619 1.00 18.32 183 VAL E N 1
ATOM 14024 C CA . VAL E 1 183 ? 62.733 -47.055 79.794 1.00 18.00 183 VAL E CA 1
ATOM 14025 C C . VAL E 1 183 ? 63.548 -48.289 79.413 1.00 17.93 183 VAL E C 1
ATOM 14026 O O . VAL E 1 183 ? 63.860 -48.486 78.240 1.00 16.73 183 VAL E O 1
ATOM 14030 N N . ARG E 1 184 ? 63.855 -49.117 80.404 1.00 18.28 184 ARG E N 1
ATOM 14031 C CA . ARG E 1 184 ? 64.596 -50.349 80.195 1.00 19.14 184 ARG E CA 1
ATOM 14032 C C . ARG E 1 184 ? 63.962 -51.302 79.188 1.00 19.51 184 ARG E C 1
ATOM 14033 O O . ARG E 1 184 ? 64.663 -51.956 78.449 1.00 19.56 184 ARG E O 1
ATOM 14041 N N . ARG E 1 185 ? 62.640 -51.384 79.170 1.00 19.76 185 ARG E N 1
ATOM 14042 C CA . ARG E 1 185 ? 61.970 -52.301 78.268 1.00 20.11 185 ARG E CA 1
ATOM 14043 C C . ARG E 1 185 ? 61.952 -51.836 76.822 1.00 18.97 185 ARG E C 1
ATOM 14044 O O . ARG E 1 185 ? 61.774 -52.649 75.941 1.00 17.67 185 ARG E O 1
ATOM 14052 N N . ARG E 1 186 ? 62.184 -50.542 76.597 1.00 18.17 186 ARG E N 1
ATOM 14053 C CA . ARG E 1 186 ? 62.067 -49.929 75.278 1.00 17.98 186 ARG E CA 1
ATOM 14054 C C . ARG E 1 186 ? 63.340 -50.120 74.470 1.00 17.36 186 ARG E C 1
ATOM 14055 O O . ARG E 1 186 ? 64.128 -49.189 74.269 1.00 17.40 186 ARG E O 1
ATOM 14063 N N . SER E 1 187 ? 63.516 -51.346 74.000 1.00 16.96 187 SER E N 1
ATOM 14064 C CA . SER E 1 187 ? 64.741 -51.766 73.348 1.00 16.66 187 SER E CA 1
ATOM 14065 C C . SER E 1 187 ? 64.828 -51.324 71.895 1.00 16.58 187 SER E C 1
ATOM 14066 O O . SER E 1 187 ? 65.880 -51.452 71.285 1.00 15.97 187 SER E O 1
ATOM 14069 N N . ASP E 1 188 ? 63.720 -50.828 71.348 1.00 16.88 188 ASP E N 1
ATOM 14070 C CA . ASP E 1 188 ? 63.606 -50.543 69.912 1.00 17.09 188 ASP E CA 1
ATOM 14071 C C . ASP E 1 188 ? 63.834 -49.045 69.632 1.00 17.36 188 ASP E C 1
ATOM 14072 O O . ASP E 1 188 ? 64.524 -48.392 70.404 1.00 18.14 188 ASP E O 1
ATOM 14077 N N . TRP E 1 189 ? 63.262 -48.509 68.552 1.00 17.34 189 TRP E N 1
ATOM 14078 C CA . TRP E 1 189 ? 63.393 -47.092 68.210 1.00 17.62 189 TRP E CA 1
ATOM 14079 C C . TRP E 1 189 ? 62.669 -46.179 69.185 1.00 17.75 189 TRP E C 1
ATOM 14080 O O . TRP E 1 189 ? 62.876 -44.975 69.159 1.00 17.53 189 TRP E O 1
ATOM 14091 N N . GLY E 1 190 ? 61.838 -46.741 70.054 1.00 17.72 190 GLY E N 1
ATOM 14092 C CA . GLY E 1 190 ? 61.079 -45.934 70.997 1.00 17.60 190 GLY E CA 1
ATOM 14093 C C . GLY E 1 190 ? 61.868 -45.344 72.148 1.00 17.68 190 GLY E C 1
ATOM 14094 O O . GLY E 1 190 ? 61.313 -44.544 72.905 1.00 17.29 190 GLY E O 1
ATOM 14095 N N . ILE E 1 191 ? 63.153 -45.698 72.266 1.00 17.57 191 ILE E N 1
ATOM 14096 C CA . ILE E 1 191 ? 63.977 -45.273 73.409 1.00 17.21 191 ILE E CA 1
ATOM 14097 C C . ILE E 1 191 ? 64.076 -43.761 73.549 1.00 17.67 191 ILE E C 1
ATOM 14098 O O . ILE E 1 191 ? 63.967 -43.222 74.656 1.00 17.09 191 ILE E O 1
ATOM 14103 N N . ASP E 1 192 ? 64.284 -43.074 72.442 1.00 17.59 192 ASP E N 1
ATOM 14104 C CA . ASP E 1 192 ? 64.467 -41.620 72.501 1.00 18.68 192 ASP E CA 1
ATOM 14105 C C . ASP E 1 192 ? 63.208 -40.929 73.042 1.00 17.92 192 ASP E C 1
ATOM 14106 O O . ASP E 1 192 ? 63.292 -40.022 73.856 1.00 18.66 192 ASP E O 1
ATOM 14111 N N . THR E 1 193 ? 62.047 -41.400 72.628 1.00 17.93 193 THR E N 1
ATOM 14112 C CA . THR E 1 193 ? 60.775 -40.900 73.140 1.00 18.45 193 THR E CA 1
ATOM 14113 C C . THR E 1 193 ? 60.690 -41.110 74.645 1.00 18.19 193 THR E C 1
ATOM 14114 O O . THR E 1 193 ? 60.267 -40.214 75.370 1.00 17.88 193 THR E O 1
ATOM 14118 N N . LEU E 1 194 ? 61.111 -42.287 75.102 1.00 17.98 194 LEU E N 1
ATOM 14119 C CA . LEU E 1 194 ? 61.067 -42.612 76.531 1.00 18.35 194 LEU E CA 1
ATOM 14120 C C . LEU E 1 194 ? 62.024 -41.753 77.357 1.00 18.38 194 LEU E C 1
ATOM 14121 O O . LEU E 1 194 ? 61.664 -41.289 78.436 1.00 18.87 194 LEU E O 1
ATOM 14126 N N . TYR E 1 195 ? 63.241 -41.539 76.865 1.00 18.18 195 TYR E N 1
ATOM 14127 C CA . TYR E 1 195 ? 64.191 -40.685 77.569 1.00 18.11 195 TYR E CA 1
ATOM 14128 C C . TYR E 1 195 ? 63.615 -39.268 77.670 1.00 17.92 195 TYR E C 1
ATOM 14129 O O . TYR E 1 195 ? 63.674 -38.629 78.718 1.00 18.23 195 TYR E O 1
ATOM 14138 N N . THR E 1 196 ? 63.068 -38.770 76.570 1.00 17.52 196 THR E N 1
ATOM 14139 C CA . THR E 1 196 ? 62.467 -37.436 76.558 1.00 17.69 196 THR E CA 1
ATOM 14140 C C . THR E 1 196 ? 61.312 -37.355 77.566 1.00 17.51 196 THR E C 1
ATOM 14141 O O . THR E 1 196 ? 61.232 -36.419 78.375 1.00 17.78 196 THR E O 1
ATOM 14145 N N . PHE E 1 197 ? 60.429 -38.346 77.522 1.00 17.38 197 PHE E N 1
ATOM 14146 C CA . PHE E 1 197 ? 59.206 -38.316 78.306 1.00 16.93 197 PHE E CA 1
ATOM 14147 C C . PHE E 1 197 ? 59.514 -38.388 79.786 1.00 16.89 197 PHE E C 1
ATOM 14148 O O . PHE E 1 197 ? 58.980 -37.613 80.575 1.00 16.24 197 PHE E O 1
ATOM 14156 N N . VAL E 1 198 ? 60.361 -39.338 80.161 1.00 17.11 198 VAL E N 1
ATOM 14157 C CA . VAL E 1 198 ? 60.638 -39.600 81.573 1.00 17.00 198 VAL E CA 1
ATOM 14158 C C . VAL E 1 198 ? 61.453 -38.460 82.199 1.00 16.71 198 VAL E C 1
ATOM 14159 O O . VAL E 1 198 ? 61.196 -38.075 83.342 1.00 15.78 198 VAL E O 1
ATOM 14163 N N . THR E 1 199 ? 62.376 -37.859 81.441 1.00 16.59 199 THR E N 1
ATOM 14164 C CA . THR E 1 199 ? 63.109 -36.711 81.980 1.00 16.36 199 THR E CA 1
ATOM 14165 C C . THR E 1 199 ? 62.168 -35.533 82.254 1.00 16.31 199 THR E C 1
ATOM 14166 O O . THR E 1 199 ? 62.256 -34.910 83.307 1.00 16.11 199 THR E O 1
ATOM 14170 N N . VAL E 1 200 ? 61.251 -35.257 81.328 1.00 16.02 200 VAL E N 1
ATOM 14171 C CA . VAL E 1 200 ? 60.271 -34.187 81.514 1.00 16.43 200 VAL E CA 1
ATOM 14172 C C . VAL E 1 200 ? 59.330 -34.510 82.695 1.00 16.79 200 VAL E C 1
ATOM 14173 O O . VAL E 1 200 ? 59.060 -33.655 83.545 1.00 17.01 200 VAL E O 1
ATOM 14177 N N . GLN E 1 201 ? 58.839 -35.738 82.746 1.00 17.15 201 GLN E N 1
ATOM 14178 C CA . GLN E 1 201 ? 57.931 -36.159 83.813 1.00 17.57 201 GLN E CA 1
ATOM 14179 C C . GLN E 1 201 ? 58.566 -36.009 85.209 1.00 17.75 201 GLN E C 1
ATOM 14180 O O . GLN E 1 201 ? 57.874 -35.676 86.170 1.00 17.09 201 GLN E O 1
ATOM 14186 N N . GLN E 1 202 ? 59.878 -36.214 85.309 1.00 18.23 202 GLN E N 1
ATOM 14187 C CA . GLN E 1 202 ? 60.587 -36.115 86.590 1.00 19.86 202 GLN E CA 1
ATOM 14188 C C . GLN E 1 202 ? 61.105 -34.693 86.857 1.00 19.49 202 GLN E C 1
ATOM 14189 O O . GLN E 1 202 ? 61.739 -34.450 87.867 1.00 19.72 202 GLN E O 1
ATOM 14195 N N . GLY E 1 203 ? 60.831 -33.750 85.959 1.00 19.18 203 GLY E N 1
ATOM 14196 C CA . GLY E 1 203 ? 61.191 -32.356 86.187 1.00 19.24 203 GLY E CA 1
ATOM 14197 C C . GLY E 1 203 ? 62.676 -32.047 86.057 1.00 19.23 203 GLY E C 1
ATOM 14198 O O . GLY E 1 203 ? 63.172 -31.080 86.633 1.00 19.38 203 GLY E O 1
ATOM 14199 N N . VAL E 1 204 ? 63.381 -32.850 85.267 1.00 19.13 204 VAL E N 1
ATOM 14200 C CA . VAL E 1 204 ? 64.801 -32.631 84.994 1.00 18.87 204 VAL E CA 1
ATOM 14201 C C . VAL E 1 204 ? 64.963 -31.313 84.234 1.00 18.05 204 VAL E C 1
ATOM 14202 O O . VAL E 1 204 ? 64.210 -31.037 83.307 1.00 18.17 204 VAL E O 1
ATOM 14206 N N . SER E 1 205 ? 65.926 -30.496 84.639 1.00 17.39 205 SER E N 1
ATOM 14207 C CA . SER E 1 205 ? 66.212 -29.239 83.942 1.00 17.13 205 SER E CA 1
ATOM 14208 C C . SER E 1 205 ? 66.892 -29.542 82.595 1.00 16.80 205 SER E C 1
ATOM 14209 O O . SER E 1 205 ? 67.794 -30.381 82.512 1.00 16.90 205 SER E O 1
ATOM 14212 N N . ILE E 1 206 ? 66.423 -28.901 81.530 1.00 16.38 206 ILE E N 1
ATOM 14213 C CA . ILE E 1 206 ? 66.830 -29.250 80.176 1.00 16.15 206 ILE E CA 1
ATOM 14214 C C . ILE E 1 206 ? 67.333 -28.005 79.444 1.00 16.06 206 ILE E C 1
ATOM 14215 O O . ILE E 1 206 ? 66.676 -26.972 79.471 1.00 15.39 206 ILE E O 1
ATOM 14220 N N . TYR E 1 207 ? 68.509 -28.111 78.833 1.00 15.73 207 TYR E N 1
ATOM 14221 C CA . TYR E 1 207 ? 69.047 -27.094 77.932 1.00 15.96 207 TYR E CA 1
ATOM 14222 C C . TYR E 1 207 ? 69.123 -27.691 76.544 1.00 16.06 207 TYR E C 1
ATOM 14223 O O . TYR E 1 207 ? 69.642 -28.793 76.370 1.00 16.35 207 TYR E O 1
ATOM 14232 N N . GLU E 1 208 ? 68.593 -26.984 75.556 1.00 17.00 208 GLU E N 1
ATOM 14233 C CA . GLU E 1 208 ? 68.690 -27.395 74.159 1.00 17.29 208 GLU E CA 1
ATOM 14234 C C . GLU E 1 208 ? 69.683 -26.485 73.456 1.00 17.92 208 GLU E C 1
ATOM 14235 O O . GLU E 1 208 ? 69.470 -25.267 73.372 1.00 16.76 208 GLU E O 1
ATOM 14241 N N . CYS E 1 209 ? 70.793 -27.052 72.996 1.00 18.55 209 CYS E N 1
ATOM 14242 C CA . CYS E 1 209 ? 71.780 -26.266 72.275 1.00 20.16 209 CYS E CA 1
ATOM 14243 C C . CYS E 1 209 ? 71.659 -26.496 70.788 1.00 18.96 209 CYS E C 1
ATOM 14244 O O . CYS E 1 209 ? 71.433 -27.603 70.336 1.00 18.21 209 CYS E O 1
ATOM 14247 N N . TYR E 1 210 ? 71.791 -25.424 70.035 1.00 18.51 210 TYR E N 1
ATOM 14248 C CA . TYR E 1 210 ? 71.577 -25.475 68.599 1.00 18.96 210 TYR E CA 1
ATOM 14249 C C . TYR E 1 210 ? 72.904 -25.701 67.882 1.00 18.83 210 TYR E C 1
ATOM 14250 O O . TYR E 1 210 ? 73.867 -25.007 68.140 1.00 18.02 210 TYR E O 1
ATOM 14259 N N . ILE E 1 211 ? 72.937 -26.668 66.977 1.00 19.23 211 ILE E N 1
ATOM 14260 C CA . ILE E 1 211 ? 74.128 -26.958 66.197 1.00 20.24 211 ILE E CA 1
ATOM 14261 C C . ILE E 1 211 ? 73.814 -26.564 64.759 1.00 21.89 211 ILE E C 1
ATOM 14262 O O . ILE E 1 211 ? 73.053 -27.248 64.081 1.00 21.06 211 ILE E O 1
ATOM 14267 N N . PRO E 1 212 ? 74.372 -25.439 64.321 1.00 24.86 212 PRO E N 1
ATOM 14268 C CA . PRO E 1 212 ? 73.880 -24.740 63.128 1.00 26.93 212 PRO E CA 1
ATOM 14269 C C . PRO E 1 212 ? 74.163 -25.367 61.784 1.00 29.38 212 PRO E C 1
ATOM 14270 O O . PRO E 1 212 ? 73.487 -24.978 60.822 1.00 29.86 212 PRO E O 1
ATOM 14274 N N . GLU E 1 213 ? 75.126 -26.272 61.682 1.00 32.06 213 GLU E N 1
ATOM 14275 C CA . GLU E 1 213 ? 75.471 -26.810 60.365 1.00 34.05 213 GLU E CA 1
ATOM 14276 C C . GLU E 1 213 ? 74.634 -28.030 60.077 1.00 34.41 213 GLU E C 1
ATOM 14277 O O . GLU E 1 213 ? 74.567 -28.472 58.939 1.00 34.96 213 GLU E O 1
ATOM 14283 N N . GLY E 1 214 ? 73.983 -28.566 61.098 1.00 35.28 214 GLY E N 1
ATOM 14284 C CA . GLY E 1 214 ? 73.130 -29.733 60.911 1.00 35.94 214 GLY E CA 1
ATOM 14285 C C . GLY E 1 214 ? 73.910 -31.040 60.917 1.00 36.47 214 GLY E C 1
ATOM 14286 O O . GLY E 1 214 ? 75.128 -31.039 61.152 1.00 35.71 214 GLY E O 1
ATOM 14287 N N . LYS E 1 215 ? 73.189 -32.138 60.644 1.00 37.56 215 LYS E N 1
ATOM 14288 C CA . LYS E 1 215 ? 73.684 -33.516 60.778 1.00 38.12 215 LYS E CA 1
ATOM 14289 C C . LYS E 1 215 ? 73.481 -34.388 59.501 1.00 38.92 215 LYS E C 1
ATOM 14290 O O . LYS E 1 215 ? 73.579 -33.875 58.376 1.00 39.55 215 LYS E O 1
ATOM 14296 N N . ALA E 1 216 ? 73.215 -35.693 59.673 1.00 39.50 216 ALA E N 1
ATOM 14297 C CA . ALA E 1 216 ? 73.262 -36.676 58.567 1.00 39.75 216 ALA E CA 1
ATOM 14298 C C . ALA E 1 216 ? 71.903 -37.013 57.915 1.00 39.79 216 ALA E C 1
ATOM 14299 O O . ALA E 1 216 ? 70.907 -37.276 58.600 1.00 40.19 216 ALA E O 1
ATOM 14301 N N . HIS E 1 217 ? 71.906 -37.058 56.584 1.00 39.26 217 HIS E N 1
ATOM 14302 C CA . HIS E 1 217 ? 70.725 -37.365 55.792 1.00 38.61 217 HIS E CA 1
ATOM 14303 C C . HIS E 1 217 ? 70.695 -38.836 55.444 1.00 38.29 217 HIS E C 1
ATOM 14304 O O . HIS E 1 217 ? 71.715 -39.404 55.046 1.00 38.32 217 HIS E O 1
ATOM 14311 N N . ARG E 1 218 ? 69.520 -39.453 55.574 1.00 37.55 218 ARG E N 1
ATOM 14312 C CA . ARG E 1 218 ? 69.341 -40.832 55.134 1.00 36.94 218 ARG E CA 1
ATOM 14313 C C . ARG E 1 218 ? 69.437 -40.890 53.622 1.00 36.25 218 ARG E C 1
ATOM 14314 O O . ARG E 1 218 ? 69.311 -39.863 52.941 1.00 36.25 218 ARG E O 1
ATOM 14322 N N . LEU E 1 219 ? 69.688 -42.091 53.105 1.00 35.47 219 LEU E N 1
ATOM 14323 C CA . LEU E 1 219 ? 69.689 -42.323 51.664 1.00 34.68 219 LEU E CA 1
ATOM 14324 C C . LEU E 1 219 ? 68.331 -41.905 51.093 1.00 33.53 219 LEU E C 1
ATOM 14325 O O . LEU E 1 219 ? 67.292 -42.048 51.742 1.00 33.52 219 LEU E O 1
ATOM 14330 N N . TYR E 1 220 ? 68.350 -41.365 49.885 1.00 31.98 220 TYR E N 1
ATOM 14331 C CA . TYR E 1 220 ? 67.120 -40.999 49.196 1.00 30.59 220 TYR E CA 1
ATOM 14332 C C . TYR E 1 220 ? 66.226 -42.242 49.065 1.00 28.74 220 TYR E C 1
ATOM 14333 O O . TYR E 1 220 ? 66.666 -43.277 48.551 1.00 28.99 220 TYR E O 1
ATOM 14342 N N . GLY E 1 221 ? 64.993 -42.149 49.552 1.00 26.26 221 GLY E N 1
ATOM 14343 C CA . GLY E 1 221 ? 64.044 -43.247 49.414 1.00 24.52 221 GLY E CA 1
ATOM 14344 C C . GLY E 1 221 ? 62.623 -42.850 49.773 1.00 22.96 221 GLY E C 1
ATOM 14345 O O . GLY E 1 221 ? 62.366 -41.734 50.227 1.00 21.80 221 GLY E O 1
ATOM 14346 N N . GLY E 1 222 ? 61.698 -43.779 49.575 1.00 20.99 222 GLY E N 1
ATOM 14347 C CA . GLY E 1 222 ? 60.327 -43.593 49.982 1.00 20.08 222 GLY E CA 1
ATOM 14348 C C . GLY E 1 222 ? 60.201 -43.531 51.491 1.00 19.51 222 GLY E C 1
ATOM 14349 O O . GLY E 1 222 ? 61.137 -43.852 52.223 1.00 19.22 222 GLY E O 1
ATOM 14350 N N . LEU E 1 223 ? 59.033 -43.125 51.960 1.00 18.72 223 LEU E N 1
ATOM 14351 C CA . LEU E 1 223 ? 58.756 -43.094 53.385 1.00 18.52 223 LEU E CA 1
ATOM 14352 C C . LEU E 1 223 ? 58.832 -44.471 54.038 1.00 18.47 223 LEU E C 1
ATOM 14353 O O . LEU E 1 223 ? 58.990 -44.566 55.251 1.00 17.79 223 LEU E O 1
ATOM 14358 N N . ASP E 1 224 ? 58.709 -45.543 53.264 1.00 19.00 224 ASP E N 1
ATOM 14359 C CA . ASP E 1 224 ? 58.793 -46.875 53.860 1.00 19.69 224 ASP E CA 1
ATOM 14360 C C . ASP E 1 224 ? 60.179 -47.247 54.426 1.00 19.51 224 ASP E C 1
ATOM 14361 O O . ASP E 1 224 ? 60.279 -48.149 55.254 1.00 18.50 224 ASP E O 1
ATOM 14366 N N . ASP E 1 225 ? 61.227 -46.515 54.053 1.00 19.44 225 ASP E N 1
ATOM 14367 C CA . ASP E 1 225 ? 62.507 -46.655 54.746 1.00 19.75 225 ASP E CA 1
ATOM 14368 C C . ASP E 1 225 ? 62.381 -46.322 56.244 1.00 19.26 225 ASP E C 1
ATOM 14369 O O . ASP E 1 225 ? 63.189 -46.780 57.038 1.00 19.66 225 ASP E O 1
ATOM 14374 N N . LEU E 1 226 ? 61.357 -45.552 56.618 1.00 18.07 226 LEU E N 1
ATOM 14375 C CA . LEU E 1 226 ? 61.126 -45.135 57.996 1.00 18.32 226 LEU E CA 1
ATOM 14376 C C . LEU E 1 226 ? 59.997 -45.881 58.703 1.00 17.74 226 LEU E C 1
ATOM 14377 O O . LEU E 1 226 ? 59.635 -45.538 59.828 1.00 17.89 226 LEU E O 1
ATOM 14382 N N . ARG E 1 227 ? 59.473 -46.921 58.070 1.00 17.57 227 ARG E N 1
ATOM 14383 C CA . ARG E 1 227 ? 58.282 -47.595 58.548 1.00 17.36 227 ARG E CA 1
ATOM 14384 C C . ARG E 1 227 ? 58.449 -48.223 59.932 1.00 17.15 227 ARG E C 1
ATOM 14385 O O . ARG E 1 227 ? 57.584 -48.062 60.780 1.00 17.41 227 ARG E O 1
ATOM 14393 N N . THR E 1 228 ? 59.536 -48.950 60.159 1.00 16.74 228 THR E N 1
ATOM 14394 C CA . THR E 1 228 ? 59.767 -49.561 61.472 1.00 16.79 228 THR E CA 1
ATOM 14395 C C . THR E 1 228 ? 59.900 -48.506 62.560 1.00 16.40 228 THR E C 1
ATOM 14396 O O . THR E 1 228 ? 59.298 -48.607 63.624 1.00 17.33 228 THR E O 1
ATOM 14400 N N . MET E 1 229 ? 60.676 -47.470 62.291 1.00 16.78 229 MET E N 1
ATOM 14401 C CA . MET E 1 229 ? 60.782 -46.357 63.215 1.00 16.85 229 MET E CA 1
ATOM 14402 C C . MET E 1 229 ? 59.409 -45.711 63.513 1.00 16.61 229 MET E C 1
ATOM 14403 O O . MET E 1 229 ? 59.085 -45.410 64.668 1.00 15.63 229 MET E O 1
ATOM 14408 N N . LEU E 1 230 ? 58.598 -45.526 62.483 1.00 16.23 230 LEU E N 1
ATOM 14409 C CA . LEU E 1 230 ? 57.261 -44.965 62.651 1.00 16.51 230 LEU E CA 1
ATOM 14410 C C . LEU E 1 230 ? 56.425 -45.783 63.614 1.00 16.84 230 LEU E C 1
ATOM 14411 O O . LEU E 1 230 ? 55.873 -45.251 64.574 1.00 16.25 230 LEU E O 1
ATOM 14416 N N . VAL E 1 231 ? 56.311 -47.086 63.346 1.00 17.14 231 VAL E N 1
ATOM 14417 C CA . VAL E 1 231 ? 55.427 -47.925 64.153 1.00 17.72 231 VAL E CA 1
ATOM 14418 C C . VAL E 1 231 ? 55.920 -47.997 65.598 1.00 17.38 231 VAL E C 1
ATOM 14419 O O . VAL E 1 231 ? 55.122 -48.015 66.530 1.00 17.77 231 VAL E O 1
ATOM 14423 N N . GLU E 1 232 ? 57.231 -47.974 65.793 1.00 17.55 232 GLU E N 1
ATOM 14424 C CA . GLU E 1 232 ? 57.793 -48.051 67.140 1.00 17.66 232 GLU E CA 1
ATOM 14425 C C . GLU E 1 232 ? 57.691 -46.728 67.910 1.00 17.59 232 GLU E C 1
ATOM 14426 O O . GLU E 1 232 ? 57.481 -46.730 69.131 1.00 16.58 232 GLU E O 1
ATOM 14432 N N . CYS E 1 233 ? 57.820 -45.605 67.209 1.00 17.57 233 CYS E N 1
ATOM 14433 C CA . CYS E 1 233 ? 57.688 -44.304 67.852 1.00 18.10 233 CYS E CA 1
ATOM 14434 C C . CYS E 1 233 ? 56.243 -44.033 68.241 1.00 17.54 233 CYS E C 1
ATOM 14435 O O . CYS E 1 233 ? 55.975 -43.479 69.311 1.00 17.21 233 CYS E O 1
ATOM 14438 N N . PHE E 1 234 ? 55.310 -44.441 67.388 1.00 16.83 234 PHE E N 1
ATOM 14439 C CA . PHE E 1 234 ? 53.911 -44.323 67.734 1.00 16.75 234 PHE E CA 1
ATOM 14440 C C . PHE E 1 234 ? 53.572 -45.221 68.909 1.00 16.47 234 PHE E C 1
ATOM 14441 O O . PHE E 1 234 ? 52.869 -44.801 69.829 1.00 16.04 234 PHE E O 1
ATOM 14449 N N . ALA E 1 235 ? 54.060 -46.461 68.884 1.00 16.39 235 ALA E N 1
ATOM 14450 C CA . ALA E 1 235 ? 53.805 -47.398 69.982 1.00 16.36 235 ALA E CA 1
ATOM 14451 C C . ALA E 1 235 ? 54.293 -46.854 71.307 1.00 16.70 235 ALA E C 1
ATOM 14452 O O . ALA E 1 235 ? 53.660 -47.074 72.332 1.00 17.09 235 ALA E O 1
ATOM 14454 N N . ALA E 1 236 ? 55.409 -46.133 71.285 1.00 16.62 236 ALA E N 1
ATOM 14455 C CA . ALA E 1 236 ? 55.953 -45.542 72.496 1.00 16.65 236 ALA E CA 1
ATOM 14456 C C . ALA E 1 236 ? 54.990 -44.501 73.075 1.00 16.50 236 ALA E C 1
ATOM 14457 O O . ALA E 1 236 ? 54.707 -44.520 74.269 1.00 17.00 236 ALA E O 1
ATOM 14459 N N . ILE E 1 237 ? 54.461 -43.624 72.227 1.00 16.73 237 ILE E N 1
ATOM 14460 C CA . ILE E 1 237 ? 53.480 -42.629 72.667 1.00 16.91 237 ILE E CA 1
ATOM 14461 C C . ILE E 1 237 ? 52.271 -43.337 73.234 1.00 16.85 237 ILE E C 1
ATOM 14462 O O . ILE E 1 237 ? 51.806 -43.008 74.331 1.00 16.86 237 ILE E O 1
ATOM 14467 N N . GLN E 1 238 ? 51.766 -44.325 72.494 1.00 17.07 238 GLN E N 1
ATOM 14468 C CA . GLN E 1 238 ? 50.577 -45.058 72.914 1.00 17.03 238 GLN E CA 1
ATOM 14469 C C . GLN E 1 238 ? 50.747 -45.673 74.298 1.00 17.44 238 GLN E C 1
ATOM 14470 O O . GLN E 1 238 ? 49.801 -45.663 75.100 1.00 17.05 238 GLN E O 1
ATOM 14476 N N . SER E 1 239 ? 51.947 -46.205 74.567 1.00 17.69 239 SER E N 1
ATOM 14477 C CA . SER E 1 239 ? 52.241 -46.899 75.815 1.00 17.92 239 SER E CA 1
ATOM 14478 C C . SER E 1 239 ? 52.230 -45.949 77.004 1.00 18.03 239 SER E C 1
ATOM 14479 O O . SER E 1 239 ? 52.075 -46.374 78.148 1.00 18.06 239 SER E O 1
ATOM 14482 N N . LEU E 1 240 ? 52.421 -44.668 76.722 1.00 18.27 240 LEU E N 1
ATOM 14483 C CA . LEU E 1 240 ? 52.502 -43.635 77.746 1.00 18.93 240 LEU E CA 1
ATOM 14484 C C . LEU E 1 240 ? 51.209 -42.853 77.957 1.00 19.07 240 LEU E C 1
ATOM 14485 O O . LEU E 1 240 ? 51.142 -42.039 78.871 1.00 18.98 240 LEU E O 1
ATOM 14490 N N . GLN E 1 241 ? 50.188 -43.101 77.139 1.00 19.01 241 GLN E N 1
ATOM 14491 C CA . GLN E 1 241 ? 49.049 -42.180 77.029 1.00 19.32 241 GLN E CA 1
ATOM 14492 C C . GLN E 1 241 ? 48.241 -41.946 78.316 1.00 19.53 241 GLN E C 1
ATOM 14493 O O . GLN E 1 241 ? 47.559 -40.944 78.424 1.00 19.34 241 GLN E O 1
ATOM 14499 N N . HIS E 1 242 ? 48.293 -42.875 79.265 1.00 19.70 242 HIS E N 1
ATOM 14500 C CA . HIS E 1 242 ? 47.573 -42.716 80.529 1.00 20.62 242 HIS E CA 1
ATOM 14501 C C . HIS E 1 242 ? 48.424 -42.125 81.662 1.00 19.94 242 HIS E C 1
ATOM 14502 O O . HIS E 1 242 ? 47.963 -42.017 82.800 1.00 19.87 242 HIS E O 1
ATOM 14509 N N . GLU E 1 243 ? 49.650 -41.724 81.347 1.00 19.07 243 GLU E N 1
ATOM 14510 C CA . GLU E 1 243 ? 50.550 -41.149 82.340 1.00 19.26 243 GLU E CA 1
ATOM 14511 C C . GLU E 1 243 ? 50.103 -39.736 82.723 1.00 19.02 243 GLU E C 1
ATOM 14512 O O . GLU E 1 243 ? 49.480 -39.044 81.921 1.00 19.00 243 GLU E O 1
ATOM 14518 N N . VAL E 1 244 ? 50.404 -39.349 83.961 1.00 19.00 244 VAL E N 1
ATOM 14519 C CA . VAL E 1 244 ? 50.182 -38.003 84.467 1.00 19.45 244 VAL E CA 1
ATOM 14520 C C . VAL E 1 244 ? 51.527 -37.276 84.413 1.00 19.11 244 VAL E C 1
ATOM 14521 O O . VAL E 1 244 ? 52.553 -37.816 84.818 1.00 18.50 244 VAL E O 1
ATOM 14525 N N . VAL E 1 245 ? 51.513 -36.069 83.862 1.00 18.80 245 VAL E N 1
ATOM 14526 C CA . VAL E 1 245 ? 52.697 -35.233 83.755 1.00 18.89 245 VAL E CA 1
ATOM 14527 C C . VAL E 1 245 ? 52.330 -33.860 84.321 1.00 19.44 245 VAL E C 1
ATOM 14528 O O . VAL E 1 245 ? 51.315 -33.281 83.940 1.00 19.32 245 VAL E O 1
ATOM 14532 N N . GLY E 1 246 ? 53.145 -33.359 85.243 1.00 20.01 246 GLY E N 1
ATOM 14533 C CA . GLY E 1 246 ? 52.918 -32.071 85.869 1.00 20.74 246 GLY E CA 1
ATOM 14534 C C . GLY E 1 246 ? 53.376 -30.874 85.050 1.00 21.51 246 GLY E C 1
ATOM 14535 O O . GLY E 1 246 ? 53.719 -30.981 83.867 1.00 21.77 246 GLY E O 1
ATOM 14536 N N . GLN E 1 247 ? 53.362 -29.718 85.701 1.00 22.41 247 GLN E N 1
ATOM 14537 C CA . GLN E 1 247 ? 53.678 -28.439 85.065 1.00 23.39 247 GLN E CA 1
ATOM 14538 C C . GLN E 1 247 ? 55.155 -28.333 84.640 1.00 22.74 247 GLN E C 1
ATOM 14539 O O . GLN E 1 247 ? 56.018 -29.055 85.152 1.00 22.89 247 GLN E O 1
ATOM 14545 N N . PRO E 1 248 ? 55.450 -27.438 83.697 1.00 22.32 248 PRO E N 1
ATOM 14546 C CA . PRO E 1 248 ? 56.830 -27.251 83.231 1.00 21.59 248 PRO E CA 1
ATOM 14547 C C . PRO E 1 248 ? 57.823 -27.011 84.368 1.00 21.01 248 PRO E C 1
ATOM 14548 O O . PRO E 1 248 ? 57.506 -26.337 85.349 1.00 19.96 248 PRO E O 1
ATOM 14552 N N . ALA E 1 249 ? 58.998 -27.616 84.235 1.00 20.68 249 ALA E N 1
ATOM 14553 C CA . ALA E 1 249 ? 60.154 -27.291 85.061 1.00 20.66 249 ALA E CA 1
ATOM 14554 C C . ALA E 1 249 ? 61.096 -26.386 84.231 1.00 20.51 249 ALA E C 1
ATOM 14555 O O . ALA E 1 249 ? 60.629 -25.650 83.362 1.00 21.05 249 ALA E O 1
ATOM 14557 N N . ILE E 1 250 ? 62.402 -26.436 84.480 1.00 20.12 250 ILE E N 1
ATOM 14558 C CA . ILE E 1 250 ? 63.350 -25.547 83.804 1.00 20.07 250 ILE E CA 1
ATOM 14559 C C . ILE E 1 250 ? 63.644 -26.046 82.381 1.00 19.16 250 ILE E C 1
ATOM 14560 O O . ILE E 1 250 ? 64.036 -27.195 82.174 1.00 17.97 250 ILE E O 1
ATOM 14565 N N . HIS E 1 251 ? 63.430 -25.171 81.410 1.00 18.59 251 HIS E N 1
ATOM 14566 C CA . HIS E 1 251 ? 63.713 -25.471 80.014 1.00 18.87 251 HIS E CA 1
ATOM 14567 C C . HIS E 1 251 ? 64.270 -24.212 79.362 1.00 18.99 251 HIS E C 1
ATOM 14568 O O . HIS E 1 251 ? 63.561 -23.198 79.233 1.00 19.46 251 HIS E O 1
ATOM 14575 N N . ARG E 1 252 ? 65.543 -24.277 78.980 1.00 18.59 252 ARG E N 1
ATOM 14576 C CA . ARG E 1 252 ? 66.226 -23.191 78.272 1.00 18.73 252 ARG E CA 1
ATOM 14577 C C . ARG E 1 252 ? 66.555 -23.709 76.867 1.00 18.02 252 ARG E C 1
ATOM 14578 O O . ARG E 1 252 ? 67.001 -24.839 76.700 1.00 18.72 252 ARG E O 1
ATOM 14586 N N . GLN E 1 253 ? 66.335 -22.883 75.862 1.00 17.57 253 GLN E N 1
ATOM 14587 C CA . GLN E 1 253 ? 66.489 -23.286 74.481 1.00 17.70 253 GLN E CA 1
ATOM 14588 C C . GLN E 1 253 ? 67.214 -22.206 73.687 1.00 17.60 253 GLN E C 1
ATOM 14589 O O . GLN E 1 253 ? 66.699 -21.092 73.517 1.00 17.17 253 GLN E O 1
ATOM 14595 N N . GLU E 1 254 ? 68.414 -22.526 73.214 1.00 17.19 254 GLU E N 1
ATOM 14596 C CA . GLU E 1 254 ? 69.162 -21.613 72.362 1.00 17.36 254 GLU E CA 1
ATOM 14597 C C . GLU E 1 254 ? 68.293 -21.242 71.156 1.00 16.92 254 GLU E C 1
ATOM 14598 O O . GLU E 1 254 ? 67.636 -22.105 70.573 1.00 16.59 254 GLU E O 1
ATOM 14604 N N . HIS E 1 255 ? 68.253 -19.955 70.830 1.00 16.51 255 HIS E N 1
ATOM 14605 C CA . HIS E 1 255 ? 67.508 -19.466 69.669 1.00 17.16 255 HIS E CA 1
ATOM 14606 C C . HIS E 1 255 ? 68.151 -20.002 68.380 1.00 17.02 255 HIS E C 1
ATOM 14607 O O . HIS E 1 255 ? 69.359 -19.920 68.233 1.00 16.51 255 HIS E O 1
ATOM 14614 N N . PRO E 1 256 ? 67.360 -20.595 67.490 1.00 17.91 256 PRO E N 1
ATOM 14615 C CA . PRO E 1 256 ? 67.892 -21.144 66.235 1.00 18.35 256 PRO E CA 1
ATOM 14616 C C . PRO E 1 256 ? 68.582 -20.096 65.393 1.00 18.37 256 PRO E C 1
ATOM 14617 O O . PRO E 1 256 ? 68.061 -18.999 65.287 1.00 18.02 256 PRO E O 1
ATOM 14621 N N . HIS E 1 257 ? 69.731 -20.434 64.814 1.00 18.46 257 HIS E N 1
ATOM 14622 C CA . HIS E 1 257 ? 70.400 -19.563 63.849 1.00 18.34 257 HIS E CA 1
ATOM 14623 C C . HIS E 1 257 ? 69.644 -19.678 62.516 1.00 18.09 257 HIS E C 1
ATOM 14624 O O . HIS E 1 257 ? 68.686 -20.421 62.397 1.00 18.14 257 HIS E O 1
ATOM 14631 N N . ARG E 1 258 ? 70.083 -18.960 61.500 1.00 17.91 258 ARG E N 1
ATOM 14632 C CA . ARG E 1 258 ? 69.429 -19.069 60.203 1.00 18.38 258 ARG E CA 1
ATOM 14633 C C . ARG E 1 258 ? 69.712 -20.449 59.561 1.00 17.26 258 ARG E C 1
ATOM 14634 O O . ARG E 1 258 ? 70.801 -21.002 59.677 1.00 16.28 258 ARG E O 1
ATOM 14642 N N . VAL E 1 259 ? 68.694 -21.010 58.940 1.00 16.85 259 VAL E N 1
ATOM 14643 C CA . VAL E 1 259 ? 68.801 -22.323 58.304 1.00 16.61 259 VAL E CA 1
ATOM 14644 C C . VAL E 1 259 ? 69.827 -22.268 57.135 1.00 15.58 259 VAL E C 1
ATOM 14645 O O . VAL E 1 259 ? 69.797 -21.336 56.344 1.00 14.06 259 VAL E O 1
ATOM 14649 N N . PRO E 1 260 ? 70.760 -23.218 57.058 1.00 15.22 260 PRO E N 1
ATOM 14650 C CA . PRO E 1 260 ? 71.645 -23.303 55.889 1.00 15.18 260 PRO E CA 1
ATOM 14651 C C . PRO E 1 260 ? 70.818 -23.521 54.615 1.00 14.80 260 PRO E C 1
ATOM 14652 O O . PRO E 1 260 ? 69.818 -24.237 54.645 1.00 13.85 260 PRO E O 1
ATOM 14656 N N . VAL E 1 261 ? 71.224 -22.884 53.533 1.00 15.20 261 VAL E N 1
ATOM 14657 C CA . VAL E 1 261 ? 70.480 -22.921 52.279 1.00 15.65 261 VAL E CA 1
ATOM 14658 C C . VAL E 1 261 ? 70.269 -24.365 51.805 1.00 16.03 261 VAL E C 1
ATOM 14659 O O . VAL E 1 261 ? 69.153 -24.727 51.418 1.00 14.94 261 VAL E O 1
ATOM 14663 N N . HIS E 1 262 ? 71.306 -25.201 51.902 1.00 16.55 262 HIS E N 1
ATOM 14664 C CA . HIS E 1 262 ? 71.208 -26.594 51.434 1.00 17.49 262 HIS E CA 1
ATOM 14665 C C . HIS E 1 262 ? 70.205 -27.420 52.226 1.00 17.31 262 HIS E C 1
ATOM 14666 O O . HIS E 1 262 ? 69.661 -28.396 51.715 1.00 18.10 262 HIS E O 1
ATOM 14673 N N . ILE E 1 263 ? 69.929 -27.031 53.469 1.00 16.65 263 ILE E N 1
ATOM 14674 C CA . ILE E 1 263 ? 68.899 -27.688 54.246 1.00 16.65 263 ILE E CA 1
ATOM 14675 C C . ILE E 1 263 ? 67.503 -27.190 53.867 1.00 16.16 263 ILE E C 1
ATOM 14676 O O . ILE E 1 263 ? 66.575 -27.988 53.741 1.00 15.64 263 ILE E O 1
ATOM 14681 N N . ALA E 1 264 ? 67.353 -25.879 53.709 1.00 15.66 264 ALA E N 1
ATOM 14682 C CA . ALA E 1 264 ? 66.081 -25.292 53.303 1.00 16.16 264 ALA E CA 1
ATOM 14683 C C . ALA E 1 264 ? 65.644 -25.800 51.920 1.00 16.95 264 ALA E C 1
ATOM 14684 O O . ALA E 1 264 ? 64.450 -25.957 51.668 1.00 17.36 264 ALA E O 1
ATOM 14686 N N . GLU E 1 265 ? 66.611 -26.077 51.045 1.00 16.37 265 GLU E N 1
ATOM 14687 C CA . GLU E 1 265 ? 66.324 -26.498 49.677 1.00 16.23 265 GLU E CA 1
ATOM 14688 C C . GLU E 1 265 ? 66.384 -28.032 49.467 1.00 16.48 265 GLU E C 1
ATOM 14689 O O . GLU E 1 265 ? 66.309 -28.512 48.356 1.00 16.44 265 GLU E O 1
ATOM 14695 N N . ARG E 1 266 ? 66.486 -28.795 50.542 1.00 16.51 266 ARG E N 1
ATOM 14696 C CA . ARG E 1 266 ? 66.545 -30.246 50.438 1.00 17.05 266 ARG E CA 1
ATOM 14697 C C . ARG E 1 266 ? 65.128 -30.860 50.383 1.00 17.02 266 ARG E C 1
ATOM 14698 O O . ARG E 1 266 ? 64.201 -30.371 51.035 1.00 16.99 266 ARG E O 1
ATOM 14706 N N . VAL E 1 267 ? 64.993 -31.948 49.625 1.00 16.81 267 VAL E N 1
ATOM 14707 C CA . VAL E 1 267 ? 63.795 -32.785 49.625 1.00 17.12 267 VAL E CA 1
ATOM 14708 C C . VAL E 1 267 ? 64.119 -34.101 50.333 1.00 17.43 267 VAL E C 1
ATOM 14709 O O . VAL E 1 267 ? 65.075 -34.779 49.981 1.00 18.17 267 VAL E O 1
ATOM 14713 N N . GLY E 1 268 ? 63.307 -34.444 51.322 1.00 17.26 268 GLY E N 1
ATOM 14714 C CA . GLY E 1 268 ? 63.618 -35.483 52.287 1.00 17.69 268 GLY E CA 1
ATOM 14715 C C . GLY E 1 268 ? 63.184 -36.895 51.912 1.00 17.49 268 GLY E C 1
ATOM 14716 O O . GLY E 1 268 ? 63.601 -37.841 52.562 1.00 18.16 268 GLY E O 1
ATOM 14717 N N . TYR E 1 269 ? 62.331 -37.040 50.898 1.00 17.13 269 TYR E N 1
ATOM 14718 C CA . TYR E 1 269 ? 61.881 -38.360 50.460 1.00 16.37 269 TYR E CA 1
ATOM 14719 C C . TYR E 1 269 ? 61.475 -38.386 48.980 1.00 15.97 269 TYR E C 1
ATOM 14720 O O . TYR E 1 269 ? 61.270 -37.343 48.363 1.00 15.19 269 TYR E O 1
ATOM 14729 N N . ASP E 1 270 ? 61.370 -39.596 48.431 1.00 14.98 270 ASP E N 1
ATOM 14730 C CA . ASP E 1 270 ? 61.034 -39.828 47.030 1.00 14.87 270 ASP E CA 1
ATOM 14731 C C . ASP E 1 270 ? 59.502 -39.901 46.951 1.00 14.59 270 ASP E C 1
ATOM 14732 O O . ASP E 1 270 ? 58.891 -40.861 47.441 1.00 14.01 270 ASP E O 1
ATOM 14737 N N . VAL E 1 271 ? 58.891 -38.875 46.358 1.00 14.37 271 VAL E N 1
ATOM 14738 C CA . VAL E 1 271 ? 57.432 -38.734 46.335 1.00 14.57 271 VAL E CA 1
ATOM 14739 C C . VAL E 1 271 ? 56.800 -39.834 45.481 1.00 14.69 271 VAL E C 1
ATOM 14740 O O . VAL E 1 271 ? 55.841 -40.464 45.912 1.00 14.76 271 VAL E O 1
ATOM 14744 N N . GLU E 1 272 ? 57.340 -40.071 44.295 1.00 14.61 272 GLU E N 1
ATOM 14745 C CA . GLU E 1 272 ? 56.814 -41.102 43.409 1.00 15.10 272 GLU E CA 1
ATOM 14746 C C . GLU E 1 272 ? 56.802 -42.470 44.091 1.00 15.58 272 GLU E C 1
ATOM 14747 O O . GLU E 1 272 ? 55.796 -43.186 44.037 1.00 14.70 272 GLU E O 1
ATOM 14753 N N . ALA E 1 273 ? 57.913 -42.831 44.731 1.00 15.63 273 ALA E N 1
ATOM 14754 C CA . ALA E 1 273 ? 58.000 -44.125 45.414 1.00 15.53 273 ALA E CA 1
ATOM 14755 C C . ALA E 1 273 ? 57.008 -44.205 46.560 1.00 15.32 273 ALA E C 1
ATOM 14756 O O . ALA E 1 273 ? 56.438 -45.261 46.812 1.00 15.35 273 ALA E O 1
ATOM 14758 N N . THR E 1 274 ? 56.795 -43.089 47.240 1.00 14.81 274 THR E N 1
ATOM 14759 C CA . THR E 1 274 ? 55.857 -43.022 48.355 1.00 15.45 274 THR E CA 1
ATOM 14760 C C . THR E 1 274 ? 54.390 -43.187 47.911 1.00 15.79 274 THR E C 1
ATOM 14761 O O . THR E 1 274 ? 53.610 -43.871 48.583 1.00 15.10 274 THR E O 1
ATOM 14765 N N . LEU E 1 275 ? 54.050 -42.595 46.764 1.00 15.73 275 LEU E N 1
ATOM 14766 C CA . LEU E 1 275 ? 52.724 -42.721 46.159 1.00 15.95 275 LEU E CA 1
ATOM 14767 C C . LEU E 1 275 ? 52.454 -44.152 45.717 1.00 15.85 275 LEU E C 1
ATOM 14768 O O . LEU E 1 275 ? 51.376 -44.680 45.941 1.00 16.15 275 LEU E O 1
ATOM 14773 N N . HIS E 1 276 ? 53.440 -44.780 45.095 1.00 16.21 276 HIS E N 1
ATOM 14774 C CA . HIS E 1 276 ? 53.345 -46.178 44.677 1.00 17.06 276 HIS E CA 1
ATOM 14775 C C . HIS E 1 276 ? 53.127 -47.126 45.873 1.00 17.06 276 HIS E C 1
ATOM 14776 O O . HIS E 1 276 ? 52.261 -48.014 45.838 1.00 17.17 276 HIS E O 1
ATOM 14783 N N . ARG E 1 277 ? 53.909 -46.927 46.922 1.00 16.73 277 ARG E N 1
ATOM 14784 C CA . ARG E 1 277 ? 53.901 -47.812 48.081 1.00 17.03 277 ARG E CA 1
ATOM 14785 C C . ARG E 1 277 ? 52.572 -47.687 48.859 1.00 17.52 277 ARG E C 1
ATOM 14786 O O . ARG E 1 277 ? 52.139 -48.625 49.532 1.00 17.12 277 ARG E O 1
ATOM 14794 N N . LEU E 1 278 ? 51.908 -46.543 48.716 1.00 17.86 278 LEU E N 1
ATOM 14795 C CA . LEU E 1 278 ? 50.587 -46.322 49.301 1.00 18.10 278 LEU E CA 1
ATOM 14796 C C . LEU E 1 278 ? 49.505 -47.258 48.709 1.00 18.38 278 LEU E C 1
ATOM 14797 O O . LEU E 1 278 ? 48.514 -47.565 49.373 1.00 18.79 278 LEU E O 1
ATOM 14802 N N . MET E 1 279 ? 49.709 -47.708 47.472 1.00 17.88 279 MET E N 1
ATOM 14803 C CA . MET E 1 279 ? 48.798 -48.618 46.784 1.00 18.26 279 MET E CA 1
ATOM 14804 C C . MET E 1 279 ? 49.132 -50.100 46.982 1.00 17.98 279 MET E C 1
ATOM 14805 O O . MET E 1 279 ? 48.448 -50.961 46.453 1.00 18.25 279 MET E O 1
ATOM 14810 N N . GLN E 1 280 ? 50.175 -50.391 47.748 1.00 17.92 280 GLN E N 1
ATOM 14811 C CA . GLN E 1 280 ? 50.672 -51.753 47.909 1.00 17.90 280 GLN E CA 1
ATOM 14812 C C . GLN E 1 280 ? 50.345 -52.339 49.280 1.00 17.54 280 GLN E C 1
ATOM 14813 O O . GLN E 1 280 ? 50.049 -51.610 50.214 1.00 16.91 280 GLN E O 1
ATOM 14819 N N . HIS E 1 281 ? 50.411 -53.664 49.375 1.00 17.95 281 HIS E N 1
ATOM 14820 C CA . HIS E 1 281 ? 50.281 -54.402 50.639 1.00 18.76 281 HIS E CA 1
ATOM 14821 C C . HIS E 1 281 ? 48.932 -54.230 51.361 1.00 18.51 281 HIS E C 1
ATOM 14822 O O . HIS E 1 281 ? 48.862 -54.250 52.594 1.00 18.48 281 HIS E O 1
ATOM 14829 N N . TRP E 1 282 ? 47.872 -54.059 50.580 1.00 18.25 282 TRP E N 1
ATOM 14830 C CA . TRP E 1 282 ? 46.510 -54.043 51.100 1.00 18.28 282 TRP E CA 1
ATOM 14831 C C . TRP E 1 282 ? 46.059 -55.470 51.414 1.00 18.29 282 TRP E C 1
ATOM 14832 O O . TRP E 1 282 ? 46.471 -56.421 50.759 1.00 17.98 282 TRP E O 1
ATOM 14843 N N . THR E 1 283 ? 45.243 -55.584 52.456 1.00 18.26 283 THR E N 1
ATOM 14844 C CA . THR E 1 283 ? 44.520 -56.804 52.788 1.00 18.58 283 THR E CA 1
ATOM 14845 C C . THR E 1 283 ? 43.078 -56.481 53.121 1.00 18.71 283 THR E C 1
ATOM 14846 O O . THR E 1 283 ? 42.762 -55.365 53.505 1.00 19.08 283 THR E O 1
ATOM 14850 N N . PRO E 1 284 ? 42.204 -57.471 53.013 1.00 18.82 284 PRO E N 1
ATOM 14851 C CA . PRO E 1 284 ? 40.821 -57.285 53.477 1.00 19.03 284 PRO E CA 1
ATOM 14852 C C . PRO E 1 284 ? 40.707 -56.784 54.929 1.00 19.46 284 PRO E C 1
ATOM 14853 O O . PRO E 1 284 ? 39.810 -55.995 55.212 1.00 19.24 284 PRO E O 1
ATOM 14857 N N . ARG E 1 285 ? 41.592 -57.229 55.823 1.00 19.66 285 ARG E N 1
ATOM 14858 C CA . ARG E 1 285 ? 41.556 -56.779 57.207 1.00 20.40 285 ARG E CA 1
ATOM 14859 C C . ARG E 1 285 ? 41.840 -55.284 57.346 1.00 19.94 285 ARG E C 1
ATOM 14860 O O . ARG E 1 285 ? 41.193 -54.618 58.137 1.00 19.33 285 ARG E O 1
ATOM 14868 N N . GLN E 1 286 ? 42.782 -54.747 56.572 1.00 19.68 286 GLN E N 1
ATOM 14869 C CA . GLN E 1 286 ? 43.061 -53.321 56.617 1.00 19.82 286 GLN E CA 1
ATOM 14870 C C . GLN E 1 286 ? 41.821 -52.540 56.193 1.00 19.84 286 GLN E C 1
ATOM 14871 O O . GLN E 1 286 ? 41.481 -51.542 56.817 1.00 19.34 286 GLN E O 1
ATOM 14877 N N . VAL E 1 287 ? 41.150 -53.004 55.138 1.00 20.07 287 VAL E N 1
ATOM 14878 C CA . VAL E 1 287 ? 39.932 -52.349 54.652 1.00 20.65 287 VAL E CA 1
ATOM 14879 C C . VAL E 1 287 ? 38.872 -52.323 55.770 1.00 21.24 287 VAL E C 1
ATOM 14880 O O . VAL E 1 287 ? 38.220 -51.307 55.983 1.00 20.95 287 VAL E O 1
ATOM 14884 N N . GLU E 1 288 ? 38.744 -53.442 56.479 1.00 21.68 288 GLU E N 1
ATOM 14885 C CA . GLU E 1 288 ? 37.806 -53.606 57.592 1.00 22.74 288 GLU E CA 1
ATOM 14886 C C . GLU E 1 288 ? 38.140 -52.702 58.778 1.00 21.99 288 GLU E C 1
ATOM 14887 O O . GLU E 1 288 ? 37.250 -52.091 59.353 1.00 21.20 288 GLU E O 1
ATOM 14893 N N . LEU E 1 289 ? 39.419 -52.629 59.138 1.00 21.60 289 LEU E N 1
ATOM 14894 C CA . LEU E 1 289 ? 39.864 -51.829 60.284 1.00 21.73 289 LEU E CA 1
ATOM 14895 C C . LEU E 1 289 ? 39.532 -50.345 60.102 1.00 21.16 289 LEU E C 1
ATOM 14896 O O . LEU E 1 289 ? 39.394 -49.618 61.086 1.00 20.46 289 LEU E O 1
ATOM 14901 N N . LEU E 1 290 ? 39.398 -49.904 58.849 1.00 20.85 290 LEU E N 1
ATOM 14902 C CA . LEU E 1 290 ? 39.072 -48.513 58.563 1.00 21.19 290 LEU E CA 1
ATOM 14903 C C . LEU E 1 290 ? 37.674 -48.085 59.025 1.00 20.81 290 LEU E C 1
ATOM 14904 O O . LEU E 1 290 ? 37.412 -46.893 59.133 1.00 20.41 290 LEU E O 1
ATOM 14909 N N . GLU E 1 291 ? 36.795 -49.043 59.312 1.00 20.53 291 GLU E N 1
ATOM 14910 C CA . GLU E 1 291 ? 35.478 -48.735 59.874 1.00 20.84 291 GLU E CA 1
ATOM 14911 C C . GLU E 1 291 ? 35.569 -48.008 61.213 1.00 20.06 291 GLU E C 1
ATOM 14912 O O . GLU E 1 291 ? 34.625 -47.339 61.601 1.00 20.01 291 GLU E O 1
ATOM 14918 N N . LEU E 1 292 ? 36.700 -48.145 61.906 1.00 19.45 292 LEU E N 1
ATOM 14919 C CA . LEU E 1 292 ? 36.937 -47.476 63.188 1.00 18.97 292 LEU E CA 1
ATOM 14920 C C . LEU E 1 292 ? 37.230 -45.974 63.055 1.00 18.86 292 LEU E C 1
ATOM 14921 O O . LEU E 1 292 ? 37.200 -45.237 64.049 1.00 17.91 292 LEU E O 1
ATOM 14926 N N . PHE E 1 293 ? 37.520 -45.532 61.832 1.00 18.62 293 PHE E N 1
ATOM 14927 C CA . PHE E 1 293 ? 37.943 -44.146 61.576 1.00 18.72 293 PHE E CA 1
ATOM 14928 C C . PHE E 1 293 ? 36.794 -43.283 61.069 1.00 19.09 293 PHE E C 1
ATOM 14929 O O . PHE E 1 293 ? 35.736 -43.797 60.716 1.00 18.44 293 PHE E O 1
ATOM 14937 N N . THR E 1 294 ? 37.012 -41.969 61.035 1.00 19.97 294 THR E N 1
ATOM 14938 C CA . THR E 1 294 ? 36.003 -41.040 60.534 1.00 20.28 294 THR E CA 1
ATOM 14939 C C . THR E 1 294 ? 35.736 -41.311 59.070 1.00 20.77 294 THR E C 1
ATOM 14940 O O . THR E 1 294 ? 36.599 -41.796 58.358 1.00 20.54 294 THR E O 1
ATOM 14944 N N . THR E 1 295 ? 34.531 -40.980 58.629 1.00 21.32 295 THR E N 1
ATOM 14945 C CA . THR E 1 295 ? 34.105 -41.247 57.266 1.00 21.78 295 THR E CA 1
ATOM 14946 C C . THR E 1 295 ? 35.063 -40.719 56.190 1.00 21.05 295 THR E C 1
ATOM 14947 O O . THR E 1 295 ? 35.393 -41.452 55.267 1.00 21.25 295 THR E O 1
ATOM 14951 N N . PRO E 1 296 ? 35.506 -39.469 56.281 1.00 20.93 296 PRO E N 1
ATOM 14952 C CA . PRO E 1 296 ? 36.455 -38.951 55.284 1.00 20.62 296 PRO E CA 1
ATOM 14953 C C . PRO E 1 296 ? 37.776 -39.732 55.248 1.00 19.89 296 PRO E C 1
ATOM 14954 O O . PRO E 1 296 ? 38.325 -39.918 54.176 1.00 19.15 296 PRO E O 1
ATOM 14958 N N . VAL E 1 297 ? 38.269 -40.174 56.403 1.00 19.50 297 VAL E N 1
ATOM 14959 C CA . VAL E 1 297 ? 39.510 -40.955 56.468 1.00 19.13 297 VAL E CA 1
ATOM 14960 C C . VAL E 1 297 ? 39.307 -42.375 55.958 1.00 19.13 297 VAL E C 1
ATOM 14961 O O . VAL E 1 297 ? 40.133 -42.904 55.228 1.00 18.96 297 VAL E O 1
ATOM 14965 N N . ARG E 1 298 ? 38.187 -42.982 56.322 1.00 19.10 298 ARG E N 1
ATOM 14966 C CA . ARG E 1 298 ? 37.870 -44.319 55.870 1.00 19.05 298 ARG E CA 1
ATOM 14967 C C . ARG E 1 298 ? 37.773 -44.376 54.350 1.00 18.67 298 ARG E C 1
ATOM 14968 O O . ARG E 1 298 ? 38.356 -45.255 53.721 1.00 18.11 298 ARG E O 1
ATOM 14976 N N . GLU E 1 299 ? 37.038 -43.440 53.765 1.00 18.39 299 GLU E N 1
ATOM 14977 C CA . GLU E 1 299 ? 36.850 -43.411 52.315 1.00 19.17 299 GLU E CA 1
ATOM 14978 C C . GLU E 1 299 ? 38.103 -42.947 51.577 1.00 18.12 299 GLU E C 1
ATOM 14979 O O . GLU E 1 299 ? 38.389 -43.414 50.477 1.00 17.79 299 GLU E O 1
ATOM 14985 N N . GLY E 1 300 ? 38.849 -42.031 52.186 1.00 17.97 300 GLY E N 1
ATOM 14986 C CA . GLY E 1 300 ? 40.096 -41.536 51.623 1.00 17.75 300 GLY E CA 1
ATOM 14987 C C . GLY E 1 300 ? 41.136 -42.633 51.487 1.00 17.69 300 GLY E C 1
ATOM 14988 O O . GLY E 1 300 ? 41.694 -42.828 50.418 1.00 17.27 300 GLY E O 1
ATOM 14989 N N . LEU E 1 301 ? 41.385 -43.364 52.566 1.00 17.71 301 LEU E N 1
ATOM 14990 C CA . LEU E 1 301 ? 42.390 -44.427 52.537 1.00 18.51 301 LEU E CA 1
ATOM 14991 C C . LEU E 1 301 ? 41.946 -45.588 51.667 1.00 18.00 301 LEU E C 1
ATOM 14992 O O . LEU E 1 301 ? 42.764 -46.169 50.969 1.00 18.11 301 LEU E O 1
ATOM 14997 N N . ARG E 1 302 ? 40.659 -45.928 51.697 1.00 18.01 302 ARG E N 1
ATOM 14998 C CA . ARG E 1 302 ? 40.147 -47.007 50.853 1.00 18.00 302 ARG E CA 1
ATOM 14999 C C . ARG E 1 302 ? 40.353 -46.700 49.368 1.00 17.50 302 ARG E C 1
ATOM 15000 O O . ARG E 1 302 ? 40.553 -47.598 48.576 1.00 16.70 302 ARG E O 1
ATOM 15008 N N . THR E 1 303 ? 40.316 -45.424 49.012 1.00 17.13 303 THR E N 1
ATOM 15009 C CA . THR E 1 303 ? 40.596 -44.997 47.650 1.00 17.14 303 THR E CA 1
ATOM 15010 C C . THR E 1 303 ? 42.011 -45.375 47.190 1.00 16.99 303 THR E C 1
ATOM 15011 O O . THR E 1 303 ? 42.219 -45.650 46.013 1.00 16.07 303 THR E O 1
ATOM 15015 N N . CYS E 1 304 ? 42.955 -45.382 48.132 1.00 17.08 304 CYS E N 1
ATOM 15016 C CA . CYS E 1 304 ? 44.355 -45.747 47.887 1.00 17.49 304 CYS E CA 1
ATOM 15017 C C . CYS E 1 304 ? 44.598 -47.170 47.400 1.00 17.79 304 CYS E C 1
ATOM 15018 O O . CYS E 1 304 ? 45.716 -47.488 46.999 1.00 18.19 304 CYS E O 1
ATOM 15021 N N . GLN E 1 305 ? 43.576 -48.027 47.435 1.00 17.85 305 GLN E N 1
ATOM 15022 C CA . GLN E 1 305 ? 43.642 -49.318 46.761 1.00 18.14 305 GLN E CA 1
ATOM 15023 C C . GLN E 1 305 ? 43.719 -49.155 45.246 1.00 18.37 305 GLN E C 1
ATOM 15024 O O . GLN E 1 305 ? 44.224 -50.039 44.561 1.00 18.28 305 GLN E O 1
ATOM 15030 N N . ARG E 1 306 ? 43.170 -48.063 44.721 1.00 18.46 306 ARG E N 1
ATOM 15031 C CA . ARG E 1 306 ? 43.065 -47.868 43.269 1.00 19.65 306 ARG E CA 1
ATOM 15032 C C . ARG E 1 306 ? 43.963 -46.742 42.757 1.00 18.97 306 ARG E C 1
ATOM 15033 O O . ARG E 1 306 ? 44.448 -46.790 41.630 1.00 18.64 306 ARG E O 1
ATOM 15041 N N . ARG E 1 307 ? 44.127 -45.708 43.566 1.00 18.60 307 ARG E N 1
ATOM 15042 C CA . ARG E 1 307 ? 44.995 -44.586 43.223 1.00 19.08 307 ARG E CA 1
ATOM 15043 C C . ARG E 1 307 ? 45.325 -43.761 44.463 1.00 18.85 307 ARG E C 1
ATOM 15044 O O . ARG E 1 307 ? 44.602 -43.812 45.455 1.00 18.30 307 ARG E O 1
ATOM 15052 N N . PRO E 1 308 ? 46.425 -43.014 44.429 1.00 19.00 308 PRO E N 1
ATOM 15053 C CA . PRO E 1 308 ? 46.850 -42.268 45.612 1.00 19.06 308 PRO E CA 1
ATOM 15054 C C . PRO E 1 308 ? 45.866 -41.153 45.955 1.00 18.94 308 PRO E C 1
ATOM 15055 O O . PRO E 1 308 ? 45.455 -40.393 45.079 1.00 19.38 308 PRO E O 1
ATOM 15059 N N . ALA E 1 309 ? 45.474 -41.088 47.222 1.00 17.84 309 ALA E N 1
ATOM 15060 C CA . ALA E 1 309 ? 44.629 -40.017 47.717 1.00 17.33 309 ALA E CA 1
ATOM 15061 C C . ALA E 1 309 ? 45.188 -39.557 49.055 1.00 16.91 309 ALA E C 1
ATOM 15062 O O . ALA E 1 309 ? 45.634 -40.380 49.868 1.00 17.29 309 ALA E O 1
ATOM 15064 N N . PHE E 1 310 ? 45.184 -38.250 49.273 1.00 16.12 310 PHE E N 1
ATOM 15065 C CA . PHE E 1 310 ? 45.743 -37.670 50.484 1.00 16.42 310 PHE E CA 1
ATOM 15066 C C . PHE E 1 310 ? 45.197 -36.280 50.832 1.00 16.56 310 PHE E C 1
ATOM 15067 O O . PHE E 1 310 ? 45.436 -35.799 51.935 1.00 16.74 310 PHE E O 1
ATOM 15075 N N . ASN E 1 311 ? 44.479 -35.632 49.914 1.00 16.50 311 ASN E N 1
ATOM 15076 C CA . ASN E 1 311 ? 43.853 -34.323 50.187 1.00 17.29 311 ASN E CA 1
ATOM 15077 C C . ASN E 1 311 ? 42.944 -34.360 51.427 1.00 17.26 311 ASN E C 1
ATOM 15078 O O . ASN E 1 311 ? 42.786 -33.361 52.112 1.00 17.63 311 ASN E O 1
ATOM 15083 N N . PHE E 1 312 ? 42.377 -35.520 51.717 1.00 17.38 312 PHE E N 1
ATOM 15084 C CA . PHE E 1 312 ? 41.509 -35.688 52.883 1.00 17.68 312 PHE E CA 1
ATOM 15085 C C . PHE E 1 312 ? 42.249 -35.546 54.225 1.00 17.92 312 PHE E C 1
ATOM 15086 O O . PHE E 1 312 ? 41.639 -35.209 55.256 1.00 18.15 312 PHE E O 1
ATOM 15094 N N . MET E 1 313 ? 43.544 -35.854 54.235 1.00 17.77 313 MET E N 1
ATOM 15095 C CA . MET E 1 313 ? 44.271 -35.977 55.493 1.00 17.34 313 MET E CA 1
ATOM 15096 C C . MET E 1 313 ? 44.866 -34.648 55.911 1.00 17.32 313 MET E C 1
ATOM 15097 O O . MET E 1 313 ? 46.081 -34.474 55.974 1.00 17.69 313 MET E O 1
ATOM 15102 N N . ASP E 1 314 ? 43.991 -33.703 56.213 1.00 17.30 314 ASP E N 1
ATOM 15103 C CA . ASP E 1 314 ? 44.414 -32.420 56.709 1.00 17.82 314 ASP E CA 1
ATOM 15104 C C . ASP E 1 314 ? 44.667 -32.515 58.210 1.00 17.53 314 ASP E C 1
ATOM 15105 O O . ASP E 1 314 ? 44.559 -33.586 58.799 1.00 16.09 314 ASP E O 1
ATOM 15110 N N . GLU E 1 315 ? 44.996 -31.381 58.803 1.00 17.62 315 GLU E N 1
ATOM 15111 C CA . GLU E 1 315 ? 45.400 -31.289 60.195 1.00 18.59 315 GLU E CA 1
ATOM 15112 C C . GLU E 1 315 ? 44.350 -31.841 61.161 1.00 18.45 315 GLU E C 1
ATOM 15113 O O . GLU E 1 315 ? 44.672 -32.563 62.105 1.00 18.06 315 GLU E O 1
ATOM 15119 N N . MET E 1 316 ? 43.096 -31.487 60.931 1.00 18.86 316 MET E N 1
ATOM 15120 C CA . MET E 1 316 ? 42.016 -31.943 61.806 1.00 20.16 316 MET E CA 1
ATOM 15121 C C . MET E 1 316 ? 41.711 -33.432 61.644 1.00 18.48 316 MET E C 1
ATOM 15122 O O . MET E 1 316 ? 41.508 -34.129 62.635 1.00 17.94 316 MET E O 1
ATOM 15127 N N . ALA E 1 317 ? 41.720 -33.912 60.404 1.00 17.21 317 ALA E N 1
ATOM 15128 C CA . ALA E 1 317 ? 41.550 -35.337 60.101 1.00 16.75 317 ALA E CA 1
ATOM 15129 C C . ALA E 1 317 ? 42.655 -36.172 60.750 1.00 16.53 317 ALA E C 1
ATOM 15130 O O . ALA E 1 317 ? 42.403 -37.256 61.258 1.00 15.55 317 ALA E O 1
ATOM 15132 N N . TRP E 1 318 ? 43.875 -35.652 60.751 1.00 15.96 318 TRP E N 1
ATOM 15133 C CA . TRP E 1 318 ? 44.988 -36.363 61.354 1.00 16.36 318 TRP E CA 1
ATOM 15134 C C . TRP E 1 318 ? 44.821 -36.488 62.866 1.00 16.34 318 TRP E C 1
ATOM 15135 O O . TRP E 1 318 ? 45.088 -37.551 63.436 1.00 16.53 318 TRP E O 1
ATOM 15146 N N . ALA E 1 319 ? 44.374 -35.421 63.517 1.00 16.02 319 ALA E N 1
ATOM 15147 C CA . ALA E 1 319 ? 44.183 -35.463 64.963 1.00 15.95 319 ALA E CA 1
ATOM 15148 C C . ALA E 1 319 ? 43.112 -36.488 65.348 1.00 15.96 319 ALA E C 1
ATOM 15149 O O . ALA E 1 319 ? 43.289 -37.219 66.319 1.00 16.02 319 ALA E O 1
ATOM 15151 N N . ALA E 1 320 ? 42.016 -36.545 64.585 1.00 15.78 320 ALA E N 1
ATOM 15152 C CA . ALA E 1 320 ? 40.955 -37.528 64.833 1.00 16.11 320 ALA E CA 1
ATOM 15153 C C . ALA E 1 320 ? 41.490 -38.947 64.620 1.00 15.86 320 ALA E C 1
ATOM 15154 O O . ALA E 1 320 ? 41.229 -39.841 65.418 1.00 16.25 320 ALA E O 1
ATOM 15156 N N . THR E 1 321 ? 42.246 -39.120 63.543 1.00 15.34 321 THR E N 1
ATOM 15157 C CA . THR E 1 321 ? 42.895 -40.373 63.215 1.00 15.60 321 THR E CA 1
ATOM 15158 C C . THR E 1 321 ? 43.834 -40.824 64.333 1.00 15.64 321 THR E C 1
ATOM 15159 O O . THR E 1 321 ? 43.841 -41.999 64.720 1.00 15.28 321 THR E O 1
ATOM 15163 N N . TYR E 1 322 ? 44.585 -39.871 64.872 1.00 15.99 322 TYR E N 1
ATOM 15164 C CA . TYR E 1 322 ? 45.536 -40.113 65.955 1.00 16.09 322 TYR E CA 1
ATOM 15165 C C . TYR E 1 322 ? 44.838 -40.695 67.182 1.00 16.25 322 TYR E C 1
ATOM 15166 O O . TYR E 1 322 ? 45.312 -41.681 67.760 1.00 15.54 322 TYR E O 1
ATOM 15175 N N . HIS E 1 323 ? 43.702 -40.115 67.562 1.00 16.57 323 HIS E N 1
ATOM 15176 C CA . HIS E 1 323 ? 42.968 -40.594 68.737 1.00 17.35 323 HIS E CA 1
ATOM 15177 C C . HIS E 1 323 ? 42.402 -42.002 68.502 1.00 16.89 323 HIS E C 1
ATOM 15178 O O . HIS E 1 323 ? 42.362 -42.809 69.426 1.00 16.24 323 HIS E O 1
ATOM 15185 N N . VAL E 1 324 ? 42.003 -42.309 67.270 1.00 16.57 324 VAL E N 1
ATOM 15186 C CA . VAL E 1 324 ? 41.488 -43.650 66.961 1.00 16.39 324 VAL E CA 1
ATOM 15187 C C . VAL E 1 324 ? 42.636 -44.665 67.092 1.00 16.36 324 VAL E C 1
ATOM 15188 O O . VAL E 1 324 ? 42.463 -45.734 67.675 1.00 16.07 324 VAL E O 1
ATOM 15192 N N . LEU E 1 325 ? 43.802 -44.317 66.550 1.00 16.25 325 LEU E N 1
ATOM 15193 C CA . LEU E 1 325 ? 44.994 -45.160 66.654 1.00 16.52 325 LEU E CA 1
ATOM 15194 C C . LEU E 1 325 ? 45.424 -45.355 68.110 1.00 16.92 325 LEU E C 1
ATOM 15195 O O . LEU E 1 325 ? 45.801 -46.446 68.496 1.00 16.34 325 LEU E O 1
ATOM 15200 N N . LEU E 1 326 ? 45.341 -44.309 68.926 1.00 17.02 326 LEU E N 1
ATOM 15201 C CA . LEU E 1 326 ? 45.715 -44.434 70.338 1.00 17.23 326 LEU E CA 1
ATOM 15202 C C . LEU E 1 326 ? 44.882 -45.499 71.025 1.00 17.53 326 LEU E C 1
ATOM 15203 O O . LEU E 1 326 ? 45.402 -46.276 71.840 1.00 17.17 326 LEU E O 1
ATOM 15208 N N . GLU E 1 327 ? 43.593 -45.543 70.680 1.00 17.71 327 GLU E N 1
ATOM 15209 C CA . GLU E 1 327 ? 42.673 -46.503 71.283 1.00 18.33 327 GLU E CA 1
ATOM 15210 C C . GLU E 1 327 ? 42.841 -47.912 70.722 1.00 18.11 327 GLU E C 1
ATOM 15211 O O . GLU E 1 327 ? 42.812 -48.878 71.473 1.00 18.17 327 GLU E O 1
ATOM 15217 N N . HIS E 1 328 ? 43.020 -48.034 69.411 1.00 17.96 328 HIS E N 1
ATOM 15218 C CA . HIS E 1 328 ? 42.841 -49.320 68.740 1.00 17.88 328 HIS E CA 1
ATOM 15219 C C . HIS E 1 328 ? 44.091 -49.954 68.107 1.00 17.50 328 HIS E C 1
ATOM 15220 O O . HIS E 1 328 ? 44.095 -51.149 67.841 1.00 17.72 328 HIS E O 1
ATOM 15227 N N . PHE E 1 329 ? 45.129 -49.167 67.845 1.00 17.04 329 PHE E N 1
ATOM 15228 C CA . PHE E 1 329 ? 46.348 -49.688 67.211 1.00 16.75 329 PHE E CA 1
ATOM 15229 C C . PHE E 1 329 ? 46.982 -50.765 68.093 1.00 16.81 329 PHE E C 1
ATOM 15230 O O . PHE E 1 329 ? 47.110 -50.583 69.314 1.00 15.66 329 PHE E O 1
ATOM 15238 N N . GLN E 1 330 ? 47.372 -51.876 67.466 1.00 16.90 330 GLN E N 1
ATOM 15239 C CA . GLN E 1 330 ? 48.050 -52.972 68.154 1.00 17.14 330 GLN E CA 1
ATOM 15240 C C . GLN E 1 330 ? 49.464 -53.152 67.612 1.00 17.21 330 GLN E C 1
ATOM 15241 O O . GLN E 1 330 ? 49.642 -53.691 66.518 1.00 16.93 330 GLN E O 1
ATOM 15247 N N . PRO E 1 331 ? 50.479 -52.733 68.362 1.00 17.59 331 PRO E N 1
ATOM 15248 C CA . PRO E 1 331 ? 51.858 -52.968 67.920 1.00 17.73 331 PRO E CA 1
ATOM 15249 C C . PRO E 1 331 ? 52.078 -54.469 67.722 1.00 17.83 331 PRO E C 1
ATOM 15250 O O . PRO E 1 331 ? 51.556 -55.280 68.482 1.00 17.19 331 PRO E O 1
ATOM 15254 N N . GLY E 1 332 ? 52.802 -54.817 66.669 1.00 18.05 332 GLY E N 1
ATOM 15255 C CA . GLY E 1 332 ? 53.070 -56.198 66.332 1.00 18.28 332 GLY E CA 1
ATOM 15256 C C . GLY E 1 332 ? 52.048 -56.827 65.405 1.00 18.44 332 GLY E C 1
ATOM 15257 O O . GLY E 1 332 ? 52.336 -57.861 64.827 1.00 19.29 332 GLY E O 1
ATOM 15258 N N . ASP E 1 333 ? 50.843 -56.266 65.299 1.00 18.35 333 ASP E N 1
ATOM 15259 C CA . ASP E 1 333 ? 49.859 -56.772 64.340 1.00 18.38 333 ASP E CA 1
ATOM 15260 C C . ASP E 1 333 ? 50.191 -56.227 62.940 1.00 18.35 333 ASP E C 1
ATOM 15261 O O . ASP E 1 333 ? 50.194 -55.016 62.756 1.00 17.70 333 ASP E O 1
ATOM 15266 N N . PRO E 1 334 ? 50.478 -57.097 61.973 1.00 18.45 334 PRO E N 1
ATOM 15267 C CA . PRO E 1 334 ? 50.928 -56.630 60.643 1.00 18.72 334 PRO E CA 1
ATOM 15268 C C . PRO E 1 334 ? 49.946 -55.679 59.950 1.00 18.46 334 PRO E C 1
ATOM 15269 O O . PRO E 1 334 ? 50.383 -54.720 59.313 1.00 18.85 334 PRO E O 1
ATOM 15273 N N . ASP E 1 335 ? 48.648 -55.927 60.083 1.00 17.97 335 ASP E N 1
ATOM 15274 C CA . ASP E 1 335 ? 47.648 -55.074 59.442 1.00 18.16 335 ASP E CA 1
ATOM 15275 C C . ASP E 1 335 ? 47.543 -53.707 60.102 1.00 17.40 335 ASP E C 1
ATOM 15276 O O . ASP E 1 335 ? 47.408 -52.704 59.412 1.00 16.80 335 ASP E O 1
ATOM 15281 N N . TRP E 1 336 ? 47.623 -53.657 61.431 1.00 17.23 336 TRP E N 1
ATOM 15282 C CA . TRP E 1 336 ? 47.608 -52.378 62.140 1.00 16.81 336 TRP E CA 1
ATOM 15283 C C . TRP E 1 336 ? 48.857 -51.583 61.813 1.00 16.72 336 TRP E C 1
ATOM 15284 O O . TRP E 1 336 ? 48.787 -50.372 61.619 1.00 16.31 336 TRP E O 1
ATOM 15295 N N . GLU E 1 337 ? 50.002 -52.257 61.758 1.00 16.39 337 GLU E N 1
ATOM 15296 C CA . GLU E 1 337 ? 51.252 -51.568 61.459 1.00 16.90 337 GLU E CA 1
ATOM 15297 C C . GLU E 1 337 ? 51.197 -50.980 60.053 1.00 16.72 337 GLU E C 1
ATOM 15298 O O . GLU E 1 337 ? 51.610 -49.846 59.837 1.00 16.33 337 GLU E O 1
ATOM 15304 N N . GLU E 1 338 ? 50.648 -51.738 59.114 1.00 17.08 338 GLU E N 1
ATOM 15305 C CA . GLU E 1 338 ? 50.523 -51.272 57.742 1.00 17.21 338 GLU E CA 1
ATOM 15306 C C . GLU E 1 338 ? 49.506 -50.128 57.594 1.00 17.50 338 GLU E C 1
ATOM 15307 O O . GLU E 1 338 ? 49.738 -49.180 56.840 1.00 17.28 338 GLU E O 1
ATOM 15313 N N . LEU E 1 339 ? 48.397 -50.206 58.319 1.00 17.56 339 LEU E N 1
ATOM 15314 C CA . LEU E 1 339 ? 47.410 -49.136 58.298 1.00 18.00 339 LEU E CA 1
ATOM 15315 C C . LEU E 1 339 ? 47.985 -47.850 58.872 1.00 17.19 339 LEU E C 1
ATOM 15316 O O . LEU E 1 339 ? 47.790 -46.792 58.300 1.00 16.64 339 LEU E O 1
ATOM 15321 N N . LEU E 1 340 ? 48.708 -47.932 59.989 1.00 16.31 340 LEU E N 1
ATOM 15322 C CA . LEU E 1 340 ? 49.401 -46.751 60.523 1.00 16.09 340 LEU E CA 1
ATOM 15323 C C . LEU E 1 340 ? 50.350 -46.166 59.499 1.00 15.58 340 LEU E C 1
ATOM 15324 O O . LEU E 1 340 ? 50.360 -44.944 59.264 1.00 16.47 340 LEU E O 1
ATOM 15329 N N . PHE E 1 341 ? 51.129 -47.018 58.855 1.00 15.24 341 PHE E N 1
ATOM 15330 C CA . PHE E 1 341 ? 52.074 -46.538 57.860 1.00 15.46 341 PHE E CA 1
ATOM 15331 C C . PHE E 1 341 ? 51.371 -45.790 56.694 1.00 15.81 341 PHE E C 1
ATOM 15332 O O . PHE E 1 341 ? 51.840 -44.741 56.252 1.00 15.02 341 PHE E O 1
ATOM 15340 N N . LYS E 1 342 ? 50.265 -46.340 56.202 1.00 15.62 342 LYS E N 1
ATOM 15341 C CA . LYS E 1 342 ? 49.525 -45.718 55.112 1.00 16.21 342 LYS E CA 1
ATOM 15342 C C . LYS E 1 342 ? 48.855 -44.427 55.565 1.00 15.85 342 LYS E C 1
ATOM 15343 O O . LYS E 1 342 ? 48.864 -43.446 54.838 1.00 15.71 342 LYS E O 1
ATOM 15349 N N . LEU E 1 343 ? 48.291 -44.419 56.771 1.00 15.80 343 LEU E N 1
ATOM 15350 C CA . LEU E 1 343 ? 47.650 -43.213 57.278 1.00 15.81 343 LEU E CA 1
ATOM 15351 C C . LEU E 1 343 ? 48.679 -42.095 57.422 1.00 15.84 343 LEU E C 1
ATOM 15352 O O . LEU E 1 343 ? 48.462 -40.970 56.952 1.00 15.43 343 LEU E O 1
ATOM 15357 N N . TRP E 1 344 ? 49.803 -42.401 58.063 1.00 15.56 344 TRP E N 1
ATOM 15358 C CA . TRP E 1 344 ? 50.888 -41.445 58.179 1.00 15.51 344 TRP E CA 1
ATOM 15359 C C . TRP E 1 344 ? 51.405 -40.988 56.818 1.00 14.89 344 TRP E C 1
ATOM 15360 O O . TRP E 1 344 ? 51.686 -39.801 56.635 1.00 15.13 344 TRP E O 1
ATOM 15371 N N . THR E 1 345 ? 51.518 -41.901 55.860 1.00 14.79 345 THR E N 1
ATOM 15372 C CA . THR E 1 345 ? 51.944 -41.527 54.509 1.00 15.02 345 THR E CA 1
ATOM 15373 C C . THR E 1 345 ? 51.008 -40.457 53.914 1.00 15.25 345 THR E C 1
ATOM 15374 O O . THR E 1 345 ? 51.474 -39.456 53.358 1.00 14.38 345 THR E O 1
ATOM 15378 N N . THR E 1 346 ? 49.691 -40.653 54.045 1.00 15.21 346 THR E N 1
ATOM 15379 C CA . THR E 1 346 ? 48.757 -39.663 53.505 1.00 15.24 346 THR E CA 1
ATOM 15380 C C . THR E 1 346 ? 48.904 -38.319 54.203 1.00 14.66 346 THR E C 1
ATOM 15381 O O . THR E 1 346 ? 48.808 -37.293 53.552 1.00 14.81 346 THR E O 1
ATOM 15385 N N . ARG E 1 347 ? 49.139 -38.315 55.510 1.00 14.64 347 ARG E N 1
ATOM 15386 C CA . ARG E 1 347 ? 49.324 -37.060 56.222 1.00 14.73 347 ARG E CA 1
ATOM 15387 C C . ARG E 1 347 ? 50.570 -36.336 55.711 1.00 14.28 347 ARG E C 1
ATOM 15388 O O . ARG E 1 347 ? 50.549 -35.125 55.480 1.00 14.30 347 ARG E O 1
ATOM 15396 N N . VAL E 1 348 ? 51.649 -37.079 55.516 1.00 14.02 348 VAL E N 1
ATOM 15397 C CA . VAL E 1 348 ? 52.903 -36.487 55.029 1.00 14.38 348 VAL E CA 1
ATOM 15398 C C . VAL E 1 348 ? 52.747 -35.923 53.613 1.00 14.02 348 VAL E C 1
ATOM 15399 O O . VAL E 1 348 ? 53.242 -34.827 53.306 1.00 13.79 348 VAL E O 1
ATOM 15403 N N . LEU E 1 349 ? 52.068 -36.666 52.750 1.00 14.31 349 LEU E N 1
ATOM 15404 C CA . LEU E 1 349 ? 51.822 -36.220 51.377 1.00 14.38 349 LEU E CA 1
ATOM 15405 C C . LEU E 1 349 ? 50.961 -34.955 51.354 1.00 14.66 349 LEU E C 1
ATOM 15406 O O . LEU E 1 349 ? 51.240 -34.019 50.609 1.00 15.00 349 LEU E O 1
ATOM 15411 N N . ASN E 1 350 ? 49.929 -34.926 52.189 1.00 15.05 350 ASN E N 1
ATOM 15412 C CA . ASN E 1 350 ? 49.054 -33.753 52.316 1.00 14.96 350 ASN E CA 1
ATOM 15413 C C . ASN E 1 350 ? 49.838 -32.520 52.752 1.00 14.83 350 ASN E C 1
ATOM 15414 O O . ASN E 1 350 ? 49.724 -31.452 52.169 1.00 14.12 350 ASN E O 1
ATOM 15419 N N . TYR E 1 351 ? 50.630 -32.690 53.800 1.00 15.26 351 TYR E N 1
ATOM 15420 C CA . TYR E 1 351 ? 51.470 -31.628 54.331 1.00 15.31 351 TYR E CA 1
ATOM 15421 C C . TYR E 1 351 ? 52.471 -31.180 53.270 1.00 15.16 351 TYR E C 1
ATOM 15422 O O . TYR E 1 351 ? 52.725 -29.988 53.099 1.00 15.47 351 TYR E O 1
ATOM 15431 N N . THR E 1 352 ? 53.001 -32.124 52.512 1.00 14.99 352 THR E N 1
ATOM 15432 C CA . THR E 1 352 ? 53.986 -31.792 51.502 1.00 14.66 352 THR E CA 1
ATOM 15433 C C . THR E 1 352 ? 53.398 -30.862 50.449 1.00 15.44 352 THR E C 1
ATOM 15434 O O . THR E 1 352 ? 54.014 -29.853 50.106 1.00 15.22 352 THR E O 1
ATOM 15438 N N . MET E 1 353 ? 52.211 -31.196 49.938 1.00 15.84 353 MET E N 1
ATOM 15439 C CA . MET E 1 353 ? 51.614 -30.442 48.828 1.00 16.40 353 MET E CA 1
ATOM 15440 C C . MET E 1 353 ? 50.890 -29.175 49.284 1.00 16.69 353 MET E C 1
ATOM 15441 O O . MET E 1 353 ? 50.833 -28.212 48.535 1.00 17.69 353 MET E O 1
ATOM 15446 N N . THR E 1 354 ? 50.365 -29.153 50.503 1.00 17.54 354 THR E N 1
ATOM 15447 C CA . THR E 1 354 ? 49.639 -27.972 50.995 1.00 18.21 354 THR E CA 1
ATOM 15448 C C . THR E 1 354 ? 50.476 -27.036 51.845 1.00 17.85 354 THR E C 1
ATOM 15449 O O . THR E 1 354 ? 50.069 -25.900 52.091 1.00 18.05 354 THR E O 1
ATOM 15453 N N . VAL E 1 355 ? 51.620 -27.508 52.325 1.00 17.33 355 VAL E N 1
ATOM 15454 C CA . VAL E 1 355 ? 52.458 -26.697 53.195 1.00 17.16 355 VAL E CA 1
ATOM 15455 C C . VAL E 1 355 ? 53.899 -26.581 52.686 1.00 16.93 355 VAL E C 1
ATOM 15456 O O . VAL E 1 355 ? 54.354 -25.479 52.425 1.00 17.25 355 VAL E O 1
ATOM 15460 N N . ALA E 1 356 ? 54.613 -27.704 52.563 1.00 16.28 356 ALA E N 1
ATOM 15461 C CA . ALA E 1 356 ? 56.042 -27.683 52.208 1.00 15.68 356 ALA E CA 1
ATOM 15462 C C . ALA E 1 356 ? 56.297 -27.043 50.844 1.00 15.27 356 ALA E C 1
ATOM 15463 O O . ALA E 1 356 ? 57.282 -26.329 50.644 1.00 14.20 356 ALA E O 1
ATOM 15465 N N . LEU E 1 357 ? 55.371 -27.247 49.917 1.00 15.15 357 LEU E N 1
ATOM 15466 C CA . LEU E 1 357 ? 55.473 -26.667 48.587 1.00 15.18 357 LEU E CA 1
ATOM 15467 C C . LEU E 1 357 ? 55.345 -25.125 48.601 1.00 14.81 357 LEU E C 1
ATOM 15468 O O . LEU E 1 357 ? 55.694 -24.452 47.641 1.00 13.37 357 LEU E O 1
ATOM 15473 N N . ARG E 1 358 ? 54.847 -24.567 49.701 1.00 14.63 358 ARG E N 1
ATOM 15474 C CA . ARG E 1 358 ? 54.759 -23.112 49.825 1.00 14.64 358 ARG E CA 1
ATOM 15475 C C . ARG E 1 358 ? 56.057 -22.469 50.302 1.00 14.41 358 ARG E C 1
ATOM 15476 O O . ARG E 1 358 ? 56.122 -21.250 50.435 1.00 13.67 358 ARG E O 1
ATOM 15484 N N . GLY E 1 359 ? 57.072 -23.283 50.584 1.00 14.14 359 GLY E N 1
ATOM 15485 C CA . GLY E 1 359 ? 58.389 -22.789 50.937 1.00 14.30 359 GLY E CA 1
ATOM 15486 C C . GLY E 1 359 ? 58.734 -23.054 52.390 1.00 14.78 359 GLY E C 1
ATOM 15487 O O . GLY E 1 359 ? 57.865 -23.262 53.247 1.00 13.80 359 GLY E O 1
ATOM 15488 N N . TYR E 1 360 ? 60.028 -23.012 52.662 1.00 15.24 360 TYR E N 1
ATOM 15489 C CA . TYR E 1 360 ? 60.577 -23.412 53.931 1.00 15.88 360 TYR E CA 1
ATOM 15490 C C . TYR E 1 360 ? 60.035 -22.559 55.075 1.00 16.06 360 TYR E C 1
ATOM 15491 O O . TYR E 1 360 ? 59.700 -23.087 56.118 1.00 15.22 360 TYR E O 1
ATOM 15500 N N . ASP E 1 361 ? 59.940 -21.251 54.873 1.00 16.55 361 ASP E N 1
ATOM 15501 C CA . ASP E 1 361 ? 59.481 -20.363 55.949 1.00 17.93 361 ASP E CA 1
ATOM 15502 C C . ASP E 1 361 ? 57.993 -20.607 56.272 1.00 17.51 361 ASP E C 1
ATOM 15503 O O . ASP E 1 361 ? 57.605 -20.625 57.436 1.00 16.88 361 ASP E O 1
ATOM 15508 N N . TYR E 1 362 ? 57.179 -20.823 55.243 1.00 17.08 362 TYR E N 1
ATOM 15509 C CA . TYR E 1 362 ? 55.773 -21.159 55.453 1.00 17.58 362 TYR E CA 1
ATOM 15510 C C . TYR E 1 362 ? 55.652 -22.465 56.237 1.00 17.30 362 TYR E C 1
ATOM 15511 O O . TYR E 1 362 ? 54.824 -22.582 57.153 1.00 16.76 362 TYR E O 1
ATOM 15520 N N . ALA E 1 363 ? 56.488 -23.442 55.892 1.00 17.15 363 ALA E N 1
ATOM 15521 C CA . ALA E 1 363 ? 56.425 -24.748 56.516 1.00 17.28 363 ALA E CA 1
ATOM 15522 C C . ALA E 1 363 ? 56.781 -24.668 57.985 1.00 17.54 363 ALA E C 1
ATOM 15523 O O . ALA E 1 363 ? 56.137 -25.320 58.802 1.00 16.85 363 ALA E O 1
ATOM 15525 N N . GLN E 1 364 ? 57.784 -23.859 58.326 1.00 17.76 364 GLN E N 1
ATOM 15526 C CA . GLN E 1 364 ? 58.206 -23.723 59.720 1.00 18.35 364 GLN E CA 1
ATOM 15527 C C . GLN E 1 364 ? 57.081 -23.114 60.553 1.00 18.32 364 GLN E C 1
ATOM 15528 O O . GLN E 1 364 ? 56.751 -23.640 61.610 1.00 18.35 364 GLN E O 1
ATOM 15534 N N . GLN E 1 365 ? 56.463 -22.034 60.066 1.00 17.79 365 GLN E N 1
ATOM 15535 C CA . GLN E 1 365 ? 55.406 -21.398 60.844 1.00 17.99 365 GLN E CA 1
ATOM 15536 C C . GLN E 1 365 ? 54.236 -22.356 61.000 1.00 17.49 365 GLN E C 1
ATOM 15537 O O . GLN E 1 365 ? 53.666 -22.463 62.081 1.00 17.01 365 GLN E O 1
ATOM 15543 N N . TYR E 1 366 ? 53.927 -23.077 59.926 1.00 17.28 366 TYR E N 1
ATOM 15544 C CA . TYR E 1 366 ? 52.838 -24.025 59.921 1.00 17.29 366 TYR E CA 1
ATOM 15545 C C . TYR E 1 366 ? 53.012 -25.082 61.005 1.00 16.95 366 TYR E C 1
ATOM 15546 O O . TYR E 1 366 ? 52.084 -25.370 61.749 1.00 16.44 366 TYR E O 1
ATOM 15555 N N . LEU E 1 367 ? 54.197 -25.673 61.078 1.00 16.88 367 LEU E N 1
ATOM 15556 C CA . LEU E 1 367 ? 54.435 -26.782 61.980 1.00 16.86 367 LEU E CA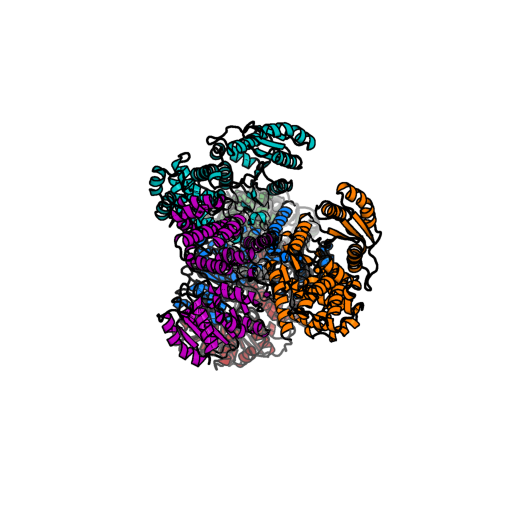 1
ATOM 15557 C C . LEU E 1 367 ? 54.344 -26.348 63.448 1.00 16.72 367 LEU E C 1
ATOM 15558 O O . LEU E 1 367 ? 53.692 -27.024 64.253 1.00 15.97 367 LEU E O 1
ATOM 15563 N N . TYR E 1 368 ? 54.981 -25.229 63.792 1.00 16.58 368 TYR E N 1
ATOM 15564 C CA . TYR E 1 368 ? 54.930 -24.720 65.157 1.00 17.00 368 TYR E CA 1
ATOM 15565 C C . TYR E 1 368 ? 53.512 -24.286 65.545 1.00 17.25 368 TYR E C 1
ATOM 15566 O O . TYR E 1 368 ? 53.088 -24.512 66.675 1.00 17.37 368 TYR E O 1
ATOM 15575 N N . ARG E 1 369 ? 52.783 -23.686 64.608 1.00 16.81 369 ARG E N 1
ATOM 15576 C CA . ARG E 1 369 ? 51.428 -23.234 64.887 1.00 16.96 369 ARG E CA 1
ATOM 15577 C C . ARG E 1 369 ? 50.434 -24.418 64.907 1.00 16.55 369 ARG E C 1
ATOM 15578 O O . ARG E 1 369 ? 49.449 -24.378 65.624 1.00 15.81 369 ARG E O 1
ATOM 15586 N N . MET E 1 370 ? 50.731 -25.472 64.151 1.00 16.47 370 MET E N 1
ATOM 15587 C CA . MET E 1 370 ? 49.962 -26.708 64.165 1.00 16.26 370 MET E CA 1
ATOM 15588 C C . MET E 1 370 ? 49.960 -27.284 65.582 1.00 16.67 370 MET E C 1
ATOM 15589 O O . MET E 1 370 ? 48.911 -27.642 66.095 1.00 16.79 370 MET E O 1
ATOM 15594 N N . LEU E 1 371 ? 51.131 -27.340 66.207 1.00 15.98 371 LEU E N 1
ATOM 15595 C CA . LEU E 1 371 ? 51.256 -27.787 67.586 1.00 16.79 371 LEU E CA 1
ATOM 15596 C C . LEU E 1 371 ? 50.473 -26.900 68.541 1.00 16.65 371 LEU E C 1
ATOM 15597 O O . LEU E 1 371 ? 49.815 -27.407 69.450 1.00 16.69 371 LEU E O 1
ATOM 15602 N N . GLY E 1 372 ? 50.521 -25.590 68.320 1.00 16.79 372 GLY E N 1
ATOM 15603 C CA . GLY E 1 372 ? 49.767 -24.637 69.108 1.00 16.74 372 GLY E CA 1
ATOM 15604 C C . GLY E 1 372 ? 48.267 -24.876 69.020 1.00 16.99 372 GLY E C 1
ATOM 15605 O O . GLY E 1 372 ? 47.575 -24.832 70.043 1.00 17.13 372 GLY E O 1
ATOM 15606 N N . ARG E 1 373 ? 47.788 -25.144 67.809 1.00 16.70 373 ARG E N 1
ATOM 15607 C CA . ARG E 1 373 ? 46.383 -25.445 67.560 1.00 17.37 373 ARG E CA 1
ATOM 15608 C C . ARG E 1 373 ? 45.967 -26.766 68.218 1.00 17.15 373 ARG E C 1
ATOM 15609 O O . ARG E 1 373 ? 44.913 -26.839 68.834 1.00 17.38 373 ARG E O 1
ATOM 15617 N N . TYR E 1 374 ? 46.815 -27.784 68.130 1.00 17.22 374 TYR E N 1
ATOM 15618 C CA . TYR E 1 374 ? 46.533 -29.069 68.752 1.00 17.09 374 TYR E CA 1
ATOM 15619 C C . TYR E 1 374 ? 46.452 -28.941 70.277 1.00 17.59 374 TYR E C 1
ATOM 15620 O O . TYR E 1 374 ? 45.557 -29.514 70.910 1.00 17.47 374 TYR E O 1
ATOM 15629 N N . ARG E 1 375 ? 47.359 -28.169 70.877 1.00 17.15 375 ARG E N 1
ATOM 15630 C CA . ARG E 1 375 ? 47.354 -28.009 72.328 1.00 17.07 375 ARG E CA 1
ATOM 15631 C C . ARG E 1 375 ? 46.135 -27.261 72.809 1.00 16.86 375 ARG E C 1
ATOM 15632 O O . ARG E 1 375 ? 45.556 -27.595 73.841 1.00 16.06 375 ARG E O 1
ATOM 15640 N N . TYR E 1 376 ? 45.812 -26.187 72.102 1.00 16.90 376 TYR E N 1
ATOM 15641 C CA . TYR E 1 376 ? 44.687 -25.343 72.451 1.00 17.80 376 TYR E CA 1
ATOM 15642 C C . TYR E 1 376 ? 43.379 -26.153 72.382 1.00 18.76 376 TYR E C 1
ATOM 15643 O O . TYR E 1 376 ? 42.561 -26.102 73.300 1.00 17.71 376 TYR E O 1
ATOM 15652 N N . GLN E 1 377 ? 43.208 -26.907 71.299 1.00 19.75 377 GLN E N 1
ATOM 15653 C CA . GLN E 1 377 ? 42.036 -27.760 71.118 1.00 21.62 377 GLN E CA 1
ATOM 15654 C C . GLN E 1 377 ? 41.956 -28.822 72.204 1.00 21.68 377 GLN E C 1
ATOM 15655 O O . GLN E 1 377 ? 40.887 -29.039 72.765 1.00 21.67 377 GLN E O 1
ATOM 15661 N N . ALA E 1 378 ? 43.090 -29.449 72.510 1.00 22.26 378 ALA E N 1
ATOM 15662 C CA . ALA E 1 378 ? 43.172 -30.488 73.537 1.00 23.40 378 ALA E CA 1
ATOM 15663 C C . ALA E 1 378 ? 42.818 -29.967 74.924 1.00 24.46 378 ALA E C 1
ATOM 15664 O O . ALA E 1 378 ? 42.171 -30.656 75.695 1.00 24.33 378 ALA E O 1
ATOM 15666 N N . ALA E 1 379 ? 43.258 -28.755 75.238 1.00 26.07 379 ALA E N 1
ATOM 15667 C CA . ALA E 1 379 ? 42.989 -28.151 76.537 1.00 27.64 379 ALA E CA 1
ATOM 15668 C C . ALA E 1 379 ? 41.532 -27.711 76.664 1.00 29.49 379 ALA E C 1
ATOM 15669 O O . ALA E 1 379 ? 41.007 -27.669 77.766 1.00 29.42 379 ALA E O 1
ATOM 15671 N N . LEU E 1 380 ? 40.888 -27.407 75.538 1.00 32.22 380 LEU E N 1
ATOM 15672 C CA . LEU E 1 380 ? 39.517 -26.886 75.525 1.00 34.83 380 LEU E CA 1
ATOM 15673 C C . LEU E 1 380 ? 38.436 -27.967 75.537 1.00 37.25 380 LEU E C 1
ATOM 15674 O O . LEU E 1 380 ? 37.354 -27.747 76.086 1.00 37.90 380 LEU E O 1
ATOM 15679 N N . GLU E 1 381 ? 38.720 -29.125 74.944 1.00 39.95 381 GLU E N 1
ATOM 15680 C CA . GLU E 1 381 ? 37.761 -30.234 74.908 1.00 42.14 381 GLU E CA 1
ATOM 15681 C C . GLU E 1 381 ? 37.766 -31.015 76.228 1.00 43.49 381 GLU E C 1
ATOM 15682 O O . GLU E 1 381 ? 38.655 -30.856 77.077 1.00 45.19 381 GLU E O 1
ATOM 15688 N N . SER F 1 2 ? 45.086 6.983 22.718 1.00 16.42 2 SER F N 1
ATOM 15689 C CA . SER F 1 2 ? 45.264 5.530 22.477 1.00 16.68 2 SER F CA 1
ATOM 15690 C C . SER F 1 2 ? 43.956 4.781 22.673 1.00 15.97 2 SER F C 1
ATOM 15691 O O . SER F 1 2 ? 43.042 5.274 23.323 1.00 16.97 2 SER F O 1
ATOM 15694 N N . LEU F 1 3 ? 43.876 3.596 22.089 1.00 15.32 3 LEU F N 1
ATOM 15695 C CA . LEU F 1 3 ? 42.771 2.662 22.296 1.00 14.86 3 LEU F CA 1
ATOM 15696 C C . LEU F 1 3 ? 43.172 1.620 23.337 1.00 14.97 3 LEU F C 1
ATOM 15697 O O . LEU F 1 3 ? 44.259 1.060 23.242 1.00 14.90 3 LEU F O 1
ATOM 15702 N N . VAL F 1 4 ? 42.314 1.370 24.320 1.00 14.33 4 VAL F N 1
ATOM 15703 C CA . VAL F 1 4 ? 42.535 0.303 25.289 1.00 14.37 4 VAL F CA 1
ATOM 15704 C C . VAL F 1 4 ? 41.441 -0.729 25.069 1.00 14.47 4 VAL F C 1
ATOM 15705 O O . VAL F 1 4 ? 40.261 -0.383 24.995 1.00 14.07 4 VAL F O 1
ATOM 15709 N N . VAL F 1 5 ? 41.849 -1.984 24.938 1.00 14.44 5 VAL F N 1
ATOM 15710 C CA . VAL F 1 5 ? 40.951 -3.082 24.626 1.00 14.78 5 VAL F CA 1
ATOM 15711 C C . VAL F 1 5 ? 40.923 -4.081 25.773 1.00 15.19 5 VAL F C 1
ATOM 15712 O O . VAL F 1 5 ? 41.981 -4.516 26.248 1.00 14.81 5 VAL F O 1
ATOM 15716 N N . PHE F 1 6 ? 39.714 -4.428 26.213 1.00 15.21 6 PHE F N 1
ATOM 15717 C CA . PHE F 1 6 ? 39.505 -5.534 27.125 1.00 15.61 6 PHE F CA 1
ATOM 15718 C C . PHE F 1 6 ? 38.738 -6.642 26.389 1.00 16.10 6 PHE F C 1
ATOM 15719 O O . PHE F 1 6 ? 37.525 -6.541 26.198 1.00 15.50 6 PHE F O 1
ATOM 15727 N N . PRO F 1 7 ? 39.426 -7.693 25.962 1.00 16.73 7 PRO F N 1
ATOM 15728 C CA . PRO F 1 7 ? 38.720 -8.893 25.504 1.00 17.24 7 PRO F CA 1
ATOM 15729 C C . PRO F 1 7 ? 38.080 -9.571 26.710 1.00 17.42 7 PRO F C 1
ATOM 15730 O O . PRO F 1 7 ? 38.701 -9.626 27.769 1.00 17.82 7 PRO F O 1
ATOM 15734 N N . PHE F 1 8 ? 36.852 -10.050 26.570 1.00 17.57 8 PHE F N 1
ATOM 15735 C CA . PHE F 1 8 ? 36.191 -10.741 27.666 1.00 17.74 8 PHE F CA 1
ATOM 15736 C C . PHE F 1 8 ? 35.308 -11.897 27.187 1.00 18.46 8 PHE F C 1
ATOM 15737 O O . PHE F 1 8 ? 34.862 -11.935 26.035 1.00 17.90 8 PHE F O 1
ATOM 15745 N N . LYS F 1 9 ? 35.100 -12.853 28.088 1.00 19.21 9 LYS F N 1
ATOM 15746 C CA . LYS F 1 9 ? 34.210 -13.976 27.853 1.00 20.14 9 LYS F CA 1
ATOM 15747 C C . LYS F 1 9 ? 33.164 -14.001 28.962 1.00 19.83 9 LYS F C 1
ATOM 15748 O O . LYS F 1 9 ? 32.135 -13.348 28.835 1.00 19.22 9 LYS F O 1
ATOM 15754 N N . HIS F 1 10 ? 33.443 -14.691 30.067 1.00 20.18 10 HIS F N 1
ATOM 15755 C CA . HIS F 1 10 ? 32.481 -14.822 31.159 1.00 21.32 10 HIS F CA 1
ATOM 15756 C C . HIS F 1 10 ? 33.026 -14.284 32.493 1.00 21.65 10 HIS F C 1
ATOM 15757 O O . HIS F 1 10 ? 32.520 -14.639 33.552 1.00 22.08 10 HIS F O 1
ATOM 15764 N N . GLU F 1 11 ? 34.034 -13.416 32.434 1.00 22.26 11 GLU F N 1
ATOM 15765 C CA . GLU F 1 11 ? 34.608 -12.797 33.632 1.00 22.59 11 GLU F CA 1
ATOM 15766 C C . GLU F 1 11 ? 33.554 -11.961 34.338 1.00 22.62 11 GLU F C 1
ATOM 15767 O O . GLU F 1 11 ? 32.623 -11.468 33.700 1.00 22.71 11 GLU F O 1
ATOM 15773 N N . HIS F 1 12 ? 33.687 -11.804 35.656 1.00 22.84 12 HIS F N 1
ATOM 15774 C CA . HIS F 1 12 ? 32.684 -11.071 36.426 1.00 22.67 12 HIS F CA 1
ATOM 15775 C C . HIS F 1 12 ? 32.613 -9.643 35.884 1.00 22.09 12 HIS F C 1
ATOM 15776 O O . HIS F 1 12 ? 33.644 -9.007 35.705 1.00 22.09 12 HIS F O 1
ATOM 15783 N N . PRO F 1 13 ? 31.415 -9.149 35.580 1.00 21.65 13 PRO F N 1
ATOM 15784 C CA . PRO F 1 13 ? 31.287 -7.831 34.946 1.00 21.37 13 PRO F CA 1
ATOM 15785 C C . PRO F 1 13 ? 31.720 -6.645 35.826 1.00 21.40 13 PRO F C 1
ATOM 15786 O O . PRO F 1 13 ? 32.151 -5.639 35.270 1.00 20.70 13 PRO F O 1
ATOM 15790 N N . GLU F 1 14 ? 31.626 -6.758 37.150 1.00 21.34 14 GLU F N 1
ATOM 15791 C CA . GLU F 1 14 ? 31.951 -5.636 38.030 1.00 21.64 14 GLU F CA 1
ATOM 15792 C C . GLU F 1 14 ? 33.450 -5.341 38.074 1.00 20.80 14 GLU F C 1
ATOM 15793 O O . GLU F 1 14 ? 33.847 -4.184 38.115 1.00 19.93 14 GLU F O 1
ATOM 15799 N N . VAL F 1 15 ? 34.279 -6.378 38.060 1.00 20.51 15 VAL F N 1
ATOM 15800 C CA . VAL F 1 15 ? 35.721 -6.171 37.974 1.00 20.32 15 VAL F CA 1
ATOM 15801 C C . VAL F 1 15 ? 36.074 -5.593 36.598 1.00 19.44 15 VAL F C 1
ATOM 15802 O O . VAL F 1 15 ? 36.827 -4.627 36.509 1.00 19.17 15 VAL F O 1
ATOM 15806 N N . LEU F 1 16 ? 35.508 -6.163 35.539 1.00 18.53 16 LEU F N 1
ATOM 15807 C CA . LEU F 1 16 ? 35.715 -5.650 34.182 1.00 18.02 16 LEU F CA 1
ATOM 15808 C C . LEU F 1 16 ? 35.340 -4.169 34.069 1.00 17.44 16 LEU F C 1
ATOM 15809 O O . LEU F 1 16 ? 36.104 -3.367 33.554 1.00 16.61 16 LEU F O 1
ATOM 15814 N N . LEU F 1 17 ? 34.176 -3.812 34.584 1.00 17.27 17 LEU F N 1
ATOM 15815 C CA . LEU F 1 17 ? 33.684 -2.442 34.483 1.00 17.25 17 LEU F CA 1
ATOM 15816 C C . LEU F 1 17 ? 34.510 -1.457 35.329 1.00 17.29 17 LEU F C 1
ATOM 15817 O O . LEU F 1 17 ? 34.674 -0.306 34.946 1.00 16.48 17 LEU F O 1
ATOM 15822 N N . HIS F 1 18 ? 35.029 -1.913 36.466 1.00 17.61 18 HIS F N 1
ATOM 15823 C CA . HIS F 1 18 ? 35.987 -1.118 37.238 1.00 18.01 18 HIS F CA 1
ATOM 15824 C C . HIS F 1 18 ? 37.228 -0.815 36.390 1.00 17.59 18 HIS F C 1
ATOM 15825 O O . HIS F 1 18 ? 37.667 0.328 36.323 1.00 17.28 18 HIS F O 1
ATOM 15832 N N . ASN F 1 19 ? 37.760 -1.835 35.725 1.00 17.36 19 ASN F N 1
ATOM 15833 C CA . ASN F 1 19 ? 38.941 -1.671 34.869 1.00 17.56 19 ASN F CA 1
ATOM 15834 C C . ASN F 1 19 ? 38.673 -0.779 33.660 1.00 17.40 19 ASN F C 1
ATOM 15835 O O . ASN F 1 19 ? 39.527 0.021 33.281 1.00 17.24 19 ASN F O 1
ATOM 15840 N N . VAL F 1 20 ? 37.486 -0.901 33.071 1.00 17.13 20 VAL F N 1
ATOM 15841 C CA . VAL F 1 20 ? 37.084 -0.046 31.954 1.00 17.05 20 VAL F CA 1
ATOM 15842 C C . VAL F 1 20 ? 37.085 1.419 32.399 1.00 17.07 20 VAL F C 1
ATOM 15843 O O . VAL F 1 20 ? 37.551 2.298 31.675 1.00 16.49 20 VAL F O 1
ATOM 15847 N N . ARG F 1 21 ? 36.563 1.663 33.598 1.00 17.35 21 ARG F N 1
ATOM 15848 C CA . ARG F 1 21 ? 36.477 3.007 34.170 1.00 17.80 21 ARG F CA 1
ATOM 15849 C C . ARG F 1 21 ? 37.866 3.606 34.381 1.00 17.11 21 ARG F C 1
ATOM 15850 O O . ARG F 1 21 ? 38.076 4.786 34.125 1.00 16.25 21 ARG F O 1
ATOM 15858 N N . VAL F 1 22 ? 38.796 2.786 34.872 1.00 16.58 22 VAL F N 1
ATOM 15859 C CA . VAL F 1 22 ? 40.189 3.200 35.058 1.00 16.51 22 VAL F CA 1
ATOM 15860 C C . VAL F 1 22 ? 40.811 3.622 33.723 1.00 15.97 22 VAL F C 1
ATOM 15861 O O . VAL F 1 22 ? 41.426 4.677 33.625 1.00 15.66 22 VAL F O 1
ATOM 15865 N N . ALA F 1 23 ? 40.639 2.809 32.691 1.00 15.17 23 ALA F N 1
ATOM 15866 C CA . ALA F 1 23 ? 41.210 3.129 31.384 1.00 15.31 23 ALA F CA 1
ATOM 15867 C C . ALA F 1 23 ? 40.570 4.379 30.792 1.00 15.41 23 ALA F C 1
ATOM 15868 O O . ALA F 1 23 ? 41.260 5.222 30.226 1.00 15.65 23 ALA F O 1
ATOM 15870 N N . ALA F 1 24 ? 39.254 4.511 30.953 1.00 15.27 24 ALA F N 1
ATOM 15871 C CA . ALA F 1 24 ? 38.510 5.640 30.395 1.00 15.24 24 ALA F CA 1
ATOM 15872 C C . ALA F 1 24 ? 38.891 6.973 31.030 1.00 15.21 24 ALA F C 1
ATOM 15873 O O . ALA F 1 24 ? 38.806 8.015 30.376 1.00 15.44 24 ALA F O 1
ATOM 15875 N N . ALA F 1 25 ? 39.286 6.941 32.301 1.00 15.24 25 ALA F N 1
ATOM 15876 C CA . ALA F 1 25 ? 39.598 8.155 33.053 1.00 15.69 25 ALA F CA 1
ATOM 15877 C C . ALA F 1 25 ? 41.037 8.598 32.827 1.00 15.75 25 ALA F C 1
ATOM 15878 O O . ALA F 1 25 ? 41.418 9.683 33.232 1.00 15.63 25 ALA F O 1
ATOM 15880 N N . HIS F 1 26 ? 41.835 7.742 32.196 1.00 16.38 26 HIS F N 1
ATOM 15881 C CA . HIS F 1 26 ? 43.250 8.028 31.979 1.00 16.73 26 HIS F CA 1
ATOM 15882 C C . HIS F 1 26 ? 43.404 9.089 30.884 1.00 16.79 26 HIS F C 1
ATOM 15883 O O . HIS F 1 26 ? 42.828 8.950 29.805 1.00 16.60 26 HIS F O 1
ATOM 15890 N N . PRO F 1 27 ? 44.174 10.147 31.147 1.00 16.91 27 PRO F N 1
ATOM 15891 C CA . PRO F 1 27 ? 44.301 11.251 30.180 1.00 16.98 27 PRO F CA 1
ATOM 15892 C C . PRO F 1 27 ? 44.869 10.866 28.804 1.00 16.84 27 PRO F C 1
ATOM 15893 O O . PRO F 1 27 ? 44.598 11.561 27.830 1.00 16.51 27 PRO F O 1
ATOM 15897 N N . ARG F 1 28 ? 45.635 9.785 28.721 1.00 17.01 28 ARG F N 1
ATOM 15898 C CA . ARG F 1 28 ? 46.214 9.360 27.447 1.00 17.51 28 ARG F CA 1
ATOM 15899 C C . ARG F 1 28 ? 45.344 8.360 26.668 1.00 17.24 28 ARG F C 1
ATOM 15900 O O . ARG F 1 28 ? 45.652 8.010 25.531 1.00 17.02 28 ARG F O 1
ATOM 15908 N N . VAL F 1 29 ? 44.245 7.926 27.277 1.00 17.01 29 VAL F N 1
ATOM 15909 C CA . VAL F 1 29 ? 43.312 7.012 26.636 1.00 17.09 29 VAL F CA 1
ATOM 15910 C C . VAL F 1 29 ? 42.157 7.794 26.001 1.00 17.13 29 VAL F C 1
ATOM 15911 O O . VAL F 1 29 ? 41.448 8.541 26.683 1.00 16.68 29 VAL F O 1
ATOM 15915 N N . HIS F 1 30 ? 41.989 7.618 24.692 1.00 17.24 30 HIS F N 1
ATOM 15916 C CA . HIS F 1 30 ? 40.946 8.314 23.929 1.00 18.04 30 HIS F CA 1
ATOM 15917 C C . HIS F 1 30 ? 39.753 7.434 23.538 1.00 17.28 30 HIS F C 1
ATOM 15918 O O . HIS F 1 30 ? 38.752 7.939 23.038 1.00 16.98 30 HIS F O 1
ATOM 15925 N N . GLU F 1 31 ? 39.864 6.124 23.753 1.00 16.72 31 GLU F N 1
ATOM 15926 C CA . GLU F 1 31 ? 38.743 5.205 23.529 1.00 16.17 31 GLU F CA 1
ATOM 15927 C C . GLU F 1 31 ? 39.005 3.878 24.253 1.00 16.00 31 GLU F C 1
ATOM 15928 O O . GLU F 1 31 ? 40.151 3.434 24.361 1.00 14.91 31 GLU F O 1
ATOM 15934 N N . VAL F 1 32 ? 37.937 3.264 24.760 1.00 15.68 32 VAL F N 1
ATOM 15935 C CA . VAL F 1 32 ? 38.003 1.919 25.315 1.00 16.01 32 VAL F CA 1
ATOM 15936 C C . VAL F 1 32 ? 37.068 1.031 24.509 1.00 16.47 32 VAL F C 1
ATOM 15937 O O . VAL F 1 32 ? 35.943 1.414 24.208 1.00 16.24 32 VAL F O 1
ATOM 15941 N N . LEU F 1 33 ? 37.558 -0.148 24.147 1.00 17.11 33 LEU F N 1
ATOM 15942 C CA . LEU F 1 33 ? 36.807 -1.131 23.386 1.00 17.65 33 LEU F CA 1
ATOM 15943 C C . LEU F 1 33 ? 36.778 -2.442 24.160 1.00 17.96 33 LEU F C 1
ATOM 15944 O O . LEU F 1 33 ? 37.829 -2.987 24.491 1.00 17.74 33 LEU F O 1
ATOM 15949 N N . CYS F 1 34 ? 35.583 -2.942 24.454 1.00 18.06 34 CYS F N 1
ATOM 15950 C CA . CYS F 1 34 ? 35.434 -4.262 25.030 1.00 18.64 34 CYS F CA 1
ATOM 15951 C C . CYS F 1 34 ? 34.940 -5.211 23.939 1.00 18.70 34 CYS F C 1
ATOM 15952 O O . CYS F 1 34 ? 33.913 -4.958 23.323 1.00 18.17 34 CYS F O 1
ATOM 15955 N N . ILE F 1 35 ? 35.694 -6.276 23.684 1.00 18.79 35 ILE F N 1
ATOM 15956 C CA . ILE F 1 35 ? 35.341 -7.265 22.668 1.00 19.34 35 ILE F CA 1
ATOM 15957 C C . ILE F 1 35 ? 34.910 -8.546 23.363 1.00 18.98 35 ILE F C 1
ATOM 15958 O O . ILE F 1 35 ? 35.737 -9.242 23.946 1.00 18.98 35 ILE F O 1
ATOM 15963 N N . GLY F 1 36 ? 33.616 -8.841 23.305 1.00 19.03 36 GLY F N 1
ATOM 15964 C CA . GLY F 1 36 ? 33.048 -10.014 23.942 1.00 19.32 36 GLY F CA 1
ATOM 15965 C C . GLY F 1 36 ? 32.992 -11.257 23.068 1.00 19.40 36 GLY F C 1
ATOM 15966 O O . GLY F 1 36 ? 32.941 -11.193 21.850 1.00 19.77 36 GLY F O 1
ATOM 15967 N N . TYR F 1 37 ? 32.964 -12.402 23.725 1.00 19.63 37 TYR F N 1
ATOM 15968 C CA . TYR F 1 37 ? 32.900 -13.705 23.078 1.00 19.47 37 TYR F CA 1
ATOM 15969 C C . TYR F 1 37 ? 31.518 -13.932 22.463 1.00 19.45 37 TYR F C 1
ATOM 15970 O O . TYR F 1 37 ? 31.406 -14.373 21.332 1.00 18.50 37 TYR F O 1
ATOM 15979 N N . GLU F 1 38 ? 30.480 -13.591 23.221 1.00 19.54 38 GLU F N 1
ATOM 15980 C CA . GLU F 1 38 ? 29.092 -13.778 22.819 1.00 19.70 38 GLU F CA 1
ATOM 15981 C C . GLU F 1 38 ? 28.181 -12.890 23.664 1.00 19.92 38 GLU F C 1
ATOM 15982 O O . GLU F 1 38 ? 28.615 -12.316 24.655 1.00 19.30 38 GLU F O 1
ATOM 15988 N N . ARG F 1 39 ? 26.910 -12.810 23.287 1.00 20.37 39 ARG F N 1
ATOM 15989 C CA . ARG F 1 39 ? 25.929 -12.018 24.025 1.00 20.88 39 ARG F CA 1
ATOM 15990 C C . ARG F 1 39 ? 25.427 -12.761 25.278 1.00 20.90 39 ARG F C 1
ATOM 15991 O O . ARG F 1 39 ? 24.287 -13.209 25.342 1.00 20.76 39 ARG F O 1
ATOM 15999 N N . ASP F 1 40 ? 26.302 -12.876 26.273 1.00 21.36 40 ASP F N 1
ATOM 16000 C CA . ASP F 1 40 ? 25.998 -13.539 27.540 1.00 21.84 40 ASP F CA 1
ATOM 16001 C C . ASP F 1 40 ? 25.640 -12.494 28.607 1.00 22.09 40 ASP F C 1
ATOM 16002 O O . ASP F 1 40 ? 25.363 -11.341 28.278 1.00 22.18 40 ASP F O 1
ATOM 16007 N N . GLN F 1 41 ? 25.643 -12.900 29.875 1.00 22.33 41 GLN F N 1
ATOM 16008 C CA . GLN F 1 41 ? 25.298 -12.002 30.979 1.00 22.65 41 GLN F CA 1
ATOM 16009 C C . GLN F 1 41 ? 26.373 -10.927 31.180 1.00 21.78 41 GLN F C 1
ATOM 16010 O O . GLN F 1 41 ? 26.049 -9.791 31.486 1.00 21.65 41 GLN F O 1
ATOM 16016 N N . THR F 1 42 ? 27.640 -11.291 31.008 1.00 21.11 42 THR F N 1
ATOM 16017 C CA . THR F 1 42 ? 28.727 -10.324 31.078 1.00 20.83 42 THR F CA 1
ATOM 16018 C C . THR F 1 42 ? 28.574 -9.240 29.998 1.00 20.34 42 THR F C 1
ATOM 16019 O O . THR F 1 42 ? 28.650 -8.047 30.302 1.00 20.22 42 THR F O 1
ATOM 16023 N N . TYR F 1 43 ? 28.333 -9.662 28.755 1.00 19.40 43 TYR F N 1
ATOM 16024 C CA . TYR F 1 43 ? 28.153 -8.749 27.624 1.00 18.49 43 TYR F CA 1
ATOM 16025 C C . TYR F 1 43 ? 27.047 -7.735 27.885 1.00 18.56 43 TYR F C 1
ATOM 16026 O O . TYR F 1 43 ? 27.223 -6.551 27.642 1.00 18.10 43 TYR F O 1
ATOM 16035 N N . GLU F 1 44 ? 25.907 -8.207 28.374 1.00 18.72 44 GLU F N 1
ATOM 16036 C CA . GLU F 1 44 ? 24.740 -7.342 28.552 1.00 19.16 44 GLU F CA 1
ATOM 16037 C C . GLU F 1 44 ? 24.985 -6.334 29.665 1.00 18.44 44 GLU F C 1
ATOM 16038 O O . GLU F 1 44 ? 24.570 -5.198 29.557 1.00 17.43 44 GLU F O 1
ATOM 16044 N N . ALA F 1 45 ? 25.673 -6.765 30.721 1.00 18.32 45 ALA F N 1
ATOM 16045 C CA . ALA F 1 45 ? 26.047 -5.888 31.830 1.00 18.52 45 ALA F CA 1
ATOM 16046 C C . ALA F 1 45 ? 27.003 -4.791 31.362 1.00 18.56 45 ALA F C 1
ATOM 16047 O O . ALA F 1 45 ? 26.906 -3.645 31.806 1.00 18.23 45 ALA F O 1
ATOM 16049 N N . VAL F 1 46 ? 27.914 -5.153 30.462 1.00 18.70 46 VAL F N 1
ATOM 16050 C CA . VAL F 1 46 ? 28.899 -4.213 29.930 1.00 19.20 46 VAL F CA 1
ATOM 16051 C C . VAL F 1 46 ? 28.236 -3.216 28.981 1.00 19.44 46 VAL F C 1
ATOM 16052 O O . VAL F 1 46 ? 28.497 -2.019 29.054 1.00 19.10 46 VAL F O 1
ATOM 16056 N N . GLU F 1 47 ? 27.358 -3.718 28.116 1.00 19.90 47 GLU F N 1
ATOM 16057 C CA . GLU F 1 47 ? 26.656 -2.894 27.131 1.00 20.54 47 GLU F CA 1
ATOM 16058 C C . GLU F 1 47 ? 25.787 -1.848 27.836 1.00 20.29 47 GLU F C 1
ATOM 16059 O O . GLU F 1 47 ? 25.704 -0.702 27.402 1.00 20.36 47 GLU F O 1
ATOM 16065 N N . ARG F 1 48 ? 25.180 -2.261 28.944 1.00 20.23 48 ARG F N 1
ATOM 16066 C CA . ARG F 1 48 ? 24.332 -1.415 29.786 1.00 20.55 48 ARG F CA 1
ATOM 16067 C C . ARG F 1 48 ? 25.128 -0.273 30.427 1.00 19.98 48 ARG F C 1
ATOM 16068 O O . ARG F 1 48 ? 24.680 0.868 30.457 1.00 19.51 48 ARG F O 1
ATOM 16076 N N . ALA F 1 49 ? 26.308 -0.604 30.942 1.00 19.39 49 ALA F N 1
ATOM 16077 C CA . ALA F 1 49 ? 27.101 0.316 31.754 1.00 19.23 49 ALA F CA 1
ATOM 16078 C C . ALA F 1 49 ? 27.939 1.305 30.937 1.00 19.03 49 ALA F C 1
ATOM 16079 O O . ALA F 1 49 ? 28.286 2.374 31.439 1.00 18.80 49 ALA F O 1
ATOM 16081 N N . ALA F 1 50 ? 28.250 0.952 29.690 1.00 18.74 50 ALA F N 1
ATOM 16082 C CA . ALA F 1 50 ? 29.185 1.720 28.868 1.00 18.47 50 ALA F CA 1
ATOM 16083 C C . ALA F 1 50 ? 28.804 3.192 28.645 1.00 18.46 50 ALA F C 1
ATOM 16084 O O . ALA F 1 50 ? 29.674 4.051 28.729 1.00 18.30 50 ALA F O 1
ATOM 16086 N N . PRO F 1 51 ? 27.540 3.490 28.334 1.00 18.24 51 PRO F N 1
ATOM 16087 C CA . PRO F 1 51 ? 27.096 4.886 28.171 1.00 18.14 51 PRO F CA 1
ATOM 16088 C C . PRO F 1 51 ? 27.388 5.813 29.364 1.00 18.00 51 PRO F C 1
ATOM 16089 O O . PRO F 1 51 ? 27.828 6.942 29.149 1.00 17.59 51 PRO F O 1
ATOM 16093 N N . GLU F 1 52 ? 27.148 5.343 30.585 1.00 17.86 52 GLU F N 1
ATOM 16094 C CA . GLU F 1 52 ? 27.380 6.147 31.784 1.00 17.97 52 GLU F CA 1
ATOM 16095 C C . GLU F 1 52 ? 28.878 6.330 32.053 1.00 17.56 52 GLU F C 1
ATOM 16096 O O . GLU F 1 52 ? 29.282 7.350 32.611 1.00 17.19 52 GLU F O 1
ATOM 16102 N N . ILE F 1 53 ? 29.695 5.359 31.646 1.00 17.07 53 ILE F N 1
ATOM 16103 C CA . ILE F 1 53 ? 31.146 5.494 31.756 1.00 16.98 53 ILE F CA 1
ATOM 16104 C C . ILE F 1 53 ? 31.669 6.533 30.765 1.00 17.08 53 ILE F C 1
ATOM 16105 O O . ILE F 1 53 ? 32.499 7.361 31.126 1.00 17.00 53 ILE F O 1
ATOM 16110 N N . SER F 1 54 ? 31.173 6.494 29.530 1.00 17.23 54 SER F N 1
ATOM 16111 C CA . SER F 1 54 ? 31.583 7.440 28.492 1.00 17.42 54 SER F CA 1
ATOM 16112 C C . SER F 1 54 ? 31.246 8.874 28.868 1.00 17.90 54 SER F C 1
ATOM 16113 O O . SER F 1 54 ? 32.005 9.800 28.572 1.00 17.83 54 SER F O 1
ATOM 16116 N N . ARG F 1 55 ? 30.104 9.041 29.523 1.00 18.17 55 ARG F N 1
ATOM 16117 C CA . ARG F 1 55 ? 29.606 10.348 29.923 1.00 18.94 55 ARG F CA 1
ATOM 16118 C C . ARG F 1 55 ? 30.429 10.928 31.081 1.00 18.71 55 ARG F C 1
ATOM 16119 O O . ARG F 1 55 ? 30.802 12.099 31.049 1.00 18.63 55 ARG F O 1
ATOM 16127 N N . ALA F 1 56 ? 30.732 10.098 32.079 1.00 18.63 56 ALA F N 1
ATOM 16128 C CA . ALA F 1 56 ? 31.432 10.540 33.289 1.00 18.67 56 ALA F CA 1
ATOM 16129 C C . ALA F 1 56 ? 32.926 10.819 33.072 1.00 18.70 56 ALA F C 1
ATOM 16130 O O . ALA F 1 56 ? 33.504 11.631 33.784 1.00 18.74 56 ALA F O 1
ATOM 16132 N N . THR F 1 57 ? 33.541 10.146 32.099 1.00 18.47 57 THR F N 1
ATOM 16133 C CA . THR F 1 57 ? 34.962 10.334 31.793 1.00 18.17 57 THR F CA 1
ATOM 16134 C C . THR F 1 57 ? 35.227 11.169 30.539 1.00 18.32 57 THR F C 1
ATOM 16135 O O . THR F 1 57 ? 36.360 11.592 30.309 1.00 19.00 57 THR F O 1
ATOM 16139 N N . GLY F 1 58 ? 34.205 11.391 29.720 1.00 18.02 58 GLY F N 1
ATOM 16140 C CA . GLY F 1 58 ? 34.385 12.032 28.426 1.00 18.08 58 GLY F CA 1
ATOM 16141 C C . GLY F 1 58 ? 35.123 11.188 27.390 1.00 18.18 58 GLY F C 1
ATOM 16142 O O . GLY F 1 58 ? 35.487 11.696 26.328 1.00 18.42 58 GLY F O 1
ATOM 16143 N N . THR F 1 59 ? 35.339 9.907 27.689 1.00 17.98 59 THR F N 1
ATOM 16144 C CA . THR F 1 59 ? 36.035 8.991 26.793 1.00 18.06 59 THR F CA 1
ATOM 16145 C C . THR F 1 59 ? 35.049 7.926 26.300 1.00 17.90 59 THR F C 1
ATOM 16146 O O . THR F 1 59 ? 34.426 7.250 27.117 1.00 17.92 59 THR F O 1
ATOM 16150 N N . PRO F 1 60 ? 34.894 7.769 24.984 1.00 17.61 60 PRO F N 1
ATOM 16151 C CA . PRO F 1 60 ? 33.937 6.795 24.448 1.00 17.34 60 PRO F CA 1
ATOM 16152 C C . PRO F 1 60 ? 34.307 5.344 24.772 1.00 17.30 60 PRO F C 1
ATOM 16153 O O . PRO F 1 60 ? 35.458 4.936 24.611 1.00 16.93 60 PRO F O 1
ATOM 16157 N N . VAL F 1 61 ? 33.319 4.591 25.245 1.00 17.19 61 VAL F N 1
ATOM 16158 C CA . VAL F 1 61 ? 33.461 3.180 25.548 1.00 17.46 61 VAL F CA 1
ATOM 16159 C C . VAL F 1 61 ? 32.504 2.436 24.626 1.00 17.89 61 VAL F C 1
ATOM 16160 O O . VAL F 1 61 ? 31.303 2.702 24.635 1.00 17.45 61 VAL F O 1
ATOM 16164 N N . SER F 1 62 ? 33.047 1.526 23.825 1.00 18.38 62 SER F N 1
ATOM 16165 C CA . SER F 1 62 ? 32.271 0.747 22.858 1.00 18.99 62 SER F CA 1
ATOM 16166 C C . SER F 1 62 ? 32.355 -0.726 23.221 1.00 18.94 62 SER F C 1
ATOM 16167 O O . SER F 1 62 ? 33.378 -1.193 23.720 1.00 17.85 62 SER F O 1
ATOM 16170 N N . VAL F 1 63 ? 31.273 -1.449 22.961 1.00 19.12 63 VAL F N 1
ATOM 16171 C CA . VAL F 1 63 ? 31.228 -2.887 23.167 1.00 19.65 63 VAL F CA 1
ATOM 16172 C C . VAL F 1 63 ? 30.845 -3.559 21.857 1.00 19.78 63 VAL F C 1
ATOM 16173 O O . VAL F 1 63 ? 29.873 -3.152 21.216 1.00 19.54 63 VAL F O 1
ATOM 16177 N N . ARG F 1 64 ? 31.619 -4.573 21.469 1.00 20.05 64 ARG F N 1
ATOM 16178 C CA . ARG F 1 64 ? 31.387 -5.339 20.241 1.00 20.60 64 ARG F CA 1
ATOM 16179 C C . ARG F 1 64 ? 31.599 -6.834 20.458 1.00 19.94 64 ARG F C 1
ATOM 16180 O O . ARG F 1 64 ? 32.319 -7.243 21.357 1.00 19.74 64 ARG F O 1
ATOM 16188 N N . LEU F 1 65 ? 30.987 -7.631 19.591 1.00 19.40 65 LEU F N 1
ATOM 16189 C CA . LEU F 1 65 ? 31.158 -9.078 19.571 1.00 19.43 65 LEU F CA 1
ATOM 16190 C C . LEU F 1 65 ? 32.392 -9.406 18.748 1.00 18.79 65 LEU F C 1
ATOM 16191 O O . LEU F 1 65 ? 32.618 -8.780 17.722 1.00 18.27 65 LEU F O 1
ATOM 16196 N N . GLN F 1 66 ? 33.180 -10.390 19.178 1.00 18.66 66 GLN F N 1
ATOM 16197 C CA . GLN F 1 66 ? 34.288 -10.861 18.362 1.00 18.78 66 GLN F CA 1
ATOM 16198 C C . GLN F 1 66 ? 33.784 -11.411 17.022 1.00 18.81 66 GLN F C 1
ATOM 16199 O O . GLN F 1 66 ? 32.703 -12.007 16.928 1.00 18.82 66 GLN F O 1
ATOM 16205 N N . GLU F 1 67 ? 34.559 -11.164 15.979 1.00 18.54 67 GLU F N 1
ATOM 16206 C CA . GLU F 1 67 ? 34.248 -11.655 14.647 1.00 18.95 67 GLU F CA 1
ATOM 16207 C C . GLU F 1 67 ? 34.945 -12.995 14.431 1.00 18.84 67 GLU F C 1
ATOM 16208 O O . GLU F 1 67 ? 35.853 -13.363 15.181 1.00 19.07 67 GLU F O 1
ATOM 16214 N N . ARG F 1 68 ? 34.510 -13.726 13.417 1.00 18.65 68 ARG F N 1
ATOM 16215 C CA . ARG F 1 68 ? 35.124 -14.993 13.049 1.00 18.92 68 ARG F CA 1
ATOM 16216 C C . ARG F 1 68 ? 36.140 -14.709 11.945 1.00 18.66 68 ARG F C 1
ATOM 16217 O O . ARG F 1 68 ? 35.786 -14.627 10.771 1.00 18.63 68 ARG F O 1
ATOM 16225 N N . LEU F 1 69 ? 37.396 -14.544 12.348 1.00 18.96 69 LEU F N 1
ATOM 16226 C CA . LEU F 1 69 ? 38.478 -14.148 11.446 1.00 19.14 69 LEU F CA 1
ATOM 16227 C C . LEU F 1 69 ? 39.451 -15.277 11.106 1.00 18.94 69 LEU F C 1
ATOM 16228 O O . LEU F 1 69 ? 40.037 -15.271 10.023 1.00 19.57 69 LEU F O 1
ATOM 16233 N N . GLY F 1 70 ? 39.598 -16.243 12.007 1.00 18.27 70 GLY F N 1
ATOM 16234 C CA . GLY F 1 70 ? 40.530 -17.349 11.838 1.00 17.94 70 GLY F CA 1
ATOM 16235 C C . GLY F 1 70 ? 39.849 -18.678 11.560 1.00 17.96 70 GLY F C 1
ATOM 16236 O O . GLY F 1 70 ? 38.654 -18.717 11.292 1.00 17.05 70 GLY F O 1
ATOM 16237 N N . THR F 1 71 ? 40.616 -19.767 11.652 1.00 17.80 71 THR F N 1
ATOM 16238 C CA . THR F 1 71 ? 40.168 -21.092 11.210 1.00 18.09 71 THR F CA 1
ATOM 16239 C C . THR F 1 71 ? 40.306 -22.195 12.247 1.00 17.74 71 THR F C 1
ATOM 16240 O O . THR F 1 71 ? 40.059 -23.350 11.938 1.00 18.62 71 THR F O 1
ATOM 16244 N N . LEU F 1 72 ? 40.695 -21.853 13.467 1.00 17.00 72 LEU F N 1
ATOM 16245 C CA . LEU F 1 72 ? 40.836 -22.831 14.538 1.00 17.09 72 LEU F CA 1
ATOM 16246 C C . LEU F 1 72 ? 39.634 -22.680 15.468 1.00 16.30 72 LEU F C 1
ATOM 16247 O O . LEU F 1 72 ? 38.639 -22.113 15.072 1.00 14.79 72 LEU F O 1
ATOM 16252 N N . ARG F 1 73 ? 39.710 -23.174 16.697 1.00 15.81 73 ARG F N 1
ATOM 16253 C CA . ARG F 1 73 ? 38.631 -22.942 17.659 1.00 16.34 73 ARG F CA 1
ATOM 16254 C C . ARG F 1 73 ? 38.397 -21.431 17.805 1.00 16.68 73 ARG F C 1
ATOM 16255 O O . ARG F 1 73 ? 39.368 -20.677 17.944 1.00 16.83 73 ARG F O 1
ATOM 16263 N N . PRO F 1 74 ? 37.138 -20.974 17.727 1.00 17.34 74 PRO F N 1
ATOM 16264 C CA . PRO F 1 74 ? 36.837 -19.553 17.960 1.00 17.45 74 PRO F CA 1
ATOM 16265 C C . PRO F 1 74 ? 37.109 -19.179 19.421 1.00 17.90 74 PRO F C 1
ATOM 16266 O O . PRO F 1 74 ? 36.383 -19.569 20.333 1.00 18.25 74 PRO F O 1
ATOM 16270 N N . GLY F 1 75 ? 38.187 -18.448 19.636 1.00 17.71 75 GLY F N 1
ATOM 16271 C CA . GLY F 1 75 ? 38.625 -18.123 20.979 1.00 17.97 75 GLY F CA 1
ATOM 16272 C C . GLY F 1 75 ? 39.348 -16.795 21.064 1.00 17.75 75 GLY F C 1
ATOM 16273 O O . GLY F 1 75 ? 38.997 -15.827 20.402 1.00 17.09 75 GLY F O 1
ATOM 16274 N N . LYS F 1 76 ? 40.372 -16.767 21.895 1.00 18.06 76 LYS F N 1
ATOM 16275 C CA . LYS F 1 76 ? 41.047 -15.533 22.269 1.00 18.69 76 LYS F CA 1
ATOM 16276 C C . LYS F 1 76 ? 41.569 -14.773 21.048 1.00 17.70 76 LYS F C 1
ATOM 16277 O O . LYS F 1 76 ? 41.471 -13.556 20.990 1.00 17.07 76 LYS F O 1
ATOM 16283 N N . GLY F 1 77 ? 42.107 -15.506 20.079 1.00 17.28 77 GLY F N 1
ATOM 16284 C CA . GLY F 1 77 ? 42.664 -14.920 18.870 1.00 16.76 77 GLY F CA 1
ATOM 16285 C C . GLY F 1 77 ? 41.677 -14.177 17.992 1.00 16.44 77 GLY F C 1
ATOM 16286 O O . GLY F 1 77 ? 42.015 -13.145 17.417 1.00 15.96 77 GLY F O 1
ATOM 16287 N N . ASP F 1 78 ? 40.460 -14.698 17.879 1.00 15.98 78 ASP F N 1
ATOM 16288 C CA . ASP F 1 78 ? 39.405 -14.007 17.154 1.00 15.96 78 ASP F CA 1
ATOM 16289 C C . ASP F 1 78 ? 39.076 -12.697 17.846 1.00 15.39 78 ASP F C 1
ATOM 16290 O O . ASP F 1 78 ? 38.831 -11.700 17.181 1.00 15.38 78 ASP F O 1
ATOM 16295 N N . GLY F 1 79 ? 39.057 -12.703 19.176 1.00 15.04 79 GLY F N 1
ATOM 16296 C CA . GLY F 1 79 ? 38.822 -11.492 19.943 1.00 15.10 79 GLY F CA 1
ATOM 16297 C C . GLY F 1 79 ? 39.897 -10.428 19.748 1.00 15.20 79 GLY F C 1
ATOM 16298 O O . GLY F 1 79 ? 39.590 -9.283 19.460 1.00 14.82 79 GLY F O 1
ATOM 16299 N N . MET F 1 80 ? 41.159 -10.812 19.891 1.00 15.66 80 MET F N 1
ATOM 16300 C CA . MET F 1 80 ? 42.258 -9.866 19.764 1.00 16.31 80 MET F CA 1
ATOM 16301 C C . MET F 1 80 ? 42.398 -9.355 18.321 1.00 16.29 80 MET F C 1
ATOM 16302 O O . MET F 1 80 ? 42.593 -8.167 18.114 1.00 16.41 80 MET F O 1
ATOM 16307 N N . ASN F 1 81 ? 42.239 -10.234 17.332 1.00 16.27 81 ASN F N 1
ATOM 16308 C CA . ASN F 1 81 ? 42.329 -9.824 15.926 1.00 15.90 81 ASN F CA 1
ATOM 16309 C C . ASN F 1 81 ? 41.138 -8.960 15.496 1.00 15.74 81 ASN F C 1
ATOM 16310 O O . ASN F 1 81 ? 41.263 -8.111 14.621 1.00 15.98 81 ASN F O 1
ATOM 16315 N N . THR F 1 82 ? 39.976 -9.172 16.105 1.00 15.40 82 THR F N 1
ATOM 16316 C CA . THR F 1 82 ? 38.836 -8.285 15.880 1.00 15.08 82 THR F CA 1
ATOM 16317 C C . THR F 1 82 ? 39.152 -6.874 16.362 1.00 15.01 82 THR F C 1
ATOM 16318 O O . THR F 1 82 ? 38.803 -5.901 15.704 1.00 14.77 82 THR F O 1
ATOM 16322 N N . ALA F 1 83 ? 39.780 -6.777 17.531 1.00 14.99 83 ALA F N 1
ATOM 16323 C CA . ALA F 1 83 ? 40.190 -5.496 18.099 1.00 15.23 83 ALA F CA 1
ATOM 16324 C C . ALA F 1 83 ? 41.216 -4.811 17.208 1.00 15.54 83 ALA F C 1
ATOM 16325 O O . ALA F 1 83 ? 41.154 -3.609 17.019 1.00 15.26 83 ALA F O 1
ATOM 16327 N N . LEU F 1 84 ? 42.151 -5.585 16.663 1.00 15.98 84 LEU F N 1
ATOM 16328 C CA . LEU F 1 84 ? 43.126 -5.061 15.705 1.00 16.78 84 LEU F CA 1
ATOM 16329 C C . LEU F 1 84 ? 42.405 -4.467 14.501 1.00 17.09 84 LEU F C 1
ATOM 16330 O O . LEU F 1 84 ? 42.740 -3.374 14.056 1.00 16.38 84 LEU F O 1
ATOM 16335 N N . ARG F 1 85 ? 41.417 -5.185 13.980 1.00 17.43 85 ARG F N 1
ATOM 16336 C CA . ARG F 1 85 ? 40.693 -4.722 12.799 1.00 18.42 85 ARG F CA 1
ATOM 16337 C C . ARG F 1 85 ? 39.947 -3.425 13.092 1.00 18.07 85 ARG F C 1
ATOM 16338 O O . ARG F 1 85 ? 39.984 -2.496 12.290 1.00 18.03 85 ARG F O 1
ATOM 16346 N N . TYR F 1 86 ? 39.285 -3.359 14.246 1.00 17.86 86 TYR F N 1
ATOM 16347 C CA . TYR F 1 86 ? 38.572 -2.152 14.651 1.00 17.67 86 TYR F CA 1
ATOM 16348 C C . TYR F 1 86 ? 39.535 -0.978 14.772 1.00 17.36 86 TYR F C 1
ATOM 16349 O O . TYR F 1 86 ? 39.260 0.112 14.291 1.00 16.88 86 TYR F O 1
ATOM 16358 N N . PHE F 1 87 ? 40.662 -1.217 15.436 1.00 17.08 87 PHE F N 1
ATOM 16359 C CA . PHE F 1 87 ? 41.719 -0.220 15.632 1.00 17.08 87 PHE F CA 1
ATOM 16360 C C . PHE F 1 87 ? 42.208 0.348 14.284 1.00 17.24 87 PHE F C 1
ATOM 16361 O O . PHE F 1 87 ? 42.321 1.567 14.109 1.00 16.65 87 PHE F O 1
ATOM 16369 N N . LEU F 1 88 ? 42.454 -0.544 13.330 1.00 17.61 88 LEU F N 1
ATOM 16370 C CA . LEU F 1 88 ? 43.092 -0.192 12.060 1.00 18.17 88 LEU F CA 1
ATOM 16371 C C . LEU F 1 88 ? 42.126 0.417 11.048 1.00 18.51 88 LEU F C 1
ATOM 16372 O O . LEU F 1 88 ? 42.492 1.336 10.328 1.00 18.63 88 LEU F O 1
ATOM 16377 N N . GLU F 1 89 ? 40.902 -0.098 10.995 1.00 19.27 89 GLU F N 1
ATOM 16378 C CA . GLU F 1 89 ? 39.935 0.271 9.961 1.00 19.72 89 GLU F CA 1
ATOM 16379 C C . GLU F 1 89 ? 38.920 1.334 10.399 1.00 19.91 89 GLU F C 1
ATOM 16380 O O . GLU F 1 89 ? 38.333 2.006 9.555 1.00 19.37 89 GLU F O 1
ATOM 16386 N N . GLU F 1 90 ? 38.715 1.479 11.708 1.00 20.06 90 GLU F N 1
ATOM 16387 C CA . GLU F 1 90 ? 37.670 2.359 12.246 1.00 20.24 90 GLU F CA 1
ATOM 16388 C C . GLU F 1 90 ? 38.157 3.437 13.218 1.00 19.91 90 GLU F C 1
ATOM 16389 O O . GLU F 1 90 ? 37.345 4.202 13.733 1.00 19.82 90 GLU F O 1
ATOM 16395 N N . THR F 1 91 ? 39.459 3.490 13.490 1.00 19.65 91 THR F N 1
ATOM 16396 C CA . THR F 1 91 ? 40.036 4.576 14.287 1.00 19.59 91 THR F CA 1
ATOM 16397 C C . THR F 1 91 ? 41.313 5.082 13.645 1.00 20.07 91 THR F C 1
ATOM 16398 O O . THR F 1 91 ? 41.826 4.495 12.692 1.00 19.87 91 THR F O 1
ATOM 16402 N N . GLN F 1 92 ? 41.818 6.174 14.204 1.00 20.65 92 GLN F N 1
ATOM 16403 C CA . GLN F 1 92 ? 43.089 6.755 13.804 1.00 21.48 92 GLN F CA 1
ATOM 16404 C C . GLN F 1 92 ? 44.060 6.842 14.982 1.00 20.64 92 GLN F C 1
ATOM 16405 O O . GLN F 1 92 ? 45.049 7.577 14.921 1.00 20.93 92 GLN F O 1
ATOM 16411 N N . TRP F 1 93 ? 43.796 6.083 16.043 1.00 19.68 93 TRP F N 1
ATOM 16412 C CA . TRP F 1 93 ? 44.643 6.126 17.231 1.00 19.25 93 TRP F CA 1
ATOM 16413 C C . TRP F 1 93 ? 45.995 5.512 16.887 1.00 19.15 93 TRP F C 1
ATOM 16414 O O . TRP F 1 93 ? 46.073 4.611 16.058 1.00 19.10 93 TRP F O 1
ATOM 16425 N N . GLU F 1 94 ? 47.053 6.018 17.515 1.00 18.98 94 GLU F N 1
ATOM 16426 C CA . GLU F 1 94 ? 48.422 5.623 17.187 1.00 19.38 94 GLU F CA 1
ATOM 16427 C C . GLU F 1 94 ? 48.904 4.393 17.969 1.00 18.62 94 GLU F C 1
ATOM 16428 O O . GLU F 1 94 ? 49.877 3.749 17.583 1.00 18.70 94 GLU F O 1
ATOM 16434 N N . ARG F 1 95 ? 48.232 4.078 19.074 1.00 17.62 95 ARG F N 1
ATOM 16435 C CA . ARG F 1 95 ? 48.626 2.958 19.929 1.00 16.85 95 ARG F CA 1
ATOM 16436 C C . ARG F 1 95 ? 47.402 2.199 20.423 1.00 16.53 95 ARG F C 1
ATOM 16437 O O . ARG F 1 95 ? 46.345 2.794 20.628 1.00 16.06 95 ARG F O 1
ATOM 16445 N N . ILE F 1 96 ? 47.568 0.893 20.627 1.00 15.93 96 ILE F N 1
ATOM 16446 C CA . ILE F 1 96 ? 46.515 0.030 21.151 1.00 15.67 96 ILE F CA 1
ATOM 16447 C C . ILE F 1 96 ? 47.068 -0.751 22.330 1.00 15.64 96 ILE F C 1
ATOM 16448 O O . ILE F 1 96 ? 48.148 -1.316 22.228 1.00 16.12 96 ILE F O 1
ATOM 16453 N N . HIS F 1 97 ? 46.357 -0.745 23.455 1.00 15.60 97 HIS F N 1
ATOM 16454 C CA . HIS F 1 97 ? 46.689 -1.611 24.584 1.00 15.43 97 HIS F CA 1
ATOM 16455 C C . HIS F 1 97 ? 45.716 -2.773 24.605 1.00 15.63 97 HIS F C 1
ATOM 16456 O O . HIS F 1 97 ? 44.580 -2.619 24.185 1.00 15.65 97 HIS F O 1
ATOM 16463 N N . PHE F 1 98 ? 46.161 -3.915 25.119 1.00 15.84 98 PHE F N 1
ATOM 16464 C CA . PHE F 1 98 ? 45.295 -5.012 25.537 1.00 15.83 98 PHE F CA 1
ATOM 16465 C C . PHE F 1 98 ? 45.510 -5.277 27.027 1.00 16.20 98 PHE F C 1
ATOM 16466 O O . PHE F 1 98 ? 46.633 -5.220 27.512 1.00 16.52 98 PHE F O 1
ATOM 16474 N N . TYR F 1 99 ? 44.423 -5.548 27.743 1.00 16.67 99 TYR F N 1
ATOM 16475 C CA . TYR F 1 99 ? 44.462 -6.026 29.120 1.00 17.07 99 TYR F CA 1
ATOM 16476 C C . TYR F 1 99 ? 43.373 -7.071 29.304 1.00 17.85 99 TYR F C 1
ATOM 16477 O O . TYR F 1 99 ? 42.257 -6.893 28.829 1.00 17.35 99 TYR F O 1
ATOM 16486 N N . ASP F 1 100 ? 43.696 -8.150 30.009 1.00 18.97 100 ASP F N 1
ATOM 16487 C CA . ASP F 1 100 ? 42.699 -9.165 30.364 1.00 20.01 100 ASP F CA 1
ATOM 16488 C C . ASP F 1 100 ? 41.610 -8.539 31.243 1.00 19.86 100 ASP F C 1
ATOM 16489 O O . ASP F 1 100 ? 41.875 -7.632 32.033 1.00 18.77 100 ASP F O 1
ATOM 16494 N N . ALA F 1 101 ? 40.384 -9.030 31.086 1.00 20.13 101 ALA F N 1
ATOM 16495 C CA . ALA F 1 101 ? 39.218 -8.478 31.763 1.00 20.72 101 ALA F CA 1
ATOM 16496 C C . ALA F 1 101 ? 39.196 -8.699 33.279 1.00 21.38 101 ALA F C 1
ATOM 16497 O O . ALA F 1 101 ? 38.539 -7.953 34.006 1.00 21.62 101 ALA F O 1
ATOM 16499 N N . ASP F 1 102 ? 39.900 -9.719 33.752 1.00 22.58 102 ASP F N 1
ATOM 16500 C CA . ASP F 1 102 ? 39.824 -10.119 35.166 1.00 23.51 102 ASP F CA 1
ATOM 16501 C C . ASP F 1 102 ? 41.058 -9.747 36.005 1.00 24.03 102 ASP F C 1
ATOM 16502 O O . ASP F 1 102 ? 41.237 -10.255 37.121 1.00 24.19 102 ASP F O 1
ATOM 16507 N N . ILE F 1 103 ? 41.891 -8.844 35.491 1.00 24.37 103 ILE F N 1
ATOM 16508 C CA . ILE F 1 103 ? 42.988 -8.287 36.292 1.00 24.60 103 ILE F CA 1
ATOM 16509 C C . ILE F 1 103 ? 42.445 -7.671 37.578 1.00 24.42 103 ILE F C 1
ATOM 16510 O O . ILE F 1 103 ? 41.444 -6.959 37.558 1.00 24.50 103 ILE F O 1
ATOM 16515 N N . THR F 1 104 ? 43.145 -7.918 38.681 1.00 24.57 104 THR F N 1
ATOM 16516 C CA . THR F 1 104 ? 42.663 -7.617 40.034 1.00 24.90 104 THR F CA 1
ATOM 16517 C C . THR F 1 104 ? 43.253 -6.351 40.667 1.00 24.74 104 THR F C 1
ATOM 16518 O O . THR F 1 104 ? 42.763 -5.898 41.707 1.00 24.93 104 THR F O 1
ATOM 16522 N N . SER F 1 105 ? 44.312 -5.806 40.077 1.00 24.15 105 SER F N 1
ATOM 16523 C CA . SER F 1 105 ? 45.000 -4.644 40.649 1.00 24.19 105 SER F CA 1
ATOM 16524 C C . SER F 1 105 ? 45.308 -3.582 39.591 1.00 23.10 105 SER F C 1
ATOM 16525 O O . SER F 1 105 ? 46.290 -2.848 39.698 1.00 23.27 105 SER F O 1
ATOM 16528 N N . PHE F 1 106 ? 44.455 -3.496 38.583 1.00 22.14 106 PHE F N 1
ATOM 16529 C CA . PHE F 1 106 ? 44.623 -2.535 37.505 1.00 21.52 106 PHE F CA 1
ATOM 16530 C C . PHE F 1 106 ? 44.576 -1.141 38.090 1.00 20.91 106 PHE F C 1
ATOM 16531 O O . PHE F 1 106 ? 43.780 -0.872 38.982 1.00 20.68 106 PHE F O 1
ATOM 16539 N N . GLY F 1 107 ? 45.461 -0.277 37.606 1.00 20.18 107 GLY F N 1
ATOM 16540 C CA . GLY F 1 107 ? 45.433 1.134 37.931 1.00 20.03 107 GLY F CA 1
ATOM 16541 C C . GLY F 1 107 ? 46.035 1.939 36.790 1.00 19.83 107 GLY F C 1
ATOM 16542 O O . GLY F 1 107 ? 46.601 1.364 35.865 1.00 19.66 107 GLY F O 1
ATOM 16543 N N . PRO F 1 108 ? 45.924 3.260 36.851 1.00 19.83 108 PRO F N 1
ATOM 16544 C CA . PRO F 1 108 ? 46.432 4.124 35.776 1.00 20.28 108 PRO F CA 1
ATOM 16545 C C . PRO F 1 108 ? 47.941 3.951 35.497 1.00 20.69 108 PRO F C 1
ATOM 16546 O O . PRO F 1 108 ? 48.361 4.195 34.376 1.00 20.59 108 PRO F O 1
ATOM 16550 N N . ASP F 1 109 ? 48.721 3.535 36.495 1.00 21.27 109 ASP F N 1
ATOM 16551 C CA . ASP F 1 109 ? 50.166 3.304 36.342 1.00 22.04 109 ASP F CA 1
ATOM 16552 C C . ASP F 1 109 ? 50.531 2.266 35.279 1.00 20.79 109 ASP F C 1
ATOM 16553 O O . ASP F 1 109 ? 51.590 2.362 34.670 1.00 20.68 109 ASP F O 1
ATOM 16558 N N . TRP F 1 110 ? 49.672 1.273 35.077 1.00 19.45 110 TRP F N 1
ATOM 16559 C CA . TRP F 1 110 ? 49.919 0.242 34.076 1.00 18.71 110 TRP F CA 1
ATOM 16560 C C . TRP F 1 110 ? 49.904 0.878 32.697 1.00 17.73 110 TRP F C 1
ATOM 16561 O O . TRP F 1 110 ? 50.771 0.623 31.867 1.00 17.09 110 TRP F O 1
ATOM 16572 N N . ILE F 1 111 ? 48.890 1.701 32.464 1.00 16.98 111 ILE F N 1
ATOM 16573 C CA . ILE F 1 111 ? 48.733 2.416 31.207 1.00 16.43 111 ILE F CA 1
ATOM 16574 C C . ILE F 1 111 ? 49.887 3.414 31.030 1.00 16.28 111 ILE F C 1
ATOM 16575 O O . ILE F 1 111 ? 50.498 3.483 29.979 1.00 15.95 111 ILE F O 1
ATOM 16580 N N . THR F 1 112 ? 50.179 4.179 32.072 1.00 16.44 112 THR F N 1
ATOM 16581 C CA . THR F 1 112 ? 51.255 5.167 32.026 1.00 16.81 112 THR F CA 1
ATOM 16582 C C . THR F 1 112 ? 52.610 4.543 31.662 1.00 16.69 112 THR F C 1
ATOM 16583 O O . THR F 1 112 ? 53.326 5.080 30.824 1.00 16.64 112 THR F O 1
ATOM 16587 N N . LYS F 1 113 ? 52.941 3.415 32.282 1.00 16.81 113 LYS F N 1
ATOM 16588 C CA . LYS F 1 113 ? 54.230 2.763 32.062 1.00 17.39 113 LYS F CA 1
ATOM 16589 C C . LYS F 1 113 ? 54.376 2.300 30.609 1.00 17.35 113 LYS F C 1
ATOM 16590 O O . LYS F 1 113 ? 55.434 2.486 30.007 1.00 17.13 113 LYS F O 1
ATOM 16596 N N . ALA F 1 114 ? 53.311 1.731 30.047 1.00 16.68 114 ALA F N 1
ATOM 16597 C CA . ALA F 1 114 ? 53.335 1.280 28.661 1.00 16.48 114 ALA F CA 1
ATOM 16598 C C . ALA F 1 114 ? 53.488 2.455 27.715 1.00 16.47 114 ALA F C 1
ATOM 16599 O O . ALA F 1 114 ? 54.265 2.390 26.775 1.00 16.47 114 ALA F O 1
ATOM 16601 N N . GLU F 1 115 ? 52.756 3.534 27.979 1.00 16.13 115 GLU F N 1
ATOM 16602 C CA . GLU F 1 115 ? 52.776 4.706 27.116 1.00 16.35 115 GLU F CA 1
ATOM 16603 C C . GLU F 1 115 ? 54.140 5.402 27.155 1.00 16.36 115 GLU F C 1
ATOM 16604 O O . GLU F 1 115 ? 54.622 5.866 26.137 1.00 15.71 115 GLU F O 1
ATOM 16610 N N . GLU F 1 116 ? 54.755 5.463 28.331 1.00 16.38 116 GLU F N 1
ATOM 16611 C CA . GLU F 1 116 ? 56.043 6.128 28.481 1.00 17.16 116 GLU F CA 1
ATOM 16612 C C . GLU F 1 116 ? 57.179 5.319 27.837 1.00 17.10 116 GLU F C 1
ATOM 16613 O O . GLU F 1 116 ? 58.084 5.887 27.246 1.00 17.17 116 GLU F O 1
ATOM 16619 N N . ALA F 1 117 ? 57.106 3.999 27.910 1.00 17.20 117 ALA F N 1
ATOM 16620 C CA . ALA F 1 117 ? 58.034 3.149 27.165 1.00 17.39 117 ALA F CA 1
ATOM 16621 C C . ALA F 1 117 ? 57.833 3.295 25.642 1.00 17.28 117 ALA F C 1
ATOM 16622 O O . ALA F 1 117 ? 58.800 3.320 24.885 1.00 17.35 117 ALA F O 1
ATOM 16624 N N . ALA F 1 118 ? 56.587 3.410 25.193 1.00 16.89 118 ALA F N 1
ATOM 16625 C CA . ALA F 1 118 ? 56.333 3.631 23.767 1.00 16.88 118 ALA F CA 1
ATOM 16626 C C . ALA F 1 118 ? 56.844 5.008 23.336 1.00 16.48 118 ALA F C 1
ATOM 16627 O O . ALA F 1 118 ? 57.294 5.176 22.201 1.00 16.03 118 ALA F O 1
ATOM 16629 N N . ASP F 1 119 ? 56.791 5.981 24.245 1.00 16.32 119 ASP F N 1
ATOM 16630 C CA . ASP F 1 119 ? 57.297 7.334 23.974 1.00 16.68 119 ASP F CA 1
ATOM 16631 C C . ASP F 1 119 ? 58.804 7.310 23.733 1.00 16.38 119 ASP F C 1
ATOM 16632 O O . ASP F 1 119 ? 59.320 8.122 22.967 1.00 16.01 119 ASP F O 1
ATOM 16637 N N . PHE F 1 120 ? 59.501 6.401 24.415 1.00 15.81 120 PHE F N 1
ATOM 16638 C CA . PHE F 1 120 ? 60.951 6.245 24.253 1.00 16.10 120 PHE F CA 1
ATOM 16639 C C . PHE F 1 120 ? 61.290 5.698 22.859 1.00 16.34 120 PHE F C 1
ATOM 16640 O O . PHE F 1 120 ? 62.354 5.969 22.326 1.00 16.25 120 PHE F O 1
ATOM 16648 N N . GLY F 1 121 ? 60.371 4.937 22.281 1.00 16.70 121 GLY F N 1
ATOM 16649 C CA . GLY F 1 121 ? 60.485 4.509 20.897 1.00 17.15 121 GLY F CA 1
ATOM 16650 C C . GLY F 1 121 ? 60.117 3.062 20.629 1.00 16.91 121 GLY F C 1
ATOM 16651 O O . GLY F 1 121 ? 60.109 2.649 19.482 1.00 16.77 121 GLY F O 1
ATOM 16652 N N . TYR F 1 122 ? 59.796 2.289 21.664 1.00 17.09 122 TYR F N 1
ATOM 16653 C CA . TYR F 1 122 ? 59.510 0.860 21.488 1.00 16.87 122 TYR F CA 1
ATOM 16654 C C . TYR F 1 122 ? 58.250 0.615 20.661 1.00 16.94 122 TYR F C 1
ATOM 16655 O O . TYR F 1 122 ? 57.278 1.343 20.786 1.00 17.01 122 TYR F O 1
ATOM 16664 N N . GLY F 1 123 ? 58.302 -0.398 19.803 1.00 16.85 123 GLY F N 1
ATOM 16665 C CA . GLY F 1 123 ? 57.180 -0.801 18.983 1.00 17.02 123 GLY F CA 1
ATOM 16666 C C . GLY F 1 123 ? 56.176 -1.690 19.697 1.00 17.31 123 GLY F C 1
ATOM 16667 O O . GLY F 1 123 ? 54.996 -1.684 19.356 1.00 17.50 123 GLY F O 1
ATOM 16668 N N . LEU F 1 124 ? 56.648 -2.451 20.682 1.00 17.22 124 LEU F N 1
ATOM 16669 C CA . LEU F 1 124 ? 55.811 -3.365 21.445 1.00 17.72 124 LEU F CA 1
ATOM 16670 C C . LEU F 1 124 ? 56.238 -3.268 22.906 1.00 17.14 124 LEU F C 1
ATOM 16671 O O . LEU F 1 124 ? 57.430 -3.335 23.203 1.00 16.85 124 LEU F O 1
ATOM 16676 N N . VAL F 1 125 ? 55.273 -3.090 23.798 1.00 16.39 125 VAL F N 1
ATOM 16677 C CA . VAL F 1 125 ? 55.513 -3.087 25.236 1.00 16.40 125 VAL F CA 1
ATOM 16678 C C . VAL F 1 125 ? 54.672 -4.202 25.854 1.00 16.42 125 VAL F C 1
ATOM 16679 O O . VAL F 1 125 ? 53.479 -4.284 25.598 1.00 16.60 125 VAL F O 1
ATOM 16683 N N . ARG F 1 126 ? 55.305 -5.057 26.657 1.00 16.27 126 ARG F N 1
ATOM 16684 C CA . ARG F 1 126 ? 54.664 -6.200 27.285 1.00 16.53 126 ARG F CA 1
ATOM 16685 C C . ARG F 1 126 ? 54.747 -6.017 28.803 1.00 16.94 126 ARG F C 1
ATOM 16686 O O . ARG F 1 126 ? 55.795 -5.634 29.321 1.00 16.93 126 ARG F O 1
ATOM 16694 N N . HIS F 1 127 ? 53.655 -6.249 29.515 1.00 16.31 127 HIS F N 1
ATOM 16695 C CA . HIS F 1 127 ? 53.680 -6.214 30.972 1.00 16.49 127 HIS F CA 1
ATOM 16696 C C . HIS F 1 127 ? 53.899 -7.634 31.463 1.00 16.09 127 HIS F C 1
ATOM 16697 O O . HIS F 1 127 ? 53.178 -8.552 31.047 1.00 16.21 127 HIS F O 1
ATOM 16704 N N . TYR F 1 128 ? 54.881 -7.826 32.333 1.00 15.77 128 TYR F N 1
ATOM 16705 C CA . TYR F 1 128 ? 55.108 -9.125 32.950 1.00 15.91 128 TYR F CA 1
ATOM 16706 C C . TYR F 1 128 ? 55.036 -9.044 34.470 1.00 15.75 128 TYR F C 1
ATOM 16707 O O . TYR F 1 128 ? 55.225 -7.982 35.055 1.00 15.26 128 TYR F O 1
ATOM 16716 N N . PHE F 1 129 ? 54.737 -10.191 35.070 1.00 15.92 129 PHE F N 1
ATOM 16717 C CA . PHE F 1 129 ? 54.354 -10.324 36.469 1.00 16.82 129 PHE F CA 1
ATOM 16718 C C . PHE F 1 129 ? 55.133 -11.456 37.111 1.00 17.19 129 PHE F C 1
ATOM 16719 O O . PHE F 1 129 ? 55.458 -12.438 36.440 1.00 17.56 129 PHE F O 1
ATOM 16727 N N . PRO F 1 130 ? 55.341 -11.395 38.419 1.00 17.50 130 PRO F N 1
ATOM 16728 C CA . PRO F 1 130 ? 55.879 -12.557 39.118 1.00 18.36 130 PRO F CA 1
ATOM 16729 C C . PRO F 1 130 ? 54.774 -13.623 39.179 1.00 18.61 130 PRO F C 1
ATOM 16730 O O . PRO F 1 130 ? 53.613 -13.253 39.314 1.00 17.65 130 PRO F O 1
ATOM 16734 N N . ARG F 1 131 ? 55.138 -14.893 39.005 1.00 19.57 131 ARG F N 1
ATOM 16735 C CA . ARG F 1 131 ? 54.205 -16.024 39.047 1.00 20.46 131 ARG F CA 1
ATOM 16736 C C . ARG F 1 131 ? 54.681 -17.039 40.077 1.00 20.05 131 ARG F C 1
ATOM 16737 O O . ARG F 1 131 ? 55.882 -17.189 40.298 1.00 19.89 131 ARG F O 1
ATOM 16745 N N . ALA F 1 132 ? 53.734 -17.750 40.679 1.00 19.46 132 ALA F N 1
ATOM 16746 C CA . ALA F 1 132 ? 54.043 -18.869 41.567 1.00 19.38 132 ALA F CA 1
ATOM 16747 C C . ALA F 1 132 ? 54.906 -19.885 40.813 1.00 18.98 132 ALA F C 1
ATOM 16748 O O . ALA F 1 132 ? 54.840 -19.978 39.595 1.00 18.38 132 ALA F O 1
ATOM 16750 N N . SER F 1 133 ? 55.730 -20.622 41.548 1.00 18.85 133 SER F N 1
ATOM 16751 C CA . SER F 1 133 ? 56.644 -21.594 40.954 1.00 19.06 133 SER F CA 1
ATOM 16752 C C . SER F 1 133 ? 55.928 -22.727 40.221 1.00 18.97 133 SER F C 1
ATOM 16753 O O . SER F 1 133 ? 56.505 -23.342 39.318 1.00 19.48 133 SER F O 1
ATOM 16756 N N . THR F 1 134 ? 54.665 -22.980 40.568 1.00 18.98 134 THR F N 1
ATOM 16757 C CA . THR F 1 134 ? 53.868 -24.009 39.892 1.00 19.06 134 THR F CA 1
ATOM 16758 C C . THR F 1 134 ? 52.719 -23.441 39.035 1.00 19.43 134 THR F C 1
ATOM 16759 O O . THR F 1 134 ? 51.817 -24.176 38.624 1.00 19.77 134 THR F O 1
ATOM 16763 N N . ASP F 1 135 ? 52.748 -22.136 38.795 1.00 19.14 135 ASP F N 1
ATOM 16764 C CA . ASP F 1 135 ? 52.015 -21.532 37.693 1.00 19.21 135 ASP F CA 1
ATOM 16765 C C . ASP F 1 135 ? 52.950 -21.440 36.493 1.00 18.40 135 ASP F C 1
ATOM 16766 O O . ASP F 1 135 ? 54.128 -21.789 36.578 1.00 18.40 135 ASP F O 1
ATOM 16771 N N . ALA F 1 136 ? 52.400 -20.971 35.377 1.00 18.14 136 ALA F N 1
ATOM 16772 C CA . ALA F 1 136 ? 53.143 -20.696 34.157 1.00 17.73 136 ALA F CA 1
ATOM 16773 C C . ALA F 1 136 ? 53.814 -21.938 33.565 1.00 17.16 136 ALA F C 1
ATOM 16774 O O . ALA F 1 136 ? 54.865 -21.837 32.940 1.00 17.21 136 ALA F O 1
ATOM 16776 N N . MET F 1 137 ? 53.217 -23.110 33.758 1.00 16.72 137 MET F N 1
ATOM 16777 C CA . MET F 1 137 ? 53.823 -24.348 33.272 1.00 17.02 137 MET F CA 1
ATOM 16778 C C . MET F 1 137 ? 53.717 -24.559 31.764 1.00 16.76 137 MET F C 1
ATOM 16779 O O . MET F 1 137 ? 54.536 -25.272 31.185 1.00 17.42 137 MET F O 1
ATOM 16784 N N . ILE F 1 138 ? 52.741 -23.939 31.118 1.00 16.34 138 ILE F N 1
ATOM 16785 C CA . ILE F 1 138 ? 52.732 -23.908 29.653 1.00 16.45 138 ILE F CA 1
ATOM 16786 C C . ILE F 1 138 ? 53.799 -22.930 29.167 1.00 16.44 138 ILE F C 1
ATOM 16787 O O . ILE F 1 138 ? 54.598 -23.258 28.302 1.00 16.30 138 ILE F O 1
ATOM 16792 N N . THR F 1 139 ? 53.820 -21.740 29.754 1.00 16.38 139 THR F N 1
ATOM 16793 C CA . THR F 1 139 ? 54.813 -20.724 29.421 1.00 16.85 139 THR F CA 1
ATOM 16794 C C . THR F 1 139 ? 56.221 -21.318 29.435 1.00 16.73 139 THR F C 1
ATOM 16795 O O . THR F 1 139 ? 56.951 -21.183 28.466 1.00 16.83 139 THR F O 1
ATOM 16799 N N . TRP F 1 140 ? 56.577 -22.003 30.518 1.00 16.53 140 TRP F N 1
ATOM 16800 C CA . TRP F 1 140 ? 57.943 -22.477 30.687 1.00 16.71 140 TRP F CA 1
ATOM 16801 C C . TRP F 1 140 ? 58.236 -23.768 29.926 1.00 16.82 140 TRP F C 1
ATOM 16802 O O . TRP F 1 140 ? 59.223 -23.841 29.203 1.00 17.43 140 TRP F O 1
ATOM 16813 N N . MET F 1 141 ? 57.397 -24.781 30.106 1.00 17.18 141 MET F N 1
ATOM 16814 C CA . MET F 1 141 ? 57.676 -26.114 29.576 1.00 17.38 141 MET F CA 1
ATOM 16815 C C . MET F 1 141 ? 57.278 -26.300 28.107 1.00 17.81 141 MET F C 1
ATOM 16816 O O . MET F 1 141 ? 57.779 -27.216 27.461 1.00 17.73 141 MET F O 1
ATOM 16821 N N . ILE F 1 142 ? 56.381 -25.455 27.587 1.00 17.80 142 ILE F N 1
ATOM 16822 C CA . ILE F 1 142 ? 55.964 -25.523 26.177 1.00 18.08 142 ILE F CA 1
ATOM 16823 C C . ILE F 1 142 ? 56.520 -24.369 25.329 1.00 17.86 142 ILE F C 1
ATOM 16824 O O . ILE F 1 142 ? 57.234 -24.582 24.345 1.00 17.27 142 ILE F O 1
ATOM 16829 N N . THR F 1 143 ? 56.187 -23.146 25.711 1.00 17.64 143 THR F N 1
ATOM 16830 C CA . THR F 1 143 ? 56.433 -22.013 24.845 1.00 17.52 143 THR F CA 1
ATOM 16831 C C . THR F 1 143 ? 57.884 -21.561 24.862 1.00 17.33 143 THR F C 1
ATOM 16832 O O . THR F 1 143 ? 58.516 -21.501 23.818 1.00 16.75 143 THR F O 1
ATOM 16836 N N . ARG F 1 144 ? 58.411 -21.241 26.044 1.00 16.78 144 ARG F N 1
ATOM 16837 C CA . ARG F 1 144 ? 59.793 -20.786 26.152 1.00 16.45 144 ARG F CA 1
ATOM 16838 C C . ARG F 1 144 ? 60.755 -21.927 25.830 1.00 16.39 144 ARG F C 1
ATOM 16839 O O . ARG F 1 144 ? 61.752 -21.722 25.151 1.00 16.34 144 ARG F O 1
ATOM 16847 N N . THR F 1 145 ? 60.415 -23.140 26.263 1.00 16.51 145 THR F N 1
ATOM 16848 C CA . THR F 1 145 ? 61.222 -24.312 25.951 1.00 16.36 145 THR F CA 1
ATOM 16849 C C . THR F 1 145 ? 61.294 -24.547 24.426 1.00 16.20 145 THR F C 1
ATOM 16850 O O . THR F 1 145 ? 62.364 -24.786 23.868 1.00 15.94 145 THR F O 1
ATOM 16854 N N . GLY F 1 146 ? 60.160 -24.465 23.753 1.00 16.42 146 GLY F N 1
ATOM 16855 C CA . GLY F 1 146 ? 60.125 -24.653 22.306 1.00 16.18 146 GLY F CA 1
ATOM 16856 C C . GLY F 1 146 ? 60.926 -23.599 21.569 1.00 16.16 146 GLY F C 1
ATOM 16857 O O . GLY F 1 146 ? 61.679 -23.906 20.640 1.00 15.79 146 GLY F O 1
ATOM 16858 N N . PHE F 1 147 ? 60.760 -22.344 21.983 1.00 15.94 147 PHE F N 1
ATOM 16859 C CA . PHE F 1 147 ? 61.522 -21.240 21.421 1.00 15.69 147 PHE F CA 1
ATOM 16860 C C . PHE F 1 147 ? 63.049 -21.467 21.593 1.00 15.87 147 PHE F C 1
ATOM 16861 O O . PHE F 1 147 ? 63.823 -21.217 20.680 1.00 15.41 147 PHE F O 1
ATOM 16869 N N . ALA F 1 148 ? 63.459 -21.954 22.761 1.00 16.13 148 ALA F N 1
ATOM 16870 C CA . ALA F 1 148 ? 64.864 -22.217 23.055 1.00 16.32 148 ALA F CA 1
ATOM 16871 C C . ALA F 1 148 ? 65.422 -23.359 22.205 1.00 16.58 148 ALA F C 1
ATOM 16872 O O . ALA F 1 148 ? 66.535 -23.272 21.694 1.00 15.84 148 ALA F O 1
ATOM 16874 N N . LEU F 1 149 ? 64.634 -24.418 22.046 1.00 16.66 149 LEU F N 1
ATOM 16875 C CA . LEU F 1 149 ? 65.078 -25.614 21.330 1.00 16.99 149 LEU F CA 1
ATOM 16876 C C . LEU F 1 149 ? 65.119 -25.393 19.830 1.00 16.90 149 LEU F C 1
ATOM 16877 O O . LEU F 1 149 ? 65.931 -25.987 19.155 1.00 17.17 149 LEU F O 1
ATOM 16882 N N . LEU F 1 150 ? 64.248 -24.532 19.312 1.00 17.24 150 LEU F N 1
ATOM 16883 C CA . LEU F 1 150 ? 64.097 -24.357 17.867 1.00 17.43 150 LEU F CA 1
ATOM 16884 C C . LEU F 1 150 ? 64.864 -23.150 17.342 1.00 17.02 150 LEU F C 1
ATOM 16885 O O . LEU F 1 150 ? 65.365 -23.193 16.226 1.00 16.23 150 LEU F O 1
ATOM 16890 N N . TRP F 1 151 ? 64.958 -22.089 18.149 1.00 16.36 151 TRP F N 1
ATOM 16891 C CA . TRP F 1 151 ? 65.636 -20.847 17.739 1.00 16.54 151 TRP F CA 1
ATOM 16892 C C . TRP F 1 151 ? 66.572 -20.337 18.846 1.00 16.55 151 TRP F C 1
ATOM 16893 O O . TRP F 1 151 ? 66.417 -19.213 19.324 1.00 16.40 151 TRP F O 1
ATOM 16904 N N . PRO F 1 152 ? 67.564 -21.154 19.208 1.00 16.64 152 PRO F N 1
ATOM 16905 C CA . PRO F 1 152 ? 68.428 -20.891 20.368 1.00 16.80 152 PRO F CA 1
ATOM 16906 C C . PRO F 1 152 ? 69.247 -19.598 20.291 1.00 17.19 152 PRO F C 1
ATOM 16907 O O . PRO F 1 152 ? 69.629 -19.079 21.333 1.00 17.69 152 PRO F O 1
ATOM 16911 N N . HIS F 1 153 ? 69.524 -19.101 19.094 1.00 17.18 153 HIS F N 1
ATOM 16912 C CA . HIS F 1 153 ? 70.328 -17.894 18.933 1.00 17.54 153 HIS F CA 1
ATOM 16913 C C . HIS F 1 153 ? 69.488 -16.622 18.912 1.00 17.23 153 HIS F C 1
ATOM 16914 O O . HIS F 1 153 ? 70.050 -15.524 18.842 1.00 17.66 153 HIS F O 1
ATOM 16921 N N . THR F 1 154 ? 68.160 -16.755 18.968 1.00 16.01 154 THR F N 1
ATOM 16922 C CA . THR F 1 154 ? 67.277 -15.601 18.804 1.00 15.76 154 THR F CA 1
ATOM 16923 C C . THR F 1 154 ? 66.765 -15.099 20.138 1.00 15.82 154 THR F C 1
ATOM 16924 O O . THR F 1 154 ? 66.950 -15.731 21.170 1.00 16.13 154 THR F O 1
ATOM 16928 N N . GLU F 1 155 ? 66.065 -13.979 20.084 1.00 16.32 155 GLU F N 1
ATOM 16929 C CA . GLU F 1 155 ? 65.453 -13.378 21.259 1.00 16.89 155 GLU F CA 1
ATOM 16930 C C . GLU F 1 155 ? 64.190 -14.096 21.742 1.00 16.67 155 GLU F C 1
ATOM 16931 O O . GLU F 1 155 ? 63.714 -13.821 22.841 1.00 16.62 155 GLU F O 1
ATOM 16937 N N . LEU F 1 156 ? 63.651 -15.014 20.944 1.00 15.93 156 LEU F N 1
ATOM 16938 C CA . LEU F 1 156 ? 62.348 -15.600 21.235 1.00 15.94 156 LEU F CA 1
ATOM 16939 C C . LEU F 1 156 ? 62.208 -16.121 22.674 1.00 16.09 156 LEU F C 1
ATOM 16940 O O . LEU F 1 156 ? 61.259 -15.760 23.369 1.00 16.29 156 LEU F O 1
ATOM 16945 N N . SER F 1 157 ? 63.149 -16.952 23.111 1.00 15.60 157 SER F N 1
ATOM 16946 C CA . SER F 1 157 ? 63.042 -17.613 24.410 1.00 16.21 157 SER F CA 1
ATOM 16947 C C . SER F 1 157 ? 63.366 -16.679 25.583 1.00 16.66 157 SER F C 1
ATOM 16948 O O . SER F 1 157 ? 63.220 -17.074 26.738 1.00 16.89 157 SER F O 1
ATOM 16951 N N . TRP F 1 158 ? 63.809 -15.463 25.273 1.00 17.33 158 TRP F N 1
ATOM 16952 C CA . TRP F 1 158 ? 64.157 -14.452 26.264 1.00 18.03 158 TRP F CA 1
ATOM 16953 C C .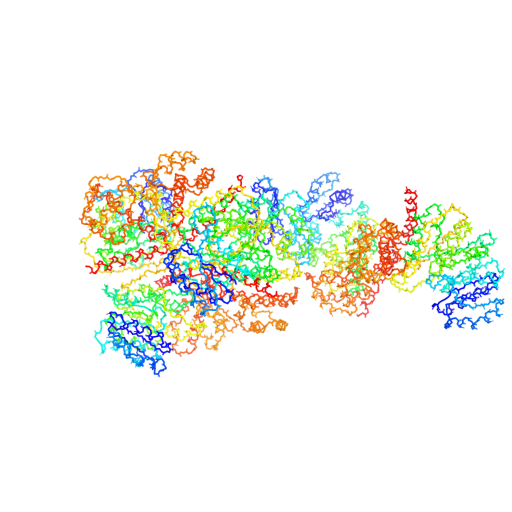 TRP F 1 158 ? 62.966 -13.580 26.680 1.00 18.54 158 TRP F C 1
ATOM 16954 O O . TRP F 1 158 ? 63.035 -12.894 27.703 1.00 19.03 158 TRP F O 1
ATOM 16965 N N . ILE F 1 159 ? 61.889 -13.611 25.902 1.00 18.79 159 ILE F N 1
ATOM 16966 C CA . ILE F 1 159 ? 60.664 -12.889 26.241 1.00 19.04 159 ILE F CA 1
ATOM 16967 C C . ILE F 1 159 ? 60.071 -13.575 27.480 1.00 19.19 159 ILE F C 1
ATOM 16968 O O . ILE F 1 159 ? 59.854 -14.796 27.479 1.00 17.86 159 ILE F O 1
ATOM 16973 N N . GLU F 1 160 ? 59.853 -12.799 28.535 1.00 19.89 160 GLU F N 1
ATOM 16974 C CA . GLU F 1 160 ? 59.236 -13.308 29.748 1.00 22.39 160 GLU F CA 1
ATOM 16975 C C . GLU F 1 160 ? 57.899 -14.017 29.865 1.00 22.88 160 GLU F C 1
ATOM 16976 O O . GLU F 1 160 ? 57.792 -15.073 30.445 1.00 26.85 160 GLU F O 1
ATOM 16982 N N . GLN F 1 161 ? 56.840 -13.509 29.369 1.00 23.70 161 GLN F N 1
ATOM 16983 C CA . GLN F 1 161 ? 55.651 -14.407 29.417 1.00 21.84 161 GLN F CA 1
ATOM 16984 C C . GLN F 1 161 ? 55.206 -14.114 27.956 1.00 21.15 161 GLN F C 1
ATOM 16985 O O . GLN F 1 161 ? 54.404 -13.204 27.675 1.00 19.40 161 GLN F O 1
ATOM 16991 N N . PRO F 1 162 ? 55.658 -14.959 27.034 1.00 19.84 162 PRO F N 1
ATOM 16992 C CA . PRO F 1 162 ? 55.200 -14.895 25.643 1.00 19.82 162 PRO F CA 1
ATOM 16993 C C . PRO F 1 162 ? 53.684 -15.140 25.463 1.00 19.96 162 PRO F C 1
ATOM 16994 O O . PRO F 1 162 ? 53.153 -14.840 24.403 1.00 20.30 162 PRO F O 1
ATOM 16998 N N . LEU F 1 163 ? 53.016 -15.685 26.477 1.00 19.77 163 LEU F N 1
ATOM 16999 C CA . LEU F 1 163 ? 51.579 -15.942 26.424 1.00 19.97 163 LEU F CA 1
ATOM 17000 C C . LEU F 1 163 ? 50.763 -14.834 27.073 1.00 20.08 163 LEU F C 1
ATOM 17001 O O . LEU F 1 163 ? 49.554 -14.943 27.154 1.00 20.37 163 LEU F O 1
ATOM 17006 N N . GLY F 1 164 ? 51.419 -13.780 27.545 1.00 20.10 164 GLY F N 1
ATOM 17007 C CA . GLY F 1 164 ? 50.736 -12.743 28.305 1.00 20.59 164 GLY F CA 1
ATOM 17008 C C . GLY F 1 164 ? 49.881 -11.864 27.398 1.00 20.29 164 GLY F C 1
ATOM 17009 O O . GLY F 1 164 ? 50.314 -11.504 26.316 1.00 20.92 164 GLY F O 1
ATOM 17010 N N . GLY F 1 165 ? 48.682 -11.516 27.851 1.00 20.12 165 GLY F N 1
ATOM 17011 C CA . GLY F 1 165 ? 47.767 -10.684 27.085 1.00 20.23 165 GLY F CA 1
ATOM 17012 C C . GLY F 1 165 ? 47.724 -9.215 27.477 1.00 19.90 165 GLY F C 1
ATOM 17013 O O . GLY F 1 165 ? 46.801 -8.502 27.078 1.00 20.77 165 GLY F O 1
ATOM 17014 N N . GLU F 1 166 ? 48.696 -8.761 28.260 1.00 19.25 166 GLU F N 1
ATOM 17015 C CA . GLU F 1 166 ? 48.788 -7.359 28.648 1.00 19.01 166 GLU F CA 1
ATOM 17016 C C . GLU F 1 166 ? 49.933 -6.761 27.848 1.00 18.82 166 GLU F C 1
ATOM 17017 O O . GLU F 1 166 ? 51.095 -7.131 28.040 1.00 18.00 166 GLU F O 1
ATOM 17023 N N . LEU F 1 167 ? 49.597 -5.860 26.937 1.00 18.97 167 LEU F N 1
ATOM 17024 C CA . LEU F 1 167 ? 50.581 -5.289 26.045 1.00 19.49 167 LEU F CA 1
ATOM 17025 C C . LEU F 1 167 ? 50.098 -4.012 25.363 1.00 19.20 167 LEU F C 1
ATOM 17026 O O . LEU F 1 167 ? 48.914 -3.682 25.409 1.00 18.63 167 LEU F O 1
ATOM 17031 N N . LEU F 1 168 ? 51.049 -3.282 24.781 1.00 18.51 168 LEU F N 1
ATOM 17032 C CA . LEU F 1 168 ? 50.783 -2.123 23.944 1.00 18.69 168 LEU F CA 1
ATOM 17033 C C . LEU F 1 168 ? 51.542 -2.291 22.625 1.00 18.46 168 LEU F C 1
ATOM 17034 O O . LEU F 1 168 ? 52.719 -2.649 22.625 1.00 18.42 168 LEU F O 1
ATOM 17039 N N . MET F 1 169 ? 50.868 -2.062 21.506 1.00 18.46 169 MET F N 1
ATOM 17040 C CA . MET F 1 169 ? 51.520 -2.059 20.198 1.00 18.87 169 MET F CA 1
ATOM 17041 C C . MET F 1 169 ? 51.325 -0.701 19.563 1.00 18.12 169 MET F C 1
ATOM 17042 O O . MET F 1 169 ? 50.254 -0.120 19.637 1.00 17.34 169 MET F O 1
ATOM 17047 N N . ARG F 1 170 ? 52.337 -0.189 18.900 1.00 18.56 170 ARG F N 1
ATOM 17048 C CA . ARG F 1 170 ? 52.065 0.960 18.056 1.00 19.43 170 ARG F CA 1
ATOM 17049 C C . ARG F 1 170 ? 51.383 0.514 16.772 1.00 18.86 170 ARG F C 1
ATOM 17050 O O . ARG F 1 170 ? 51.353 -0.677 16.448 1.00 18.12 170 ARG F O 1
ATOM 17058 N N . ARG F 1 171 ? 50.799 1.483 16.080 1.00 18.84 171 ARG F N 1
ATOM 17059 C CA . ARG F 1 171 ? 49.892 1.225 14.973 1.00 19.05 171 ARG F CA 1
ATOM 17060 C C . ARG F 1 171 ? 50.518 0.324 13.927 1.00 18.93 171 ARG F C 1
ATOM 17061 O O . ARG F 1 171 ? 49.895 -0.622 13.480 1.00 19.07 171 ARG F O 1
ATOM 17069 N N . GLU F 1 172 ? 51.763 0.605 13.566 1.00 19.16 172 GLU F N 1
ATOM 17070 C CA . GLU F 1 172 ? 52.424 -0.087 12.455 1.00 19.66 172 GLU F CA 1
ATOM 17071 C C . GLU F 1 172 ? 52.677 -1.558 12.799 1.00 18.61 172 GLU F C 1
ATOM 17072 O O . GLU F 1 172 ? 52.654 -2.421 11.919 1.00 17.16 172 GLU F O 1
ATOM 17078 N N . VAL F 1 173 ? 52.904 -1.838 14.082 1.00 17.74 173 VAL F N 1
ATOM 17079 C CA . VAL F 1 173 ? 53.073 -3.216 14.555 1.00 17.70 173 VAL F CA 1
ATOM 17080 C C . VAL F 1 173 ? 51.734 -3.942 14.472 1.00 17.48 173 VAL F C 1
ATOM 17081 O O . VAL F 1 173 ? 51.676 -5.071 13.997 1.00 17.39 173 VAL F O 1
ATOM 17085 N N . ALA F 1 174 ? 50.662 -3.279 14.904 1.00 17.52 174 ALA F N 1
ATOM 17086 C CA . ALA F 1 174 ? 49.309 -3.831 14.801 1.00 17.54 174 ALA F CA 1
ATOM 17087 C C . ALA F 1 174 ? 48.965 -4.115 13.342 1.00 17.38 174 ALA F C 1
ATOM 17088 O O . ALA F 1 174 ? 48.413 -5.164 13.030 1.00 17.65 174 ALA F O 1
ATOM 17090 N N . ALA F 1 175 ? 49.322 -3.205 12.445 1.00 17.35 175 ALA F N 1
ATOM 17091 C CA . ALA F 1 175 ? 49.006 -3.374 11.020 1.00 17.52 175 ALA F CA 1
ATOM 17092 C C . ALA F 1 175 ? 49.731 -4.591 10.450 1.00 17.87 175 ALA F C 1
ATOM 17093 O O . ALA F 1 175 ? 49.147 -5.395 9.738 1.00 18.41 175 ALA F O 1
ATOM 17095 N N . MET F 1 176 ? 51.006 -4.727 10.782 1.00 18.15 176 MET F N 1
ATOM 17096 C CA . MET F 1 176 ? 51.800 -5.868 10.355 1.00 18.63 176 MET F CA 1
ATOM 17097 C C . MET F 1 176 ? 51.184 -7.211 10.835 1.00 18.33 176 MET F C 1
ATOM 17098 O O . MET F 1 176 ? 51.073 -8.169 10.066 1.00 17.49 176 MET F O 1
ATOM 17103 N N . LEU F 1 177 ? 50.756 -7.265 12.093 1.00 17.99 177 LEU F N 1
ATOM 17104 C CA . LEU F 1 177 ? 50.169 -8.483 12.654 1.00 18.29 177 LEU F CA 1
ATOM 17105 C C . LEU F 1 177 ? 48.821 -8.826 12.048 1.00 18.58 177 LEU F C 1
ATOM 17106 O O . LEU F 1 177 ? 48.546 -9.983 11.740 1.00 18.45 177 LEU F O 1
ATOM 17111 N N . TYR F 1 178 ? 47.975 -7.818 11.880 1.00 19.18 178 TYR F N 1
ATOM 17112 C CA . TYR F 1 178 ? 46.662 -8.034 11.299 1.00 19.66 178 TYR F CA 1
ATOM 17113 C C . TYR F 1 178 ? 46.756 -8.540 9.841 1.00 20.40 178 TYR F C 1
ATOM 17114 O O . TYR F 1 178 ? 45.936 -9.348 9.422 1.00 20.26 178 TYR F O 1
ATOM 17123 N N . GLU F 1 179 ? 47.770 -8.103 9.091 1.00 21.04 179 GLU F N 1
ATOM 17124 C CA . GLU F 1 179 ? 47.901 -8.481 7.674 1.00 22.49 179 GLU F CA 1
ATOM 17125 C C . GLU F 1 179 ? 48.573 -9.836 7.480 1.00 22.01 179 GLU F C 1
ATOM 17126 O O . GLU F 1 179 ? 48.598 -10.360 6.376 1.00 21.88 179 GLU F O 1
ATOM 17132 N N . ASP F 1 180 ? 49.117 -10.391 8.553 1.00 21.73 180 ASP F N 1
ATOM 17133 C CA . ASP F 1 180 ? 49.816 -11.671 8.508 1.00 21.84 180 ASP F CA 1
ATOM 17134 C C . ASP F 1 180 ? 48.837 -12.848 8.629 1.00 21.89 180 ASP F C 1
ATOM 17135 O O . ASP F 1 180 ? 48.113 -12.965 9.614 1.00 21.08 180 ASP F O 1
ATOM 17140 N N . GLU F 1 181 ? 48.835 -13.719 7.626 1.00 21.77 181 GLU F N 1
ATOM 17141 C CA . GLU F 1 181 ? 47.897 -14.838 7.559 1.00 22.08 181 GLU F CA 1
ATOM 17142 C C . GLU F 1 181 ? 48.091 -15.853 8.693 1.00 20.99 181 GLU F C 1
ATOM 17143 O O . GLU F 1 181 ? 47.123 -16.450 9.169 1.00 19.65 181 GLU F O 1
ATOM 17149 N N . ARG F 1 182 ? 49.335 -16.055 9.124 1.00 19.84 182 ARG F N 1
ATOM 17150 C CA . ARG F 1 182 ? 49.608 -16.968 10.233 1.00 19.70 182 ARG F CA 1
ATOM 17151 C C . ARG F 1 182 ? 48.964 -16.493 11.525 1.00 19.19 182 ARG F C 1
ATOM 17152 O O . ARG F 1 182 ? 48.575 -17.298 12.370 1.00 19.86 182 ARG F O 1
ATOM 17160 N N . VAL F 1 183 ? 48.900 -15.179 11.682 1.00 18.80 183 VAL F N 1
ATOM 17161 C CA . VAL F 1 183 ? 48.372 -14.543 12.880 1.00 18.73 183 VAL F CA 1
ATOM 17162 C C . VAL F 1 183 ? 46.844 -14.525 12.803 1.00 18.78 183 VAL F C 1
ATOM 17163 O O . VAL F 1 183 ? 46.160 -14.831 13.780 1.00 18.39 183 VAL F O 1
ATOM 17167 N N . ARG F 1 184 ? 46.322 -14.195 11.627 1.00 18.58 184 ARG F N 1
ATOM 17168 C CA . ARG F 1 184 ? 44.883 -14.061 11.418 1.00 18.89 184 ARG F CA 1
ATOM 17169 C C . ARG F 1 184 ? 44.146 -15.376 11.622 1.00 18.83 184 ARG F C 1
ATOM 17170 O O . ARG F 1 184 ? 43.019 -15.408 12.136 1.00 18.45 184 ARG F O 1
ATOM 17178 N N . ARG F 1 185 ? 44.779 -16.461 11.201 1.00 19.21 185 ARG F N 1
ATOM 17179 C CA . ARG F 1 185 ? 44.168 -17.767 11.326 1.00 20.25 185 ARG F CA 1
ATOM 17180 C C . ARG F 1 185 ? 44.192 -18.321 12.753 1.00 19.21 185 ARG F C 1
ATOM 17181 O O . ARG F 1 185 ? 43.402 -19.203 13.071 1.00 19.16 185 ARG F O 1
ATOM 17189 N N . ARG F 1 186 ? 45.046 -17.774 13.613 1.00 18.72 186 ARG F N 1
ATOM 17190 C CA . ARG F 1 186 ? 45.180 -18.268 14.984 1.00 18.46 186 ARG F CA 1
ATOM 17191 C C . ARG F 1 186 ? 44.081 -17.723 15.903 1.00 17.96 186 ARG F C 1
ATOM 17192 O O . ARG F 1 186 ? 44.320 -16.869 16.756 1.00 17.93 186 ARG F O 1
ATOM 17200 N N . SER F 1 187 ? 42.887 -18.273 15.745 1.00 17.29 187 SER F N 1
ATOM 17201 C CA . SER F 1 187 ? 41.693 -17.771 16.414 1.00 16.84 187 SER F CA 1
ATOM 17202 C C . SER F 1 187 ? 41.579 -18.235 17.869 1.00 16.68 187 SER F C 1
ATOM 17203 O O . SER F 1 187 ? 40.706 -17.768 18.604 1.00 16.29 187 SER F O 1
ATOM 17206 N N . ASP F 1 188 ? 42.460 -19.143 18.271 1.00 16.71 188 ASP F N 1
ATOM 17207 C CA . ASP F 1 188 ? 42.366 -19.826 19.551 1.00 16.94 188 ASP F CA 1
ATOM 17208 C C . ASP F 1 188 ? 43.373 -19.287 20.602 1.00 17.34 188 ASP F C 1
ATOM 17209 O O . ASP F 1 188 ? 43.789 -18.131 20.521 1.00 17.76 188 ASP F O 1
ATOM 17214 N N . TRP F 1 189 ? 43.755 -20.101 21.587 1.00 17.37 189 TRP F N 1
ATOM 17215 C CA . TRP F 1 189 ? 44.728 -19.691 22.595 1.00 18.52 189 TRP F CA 1
ATOM 17216 C C . TRP F 1 189 ? 46.122 -19.414 22.018 1.00 18.33 189 TRP F C 1
ATOM 17217 O O . TRP F 1 189 ? 46.933 -18.792 22.679 1.00 18.79 189 TRP F O 1
ATOM 17228 N N . GLY F 1 190 ? 46.399 -19.876 20.804 1.00 18.24 190 GLY F N 1
ATOM 17229 C CA . GLY F 1 190 ? 47.714 -19.720 20.212 1.00 18.32 190 GLY F CA 1
ATOM 17230 C C . GLY F 1 190 ? 48.067 -18.317 19.761 1.00 18.62 190 GLY F C 1
ATOM 17231 O O . GLY F 1 190 ? 49.217 -18.062 19.377 1.00 18.29 190 GLY F O 1
ATOM 17232 N N . ILE F 1 191 ? 47.099 -17.403 19.802 1.00 18.18 191 ILE F N 1
ATOM 17233 C CA . ILE F 1 191 ? 47.320 -16.046 19.318 1.00 18.24 191 ILE F CA 1
ATOM 17234 C C . ILE F 1 191 ? 48.515 -15.336 19.967 1.00 18.46 191 ILE F C 1
ATOM 17235 O O . ILE F 1 191 ? 49.275 -14.662 19.267 1.00 18.38 191 ILE F O 1
ATOM 17240 N N . ASP F 1 192 ? 48.682 -15.468 21.284 1.00 19.02 192 ASP F N 1
ATOM 17241 C CA . ASP F 1 192 ? 49.746 -14.734 21.989 1.00 19.25 192 ASP F CA 1
ATOM 17242 C C . ASP F 1 192 ? 51.107 -15.240 21.564 1.00 18.85 192 ASP F C 1
ATOM 17243 O O . ASP F 1 192 ? 52.051 -14.457 21.432 1.00 19.40 192 ASP F O 1
ATOM 17248 N N . THR F 1 193 ? 51.196 -16.550 21.332 1.00 18.24 193 THR F N 1
ATOM 17249 C CA . THR F 1 193 ? 52.386 -17.158 20.776 1.00 18.17 193 THR F CA 1
ATOM 17250 C C . THR F 1 193 ? 52.712 -16.543 19.418 1.00 17.93 193 THR F C 1
ATOM 17251 O O . THR F 1 193 ? 53.844 -16.156 19.166 1.00 17.34 193 THR F O 1
ATOM 17255 N N . LEU F 1 194 ? 51.707 -16.435 18.559 1.00 17.70 194 LEU F N 1
ATOM 17256 C CA . LEU F 1 194 ? 51.892 -15.853 17.227 1.00 17.64 194 LEU F CA 1
ATOM 17257 C C . LEU F 1 194 ? 52.280 -14.361 17.267 1.00 17.59 194 LEU F C 1
ATOM 17258 O O . LEU F 1 194 ? 53.175 -13.951 16.533 1.00 17.03 194 LEU F O 1
ATOM 17263 N N . TYR F 1 195 ? 51.634 -13.555 18.113 1.00 17.61 195 TYR F N 1
ATOM 17264 C CA . TYR F 1 195 ? 52.040 -12.151 18.291 1.00 17.96 195 TYR F CA 1
ATOM 17265 C C . TYR F 1 195 ? 53.495 -12.052 18.727 1.00 18.01 195 TYR F C 1
ATOM 17266 O O . TYR F 1 195 ? 54.247 -11.228 18.204 1.00 18.06 195 TYR F O 1
ATOM 17275 N N . THR F 1 196 ? 53.879 -12.865 19.708 1.00 17.98 196 THR F N 1
ATOM 17276 C CA . THR F 1 196 ? 55.248 -12.870 20.209 1.00 17.70 196 THR F CA 1
ATOM 17277 C C . THR F 1 196 ? 56.222 -13.265 19.117 1.00 17.60 196 THR F C 1
ATOM 17278 O O . THR F 1 196 ? 57.247 -12.591 18.897 1.00 17.69 196 THR F O 1
ATOM 17282 N N . PHE F 1 197 ? 55.896 -14.351 18.420 1.00 17.60 197 PHE F N 1
ATOM 17283 C CA . PHE F 1 197 ? 56.791 -14.888 17.406 1.00 17.17 197 PHE F CA 1
ATOM 17284 C C . PHE F 1 197 ? 56.995 -13.915 16.276 1.00 17.13 197 PHE F C 1
ATOM 17285 O O . PHE F 1 197 ? 58.135 -13.648 15.899 1.00 16.72 197 PHE F O 1
ATOM 17293 N N . VAL F 1 198 ? 55.918 -13.399 15.698 1.00 17.85 198 VAL F N 1
ATOM 17294 C CA . VAL F 1 198 ? 56.104 -12.622 14.472 1.00 18.20 198 VAL F CA 1
ATOM 17295 C C . VAL F 1 198 ? 56.628 -11.212 14.756 1.00 17.63 198 VAL F C 1
ATOM 17296 O O . VAL F 1 198 ? 57.312 -10.652 13.910 1.00 17.54 198 VAL F O 1
ATOM 17300 N N . THR F 1 199 ? 56.357 -10.656 15.941 1.00 17.32 199 THR F N 1
ATOM 17301 C CA . THR F 1 199 ? 56.991 -9.393 16.318 1.00 17.39 199 THR F CA 1
ATOM 17302 C C . THR F 1 199 ? 58.502 -9.551 16.434 1.00 17.06 199 THR F C 1
ATOM 17303 O O . THR F 1 199 ? 59.236 -8.708 15.957 1.00 17.14 199 THR F O 1
ATOM 17307 N N . VAL F 1 200 ? 58.961 -10.643 17.039 1.00 16.58 200 VAL F N 1
ATOM 17308 C CA . VAL F 1 200 ? 60.394 -10.903 17.127 1.00 16.59 200 VAL F CA 1
ATOM 17309 C C . VAL F 1 200 ? 60.983 -11.174 15.734 1.00 16.63 200 VAL F C 1
ATOM 17310 O O . VAL F 1 200 ? 61.977 -10.572 15.362 1.00 15.82 200 VAL F O 1
ATOM 17314 N N . GLN F 1 201 ? 60.339 -12.030 14.951 1.00 16.68 201 GLN F N 1
ATOM 17315 C CA . GLN F 1 201 ? 60.821 -12.345 13.600 1.00 17.06 201 GLN F CA 1
ATOM 17316 C C . GLN F 1 201 ? 60.985 -11.095 12.718 1.00 17.50 201 GLN F C 1
ATOM 17317 O O . GLN F 1 201 ? 61.896 -11.032 11.896 1.00 17.25 201 GLN F O 1
ATOM 17323 N N . GLN F 1 202 ? 60.110 -10.104 12.900 1.00 18.23 202 GLN F N 1
ATOM 17324 C CA . GLN F 1 202 ? 60.126 -8.877 12.094 1.00 19.06 202 GLN F CA 1
ATOM 17325 C C . GLN F 1 202 ? 61.026 -7.777 12.666 1.00 18.68 202 GLN F C 1
ATOM 17326 O O . GLN F 1 202 ? 61.054 -6.672 12.148 1.00 18.70 202 GLN F O 1
ATOM 17332 N N . GLY F 1 203 ? 61.735 -8.067 13.748 1.00 18.71 203 GLY F N 1
ATOM 17333 C CA . GLY F 1 203 ? 62.652 -7.108 14.344 1.00 18.96 203 GLY F CA 1
ATOM 17334 C C . GLY F 1 203 ? 62.009 -5.942 15.087 1.00 18.55 203 GLY F C 1
ATOM 17335 O O . GLY F 1 203 ? 62.614 -4.885 15.196 1.00 18.58 203 GLY F O 1
ATOM 17336 N N . VAL F 1 204 ? 60.806 -6.128 15.616 1.00 17.87 204 VAL F N 1
ATOM 17337 C CA . VAL F 1 204 ? 60.148 -5.070 16.389 1.00 18.00 204 VAL F CA 1
ATOM 17338 C C . VAL F 1 204 ? 60.888 -4.878 17.709 1.00 17.83 204 VAL F C 1
ATOM 17339 O O . VAL F 1 204 ? 61.255 -5.855 18.351 1.00 18.39 204 VAL F O 1
ATOM 17343 N N . SER F 1 205 ? 61.138 -3.635 18.103 1.00 17.52 205 SER F N 1
ATOM 17344 C CA . SER F 1 205 ? 61.783 -3.370 19.396 1.00 17.66 205 SER F CA 1
ATOM 17345 C C . SER F 1 205 ? 60.773 -3.596 20.537 1.00 17.40 205 SER F C 1
ATOM 17346 O O . SER F 1 205 ? 59.636 -3.133 20.471 1.00 17.33 205 SER F O 1
ATOM 17349 N N . ILE F 1 206 ? 61.189 -4.312 21.572 1.00 16.88 206 ILE F N 1
ATOM 17350 C CA . ILE F 1 206 ? 60.287 -4.779 22.618 1.00 16.79 206 ILE F CA 1
ATOM 17351 C C . ILE F 1 206 ? 60.784 -4.343 23.988 1.00 16.60 206 ILE F C 1
ATOM 17352 O O . ILE F 1 206 ? 61.948 -4.537 24.312 1.00 16.02 206 ILE F O 1
ATOM 17357 N N . TYR F 1 207 ? 59.902 -3.737 24.776 1.00 16.27 207 TYR F N 1
ATOM 17358 C CA . TYR F 1 207 ? 60.183 -3.402 26.165 1.00 16.01 207 TYR F CA 1
ATOM 17359 C C . TYR F 1 207 ? 59.231 -4.201 27.059 1.00 16.58 207 TYR F C 1
ATOM 17360 O O . TYR F 1 207 ? 58.031 -4.270 26.783 1.00 16.11 207 TYR F O 1
ATOM 17369 N N . GLU F 1 208 ? 59.759 -4.798 28.129 1.00 16.58 208 GLU F N 1
ATOM 17370 C CA . GLU F 1 208 ? 58.923 -5.498 29.102 1.00 17.43 208 GLU F CA 1
ATOM 17371 C C . GLU F 1 208 ? 58.863 -4.740 30.435 1.00 17.51 208 GLU F C 1
ATOM 17372 O O . GLU F 1 208 ? 59.871 -4.636 31.131 1.00 16.86 208 GLU F O 1
ATOM 17378 N N . CYS F 1 209 ? 57.701 -4.165 30.735 1.00 17.53 209 CYS F N 1
ATOM 17379 C CA . CYS F 1 209 ? 57.424 -3.491 32.002 1.00 18.78 209 CYS F CA 1
ATOM 17380 C C . CYS F 1 209 ? 57.098 -4.499 33.084 1.00 17.97 209 CYS F C 1
ATOM 17381 O O . CYS F 1 209 ? 56.298 -5.391 32.862 1.00 17.26 209 CYS F O 1
ATOM 17384 N N . TYR F 1 210 ? 57.661 -4.311 34.268 1.00 17.43 210 TYR F N 1
ATOM 17385 C CA . TYR F 1 210 ? 57.359 -5.174 35.401 1.00 17.70 210 TYR F CA 1
ATOM 17386 C C . TYR F 1 210 ? 56.210 -4.616 36.247 1.00 18.20 210 TYR F C 1
ATOM 17387 O O . TYR F 1 210 ? 56.247 -3.462 36.662 1.00 17.49 210 TYR F O 1
ATOM 17396 N N . ILE F 1 211 ? 55.208 -5.456 36.497 1.00 18.79 211 ILE F N 1
ATOM 17397 C CA . ILE F 1 211 ? 54.084 -5.155 37.379 1.00 20.01 211 ILE F CA 1
ATOM 17398 C C . ILE F 1 211 ? 54.092 -6.220 38.492 1.00 20.98 211 ILE F C 1
ATOM 17399 O O . ILE F 1 211 ? 54.024 -7.406 38.192 1.00 21.19 211 ILE F O 1
ATOM 17404 N N . PRO F 1 212 ? 54.226 -5.830 39.751 1.00 22.79 212 PRO F N 1
ATOM 17405 C CA . PRO F 1 212 ? 54.299 -6.814 40.856 1.00 23.98 212 PRO F CA 1
ATOM 17406 C C . PRO F 1 212 ? 53.057 -7.697 41.082 1.00 25.30 212 PRO F C 1
ATOM 17407 O O . PRO F 1 212 ? 53.213 -8.842 41.517 1.00 25.76 212 PRO F O 1
ATOM 17411 N N . GLU F 1 213 ? 51.860 -7.195 40.806 1.00 26.45 213 GLU F N 1
ATOM 17412 C CA . GLU F 1 213 ? 50.653 -7.993 41.034 1.00 27.84 213 GLU F CA 1
ATOM 17413 C C . GLU F 1 213 ? 49.511 -7.597 40.107 1.00 28.19 213 GLU F C 1
ATOM 17414 O O . GLU F 1 213 ? 49.472 -6.482 39.594 1.00 27.80 213 GLU F O 1
ATOM 17420 N N . GLY F 1 214 ? 48.583 -8.522 39.889 1.00 29.13 214 GLY F N 1
ATOM 17421 C CA . GLY F 1 214 ? 47.412 -8.215 39.087 1.00 29.90 214 GLY F CA 1
ATOM 17422 C C . GLY F 1 214 ? 46.846 -9.331 38.237 1.00 30.35 214 GLY F C 1
ATOM 17423 O O . GLY F 1 214 ? 45.680 -9.250 37.866 1.00 30.69 214 GLY F O 1
ATOM 17424 N N . LYS F 1 215 ? 47.639 -10.348 37.907 1.00 30.82 215 LYS F N 1
ATOM 17425 C CA . LYS F 1 215 ? 47.107 -11.510 37.198 1.00 31.40 215 LYS F CA 1
ATOM 17426 C C . LYS F 1 215 ? 46.108 -12.250 38.083 1.00 31.26 215 LYS F C 1
ATOM 17427 O O . LYS F 1 215 ? 46.402 -12.562 39.237 1.00 31.38 215 LYS F O 1
ATOM 17433 N N . ALA F 1 216 ? 44.926 -12.519 37.542 1.00 31.07 216 ALA F N 1
ATOM 17434 C CA . ALA F 1 216 ? 43.979 -13.397 38.210 1.00 31.05 216 ALA F CA 1
ATOM 17435 C C . ALA F 1 216 ? 44.574 -14.804 38.296 1.00 30.85 216 ALA F C 1
ATOM 17436 O O . ALA F 1 216 ? 45.345 -15.222 37.437 1.00 30.98 216 ALA F O 1
ATOM 17438 N N . HIS F 1 217 ? 44.220 -15.508 39.360 1.00 30.82 217 HIS F N 1
ATOM 17439 C CA . HIS F 1 217 ? 44.601 -16.891 39.555 1.00 30.83 217 HIS F CA 1
ATOM 17440 C C . HIS F 1 217 ? 43.419 -17.730 39.134 1.00 30.49 217 HIS F C 1
ATOM 17441 O O . HIS F 1 217 ? 42.290 -17.463 39.547 1.00 30.13 217 HIS F O 1
ATOM 17448 N N . ARG F 1 218 ? 43.672 -18.755 38.331 1.00 30.55 218 ARG F N 1
ATOM 17449 C CA . ARG F 1 218 ? 42.621 -19.686 37.965 1.00 30.68 218 ARG F CA 1
ATOM 17450 C C . ARG F 1 218 ? 42.105 -20.381 39.220 1.00 30.53 218 ARG F C 1
ATOM 17451 O O . ARG F 1 218 ? 42.780 -20.417 40.251 1.00 30.70 218 ARG F O 1
ATOM 17459 N N . LEU F 1 219 ? 40.893 -20.904 39.143 1.00 30.53 219 LEU F N 1
ATOM 17460 C CA . LEU F 1 219 ? 40.359 -21.718 40.224 1.00 30.41 219 LEU F CA 1
ATOM 17461 C C . LEU F 1 219 ? 41.330 -22.872 40.528 1.00 29.85 219 LEU F C 1
ATOM 17462 O O . LEU F 1 219 ? 42.041 -23.366 39.639 1.00 29.60 219 LEU F O 1
ATOM 17467 N N . TYR F 1 220 ? 41.362 -23.282 41.788 1.00 28.66 220 TYR F N 1
ATOM 17468 C CA . TYR F 1 220 ? 42.127 -24.447 42.194 1.00 27.96 220 TYR F CA 1
ATOM 17469 C C . TYR F 1 220 ? 41.652 -25.672 41.400 1.00 26.84 220 TYR F C 1
ATOM 17470 O O . TYR F 1 220 ? 40.462 -25.992 41.403 1.00 26.56 220 TYR F O 1
ATOM 17479 N N . GLY F 1 221 ? 42.573 -26.338 40.705 1.00 25.13 221 GLY F N 1
ATOM 17480 C CA . GLY F 1 221 ? 42.232 -27.574 40.014 1.00 23.75 221 GLY F CA 1
ATOM 17481 C C . GLY F 1 221 ? 43.437 -28.336 39.498 1.00 22.54 221 GLY F C 1
ATOM 17482 O O . GLY F 1 221 ? 44.570 -27.879 39.596 1.00 21.89 221 GLY F O 1
ATOM 17483 N N . GLY F 1 222 ? 43.180 -29.512 38.943 1.00 21.47 222 GLY F N 1
ATOM 17484 C CA . GLY F 1 222 ? 44.188 -30.270 38.236 1.00 20.86 222 GLY F CA 1
ATOM 17485 C C . GLY F 1 222 ? 44.707 -29.559 37.004 1.00 20.49 222 GLY F C 1
ATOM 17486 O O . GLY F 1 222 ? 44.126 -28.574 36.548 1.00 19.83 222 GLY F O 1
ATOM 17487 N N . LEU F 1 223 ? 45.810 -30.069 36.466 1.00 19.62 223 LEU F N 1
ATOM 17488 C CA . LEU F 1 223 ? 46.376 -29.552 35.230 1.00 19.35 223 LEU F CA 1
ATOM 17489 C C . LEU F 1 223 ? 45.426 -29.700 34.039 1.00 19.98 223 LEU F C 1
ATOM 17490 O O . LEU F 1 223 ? 45.567 -28.984 33.057 1.00 19.28 223 LEU F O 1
ATOM 17495 N N . ASP F 1 224 ? 44.474 -30.625 34.158 1.00 20.28 224 ASP F N 1
ATOM 17496 C CA . ASP F 1 224 ? 43.389 -30.860 33.203 1.00 21.93 224 ASP F CA 1
ATOM 17497 C C . ASP F 1 224 ? 42.662 -29.563 32.807 1.00 21.20 224 ASP F C 1
ATOM 17498 O O . ASP F 1 224 ? 42.210 -29.407 31.670 1.00 20.45 224 ASP F O 1
ATOM 17503 N N . ASP F 1 225 ? 42.537 -28.645 33.763 1.00 20.79 225 ASP F N 1
ATOM 17504 C CA . ASP F 1 225 ? 41.892 -27.357 33.518 1.00 21.20 225 ASP F CA 1
ATOM 17505 C C . ASP F 1 225 ? 42.606 -26.539 32.436 1.00 20.34 225 ASP F C 1
ATOM 17506 O O . ASP F 1 225 ? 41.994 -25.698 31.825 1.00 20.68 225 ASP F O 1
ATOM 17511 N N . LEU F 1 226 ? 43.890 -26.809 32.202 1.00 19.67 226 LEU F N 1
ATOM 17512 C CA . LEU F 1 226 ? 44.679 -26.109 31.193 1.00 19.28 226 LEU F CA 1
ATOM 17513 C C . LEU F 1 226 ? 44.895 -26.895 29.904 1.00 18.58 226 LEU F C 1
ATOM 17514 O O . LEU F 1 226 ? 45.681 -26.481 29.055 1.00 17.43 226 LEU F O 1
ATOM 17519 N N . ARG F 1 227 ? 44.190 -28.010 29.754 1.00 17.98 227 ARG F N 1
ATOM 17520 C CA . ARG F 1 227 ? 44.430 -28.939 28.654 1.00 17.90 227 ARG F CA 1
ATOM 17521 C C . ARG F 1 227 ? 44.227 -28.313 27.267 1.00 17.47 227 ARG F C 1
ATOM 17522 O O . ARG F 1 227 ? 45.054 -28.487 26.367 1.00 17.02 227 ARG F O 1
ATOM 17530 N N . THR F 1 228 ? 43.149 -27.563 27.101 1.00 17.27 228 THR F N 1
ATOM 17531 C CA . THR F 1 228 ? 42.874 -26.922 25.821 1.00 17.25 228 THR F CA 1
ATOM 17532 C C . THR F 1 228 ? 43.935 -25.899 25.464 1.00 17.26 228 THR F C 1
ATOM 17533 O O . THR F 1 228 ? 44.422 -25.871 24.335 1.00 16.53 228 THR F O 1
ATOM 17537 N N . MET F 1 229 ? 44.298 -25.058 26.432 1.00 17.18 229 MET F N 1
ATOM 17538 C CA . MET F 1 229 ? 45.356 -24.081 26.233 1.00 17.35 229 MET F CA 1
ATOM 17539 C C . MET F 1 229 ? 46.672 -24.780 25.890 1.00 17.41 229 MET F C 1
ATOM 17540 O O . MET F 1 229 ? 47.410 -24.338 24.993 1.00 17.51 229 MET F O 1
ATOM 17545 N N . LEU F 1 230 ? 46.946 -25.894 26.566 1.00 16.86 230 LEU F N 1
ATOM 17546 C CA . LEU F 1 230 ? 48.168 -26.641 26.308 1.00 16.77 230 LEU F CA 1
ATOM 17547 C C . LEU F 1 230 ? 48.250 -27.110 24.872 1.00 16.96 230 LEU F C 1
ATOM 17548 O O . LEU F 1 230 ? 49.250 -26.881 24.207 1.00 16.93 230 LEU F O 1
ATOM 17553 N N . VAL F 1 231 ? 47.212 -27.791 24.393 1.00 16.89 231 VAL F N 1
ATOM 17554 C CA . VAL F 1 231 ? 47.295 -28.405 23.070 1.00 17.39 231 VAL F CA 1
ATOM 17555 C C . VAL F 1 231 ? 47.297 -27.352 21.966 1.00 16.91 231 VAL F C 1
ATOM 17556 O O . VAL F 1 231 ? 47.902 -27.564 20.918 1.00 16.89 231 VAL F O 1
ATOM 17560 N N . GLU F 1 232 ? 46.650 -26.213 22.209 1.00 16.72 232 GLU F N 1
ATOM 17561 C CA . GLU F 1 232 ? 46.651 -25.118 21.240 1.00 17.08 232 GLU F CA 1
ATOM 17562 C C . GLU F 1 232 ? 47.973 -24.342 21.234 1.00 17.34 232 GLU F C 1
ATOM 17563 O O . GLU F 1 232 ? 48.437 -23.925 20.174 1.00 17.20 232 GLU F O 1
ATOM 17569 N N . CYS F 1 233 ? 48.587 -24.164 22.403 1.00 17.49 233 CYS F N 1
ATOM 17570 C CA . CYS F 1 233 ? 49.886 -23.478 22.493 1.00 17.99 233 CYS F CA 1
ATOM 17571 C C . CYS F 1 233 ? 50.992 -24.346 21.895 1.00 17.32 233 CYS F C 1
ATOM 17572 O O . CYS F 1 233 ? 51.872 -23.841 21.212 1.00 17.69 233 CYS F O 1
ATOM 17575 N N . PHE F 1 234 ? 50.934 -25.657 22.109 1.00 17.39 234 PHE F N 1
ATOM 17576 C CA . PHE F 1 234 ? 51.907 -26.541 21.473 1.00 16.63 234 PHE F CA 1
ATOM 17577 C C . PHE F 1 234 ? 51.718 -26.546 19.964 1.00 16.60 234 PHE F C 1
ATOM 17578 O O . PHE F 1 234 ? 52.690 -26.452 19.228 1.00 16.06 234 PHE F O 1
ATOM 17586 N N . ALA F 1 235 ? 50.467 -26.629 19.505 1.00 16.48 235 ALA F N 1
ATOM 17587 C CA . ALA F 1 235 ? 50.186 -26.641 18.065 1.00 16.63 235 ALA F CA 1
ATOM 17588 C C . ALA F 1 235 ? 50.731 -25.370 17.380 1.00 16.86 235 ALA F C 1
ATOM 17589 O O . ALA F 1 235 ? 51.215 -25.435 16.259 1.00 16.60 235 ALA F O 1
ATOM 17591 N N . ALA F 1 236 ? 50.667 -24.237 18.072 1.00 16.97 236 ALA F N 1
ATOM 17592 C CA . ALA F 1 236 ? 51.165 -22.969 17.539 1.00 17.17 236 ALA F CA 1
ATOM 17593 C C . ALA F 1 236 ? 52.683 -23.025 17.328 1.00 17.19 236 ALA F C 1
ATOM 17594 O O . ALA F 1 236 ? 53.160 -22.687 16.256 1.00 17.44 236 ALA F O 1
ATOM 17596 N N . ILE F 1 237 ? 53.419 -23.509 18.321 1.00 17.39 237 ILE F N 1
ATOM 17597 C CA . ILE F 1 237 ? 54.868 -23.699 18.186 1.00 18.26 237 ILE F CA 1
ATOM 17598 C C . ILE F 1 237 ? 55.169 -24.662 17.036 1.00 17.66 237 ILE F C 1
ATOM 17599 O O . ILE F 1 237 ? 56.031 -24.383 16.201 1.00 16.74 237 ILE F O 1
ATOM 17604 N N . GLN F 1 238 ? 54.453 -25.790 16.993 1.00 17.12 238 GLN F N 1
ATOM 17605 C CA . GLN F 1 238 ? 54.672 -26.782 15.940 1.00 16.73 238 GLN F CA 1
ATOM 17606 C C . GLN F 1 238 ? 54.441 -26.195 14.553 1.00 17.00 238 GLN F C 1
ATOM 17607 O O . GLN F 1 238 ? 55.180 -26.498 13.617 1.00 16.42 238 GLN F O 1
ATOM 17613 N N . SER F 1 239 ? 53.425 -25.339 14.422 1.00 17.30 239 SER F N 1
ATOM 17614 C CA . SER F 1 239 ? 53.092 -24.730 13.133 1.00 17.10 239 SER F CA 1
ATOM 17615 C C . SER F 1 239 ? 54.209 -23.815 12.661 1.00 17.29 239 SER F C 1
ATOM 17616 O O . SER F 1 239 ? 54.356 -23.579 11.467 1.00 16.09 239 SER F O 1
ATOM 17619 N N . LEU F 1 240 ? 54.974 -23.286 13.610 1.00 17.15 240 LEU F N 1
ATOM 17620 C CA . LEU F 1 240 ? 56.070 -22.357 13.310 1.00 17.89 240 LEU F CA 1
ATOM 17621 C C . LEU F 1 240 ? 57.446 -22.988 13.105 1.00 18.05 240 LEU F C 1
ATOM 17622 O O . LEU F 1 240 ? 58.386 -22.285 12.739 1.00 18.23 240 LEU F O 1
ATOM 17627 N N . GLN F 1 241 ? 57.566 -24.294 13.310 1.00 18.59 241 GLN F N 1
ATOM 17628 C CA . GLN F 1 241 ? 58.869 -24.937 13.537 1.00 19.22 241 GLN F CA 1
ATOM 17629 C C . GLN F 1 241 ? 59.891 -24.871 12.399 1.00 19.91 241 GLN F C 1
ATOM 17630 O O . GLN F 1 241 ? 61.089 -25.006 12.655 1.00 20.95 241 GLN F O 1
ATOM 17636 N N . HIS F 1 242 ? 59.436 -24.670 11.165 1.00 19.94 242 HIS F N 1
ATOM 17637 C CA . HIS F 1 242 ? 60.337 -24.558 10.023 1.00 20.72 242 HIS F CA 1
ATOM 17638 C C . HIS F 1 242 ? 60.619 -23.105 9.621 1.00 20.30 242 HIS F C 1
ATOM 17639 O O . HIS F 1 242 ? 61.320 -22.862 8.641 1.00 19.91 242 HIS F O 1
ATOM 17646 N N . GLU F 1 243 ? 60.109 -22.148 10.394 1.00 19.58 243 GLU F N 1
ATOM 17647 C CA . GLU F 1 243 ? 60.378 -20.732 10.142 1.00 19.59 243 GLU F CA 1
ATOM 17648 C C . GLU F 1 243 ? 61.855 -20.395 10.405 1.00 20.05 243 GLU F C 1
ATOM 17649 O O . GLU F 1 243 ? 62.514 -21.022 11.241 1.00 19.07 243 GLU F O 1
ATOM 17655 N N . VAL F 1 244 ? 62.341 -19.394 9.684 1.00 20.79 244 VAL F N 1
ATOM 17656 C CA . VAL F 1 244 ? 63.675 -18.840 9.852 1.00 21.93 244 VAL F CA 1
ATOM 17657 C C . VAL F 1 244 ? 63.540 -17.510 10.619 1.00 22.39 244 VAL F C 1
ATOM 17658 O O . VAL F 1 244 ? 62.694 -16.674 10.294 1.00 21.28 244 VAL F O 1
ATOM 17662 N N . VAL F 1 245 ? 64.373 -17.336 11.642 1.00 23.49 245 VAL F N 1
ATOM 17663 C CA . VAL F 1 245 ? 64.393 -16.131 12.470 1.00 24.77 245 VAL F CA 1
ATOM 17664 C C . VAL F 1 245 ? 65.841 -15.641 12.630 1.00 26.56 245 VAL F C 1
ATOM 17665 O O . VAL F 1 245 ? 66.702 -16.392 13.074 1.00 27.50 245 VAL F O 1
ATOM 17669 N N . GLY F 1 246 ? 66.105 -14.386 12.289 1.00 28.38 246 GLY F N 1
ATOM 17670 C CA . GLY F 1 246 ? 67.430 -13.795 12.457 1.00 29.71 246 GLY F CA 1
ATOM 17671 C C . GLY F 1 246 ? 67.770 -13.441 13.902 1.00 30.91 246 GLY F C 1
ATOM 17672 O O . GLY F 1 246 ? 66.901 -13.443 14.779 1.00 31.09 246 GLY F O 1
ATOM 17673 N N . GLN F 1 247 ? 69.041 -13.132 14.163 1.00 32.46 247 GLN F N 1
ATOM 17674 C CA . GLN F 1 247 ? 69.462 -12.802 15.532 1.00 33.34 247 GLN F CA 1
ATOM 17675 C C . GLN F 1 247 ? 69.117 -11.365 15.998 1.00 33.16 247 GLN F C 1
ATOM 17676 O O . GLN F 1 247 ? 68.722 -11.181 17.167 1.00 33.78 247 GLN F O 1
ATOM 17682 N N . PRO F 1 248 ? 69.282 -10.358 15.133 1.00 32.85 248 PRO F N 1
ATOM 17683 C CA . PRO F 1 248 ? 69.069 -8.954 15.536 1.00 32.06 248 PRO F CA 1
ATOM 17684 C C . PRO F 1 248 ? 67.757 -8.710 16.280 1.00 31.27 248 PRO F C 1
ATOM 17685 O O . PRO F 1 248 ? 66.724 -9.237 15.926 1.00 31.31 248 PRO F O 1
ATOM 17689 N N . ALA F 1 249 ? 67.837 -7.906 17.329 1.00 30.01 249 ALA F N 1
ATOM 17690 C CA . ALA F 1 249 ? 66.714 -7.675 18.226 1.00 28.42 249 ALA F CA 1
ATOM 17691 C C . ALA F 1 249 ? 67.040 -6.507 19.132 1.00 26.76 249 ALA F C 1
ATOM 17692 O O . ALA F 1 249 ? 68.206 -6.328 19.529 1.00 26.86 249 ALA F O 1
ATOM 17694 N N . ILE F 1 250 ? 66.036 -5.704 19.454 1.00 24.30 250 ILE F N 1
ATOM 17695 C CA . ILE F 1 250 ? 66.149 -4.830 20.615 1.00 22.43 250 ILE F CA 1
ATOM 17696 C C . ILE F 1 250 ? 65.063 -5.247 21.581 1.00 21.08 250 ILE F C 1
ATOM 17697 O O . ILE F 1 250 ? 63.880 -5.134 21.294 1.00 20.51 250 ILE F O 1
ATOM 17702 N N . HIS F 1 251 ? 65.495 -5.762 22.719 1.00 19.61 251 HIS F N 1
ATOM 17703 C CA . HIS F 1 251 ? 64.613 -6.335 23.705 1.00 18.89 251 HIS F CA 1
ATOM 17704 C C . HIS F 1 251 ? 65.146 -6.003 25.091 1.00 17.88 251 HIS F C 1
ATOM 17705 O O . HIS F 1 251 ? 66.193 -6.521 25.482 1.00 17.34 251 HIS F O 1
ATOM 17712 N N . ARG F 1 252 ? 64.441 -5.128 25.810 1.00 16.96 252 ARG F N 1
ATOM 17713 C CA . ARG F 1 252 ? 64.809 -4.752 27.172 1.00 16.64 252 ARG F CA 1
ATOM 17714 C C . ARG F 1 252 ? 63.755 -5.168 28.180 1.00 17.03 252 ARG F C 1
ATOM 17715 O O . ARG F 1 252 ? 62.580 -5.268 27.839 1.00 16.64 252 ARG F O 1
ATOM 17723 N N . GLN F 1 253 ? 64.188 -5.334 29.428 1.00 17.34 253 GLN F N 1
ATOM 17724 C CA . GLN F 1 253 ? 63.335 -5.746 30.536 1.00 18.69 253 GLN F CA 1
ATOM 17725 C C . GLN F 1 253 ? 63.560 -4.827 31.743 1.00 18.24 253 GLN F C 1
ATOM 17726 O O . GLN F 1 253 ? 64.694 -4.596 32.158 1.00 17.51 253 GLN F O 1
ATOM 17732 N N . GLU F 1 254 ? 62.476 -4.280 32.280 1.00 18.35 254 GLU F N 1
ATOM 17733 C CA . GLU F 1 254 ? 62.527 -3.579 33.549 1.00 18.73 254 GLU F CA 1
ATOM 17734 C C . GLU F 1 254 ? 62.878 -4.613 34.623 1.00 18.95 254 GLU F C 1
ATOM 17735 O O . GLU F 1 254 ? 62.346 -5.716 34.642 1.00 19.34 254 GLU F O 1
ATOM 17741 N N . HIS F 1 255 ? 63.787 -4.249 35.509 1.00 19.12 255 HIS F N 1
ATOM 17742 C CA . HIS F 1 255 ? 64.260 -5.159 36.537 1.00 19.89 255 HIS F CA 1
ATOM 17743 C C . HIS F 1 255 ? 63.130 -5.429 37.545 1.00 20.16 255 HIS F C 1
ATOM 17744 O O . HIS F 1 255 ? 62.470 -4.491 37.986 1.00 19.88 255 HIS F O 1
ATOM 17751 N N . PRO F 1 256 ? 62.904 -6.685 37.901 1.00 21.29 256 PRO F N 1
ATOM 17752 C CA . PRO F 1 256 ? 61.905 -7.025 38.927 1.00 22.81 256 PRO F CA 1
ATOM 17753 C C . PRO F 1 256 ? 62.165 -6.405 40.309 1.00 24.43 256 PRO F C 1
ATOM 17754 O O . PRO F 1 256 ? 63.304 -6.138 40.661 1.00 23.97 256 PRO F O 1
ATOM 17758 N N . HIS F 1 257 ? 61.101 -6.182 41.071 1.00 26.72 257 HIS F N 1
ATOM 17759 C CA . HIS F 1 257 ? 61.200 -6.043 42.535 1.00 28.56 257 HIS F CA 1
ATOM 17760 C C . HIS F 1 257 ? 61.176 -7.451 43.172 1.00 29.25 257 HIS F C 1
ATOM 17761 O O . HIS F 1 257 ? 60.964 -8.463 42.492 1.00 30.06 257 HIS F O 1
ATOM 17768 N N . ARG F 1 258 ? 61.387 -7.526 44.478 1.00 30.25 258 ARG F N 1
ATOM 17769 C CA . ARG F 1 258 ? 61.300 -8.815 45.178 1.00 30.56 258 ARG F CA 1
ATOM 17770 C C . ARG F 1 258 ? 59.895 -9.433 44.954 1.00 30.40 258 ARG F C 1
ATOM 17771 O O . ARG F 1 258 ? 58.887 -8.714 44.894 1.00 30.86 258 ARG F O 1
ATOM 17779 N N . VAL F 1 259 ? 59.824 -10.749 44.779 1.00 30.16 259 VAL F N 1
ATOM 17780 C CA . VAL F 1 259 ? 58.524 -11.417 44.628 1.00 29.60 259 VAL F CA 1
ATOM 17781 C C . VAL F 1 259 ? 57.637 -11.160 45.871 1.00 28.84 259 VAL F C 1
ATOM 17782 O O . VAL F 1 259 ? 58.134 -11.271 46.996 1.00 29.13 259 VAL F O 1
ATOM 17786 N N . PRO F 1 260 ? 56.357 -10.806 45.699 1.00 27.46 260 PRO F N 1
ATOM 17787 C CA . PRO F 1 260 ? 55.453 -10.684 46.850 1.00 26.77 260 PRO F CA 1
ATOM 17788 C C . PRO F 1 260 ? 55.212 -12.042 47.531 1.00 26.48 260 PRO F C 1
ATOM 17789 O O . PRO F 1 260 ? 55.212 -13.086 46.880 1.00 25.23 260 PRO F O 1
ATOM 17793 N N . VAL F 1 261 ? 54.992 -12.009 48.835 1.00 26.17 261 VAL F N 1
ATOM 17794 C CA . VAL F 1 261 ? 54.879 -13.229 49.631 1.00 26.25 261 VAL F CA 1
ATOM 17795 C C . VAL F 1 261 ? 53.743 -14.125 49.153 1.00 25.88 261 VAL F C 1
ATOM 17796 O O . VAL F 1 261 ? 53.937 -15.330 49.017 1.00 26.12 261 VAL F O 1
ATOM 17800 N N . HIS F 1 262 ? 52.576 -13.554 48.860 1.00 25.56 262 HIS F N 1
ATOM 17801 C CA . HIS F 1 262 ? 51.441 -14.372 48.442 1.00 25.76 262 HIS F CA 1
ATOM 17802 C C . HIS F 1 262 ? 51.664 -15.101 47.111 1.00 25.04 262 HIS F C 1
ATOM 17803 O O . HIS F 1 262 ? 51.017 -16.116 46.844 1.00 25.14 262 HIS F O 1
ATOM 17810 N N . ILE F 1 263 ? 52.575 -14.585 46.283 1.00 24.01 263 ILE F N 1
ATOM 17811 C CA . ILE F 1 263 ? 52.983 -15.279 45.068 1.00 23.14 263 ILE F CA 1
ATOM 17812 C C . ILE F 1 263 ? 54.002 -16.375 45.388 1.00 22.23 263 ILE F C 1
ATOM 17813 O O . ILE F 1 263 ? 53.881 -17.487 44.897 1.00 21.28 263 ILE F O 1
ATOM 17818 N N . ALA F 1 264 ? 54.999 -16.060 46.208 1.00 21.67 264 ALA F N 1
ATOM 17819 C CA . ALA F 1 264 ? 56.021 -17.043 46.583 1.00 21.75 264 ALA F CA 1
ATOM 17820 C C . ALA F 1 264 ? 55.418 -18.260 47.304 1.00 21.43 264 ALA F C 1
ATOM 17821 O O . ALA F 1 264 ? 55.927 -19.365 47.183 1.00 22.31 264 ALA F O 1
ATOM 17823 N N . GLU F 1 265 ? 54.322 -18.047 48.029 1.00 20.45 265 GLU F N 1
ATOM 17824 C CA . GLU F 1 265 ? 53.678 -19.093 48.823 1.00 19.66 265 GLU F CA 1
ATOM 17825 C C . GLU F 1 265 ? 52.550 -19.812 48.076 1.00 19.06 265 GLU F C 1
ATOM 17826 O O . GLU F 1 265 ? 51.926 -20.703 48.633 1.00 18.53 265 GLU F O 1
ATOM 17832 N N . ARG F 1 266 ? 52.268 -19.419 46.839 1.00 18.45 266 ARG F N 1
ATOM 17833 C CA . ARG F 1 266 ? 51.131 -19.968 46.117 1.00 19.10 266 ARG F CA 1
ATOM 17834 C C . ARG F 1 266 ? 51.461 -21.341 45.502 1.00 19.11 266 ARG F C 1
ATOM 17835 O O . ARG F 1 266 ? 52.564 -21.558 45.010 1.00 19.14 266 ARG F O 1
ATOM 17843 N N . VAL F 1 267 ? 50.493 -22.254 45.549 1.00 18.82 267 VAL F N 1
ATOM 17844 C CA . VAL F 1 267 ? 50.549 -23.507 44.803 1.00 19.06 267 VAL F CA 1
ATOM 17845 C C . VAL F 1 267 ? 49.534 -23.397 43.671 1.00 19.24 267 VAL F C 1
ATOM 17846 O O . VAL F 1 267 ? 48.386 -23.075 43.910 1.00 20.15 267 VAL F O 1
ATOM 17850 N N . GLY F 1 268 ? 49.959 -23.674 42.447 1.00 19.04 268 GLY F N 1
ATOM 17851 C CA . GLY F 1 268 ? 49.182 -23.349 41.270 1.00 19.48 268 GLY F CA 1
ATOM 17852 C C . GLY F 1 268 ? 48.267 -24.440 40.730 1.00 19.44 268 GLY F C 1
ATOM 17853 O O . GLY F 1 268 ? 47.529 -24.195 39.775 1.00 20.07 268 GLY F O 1
ATOM 17854 N N . TYR F 1 269 ? 48.326 -25.634 41.317 1.00 18.88 269 TYR F N 1
ATOM 17855 C CA . TYR F 1 269 ? 47.499 -26.753 40.883 1.00 18.10 269 TYR F CA 1
ATOM 17856 C C . TYR F 1 269 ? 47.299 -27.800 41.983 1.00 18.00 269 TYR F C 1
ATOM 17857 O O . TYR F 1 269 ? 48.016 -27.822 42.977 1.00 18.10 269 TYR F O 1
ATOM 17866 N N . ASP F 1 270 ? 46.285 -28.642 41.788 1.00 17.32 270 ASP F N 1
ATOM 17867 C CA . ASP F 1 270 ? 45.908 -29.709 42.704 1.00 17.03 270 ASP F CA 1
ATOM 17868 C C . ASP F 1 270 ? 46.714 -30.955 42.308 1.00 16.40 270 ASP F C 1
ATOM 17869 O O . ASP F 1 270 ? 46.487 -31.547 41.242 1.00 16.23 270 ASP F O 1
ATOM 17874 N N . VAL F 1 271 ? 47.670 -31.321 43.155 1.00 15.40 271 VAL F N 1
ATOM 17875 C CA . VAL F 1 271 ? 48.601 -32.409 42.857 1.00 15.51 271 VAL F CA 1
ATOM 17876 C C . VAL F 1 271 ? 47.884 -33.765 42.834 1.00 14.79 271 VAL F C 1
ATOM 17877 O O . VAL F 1 271 ? 48.095 -34.548 41.920 1.00 14.75 271 VAL F O 1
ATOM 17881 N N . GLU F 1 272 ? 47.025 -34.021 43.808 1.00 15.04 272 GLU F N 1
ATOM 17882 C CA . GLU F 1 272 ? 46.307 -35.290 43.872 1.00 15.39 272 GLU F CA 1
ATOM 17883 C C . GLU F 1 272 ? 45.455 -35.498 42.613 1.00 15.75 272 GLU F C 1
ATOM 17884 O O . GLU F 1 272 ? 45.458 -36.582 42.030 1.00 14.95 272 GLU F O 1
ATOM 17890 N N . ALA F 1 273 ? 44.719 -34.464 42.215 1.00 15.62 273 ALA F N 1
ATOM 17891 C CA . ALA F 1 273 ? 43.858 -34.550 41.032 1.00 16.11 273 ALA F CA 1
ATOM 17892 C C . ALA F 1 273 ? 44.673 -34.769 39.785 1.00 15.62 273 ALA F C 1
ATOM 17893 O O . ALA F 1 273 ? 44.253 -35.493 38.897 1.00 16.32 273 ALA F O 1
ATOM 17895 N N . THR F 1 274 ? 45.848 -34.159 39.731 1.00 15.85 274 THR F N 1
ATOM 17896 C CA . THR F 1 274 ? 46.740 -34.270 38.594 1.00 15.83 274 THR F CA 1
ATOM 17897 C C . THR F 1 274 ? 47.333 -35.683 38.476 1.00 16.21 274 THR F C 1
ATOM 17898 O O . THR F 1 274 ? 47.448 -36.211 37.380 1.00 16.28 274 THR F O 1
ATOM 17902 N N . LEU F 1 275 ? 47.680 -36.290 39.610 1.00 16.32 275 LEU F N 1
ATOM 17903 C CA . LEU F 1 275 ? 48.174 -37.674 39.660 1.00 16.41 275 LEU F CA 1
ATOM 17904 C C . LEU F 1 275 ? 47.111 -38.645 39.198 1.00 16.73 275 LEU F C 1
ATOM 17905 O O . LEU F 1 275 ? 47.384 -39.539 38.405 1.00 18.06 275 LEU F O 1
ATOM 17910 N N . HIS F 1 276 ? 45.887 -38.451 39.675 1.00 17.14 276 HIS F N 1
ATOM 17911 C CA . HIS F 1 276 ? 44.758 -39.298 39.307 1.00 17.63 276 HIS F CA 1
ATOM 17912 C C . HIS F 1 276 ? 44.522 -39.246 37.802 1.00 17.87 276 HIS F C 1
ATOM 17913 O O . HIS F 1 276 ? 44.313 -40.271 37.152 1.00 17.68 276 HIS F O 1
ATOM 17920 N N . ARG F 1 277 ? 44.566 -38.039 37.261 1.00 17.74 277 ARG F N 1
ATOM 17921 C CA . ARG F 1 277 ? 44.152 -37.788 35.883 1.00 17.92 277 ARG F CA 1
ATOM 17922 C C . ARG F 1 277 ? 45.140 -38.415 34.903 1.00 18.21 277 ARG F C 1
ATOM 17923 O O . ARG F 1 277 ? 44.787 -38.814 33.798 1.00 18.46 277 ARG F O 1
ATOM 17931 N N . LEU F 1 278 ? 46.379 -38.532 35.346 1.00 18.45 278 LEU F N 1
ATOM 17932 C CA . LEU F 1 278 ? 47.433 -39.231 34.626 1.00 18.93 278 LEU F CA 1
ATOM 17933 C C . LEU F 1 278 ? 47.140 -40.718 34.353 1.00 19.01 278 LEU F C 1
ATOM 17934 O O . LEU F 1 278 ? 47.623 -41.287 33.371 1.00 19.69 278 LEU F O 1
ATOM 17939 N N . MET F 1 279 ? 46.358 -41.336 35.231 1.00 18.69 279 MET F N 1
ATOM 17940 C CA . MET F 1 279 ? 45.978 -42.736 35.127 1.00 19.09 279 MET F CA 1
ATOM 17941 C C . MET F 1 279 ? 44.707 -42.963 34.297 1.00 18.72 279 MET F C 1
ATOM 17942 O O . MET F 1 279 ? 44.302 -44.086 34.091 1.00 18.44 279 MET F O 1
ATOM 17947 N N . GLN F 1 280 ? 44.089 -41.891 33.820 1.00 18.77 280 GLN F N 1
ATOM 17948 C CA . GLN F 1 280 ? 42.807 -41.976 33.148 1.00 18.91 280 GLN F CA 1
ATOM 17949 C C . GLN F 1 280 ? 42.928 -41.739 31.656 1.00 18.95 280 GLN F C 1
ATOM 17950 O O . GLN F 1 280 ? 43.919 -41.191 31.181 1.00 18.31 280 GLN F O 1
ATOM 17956 N N . HIS F 1 281 ? 41.887 -42.154 30.943 1.00 19.24 281 HIS F N 1
ATOM 17957 C CA . HIS F 1 281 ? 41.685 -41.881 29.517 1.00 20.20 281 HIS F CA 1
ATOM 17958 C C . HIS F 1 281 ? 42.756 -42.471 28.605 1.00 19.38 281 HIS F C 1
ATOM 17959 O O . HIS F 1 281 ? 43.072 -41.910 27.568 1.00 19.53 281 HIS F O 1
ATOM 17966 N N . TRP F 1 282 ? 43.289 -43.614 29.005 1.00 19.02 282 TRP F N 1
ATOM 17967 C CA . TRP F 1 282 ? 44.228 -44.368 28.196 1.00 18.79 282 TRP F CA 1
ATOM 17968 C C . TRP F 1 282 ? 43.475 -45.097 27.074 1.00 18.32 282 TRP F C 1
ATOM 17969 O O . TRP F 1 282 ? 42.312 -45.464 27.216 1.00 18.41 282 TRP F O 1
ATOM 17980 N N . THR F 1 283 ? 44.133 -45.259 25.937 1.00 17.52 283 THR F N 1
ATOM 17981 C CA . THR F 1 283 ? 43.672 -46.145 24.878 1.00 17.23 283 THR F CA 1
ATOM 17982 C C . THR F 1 283 ? 44.825 -46.985 24.355 1.00 16.50 283 THR F C 1
ATOM 17983 O O . THR F 1 283 ? 45.972 -46.601 24.475 1.00 16.06 283 THR F O 1
ATOM 17987 N N . PRO F 1 284 ? 44.517 -48.121 23.744 1.00 16.67 284 PRO F N 1
ATOM 17988 C CA . PRO F 1 284 ? 45.568 -48.919 23.101 1.00 16.53 284 PRO F CA 1
ATOM 17989 C C . PRO F 1 284 ? 46.432 -48.115 22.113 1.00 16.61 284 PRO F C 1
ATOM 17990 O O . PRO F 1 284 ? 47.650 -48.348 22.044 1.00 16.05 284 PRO F O 1
ATOM 17994 N N . ARG F 1 285 ? 45.828 -47.166 21.393 1.00 16.09 285 ARG F N 1
ATOM 17995 C CA . ARG F 1 285 ? 46.568 -46.363 20.421 1.00 16.03 285 ARG F CA 1
ATOM 17996 C C . ARG F 1 285 ? 47.608 -45.453 21.093 1.00 16.20 285 ARG F C 1
ATOM 17997 O O . ARG F 1 285 ? 48.720 -45.316 20.603 1.00 15.30 285 ARG F O 1
ATOM 18005 N N . GLN F 1 286 ? 47.254 -44.855 22.226 1.00 16.71 286 GLN F N 1
ATOM 18006 C CA . GLN F 1 286 ? 48.191 -44.048 22.998 1.00 16.94 286 GLN F CA 1
ATOM 18007 C C . GLN F 1 286 ? 49.388 -44.895 23.433 1.00 17.03 286 GLN F C 1
ATOM 18008 O O . GLN F 1 286 ? 50.527 -44.456 23.348 1.00 16.65 286 GLN F O 1
ATOM 18014 N N . VAL F 1 287 ? 49.112 -46.101 23.918 1.00 17.52 287 VAL F N 1
ATOM 18015 C CA . VAL F 1 287 ? 50.160 -47.037 24.317 1.00 17.69 287 VAL F CA 1
ATOM 18016 C C . VAL F 1 287 ? 51.090 -47.345 23.136 1.00 18.05 287 VAL F C 1
ATOM 18017 O O . VAL F 1 287 ? 52.299 -47.337 23.290 1.00 17.99 287 VAL F O 1
ATOM 18021 N N . GLU F 1 288 ? 50.519 -47.566 21.957 1.00 18.37 288 GLU F N 1
ATOM 18022 C CA . GLU F 1 288 ? 51.285 -47.923 20.777 1.00 18.96 288 GLU F CA 1
ATOM 18023 C C . GLU F 1 288 ? 52.111 -46.732 20.248 1.00 18.54 288 GLU F C 1
ATOM 18024 O O . GLU F 1 288 ? 53.261 -46.907 19.858 1.00 17.72 288 GLU F O 1
ATOM 18030 N N . LEU F 1 289 ? 51.537 -45.526 20.273 1.00 17.80 289 LEU F N 1
ATOM 18031 C CA . LEU F 1 289 ? 52.222 -44.326 19.814 1.00 17.44 289 LEU F CA 1
ATOM 18032 C C . LEU F 1 289 ? 53.467 -43.997 20.653 1.00 17.38 289 LEU F C 1
ATOM 18033 O O . LEU F 1 289 ? 54.354 -43.322 20.173 1.00 17.05 289 LEU F O 1
ATOM 18038 N N . LEU F 1 290 ? 53.517 -44.460 21.900 1.00 17.08 290 LEU F N 1
ATOM 18039 C CA . LEU F 1 290 ? 54.689 -44.264 22.745 1.00 18.06 290 LEU F CA 1
ATOM 18040 C C . LEU F 1 290 ? 55.944 -44.976 22.218 1.00 18.79 290 LEU F C 1
ATOM 18041 O O . LEU F 1 290 ? 57.064 -44.661 22.625 1.00 18.90 290 LEU F O 1
ATOM 18046 N N . GLU F 1 291 ? 55.746 -45.901 21.291 1.00 19.27 291 GLU F N 1
ATOM 18047 C CA . GLU F 1 291 ? 56.844 -46.519 20.556 1.00 20.40 291 GLU F CA 1
ATOM 18048 C C . GLU F 1 291 ? 57.741 -45.497 19.832 1.00 19.98 291 GLU F C 1
ATOM 18049 O O . GLU F 1 291 ? 58.909 -45.768 19.603 1.00 19.13 291 GLU F O 1
ATOM 18055 N N . LEU F 1 292 ? 57.189 -44.333 19.486 1.00 19.64 292 LEU F N 1
ATOM 18056 C CA . LEU F 1 292 ? 57.946 -43.262 18.838 1.00 19.67 292 LEU F CA 1
ATOM 18057 C C . LEU F 1 292 ? 58.928 -42.522 19.754 1.00 19.54 292 LEU F C 1
ATOM 18058 O O . LEU F 1 292 ? 59.795 -41.787 19.279 1.00 19.62 292 LEU F O 1
ATOM 18063 N N . PHE F 1 293 ? 58.777 -42.687 21.060 1.00 19.45 293 PHE F N 1
ATOM 18064 C CA . PHE F 1 293 ? 59.549 -41.928 22.032 1.00 19.49 293 PHE F CA 1
ATOM 18065 C C . PHE F 1 293 ? 60.745 -42.738 22.539 1.00 20.62 293 PHE F C 1
ATOM 18066 O O . PHE F 1 293 ? 60.851 -43.943 22.280 1.00 20.33 293 PHE F O 1
ATOM 18074 N N . THR F 1 294 ? 61.633 -42.076 23.281 1.00 21.52 294 THR F N 1
ATOM 18075 C CA . THR F 1 294 ? 62.787 -42.757 23.865 1.00 22.13 294 THR F CA 1
ATOM 18076 C C . THR F 1 294 ? 62.308 -43.802 24.842 1.00 22.15 294 THR F C 1
ATOM 18077 O O . THR F 1 294 ? 61.220 -43.688 25.397 1.00 22.39 294 THR F O 1
ATOM 18081 N N . THR F 1 295 ? 63.140 -44.807 25.071 1.00 22.15 295 THR F N 1
ATOM 18082 C CA . THR F 1 295 ? 62.767 -45.934 25.913 1.00 22.42 295 THR F CA 1
ATOM 18083 C C . THR F 1 295 ? 62.371 -45.559 27.343 1.00 21.52 295 THR F C 1
ATOM 18084 O O . THR F 1 295 ? 61.367 -46.048 27.832 1.00 20.98 295 THR F O 1
ATOM 18088 N N . PRO F 1 296 ? 63.142 -44.723 28.027 1.00 20.89 296 PRO F N 1
ATOM 18089 C CA . PRO F 1 296 ? 62.747 -44.287 29.374 1.00 20.51 296 PRO F CA 1
ATOM 18090 C C . PRO F 1 296 ? 61.379 -43.580 29.410 1.00 19.70 296 PRO F C 1
ATOM 18091 O O . PRO F 1 296 ? 60.642 -43.759 30.376 1.00 19.46 296 PRO F O 1
ATOM 18095 N N . VAL F 1 297 ? 61.063 -42.788 28.385 1.00 18.75 297 VAL F N 1
ATOM 18096 C CA . VAL F 1 297 ? 59.777 -42.077 28.314 1.00 18.52 297 VAL F CA 1
ATOM 18097 C C . VAL F 1 297 ? 58.631 -43.017 27.952 1.00 18.52 297 VAL F C 1
ATOM 18098 O O . VAL F 1 297 ? 57.555 -42.935 28.537 1.00 18.31 297 VAL F O 1
ATOM 18102 N N . ARG F 1 298 ? 58.865 -43.907 26.997 1.00 18.66 298 ARG F N 1
ATOM 18103 C CA . ARG F 1 298 ? 57.897 -44.919 26.624 1.00 19.65 298 ARG F CA 1
ATOM 18104 C C . ARG F 1 298 ? 57.508 -45.771 27.815 1.00 19.80 298 ARG F C 1
ATOM 18105 O O . ARG F 1 298 ? 56.326 -45.971 28.078 1.00 18.94 298 ARG F O 1
ATOM 18113 N N . GLU F 1 299 ? 58.507 -46.295 28.516 1.00 20.30 299 GLU F N 1
ATOM 18114 C CA . GLU F 1 299 ? 58.264 -47.148 29.686 1.00 21.33 299 GLU F CA 1
ATOM 18115 C C . GLU F 1 299 ? 57.704 -46.367 30.877 1.00 20.62 299 GLU F C 1
ATOM 18116 O O . GLU F 1 299 ? 56.798 -46.840 31.563 1.00 21.10 299 GLU F O 1
ATOM 18122 N N . GLY F 1 300 ? 58.210 -45.162 31.094 1.00 19.86 300 GLY F N 1
ATOM 18123 C CA . GLY F 1 300 ? 57.720 -44.311 32.165 1.00 19.38 300 GLY F CA 1
ATOM 18124 C C . GLY F 1 300 ? 56.244 -43.967 32.030 1.00 18.98 300 GLY F C 1
ATOM 18125 O O . GLY F 1 300 ? 55.476 -44.132 32.965 1.00 18.65 300 GLY F O 1
ATOM 18126 N N . LEU F 1 301 ? 55.825 -43.508 30.860 1.00 18.65 301 LEU F N 1
ATOM 18127 C CA . LEU F 1 301 ? 54.425 -43.113 30.685 1.00 19.06 301 LEU F CA 1
ATOM 18128 C C . LEU F 1 301 ? 53.489 -44.305 30.671 1.00 18.43 301 LEU F C 1
ATOM 18129 O O . LEU F 1 301 ? 52.377 -44.220 31.185 1.00 18.36 301 LEU F O 1
ATOM 18134 N N . ARG F 1 302 ? 53.924 -45.415 30.086 1.00 18.05 302 ARG F N 1
ATOM 18135 C CA . ARG F 1 302 ? 53.110 -46.632 30.109 1.00 17.72 302 ARG F CA 1
ATOM 18136 C C . ARG F 1 302 ? 52.853 -47.116 31.532 1.00 17.49 302 ARG F C 1
ATOM 18137 O O . ARG F 1 302 ? 51.820 -47.726 31.811 1.00 16.37 302 ARG F O 1
ATOM 18145 N N . THR F 1 303 ? 53.796 -46.854 32.420 1.00 17.42 303 THR F N 1
ATOM 18146 C CA . THR F 1 303 ? 53.632 -47.180 33.838 1.00 17.89 303 THR F CA 1
ATOM 18147 C C . THR F 1 303 ? 52.423 -46.466 34.448 1.00 17.73 303 THR F C 1
ATOM 18148 O O . THR F 1 303 ? 51.781 -47.006 35.342 1.00 16.91 303 THR F O 1
ATOM 18152 N N . CYS F 1 304 ? 52.099 -45.277 33.935 1.00 18.01 304 CYS F N 1
ATOM 18153 C CA . CYS F 1 304 ? 50.946 -44.505 34.401 1.00 17.94 304 CYS F CA 1
ATOM 18154 C C . CYS F 1 304 ? 49.587 -45.148 34.170 1.00 18.60 304 CYS F C 1
ATOM 18155 O O . CYS F 1 304 ? 48.604 -44.686 34.718 1.00 19.26 304 CYS F O 1
ATOM 18158 N N . GLN F 1 305 ? 49.517 -46.220 33.385 1.00 18.90 305 GLN F N 1
ATOM 18159 C CA . GLN F 1 305 ? 48.295 -47.024 33.326 1.00 18.83 305 GLN F CA 1
ATOM 18160 C C . GLN F 1 305 ? 47.969 -47.671 34.679 1.00 19.36 305 GLN F C 1
ATOM 18161 O O . GLN F 1 305 ? 46.802 -47.918 34.988 1.00 18.80 305 GLN F O 1
ATOM 18167 N N . ARG F 1 306 ? 48.998 -47.956 35.473 1.00 19.61 306 ARG F N 1
ATOM 18168 C CA . ARG F 1 306 ? 48.821 -48.658 36.743 1.00 20.77 306 ARG F CA 1
ATOM 18169 C C . ARG F 1 306 ? 49.067 -47.785 37.981 1.00 20.14 306 ARG F C 1
ATOM 18170 O O . ARG F 1 306 ? 48.418 -47.963 39.013 1.00 18.74 306 ARG F O 1
ATOM 18178 N N . ARG F 1 307 ? 50.031 -46.879 37.890 1.00 20.10 307 ARG F N 1
ATOM 18179 C CA . ARG F 1 307 ? 50.281 -45.922 38.963 1.00 20.64 307 ARG F CA 1
ATOM 18180 C C . ARG F 1 307 ? 51.025 -44.693 38.441 1.00 20.72 307 ARG F C 1
ATOM 18181 O O . ARG F 1 307 ? 51.685 -44.764 37.401 1.00 20.19 307 ARG F O 1
ATOM 18189 N N . PRO F 1 308 ? 50.910 -43.561 39.134 1.00 20.70 308 PRO F N 1
ATOM 18190 C CA . PRO F 1 308 ? 51.514 -42.322 38.635 1.00 21.25 308 PRO F CA 1
ATOM 18191 C C . PRO F 1 308 ? 53.030 -42.451 38.634 1.00 20.90 308 PRO F C 1
ATOM 18192 O O . PRO F 1 308 ? 53.613 -42.857 39.644 1.00 21.32 308 PRO F O 1
ATOM 18196 N N . ALA F 1 309 ? 53.642 -42.174 37.495 1.00 19.89 309 ALA F N 1
ATOM 18197 C CA . ALA F 1 309 ? 55.091 -42.172 37.375 1.00 19.39 309 ALA F CA 1
ATOM 18198 C C . ALA F 1 309 ? 55.506 -40.869 36.726 1.00 18.56 309 ALA F C 1
ATOM 18199 O O . ALA F 1 309 ? 54.834 -40.395 35.804 1.00 18.65 309 ALA F O 1
ATOM 18201 N N . PHE F 1 310 ? 56.603 -40.295 37.211 1.00 17.26 310 PHE F N 1
ATOM 18202 C CA . PHE F 1 310 ? 57.118 -39.034 36.689 1.00 16.65 310 PHE F CA 1
ATOM 18203 C C . PHE F 1 310 ? 58.605 -38.781 36.954 1.00 16.64 310 PHE F C 1
ATOM 18204 O O . PHE F 1 310 ? 59.154 -37.856 36.397 1.00 16.56 310 PHE F O 1
ATOM 18212 N N . ASN F 1 311 ? 59.257 -39.573 37.805 1.00 16.77 311 ASN F N 1
ATOM 18213 C CA . ASN F 1 311 ? 60.700 -39.428 38.033 1.00 17.22 311 ASN F CA 1
ATOM 18214 C C . ASN F 1 311 ? 61.498 -39.479 36.721 1.00 16.55 311 ASN F C 1
ATOM 18215 O O . ASN F 1 311 ? 62.521 -38.839 36.603 1.00 16.66 311 ASN F O 1
ATOM 18220 N N . PHE F 1 312 ? 61.002 -40.225 35.744 1.00 16.89 312 PHE F N 1
ATOM 18221 C CA . PHE F 1 312 ? 61.668 -40.393 34.453 1.00 17.05 312 PHE F CA 1
ATOM 18222 C C . PHE F 1 312 ? 61.724 -39.112 33.605 1.00 17.38 312 PHE F C 1
ATOM 18223 O O . PHE F 1 312 ? 62.575 -38.996 32.717 1.00 17.23 312 PHE F O 1
ATOM 18231 N N . MET F 1 313 ? 60.800 -38.176 33.841 1.00 16.96 313 MET F N 1
ATOM 18232 C CA . MET F 1 313 ? 60.651 -37.018 32.958 1.00 16.76 313 MET F CA 1
ATOM 18233 C C . MET F 1 313 ? 61.463 -35.843 33.477 1.00 16.91 313 MET F C 1
ATOM 18234 O O . MET F 1 313 ? 60.925 -34.807 33.920 1.00 16.16 313 MET F O 1
ATOM 18239 N N . ASP F 1 314 ? 62.776 -36.019 33.421 1.00 17.13 314 ASP F N 1
ATOM 18240 C CA . ASP F 1 314 ? 63.691 -34.977 33.804 1.00 17.37 314 ASP F CA 1
ATOM 18241 C C . ASP F 1 314 ? 63.874 -34.011 32.633 1.00 17.26 314 ASP F C 1
ATOM 18242 O O . ASP F 1 314 ? 63.272 -34.170 31.571 1.00 15.91 314 ASP F O 1
ATOM 18247 N N . GLU F 1 315 ? 64.698 -33.001 32.845 1.00 17.62 315 GLU F N 1
ATOM 18248 C CA . GLU F 1 315 ? 64.909 -31.937 31.874 1.00 17.84 315 GLU F CA 1
ATOM 18249 C C . GLU F 1 315 ? 65.331 -32.454 30.492 1.00 18.02 315 GLU F C 1
ATOM 18250 O O . GLU F 1 315 ? 64.845 -31.994 29.473 1.00 16.71 315 GLU F O 1
ATOM 18256 N N . MET F 1 316 ? 66.250 -33.405 30.469 1.00 18.53 316 MET F N 1
ATOM 18257 C CA . MET F 1 316 ? 66.750 -33.957 29.208 1.00 19.84 316 MET F CA 1
ATOM 18258 C C . MET F 1 316 ? 65.740 -34.849 28.510 1.00 18.24 316 MET F C 1
ATOM 18259 O O . MET F 1 316 ? 65.629 -34.833 27.282 1.00 17.77 316 MET F O 1
ATOM 18264 N N . ALA F 1 317 ? 65.016 -35.635 29.289 1.00 17.39 317 ALA F N 1
ATOM 18265 C CA . ALA F 1 317 ? 63.945 -36.460 28.747 1.00 17.16 317 ALA F CA 1
ATOM 18266 C C . ALA F 1 317 ? 62.867 -35.588 28.106 1.00 16.89 317 ALA F C 1
ATOM 18267 O O . ALA F 1 317 ? 62.332 -35.936 27.062 1.00 16.63 317 ALA F O 1
ATOM 18269 N N . TRP F 1 318 ? 62.557 -34.453 28.726 1.00 16.56 318 TRP F N 1
ATOM 18270 C CA . TRP F 1 318 ? 61.521 -33.567 28.200 1.00 16.39 318 TRP F CA 1
ATOM 18271 C C . TRP F 1 318 ? 61.932 -32.965 26.857 1.00 16.17 318 TRP F C 1
ATOM 18272 O O . TRP F 1 318 ? 61.125 -32.897 25.948 1.00 16.28 318 TRP F O 1
ATOM 18283 N N . ALA F 1 319 ? 63.194 -32.559 26.713 1.00 16.50 319 ALA F N 1
ATOM 18284 C CA . ALA F 1 319 ? 63.681 -32.042 25.428 1.00 16.33 319 ALA F CA 1
ATOM 18285 C C . ALA F 1 319 ? 63.574 -33.095 24.329 1.00 16.26 319 ALA F C 1
ATOM 18286 O O . ALA F 1 319 ? 63.133 -32.799 23.222 1.00 16.35 319 ALA F O 1
ATOM 18288 N N . ALA F 1 320 ? 63.980 -34.322 24.631 1.00 16.21 320 ALA F N 1
ATOM 18289 C CA . ALA F 1 320 ? 63.886 -35.410 23.663 1.00 16.37 320 ALA F CA 1
ATOM 18290 C C . ALA F 1 320 ? 62.409 -35.672 23.279 1.00 16.33 320 ALA F C 1
ATOM 18291 O O . ALA F 1 320 ? 62.077 -35.834 22.119 1.00 15.49 320 ALA F O 1
ATOM 18293 N N . THR F 1 321 ? 61.543 -35.661 24.281 1.00 16.61 321 THR F N 1
ATOM 18294 C CA . THR F 1 321 ? 60.098 -35.805 24.102 1.00 16.69 321 THR F CA 1
ATOM 18295 C C . THR F 1 321 ? 59.533 -34.664 23.244 1.00 17.14 321 THR F C 1
ATOM 18296 O O . THR F 1 321 ? 58.722 -34.893 22.356 1.00 17.05 321 THR F O 1
ATOM 18300 N N . TYR F 1 322 ? 59.994 -33.440 23.501 1.00 17.47 322 TYR F N 1
ATOM 18301 C CA . TYR F 1 322 ? 59.555 -32.265 22.755 1.00 17.47 322 TYR F CA 1
ATOM 18302 C C . TYR F 1 322 ? 59.789 -32.462 21.251 1.00 17.51 322 TYR F C 1
ATOM 18303 O O . TYR F 1 322 ? 58.910 -32.177 20.447 1.00 17.41 322 TYR F O 1
ATOM 18312 N N . HIS F 1 323 ? 60.960 -32.971 20.878 1.00 17.66 323 HIS F N 1
ATOM 18313 C CA . HIS F 1 323 ? 61.297 -33.155 19.466 1.00 17.94 323 HIS F CA 1
ATOM 18314 C C . HIS F 1 323 ? 60.459 -34.251 18.810 1.00 17.21 323 HIS F C 1
ATOM 18315 O O . HIS F 1 323 ? 60.109 -34.143 17.635 1.00 16.12 323 HIS F O 1
ATOM 18322 N N . VAL F 1 324 ? 60.141 -35.303 19.558 1.00 16.56 324 VAL F N 1
ATOM 18323 C CA . VAL F 1 324 ? 59.294 -36.368 19.025 1.00 16.87 324 VAL F CA 1
ATOM 18324 C C . VAL F 1 324 ? 57.895 -35.801 18.761 1.00 16.77 324 VAL F C 1
ATOM 18325 O O . VAL F 1 324 ? 57.323 -36.024 17.703 1.00 16.12 324 VAL F O 1
ATOM 18329 N N . LEU F 1 325 ? 57.361 -35.052 19.722 1.00 16.45 325 LEU F N 1
ATOM 18330 C CA . LEU F 1 325 ? 56.059 -34.401 19.554 1.00 16.29 325 LEU F CA 1
ATOM 18331 C C . LEU F 1 325 ? 56.041 -33.439 18.353 1.00 16.19 325 LEU F C 1
ATOM 18332 O O . LEU F 1 325 ? 55.104 -33.429 17.554 1.00 15.73 325 LEU F O 1
ATOM 18337 N N . LEU F 1 326 ? 57.101 -32.660 18.176 1.00 16.05 326 LEU F N 1
ATOM 18338 C CA . LEU F 1 326 ? 57.144 -31.720 17.064 1.00 15.96 326 LEU F CA 1
ATOM 18339 C C . LEU F 1 326 ? 57.032 -32.439 15.725 1.00 16.45 326 LEU F C 1
ATOM 18340 O O . LEU F 1 326 ? 56.445 -31.919 14.787 1.00 15.47 326 LEU F O 1
ATOM 18345 N N . GLU F 1 327 ? 57.628 -33.617 15.632 1.00 16.87 327 GLU F N 1
ATOM 18346 C CA . GLU F 1 327 ? 57.615 -34.371 14.383 1.00 17.59 327 GLU F CA 1
ATOM 18347 C C . GLU F 1 327 ? 56.274 -35.093 14.163 1.00 17.30 327 GLU F C 1
ATOM 18348 O O . GLU F 1 327 ? 55.785 -35.136 13.048 1.00 17.30 327 GLU F O 1
ATOM 18354 N N . HIS F 1 328 ? 55.681 -35.645 15.224 1.00 17.32 328 HIS F N 1
ATOM 18355 C CA . HIS F 1 328 ? 54.597 -36.618 15.071 1.00 17.66 328 HIS F CA 1
ATOM 18356 C C . HIS F 1 328 ? 53.224 -36.182 15.593 1.00 17.66 328 HIS F C 1
ATOM 18357 O O . HIS F 1 328 ? 52.215 -36.728 15.166 1.00 17.66 328 HIS F O 1
ATOM 18364 N N . PHE F 1 329 ? 53.181 -35.226 16.523 1.00 17.69 329 PHE F N 1
ATOM 18365 C CA . PHE F 1 329 ? 51.917 -34.713 17.053 1.00 17.94 329 PHE F CA 1
ATOM 18366 C C . PHE F 1 329 ? 50.960 -34.249 15.946 1.00 18.12 329 PHE F C 1
ATOM 18367 O O . PHE F 1 329 ? 51.332 -33.451 15.080 1.00 17.31 329 PHE F O 1
ATOM 18375 N N . GLN F 1 330 ? 49.727 -34.757 15.996 1.00 18.58 330 GLN F N 1
ATOM 18376 C CA . GLN F 1 330 ? 48.674 -34.374 15.058 1.00 19.56 330 GLN F CA 1
ATOM 18377 C C . GLN F 1 330 ? 47.647 -33.503 15.788 1.00 19.12 330 GLN F C 1
ATOM 18378 O O . GLN F 1 330 ? 46.884 -34.014 16.604 1.00 18.40 330 GLN F O 1
ATOM 18384 N N . PRO F 1 331 ? 47.621 -32.202 15.523 1.00 18.76 331 PRO F N 1
ATOM 18385 C CA . PRO F 1 331 ? 46.630 -31.326 16.163 1.00 18.91 331 PRO F CA 1
ATOM 18386 C C . PRO F 1 331 ? 45.197 -31.795 15.911 1.00 18.25 331 PRO F C 1
ATOM 18387 O O . PRO F 1 331 ? 44.863 -32.233 14.801 1.00 17.73 331 PRO F O 1
ATOM 18391 N N . GLY F 1 332 ? 44.371 -31.746 16.953 1.00 17.99 332 GLY F N 1
ATOM 18392 C CA . GLY F 1 332 ? 42.992 -32.209 16.868 1.00 17.80 332 GLY F CA 1
ATOM 18393 C C . GLY F 1 332 ? 42.771 -33.709 17.044 1.00 17.66 332 GLY F C 1
ATOM 18394 O O . GLY F 1 332 ? 41.633 -34.144 17.222 1.00 18.26 332 GLY F O 1
ATOM 18395 N N . ASP F 1 333 ? 43.842 -34.497 17.024 1.00 17.20 333 ASP F N 1
ATOM 18396 C CA . ASP F 1 333 ? 43.753 -35.960 17.119 1.00 17.70 333 ASP F CA 1
ATOM 18397 C C . ASP F 1 333 ? 43.662 -36.277 18.612 1.00 17.17 333 ASP F C 1
ATOM 18398 O O . ASP F 1 333 ? 44.605 -35.977 19.340 1.00 16.53 333 ASP F O 1
ATOM 18403 N N . PRO F 1 334 ? 42.544 -36.830 19.096 1.00 16.60 334 PRO F N 1
ATOM 18404 C CA . PRO F 1 334 ? 42.369 -37.012 20.549 1.00 16.82 334 PRO F CA 1
ATOM 18405 C C . PRO F 1 334 ? 43.482 -37.803 21.241 1.00 16.54 334 PRO F C 1
ATOM 18406 O O . PRO F 1 334 ? 43.871 -37.428 22.349 1.00 16.54 334 PRO F O 1
ATOM 18410 N N . ASP F 1 335 ? 44.014 -38.846 20.609 1.00 16.08 335 ASP F N 1
ATOM 18411 C CA . ASP F 1 335 ? 45.117 -39.599 21.220 1.00 16.07 335 ASP F CA 1
ATOM 18412 C C . ASP F 1 335 ? 46.405 -38.778 21.344 1.00 16.23 335 ASP F C 1
ATOM 18413 O O . ASP F 1 335 ? 47.069 -38.828 22.370 1.00 16.13 335 ASP F O 1
ATOM 18418 N N . TRP F 1 336 ? 46.749 -38.019 20.312 1.00 16.18 336 TRP F N 1
ATOM 18419 C CA . TRP F 1 336 ? 47.948 -37.195 20.353 1.00 16.39 336 TRP F CA 1
ATOM 18420 C C . TRP F 1 336 ? 47.805 -36.062 21.357 1.00 16.49 336 TRP F C 1
ATOM 18421 O O . TRP F 1 336 ? 48.738 -35.775 22.096 1.00 15.57 336 TRP F O 1
ATOM 18432 N N . GLU F 1 337 ? 46.620 -35.464 21.425 1.00 16.44 337 GLU F N 1
ATOM 18433 C CA . GLU F 1 337 ? 46.373 -34.398 22.388 1.00 16.70 337 GLU F CA 1
ATOM 18434 C C . GLU F 1 337 ? 46.451 -34.933 23.804 1.00 16.71 337 GLU F C 1
ATOM 18435 O O . GLU F 1 337 ? 46.973 -34.258 24.683 1.00 16.49 337 GLU F O 1
ATOM 18441 N N . GLU F 1 338 ? 45.974 -36.159 24.010 1.00 16.37 338 GLU F N 1
ATOM 18442 C CA . GLU F 1 338 ? 45.997 -36.780 25.318 1.00 16.86 338 GLU F CA 1
ATOM 18443 C C . GLU F 1 338 ? 47.414 -37.188 25.714 1.00 16.95 338 GLU F C 1
ATOM 18444 O O . GLU F 1 338 ? 47.796 -37.042 26.863 1.00 16.66 338 GLU F O 1
ATOM 18450 N N . LEU F 1 339 ? 48.193 -37.669 24.757 1.00 17.27 339 LEU F N 1
ATOM 18451 C CA . LEU F 1 339 ? 49.585 -38.036 24.997 1.00 17.82 339 LEU F CA 1
ATOM 18452 C C . LEU F 1 339 ? 50.400 -36.786 25.365 1.00 17.33 339 LEU F C 1
ATOM 18453 O O . LEU F 1 339 ? 51.177 -36.807 26.325 1.00 17.32 339 LEU F O 1
ATOM 18458 N N . LEU F 1 340 ? 50.203 -35.698 24.621 1.00 16.69 340 LEU F N 1
ATOM 18459 C CA . LEU F 1 340 ? 50.848 -34.421 24.941 1.00 16.62 340 LEU F CA 1
ATOM 18460 C C . LEU F 1 340 ? 50.499 -34.003 26.369 1.00 16.36 340 LEU F C 1
ATOM 18461 O O . LEU F 1 340 ? 51.368 -33.591 27.135 1.00 15.26 340 LEU F O 1
ATOM 18466 N N . PHE F 1 341 ? 49.224 -34.120 26.719 1.00 15.81 341 PHE F N 1
ATOM 18467 C CA . PHE F 1 341 ? 48.775 -33.728 28.051 1.00 16.10 341 PHE F CA 1
ATOM 18468 C C . PHE F 1 341 ? 49.409 -34.588 29.173 1.00 16.01 341 PHE F C 1
ATOM 18469 O O . PHE F 1 341 ? 49.828 -34.053 30.206 1.00 16.91 341 PHE F O 1
ATOM 18477 N N . LYS F 1 342 ? 49.479 -35.902 28.975 1.00 15.74 342 LYS F N 1
ATOM 18478 C CA . LYS F 1 342 ? 50.083 -36.792 29.974 1.00 16.09 342 LYS F CA 1
ATOM 18479 C C . LYS F 1 342 ? 51.601 -36.585 30.096 1.00 16.00 342 LYS F C 1
ATOM 18480 O O . LYS F 1 342 ? 52.144 -36.589 31.188 1.00 15.73 342 LYS F O 1
ATOM 18486 N N . LEU F 1 343 ? 52.273 -36.448 28.968 1.00 15.61 343 LEU F N 1
ATOM 18487 C CA . LEU F 1 343 ? 53.710 -36.201 28.943 1.00 15.74 343 LEU F CA 1
ATOM 18488 C C . LEU F 1 343 ? 54.053 -34.893 29.652 1.00 15.79 343 LEU F C 1
ATOM 18489 O O . LEU F 1 343 ? 54.926 -34.870 30.523 1.00 15.54 343 LEU F O 1
ATOM 18494 N N . TRP F 1 344 ? 53.329 -33.827 29.314 1.00 15.59 344 TRP F N 1
ATOM 18495 C CA . TRP F 1 344 ? 53.502 -32.529 29.951 1.00 15.65 344 TRP F CA 1
ATOM 18496 C C . TRP F 1 344 ? 53.211 -32.626 31.449 1.00 15.71 344 TRP F C 1
ATOM 18497 O O . TRP F 1 344 ? 53.943 -32.074 32.245 1.00 16.45 344 TRP F O 1
ATOM 18508 N N . THR F 1 345 ? 52.167 -33.359 31.824 1.00 15.79 345 THR F N 1
ATOM 18509 C CA . THR F 1 345 ? 51.835 -33.589 33.220 1.00 16.09 345 THR F CA 1
ATOM 18510 C C . THR F 1 345 ? 53.024 -34.184 33.976 1.00 16.24 345 THR F C 1
ATOM 18511 O O . THR F 1 345 ? 53.345 -33.720 35.064 1.00 15.90 345 THR F O 1
ATOM 18515 N N . THR F 1 346 ? 53.665 -35.203 33.400 1.00 16.00 346 THR F N 1
ATOM 18516 C CA . THR F 1 346 ? 54.788 -35.844 34.064 1.00 15.97 346 THR F CA 1
ATOM 18517 C C . THR F 1 346 ? 55.958 -34.898 34.202 1.00 15.81 346 THR F C 1
ATOM 18518 O O . THR F 1 346 ? 56.620 -34.942 35.214 1.00 15.78 346 THR F O 1
ATOM 18522 N N . ARG F 1 347 ? 56.186 -34.037 33.215 1.00 15.89 347 ARG F N 1
ATOM 18523 C CA . ARG F 1 347 ? 57.240 -33.044 33.326 1.00 16.25 347 ARG F CA 1
ATOM 18524 C C . ARG F 1 347 ? 56.932 -32.076 34.466 1.00 15.84 347 ARG F C 1
ATOM 18525 O O . ARG F 1 347 ? 57.798 -31.801 35.268 1.00 15.70 347 ARG F O 1
ATOM 18533 N N . VAL F 1 348 ? 55.689 -31.612 34.554 1.00 15.17 348 VAL F N 1
ATOM 18534 C CA . VAL F 1 348 ? 55.296 -30.662 35.576 1.00 15.33 348 VAL F CA 1
ATOM 18535 C C . VAL F 1 348 ? 55.441 -31.284 36.958 1.00 14.80 348 VAL F C 1
ATOM 18536 O O . VAL F 1 348 ? 55.928 -30.635 37.888 1.00 14.42 348 VAL F O 1
ATOM 18540 N N . LEU F 1 349 ? 55.001 -32.535 37.096 1.00 14.70 349 LEU F N 1
ATOM 18541 C CA . LEU F 1 349 ? 55.098 -33.240 38.366 1.00 14.37 349 LEU F CA 1
ATOM 18542 C C . LEU F 1 349 ? 56.567 -33.412 38.784 1.00 14.80 349 LEU F C 1
ATOM 18543 O O . LEU F 1 349 ? 56.916 -33.178 39.940 1.00 14.16 349 LEU F O 1
ATOM 18548 N N . ASN F 1 350 ? 57.409 -33.801 37.836 1.00 14.93 350 ASN F N 1
ATOM 18549 C CA . ASN F 1 350 ? 58.837 -33.999 38.092 1.00 15.31 350 ASN F CA 1
ATOM 18550 C C . ASN F 1 350 ? 59.477 -32.684 38.528 1.00 14.93 350 ASN F C 1
ATOM 18551 O O . ASN F 1 350 ? 60.161 -32.621 39.544 1.00 15.03 350 ASN F O 1
ATOM 18556 N N . TYR F 1 351 ? 59.230 -31.637 37.751 1.00 14.80 351 TYR F N 1
ATOM 18557 C CA . TYR F 1 351 ? 59.674 -30.291 38.086 1.00 14.71 351 TYR F CA 1
ATOM 18558 C C . TYR F 1 351 ? 59.154 -29.864 39.453 1.00 14.37 351 TYR F C 1
ATOM 18559 O O . TYR F 1 351 ? 59.869 -29.246 40.238 1.00 14.06 351 TYR F O 1
ATOM 18568 N N . THR F 1 352 ? 57.915 -30.206 39.763 1.00 14.03 352 THR F N 1
ATOM 18569 C CA . THR F 1 352 ? 57.334 -29.807 41.048 1.00 13.85 352 THR F CA 1
ATOM 18570 C C . THR F 1 352 ? 58.060 -30.428 42.243 1.00 14.12 352 THR F C 1
ATOM 18571 O O . THR F 1 352 ? 58.346 -29.735 43.214 1.00 14.20 352 THR F O 1
ATOM 18575 N N . MET F 1 353 ? 58.356 -31.722 42.166 1.00 13.85 353 MET F N 1
ATOM 18576 C CA . MET F 1 353 ? 58.992 -32.439 43.273 1.00 14.54 353 MET F CA 1
ATOM 18577 C C . MET F 1 353 ? 60.522 -32.268 43.314 1.00 14.55 353 MET F C 1
ATOM 18578 O O . MET F 1 353 ? 61.097 -32.358 44.373 1.00 15.49 353 MET F O 1
ATOM 18583 N N . THR F 1 354 ? 61.170 -31.994 42.181 1.00 15.08 354 THR F N 1
ATOM 18584 C CA . THR F 1 354 ? 62.642 -31.862 42.162 1.00 15.15 354 THR F CA 1
ATOM 18585 C C . THR F 1 354 ? 63.133 -30.425 42.168 1.00 15.15 354 THR F C 1
ATOM 18586 O O . THR F 1 354 ? 64.322 -30.199 42.380 1.00 15.65 354 THR F O 1
ATOM 18590 N N . VAL F 1 355 ? 62.244 -29.468 41.905 1.00 14.54 355 VAL F N 1
ATOM 18591 C CA . VAL F 1 355 ? 62.612 -28.061 41.837 1.00 14.76 355 VAL F CA 1
ATOM 18592 C C . VAL F 1 355 ? 61.725 -27.182 42.715 1.00 14.91 355 VAL F C 1
ATOM 18593 O O . VAL F 1 355 ? 62.228 -26.531 43.617 1.00 14.51 355 VAL F O 1
ATOM 18597 N N . ALA F 1 356 ? 60.417 -27.153 42.447 1.00 15.12 356 ALA F N 1
ATOM 18598 C CA . ALA F 1 356 ? 59.529 -26.223 43.157 1.00 14.91 356 ALA F CA 1
ATOM 18599 C C . ALA F 1 356 ? 59.478 -26.487 44.653 1.00 14.26 356 ALA F C 1
ATOM 18600 O O . ALA F 1 356 ? 59.398 -25.554 45.445 1.00 14.13 356 ALA F O 1
ATOM 18602 N N . LEU F 1 357 ? 59.591 -27.752 45.045 1.00 14.42 357 LEU F N 1
ATOM 18603 C CA . LEU F 1 357 ? 59.582 -28.138 46.460 1.00 14.49 357 LEU F CA 1
ATOM 18604 C C . LEU F 1 357 ? 60.839 -27.634 47.212 1.00 14.30 357 LEU F C 1
ATOM 18605 O O . LEU F 1 357 ? 60.862 -27.543 48.450 1.00 12.77 357 LEU F O 1
ATOM 18610 N N . ARG F 1 358 ? 61.887 -27.308 46.465 1.00 14.06 358 ARG F N 1
ATOM 18611 C CA . ARG F 1 358 ? 63.089 -26.697 47.053 1.00 14.82 358 ARG F CA 1
ATOM 18612 C C . ARG F 1 358 ? 62.914 -25.208 47.339 1.00 14.52 358 ARG F C 1
ATOM 18613 O O . ARG F 1 358 ? 63.758 -24.601 47.979 1.00 15.72 358 ARG F O 1
ATOM 18621 N N . GLY F 1 359 ? 61.844 -24.614 46.834 1.00 14.52 359 GLY F N 1
ATOM 18622 C CA . GLY F 1 359 ? 61.493 -23.253 47.178 1.00 14.97 359 GLY F CA 1
ATOM 18623 C C . GLY F 1 359 ? 61.542 -22.322 45.991 1.00 15.16 359 GLY F C 1
ATOM 18624 O O . GLY F 1 359 ? 62.119 -22.623 44.943 1.00 14.98 359 GLY F O 1
ATOM 18625 N N . TYR F 1 360 ? 60.937 -21.163 46.183 1.00 15.85 360 TYR F N 1
ATOM 18626 C CA . TYR F 1 360 ? 60.709 -20.212 45.112 1.00 16.41 360 TYR F CA 1
ATOM 18627 C C . TYR F 1 360 ? 62.008 -19.710 44.481 1.00 15.99 360 TYR F C 1
ATOM 18628 O O . TYR F 1 360 ? 62.119 -19.641 43.269 1.00 15.60 360 TYR F O 1
ATOM 18637 N N . ASP F 1 361 ? 62.965 -19.327 45.309 1.00 16.40 361 ASP F N 1
ATOM 18638 C CA . ASP F 1 361 ? 64.228 -18.796 44.812 1.00 17.23 361 ASP F CA 1
ATOM 18639 C C . ASP F 1 361 ? 64.978 -19.854 43.992 1.00 17.00 361 ASP F C 1
ATOM 18640 O O . ASP F 1 361 ? 65.466 -19.561 42.903 1.00 16.40 361 ASP F O 1
ATOM 18645 N N . TYR F 1 362 ? 64.985 -21.094 44.475 1.00 16.35 362 TYR F N 1
ATOM 18646 C CA . TYR F 1 362 ? 65.620 -22.181 43.745 1.00 15.80 362 TYR F CA 1
ATOM 18647 C C . TYR F 1 362 ? 64.948 -22.389 42.406 1.00 15.83 362 TYR F C 1
ATOM 18648 O O . TYR F 1 362 ? 65.626 -22.554 41.398 1.00 15.29 362 TYR F O 1
ATOM 18657 N N . ALA F 1 363 ? 63.617 -22.382 42.399 1.00 15.40 363 ALA F N 1
ATOM 18658 C CA . ALA F 1 363 ? 62.865 -22.602 41.185 1.00 16.33 363 ALA F CA 1
ATOM 18659 C C . ALA F 1 363 ? 63.126 -21.517 40.161 1.00 16.87 363 ALA F C 1
ATOM 18660 O O . ALA F 1 363 ? 63.306 -21.827 39.001 1.00 16.79 363 ALA F O 1
ATOM 18662 N N . GLN F 1 364 ? 63.146 -20.260 40.582 1.00 17.80 364 GLN F N 1
ATOM 18663 C CA . GLN F 1 364 ? 63.353 -19.164 39.630 1.00 19.57 364 GLN F CA 1
ATOM 18664 C C . GLN F 1 364 ? 64.726 -19.290 38.949 1.00 18.72 364 GLN F C 1
ATOM 18665 O O . GLN F 1 364 ? 64.813 -19.239 37.726 1.00 19.23 364 GLN F O 1
ATOM 18671 N N . GLN F 1 365 ? 65.776 -19.519 39.726 1.00 18.10 365 GLN F N 1
ATOM 18672 C CA . GLN F 1 365 ? 67.104 -19.705 39.135 1.00 18.15 365 GLN F CA 1
ATOM 18673 C C . GLN F 1 365 ? 67.159 -20.945 38.238 1.00 17.68 365 GLN F C 1
ATOM 18674 O O . GLN F 1 365 ? 67.773 -20.906 37.168 1.00 16.40 365 GLN F O 1
ATOM 18680 N N . TYR F 1 366 ? 66.459 -22.012 38.633 1.00 16.99 366 TYR F N 1
ATOM 18681 C CA . TYR F 1 366 ? 66.434 -23.237 37.849 1.00 16.91 366 TYR F CA 1
ATOM 18682 C C . TYR F 1 366 ? 65.855 -23.008 36.456 1.00 17.09 366 TYR F C 1
ATOM 18683 O O . TYR F 1 366 ? 66.419 -23.464 35.449 1.00 16.66 366 TYR F O 1
ATOM 18692 N N . LEU F 1 367 ? 64.725 -22.312 36.398 1.00 16.69 367 LEU F N 1
ATOM 18693 C CA . LEU F 1 367 ? 64.006 -22.147 35.147 1.00 16.97 367 LEU F CA 1
ATOM 18694 C C . LEU F 1 367 ? 64.827 -21.382 34.096 1.00 16.44 367 LEU F C 1
ATOM 18695 O O . LEU F 1 367 ? 64.862 -21.770 32.930 1.00 16.21 367 LEU F O 1
ATOM 18700 N N . TYR F 1 368 ? 65.487 -20.307 34.506 1.00 16.36 368 TYR F N 1
ATOM 18701 C CA . TYR F 1 368 ? 66.369 -19.579 33.590 1.00 16.49 368 TYR F CA 1
ATOM 18702 C C . TYR F 1 368 ? 67.564 -20.430 33.167 1.00 16.44 368 TYR F C 1
ATOM 18703 O O . TYR F 1 368 ? 67.959 -20.407 32.008 1.00 16.29 368 TYR F O 1
ATOM 18712 N N . ARG F 1 369 ? 68.103 -21.213 34.091 1.00 16.35 369 ARG F N 1
ATOM 18713 C CA . ARG F 1 369 ? 69.238 -22.064 33.764 1.00 16.58 369 ARG F CA 1
ATOM 18714 C C . ARG F 1 369 ? 68.835 -23.206 32.828 1.00 16.06 369 ARG F C 1
ATOM 18715 O O . ARG F 1 369 ? 69.623 -23.615 31.964 1.00 15.15 369 ARG F O 1
ATOM 18723 N N . MET F 1 370 ? 67.594 -23.672 32.976 1.00 15.45 370 MET F N 1
ATOM 18724 C CA . MET F 1 370 ? 67.006 -24.689 32.128 1.00 15.98 370 MET F CA 1
ATOM 18725 C C . MET F 1 370 ? 66.968 -24.215 30.676 1.00 15.75 370 MET F C 1
ATOM 18726 O O . MET F 1 370 ? 67.394 -24.936 29.777 1.00 15.76 370 MET F O 1
ATOM 18731 N N . LEU F 1 371 ? 66.450 -23.013 30.453 1.00 15.54 371 LEU F N 1
ATOM 18732 C CA . LEU F 1 371 ? 66.404 -22.450 29.104 1.00 15.81 371 LEU F CA 1
ATOM 18733 C C . LEU F 1 371 ? 67.791 -22.290 28.515 1.00 15.95 371 LEU F C 1
ATOM 18734 O O . LEU F 1 371 ? 67.974 -22.451 27.300 1.00 15.94 371 LEU F O 1
ATOM 18739 N N . GLY F 1 372 ? 68.747 -21.910 29.357 1.00 16.16 372 GLY F N 1
ATOM 18740 C CA . GLY F 1 372 ? 70.140 -21.768 28.957 1.00 16.23 372 GLY F CA 1
ATOM 18741 C C . GLY F 1 372 ? 70.738 -23.085 28.475 1.00 16.08 372 GLY F C 1
ATOM 18742 O O . GLY F 1 372 ? 71.414 -23.127 27.452 1.00 15.89 372 GLY F O 1
ATOM 18743 N N . ARG F 1 373 ? 70.460 -24.164 29.195 1.00 15.82 373 ARG F N 1
ATOM 18744 C CA . ARG F 1 373 ? 70.937 -25.491 28.796 1.00 16.21 373 ARG F CA 1
ATOM 18745 C C . ARG F 1 373 ? 70.279 -25.957 27.499 1.00 16.00 373 ARG F C 1
ATOM 18746 O O . ARG F 1 373 ? 70.943 -26.552 26.657 1.00 15.49 373 ARG F O 1
ATOM 18754 N N . TYR F 1 374 ? 68.984 -25.677 27.340 1.00 15.98 374 TYR F N 1
ATOM 18755 C CA . TYR F 1 374 ? 68.258 -26.057 26.135 1.00 16.15 374 TYR F CA 1
ATOM 18756 C C . TYR F 1 374 ? 68.786 -25.292 24.919 1.00 16.94 374 TYR F C 1
ATOM 18757 O O . TYR F 1 374 ? 68.937 -25.863 23.847 1.00 17.05 374 TYR F O 1
ATOM 18766 N N . ARG F 1 375 ? 69.057 -24.001 25.081 1.00 17.31 375 ARG F N 1
ATOM 18767 C CA . ARG F 1 375 ? 69.657 -23.210 24.006 1.00 17.87 375 ARG F CA 1
ATOM 18768 C C . ARG F 1 375 ? 70.995 -23.785 23.583 1.00 17.69 375 ARG F C 1
ATOM 18769 O O . ARG F 1 375 ? 71.289 -23.888 22.403 1.00 17.45 375 ARG F O 1
ATOM 18777 N N . TYR F 1 376 ? 71.826 -24.088 24.574 1.00 17.93 376 TYR F N 1
ATOM 18778 C CA . TYR F 1 376 ? 73.168 -24.616 24.355 1.00 18.63 376 TYR F CA 1
ATOM 18779 C C . TYR F 1 376 ? 73.133 -25.959 23.607 1.00 18.80 376 TYR F C 1
ATOM 18780 O O . TYR F 1 376 ? 73.829 -26.135 22.607 1.00 17.89 376 TYR F O 1
ATOM 18789 N N . GLN F 1 377 ? 72.316 -26.887 24.095 1.00 19.27 377 GLN F N 1
ATOM 18790 C CA . GLN F 1 377 ? 72.164 -28.196 23.463 1.00 20.44 377 GLN F CA 1
ATOM 18791 C C . GLN F 1 377 ? 71.694 -28.040 22.014 1.00 20.16 377 GLN F C 1
ATOM 18792 O O . GLN F 1 377 ? 72.249 -28.663 21.115 1.00 19.58 377 GLN F O 1
ATOM 18798 N N . ALA F 1 378 ? 70.695 -27.186 21.796 1.00 20.09 378 ALA F N 1
ATOM 18799 C CA . ALA F 1 378 ? 70.136 -26.976 20.457 1.00 20.39 378 ALA F CA 1
ATOM 18800 C C . ALA F 1 378 ? 71.155 -26.322 19.520 1.00 20.73 378 ALA F C 1
ATOM 18801 O O . ALA F 1 378 ? 71.243 -26.673 18.342 1.00 20.27 378 ALA F O 1
ATOM 18803 N N . ALA F 1 379 ? 71.927 -25.376 20.043 1.00 21.27 379 ALA F N 1
ATOM 18804 C CA . ALA F 1 379 ? 72.936 -24.689 19.246 1.00 22.54 379 ALA F CA 1
ATOM 18805 C C . ALA F 1 379 ? 74.027 -25.660 18.757 1.00 24.01 379 ALA F C 1
ATOM 18806 O O . ALA F 1 379 ? 74.557 -25.504 17.657 1.00 23.43 379 ALA F O 1
ATOM 18808 N N . LEU F 1 380 ? 74.347 -26.651 19.580 1.00 26.36 380 LEU F N 1
ATOM 18809 C CA . LEU F 1 380 ? 75.361 -27.651 19.250 1.00 28.91 380 LEU F CA 1
ATOM 18810 C C . LEU F 1 380 ? 74.886 -28.727 18.269 1.00 31.21 380 LEU F C 1
ATOM 18811 O O . LEU F 1 380 ? 75.696 -29.276 17.534 1.00 31.80 380 LEU F O 1
ATOM 18816 N N . GLU F 1 381 ? 73.589 -29.026 18.258 1.00 33.98 381 GLU F N 1
ATOM 18817 C CA . GLU F 1 381 ? 73.067 -30.210 17.560 1.00 36.43 381 GLU F CA 1
ATOM 18818 C C . GLU F 1 381 ? 72.952 -30.029 16.045 1.00 37.73 381 GLU F C 1
ATOM 18819 O O . GLU F 1 381 ? 73.145 -28.935 15.503 1.00 39.66 381 GLU F O 1
#

CATH classification: 3.90.550.10

Nearest PDB structures (foldseek):
  2bo4-assembly1_A  TM=1.003E+00  e=1.222E-74  Rhodothermus marinus
  2y4j-assembly1_A  TM=9.981E-01  e=6.573E-67  Rhodothermus marinus
  2y4k-assembly2_B  TM=9.984E-01  e=1.558E-66  Rhodothermus marinus DSM 4252
  2y4j-assembly1_B  TM=9.960E-01  e=1.644E-66  Rhodothermus marinus
  2y4m-assembly2_B  TM=9.953E-01  e=1.863E-65  Rhodothermus marinus DSM 4252

Sequence (2280 aa):
SLVVFPFKHEHPEVLLHNVRVAAAHPRVHEVLCIGYERDQTYEAVERAAPEISRATGTPVSVRLQERLGTLRPGKGDGMNTALRYFLEETQWERIHFYDADITSFGPDWITKAEEAADFGYGLVRHYFPRASTDAMITWMITRTGFALLWPHTELSWIEQPLGGELLMRREVAAMLYEDERVRRRSDWGIDTLYTFVTVQQGVSIYECYIPEGKAHRLYGGLDDLRTMLVECFAAIQSLQHEVVGQPAIHRQEHPHRVPVHIAERVGYDVEATLHRLMQHWTPRQVELLELFTTPVREGLRTCQRRPAFNFMDEMAWAATYHVLLEHFQPGDPDWEELLFKLWTTRVLNYTMTVALRGYDYAQQYLYRMLGRYRYQAALESLVVFPFKHEHPEVLLHNVRVAAAHPRVHEVLCIGYERDQTYEAVERAAPEISRATGTPVSVRLQERLGTLRPGKGDGMNTALRYFLEETQWERIHFYDADITSFGPDWITKAEEAADFGYGLVRHYFPRASTDAMITWMITRTGFALLWPHTELSWIEQPLGGELLMRREVAAMLYEDERVRRRSDWGIDTLYTFVTVQQGVSIYECYIPEGKAHRLYGGLDDLRTMLVECFAAIQSLQHEVVGQPAIHRQEHPHRVPVHIAERVGYDVEATLHRLMQHWTPRQVELLELFTTPVREGLRTCQRRPAFNFMDEMAWAATYHVLLEHFQPGDPDWEELLFKLWTTRVLNYTMTVALRGYDYAQQYLYRMLGRYRYQAALESLVVFPFKHEHPEVLLHNVRVAAAHPRVHEVLCIGYERDQTYEAVERAAPEISRATGTPVSVRLQERLGTLRPGKGDGMNTALRYFLEETQWERIHFYDADITSFGPDWITKAEEAADFGYGLVRHYFPRASTDAMITWMITRTGFALLWPHTELSWIEQPLGGELLMRREVAAMLYEDERVRRRSDWGIDTLYTFVTVQQGVSIYECYIPEGKAHRLYGGLDDLRTMLVECFAAIQSLQHEVVGQPAIHRQEHPHRVPVHIAERVGYDVEATLHRLMQHWTPRQVELLELFTTPVREGLRTCQRRPAFNFMDEMAWAATYHVLLEHFQPGDPDWEELLFKLWTTRVLNYTMTVALRGYDYAQQYLYRMLGRYRYQAALESLVVFPFKHEHPEVLLHNVRVAAAHPRVHEVLCIGYERDQTYEAVERAAPEISRATGTPVSVRLQERLGTLRPGKGDGMNTALRYFLEETQWERIHFYDADITSFGPDWITKAEEAADFGYGLVRHYFPRASTDAMITWMITRTGFALLWPHTELSWIEQPLGGELLMRREVAAMLYEDERVRRRSDWGIDTLYTFVTVQQGVSIYECYIPEGKAHRLYGGLDDLRTMLVECFAAIQSLQHEVVGQPAIHRQEHPHRVPVHIAERVGYDVEATLHRLMQHWTPRQVELLELFTTPVREGLRTCQRRPAFNFMDEMAWAATYHVLLEHFQPGDPDWEELLFKLWTTRVLNYTMTVALRGYDYAQQYLYRMLGRYRYQAALESLVVFPFKHEHPEVLLHNVRVAAAHPRVHEVLCIGYERDQTYEAVERAAPEISRATGTPVSVRLQERLGTLRPGKGDGMNTALRYFLEETQWERIHFYDADITSFGPDWITKAEEAADFGYGLVRHYFPRASTDAMITWMITRTGFALLWPHTELSWIEQPLGGELLMRREVAAMLYEDERVRRRSDWGIDTLYTFVTVQQGVSIYECYIPEGKAHRLYGGLDDLRTMLVECFAAIQSLQHEVVGQPAIHRQEHPHRVPVHIAERVGYDVEATLHRLMQHWTPRQVELLELFTTPVREGLRTCQRRPAFNFMDEMAWAATYHVLLEHFQPGDPDWEELLFKLWTTRVLNYTMTVALRGYDYAQQYLYRMLGRYRYQAALESLVVFPFKHEHPEVLLHNVRVAAAHPRVHEVLCIGYERDQTYEAVERAAPEISRATGTPVSVRLQERLGTLRPGKGDGMNTALRYFLEETQWERIHFYDADITSFGPDWITKAEEAADFGYGLVRHYFPRASTDAMITWMITRTGFALLWPHTELSWIEQPLGGELLMRREVAAMLYEDERVRRRSDWGIDTLYTFVTVQQGVSIYECYIPEGKAHRLYGGLDDLRTMLVECFAAIQSLQHEVVGQPAIHRQEHPHRVPVHIAERVGYDVEATLHRLMQHWTPRQVELLELFTTPVREGLRTCQRRPAFNFMDEMAWAATYHVLLEHFQPGDPDWEELLFKLWTTRVLNYTMTVALRGYDYAQQYLYRMLGRYRYQAALE

GO terms:
  GO:0051479 mannosylglycerate biosynthetic process (P, IDA)
  GO:0016758 hexosyltransferase activity (F, IDA)
  GO:0046872 metal ion binding (F, IDA)
  GO:0042802 identical protein binding (F, IPI)

B-factor: mean 21.82, std 8.27, range [10.92, 70.48]

Secondary structure (P-SEA, 3-state):
cbbbbbcccccaaaaaaaaaaaaacccccbbbbbbccccaaaaaaaaaaaaaaaaccbbbbbbcccccccccccaaaaaaaaaaaacccccccbbbbbccccccccaaaaaaaaaaaaacccbbbbbbbbcccccccccccaaaaaaacccccccccccccccccccccaaaaaaaaaccccccccccaaaaaaaaaaaaaccbbbbbbbccccccccccccccaaaaaaaaaaaaaaacccccccccbbbbcccccccccccccccccaaaaaaaaaccccaaaaaacccccaaaaaaaaacccccccccccaaaaaaaaaaaacccccccaaaaaaaaaaaaaaaaaaaaacccccaaaaaaaaaaaaaaaaaaaaac/cbbbbbbccccaaaaaaaaaaaaacccccbbbbbbccccaaaaaaaaaaaaaaaaccbbbbbbcccccccccccaaaaaaaaaaaacccccccbbbbbbcccccccaaaaaaaaaaaaacccbbbbbbbbcccccccccccaaaaaaacccccccccccccccccccccaaaaaaaaaccccccccccaaaaaaaaaaaaaccbbbbbbbccccccccccccccaaaaaaaaaaaaaaaccbbbbccccccccccccccccccccccccaaaaaaaaaccccaaaaaacccccaaaaaaaaacccccccccccaaaaaaaaaaaacccccccaaaaaaaaaaaaaaaaaaaaacccccaaaaaaaaaaaaaaaaaaaaac/cbbbbbcccccaaaaaaaaaaaaacccccbbbbbbccccaaaaaaaaaaaaaaaaccbbbbbbcccccccccccaaaaaaaaaaaacccccccbbbbbbcccccccaaaaaaaaaaaaacccbbbbbbbbcccccccccccaaaaaaacccccccccccccccccccccaaaaaaaaaccccccccccaaaaaaaaaaaaaccbbbbbbcccccccccccccccaaaaaaaaaaaaaaacccccccccbbbbcccccccccccccccccaaaaaaaaaccccaaaaaacccccaaaaaaaaacccccccccccaaaaaaaaaaaacccccccaaaaaaaaaaaaaaaaaaaaacccccaaaaaaaaaaaaaaaaaaaaac/cbbbbbbccccaaaaaaaaaaaaacccccbbbbbbccccaaaaaaaaaaaaaaaaccbbbbbbcccccccccccaaaaaaaaaaaacccccccbbbbbbcccccccaaaaaaaaaaaaacccbbbbbbbbcccccccccccaaaaaaacccccccccccccccccccccaaaaaaaaaccccccccccaaaaaaaaaaaaaccbbbbbbbccccccccccccccaaaaaaaaaaaaaaaccccccccccccccccccccccccccccccaaaaaaaaaccccaaaaaacccccaaaaaaaaacccccccccccaaaaaaaaaaaaaccccccaaaaaaaaaaaaaaaaaaaaacccccaaaaaaaaaaaaaaaaaaaaac/cbbbbbcccccaaaaaaaaaaaaacccccbbbbbbccccaaaaaaaaaaaaaaaaccbbbbbbcccccccccccaaaaaaaaaaaacccccccbbbbbccccccccaaaaaaaaaaaaacccbbbbbbbbcccccccccccaaaaaaacccccccccccccccccccccaaaaaaaaaccccccccccaaaaaaaaaaaaaccbbbbbbbccccccccccccccaaaaaaaaaaaaaaacccccccccbbbbcccccccccccccccccaaaaaaaaaccccaaaaaacccccaaaaaaaaacccccccccccaaaaaaaaaaaacccccccaaaaaaaaaaaaaaaaaaaaacccccaaaaaaaaaaaaaaaaaaaaac/cbbbbbbccccaaaaaaaaaaaaacccccbbbbbbccccaaaaaaaaaaaaaaaaacbbbbbbcccccccccccaaaaaaaaaaaacccccccbbbbbbcccccccaaaaaaaaaaaaacccbbbbbbbbcccccccccccaaaaaaacccccccccccccccccccccaaaaaaaaaccccccccccaaaaaaaaaaaaaccbbbbbbbccccccccccccccaaaaaaaaaaaaaaaccccccccccccccccccccccccccccccaaaaaaaaaccccaaaaaacccccaaaaaaaaacccccccccccaaaaaaaaaaaaaccccccaaaaaaaaaaaaaaaaaaaaacccccaaaaaaaaaaaaaaaaaaaaac

Foldseek 3Di:
DEEEEEDEPADLVLLVVLQLQQLQQPVRQEYEYEYADCDPSLVVCVVCQVVSCVVRVHHYYYDYQDDQADDPQAVLSRVLVVLCCPQPVDDDFKYWYDHSNWNVDHSVLVVVQVVVVVVPFFKEAEDEQAELLPCLLVQLAQLLLCLQQPVQFCRSVPRRLLHGTMMGGNVLSVVQSPDRLLRNLNHSQNSNSSSVVCRQVQGAYEYHYDQVGTDADDAEACVVCLRNNLSNNVNSLVCRPPDGDHHHHYHYDDHDDHDPCRQPDDRYDLVRNFVVLLDDDDPVLLVLLVLADPLLSVQSVCSVPGHGQLSQELVRSSRVSVSCSPDQDRPDVSSSVSSSSSSSSNSVNCCVPAVVVGSVSSVVCSVVSSVVSNVVSVVD/DEEEEEDEPADLVLLVVLQLQQLQAPVHQEYEYEYQDCDPSQVSCQVCQVVSCVVRVHHYDYYYQDQQADDPQADLSRVLSVLCCCQPPDDDFKYWYDYRQWDDDHSVLVVVQVVVVVVPAQKEAEDEQAALLPCLCVQLAQLLLCLQQPVLACRNVPDGLLGGTMMGTSVLSVVQSPDRLLRNLNYSQNSSSSSVVCRQVAGAYEYHYDHGTDDADDAAAPVVCLRSNLSNNVSSLVCRPPDGDHHYHYYYDDDDPHDPCRQPDDRYDLVRLFVVLLDDDDPVLLVLLVLADPLLSVQSVCSVPGRGQLSQELVSSSRVSVSCSVDQDRPDVSSSVNSSSSSSSNSVNCCVPAVVVGDVRSVVVSVVSSVVSNVVSVVD/DEEEAEAEPDDLVLLVVLQLQQLQQPVRQEYEYEYADDDPSLVVCVVCQVVSCVVRVHHYYYDYQDDQADDPQAVLSRVLVVLCCPQPVDDDFKYWYDYRRKNPDHSVLVVVQVVVVVVPFQKEAEDEQAELLPCLCVQLAQLLLCLQQPVQFCRSVPDRLLHGTMMGTNVLSVVQSPDRLLRRLNHSQNSSSSSVVCRQVQGAYEYEYDQHIDDQDPAEACVVCLRNNLSNNVSSLVCRVPDGDHHHHYHYPDYDDHPPCRQPDNRYDLVRLFVVLLPDDDVVLLVLLVLADPLLSVQSVCSVPGHGQLSQELVRSSRVSVSCSPDQDRPDPSSSVSSSSSSSSNSVNCCVVAVVVGSVSSVVCSVVSSVVSNVVSVVD/DEEEEEDEPADQVLLVVQQLQQLQQPLHQEYEYEYQDPDPSQVSCQVCQVVSCVVRVHHYYYYYQDQQAADPQADLSRVLSVLCCPQPPDDDFKYWYDYSQWDDDHSVLVVVQVVVVVVPAQKEAEDEQAALLPCLCQQLAQLLLCLLQPLLACLSVDDRLLDGTMMGTSVLSVVLSPDRLLRNLNYSQNSSSSSVVCRQVQGAYEYHYDHGTDDADPAAAPVVCLRNNLSNNVSSLVCRPDDGDHHYHYYYDDDDPHDPCRQPDNRYDLVRLFVVLLDDDDVVLLVLLVLADPLLSVQSVCSVPGRGQLSLELVSSSRVSVSCSVDQDRPDVSSSVNSSSSSSSNSVNCCVPAVVVGDVRSVVVSVVSSVVSNVVSVVD/DEEEAEAEPPDLVLLVVLVLQQLQQPVRQEYEYEYADCDPSLVVCVVCQVVSCVVRVHHYYYDYQDDQADDPQADLSRVLVVLCCCQPVDDDFKYWYDYRQWNPDHNVLVVVQVVVVVVPFFKEAEDEQAELLPCLLVQLAQLLLCQQQPVQFCRNVPRGLLGGTMMGTNVLSVVLSPDRLLRNLNHSQNSSSSSVVCRQVQGAYEYHYDYVGTDADDAAACVVCLRNNLSNNVSSLVCRPPDGDHHHHYHYDDHDDHDPCRQPDDRYDLVRLFVVLLPDDDPVLLVLLVLADPLLSVQSVCSVPGHGQLSQELVSSSRVSVSCSPDQDPPDPSSSVSSSSSSSSNSVNCCVVAVVVGSVSSVVCSVVSSVVSNVVSVVD/DEEEEEDEPADQVLLVVLQLQQLQQPLHQEYEYEYQDPDPSQVSCQVCQVVSCVVRVHHYYYYYFDDQADDPQADLSRVLSVLCCPQPPDDDFKYWYDYSQWDDDHSVLVVVQVVVVVVPAQKEAEDEQAALLPCLCQQLAQLLLCLQQPLLACLSVDDRLLDGTMMGTSVLSVVQSPDRLLRNLNYSQNSSSSSVVCRQVQGAYEYHYDHGTDDADPAAAPVVCLRSNLSNNVSSLVCRPPDGDHHYHYYYDDDDPHDPCRQPDNRYDLVRLFVVLLDDDDPVLLVLLVLADPLLSVQSVCSVPGRGQLSLELVSSSRVSVSCSVDQDRPDVSSSVNSSSSSSSNSSNCCVPACVVGDVRSVVVSVVSSVVSNVVSVVD